Protein 6JHM (pdb70)

Radius of gyration: 36.8 Å; Cα contacts (8 Å, |Δi|>4): 3877; chains: 4; bounding box: 96×100×101 Å

Structure (mmCIF, N/CA/C/O backbone):
data_6JHM
#
_entry.id   6JHM
#
_cell.length_a   97.924
_cell.length_b   128.143
_cell.length_c   182.182
_cell.angle_alpha   90.000
_cell.angle_beta   90.000
_cell.angle_gamma   90.000
#
_symmetry.space_group_name_H-M   'P 21 21 21'
#
loop_
_entity.id
_entity.type
_entity.pdbx_description
1 polymer 'Chlorophenol monooxygenase'
2 water water
#
loop_
_atom_site.group_PDB
_atom_site.id
_atom_site.type_symbol
_atom_site.label_atom_id
_atom_site.label_alt_id
_atom_site.label_comp_id
_atom_site.label_asym_id
_atom_site.label_entity_id
_atom_site.label_seq_id
_atom_site.pdbx_PDB_ins_code
_atom_site.Cartn_x
_atom_site.Cartn_y
_atom_site.Cartn_z
_atom_site.occupancy
_atom_site.B_iso_or_equiv
_atom_site.auth_seq_id
_atom_site.auth_comp_id
_atom_site.auth_asym_id
_atom_site.auth_atom_id
_atom_site.pdbx_PDB_model_num
ATOM 1 N N . MET A 1 1 ? -36.238 -42.644 -2.030 1.00 51.55 1 MET A N 1
ATOM 2 C CA . MET A 1 1 ? -36.943 -41.359 -2.282 1.00 50.58 1 MET A CA 1
ATOM 3 C C . MET A 1 1 ? -36.368 -40.270 -1.361 1.00 37.54 1 MET A C 1
ATOM 4 O O . MET A 1 1 ? -35.404 -40.468 -0.585 1.00 37.82 1 MET A O 1
ATOM 9 N N . ILE A 1 2 ? -36.977 -39.111 -1.511 1.00 24.83 2 ILE A N 1
ATOM 10 C CA . ILE A 1 2 ? -36.899 -38.029 -0.574 1.00 20.26 2 ILE A CA 1
ATOM 11 C C . ILE A 1 2 ? -38.306 -37.775 -0.023 1.00 18.06 2 ILE A C 1
ATOM 12 O O . ILE A 1 2 ? -39.280 -37.659 -0.753 1.00 16.86 2 ILE A O 1
ATOM 17 N N . ARG A 1 3 ? -38.415 -37.710 1.285 1.00 16.42 3 ARG A N 1
ATOM 18 C CA . ARG A 1 3 ? -39.695 -37.565 1.919 1.00 14.17 3 ARG A CA 1
ATOM 19 C C . ARG A 1 3 ? -40.390 -36.299 1.372 1.00 14.35 3 ARG A C 1
ATOM 20 O O . ARG A 1 3 ? -39.738 -35.310 0.968 1.00 13.40 3 ARG A O 1
ATOM 28 N N . THR A 1 4 ? -41.710 -36.348 1.335 1.00 13.91 4 THR A N 1
ATOM 29 C CA . THR A 1 4 ? -42.552 -35.217 0.937 1.00 13.37 4 THR A CA 1
ATOM 30 C C . THR A 1 4 ? -43.223 -34.591 2.166 1.00 12.48 4 THR A C 1
ATOM 31 O O . THR A 1 4 ? -43.493 -35.258 3.171 1.00 11.53 4 THR A O 1
ATOM 35 N N . GLY A 1 5 ? -43.541 -33.315 2.075 1.00 12.69 5 GLY A N 1
ATOM 36 C CA . GLY A 1 5 ? -44.272 -32.670 3.200 1.00 14.09 5 GLY A CA 1
ATOM 37 C C . GLY A 1 5 ? -45.565 -33.406 3.536 1.00 14.89 5 GLY A C 1
ATOM 38 O O . GLY A 1 5 ? -45.948 -33.477 4.686 1.00 15.98 5 GLY A O 1
ATOM 39 N N . THR A 1 6 ? -46.230 -33.993 2.541 1.00 15.76 6 THR A N 1
ATOM 40 C CA . THR A 1 6 ? -47.479 -34.721 2.787 1.00 16.92 6 THR A CA 1
ATOM 41 C C . THR A 1 6 ? -47.205 -35.950 3.658 1.00 17.18 6 THR A C 1
ATOM 42 O O . THR A 1 6 ? -47.905 -36.219 4.642 1.00 18.18 6 THR A O 1
ATOM 46 N N . GLN A 1 7 ? -46.199 -36.708 3.259 1.00 18.60 7 GLN A N 1
ATOM 47 C CA . GLN A 1 7 ? -45.698 -37.855 4.053 1.00 18.59 7 GLN A CA 1
ATOM 48 C C . GLN A 1 7 ? -45.401 -37.423 5.491 1.00 17.10 7 GLN A C 1
ATOM 49 O O . GLN A 1 7 ? -45.913 -38.052 6.409 1.00 16.91 7 GLN A O 1
ATOM 55 N N . TYR A 1 8 ? -44.601 -36.359 5.664 1.00 14.85 8 TYR A N 1
ATOM 56 C CA . TYR A 1 8 ? -44.302 -35.835 6.982 1.00 13.91 8 TYR A CA 1
ATOM 57 C C . TYR A 1 8 ? -45.612 -35.572 7.751 1.00 14.36 8 TYR A C 1
ATOM 58 O O . TYR A 1 8 ? -45.818 -36.089 8.888 1.00 13.51 8 TYR A O 1
ATOM 67 N N . LEU A 1 9 ? -46.533 -34.813 7.159 1.00 14.64 9 LEU A N 1
ATOM 68 C CA . LEU A 1 9 ? -47.731 -34.371 7.940 1.00 15.76 9 LEU A CA 1
ATOM 69 C C . LEU A 1 9 ? -48.541 -35.572 8.421 1.00 16.76 9 LEU A C 1
ATOM 70 O O . LEU A 1 9 ? -48.998 -35.597 9.585 1.00 15.85 9 LEU A O 1
ATOM 75 N N . GLU A 1 10 ? -48.686 -36.562 7.527 1.00 18.75 10 GLU A N 1
ATOM 76 C CA . GLU A 1 10 ? -49.393 -37.799 7.854 1.00 21.37 10 GLU A CA 1
ATOM 77 C C . GLU A 1 10 ? -48.708 -38.489 9.049 1.00 20.31 10 GLU A C 1
ATOM 78 O O . GLU A 1 10 ? -49.386 -39.065 9.930 1.00 18.01 10 GLU A O 1
ATOM 84 N N . SER A 1 11 ? -47.358 -38.414 9.098 1.00 18.28 11 SER A N 1
ATOM 85 C CA . SER A 1 11 ? -46.590 -39.113 10.123 1.00 17.10 11 SER A CA 1
ATOM 86 C C . SER A 1 11 ? -46.803 -38.491 11.514 1.00 16.39 11 SER A C 1
ATOM 87 O O . SER A 1 11 ? -46.573 -39.168 12.519 1.00 17.95 11 SER A O 1
ATOM 90 N N . LEU A 1 12 ? -47.233 -37.237 11.605 1.00 15.47 12 LEU A N 1
ATOM 91 C CA . LEU A 1 12 ? -47.389 -36.563 12.919 1.00 15.87 12 LEU A CA 1
ATOM 92 C C . LEU A 1 12 ? -48.567 -37.142 13.715 1.00 16.28 12 LEU A C 1
ATOM 93 O O . LEU A 1 12 ? -48.603 -37.015 14.952 1.00 16.87 12 LEU A O 1
ATOM 98 N N . ASN A 1 13 ? -49.543 -37.731 13.042 1.00 16.41 13 ASN A N 1
ATOM 99 C CA . ASN A 1 13 ? -50.745 -38.253 13.713 1.00 16.88 13 ASN A CA 1
ATOM 100 C C . ASN A 1 13 ? -50.459 -39.671 14.237 1.00 18.02 13 ASN A C 1
ATOM 101 O O . ASN A 1 13 ? -51.024 -40.667 13.736 1.00 18.38 13 ASN A O 1
ATOM 106 N N . ASP A 1 14 ? -49.550 -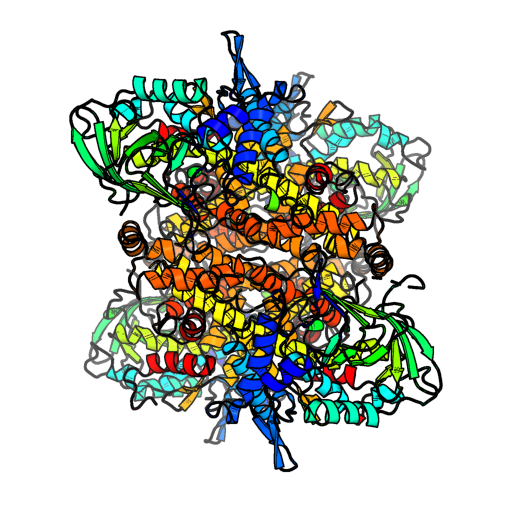39.763 15.218 1.00 17.57 14 ASP A N 1
ATOM 107 C CA . ASP A 1 14 ? -48.998 -41.054 15.687 1.00 16.48 14 ASP A CA 1
ATOM 108 C C . ASP A 1 14 ? -49.263 -41.253 17.182 1.00 15.99 14 ASP A C 1
ATOM 109 O O . ASP A 1 14 ? -48.651 -42.181 17.783 1.00 13.83 14 ASP A O 1
ATOM 114 N N . GLY A 1 15 ? -50.124 -40.381 17.761 1.00 15.11 15 GLY A N 1
ATOM 115 C CA . GLY A 1 15 ? -50.573 -40.473 19.173 1.00 15.04 15 GLY A CA 1
ATOM 116 C C . GLY A 1 15 ? -49.597 -39.870 20.186 1.00 14.22 15 GLY A C 1
ATOM 117 O O . GLY A 1 15 ? -49.713 -40.111 21.413 1.00 13.62 15 GLY A O 1
ATOM 118 N N . ARG A 1 16 ? -48.647 -39.089 19.724 1.00 13.08 16 ARG A N 1
ATOM 119 C CA . ARG A 1 16 ? -47.700 -38.479 20.646 1.00 13.89 16 ARG A CA 1
ATOM 120 C C . ARG A 1 16 ? -48.479 -37.685 21.692 1.00 14.38 16 ARG A C 1
ATOM 121 O O . ARG A 1 16 ? -49.526 -37.155 21.417 1.00 14.68 16 ARG A O 1
ATOM 129 N N . ASN A 1 17 ? -47.920 -37.575 22.875 1.00 15.52 17 ASN A N 1
ATOM 130 C CA . ASN A 1 17 ? -48.588 -36.890 23.963 1.00 16.99 17 ASN A CA 1
ATOM 131 C C . ASN A 1 17 ? -47.984 -35.483 24.087 1.00 16.46 17 ASN A C 1
ATOM 132 O O . ASN A 1 17 ? -46.827 -35.349 24.482 1.00 16.61 17 ASN A O 1
ATOM 137 N N . VAL A 1 18 ? -48.755 -34.450 23.714 1.00 15.74 18 VAL A N 1
ATOM 138 C CA . VAL A 1 18 ? -48.199 -33.094 23.547 1.00 15.62 18 VAL A CA 1
ATOM 139 C C . VAL A 1 18 ? -49.111 -32.087 24.247 1.00 15.03 18 VAL A C 1
ATOM 140 O O . VAL A 1 18 ? -50.294 -32.051 23.953 1.00 15.26 18 VAL A O 1
ATOM 144 N N . TRP A 1 19 ? -48.549 -31.398 25.235 1.00 14.04 19 TRP A N 1
ATOM 145 C CA . TRP A 1 19 ? -49.096 -30.159 25.756 1.00 15.38 19 TRP A CA 1
ATOM 146 C C . TRP A 1 19 ? -48.484 -28.975 24.998 1.00 15.34 19 TRP A C 1
ATOM 147 O O . TRP A 1 19 ? -47.233 -28.870 24.797 1.00 14.19 19 TRP A O 1
ATOM 158 N N . VAL A 1 20 ? -49.406 -28.113 24.552 1.00 14.87 20 VAL A N 1
ATOM 159 C CA . VAL A 1 20 ? -49.091 -26.794 24.071 1.00 14.51 20 VAL A CA 1
ATOM 160 C C . VAL A 1 20 ? -49.930 -25.845 24.919 1.00 14.14 20 VAL A C 1
ATOM 161 O O . VAL A 1 20 ? -51.128 -25.768 24.728 1.00 12.35 20 VAL A O 1
ATOM 165 N N . GLY A 1 21 ? -49.246 -25.207 25.870 1.00 13.71 21 GLY A N 1
ATOM 166 C CA . GLY A 1 21 ? -49.905 -24.446 26.873 1.00 15.40 21 GLY A CA 1
ATOM 167 C C . GLY A 1 21 ? -50.860 -25.312 27.684 1.00 16.35 21 GLY A C 1
ATOM 168 O O . GLY A 1 21 ? -50.515 -26.431 28.097 1.00 14.66 21 GLY A O 1
ATOM 169 N N . ASN A 1 22 ? -52.088 -24.801 27.833 1.00 18.57 22 ASN A N 1
ATOM 170 C CA . ASN A 1 22 ? -53.134 -25.451 28.634 1.00 19.06 22 ASN A CA 1
ATOM 171 C C . ASN A 1 22 ? -53.729 -26.639 27.869 1.00 21.11 22 ASN A C 1
ATOM 172 O O . ASN A 1 22 ? -54.421 -27.428 28.478 1.00 21.75 22 ASN A O 1
ATOM 177 N N . GLU A 1 23 ? -53.448 -26.782 26.571 1.00 23.40 23 GLU A N 1
ATOM 178 C CA . GLU A 1 23 ? -54.205 -27.702 25.692 1.00 24.70 23 GLU A CA 1
ATOM 179 C C . GLU A 1 23 ? -53.416 -28.961 25.342 1.00 22.68 23 GLU A C 1
ATOM 180 O O . GLU A 1 23 ? -52.213 -28.920 25.108 1.00 22.62 23 GLU A O 1
ATOM 186 N N . LYS A 1 24 ? -54.145 -30.062 25.219 1.00 21.75 24 LYS A N 1
ATOM 187 C CA . LYS A 1 24 ? -53.604 -31.275 24.670 1.00 21.56 24 LYS A CA 1
ATOM 188 C C . LYS A 1 24 ? -53.819 -31.265 23.159 1.00 20.79 24 LYS A C 1
ATOM 189 O O . LYS A 1 24 ? -54.850 -30.777 22.681 1.00 22.13 24 LYS A O 1
ATOM 195 N N . ILE A 1 25 ? -52.847 -31.791 22.423 1.00 19.24 25 ILE A N 1
ATOM 196 C CA . ILE A 1 25 ? -52.867 -31.737 20.968 1.00 19.01 25 ILE A CA 1
ATOM 197 C C . ILE A 1 25 ? -53.224 -33.123 20.410 1.00 18.18 25 ILE A C 1
ATOM 198 O O . ILE A 1 25 ? -52.472 -34.069 20.555 1.00 19.13 25 ILE A O 1
ATOM 203 N N . ASP A 1 26 ? -54.368 -33.209 19.749 1.00 18.78 26 ASP A N 1
ATOM 204 C CA . ASP A 1 26 ? -54.884 -34.462 19.173 1.00 20.09 26 ASP A CA 1
ATOM 205 C C . ASP A 1 26 ? -53.964 -34.847 18.018 1.00 19.32 26 ASP A C 1
ATOM 206 O O . ASP A 1 26 ? -53.541 -36.005 17.939 1.00 19.60 26 ASP A O 1
ATOM 211 N N . ASN A 1 27 ? -53.646 -33.845 17.190 1.00 17.89 27 ASN A N 1
ATOM 212 C CA . ASN A 1 27 ? -52.875 -34.045 15.987 1.00 17.41 27 ASN A CA 1
ATOM 213 C C . ASN A 1 27 ? -52.167 -32.727 15.639 1.00 16.69 27 ASN A C 1
ATOM 214 O O . ASN A 1 27 ? -52.777 -31.766 15.132 1.00 15.41 27 ASN A O 1
ATOM 219 N N . VAL A 1 28 ? -50.853 -32.751 15.859 1.00 15.90 28 VAL A N 1
ATOM 220 C CA . VAL A 1 28 ? -49.930 -31.645 15.592 1.00 15.81 28 VAL A CA 1
ATOM 221 C C . VAL A 1 28 ? -50.097 -31.119 14.162 1.00 16.32 28 VAL A C 1
ATOM 222 O O . VAL A 1 28 ? -49.924 -29.909 13.913 1.00 16.59 28 VAL A O 1
ATOM 226 N N . ALA A 1 29 ? -50.388 -32.001 13.207 1.00 16.27 29 ALA A N 1
ATOM 227 C CA . ALA A 1 29 ? -50.542 -31.566 11.808 1.00 16.53 29 ALA A CA 1
ATOM 228 C C . ALA A 1 29 ? -51.738 -30.608 11.615 1.00 16.01 29 ALA A C 1
ATOM 229 O O . ALA A 1 29 ? -51.711 -29.785 10.712 1.00 16.45 29 ALA A O 1
ATOM 231 N N . THR A 1 30 ? -52.770 -30.685 12.438 1.00 15.77 30 THR A N 1
ATOM 232 C CA . THR A 1 30 ? -54.053 -30.003 12.146 1.00 16.12 30 THR A CA 1
ATOM 233 C C . THR A 1 30 ? -54.514 -29.091 13.286 1.00 16.56 30 THR A C 1
ATOM 234 O O . THR A 1 30 ? -55.399 -28.311 13.068 1.00 16.34 30 THR A O 1
ATOM 238 N N . HIS A 1 31 ? -53.988 -29.236 14.504 1.00 17.47 31 HIS A N 1
ATOM 239 C CA . HIS A 1 31 ? -54.416 -28.376 15.600 1.00 17.36 31 HIS A CA 1
ATOM 240 C C . HIS A 1 31 ? -54.038 -26.916 15.299 1.00 17.84 31 HIS A C 1
ATOM 241 O O . HIS A 1 31 ? -52.974 -26.641 14.736 1.00 14.38 31 HIS A O 1
ATOM 248 N N . PRO A 1 32 ? -54.946 -25.971 15.641 1.00 19.68 32 PRO A N 1
ATOM 249 C CA . PRO A 1 32 ? -54.724 -24.537 15.336 1.00 18.51 32 PRO A CA 1
ATOM 250 C C . PRO A 1 32 ? -53.404 -23.992 15.908 1.00 17.14 32 PRO A C 1
ATOM 251 O O . PRO A 1 32 ? -52.803 -23.176 15.277 1.00 14.71 32 PRO A O 1
ATOM 255 N N . LYS A 1 33 ? -52.962 -24.456 17.069 1.00 17.76 33 LYS A N 1
ATOM 256 C CA . LYS A 1 33 ? -51.765 -23.856 17.714 1.00 18.99 33 LYS A CA 1
ATOM 257 C C . LYS A 1 33 ? -50.460 -24.382 17.089 1.00 16.33 33 LYS A C 1
ATOM 258 O O . LYS A 1 33 ? -49.417 -23.795 17.327 1.00 14.24 33 LYS A O 1
ATOM 264 N N . THR A 1 34 ? -50.508 -25.477 16.327 1.00 15.20 34 THR A N 1
ATOM 265 C CA . THR A 1 34 ? -49.288 -26.106 15.801 1.00 15.59 34 THR A CA 1
ATOM 266 C C . THR A 1 34 ? -49.250 -26.183 14.269 1.00 16.14 34 THR A C 1
ATOM 267 O O . THR A 1 34 ? -48.183 -26.330 13.734 1.00 15.99 34 THR A O 1
ATOM 271 N N . ARG A 1 35 ? -50.375 -26.092 13.550 1.00 16.63 35 ARG A N 1
ATOM 272 C CA . ARG A 1 35 ? -50.435 -26.610 12.167 1.00 16.32 35 ARG A CA 1
ATOM 273 C C . ARG A 1 35 ? -49.582 -25.772 11.205 1.00 14.05 35 ARG A C 1
ATOM 274 O O . ARG A 1 35 ? -49.106 -26.281 10.200 1.00 12.73 35 ARG A O 1
ATOM 282 N N . ASP A 1 36 ? -49.416 -24.493 11.488 1.00 12.45 36 ASP A N 1
ATOM 283 C CA . ASP A 1 36 ? -48.613 -23.641 10.623 1.00 11.88 36 ASP A CA 1
ATOM 284 C C . ASP A 1 36 ? -47.129 -24.030 10.749 1.00 11.60 36 ASP A C 1
ATOM 285 O O . ASP A 1 36 ? -46.439 -24.164 9.716 1.00 11.19 36 ASP A O 1
ATOM 290 N N . TYR A 1 37 ? -46.607 -24.260 11.965 1.00 10.55 37 TYR A N 1
ATOM 291 C CA . TYR A 1 37 ? -45.170 -24.613 11.985 1.00 10.69 37 TYR A CA 1
ATOM 292 C C . TYR A 1 37 ? -45.022 -26.028 11.399 1.00 10.58 37 TYR A C 1
ATOM 293 O O . TYR A 1 37 ? -44.026 -26.299 10.681 1.00 9.53 37 TYR A O 1
ATOM 302 N N . ALA A 1 38 ? -46.057 -26.862 11.587 1.00 10.28 38 ALA A N 1
ATOM 303 C CA . ALA A 1 38 ? -46.018 -28.206 10.995 1.00 10.77 38 ALA A CA 1
ATOM 304 C C . ALA A 1 38 ? -45.852 -28.104 9.471 1.00 10.78 38 ALA A C 1
ATOM 305 O O . ALA A 1 38 ? -45.033 -28.810 8.845 1.00 10.51 38 ALA A O 1
ATOM 307 N N . GLN A 1 39 ? -46.577 -27.163 8.899 1.00 11.38 39 GLN A N 1
ATOM 308 C CA . GLN A 1 39 ? -46.558 -26.934 7.481 1.00 11.74 39 GLN A CA 1
ATOM 309 C C . GLN A 1 39 ? -45.205 -26.311 7.083 1.00 11.69 39 GLN A C 1
ATOM 310 O O . GLN A 1 39 ? -44.715 -26.529 5.960 1.00 12.20 39 GLN A O 1
ATOM 316 N N . ARG A 1 40 ? -44.583 -25.545 7.968 1.00 11.30 40 ARG A N 1
ATOM 317 C CA . ARG A 1 40 ? -43.238 -25.055 7.682 1.00 11.33 40 ARG A CA 1
ATOM 318 C C . ARG A 1 40 ? -42.267 -26.241 7.573 1.00 11.19 40 ARG A C 1
ATOM 319 O O . ARG A 1 40 ? -41.404 -26.229 6.727 1.00 11.47 40 ARG A O 1
ATOM 327 N N . HIS A 1 41 ? -42.397 -27.253 8.410 1.00 11.45 41 HIS A N 1
ATOM 328 C CA . HIS A 1 41 ? -41.607 -28.485 8.234 1.00 11.58 41 HIS A CA 1
ATOM 329 C C . HIS A 1 41 ? -42.036 -29.193 6.932 1.00 12.11 41 HIS A C 1
ATOM 330 O O . HIS A 1 41 ? -41.221 -29.628 6.163 1.00 10.37 41 HIS A O 1
ATOM 337 N N . ALA A 1 42 ? -43.340 -29.267 6.662 1.00 14.01 42 ALA A N 1
ATOM 338 C CA . ALA A 1 42 ? -43.815 -29.813 5.349 1.00 14.21 42 ALA A CA 1
ATOM 339 C C . ALA A 1 42 ? -43.163 -29.049 4.178 1.00 13.54 42 ALA A C 1
ATOM 340 O O . ALA A 1 42 ? -42.646 -29.669 3.239 1.00 13.04 42 ALA A O 1
ATOM 342 N N . ASP A 1 43 ? -43.083 -27.734 4.272 1.00 13.31 43 ASP A N 1
ATOM 343 C CA . ASP A 1 43 ? -42.423 -26.940 3.220 1.00 14.00 43 ASP A CA 1
ATOM 344 C C . ASP A 1 43 ? -40.932 -27.288 3.123 1.00 13.08 43 ASP A C 1
ATOM 345 O O . ASP A 1 43 ? -40.364 -27.312 2.028 1.00 14.41 43 ASP A O 1
ATOM 350 N N . PHE A 1 44 ? -40.284 -27.547 4.246 1.00 12.24 44 PHE A N 1
ATOM 351 C CA . PHE A 1 44 ? -38.888 -27.909 4.232 1.00 11.19 44 PHE A CA 1
ATOM 352 C C . PHE A 1 44 ? -38.698 -29.171 3.402 1.00 10.99 44 PHE A C 1
ATOM 353 O O . PHE A 1 44 ? -37.849 -29.212 2.561 1.00 10.80 44 PHE A O 1
ATOM 361 N N . TYR A 1 45 ? -39.491 -30.187 3.654 1.00 11.25 45 TYR A N 1
ATOM 362 C CA . TYR A 1 45 ? -39.325 -31.430 2.915 1.00 11.44 45 TYR A CA 1
ATOM 363 C C . TYR A 1 45 ? -39.558 -31.148 1.423 1.00 11.98 45 TYR A C 1
ATOM 364 O O . TYR A 1 45 ? -38.656 -31.459 0.641 1.00 12.24 45 TYR A O 1
ATOM 373 N N . ASP A 1 46 ? -40.664 -30.480 1.070 1.00 12.04 46 ASP A N 1
ATOM 374 C CA . ASP A 1 46 ? -41.068 -30.210 -0.359 1.00 13.36 46 ASP A CA 1
ATOM 375 C C . ASP A 1 46 ? -40.017 -29.382 -1.086 1.00 14.20 46 ASP A C 1
ATOM 376 O O . ASP A 1 46 ? -39.815 -29.587 -2.234 1.00 14.24 46 ASP A O 1
ATOM 381 N N . LEU A 1 47 ? -39.335 -28.479 -0.389 1.00 17.04 47 LEU A N 1
ATOM 382 C CA . LEU A 1 47 ? -38.278 -27.652 -0.970 1.00 18.02 47 LEU A CA 1
ATOM 383 C C . LEU A 1 47 ? -37.254 -28.543 -1.685 1.00 18.59 47 LEU A C 1
ATOM 384 O O . LEU A 1 47 ? -36.678 -28.135 -2.685 1.00 20.29 47 LEU A O 1
ATOM 389 N N . HIS A 1 48 ? -37.071 -29.779 -1.201 1.00 18.89 48 HIS A N 1
ATOM 390 C CA . HIS A 1 48 ? -36.069 -30.713 -1.741 1.00 18.97 48 HIS A CA 1
ATOM 391 C C . HIS A 1 48 ? -36.510 -31.306 -3.098 1.00 20.49 48 HIS A C 1
ATOM 392 O O . HIS A 1 48 ? -35.672 -31.862 -3.823 1.00 20.93 48 HIS A O 1
ATOM 399 N N . HIS A 1 49 ? -37.783 -31.161 -3.452 1.00 20.67 49 HIS A N 1
ATOM 400 C CA . HIS A 1 49 ? -38.374 -31.685 -4.687 1.00 22.33 49 HIS A CA 1
ATOM 401 C C . HIS A 1 49 ? -38.510 -30.594 -5.764 1.00 22.63 49 HIS A C 1
ATOM 402 O O . HIS A 1 49 ? -38.896 -30.880 -6.889 1.00 22.07 49 HIS A O 1
ATOM 409 N N . ARG A 1 50 ? -38.169 -29.352 -5.447 1.00 24.71 50 ARG A N 1
ATOM 410 C CA . ARG A 1 50 ? -38.354 -28.251 -6.397 1.00 25.32 50 ARG A CA 1
ATOM 411 C C . ARG A 1 50 ? -37.291 -28.329 -7.506 1.00 25.75 50 ARG A C 1
ATOM 412 O O . ARG A 1 50 ? -36.093 -28.256 -7.241 1.00 23.89 50 ARG A O 1
ATOM 420 N N . PRO A 1 51 ? -37.735 -28.509 -8.772 1.00 27.25 51 PRO A N 1
ATOM 421 C CA . PRO A 1 51 ? -36.764 -28.807 -9.863 1.00 26.76 51 PRO A CA 1
ATOM 422 C C . PRO A 1 51 ? -35.638 -27.770 -9.995 1.00 25.28 51 PRO A C 1
ATOM 423 O O . PRO A 1 51 ? -34.506 -28.111 -10.307 1.00 25.28 51 PRO A O 1
ATOM 427 N N . ASP A 1 52 ? -35.947 -26.516 -9.730 1.00 25.99 52 ASP A N 1
ATOM 428 C CA . ASP A 1 52 ? -34.966 -25.440 -9.868 1.00 27.40 52 ASP A CA 1
ATOM 429 C C . ASP A 1 52 ? -33.954 -25.448 -8.708 1.00 27.91 52 ASP A C 1
ATOM 430 O O . ASP A 1 52 ? -32.877 -24.868 -8.866 1.00 27.74 52 ASP A O 1
ATOM 435 N N . LEU A 1 53 ? -34.254 -26.102 -7.579 1.00 25.95 53 LEU A N 1
ATOM 436 C CA . LEU A 1 53 ? -33.288 -26.169 -6.476 1.00 27.19 53 LEU A CA 1
ATOM 437 C C . LEU A 1 53 ? -32.610 -27.544 -6.354 1.00 24.86 53 LEU A C 1
ATOM 438 O O . LEU A 1 53 ? -32.003 -27.808 -5.327 1.00 22.77 53 LEU A O 1
ATOM 443 N N . GLN A 1 54 ? -32.639 -28.390 -7.366 1.00 25.88 54 GLN A N 1
ATOM 444 C CA . GLN A 1 54 ? -32.147 -29.787 -7.209 1.00 26.45 54 GLN A CA 1
ATOM 445 C C . GLN A 1 54 ? -30.636 -29.841 -6.913 1.00 25.03 54 GLN A C 1
ATOM 446 O O . GLN A 1 54 ? -30.185 -30.699 -6.146 1.00 22.08 54 GLN A O 1
ATOM 452 N N . ASP A 1 55 ? -29.861 -28.957 -7.511 1.00 24.71 55 ASP A N 1
ATOM 453 C CA . ASP A 1 55 ? -28.402 -28.987 -7.373 1.00 28.73 55 ASP A CA 1
ATOM 454 C C . ASP A 1 55 ? -27.984 -28.421 -6.008 1.00 27.80 55 ASP A C 1
ATOM 455 O O . ASP A 1 55 ? -26.910 -28.749 -5.496 1.00 27.85 55 ASP A O 1
ATOM 460 N N . VAL A 1 56 ? -28.818 -27.564 -5.423 1.00 25.53 56 VAL A N 1
ATOM 461 C CA . VAL A 1 56 ? -28.518 -27.010 -4.123 1.00 23.80 56 VAL A CA 1
ATOM 462 C C . VAL A 1 56 ? -28.960 -28.000 -3.042 1.00 20.35 56 VAL A C 1
ATOM 463 O O . VAL A 1 56 ? -28.255 -28.117 -2.027 1.00 18.06 56 VAL A O 1
ATOM 467 N N . MET A 1 57 ? -30.104 -28.662 -3.260 1.00 17.54 57 MET A N 1
ATOM 468 C CA . MET A 1 57 ? -30.875 -29.266 -2.169 1.00 17.13 57 MET A CA 1
ATOM 469 C C . MET A 1 57 ? -30.595 -30.762 -2.013 1.00 16.51 57 MET A C 1
ATOM 470 O O . MET A 1 57 ? -30.894 -31.314 -0.947 1.00 17.05 57 MET A O 1
ATOM 475 N N . THR A 1 58 ? -30.050 -31.402 -3.051 1.00 14.98 58 THR A N 1
ATOM 476 C CA . THR A 1 58 ? -29.883 -32.841 -3.135 1.00 14.07 58 THR A CA 1
ATOM 477 C C . THR A 1 58 ? -28.474 -33.155 -3.652 1.00 13.95 58 THR A C 1
ATOM 478 O O . THR A 1 58 ? -27.835 -32.301 -4.236 1.00 12.84 58 THR A O 1
ATOM 482 N N . TYR A 1 59 ? -28.016 -34.382 -3.403 1.00 15.06 59 TYR A N 1
ATOM 483 C CA . TYR A 1 59 ? -26.803 -34.983 -4.005 1.00 15.51 59 TYR A CA 1
ATOM 484 C C . TYR A 1 59 ? -27.087 -36.453 -4.344 1.00 18.01 59 TYR A C 1
ATOM 485 O O . TYR A 1 59 ? -28.160 -37.027 -4.025 1.00 17.88 59 TYR A O 1
ATOM 494 N N . ILE A 1 60 ? -26.117 -37.040 -5.041 1.00 20.71 60 ILE A N 1
ATOM 495 C CA . ILE A 1 60 ? -26.088 -38.436 -5.366 1.00 20.95 60 ILE A CA 1
ATOM 496 C C . ILE A 1 60 ? -25.050 -39.048 -4.435 1.00 20.45 60 ILE A C 1
ATOM 497 O O . ILE A 1 60 ? -23.856 -38.708 -4.535 1.00 18.19 60 ILE A O 1
ATOM 502 N N . ASP A 1 61 ? -25.469 -39.953 -3.573 1.00 21.33 61 ASP A N 1
ATOM 503 C CA . ASP A 1 61 ? -24.514 -40.583 -2.677 1.00 26.49 61 ASP A CA 1
ATOM 504 C C . ASP A 1 61 ? -23.714 -41.624 -3.474 1.00 29.74 61 ASP A C 1
ATOM 505 O O . ASP A 1 61 ? -24.013 -41.869 -4.634 1.00 28.67 61 ASP A O 1
ATOM 510 N N . GLU A 1 62 ? -22.648 -42.127 -2.854 1.00 35.92 62 GLU A N 1
ATOM 511 C CA . GLU A 1 62 ? -21.724 -43.144 -3.417 1.00 43.87 62 GLU A CA 1
ATOM 512 C C . GLU A 1 62 ? -22.506 -44.244 -4.142 1.00 42.07 62 GLU A C 1
ATOM 513 O O . GLU A 1 62 ? -22.186 -44.581 -5.291 1.00 44.65 62 GLU A O 1
ATOM 519 N N . GLY A 1 63 ? -23.545 -44.755 -3.487 1.00 40.99 63 GLY A N 1
ATOM 520 C CA . GLY A 1 63 ? -24.376 -45.845 -4.022 1.00 39.80 63 GLY A CA 1
ATOM 521 C C . GLY A 1 63 ? -25.442 -45.402 -5.020 1.00 37.59 63 GLY A C 1
ATOM 522 O O . GLY A 1 63 ? -26.480 -46.058 -5.122 1.00 36.77 63 GLY A O 1
ATOM 523 N N . GLY A 1 64 ? -25.224 -44.294 -5.733 1.00 36.98 64 GLY A N 1
ATOM 524 C CA . GLY A 1 64 ? -26.063 -43.883 -6.884 1.00 32.64 64 GLY A CA 1
ATOM 525 C C . GLY A 1 64 ? -27.408 -43.260 -6.512 1.00 30.40 64 GLY A C 1
ATOM 526 O O . GLY A 1 64 ? -28.211 -42.962 -7.422 1.00 28.74 64 GLY A O 1
ATOM 527 N N . GLN A 1 65 ? -27.677 -43.024 -5.223 1.00 27.50 65 GLN A N 1
ATOM 528 C CA . GLN A 1 65 ? -29.030 -42.573 -4.761 1.00 25.72 65 GLN A CA 1
ATOM 529 C C . GLN A 1 65 ? -29.066 -41.060 -4.524 1.00 23.45 65 GLN A C 1
ATOM 530 O O . GLN A 1 65 ? -28.135 -40.503 -3.964 1.00 19.76 65 GLN A O 1
ATOM 536 N N . ARG A 1 66 ? -30.163 -40.430 -4.949 1.00 22.77 66 ARG A N 1
ATOM 537 C CA . ARG A 1 66 ? -30.394 -39.011 -4.725 1.00 22.08 66 ARG A CA 1
ATOM 538 C C . ARG A 1 66 ? -30.980 -38.799 -3.333 1.00 18.45 66 ARG A C 1
ATOM 539 O O . ARG A 1 66 ? -32.068 -39.266 -3.093 1.00 16.55 66 ARG A O 1
ATOM 547 N N . ARG A 1 67 ? -30.270 -38.058 -2.461 1.00 16.97 67 ARG A N 1
ATOM 548 C CA . ARG A 1 67 ? -30.768 -37.788 -1.104 1.00 15.36 67 ARG A CA 1
ATOM 549 C C . ARG A 1 67 ? -30.762 -36.286 -0.831 1.00 14.23 67 ARG A C 1
ATOM 550 O O . ARG A 1 67 ? -30.051 -35.528 -1.470 1.00 12.20 67 ARG A O 1
ATOM 558 N N . ALA A 1 68 ? -31.554 -35.892 0.160 1.00 13.85 68 ALA A N 1
ATOM 559 C CA . ALA A 1 68 ? -31.551 -34.506 0.674 1.00 14.01 68 ALA A CA 1
ATOM 560 C C . ALA A 1 68 ? -30.170 -34.161 1.241 1.00 13.62 68 ALA A C 1
ATOM 561 O O . ALA A 1 68 ? -29.574 -34.998 1.869 1.00 13.28 68 ALA A O 1
ATOM 563 N N . MET A 1 69 ? -29.696 -32.932 1.028 1.00 13.98 69 MET A N 1
ATOM 564 C CA . MET A 1 69 ? -28.343 -32.497 1.412 1.00 14.20 69 MET A CA 1
ATOM 565 C C . MET A 1 69 ? -28.164 -32.472 2.933 1.00 12.50 69 MET A C 1
ATOM 566 O O . MET A 1 69 ? -27.035 -32.281 3.410 1.00 11.79 69 MET A O 1
ATOM 571 N N . GLN A 1 70 ? -29.243 -32.601 3.685 1.00 11.47 70 GLN A N 1
ATOM 572 C CA . GLN A 1 70 ? -29.131 -32.608 5.147 1.00 10.53 70 GLN A CA 1
ATOM 573 C C . GLN A 1 70 ? -28.319 -33.821 5.581 1.00 10.42 70 GLN A C 1
ATOM 574 O O . GLN A 1 70 ? -27.741 -33.761 6.649 1.00 10.99 70 GLN A O 1
ATOM 580 N N . TRP A 1 71 ? -28.283 -34.872 4.760 1.00 9.80 71 TRP A N 1
ATOM 581 C CA . TRP A 1 71 ? -27.532 -36.109 5.059 1.00 10.15 71 TRP A CA 1
ATOM 582 C C . TRP A 1 71 ? -26.109 -36.088 4.487 1.00 10.82 71 TRP A C 1
ATOM 583 O O . TRP A 1 71 ? -25.361 -37.040 4.685 1.00 11.44 71 TRP A O 1
ATOM 594 N N . PHE A 1 72 ? -25.728 -35.045 3.787 1.00 11.94 72 PHE A N 1
ATOM 595 C CA . PHE A 1 72 ? -24.426 -35.007 3.060 1.00 12.54 72 PHE A CA 1
ATOM 596 C C . PHE A 1 72 ? -23.236 -34.822 4.010 1.00 12.39 72 PHE A C 1
ATOM 597 O O . PHE A 1 72 ? -23.181 -33.870 4.729 1.00 13.80 72 PHE A O 1
ATOM 605 N N . GLY A 1 73 ? -22.227 -35.666 3.920 1.00 13.24 73 GLY A N 1
ATOM 606 C CA . GLY A 1 73 ? -21.004 -35.493 4.724 1.00 14.63 73 GLY A CA 1
ATOM 607 C C . GLY A 1 73 ? -19.894 -34.809 3.950 1.00 15.68 73 GLY A C 1
ATOM 608 O O . GLY A 1 73 ? -19.483 -35.262 2.901 1.00 18.01 73 GLY A O 1
ATOM 609 N N . HIS A 1 74 ? -19.352 -33.732 4.486 1.00 15.66 74 HIS A N 1
ATOM 610 C CA . HIS A 1 74 ? -18.417 -32.926 3.709 1.00 14.13 74 HIS A CA 1
ATOM 611 C C . HIS A 1 74 ? -16.988 -33.244 4.188 1.00 14.61 74 HIS A C 1
ATOM 612 O O . HIS A 1 74 ? -16.665 -33.160 5.364 1.00 13.27 74 HIS A O 1
ATOM 619 N N . ARG A 1 75 ? -16.137 -33.597 3.232 1.00 17.57 75 ARG A N 1
ATOM 620 C CA . ARG A 1 75 ? -14.824 -34.182 3.469 1.00 18.87 75 ARG A CA 1
ATOM 621 C C . ARG A 1 75 ? -13.721 -33.181 3.108 1.00 19.53 75 ARG A C 1
ATOM 622 O O . ARG A 1 75 ? -12.557 -33.423 3.382 1.00 21.46 75 ARG A O 1
ATOM 630 N N . ASP A 1 76 ? -14.079 -32.072 2.468 1.00 19.40 76 ASP A N 1
ATOM 631 C CA . ASP A 1 76 ? -13.135 -31.003 2.210 1.00 20.25 76 ASP A CA 1
ATOM 632 C C . ASP A 1 76 ? -13.874 -29.666 2.263 1.00 20.03 76 ASP A C 1
ATOM 633 O O . ASP A 1 76 ? -15.110 -29.621 2.414 1.00 19.18 76 ASP A O 1
ATOM 638 N N . LYS A 1 77 ? -13.091 -28.598 2.170 1.00 19.73 77 LYS A N 1
ATOM 639 C CA . LYS A 1 77 ? -13.614 -27.223 2.257 1.00 19.95 77 LYS A CA 1
ATOM 640 C C . LYS A 1 77 ? -14.656 -26.922 1.175 1.00 18.56 77 LYS A C 1
ATOM 641 O O . LYS A 1 77 ? -15.596 -26.192 1.455 1.00 17.76 77 LYS A O 1
ATOM 647 N N . GLU A 1 78 ? -14.529 -27.466 -0.040 1.00 18.11 78 GLU A N 1
ATOM 648 C CA . GLU A 1 78 ? -15.450 -27.067 -1.115 1.00 19.11 78 GLU A CA 1
ATOM 649 C C . GLU A 1 78 ? -16.789 -27.806 -0.911 1.00 17.79 78 GLU A C 1
ATOM 650 O O . GLU A 1 78 ? -17.874 -27.255 -1.135 1.00 14.58 78 GLU A O 1
ATOM 656 N N . GLN A 1 79 ? -16.707 -29.039 -0.414 1.00 16.43 79 GLN A N 1
ATOM 657 C CA . GLN A 1 79 ? -17.916 -29.734 0.020 1.00 16.03 79 GLN A CA 1
ATOM 658 C C . GLN A 1 79 ? -18.543 -29.028 1.235 1.00 14.71 79 GLN A C 1
ATOM 659 O O . GLN A 1 79 ? -19.749 -28.943 1.311 1.00 14.29 79 GLN A O 1
ATOM 665 N N . LEU A 1 80 ? -17.734 -28.523 2.168 1.00 13.80 80 LEU A N 1
ATOM 666 C CA . LEU A 1 80 ? -18.248 -27.738 3.288 1.00 14.24 80 LEU A CA 1
ATOM 667 C C . LEU A 1 80 ? -19.067 -26.559 2.762 1.00 14.37 80 LEU A C 1
ATOM 668 O O . LEU A 1 80 ? -20.181 -26.352 3.217 1.00 13.69 80 LEU A O 1
ATOM 673 N N . ARG A 1 81 ? -18.541 -25.848 1.768 1.00 15.62 81 ARG A N 1
ATOM 674 C CA . ARG A 1 81 ? -19.216 -24.656 1.261 1.00 16.53 81 ARG A CA 1
ATOM 675 C C . ARG A 1 81 ? -20.539 -25.041 0.597 1.00 15.74 81 ARG A C 1
ATOM 676 O O . ARG A 1 81 ? -21.481 -24.246 0.678 1.00 15.04 81 ARG A O 1
ATOM 684 N N . ARG A 1 82 ? -20.598 -26.200 -0.067 1.00 15.28 82 ARG A N 1
ATOM 685 C CA . ARG A 1 82 ? -21.833 -26.691 -0.644 1.00 16.03 82 ARG A CA 1
ATOM 686 C C . ARG A 1 82 ? -22.882 -26.930 0.447 1.00 14.42 82 ARG A C 1
ATOM 687 O O . ARG A 1 82 ? -24.049 -26.681 0.234 1.00 11.60 82 ARG A O 1
ATOM 695 N N . LYS A 1 83 ? -22.448 -27.493 1.577 1.00 13.65 83 LYS A N 1
ATOM 696 C CA . LYS A 1 83 ? -23.359 -27.700 2.732 1.00 13.29 83 LYS A CA 1
ATOM 697 C C . LYS A 1 83 ? -23.844 -26.354 3.280 1.00 12.24 83 LYS A C 1
ATOM 698 O O . LYS A 1 83 ? -25.039 -26.174 3.499 1.00 11.03 83 LYS A O 1
ATOM 704 N N . ARG A 1 84 ? -22.921 -25.437 3.542 1.00 13.46 84 ARG A N 1
ATOM 705 C CA . ARG A 1 84 ? -23.346 -24.102 3.944 1.00 15.16 84 ARG A CA 1
ATOM 706 C C . ARG A 1 84 ? -24.349 -23.548 2.911 1.00 14.78 84 ARG A C 1
ATOM 707 O O . ARG A 1 84 ? -25.451 -23.092 3.274 1.00 13.37 84 ARG A O 1
ATOM 715 N N . LYS A 1 85 ? -23.987 -23.610 1.641 1.00 15.35 85 LYS A N 1
ATOM 716 C CA . LYS A 1 85 ? -24.875 -23.073 0.586 1.00 18.17 85 LYS A CA 1
ATOM 717 C C . LYS A 1 85 ? -26.298 -23.649 0.746 1.00 15.14 85 LYS A C 1
ATOM 718 O O . LYS A 1 85 ? -27.260 -22.909 0.651 1.00 15.10 85 LYS A O 1
ATOM 724 N N . TYR A 1 86 ? -26.436 -24.945 0.992 1.00 13.44 86 TYR A N 1
ATOM 725 C CA . TYR A 1 86 ? -27.751 -25.608 1.213 1.00 12.69 86 TYR A CA 1
ATOM 726 C C . TYR A 1 86 ? -28.447 -25.026 2.449 1.00 12.56 86 TYR A C 1
ATOM 727 O O . TYR A 1 86 ? -29.604 -24.647 2.342 1.00 11.70 86 TYR A O 1
ATOM 736 N N . HIS A 1 87 ? -27.739 -24.895 3.596 1.00 12.50 87 HIS A N 1
ATOM 737 C CA . HIS A 1 87 ? -28.384 -24.377 4.837 1.00 12.95 87 HIS A CA 1
ATOM 738 C C . HIS A 1 87 ? -28.833 -22.919 4.615 1.00 14.08 87 HIS A C 1
ATOM 739 O O . HIS A 1 87 ? -29.883 -22.486 5.148 1.00 12.79 87 HIS A O 1
ATOM 746 N N . GLU A 1 88 ? -28.066 -22.180 3.822 1.00 15.52 88 GLU A N 1
ATOM 747 C CA . GLU A 1 88 ? -28.403 -20.774 3.542 1.00 18.26 88 GLU A CA 1
ATOM 748 C C . GLU A 1 88 ? -29.697 -20.687 2.745 1.00 16.38 88 GLU A C 1
ATOM 749 O O . GLU A 1 88 ? -30.546 -19.888 3.059 1.00 16.78 88 GLU A O 1
ATOM 755 N N . THR A 1 89 ? -29.826 -21.563 1.765 1.00 15.77 89 THR A N 1
ATOM 756 C CA . THR A 1 89 ? -30.962 -21.570 0.856 1.00 15.10 89 THR A CA 1
ATOM 757 C C . THR A 1 89 ? -32.222 -21.906 1.648 1.00 14.66 89 THR A C 1
ATOM 758 O O . THR A 1 89 ? -33.265 -21.292 1.455 1.00 17.15 89 THR A O 1
ATOM 762 N N . VAL A 1 90 ? -32.126 -22.884 2.517 1.00 13.99 90 VAL A N 1
ATOM 763 C CA . VAL A 1 90 ? -33.263 -23.281 3.309 1.00 13.17 90 VAL A CA 1
ATOM 764 C C . VAL A 1 90 ? -33.693 -22.075 4.145 1.00 13.11 90 VAL A C 1
ATOM 765 O O . VAL A 1 90 ? -34.853 -21.816 4.353 1.00 11.99 90 VAL A O 1
ATOM 769 N N . MET A 1 91 ? -32.741 -21.360 4.695 1.00 14.56 91 MET A N 1
ATOM 770 C CA . MET A 1 91 ? -33.184 -20.408 5.702 1.00 15.90 91 MET A CA 1
ATOM 771 C C . MET A 1 91 ? -33.669 -19.127 5.006 1.00 15.28 91 MET A C 1
ATOM 772 O O . MET A 1 91 ? -34.621 -18.498 5.487 1.00 14.73 91 MET A O 1
ATOM 777 N N . ARG A 1 92 ? -33.153 -18.860 3.810 1.00 15.42 92 ARG A N 1
ATOM 778 C CA . ARG A 1 92 ? -33.590 -17.730 3.017 1.00 16.74 92 ARG A CA 1
ATOM 779 C C . ARG A 1 92 ? -34.993 -17.988 2.494 1.00 18.52 92 ARG A C 1
ATOM 780 O O . ARG A 1 92 ? -35.811 -17.070 2.366 1.00 19.44 92 ARG A O 1
ATOM 788 N N . GLU A 1 93 ? -35.258 -19.246 2.184 1.00 21.46 93 GLU A N 1
ATOM 789 C CA . GLU A 1 93 ? -36.543 -19.608 1.617 1.00 22.23 93 GLU A CA 1
ATOM 790 C C . GLU A 1 93 ? -37.577 -19.640 2.741 1.00 22.42 93 GLU A C 1
ATOM 791 O O . GLU A 1 93 ? -38.750 -19.526 2.462 1.00 24.92 93 GLU A O 1
ATOM 797 N N . MET A 1 94 ? -37.151 -19.749 3.991 1.00 20.13 94 MET A N 1
ATOM 798 C CA . MET A 1 94 ? -38.117 -19.954 5.085 1.00 20.93 94 MET A CA 1
ATOM 799 C C . MET A 1 94 ? -38.104 -18.750 6.042 1.00 18.62 94 MET A C 1
ATOM 800 O O . MET A 1 94 ? -37.692 -18.827 7.164 1.00 17.27 94 MET A O 1
ATOM 805 N N . ALA A 1 95 ? -38.574 -17.631 5.519 1.00 21.09 95 ALA A N 1
ATOM 806 C CA . ALA A 1 95 ? -38.961 -16.444 6.286 1.00 21.15 95 ALA A CA 1
ATOM 807 C C . ALA A 1 95 ? -37.712 -15.783 6.893 1.00 22.53 95 ALA A C 1
ATOM 808 O O . ALA A 1 95 ? -37.674 -15.437 8.066 1.00 24.45 95 ALA A O 1
ATOM 810 N N . GLY A 1 96 ? -36.676 -15.637 6.078 1.00 22.58 96 GLY A N 1
ATOM 811 C CA . GLY A 1 96 ? -35.444 -14.961 6.501 1.00 23.25 96 GLY A CA 1
ATOM 812 C C . GLY A 1 96 ? -34.886 -15.514 7.807 1.00 22.63 96 GLY A C 1
ATOM 813 O O . GLY A 1 96 ? -34.613 -14.754 8.721 1.00 22.84 96 GLY A O 1
ATOM 814 N N . ALA A 1 97 ? -34.759 -16.838 7.867 1.00 20.29 97 ALA A N 1
ATOM 815 C CA . ALA A 1 97 ? -34.136 -17.561 8.947 1.00 20.53 97 ALA A CA 1
ATOM 816 C C . ALA A 1 97 ? -34.903 -17.387 10.251 1.00 17.90 97 ALA A C 1
ATOM 817 O O . ALA A 1 97 ? -34.246 -17.250 11.241 1.00 19.67 97 ALA A O 1
ATOM 819 N N . SER A 1 98 ? -36.239 -17.385 10.250 1.00 16.52 98 SER A N 1
ATOM 820 C CA . SER A 1 98 ? -37.037 -17.322 11.522 1.00 15.08 98 SER A CA 1
ATOM 821 C C . SER A 1 98 ? -37.291 -18.708 12.117 1.00 14.61 98 SER A C 1
ATOM 822 O O . SER A 1 98 ? -37.890 -18.792 13.177 1.00 16.32 98 SER A O 1
ATOM 825 N N . PHE A 1 99 ? -36.891 -19.796 11.466 1.00 13.39 99 PHE A N 1
ATOM 826 C CA . PHE A 1 99 ? -37.083 -21.131 12.019 1.00 12.33 99 PHE A CA 1
ATOM 827 C C . PHE A 1 99 ? -35.721 -21.808 12.167 1.00 12.19 99 PHE A C 1
ATOM 828 O O . PHE A 1 99 ? -35.224 -22.414 11.220 1.00 11.50 99 PHE A O 1
ATOM 836 N N . PRO A 1 100 ? -35.125 -21.663 13.343 1.00 11.66 100 PRO A N 1
ATOM 837 C CA . PRO A 1 100 ? -33.767 -22.046 13.556 1.00 12.19 100 PRO A CA 1
ATOM 838 C C . PRO A 1 100 ? -33.544 -23.559 13.691 1.00 12.27 100 PRO A C 1
ATOM 839 O O . PRO A 1 100 ? -32.394 -24.029 13.512 1.00 14.40 100 PRO A O 1
ATOM 843 N N . ARG A 1 101 ? -34.592 -24.309 13.996 1.00 10.82 101 ARG A N 1
ATOM 844 C CA . ARG A 1 101 ? -34.420 -25.709 14.279 1.00 10.26 101 ARG A CA 1
ATOM 845 C C . ARG A 1 101 ? -35.260 -26.519 13.291 1.00 9.84 101 ARG A C 1
ATOM 846 O O . ARG A 1 101 ? -36.072 -27.383 13.676 1.00 9.29 101 ARG A O 1
ATOM 854 N N . THR A 1 102 ? -34.970 -26.280 12.015 1.00 9.55 102 THR A N 1
ATOM 855 C CA . THR A 1 102 ? -35.440 -27.152 10.924 1.00 9.27 102 THR A CA 1
ATOM 856 C C . THR A 1 102 ? -34.604 -28.432 10.947 1.00 8.64 102 THR A C 1
ATOM 857 O O . THR A 1 102 ? -33.539 -28.448 11.576 1.00 8.81 102 THR A O 1
ATOM 861 N N . PRO A 1 103 ? -35.105 -29.505 10.322 1.00 8.03 103 PRO A N 1
ATOM 862 C CA . PRO A 1 103 ? -34.526 -30.820 10.434 1.00 7.70 103 PRO A CA 1
ATOM 863 C C . PRO A 1 103 ? -33.075 -30.859 9.950 1.00 7.69 103 PRO A C 1
ATOM 864 O O . PRO A 1 103 ? -32.290 -31.597 10.514 1.00 7.63 103 PRO A O 1
ATOM 868 N N . ASP A 1 104 ? -32.731 -30.023 8.993 1.00 7.39 104 ASP A N 1
ATOM 869 C CA . ASP A 1 104 ? -31.368 -30.011 8.530 1.00 7.66 104 ASP A CA 1
ATOM 870 C C . ASP A 1 104 ? -30.404 -29.648 9.673 1.00 7.85 104 ASP A C 1
ATOM 871 O O . ASP A 1 104 ? -29.251 -30.097 9.656 1.00 8.01 104 ASP A O 1
ATOM 876 N N . VAL A 1 105 ? -30.869 -28.867 10.656 1.00 7.44 105 VAL A N 1
ATOM 877 C CA . VAL A 1 105 ? -30.008 -28.439 11.763 1.00 7.24 105 VAL A CA 1
ATOM 878 C C . VAL A 1 105 ? -29.906 -29.554 12.813 1.00 7.03 105 VAL A C 1
ATOM 879 O O . VAL A 1 105 ? -28.794 -29.878 13.289 1.00 7.71 105 VAL A O 1
ATOM 883 N N . ASN A 1 106 ? -31.069 -30.051 13.229 1.00 6.51 106 ASN A N 1
ATOM 884 C CA . ASN A 1 106 ? -31.222 -31.109 14.197 1.00 6.50 106 ASN A CA 1
ATOM 885 C C . ASN A 1 106 ? -30.352 -32.323 13.809 1.00 6.54 106 ASN A C 1
ATOM 886 O O . ASN A 1 106 ? -29.669 -32.859 14.702 1.00 6.86 106 ASN A O 1
ATOM 891 N N . ASN A 1 107 ? -30.427 -32.766 12.549 1.00 6.27 107 ASN A N 1
ATOM 892 C CA . ASN A 1 107 ? -29.784 -34.005 12.109 1.00 6.84 107 ASN A CA 1
ATOM 893 C C . ASN A 1 107 ? -28.295 -33.792 11.732 1.00 7.09 107 ASN A C 1
ATOM 894 O O . ASN A 1 107 ? -27.621 -34.744 11.545 1.00 6.52 107 ASN A O 1
ATOM 899 N N . TYR A 1 108 ? -27.831 -32.552 11.628 1.00 7.44 108 TYR A N 1
ATOM 900 C CA . TYR A 1 108 ? -26.486 -32.235 11.181 1.00 8.54 108 TYR A CA 1
ATOM 901 C C . TYR A 1 108 ? -25.466 -32.822 12.175 1.00 8.73 108 TYR A C 1
ATOM 902 O O . TYR A 1 108 ? -24.412 -33.246 11.832 1.00 9.16 108 TYR A O 1
ATOM 911 N N . VAL A 1 109 ? -25.929 -32.924 13.381 1.00 8.69 109 VAL A N 1
ATOM 912 C CA . VAL A 1 109 ? -25.221 -33.226 14.592 1.00 9.18 109 VAL A CA 1
ATOM 913 C C . VAL A 1 109 ? -24.904 -34.732 14.679 1.00 9.38 109 VAL A C 1
ATOM 914 O O . VAL A 1 109 ? -23.888 -35.122 15.243 1.00 9.95 109 VAL A O 1
ATOM 918 N N . LEU A 1 110 ? -25.732 -35.580 14.057 1.00 8.65 110 LEU A N 1
ATOM 919 C CA . LEU A 1 110 ? -25.482 -37.002 13.987 1.00 8.71 110 LEU A CA 1
ATOM 920 C C . LEU A 1 110 ? -24.141 -37.268 13.285 1.00 9.03 110 LEU A C 1
ATOM 921 O O . LEU A 1 110 ? -23.547 -38.328 13.473 1.00 8.51 110 LEU A O 1
ATOM 926 N N . THR A 1 111 ? -23.621 -36.308 12.515 1.00 10.33 111 THR A N 1
ATOM 927 C CA . THR A 1 111 ? -22.334 -36.487 11.758 1.00 10.99 111 THR A CA 1
ATOM 928 C C . THR A 1 111 ? -21.222 -36.968 12.704 1.00 10.88 111 THR A C 1
ATOM 929 O O . THR A 1 111 ? -20.335 -37.715 12.266 1.00 10.49 111 THR A O 1
ATOM 933 N N . THR A 1 112 ? -21.242 -36.503 13.955 1.00 10.35 112 THR A N 1
ATOM 934 C CA . THR A 1 112 ? -20.144 -36.806 14.915 1.00 11.23 112 THR A CA 1
ATOM 935 C C . THR A 1 112 ? -20.096 -38.320 15.245 1.00 11.29 112 THR A C 1
ATOM 936 O O . THR A 1 112 ? -19.011 -38.891 15.324 1.00 12.03 112 THR A O 1
ATOM 940 N N . TYR A 1 113 ? -21.242 -38.967 15.418 1.00 11.54 113 TYR A N 1
ATOM 941 C CA . TYR A 1 113 ? -21.368 -40.435 15.584 1.00 12.08 113 TYR A CA 1
ATOM 942 C C . TYR A 1 113 ? -20.837 -41.174 14.342 1.00 12.67 113 TYR A C 1
ATOM 943 O O . TYR A 1 113 ? -20.009 -42.078 14.467 1.00 12.92 113 TYR A O 1
ATOM 952 N N . ILE A 1 114 ? -21.280 -40.795 13.159 1.00 13.49 114 ILE A N 1
ATOM 953 C CA . ILE A 1 114 ? -20.843 -41.446 11.919 1.00 16.26 114 ILE A CA 1
ATOM 954 C C . ILE A 1 114 ? -19.328 -41.315 11.772 1.00 15.61 114 ILE A C 1
ATOM 955 O O . ILE A 1 114 ? -18.667 -42.260 11.349 1.00 16.40 114 ILE A O 1
ATOM 960 N N . ASP A 1 115 ? -18.804 -40.158 12.144 1.00 15.42 115 ASP A N 1
ATOM 961 C CA . ASP A 1 115 ? -17.389 -39.859 11.990 1.00 14.81 115 ASP A CA 1
ATOM 962 C C . ASP A 1 115 ? -16.503 -40.851 12.760 1.00 13.78 115 ASP A C 1
ATOM 963 O O . ASP A 1 115 ? -15.459 -41.286 12.295 1.00 12.86 115 ASP A O 1
ATOM 968 N N . ASP A 1 116 ? -16.889 -41.120 13.988 1.00 13.74 116 ASP A N 1
ATOM 969 C CA . ASP A 1 116 ? -16.038 -41.866 14.923 1.00 12.71 116 ASP A CA 1
ATOM 970 C C . ASP A 1 116 ? -16.951 -42.512 15.954 1.00 11.35 116 ASP A C 1
ATOM 971 O O . ASP A 1 116 ? -17.092 -42.023 17.036 1.00 11.83 116 ASP A O 1
ATOM 976 N N . PRO A 1 117 ? -17.583 -43.605 15.581 1.00 11.40 117 PRO A N 1
ATOM 977 C CA . PRO A 1 117 ? -18.566 -44.203 16.476 1.00 12.36 117 PRO A CA 1
ATOM 978 C C . PRO A 1 117 ? -17.998 -44.975 17.679 1.00 12.95 117 PRO A C 1
ATOM 979 O O . PRO A 1 117 ? -18.677 -45.038 18.712 1.00 13.89 117 PRO A O 1
ATOM 983 N N . ALA A 1 118 ? -16.795 -45.547 17.568 1.00 13.93 118 ALA A N 1
ATOM 984 C CA . ALA A 1 118 ? -16.294 -46.562 18.560 1.00 13.89 118 ALA A CA 1
ATOM 985 C C . ALA A 1 118 ? -16.218 -45.998 19.979 1.00 13.14 118 ALA A C 1
ATOM 986 O O . ALA A 1 118 ? -16.603 -46.658 20.920 1.00 12.86 118 ALA A O 1
ATOM 988 N N . PRO A 1 119 ? -15.730 -44.788 20.146 1.00 13.41 119 PRO A N 1
ATOM 989 C CA . PRO A 1 119 ? -15.590 -44.321 21.560 1.00 13.17 119 PRO A CA 1
ATOM 990 C C . PRO A 1 119 ? -16.898 -44.260 22.372 1.00 12.64 119 PRO A C 1
ATOM 991 O O . PRO A 1 119 ? -16.920 -44.417 23.606 1.00 12.45 119 PRO A O 1
ATOM 995 N N . TRP A 1 120 ? -18.001 -44.019 21.688 1.00 12.16 120 TRP A N 1
ATOM 996 C CA . TRP A 1 120 ? -19.307 -44.017 22.322 1.00 11.14 120 TRP A CA 1
ATOM 997 C C . TRP A 1 120 ? -19.543 -45.354 23.053 1.00 11.79 120 TRP A C 1
ATOM 998 O O . TRP A 1 120 ? -19.926 -45.421 24.224 1.00 11.19 120 TRP A O 1
ATOM 1009 N N . GLU A 1 121 ? -19.162 -46.429 22.392 1.00 13.91 121 GLU A N 1
ATOM 1010 C CA . GLU A 1 121 ? -19.278 -47.790 22.898 1.00 15.57 121 GLU A CA 1
ATOM 1011 C C . GLU A 1 121 ? -18.148 -48.128 23.894 1.00 16.14 121 GLU A C 1
ATOM 1012 O O . GLU A 1 121 ? -18.436 -48.615 24.979 1.00 15.18 121 GLU A O 1
ATOM 1018 N N . THR A 1 122 ? -16.878 -47.890 23.542 1.00 17.12 122 THR A N 1
ATOM 1019 C CA . THR A 1 122 ? -15.716 -48.392 24.346 1.00 17.71 122 THR A CA 1
ATOM 1020 C C . THR A 1 122 ? -15.573 -47.599 25.650 1.00 18.23 122 THR A C 1
ATOM 1021 O O . THR A 1 122 ? -15.041 -48.075 26.649 1.00 20.92 122 THR A O 1
ATOM 1025 N N . GLN A 1 123 ? -16.057 -46.375 25.646 1.00 18.06 123 GLN A N 1
ATOM 1026 C CA . GLN A 1 123 ? -15.988 -45.517 26.817 1.00 16.23 123 GLN A CA 1
ATOM 1027 C C . GLN A 1 123 ? -17.247 -45.676 27.684 1.00 15.29 123 GLN A C 1
ATOM 1028 O O . GLN A 1 123 ? -17.281 -45.082 28.759 1.00 14.40 123 GLN A O 1
ATOM 1034 N N . SER A 1 124 ? -18.259 -46.447 27.246 1.00 14.21 124 SER A N 1
ATOM 1035 C CA . SER A 1 124 ? -19.470 -46.691 28.073 1.00 14.04 124 SER A CA 1
ATOM 1036 C C . SER A 1 124 ? -19.122 -47.465 29.347 1.00 14.58 124 SER A C 1
ATOM 1037 O O . SER A 1 124 ? -18.343 -48.404 29.321 1.00 14.77 124 SER A O 1
ATOM 1040 N N . ILE A 1 125 ? -19.785 -47.131 30.441 1.00 15.08 125 ILE A N 1
ATOM 1041 C CA . ILE A 1 125 ? -19.645 -47.897 31.658 1.00 15.55 125 ILE A CA 1
ATOM 1042 C C . ILE A 1 125 ? -21.034 -48.361 32.114 1.00 15.76 125 ILE A C 1
ATOM 1043 O O . ILE A 1 125 ? -21.980 -47.599 32.086 1.00 16.21 125 ILE A O 1
ATOM 1048 N N . GLY A 1 126 ? -21.124 -49.597 32.582 1.00 15.96 126 GLY A N 1
ATOM 1049 C CA . GLY A 1 126 ? -22.340 -50.103 33.216 1.00 16.22 126 GLY A CA 1
ATOM 1050 C C . GLY A 1 126 ? -23.331 -50.705 32.235 1.00 16.32 126 GLY A C 1
ATOM 1051 O O . GLY A 1 126 ? -24.467 -51.006 32.615 1.00 17.64 126 GLY A O 1
ATOM 1052 N N . ASP A 1 127 ? -22.926 -50.898 30.984 1.00 15.37 127 ASP A N 1
ATOM 1053 C CA . ASP A 1 127 ? -23.832 -51.471 29.998 1.00 15.40 127 ASP A CA 1
ATOM 1054 C C . ASP A 1 127 ? -23.655 -52.994 29.867 1.00 15.88 127 ASP A C 1
ATOM 1055 O O . ASP A 1 127 ? -24.389 -53.611 29.095 1.00 14.81 127 ASP A O 1
ATOM 1060 N N . ASP A 1 128 ? -22.671 -53.583 30.551 1.00 17.61 128 ASP A N 1
ATOM 1061 C CA . ASP A 1 128 ? -22.467 -55.039 30.559 1.00 19.17 128 ASP A CA 1
ATOM 1062 C C . ASP A 1 128 ? -22.204 -55.507 29.126 1.00 19.38 128 ASP A C 1
ATOM 1063 O O . ASP A 1 128 ? -22.723 -56.535 28.675 1.00 19.47 128 ASP A O 1
ATOM 1068 N N . GLY A 1 129 ? -21.446 -54.693 28.400 1.00 19.84 129 GLY A N 1
ATOM 1069 C CA . GLY A 1 129 ? -21.095 -54.948 26.995 1.00 19.72 129 GLY A CA 1
ATOM 1070 C C . GLY A 1 129 ? -22.283 -54.964 26.044 1.00 21.11 129 GLY A C 1
ATOM 1071 O O . GLY A 1 129 ? -22.100 -55.376 24.920 1.00 21.50 129 GLY A O 1
ATOM 1072 N N . HIS A 1 130 ? -23.490 -54.503 26.422 1.00 21.14 130 HIS A N 1
ATOM 1073 C CA . HIS A 1 130 ? -24.622 -54.568 25.456 1.00 20.40 130 HIS A CA 1
ATOM 1074 C C . HIS A 1 130 ? -24.515 -53.513 24.350 1.00 19.34 130 HIS A C 1
ATOM 1075 O O . HIS A 1 130 ? -25.087 -53.714 23.275 1.00 19.00 130 HIS A O 1
ATOM 1082 N N . ILE A 1 131 ? -23.851 -52.377 24.578 1.00 18.89 131 ILE A N 1
ATOM 1083 C CA . ILE A 1 131 ? -23.865 -51.327 23.539 1.00 19.24 131 ILE A CA 1
ATOM 1084 C C . ILE A 1 131 ? -22.871 -51.683 22.410 1.00 18.89 131 ILE A C 1
ATOM 1085 O O . ILE A 1 131 ? -21.744 -52.132 22.668 1.00 16.76 131 ILE A O 1
ATOM 1090 N N . LYS A 1 132 ? -23.306 -51.486 21.159 1.00 20.34 132 LYS A N 1
ATOM 1091 C CA . LYS A 1 132 ? -22.417 -51.644 19.964 1.00 23.33 132 LYS A CA 1
ATOM 1092 C C . LYS A 1 132 ? -22.372 -50.357 19.122 1.00 20.28 132 LYS A C 1
ATOM 1093 O O . LYS A 1 132 ? -23.381 -49.771 18.790 1.00 21.54 132 LYS A O 1
ATOM 1099 N N . ALA A 1 133 ? -21.168 -49.948 18.767 1.00 20.44 133 ALA A N 1
ATOM 1100 C CA . ALA A 1 133 ? -20.941 -48.777 17.912 1.00 19.14 133 ALA A CA 1
ATOM 1101 C C . ALA A 1 133 ? -21.735 -48.898 16.604 1.00 17.13 133 ALA A C 1
ATOM 1102 O O . ALA A 1 133 ? -22.426 -47.922 16.172 1.00 14.12 133 ALA A O 1
ATOM 1104 N N . GLY A 1 134 ? -21.560 -50.067 15.961 1.00 15.24 134 GLY A N 1
ATOM 1105 C CA . GLY A 1 134 ? -22.286 -50.401 14.752 1.00 14.55 134 GLY A CA 1
ATOM 1106 C C . GLY A 1 134 ? -23.757 -49.988 14.809 1.00 14.00 134 GLY A C 1
ATOM 1107 O O . GLY A 1 134 ? -24.292 -49.557 13.811 1.00 13.63 134 GLY A O 1
ATOM 1108 N N . LYS A 1 135 ? -24.400 -50.041 15.975 1.00 14.79 135 LYS A N 1
ATOM 1109 C CA . LYS A 1 135 ? -25.853 -49.787 16.064 1.00 16.48 135 LYS A CA 1
ATOM 1110 C C . LYS A 1 135 ? -26.177 -48.285 15.993 1.00 16.70 135 LYS A C 1
ATOM 1111 O O . LYS A 1 135 ? -27.297 -47.904 15.568 1.00 17.30 135 LYS A O 1
ATOM 1117 N N . ILE A 1 136 ? -25.262 -47.412 16.436 1.00 16.09 136 ILE A N 1
ATOM 1118 C CA . ILE A 1 136 ? -25.513 -45.972 16.295 1.00 14.31 136 ILE A CA 1
ATOM 1119 C C . ILE A 1 136 ? -25.575 -45.638 14.795 1.00 13.67 136 ILE A C 1
ATOM 1120 O O . ILE A 1 136 ? -26.460 -44.877 14.318 1.00 12.25 136 ILE A O 1
ATOM 1125 N N . VAL A 1 137 ? -24.619 -46.205 14.076 1.00 12.58 137 VAL A N 1
ATOM 1126 C CA . VAL A 1 137 ? -24.466 -45.964 12.678 1.00 12.28 137 VAL A CA 1
ATOM 1127 C C . VAL A 1 137 ? -25.696 -46.546 11.940 1.00 12.23 137 VAL A C 1
ATOM 1128 O O . VAL A 1 137 ? -26.232 -45.897 11.048 1.00 11.67 137 VAL A O 1
ATOM 1132 N N . ASP A 1 138 ? -26.164 -47.721 12.355 1.00 12.26 138 ASP A N 1
ATOM 1133 C CA . ASP A 1 138 ? -27.357 -48.344 11.829 1.00 13.27 138 ASP A CA 1
ATOM 1134 C C . ASP A 1 138 ? -28.580 -47.436 12.042 1.00 13.06 138 ASP A C 1
ATOM 1135 O O . ASP A 1 138 ? -29.435 -47.327 11.173 1.00 12.95 138 ASP A O 1
ATOM 1140 N N . PHE A 1 139 ? -28.697 -46.808 13.197 1.00 13.05 139 PHE A N 1
ATOM 1141 C CA . PHE A 1 139 ? -29.880 -45.982 13.451 1.00 13.17 139 PHE A CA 1
ATOM 1142 C C . PHE A 1 139 ? -29.846 -44.791 12.504 1.00 13.61 139 PHE A C 1
ATOM 1143 O O . PHE A 1 139 ? -30.856 -44.414 11.872 1.00 13.16 139 PHE A O 1
ATOM 1151 N N . ILE A 1 140 ? -28.654 -44.238 12.382 1.00 13.39 140 ILE A N 1
ATOM 1152 C CA . ILE A 1 140 ? -28.486 -43.081 11.529 1.00 13.33 140 ILE A CA 1
ATOM 1153 C C . ILE A 1 140 ? -28.771 -43.469 10.077 1.00 13.23 140 ILE A C 1
ATOM 1154 O O . ILE A 1 140 ? -29.382 -42.707 9.366 1.00 14.62 140 ILE A O 1
ATOM 1159 N N . ARG A 1 141 ? -28.457 -44.681 9.657 1.00 13.36 141 ARG A N 1
ATOM 1160 C CA . ARG A 1 141 ? -28.718 -45.061 8.263 1.00 12.34 141 ARG A CA 1
ATOM 1161 C C . ARG A 1 141 ? -30.242 -45.148 8.059 1.00 11.77 141 ARG A C 1
ATOM 1162 O O . ARG A 1 141 ? -30.755 -44.810 7.019 1.00 10.27 141 ARG A O 1
ATOM 1170 N N . TYR A 1 142 ? -30.914 -45.645 9.080 1.00 11.80 142 TYR A N 1
ATOM 1171 C CA . TYR A 1 142 ? -32.381 -45.753 9.145 1.00 12.54 142 TYR A CA 1
ATOM 1172 C C . TYR A 1 142 ? -33.029 -44.360 9.129 1.00 13.14 142 TYR A C 1
ATOM 1173 O O . TYR A 1 142 ? -34.061 -44.165 8.480 1.00 13.50 142 TYR A O 1
ATOM 1182 N N . ALA A 1 143 ? -32.448 -43.389 9.823 1.00 13.69 143 ALA A N 1
ATOM 1183 C CA . ALA A 1 143 ? -33.015 -42.046 9.868 1.00 13.10 143 ALA A CA 1
ATOM 1184 C C . ALA A 1 143 ? -32.884 -41.395 8.489 1.00 13.65 143 ALA A C 1
ATOM 1185 O O . ALA A 1 143 ? -33.844 -40.801 7.959 1.00 14.50 143 ALA A O 1
ATOM 1187 N N . ARG A 1 144 ? -31.708 -41.554 7.898 1.00 13.49 144 ARG A N 1
ATOM 1188 C CA . ARG A 1 144 ? -31.383 -40.992 6.622 1.00 12.82 144 ARG A CA 1
ATOM 1189 C C . ARG A 1 144 ? -32.335 -41.527 5.540 1.00 13.20 144 ARG A C 1
ATOM 1190 O O . ARG A 1 144 ? -32.760 -40.797 4.659 1.00 12.59 144 ARG A O 1
ATOM 1198 N N . GLU A 1 145 ? -32.659 -42.803 5.607 1.00 12.66 145 GLU A N 1
ATOM 1199 C CA . GLU A 1 145 ? -33.345 -43.450 4.547 1.00 13.14 145 GLU A CA 1
ATOM 1200 C C . GLU A 1 145 ? -34.786 -42.951 4.522 1.00 12.73 145 GLU A C 1
ATOM 1201 O O . GLU A 1 145 ? -35.389 -42.812 3.502 1.00 13.15 145 GLU A O 1
ATOM 1207 N N . HIS A 1 146 ? -35.301 -42.667 5.687 1.00 13.56 146 HIS A N 1
ATOM 1208 C CA . HIS A 1 146 ? -36.663 -42.180 5.841 1.00 13.07 146 HIS A CA 1
ATOM 1209 C C . HIS A 1 146 ? -36.681 -40.665 6.079 1.00 12.14 146 HIS A C 1
ATOM 1210 O O . HIS A 1 146 ? -37.713 -40.155 6.373 1.00 11.78 146 HIS A O 1
ATOM 1217 N N . ASP A 1 147 ? -35.568 -39.960 5.899 1.00 12.12 147 ASP A N 1
ATOM 1218 C CA . ASP A 1 147 ? -35.474 -38.480 6.158 1.00 12.01 147 ASP A CA 1
ATOM 1219 C C . ASP A 1 147 ? -36.145 -38.094 7.497 1.00 10.74 147 ASP A C 1
ATOM 1220 O O . ASP A 1 147 ? -36.954 -37.144 7.547 1.00 10.05 147 ASP A O 1
ATOM 1225 N N . LEU A 1 148 ? -35.832 -38.824 8.568 1.00 9.94 148 LEU A N 1
ATOM 1226 C CA . LEU A 1 148 ? -36.465 -38.625 9.860 1.00 9.44 148 LEU A CA 1
ATOM 1227 C C . LEU A 1 148 ? -35.781 -37.451 10.582 1.00 9.13 148 LEU A C 1
ATOM 1228 O O . LEU A 1 148 ? -34.531 -37.248 10.542 1.00 9.00 148 LEU A O 1
ATOM 1233 N N . ASN A 1 149 ? -36.617 -36.678 11.267 1.00 8.65 149 ASN A N 1
ATOM 1234 C CA . ASN A 1 149 ? -36.162 -35.526 12.040 1.00 8.15 149 ASN A CA 1
ATOM 1235 C C . ASN A 1 149 ? -35.802 -35.986 13.455 1.00 8.38 149 ASN A C 1
ATOM 1236 O O . ASN A 1 149 ? -36.688 -36.283 14.266 1.00 8.55 149 ASN A O 1
ATOM 1241 N N . CYS A 1 150 ? -34.516 -35.995 13.776 1.00 8.70 150 CYS A N 1
ATOM 1242 C CA . CYS A 1 150 ? -34.081 -36.325 15.148 1.00 8.76 150 CYS A CA 1
ATOM 1243 C C . CYS A 1 150 ? -33.724 -35.051 15.953 1.00 8.59 150 CYS A C 1
ATOM 1244 O O . CYS A 1 150 ? -32.636 -34.581 15.880 1.00 8.43 150 CYS A O 1
ATOM 1247 N N . ALA A 1 151 ? -34.653 -34.552 16.777 1.00 8.82 151 ALA A N 1
ATOM 1248 C CA . ALA A 1 151 ? -34.525 -33.354 17.642 1.00 8.64 151 ALA A CA 1
ATOM 1249 C C . ALA A 1 151 ? -33.621 -33.628 18.866 1.00 8.94 151 ALA A C 1
ATOM 1250 O O . ALA A 1 151 ? -33.882 -34.524 19.679 1.00 7.99 151 ALA A O 1
ATOM 1252 N N . PRO A 1 152 ? -32.547 -32.847 19.002 1.00 8.86 152 PRO A N 1
ATOM 1253 C CA . PRO A 1 152 ? -31.625 -33.113 20.098 1.00 9.38 152 PRO A CA 1
ATOM 1254 C C . PRO A 1 152 ? -32.128 -32.531 21.404 1.00 9.70 152 PRO A C 1
ATOM 1255 O O . PRO A 1 152 ? -32.454 -31.364 21.437 1.00 9.19 152 PRO A O 1
ATOM 1259 N N . GLN A 1 153 ? -32.128 -33.351 22.455 1.00 11.37 153 GLN A N 1
ATOM 1260 C CA . GLN A 1 153 ? -32.359 -32.850 23.801 1.00 11.65 153 GLN A CA 1
ATOM 1261 C C . GLN A 1 153 ? -31.160 -33.216 24.676 1.00 12.09 153 GLN A C 1
ATOM 1262 O O . GLN A 1 153 ? -31.086 -34.300 25.217 1.00 11.68 153 GLN A O 1
ATOM 1268 N N . PHE A 1 154 ? -30.226 -32.289 24.827 1.00 13.61 154 PHE A N 1
ATOM 1269 C CA . PHE A 1 154 ? -29.046 -32.525 25.688 1.00 14.60 154 PHE A CA 1
ATOM 1270 C C . PHE A 1 154 ? -29.111 -31.693 26.970 1.00 17.09 154 PHE A C 1
ATOM 1271 O O . PHE A 1 154 ? -28.837 -32.208 28.041 1.00 17.55 154 PHE A O 1
ATOM 1279 N N . VAL A 1 155 ? -29.497 -30.430 26.861 1.00 22.54 155 VAL A N 1
ATOM 1280 C CA . VAL A 1 155 ? -29.235 -29.391 27.897 1.00 27.23 155 VAL A CA 1
ATOM 1281 C C . VAL A 1 155 ? -30.048 -29.636 29.189 1.00 30.15 155 VAL A C 1
ATOM 1282 O O . VAL A 1 155 ? -31.188 -30.108 29.148 1.00 29.15 155 VAL A O 1
ATOM 1286 N N . ASP A 1 156 ? -29.430 -29.320 30.334 1.00 35.81 156 ASP A N 1
ATOM 1287 C CA . ASP A 1 156 ? -30.023 -29.477 31.708 1.00 48.39 156 ASP A CA 1
ATOM 1288 C C . ASP A 1 156 ? -30.004 -28.103 32.417 1.00 62.75 156 ASP A C 1
ATOM 1289 O O . ASP A 1 156 ? -29.439 -27.144 31.857 1.00 53.87 156 ASP A O 1
ATOM 1294 N N . PRO A 1 157 ? -30.558 -27.985 33.671 1.00 78.33 157 PRO A N 1
ATOM 1295 C CA . PRO A 1 157 ? -30.707 -26.653 34.325 1.00 81.42 157 PRO A CA 1
ATOM 1296 C C . PRO A 1 157 ? -29.353 -25.925 34.475 1.00 80.28 157 PRO A C 1
ATOM 1297 O O . PRO A 1 157 ? -29.074 -25.328 35.532 1.00 78.58 157 PRO A O 1
ATOM 1301 N N . GLN A 1 167 ? -25.996 -35.526 42.728 1.00 60.80 167 GLN A N 1
ATOM 1302 C CA . GLN A 1 167 ? -26.839 -35.480 43.926 1.00 64.46 167 GLN A CA 1
ATOM 1303 C C . GLN A 1 167 ? -28.197 -36.128 43.615 1.00 64.17 167 GLN A C 1
ATOM 1304 O O . GLN A 1 167 ? -28.680 -36.127 42.467 1.00 61.16 167 GLN A O 1
ATOM 1310 N N . GLU A 1 168 ? -28.818 -36.620 44.690 1.00 64.77 168 GLU A N 1
ATOM 1311 C CA . GLU A 1 168 ? -29.927 -37.592 44.656 1.00 57.36 168 GLU A CA 1
ATOM 1312 C C . GLU A 1 168 ? -31.279 -36.864 44.549 1.00 49.29 168 GLU A C 1
ATOM 1313 O O . GLU A 1 168 ? -32.333 -37.463 44.799 1.00 49.72 168 GLU A O 1
ATOM 1319 N N . ARG A 1 169 ? -31.248 -35.580 44.187 1.00 39.01 169 ARG A N 1
ATOM 1320 C CA . ARG A 1 169 ? -32.447 -34.748 44.093 1.00 37.41 169 ARG A CA 1
ATOM 1321 C C . ARG A 1 169 ? -32.627 -34.222 42.657 1.00 30.31 169 ARG A C 1
ATOM 1322 O O . ARG A 1 169 ? -33.721 -33.780 42.330 1.00 28.71 169 ARG A O 1
ATOM 1330 N N . SER A 1 170 ? -31.616 -34.298 41.788 1.00 22.72 170 SER A N 1
ATOM 1331 C CA . SER A 1 170 ? -31.798 -33.780 40.404 1.00 20.91 170 SER A CA 1
ATOM 1332 C C . SER A 1 170 ? -32.920 -34.532 39.656 1.00 18.39 170 SER A C 1
ATOM 1333 O O . SER A 1 170 ? -32.962 -35.801 39.603 1.00 17.95 170 SER A O 1
ATOM 1336 N N . PRO A 1 171 ? -33.821 -33.773 39.028 1.00 15.32 171 PRO A N 1
ATOM 1337 C CA . PRO A 1 171 ? -34.839 -34.432 38.195 1.00 14.15 171 PRO A CA 1
ATOM 1338 C C . PRO A 1 171 ? -34.396 -34.819 36.777 1.00 14.08 171 PRO A C 1
ATOM 1339 O O . PRO A 1 171 ? -35.204 -35.333 35.992 1.00 16.62 171 PRO A O 1
ATOM 1343 N N . GLY A 1 172 ? -33.152 -34.577 36.399 1.00 13.48 172 GLY A N 1
ATOM 1344 C CA . GLY A 1 172 ? -32.740 -34.852 35.009 1.00 12.91 172 GLY A CA 1
ATOM 1345 C C . GLY A 1 172 ? -32.839 -36.328 34.664 1.00 13.01 172 GLY A C 1
ATOM 1346 O O . GLY A 1 172 ? -32.687 -37.182 35.531 1.00 13.31 172 GLY A O 1
ATOM 1347 N N . LEU A 1 173 ? -33.072 -36.616 33.394 1.00 12.97 173 LEU A N 1
ATOM 1348 C CA . LEU A 1 173 ? -33.199 -37.972 32.882 1.00 13.69 173 LEU A CA 1
ATOM 1349 C C . LEU A 1 173 ? -32.147 -38.896 33.524 1.00 14.44 173 LEU A C 1
ATOM 1350 O O . LEU A 1 173 ? -30.971 -38.597 33.420 1.00 15.64 173 LEU A O 1
ATOM 1355 N N . ARG A 1 174 ? -32.554 -39.967 34.216 1.00 14.33 174 ARG A N 1
ATOM 1356 C CA . ARG A 1 174 ? -31.595 -40.987 34.639 1.00 13.82 174 ARG A CA 1
ATOM 1357 C C . ARG A 1 174 ? -32.114 -42.406 34.396 1.00 14.39 174 ARG A C 1
ATOM 1358 O O . ARG A 1 174 ? -33.315 -42.714 34.237 1.00 12.71 174 ARG A O 1
ATOM 1366 N N . VAL A 1 175 ? -31.113 -43.269 34.340 1.00 16.02 175 VAL A N 1
ATOM 1367 C CA . VAL A 1 175 ? -31.305 -44.683 34.140 1.00 16.23 175 VAL A CA 1
ATOM 1368 C C . VAL A 1 175 ? -31.728 -45.287 35.474 1.00 17.17 175 VAL A C 1
ATOM 1369 O O . VAL A 1 175 ? -30.989 -45.160 36.456 1.00 17.02 175 VAL A O 1
ATOM 1373 N N . VAL A 1 176 ? -32.913 -45.902 35.484 1.00 15.71 176 VAL A N 1
ATOM 1374 C CA . VAL A 1 176 ? -33.486 -46.422 36.721 1.00 16.44 176 VAL A CA 1
ATOM 1375 C C . VAL A 1 176 ? -33.597 -47.952 36.649 1.00 17.40 176 VAL A C 1
ATOM 1376 O O . VAL A 1 176 ? -33.743 -48.569 37.711 1.00 17.59 176 VAL A O 1
ATOM 1380 N N . GLU A 1 177 ? -33.539 -48.531 35.435 1.00 17.23 177 GLU A N 1
ATOM 1381 C CA . GLU A 1 177 ? -33.468 -49.993 35.222 1.00 20.54 177 GLU A CA 1
ATOM 1382 C C . GLU A 1 177 ? -32.465 -50.304 34.094 1.00 20.17 177 GLU A C 1
ATOM 1383 O O . GLU A 1 177 ? -32.477 -49.653 33.033 1.00 18.00 177 GLU A O 1
ATOM 1389 N N . LYS A 1 178 ? -31.680 -51.356 34.276 1.00 19.23 178 LYS A N 1
ATOM 1390 C CA . LYS A 1 178 ? -30.906 -51.953 33.183 1.00 20.26 178 LYS A CA 1
ATOM 1391 C C . LYS A 1 178 ? -31.208 -53.453 33.182 1.00 19.23 178 LYS A C 1
ATOM 1392 O O . LYS A 1 178 ? -31.244 -54.050 34.224 1.00 20.37 178 LYS A O 1
ATOM 1398 N N . ASN A 1 179 ? -31.426 -54.029 32.014 1.00 18.94 179 ASN A N 1
ATOM 1399 C CA . ASN A 1 179 ? -31.656 -55.446 31.884 1.00 17.99 179 ASN A CA 1
ATOM 1400 C C . ASN A 1 179 ? -31.044 -55.925 30.557 1.00 20.31 179 ASN A C 1
ATOM 1401 O O . ASN A 1 179 ? -30.121 -55.284 29.998 1.00 17.93 179 ASN A O 1
ATOM 1406 N N . GLU A 1 180 ? -31.482 -57.097 30.109 1.00 22.48 180 GLU A N 1
ATOM 1407 C CA . GLU A 1 180 ? -30.889 -57.747 28.953 1.00 24.97 180 GLU A CA 1
ATOM 1408 C C . GLU A 1 180 ? -31.462 -57.106 27.694 1.00 23.96 180 GLU A C 1
ATOM 1409 O O . GLU A 1 180 ? -30.899 -57.234 26.628 1.00 23.85 180 GLU A O 1
ATOM 1415 N N . LYS A 1 181 ? -32.593 -56.432 27.820 1.00 23.95 181 LYS A N 1
ATOM 1416 C CA . LYS A 1 181 ? -33.249 -55.919 26.631 1.00 26.23 181 LYS A CA 1
ATOM 1417 C C . LYS A 1 181 ? -32.855 -54.455 26.410 1.00 23.09 181 LYS A C 1
ATOM 1418 O O . LYS A 1 181 ? -32.805 -53.976 25.266 1.00 21.18 181 LYS A O 1
ATOM 1424 N N . GLY A 1 182 ? -32.614 -53.738 27.499 1.00 19.68 182 GLY A N 1
ATOM 1425 C CA . GLY A 1 182 ? -32.535 -52.308 27.359 1.00 19.77 182 GLY A CA 1
ATOM 1426 C C . GLY A 1 182 ? -32.346 -51.558 28.654 1.00 16.77 182 GLY A C 1
ATOM 1427 O O . GLY A 1 182 ? -31.881 -52.121 29.649 1.00 17.74 182 GLY A O 1
ATOM 1428 N N . ILE A 1 183 ? -32.671 -50.268 28.597 1.00 14.40 183 ILE A N 1
ATOM 1429 C CA . ILE A 1 183 ? -32.594 -49.401 29.771 1.00 14.05 183 ILE A CA 1
ATOM 1430 C C . ILE A 1 183 ? -33.998 -48.840 29.991 1.00 12.78 183 ILE A C 1
ATOM 1431 O O . ILE A 1 183 ? -34.807 -48.905 29.098 1.00 12.71 183 ILE A O 1
ATOM 1436 N N . VAL A 1 184 ? -34.302 -48.415 31.204 1.00 12.46 184 VAL A N 1
ATOM 1437 C CA . VAL A 1 184 ? -35.503 -47.662 31.482 1.00 11.76 184 VAL A CA 1
ATOM 1438 C C . VAL A 1 184 ? -35.052 -46.344 32.097 1.00 11.61 184 VAL A C 1
ATOM 1439 O O . VAL A 1 184 ? -34.244 -46.376 33.028 1.00 11.65 184 VAL A O 1
ATOM 1443 N N . VAL A 1 185 ? -35.519 -45.219 31.524 1.00 10.99 185 VAL A N 1
ATOM 1444 C CA . VAL A 1 185 ? -35.130 -43.905 31.961 1.00 10.49 185 VAL A CA 1
ATOM 1445 C C . VAL A 1 185 ? -36.366 -43.207 32.517 1.00 10.91 185 VAL A C 1
ATOM 1446 O O . VAL A 1 185 ? -37.489 -43.413 32.016 1.00 10.72 185 VAL A O 1
ATOM 1450 N N . ASN A 1 186 ? -36.115 -42.333 33.485 1.00 10.52 186 ASN A N 1
ATOM 1451 C CA . ASN A 1 186 ? -37.132 -41.590 34.146 1.00 10.75 186 ASN A CA 1
ATOM 1452 C C . ASN A 1 186 ? -36.591 -40.179 34.411 1.00 10.39 186 ASN A C 1
ATOM 1453 O O . ASN A 1 186 ? -35.454 -40.013 34.808 1.00 9.00 186 ASN A O 1
ATOM 1458 N N . GLY A 1 187 ? -37.392 -39.168 34.118 1.00 10.39 187 GLY A N 1
ATOM 1459 C CA . GLY A 1 187 ? -37.002 -37.814 34.430 1.00 11.06 187 GLY A CA 1
ATOM 1460 C C . GLY A 1 187 ? -37.262 -36.857 33.279 1.00 11.18 187 GLY A C 1
ATOM 1461 O O . GLY A 1 187 ? -38.128 -37.106 32.453 1.00 11.53 187 GLY A O 1
ATOM 1462 N N . VAL A 1 188 ? -36.508 -35.769 33.241 1.00 11.57 188 VAL A N 1
ATOM 1463 C CA . VAL A 1 188 ? -36.841 -34.626 32.402 1.00 12.92 188 VAL A CA 1
ATOM 1464 C C . VAL A 1 188 ? -35.618 -34.206 31.578 1.00 13.20 188 VAL A C 1
ATOM 1465 O O . VAL A 1 188 ? -34.486 -34.159 32.082 1.00 14.02 188 VAL A O 1
ATOM 1469 N N . LYS A 1 189 ? -35.860 -33.912 30.319 1.00 12.80 189 LYS A N 1
ATOM 1470 C CA . LYS A 1 189 ? -34.946 -33.131 29.483 1.00 13.58 189 LYS A CA 1
ATOM 1471 C C . LYS A 1 189 ? -35.614 -31.769 29.261 1.00 14.45 189 LYS A C 1
ATOM 1472 O O . LYS A 1 189 ? -36.610 -31.633 28.553 1.00 13.10 189 LYS A O 1
ATOM 1478 N N . ALA A 1 190 ? -35.005 -30.785 29.876 1.00 15.92 190 ALA A N 1
ATOM 1479 C CA . ALA A 1 190 ? -35.655 -29.561 30.234 1.00 17.77 190 ALA A CA 1
ATOM 1480 C C . ALA A 1 190 ? -35.730 -28.648 29.020 1.00 19.20 190 ALA A C 1
ATOM 1481 O O . ALA A 1 190 ? -36.591 -27.795 28.974 1.00 22.35 190 ALA A O 1
ATOM 1483 N N . ILE A 1 191 ? -34.797 -28.754 28.091 1.00 19.24 191 ILE A N 1
ATOM 1484 C CA . ILE A 1 191 ? -34.937 -27.921 26.939 1.00 20.52 191 ILE A CA 1
ATOM 1485 C C . ILE A 1 191 ? -34.987 -28.787 25.679 1.00 18.05 191 ILE A C 1
ATOM 1486 O O . ILE A 1 191 ? -34.336 -29.847 25.541 1.00 21.02 191 ILE A O 1
ATOM 1491 N N . GLY A 1 192 ? -35.863 -28.326 24.827 1.00 14.00 192 GLY A N 1
ATOM 1492 C CA . GLY A 1 192 ? -36.171 -28.914 23.566 1.00 12.90 192 GLY A CA 1
ATOM 1493 C C . GLY A 1 192 ? -36.880 -27.897 22.693 1.00 11.35 192 GLY A C 1
ATOM 1494 O O . GLY A 1 192 ? -37.756 -27.175 23.150 1.00 11.25 192 GLY A O 1
ATOM 1495 N N . THR A 1 193 ? -36.457 -27.838 21.451 1.00 10.67 193 THR A N 1
ATOM 1496 C CA . THR A 1 193 ? -37.038 -26.986 20.443 1.00 10.00 193 THR A CA 1
ATOM 1497 C C . THR A 1 193 ? -37.590 -27.846 19.316 1.00 9.17 193 THR A C 1
ATOM 1498 O O . THR A 1 193 ? -36.860 -28.579 18.705 1.00 9.32 193 THR A O 1
ATOM 1502 N N . GLY A 1 194 ? -38.892 -27.737 19.083 1.00 8.78 194 GLY A N 1
ATOM 1503 C CA . GLY A 1 194 ? -39.576 -28.365 17.960 1.00 8.10 194 GLY A CA 1
ATOM 1504 C C . GLY A 1 194 ? -39.778 -29.850 18.153 1.00 7.70 194 GLY A C 1
ATOM 1505 O O . GLY A 1 194 ? -40.189 -30.537 17.210 1.00 6.93 194 GLY A O 1
ATOM 1506 N N . VAL A 1 195 ? -39.470 -30.362 19.350 1.00 7.70 195 VAL A N 1
ATOM 1507 C CA . VAL A 1 195 ? -39.648 -31.817 19.607 1.00 7.93 195 VAL A CA 1
ATOM 1508 C C . VAL A 1 195 ? -41.068 -32.247 19.247 1.00 7.96 195 VAL A C 1
ATOM 1509 O O . VAL A 1 195 ? -41.262 -33.317 18.694 1.00 8.09 195 VAL A O 1
ATOM 1513 N N . ALA A 1 196 ? -42.062 -31.408 19.463 1.00 8.01 196 ALA A N 1
ATOM 1514 C CA . ALA A 1 196 ? -43.425 -31.904 19.202 1.00 8.25 196 ALA A CA 1
ATOM 1515 C C . ALA A 1 196 ? -43.635 -32.166 17.720 1.00 7.81 196 ALA A C 1
ATOM 1516 O O . ALA A 1 196 ? -44.610 -32.807 17.381 1.00 8.44 196 ALA A O 1
ATOM 1518 N N . PHE A 1 197 ? -42.723 -31.696 16.873 1.00 7.50 197 PHE A N 1
ATOM 1519 C CA . PHE A 1 197 ? -42.823 -31.714 15.414 1.00 7.23 197 PHE A CA 1
ATOM 1520 C C . PHE A 1 197 ? -41.809 -32.695 14.789 1.00 7.52 197 PHE A C 1
ATOM 1521 O O . PHE A 1 197 ? -41.748 -32.819 13.561 1.00 7.13 197 PHE A O 1
ATOM 1529 N N . ALA A 1 198 ? -40.995 -33.360 15.629 1.00 7.64 198 ALA A N 1
ATOM 1530 C CA . ALA A 1 198 ? -39.907 -34.218 15.167 1.00 8.03 198 ALA A CA 1
ATOM 1531 C C . ALA A 1 198 ? -40.404 -35.667 15.018 1.00 8.31 198 ALA A C 1
ATOM 1532 O O . ALA A 1 198 ? -41.523 -35.976 15.369 1.00 8.25 198 ALA A O 1
ATOM 1534 N N . ASP A 1 199 ? -39.554 -36.555 14.536 1.00 8.53 199 ASP A N 1
ATOM 1535 C CA . ASP A 1 199 ? -39.909 -37.974 14.400 1.00 8.73 199 ASP A CA 1
ATOM 1536 C C . ASP A 1 199 ? -39.333 -38.713 15.623 1.00 8.67 199 ASP A C 1
ATOM 1537 O O . ASP A 1 199 ? -40.033 -39.517 16.274 1.00 9.75 199 ASP A O 1
ATOM 1542 N N . TRP A 1 200 ? -38.092 -38.382 15.988 1.00 7.92 200 TRP A N 1
ATOM 1543 C CA . TRP A 1 200 ? -37.359 -39.031 17.076 1.00 7.51 200 TRP A CA 1
ATOM 1544 C C . TRP A 1 200 ? -36.724 -37.961 17.976 1.00 7.61 200 TRP A C 1
ATOM 1545 O O . TRP A 1 200 ? -36.429 -36.848 17.533 1.00 7.39 200 TRP A O 1
ATOM 1556 N N . ILE A 1 201 ? -36.584 -38.321 19.265 1.00 7.59 201 ILE A N 1
ATOM 1557 C CA . ILE A 1 201 ? -35.846 -37.550 20.243 1.00 7.57 201 ILE A CA 1
ATOM 1558 C C . ILE A 1 201 ? -34.420 -38.115 20.291 1.00 7.54 201 ILE A C 1
ATOM 1559 O O . ILE A 1 201 ? -34.236 -39.318 20.577 1.00 7.26 201 ILE A O 1
ATOM 1564 N N . HIS A 1 202 ? -33.437 -37.258 20.066 1.00 7.94 202 HIS A N 1
ATOM 1565 C CA . HIS A 1 202 ? -32.007 -37.615 20.218 1.00 8.27 202 HIS A CA 1
ATOM 1566 C C . HIS A 1 202 ? -31.554 -37.122 21.590 1.00 9.41 202 HIS A C 1
ATOM 1567 O O . HIS A 1 202 ? -31.477 -35.902 21.783 1.00 9.96 202 HIS A O 1
ATOM 1574 N N . ILE A 1 203 ? -31.251 -38.073 22.487 1.00 9.80 203 ILE A N 1
ATOM 1575 C CA . ILE A 1 203 ? -31.023 -37.820 23.908 1.00 10.47 203 ILE A CA 1
ATOM 1576 C C . ILE A 1 203 ? -29.513 -37.691 24.100 1.00 10.68 203 ILE A C 1
ATOM 1577 O O . ILE A 1 203 ? -28.761 -38.557 23.629 1.00 10.47 203 ILE A O 1
ATOM 1582 N N . GLY A 1 204 ? -29.101 -36.624 24.796 1.00 10.74 204 GLY A N 1
ATOM 1583 C CA . GLY A 1 204 ? -27.721 -36.474 25.205 1.00 11.22 204 GLY A CA 1
ATOM 1584 C C . GLY A 1 204 ? -27.615 -35.719 26.522 1.00 11.64 204 GLY A C 1
ATOM 1585 O O . GLY A 1 204 ? -28.602 -35.374 27.129 1.00 10.79 204 GLY A O 1
ATOM 1586 N N . VAL A 1 205 ? -26.395 -35.489 26.982 1.00 11.83 205 VAL A N 1
ATOM 1587 C CA . VAL A 1 205 ? -26.201 -34.749 28.191 1.00 12.02 205 VAL A CA 1
ATOM 1588 C C . VAL A 1 205 ? -24.861 -34.004 28.059 1.00 12.09 205 VAL A C 1
ATOM 1589 O O . VAL A 1 205 ? -24.016 -34.420 27.271 1.00 12.25 205 VAL A O 1
ATOM 1593 N N . PHE A 1 206 ? -24.678 -32.900 28.774 1.00 11.79 206 PHE A N 1
ATOM 1594 C CA . PHE A 1 206 ? -23.365 -32.324 28.919 1.00 13.05 206 PHE A CA 1
ATOM 1595 C C . PHE A 1 206 ? -22.813 -32.661 30.307 1.00 13.56 206 PHE A C 1
ATOM 1596 O O . PHE A 1 206 ? -23.576 -32.787 31.235 1.00 13.39 206 PHE A O 1
ATOM 1604 N N . PHE A 1 207 ? -21.509 -32.842 30.450 1.00 14.93 207 PHE A N 1
ATOM 1605 C CA . PHE A 1 207 ? -20.913 -32.923 31.814 1.00 17.39 207 PHE A CA 1
ATOM 1606 C C . PHE A 1 207 ? -21.257 -31.696 32.677 1.00 18.30 207 PHE A C 1
ATOM 1607 O O . PHE A 1 207 ? -21.281 -30.560 32.197 1.00 18.92 207 PHE A O 1
ATOM 1615 N N . ARG A 1 208 ? -21.573 -31.945 33.940 1.00 20.60 208 ARG A N 1
ATOM 1616 C CA . ARG A 1 208 ? -21.596 -30.909 34.985 1.00 24.22 208 ARG A CA 1
ATOM 1617 C C . ARG A 1 208 ? -20.900 -31.512 36.202 1.00 24.34 208 ARG A C 1
ATOM 1618 O O . ARG A 1 208 ? -20.987 -32.691 36.378 1.00 23.96 208 ARG A O 1
ATOM 1626 N N . PRO A 1 209 ? -20.169 -30.708 36.990 1.00 26.52 209 PRO A N 1
ATOM 1627 C CA . PRO A 1 209 ? -19.481 -31.232 38.175 1.00 25.85 209 PRO A CA 1
ATOM 1628 C C . PRO A 1 209 ? -20.389 -32.149 39.011 1.00 24.65 209 PRO A C 1
ATOM 1629 O O . PRO A 1 209 ? -21.472 -31.753 39.412 1.00 25.11 209 PRO A O 1
ATOM 1633 N N . GLY A 1 210 ? -19.951 -33.372 39.230 1.00 24.68 210 GLY A N 1
ATOM 1634 C CA . GLY A 1 210 ? -20.647 -34.280 40.117 1.00 26.34 210 GLY A CA 1
ATOM 1635 C C . GLY A 1 210 ? -21.669 -35.149 39.400 1.00 27.49 210 GLY A C 1
ATOM 1636 O O . GLY A 1 210 ? -22.342 -35.963 40.027 1.00 28.89 210 GLY A O 1
ATOM 1637 N N . ILE A 1 211 ? -21.798 -35.021 38.088 1.00 25.81 211 ILE A N 1
ATOM 1638 C CA . ILE A 1 211 ? -22.869 -35.743 37.428 1.00 23.41 211 ILE A CA 1
ATOM 1639 C C . ILE A 1 211 ? -22.676 -37.232 37.732 1.00 21.62 211 ILE A C 1
ATOM 1640 O O . ILE A 1 211 ? -21.576 -37.732 37.639 1.00 24.59 211 ILE A O 1
ATOM 1645 N N . PRO A 1 212 ? -23.747 -37.919 38.120 1.00 18.84 212 PRO A N 1
ATOM 1646 C CA . PRO A 1 212 ? -23.615 -39.326 38.355 1.00 17.87 212 PRO A CA 1
ATOM 1647 C C . PRO A 1 212 ? -23.693 -40.087 37.027 1.00 16.48 212 PRO A C 1
ATOM 1648 O O . PRO A 1 212 ? -24.253 -39.590 36.072 1.00 15.43 212 PRO A O 1
ATOM 1652 N N . GLY A 1 213 ? -23.158 -41.292 37.024 1.00 15.23 213 GLY A N 1
ATOM 1653 C CA . GLY A 1 213 ? -23.113 -42.101 35.845 1.00 15.51 213 GLY A CA 1
ATOM 1654 C C . GLY A 1 213 ? -24.503 -42.447 35.357 1.00 15.02 213 GLY A C 1
ATOM 1655 O O . GLY A 1 213 ? -24.705 -42.667 34.176 1.00 14.74 213 GLY A O 1
ATOM 1656 N N . ASP A 1 214 ? -25.477 -42.537 36.255 1.00 14.61 214 ASP A N 1
ATOM 1657 C CA . ASP A 1 214 ? -26.795 -42.935 35.793 1.00 14.11 214 ASP A CA 1
ATOM 1658 C C . ASP A 1 214 ? -27.506 -41.752 35.117 1.00 13.42 214 ASP A C 1
ATOM 1659 O O . ASP A 1 214 ? -28.610 -41.935 34.605 1.00 12.78 214 ASP A O 1
ATOM 1664 N N . GLN A 1 215 ? -26.923 -40.559 35.151 1.00 12.70 215 GLN A N 1
ATOM 1665 C CA . GLN A 1 215 ? -27.449 -39.457 34.336 1.00 13.16 215 GLN A CA 1
ATOM 1666 C C . GLN A 1 215 ? -26.577 -39.169 33.115 1.00 12.30 215 GLN A C 1
ATOM 1667 O O . GLN A 1 215 ? -26.909 -38.234 32.409 1.00 14.60 215 GLN A O 1
ATOM 1673 N N . VAL A 1 216 ? -25.565 -39.977 32.807 1.00 11.03 216 VAL A N 1
ATOM 1674 C CA . VAL A 1 216 ? -24.861 -39.888 31.515 1.00 9.42 216 VAL A CA 1
ATOM 1675 C C . VAL A 1 216 ? -25.557 -40.842 30.548 1.00 8.66 216 VAL A C 1
ATOM 1676 O O . VAL A 1 216 ? -25.435 -42.028 30.662 1.00 7.94 216 VAL A O 1
ATOM 1680 N N . ILE A 1 217 ? -26.281 -40.293 29.581 1.00 8.47 217 ILE A N 1
ATOM 1681 C CA . ILE A 1 217 ? -27.110 -41.061 28.648 1.00 8.01 217 ILE A CA 1
ATOM 1682 C C . ILE A 1 217 ? -27.077 -40.432 27.242 1.00 7.39 217 ILE A C 1
ATOM 1683 O O . ILE A 1 217 ? -27.414 -39.260 27.068 1.00 7.10 217 ILE A O 1
ATOM 1688 N N . PHE A 1 218 ? -26.825 -41.256 26.248 1.00 7.15 218 PHE A N 1
ATOM 1689 C CA . PHE A 1 218 ? -26.986 -40.875 24.862 1.00 7.54 218 PHE A CA 1
ATOM 1690 C C . PHE A 1 218 ? -27.790 -41.982 24.176 1.00 7.74 218 PHE A C 1
ATOM 1691 O O . PHE A 1 218 ? -27.410 -43.148 24.240 1.00 7.12 218 PHE A O 1
ATOM 1699 N N . ALA A 1 219 ? -28.902 -41.588 23.544 1.00 8.36 219 ALA A N 1
ATOM 1700 C CA . ALA A 1 219 ? -29.840 -42.538 22.981 1.00 8.95 219 ALA A CA 1
ATOM 1701 C C . ALA A 1 219 ? -30.849 -41.821 22.077 1.00 9.69 219 ALA A C 1
ATOM 1702 O O . ALA A 1 219 ? -30.821 -40.613 21.901 1.00 9.64 219 ALA A O 1
ATOM 1704 N N . ALA A 1 220 ? -31.713 -42.653 21.495 1.00 10.12 220 ALA A N 1
ATOM 1705 C CA . ALA A 1 220 ? -32.751 -42.248 20.613 1.00 10.71 220 ALA A CA 1
ATOM 1706 C C . ALA A 1 220 ? -34.008 -43.018 20.978 1.00 10.85 220 ALA A C 1
ATOM 1707 O O . ALA A 1 220 ? -33.953 -44.209 21.125 1.00 10.98 220 ALA A O 1
ATOM 1709 N N . THR A 1 221 ? -35.117 -42.320 21.055 1.00 11.62 221 THR A N 1
ATOM 1710 C CA . THR A 1 221 ? -36.438 -42.935 21.168 1.00 11.65 221 THR A CA 1
ATOM 1711 C C . THR A 1 221 ? -37.442 -42.118 20.338 1.00 11.86 221 THR A C 1
ATOM 1712 O O . THR A 1 221 ? -37.267 -40.910 20.160 1.00 11.35 221 THR A O 1
ATOM 1716 N N . PRO A 1 222 ? -38.458 -42.770 19.770 1.00 12.10 222 PRO A N 1
ATOM 1717 C CA . PRO A 1 222 ? -39.436 -42.020 19.031 1.00 12.84 222 PRO A CA 1
ATOM 1718 C C . PRO A 1 222 ? -40.205 -41.034 19.913 1.00 12.91 222 PRO A C 1
ATOM 1719 O O . PRO A 1 222 ? -40.306 -41.208 21.114 1.00 12.38 222 PRO A O 1
ATOM 1723 N N . VAL A 1 223 ? -40.773 -40.037 19.256 1.00 13.67 223 VAL A N 1
ATOM 1724 C CA . VAL A 1 223 ? -41.441 -38.966 19.954 1.00 13.67 223 VAL A CA 1
ATOM 1725 C C . VAL A 1 223 ? -42.730 -39.514 20.560 1.00 13.91 223 VAL A C 1
ATOM 1726 O O . VAL A 1 223 ? -43.227 -38.974 21.558 1.00 15.39 223 VAL A O 1
ATOM 1730 N N . ASN A 1 224 ? -43.262 -40.580 19.989 1.00 14.63 224 ASN A N 1
ATOM 1731 C CA . ASN A 1 224 ? -44.512 -41.165 20.518 1.00 16.25 224 ASN A CA 1
ATOM 1732 C C . ASN A 1 224 ? -44.247 -42.378 21.439 1.00 16.63 224 ASN A C 1
ATOM 1733 O O . ASN A 1 224 ? -45.160 -43.130 21.768 1.00 18.01 224 ASN A O 1
ATOM 1738 N N . THR A 1 225 ? -43.059 -42.505 21.984 1.00 15.96 225 THR A N 1
ATOM 1739 C CA . THR A 1 225 ? -42.797 -43.593 22.879 1.00 15.90 225 THR A CA 1
ATOM 1740 C C . THR A 1 225 ? -43.715 -43.508 24.112 1.00 16.78 225 THR A C 1
ATOM 1741 O O . THR A 1 225 ? -43.875 -42.448 24.712 1.00 17.81 225 THR A O 1
ATOM 1745 N N . PRO A 1 226 ? -44.272 -44.647 24.546 1.00 16.81 226 PRO A N 1
ATOM 1746 C CA . PRO A 1 226 ? -45.055 -44.686 25.778 1.00 15.66 226 PRO A CA 1
ATOM 1747 C C . PRO A 1 226 ? -44.212 -44.172 26.948 1.00 14.82 226 PRO A C 1
ATOM 1748 O O . PRO A 1 226 ? -43.064 -44.570 27.076 1.00 15.24 226 PRO A O 1
ATOM 1752 N N . GLY A 1 227 ? -44.776 -43.298 27.769 1.00 13.56 227 GLY A N 1
ATOM 1753 C CA . GLY A 1 227 ? -44.017 -42.712 28.857 1.00 12.62 227 GLY A CA 1
ATOM 1754 C C . GLY A 1 227 ? -43.446 -41.339 28.520 1.00 11.84 227 GLY A C 1
ATOM 1755 O O . GLY A 1 227 ? -43.075 -40.572 29.468 1.00 10.60 227 GLY A O 1
ATOM 1756 N N . VAL A 1 228 ? -43.358 -41.015 27.220 1.00 11.81 228 VAL A N 1
ATOM 1757 C CA . VAL A 1 228 ? -42.854 -39.705 26.781 1.00 12.27 228 VAL A CA 1
ATOM 1758 C C . VAL A 1 228 ? -43.999 -38.687 26.771 1.00 12.10 228 VAL A C 1
ATOM 1759 O O . VAL A 1 228 ? -45.013 -38.931 26.147 1.00 12.35 228 VAL A O 1
ATOM 1763 N N . THR A 1 229 ? -43.818 -37.556 27.479 1.00 12.10 229 THR A N 1
ATOM 1764 C CA . THR A 1 229 ? -44.716 -36.424 27.350 1.00 11.80 229 THR A CA 1
ATOM 1765 C C . THR A 1 229 ? -43.944 -35.146 26.994 1.00 11.41 229 THR A C 1
ATOM 1766 O O . THR A 1 229 ? -42.913 -34.812 27.568 1.00 10.60 229 THR A O 1
ATOM 1770 N N . ILE A 1 230 ? -44.465 -34.420 26.015 1.00 11.41 230 ILE A N 1
ATOM 1771 C CA . ILE A 1 230 ? -43.824 -33.202 25.538 1.00 11.10 230 ILE A CA 1
ATOM 1772 C C . ILE A 1 230 ? -44.667 -32.047 26.014 1.00 10.55 230 ILE A C 1
ATOM 1773 O O . ILE A 1 230 ? -45.855 -31.961 25.676 1.00 9.73 230 ILE A O 1
ATOM 1778 N N . VAL A 1 231 ? -44.006 -31.184 26.762 1.00 10.47 231 VAL A N 1
ATOM 1779 C CA . VAL A 1 231 ? -44.695 -30.087 27.446 1.00 10.81 231 VAL A CA 1
ATOM 1780 C C . VAL A 1 231 ? -44.126 -28.746 26.963 1.00 10.70 231 VAL A C 1
ATOM 1781 O O . VAL A 1 231 ? -43.064 -28.348 27.353 1.00 10.05 231 VAL A O 1
ATOM 1785 N N . CYS A 1 232 ? -44.891 -28.079 26.114 1.00 11.45 232 CYS A N 1
ATOM 1786 C CA . CYS A 1 232 ? -44.471 -26.883 25.434 1.00 11.84 232 CYS A CA 1
ATOM 1787 C C . CYS A 1 232 ? -45.185 -25.668 25.997 1.00 11.52 232 CYS A C 1
ATOM 1788 O O . CYS A 1 232 ? -46.322 -25.757 26.421 1.00 11.90 232 CYS A O 1
ATOM 1791 N N . ARG A 1 233 ? -44.510 -24.548 25.846 1.00 10.84 233 ARG A N 1
ATOM 1792 C CA . ARG A 1 233 ? -45.060 -23.238 26.087 1.00 10.44 233 ARG A CA 1
ATOM 1793 C C . ARG A 1 233 ? -46.208 -22.932 25.117 1.00 11.40 233 ARG A C 1
ATOM 1794 O O . ARG A 1 233 ? -46.274 -23.537 24.025 1.00 11.53 233 ARG A O 1
ATOM 1802 N N . GLU A 1 234 ? -47.093 -21.985 25.493 1.00 12.45 234 GLU A N 1
ATOM 1803 C CA . GLU A 1 234 ? -48.178 -21.548 24.609 1.00 13.84 234 GLU A CA 1
ATOM 1804 C C . GLU A 1 234 ? -47.645 -21.144 23.231 1.00 12.99 234 GLU A C 1
ATOM 1805 O O . GLU A 1 234 ? -46.563 -20.580 23.090 1.00 12.24 234 GLU A O 1
ATOM 1811 N N . SER A 1 235 ? -48.486 -21.371 22.224 1.00 12.05 235 SER A N 1
ATOM 1812 C CA . SER A 1 235 ? -48.132 -21.027 20.850 1.00 12.12 235 SER A CA 1
ATOM 1813 C C . SER A 1 235 ? -48.356 -19.529 20.617 1.00 12.84 235 SER A C 1
ATOM 1814 O O . SER A 1 235 ? -49.346 -18.965 21.055 1.00 13.46 235 SER A O 1
ATOM 1817 N N . LEU A 1 236 ? -47.431 -18.919 19.902 1.00 13.27 236 LEU A N 1
ATOM 1818 C CA . LEU A 1 236 ? -47.437 -17.479 19.666 1.00 12.66 236 LEU A CA 1
ATOM 1819 C C . LEU A 1 236 ? -47.859 -17.155 18.238 1.00 12.25 236 LEU A C 1
ATOM 1820 O O . LEU A 1 236 ? -47.851 -15.997 17.862 1.00 11.92 236 LEU A O 1
ATOM 1825 N N . VAL A 1 237 ? -48.212 -18.162 17.465 1.00 12.58 237 VAL A N 1
ATOM 1826 C CA . VAL A 1 237 ? -48.701 -17.949 16.092 1.00 13.60 237 VAL A CA 1
ATOM 1827 C C . VAL A 1 237 ? -49.829 -16.914 16.074 1.00 14.47 237 VAL A C 1
ATOM 1828 O O . VAL A 1 237 ? -50.649 -16.885 16.971 1.00 13.56 237 VAL A O 1
ATOM 1832 N N . LYS A 1 238 ? -49.841 -16.106 15.016 1.00 16.61 238 LYS A N 1
ATOM 1833 C CA . LYS A 1 238 ? -50.846 -15.072 14.778 1.00 18.87 238 LYS A CA 1
ATOM 1834 C C . LYS A 1 238 ? -51.871 -15.538 13.743 1.00 20.47 238 LYS A C 1
ATOM 1835 O O . LYS A 1 238 ? -51.557 -16.288 12.815 1.00 19.09 238 LYS A O 1
ATOM 1841 N N . ASP A 1 239 ? -53.072 -14.995 13.870 1.00 23.70 239 ASP A N 1
ATOM 1842 C CA . ASP A 1 239 ? -54.230 -15.433 13.088 1.00 27.91 239 ASP A CA 1
ATOM 1843 C C . ASP A 1 239 ? -54.237 -14.767 11.716 1.00 26.20 239 ASP A C 1
ATOM 1844 O O . ASP A 1 239 ? -54.530 -15.423 10.729 1.00 28.86 239 ASP A O 1
ATOM 1849 N N . ASP A 1 240 ? -53.963 -13.474 11.662 1.00 22.84 240 ASP A N 1
ATOM 1850 C CA . ASP A 1 240 ? -54.089 -12.738 10.405 1.00 22.04 240 ASP A CA 1
ATOM 1851 C C . ASP A 1 240 ? -52.713 -12.615 9.725 1.00 21.06 240 ASP A C 1
ATOM 1852 O O . ASP A 1 240 ? -51.859 -11.838 10.160 1.00 18.01 240 ASP A O 1
ATOM 1857 N N . LYS A 1 241 ? -52.535 -13.283 8.586 1.00 21.60 241 LYS A N 1
ATOM 1858 C CA . LYS A 1 241 ? -51.216 -13.313 7.915 1.00 23.63 241 LYS A CA 1
ATOM 1859 C C . LYS A 1 241 ? -50.973 -12.054 7.061 1.00 21.57 241 LYS A C 1
ATOM 1860 O O . LYS A 1 241 ? -49.859 -11.851 6.576 1.00 20.87 241 LYS A O 1
ATOM 1866 N N . VAL A 1 242 ? -51.992 -11.210 6.856 1.00 20.45 242 VAL A N 1
ATOM 1867 C CA . VAL A 1 242 ? -51.809 -9.951 6.138 1.00 18.03 242 VAL A CA 1
ATOM 1868 C C . VAL A 1 242 ? -51.129 -8.973 7.112 1.00 16.32 242 VAL A C 1
ATOM 1869 O O . VAL A 1 242 ? -50.150 -8.326 6.728 1.00 16.05 242 VAL A O 1
ATOM 1873 N N . GLU A 1 243 ? -51.661 -8.864 8.329 1.00 14.33 243 GLU A N 1
ATOM 1874 C CA . GLU A 1 243 ? -51.094 -7.990 9.386 1.00 15.56 243 GLU A CA 1
ATOM 1875 C C . GLU A 1 243 ? -49.787 -8.574 9.943 1.00 14.64 243 GLU A C 1
ATOM 1876 O O . GLU A 1 243 ? -48.928 -7.817 10.420 1.00 14.07 243 GLU A O 1
ATOM 1882 N N . HIS A 1 244 ? -49.656 -9.913 9.917 1.00 13.18 244 HIS A N 1
ATOM 1883 C CA . HIS A 1 244 ? -48.483 -10.577 10.454 1.00 12.26 244 HIS A CA 1
ATOM 1884 C C . HIS A 1 244 ? -47.925 -11.609 9.476 1.00 12.35 244 HIS A C 1
ATOM 1885 O O . HIS A 1 244 ? -48.039 -12.794 9.726 1.00 12.19 244 HIS A O 1
ATOM 1892 N N . PRO A 1 245 ? -47.301 -11.173 8.380 1.00 12.48 245 PRO A N 1
ATOM 1893 C CA . PRO A 1 245 ? -46.870 -12.106 7.327 1.00 12.81 245 PRO A CA 1
ATOM 1894 C C . PRO A 1 245 ? -45.747 -13.097 7.720 1.00 13.98 245 PRO A C 1
ATOM 1895 O O . PRO A 1 245 ? -45.537 -14.116 7.003 1.00 13.87 245 PRO A O 1
ATOM 1899 N N . LEU A 1 246 ? -45.023 -12.847 8.815 1.00 13.89 246 LEU A N 1
ATOM 1900 C CA . LEU A 1 246 ? -44.049 -13.827 9.299 1.00 13.69 246 LEU A CA 1
ATOM 1901 C C . LEU A 1 246 ? -44.647 -14.625 10.457 1.00 13.48 246 LEU A C 1
ATOM 1902 O O . LEU A 1 246 ? -44.565 -15.819 10.417 1.00 13.25 246 LEU A O 1
ATOM 1907 N N . ALA A 1 247 ? -45.291 -14.002 11.439 1.00 13.69 247 ALA A N 1
ATOM 1908 C CA . ALA A 1 247 ? -45.694 -14.747 12.653 1.00 14.47 247 ALA A CA 1
ATOM 1909 C C . ALA A 1 247 ? -47.004 -15.507 12.454 1.00 14.36 247 ALA A C 1
ATOM 1910 O O . ALA A 1 247 ? -47.459 -16.190 13.369 1.00 15.60 247 ALA A O 1
ATOM 1912 N N . ALA A 1 248 ? -47.662 -15.336 11.334 1.00 13.63 248 ALA A N 1
ATOM 1913 C CA . ALA A 1 248 ? -48.746 -16.232 10.999 1.00 14.68 248 ALA A CA 1
ATOM 1914 C C . ALA A 1 248 ? -48.175 -17.570 10.482 1.00 15.09 248 ALA A C 1
ATOM 1915 O O . ALA A 1 248 ? -48.884 -18.550 10.435 1.00 18.43 248 ALA A O 1
ATOM 1917 N N . GLN A 1 249 ? -46.901 -17.635 10.125 1.00 13.52 249 GLN A N 1
ATOM 1918 C CA . GLN A 1 249 ? -46.391 -18.802 9.495 1.00 13.07 249 GLN A CA 1
ATOM 1919 C C . GLN A 1 249 ? -46.168 -19.929 10.517 1.00 13.43 249 GLN A C 1
ATOM 1920 O O . GLN A 1 249 ? -46.007 -21.061 10.136 1.00 14.98 249 GLN A O 1
ATOM 1926 N N . GLY A 1 250 ? -46.128 -19.639 11.810 1.00 13.58 250 GLY A N 1
ATOM 1927 C CA . GLY A 1 250 ? -46.182 -20.655 12.836 1.00 12.87 250 GLY A CA 1
ATOM 1928 C C . GLY A 1 250 ? -45.036 -20.473 13.809 1.00 13.27 250 GLY A C 1
ATOM 1929 O O . GLY A 1 250 ? -44.085 -19.709 13.513 1.00 12.77 250 GLY A O 1
ATOM 1930 N N . ASP A 1 251 ? -45.112 -21.201 14.917 1.00 12.24 251 ASP A N 1
ATOM 1931 C CA . ASP A 1 251 ? -44.258 -20.979 16.077 1.00 11.66 251 ASP A CA 1
ATOM 1932 C C . ASP A 1 251 ? -43.547 -22.284 16.401 1.00 11.26 251 ASP A C 1
ATOM 1933 O O . ASP A 1 251 ? -44.161 -23.283 16.743 1.00 10.05 251 ASP A O 1
ATOM 1938 N N . GLU A 1 252 ? -42.231 -22.207 16.301 1.00 11.48 252 GLU A N 1
ATOM 1939 C CA . GLU A 1 252 ? -41.357 -23.260 16.669 1.00 11.48 252 GLU A CA 1
ATOM 1940 C C . GLU A 1 252 ? -41.355 -23.393 18.198 1.00 11.56 252 GLU A C 1
ATOM 1941 O O . GLU A 1 252 ? -40.569 -22.729 18.902 1.00 12.38 252 GLU A O 1
ATOM 1947 N N . LEU A 1 253 ? -42.161 -24.317 18.719 1.00 11.07 253 LEU A N 1
ATOM 1948 C CA . LEU A 1 253 ? -42.391 -24.379 20.167 1.00 11.04 253 LEU A CA 1
ATOM 1949 C C . LEU A 1 253 ? -41.117 -24.817 20.898 1.00 11.28 253 LEU A C 1
ATOM 1950 O O . LEU A 1 253 ? -40.314 -25.597 20.390 1.00 11.37 253 LEU A O 1
ATOM 1955 N N . ASP A 1 254 ? -40.952 -24.300 22.103 1.00 11.44 254 ASP A N 1
ATOM 1956 C CA . ASP A 1 254 ? -39.913 -24.759 23.015 1.00 12.49 254 ASP A CA 1
ATOM 1957 C C . ASP A 1 254 ? -40.585 -25.460 24.203 1.00 12.80 254 ASP A C 1
ATOM 1958 O O . ASP A 1 254 ? -41.766 -25.205 24.496 1.00 13.67 254 ASP A O 1
ATOM 1963 N N . GLY A 1 255 ? -39.855 -26.317 24.907 1.00 12.40 255 GLY A N 1
ATOM 1964 C CA . GLY A 1 255 ? -40.504 -27.089 25.974 1.00 12.23 255 GLY A CA 1
ATOM 1965 C C . GLY A 1 255 ? -39.575 -28.075 26.658 1.00 12.26 255 GLY A C 1
ATOM 1966 O O . GLY A 1 255 ? -38.374 -28.106 26.432 1.00 12.69 255 GLY A O 1
ATOM 1967 N N . MET A 1 256 ? -40.133 -28.851 27.560 1.00 12.05 256 MET A N 1
ATOM 1968 C CA . MET A 1 256 ? -39.364 -29.887 28.190 1.00 12.05 256 MET A CA 1
ATOM 1969 C C . MET A 1 256 ? -39.992 -31.219 27.777 1.00 10.96 256 MET A C 1
ATOM 1970 O O . MET A 1 256 ? -41.122 -31.224 27.315 1.00 11.23 256 MET A O 1
ATOM 1975 N N . THR A 1 257 ? -39.263 -32.305 27.936 1.00 9.87 257 THR A N 1
ATOM 1976 C CA . THR A 1 257 ? -39.800 -33.614 27.699 1.00 10.07 257 THR A CA 1
ATOM 1977 C C . THR A 1 257 ? -39.746 -34.393 29.020 1.00 10.25 257 THR A C 1
ATOM 1978 O O . THR A 1 257 ? -38.695 -34.433 29.624 1.00 9.89 257 THR A O 1
ATOM 1982 N N . VAL A 1 258 ? -40.881 -34.975 29.450 1.00 10.24 258 VAL A N 1
ATOM 1983 C CA . VAL A 1 258 ? -40.960 -35.802 30.600 1.00 10.25 258 VAL A CA 1
ATOM 1984 C C . VAL A 1 258 ? -40.954 -37.245 30.127 1.00 10.69 258 VAL A C 1
ATOM 1985 O O . VAL A 1 258 ? -41.596 -37.600 29.148 1.00 10.30 258 VAL A O 1
ATOM 1989 N N . PHE A 1 259 ? -40.110 -38.007 30.808 1.00 11.25 259 PHE A N 1
ATOM 1990 C CA . PHE A 1 259 ? -39.950 -39.428 30.604 1.00 12.47 259 PHE A CA 1
ATOM 1991 C C . PHE A 1 259 ? -40.443 -40.160 31.871 1.00 13.16 259 PHE A C 1
ATOM 1992 O O . PHE A 1 259 ? -39.830 -40.041 32.930 1.00 11.36 259 PHE A O 1
ATOM 2000 N N . GLU A 1 260 ? -41.522 -40.920 31.762 1.00 15.03 260 GLU A N 1
ATOM 2001 C CA . GLU A 1 260 ? -41.935 -41.773 32.884 1.00 18.69 260 GLU A CA 1
ATOM 2002 C C . GLU A 1 260 ? -41.720 -43.249 32.521 1.00 17.07 260 GLU A C 1
ATOM 2003 O O . GLU A 1 260 ? -42.346 -43.762 31.600 1.00 15.51 260 GLU A O 1
ATOM 2009 N N . ASN A 1 261 ? -40.767 -43.872 33.211 1.00 16.38 261 ASN A N 1
ATOM 2010 C CA . ASN A 1 261 ? -40.324 -45.281 32.966 1.00 16.58 261 ASN A CA 1
ATOM 2011 C C . ASN A 1 261 ? -40.344 -45.594 31.467 1.00 14.88 261 ASN A C 1
ATOM 2012 O O . ASN A 1 261 ? -41.137 -46.431 30.983 1.00 14.92 261 ASN A O 1
ATOM 2017 N N . VAL A 1 262 ? -39.493 -44.900 30.734 1.00 13.51 262 VAL A N 1
ATOM 2018 C CA . VAL A 1 262 ? -39.468 -45.094 29.299 1.00 12.96 262 VAL A CA 1
ATOM 2019 C C . VAL A 1 262 ? -38.438 -46.163 28.969 1.00 12.16 262 VAL A C 1
ATOM 2020 O O . VAL A 1 262 ? -37.279 -46.044 29.363 1.00 12.20 262 VAL A O 1
ATOM 2024 N N . PHE A 1 263 ? -38.893 -47.163 28.207 1.00 11.77 263 PHE A N 1
ATOM 2025 C CA . PHE A 1 263 ? -38.045 -48.235 27.765 1.00 11.24 263 PHE A CA 1
ATOM 2026 C C . PHE A 1 263 ? -37.333 -47.867 26.462 1.00 11.29 263 PHE A C 1
ATOM 2027 O O . PHE A 1 263 ? -37.982 -47.546 25.403 1.00 11.54 263 PHE A O 1
ATOM 2035 N N . ILE A 1 264 ? -35.997 -47.988 26.500 1.00 11.04 264 ILE A N 1
ATOM 2036 C CA . ILE A 1 264 ? -35.179 -47.847 25.285 1.00 11.08 264 ILE A CA 1
ATOM 2037 C C . ILE A 1 264 ? -34.376 -49.129 25.080 1.00 11.61 264 ILE A C 1
ATOM 2038 O O . ILE A 1 264 ? -33.638 -49.509 25.942 1.00 11.93 264 ILE A O 1
ATOM 2043 N N . PRO A 1 265 ? -34.490 -49.772 23.920 1.00 12.15 265 PRO A N 1
ATOM 2044 C CA . PRO A 1 265 ? -33.673 -50.994 23.730 1.00 12.61 265 PRO A CA 1
ATOM 2045 C C . PRO A 1 265 ? -32.195 -50.647 23.509 1.00 12.77 265 PRO A C 1
ATOM 2046 O O . PRO A 1 265 ? -31.935 -49.546 23.008 1.00 12.90 265 PRO A O 1
ATOM 2050 N N . TRP A 1 266 ? -31.280 -51.562 23.870 1.00 12.55 266 TRP A N 1
ATOM 2051 C CA . TRP A 1 266 ? -29.808 -51.344 23.798 1.00 12.33 266 TRP A CA 1
ATOM 2052 C C . TRP A 1 266 ? -29.383 -50.922 22.390 1.00 12.08 266 TRP A C 1
ATOM 2053 O O . TRP A 1 266 ? -28.468 -50.161 22.260 1.00 10.90 266 TRP A O 1
ATOM 2064 N N . SER A 1 267 ? -30.044 -51.473 21.366 1.00 12.10 267 SER A N 1
ATOM 2065 C CA . SER A 1 267 ? -29.810 -51.101 19.988 1.00 12.33 267 SER A CA 1
ATOM 2066 C C . SER A 1 267 ? -29.874 -49.577 19.813 1.00 12.49 267 SER A C 1
ATOM 2067 O O . SER A 1 267 ? -29.204 -49.077 18.901 1.00 12.51 267 SER A O 1
ATOM 2070 N N . HIS A 1 268 ? -30.700 -48.881 20.621 1.00 11.12 268 HIS A N 1
ATOM 2071 C CA . HIS A 1 268 ? -30.924 -47.445 20.472 1.00 11.84 268 HIS A CA 1
ATOM 2072 C C . HIS A 1 268 ? -30.241 -46.642 21.587 1.00 11.47 268 HIS A C 1
ATOM 2073 O O . HIS A 1 268 ? -30.559 -45.470 21.787 1.00 11.79 268 HIS A O 1
ATOM 2080 N N . VAL A 1 269 ? -29.335 -47.276 22.314 1.00 11.53 269 VAL A N 1
ATOM 2081 C CA . VAL A 1 269 ? -28.526 -46.617 23.333 1.00 10.85 269 VAL A CA 1
ATOM 2082 C C . VAL A 1 269 ? -27.128 -46.467 22.723 1.00 10.47 269 VAL A C 1
ATOM 2083 O O . VAL A 1 269 ? -26.546 -47.445 22.264 1.00 10.04 269 VAL A O 1
ATOM 2087 N N . PHE A 1 270 ? -26.643 -45.234 22.673 1.00 9.90 270 PHE A N 1
ATOM 2088 C CA . PHE A 1 270 ? -25.364 -44.909 22.067 1.00 9.85 270 PHE A CA 1
ATOM 2089 C C . PHE A 1 270 ? -24.228 -44.928 23.102 1.00 9.55 270 PHE A C 1
ATOM 2090 O O . PHE A 1 270 ? -23.052 -45.172 22.718 1.00 10.19 270 PHE A O 1
ATOM 2098 N N . HIS A 1 271 ? -24.531 -44.602 24.364 1.00 8.93 271 HIS A N 1
ATOM 2099 C CA . HIS A 1 271 ? -23.513 -44.517 25.409 1.00 9.27 271 HIS A CA 1
ATOM 2100 C C . HIS A 1 271 ? -24.158 -44.229 26.767 1.00 9.52 271 HIS A C 1
ATOM 2101 O O . HIS A 1 271 ? -25.025 -43.341 26.864 1.00 8.99 271 HIS A O 1
ATOM 2108 N N . ILE A 1 272 ? -23.701 -44.921 27.799 1.00 9.57 272 ILE A N 1
ATOM 2109 C CA . ILE A 1 272 ? -24.104 -44.607 29.157 1.00 10.58 272 ILE A CA 1
ATOM 2110 C C . ILE A 1 272 ? -22.870 -44.666 30.057 1.00 11.00 272 ILE A C 1
ATOM 2111 O O . ILE A 1 272 ? -21.898 -45.324 29.730 1.00 10.94 272 ILE A O 1
ATOM 2116 N N . GLY A 1 273 ? -22.914 -43.934 31.161 1.00 11.67 273 GLY A N 1
ATOM 2117 C CA . GLY A 1 273 ? -22.101 -44.309 32.330 1.00 12.46 273 GLY A CA 1
ATOM 2118 C C . GLY A 1 273 ? -20.914 -43.401 32.610 1.00 12.75 273 GLY A C 1
ATOM 2119 O O . GLY A 1 273 ? -20.524 -43.306 33.771 1.00 13.79 273 GLY A O 1
ATOM 2120 N N . ASN A 1 274 ? -20.335 -42.747 31.601 1.00 12.51 274 ASN A N 1
ATOM 2121 C CA . ASN A 1 274 ? -18.996 -42.236 31.764 1.00 12.31 274 ASN A CA 1
ATOM 2122 C C . ASN A 1 274 ? -19.005 -40.712 31.773 1.00 13.01 274 ASN A C 1
ATOM 2123 O O . ASN A 1 274 ? -19.090 -40.107 30.727 1.00 14.67 274 ASN A O 1
ATOM 2128 N N . PRO A 1 275 ? -18.862 -40.107 32.937 1.00 13.31 275 PRO A N 1
ATOM 2129 C CA . PRO A 1 275 ? -18.865 -38.642 33.048 1.00 14.32 275 PRO A CA 1
ATOM 2130 C C . PRO A 1 275 ? -17.707 -37.936 32.327 1.00 14.88 275 PRO A C 1
ATOM 2131 O O . PRO A 1 275 ? -17.903 -36.811 31.885 1.00 14.53 275 PRO A O 1
ATOM 2135 N N . ASN A 1 276 ? -16.559 -38.607 32.183 1.00 15.72 276 ASN A N 1
ATOM 2136 C CA . ASN A 1 276 ? -15.413 -38.031 31.516 1.00 16.97 276 ASN A CA 1
ATOM 2137 C C . ASN A 1 276 ? -15.740 -37.930 30.021 1.00 16.43 276 ASN A C 1
ATOM 2138 O O . ASN A 1 276 ? -15.517 -36.870 29.424 1.00 16.47 276 ASN A O 1
ATOM 2143 N N . HIS A 1 277 ? -16.312 -38.987 29.439 1.00 14.59 277 HIS A N 1
ATOM 2144 C CA . HIS A 1 277 ? -16.815 -38.957 28.066 1.00 14.29 277 HIS A CA 1
ATOM 2145 C C . HIS A 1 277 ? -17.789 -37.788 27.867 1.00 13.53 277 HIS A C 1
ATOM 2146 O O . HIS A 1 277 ? -17.719 -37.132 26.858 1.00 13.16 277 HIS A O 1
ATOM 2153 N N . ALA A 1 278 ? -18.694 -37.541 28.816 1.00 12.52 278 ALA A N 1
ATOM 2154 C CA . ALA A 1 278 ? -19.687 -36.484 28.605 1.00 12.80 278 ALA A CA 1
ATOM 2155 C C . ALA A 1 278 ? -19.033 -35.090 28.578 1.00 13.25 278 ALA A C 1
ATOM 2156 O O . ALA A 1 278 ? -19.730 -34.124 28.358 1.00 13.08 278 ALA A O 1
ATOM 2158 N N . LYS A 1 279 ? -17.740 -34.914 28.800 1.00 13.88 279 LYS A N 1
ATOM 2159 C CA . LYS A 1 279 ? -17.318 -33.547 28.823 1.00 15.25 279 LYS A CA 1
ATOM 2160 C C . LYS A 1 279 ? -16.956 -33.067 27.407 1.00 13.44 279 LYS A C 1
ATOM 2161 O O . LYS A 1 279 ? -17.514 -32.079 27.024 1.00 13.14 279 LYS A O 1
ATOM 2167 N N . LEU A 1 280 ? -16.155 -33.740 26.598 1.00 12.81 280 LEU A N 1
ATOM 2168 C CA . LEU A 1 280 ? -15.847 -33.197 25.254 1.00 12.98 280 LEU A CA 1
ATOM 2169 C C . LEU A 1 280 ? -16.699 -33.859 24.158 1.00 12.89 280 LEU A C 1
ATOM 2170 O O . LEU A 1 280 ? -17.070 -33.162 23.230 1.00 13.63 280 LEU A O 1
ATOM 2175 N N . TYR A 1 281 ? -17.073 -35.136 24.265 1.00 11.99 281 TYR A N 1
ATOM 2176 C CA . TYR A 1 281 ? -17.753 -35.760 23.135 1.00 11.81 281 TYR A CA 1
ATOM 2177 C C . TYR A 1 281 ? -19.053 -35.017 22.782 1.00 11.08 281 TYR A C 1
ATOM 2178 O O . TYR A 1 281 ? -19.245 -34.729 21.616 1.00 10.85 281 TYR A O 1
ATOM 2187 N N . PRO A 1 282 ? -19.889 -34.609 23.764 1.00 10.89 282 PRO A N 1
ATOM 2188 C CA . PRO A 1 282 ? -21.093 -33.858 23.411 1.00 11.01 282 PRO A CA 1
ATOM 2189 C C . PRO A 1 282 ? -20.828 -32.472 22.809 1.00 11.41 282 PRO A C 1
ATOM 2190 O O . PRO A 1 282 ? -21.642 -31.992 22.004 1.00 11.51 282 PRO A O 1
ATOM 2194 N N . GLN A 1 283 ? -19.719 -31.843 23.153 1.00 12.24 283 GLN A N 1
ATOM 2195 C CA . GLN A 1 283 ? -19.258 -30.627 22.439 1.00 13.30 283 GLN A CA 1
ATOM 2196 C C . GLN A 1 283 ? -18.965 -30.946 20.950 1.00 12.04 283 GLN A C 1
ATOM 2197 O O . GLN A 1 283 ? -19.222 -30.125 20.071 1.00 10.54 283 GLN A O 1
ATOM 2203 N N . ARG A 1 284 ? -18.366 -32.112 20.678 1.00 10.55 284 ARG A N 1
ATOM 2204 C CA . ARG A 1 284 ? -18.097 -32.556 19.287 1.00 10.67 284 ARG A CA 1
ATOM 2205 C C . ARG A 1 284 ? -19.417 -32.814 18.513 1.00 9.97 284 ARG A C 1
ATOM 2206 O O . ARG A 1 284 ? -19.480 -32.503 17.323 1.00 9.19 284 ARG A O 1
ATOM 2214 N N . VAL A 1 285 ? -20.465 -33.375 19.150 1.00 9.12 285 VAL A N 1
ATOM 2215 C CA . VAL A 1 285 ? -21.792 -33.502 18.512 1.00 8.44 285 VAL A CA 1
ATOM 2216 C C . VAL A 1 285 ? -22.301 -32.090 18.163 1.00 8.48 285 VAL A C 1
ATOM 2217 O O . VAL A 1 285 ? -22.700 -31.829 17.048 1.00 8.22 285 VAL A O 1
ATOM 2221 N N . PHE A 1 286 ? -22.192 -31.123 19.076 1.00 8.54 286 PHE A N 1
ATOM 2222 C CA . PHE A 1 286 ? -22.891 -29.845 18.919 1.00 8.34 286 PHE A CA 1
ATOM 2223 C C . PHE A 1 286 ? -22.069 -28.813 18.130 1.00 8.12 286 PHE A C 1
ATOM 2224 O O . PHE A 1 286 ? -22.636 -27.781 17.677 1.00 7.69 286 PHE A O 1
ATOM 2232 N N . ASP A 1 287 ? -20.782 -29.064 17.907 1.00 7.91 287 ASP A N 1
ATOM 2233 C CA . ASP A 1 287 ? -20.017 -28.238 16.968 1.00 8.08 287 ASP A CA 1
ATOM 2234 C C . ASP A 1 287 ? -20.801 -28.009 15.664 1.00 8.23 287 ASP A C 1
ATOM 2235 O O . ASP A 1 287 ? -20.780 -26.917 15.110 1.00 7.82 287 ASP A O 1
ATOM 2240 N N . TRP A 1 288 ? -21.464 -29.040 15.117 1.00 8.64 288 TRP A N 1
ATOM 2241 C CA . TRP A 1 288 ? -22.142 -28.841 13.831 1.00 8.99 288 TRP A CA 1
ATOM 2242 C C . TRP A 1 288 ? -23.301 -27.861 14.018 1.00 8.95 288 TRP A C 1
ATOM 2243 O O . TRP A 1 288 ? -23.534 -27.024 13.171 1.00 8.88 288 TRP A O 1
ATOM 2254 N N . LEU A 1 289 ? -23.965 -27.912 15.155 1.00 9.24 289 LEU A N 1
ATOM 2255 C CA . LEU A 1 289 ? -25.081 -27.023 15.393 1.00 9.65 289 LEU A CA 1
ATOM 2256 C C . LEU A 1 289 ? -24.605 -25.582 15.584 1.00 8.87 289 LEU A C 1
ATOM 2257 O O . LEU A 1 289 ? -25.279 -24.680 15.211 1.00 8.21 289 LEU A O 1
ATOM 2262 N N . HIS A 1 290 ? -23.425 -25.414 16.166 1.00 8.57 290 HIS A N 1
ATOM 2263 C CA . HIS A 1 290 ? -22.826 -24.112 16.414 1.00 8.42 290 HIS A CA 1
ATOM 2264 C C . HIS A 1 290 ? -22.406 -23.455 15.105 1.00 8.62 290 HIS A C 1
ATOM 2265 O O . HIS A 1 290 ? -22.566 -22.261 14.954 1.00 8.43 290 HIS A O 1
ATOM 2272 N N . TYR A 1 291 ? -21.908 -24.259 14.184 1.00 8.66 291 TYR A N 1
ATOM 2273 C CA . TYR A 1 291 ? -21.454 -23.761 12.932 1.00 8.76 291 TYR A CA 1
ATOM 2274 C C . TYR A 1 291 ? -22.673 -23.257 12.176 1.00 8.74 291 TYR A C 1
ATOM 2275 O O . TYR A 1 291 ? -22.653 -22.122 11.641 1.00 8.09 291 TYR A O 1
ATOM 2284 N N . HIS A 1 292 ? -23.691 -24.125 12.125 1.00 8.23 292 HIS A N 1
ATOM 2285 C CA . HIS A 1 292 ? -24.946 -23.716 11.574 1.00 8.14 292 HIS A CA 1
ATOM 2286 C C . HIS A 1 292 ? -25.439 -22.476 12.318 1.00 8.21 292 HIS A C 1
ATOM 2287 O O . HIS A 1 292 ? -26.027 -21.641 11.706 1.00 8.58 292 HIS A O 1
ATOM 2294 N N . ALA A 1 293 ? -25.223 -22.341 13.622 1.00 8.21 293 ALA A N 1
ATOM 2295 C CA . ALA A 1 293 ? -25.796 -21.143 14.285 1.00 8.62 293 ALA A CA 1
ATOM 2296 C C . ALA A 1 293 ? -25.187 -19.874 13.697 1.00 8.50 293 ALA A C 1
ATOM 2297 O O . ALA A 1 293 ? -25.902 -18.861 13.588 1.00 8.45 293 ALA A O 1
ATOM 2299 N N . LEU A 1 294 ? -23.900 -19.940 13.355 1.00 8.56 294 LEU A N 1
ATOM 2300 C CA . LEU A 1 294 ? -23.192 -18.810 12.825 1.00 8.69 294 LEU A CA 1
ATOM 2301 C C . LEU A 1 294 ? -23.747 -18.501 11.428 1.00 8.50 294 LEU A C 1
ATOM 2302 O O . LEU A 1 294 ? -24.046 -17.357 11.151 1.00 7.41 294 LEU A O 1
ATOM 2307 N N . ILE A 1 295 ? -23.945 -19.535 10.583 1.00 8.69 295 ILE A N 1
ATOM 2308 C CA . ILE A 1 295 ? -24.571 -19.319 9.248 1.00 8.92 295 ILE A CA 1
ATOM 2309 C C . ILE A 1 295 ? -25.900 -18.541 9.423 1.00 9.03 295 ILE A C 1
ATOM 2310 O O . ILE A 1 295 ? -26.171 -17.567 8.713 1.00 9.10 295 ILE A O 1
ATOM 2315 N N . ARG A 1 296 ? -26.719 -18.949 10.356 1.00 9.24 296 ARG A N 1
ATOM 2316 C CA . ARG A 1 296 ? -28.009 -18.265 10.628 1.00 10.57 296 ARG A CA 1
ATOM 2317 C C . ARG A 1 296 ? -27.814 -16.820 11.122 1.00 10.90 296 ARG A C 1
ATOM 2318 O O . ARG A 1 296 ? -28.584 -15.915 10.773 1.00 10.79 296 ARG A O 1
ATOM 2326 N N . GLN A 1 297 ? -26.821 -16.633 11.994 1.00 10.42 297 GLN A N 1
ATOM 2327 C CA . GLN A 1 297 ? -26.480 -15.346 12.549 1.00 10.62 297 GLN A CA 1
ATOM 2328 C C . GLN A 1 297 ? -26.062 -14.356 11.446 1.00 10.72 297 GLN A C 1
ATOM 2329 O O . GLN A 1 297 ? -26.529 -13.202 11.449 1.00 10.34 297 GLN A O 1
ATOM 2335 N N . MET A 1 298 ? -25.263 -14.808 10.479 1.00 11.12 298 MET A N 1
ATOM 2336 C CA . MET A 1 298 ? -24.908 -14.004 9.293 1.00 11.43 298 MET A CA 1
ATOM 2337 C C . MET A 1 298 ? -26.162 -13.637 8.485 1.00 10.73 298 MET A C 1
ATOM 2338 O O . MET A 1 298 ? -26.292 -12.502 8.008 1.00 9.78 298 MET A O 1
ATOM 2343 N N . VAL A 1 299 ? -27.070 -14.575 8.282 1.00 9.95 299 VAL A N 1
ATOM 2344 C CA . VAL A 1 299 ? -28.271 -14.250 7.480 1.00 9.83 299 VAL A CA 1
ATOM 2345 C C . VAL A 1 299 ? -29.176 -13.276 8.255 1.00 9.97 299 VAL A C 1
ATOM 2346 O O . VAL A 1 299 ? -29.747 -12.378 7.678 1.00 9.00 299 VAL A O 1
ATOM 2350 N N . ARG A 1 300 ? -29.314 -13.461 9.559 1.00 10.84 300 ARG A N 1
ATOM 2351 C CA . ARG A 1 300 ? -30.170 -12.584 10.370 1.00 11.56 300 ARG A CA 1
ATOM 2352 C C . ARG A 1 300 ? -29.623 -11.148 10.335 1.00 11.96 300 ARG A C 1
ATOM 2353 O O . ARG A 1 300 ? -30.390 -10.158 10.223 1.00 11.96 300 ARG A O 1
ATOM 2361 N N . ALA A 1 301 ? -28.291 -11.040 10.394 1.00 11.57 301 ALA A N 1
ATOM 2362 C CA . ALA A 1 301 ? -27.644 -9.775 10.335 1.00 11.59 301 ALA A CA 1
ATOM 2363 C C . ALA A 1 301 ? -27.892 -9.145 8.963 1.00 12.01 301 ALA A C 1
ATOM 2364 O O . ALA A 1 301 ? -28.194 -7.973 8.858 1.00 12.20 301 ALA A O 1
ATOM 2366 N N . GLU A 1 302 ? -27.814 -9.956 7.932 1.00 11.85 302 GLU A N 1
ATOM 2367 C CA . GLU A 1 302 ? -28.047 -9.494 6.576 1.00 12.30 302 GLU A CA 1
ATOM 2368 C C . GLU A 1 302 ? -29.458 -8.929 6.440 1.00 11.65 302 GLU A C 1
ATOM 2369 O O . GLU A 1 302 ? -29.674 -7.920 5.726 1.00 10.86 302 GLU A O 1
ATOM 2375 N N . LEU A 1 303 ? -30.393 -9.595 7.105 1.00 11.62 303 LEU A N 1
ATOM 2376 C CA . LEU A 1 303 ? -31.783 -9.181 7.079 1.00 11.44 303 LEU A CA 1
ATOM 2377 C C . LEU A 1 303 ? -31.936 -7.856 7.852 1.00 11.21 303 LEU A C 1
ATOM 2378 O O . LEU A 1 303 ? -32.593 -6.943 7.362 1.00 10.92 303 LEU A O 1
ATOM 2383 N N . VAL A 1 304 ? -31.331 -7.779 9.040 1.00 10.46 304 VAL A N 1
ATOM 2384 C CA . VAL A 1 304 ? -31.446 -6.602 9.896 1.00 10.61 304 VAL A CA 1
ATOM 2385 C C . VAL A 1 304 ? -30.877 -5.395 9.140 1.00 10.50 304 VAL A C 1
ATOM 2386 O O . VAL A 1 304 ? -31.512 -4.326 9.104 1.00 9.51 304 VAL A O 1
ATOM 2390 N N . ALA A 1 305 ? -29.710 -5.586 8.500 1.00 10.76 305 ALA A N 1
ATOM 2391 C CA . ALA A 1 305 ? -29.120 -4.490 7.784 1.00 11.43 305 ALA A CA 1
ATOM 2392 C C . ALA A 1 305 ? -29.998 -4.148 6.575 1.00 11.73 305 ALA A C 1
ATOM 2393 O O . ALA A 1 305 ? -30.235 -2.985 6.283 1.00 11.82 305 ALA A O 1
ATOM 2395 N N . GLY A 1 306 ? -30.470 -5.172 5.897 1.00 11.59 306 GLY A N 1
ATOM 2396 C CA . GLY A 1 306 ? -31.354 -4.986 4.748 1.00 12.29 306 GLY A CA 1
ATOM 2397 C C . GLY A 1 306 ? -32.593 -4.186 5.105 1.00 12.13 306 GLY A C 1
ATOM 2398 O O . GLY A 1 306 ? -32.907 -3.225 4.403 1.00 11.67 306 GLY A O 1
ATOM 2399 N N . LEU A 1 307 ? -33.267 -4.574 6.199 1.00 11.37 307 LEU A N 1
ATOM 2400 C CA . LEU A 1 307 ? -34.506 -3.870 6.642 1.00 10.89 307 LEU A CA 1
ATOM 2401 C C . LEU A 1 307 ? -34.169 -2.413 6.977 1.00 11.23 307 LEU A C 1
ATOM 2402 O O . LEU A 1 307 ? -34.977 -1.520 6.791 1.00 10.99 307 LEU A O 1
ATOM 2407 N N . ALA A 1 308 ? -32.973 -2.186 7.490 1.00 12.04 308 ALA A N 1
ATOM 2408 C CA . ALA A 1 308 ? -32.578 -0.868 7.893 1.00 12.28 308 ALA A CA 1
ATOM 2409 C C . ALA A 1 308 ? -32.375 -0.009 6.645 1.00 14.06 308 ALA A C 1
ATOM 2410 O O . ALA A 1 308 ? -32.825 1.128 6.608 1.00 13.89 308 ALA A O 1
ATOM 2412 N N . VAL A 1 309 ? -31.690 -0.547 5.631 1.00 14.52 309 VAL A N 1
ATOM 2413 C CA . VAL A 1 309 ? -31.580 0.181 4.409 1.00 15.12 309 VAL A CA 1
ATOM 2414 C C . VAL A 1 309 ? -33.010 0.488 3.939 1.00 15.63 309 VAL A C 1
ATOM 2415 O O . VAL A 1 309 ? -33.343 1.636 3.594 1.00 17.23 309 VAL A O 1
ATOM 2419 N N . LEU A 1 310 ? -33.875 -0.507 3.905 1.00 15.62 310 LEU A N 1
ATOM 2420 C CA . LEU A 1 310 ? -35.138 -0.298 3.148 1.00 16.35 310 LEU A CA 1
ATOM 2421 C C . LEU A 1 310 ? -35.966 0.786 3.823 1.00 16.01 310 LEU A C 1
ATOM 2422 O O . LEU A 1 310 ? -36.567 1.594 3.117 1.00 17.97 310 LEU A O 1
ATOM 2427 N N . ILE A 1 311 ? -36.002 0.777 5.143 1.00 15.93 311 ILE A N 1
ATOM 2428 C CA . ILE A 1 311 ? -36.844 1.717 5.876 1.00 16.20 311 ILE A CA 1
ATOM 2429 C C . ILE A 1 311 ? -36.228 3.123 5.853 1.00 17.00 311 ILE A C 1
ATOM 2430 O O . ILE A 1 311 ? -36.970 4.084 5.648 1.00 16.25 311 ILE A O 1
ATOM 2435 N N . THR A 1 312 ? -34.915 3.264 6.013 1.00 17.76 312 THR A N 1
ATOM 2436 C CA . THR A 1 312 ? -34.310 4.600 5.939 1.00 18.80 312 THR A CA 1
ATOM 2437 C C . THR A 1 312 ? -34.501 5.163 4.518 1.00 20.09 312 THR A C 1
ATOM 2438 O O . THR A 1 312 ? -34.830 6.340 4.330 1.00 19.84 312 THR A O 1
ATOM 2442 N N . GLU A 1 313 ? -34.322 4.341 3.498 1.00 21.34 313 GLU A N 1
ATOM 2443 C CA . GLU A 1 313 ? -34.555 4.837 2.133 1.00 20.96 313 GLU A CA 1
ATOM 2444 C C . GLU A 1 313 ? -36.027 5.196 1.964 1.00 20.13 313 GLU A C 1
ATOM 2445 O O . GLU A 1 313 ? -36.346 6.202 1.323 1.00 19.86 313 GLU A O 1
ATOM 2451 N N . HIS A 1 314 ? -36.914 4.362 2.496 1.00 18.31 314 HIS A N 1
ATOM 2452 C CA . HIS A 1 314 ? -38.301 4.592 2.196 1.00 19.12 314 HIS A CA 1
ATOM 2453 C C . HIS A 1 314 ? -38.804 5.875 2.863 1.00 21.18 314 HIS A C 1
ATOM 2454 O O . HIS A 1 314 ? -39.658 6.556 2.276 1.00 24.38 314 HIS A O 1
ATOM 2461 N N . ILE A 1 315 ? -38.260 6.189 4.036 1.00 22.05 315 ILE A N 1
ATOM 2462 C CA . ILE A 1 315 ? -38.592 7.394 4.823 1.00 23.42 315 ILE A CA 1
ATOM 2463 C C . ILE A 1 315 ? -37.791 8.592 4.279 1.00 23.73 315 ILE A C 1
ATOM 2464 O O . ILE A 1 315 ? -38.202 9.726 4.468 1.00 24.18 315 ILE A O 1
ATOM 2469 N N . GLY A 1 316 ? -36.652 8.357 3.631 1.00 21.40 316 GLY A N 1
ATOM 2470 C CA . GLY A 1 316 ? -35.830 9.452 3.125 1.00 21.09 316 GLY A CA 1
ATOM 2471 C C . GLY A 1 316 ? -34.790 9.939 4.131 1.00 22.32 316 GLY A C 1
ATOM 2472 O O . GLY A 1 316 ? -34.081 10.928 3.868 1.00 22.15 316 GLY A O 1
ATOM 2473 N N . THR A 1 317 ? -34.668 9.254 5.271 1.00 20.92 317 THR A N 1
ATOM 2474 C CA . THR A 1 317 ? -33.658 9.603 6.260 1.00 20.52 317 THR A CA 1
ATOM 2475 C C . THR A 1 317 ? -32.289 9.022 5.870 1.00 20.63 317 THR A C 1
ATOM 2476 O O . THR A 1 317 ? -31.306 9.262 6.575 1.00 19.12 317 THR A O 1
ATOM 2480 N N . ASN A 1 318 ? -32.221 8.241 4.792 1.00 20.10 318 ASN A N 1
ATOM 2481 C CA . ASN A 1 318 ? -31.011 7.471 4.522 1.00 22.25 318 ASN A CA 1
ATOM 2482 C C . ASN A 1 318 ? -29.828 8.386 4.225 1.00 25.43 318 ASN A C 1
ATOM 2483 O O . ASN A 1 318 ? -28.724 7.933 4.398 1.00 23.90 318 ASN A O 1
ATOM 2488 N N . LYS A 1 319 ? -30.076 9.629 3.791 1.00 31.57 319 LYS A N 1
ATOM 2489 C CA . LYS A 1 319 ? -29.001 10.578 3.428 1.00 36.88 319 LYS A CA 1
ATOM 2490 C C . LYS A 1 319 ? -28.496 11.373 4.648 1.00 34.95 319 LYS A C 1
ATOM 2491 O O . LYS A 1 319 ? -27.434 11.988 4.584 1.00 37.84 319 LYS A O 1
ATOM 2497 N N . ILE A 1 320 ? -29.210 11.357 5.768 1.00 31.80 320 ILE A N 1
ATOM 2498 C CA . ILE A 1 320 ? -28.734 12.086 6.941 1.00 28.96 320 ILE A CA 1
ATOM 2499 C C . ILE A 1 320 ? -27.440 11.402 7.409 1.00 29.16 320 ILE A C 1
ATOM 2500 O O . ILE A 1 320 ? -27.402 10.201 7.631 1.00 29.11 320 ILE A O 1
ATOM 2505 N N . PRO A 1 321 ? -26.366 12.156 7.531 1.00 29.35 321 PRO A N 1
ATOM 2506 C CA . PRO A 1 321 ? -25.134 11.443 7.788 1.00 28.95 321 PRO A CA 1
ATOM 2507 C C . PRO A 1 321 ? -25.194 10.614 9.079 1.00 29.59 321 PRO A C 1
ATOM 2508 O O . PRO A 1 321 ? -24.633 9.505 9.114 1.00 29.11 321 PRO A O 1
ATOM 2512 N N . ALA A 1 322 ? -25.855 11.137 10.115 1.00 27.44 322 ALA A N 1
ATOM 2513 C CA . ALA A 1 322 ? -25.902 10.449 11.399 1.00 27.24 322 ALA A CA 1
ATOM 2514 C C . ALA A 1 322 ? -26.618 9.097 11.266 1.00 25.97 322 ALA A C 1
ATOM 2515 O O . ALA A 1 322 ? -26.346 8.151 12.052 1.00 23.14 322 ALA A O 1
ATOM 2517 N N . VAL A 1 323 ? -27.566 9.042 10.331 1.00 21.35 323 VAL A N 1
ATOM 2518 C CA . VAL A 1 323 ? -28.309 7.810 10.064 1.00 21.61 323 VAL A CA 1
ATOM 2519 C C . VAL A 1 323 ? -27.437 6.845 9.255 1.00 20.47 323 VAL A C 1
ATOM 2520 O O . VAL A 1 323 ? -27.391 5.654 9.568 1.00 19.00 323 VAL A O 1
ATOM 2524 N N . GLN A 1 324 ? -26.756 7.381 8.253 1.00 21.13 324 GLN A N 1
ATOM 2525 C CA . GLN A 1 324 ? -25.843 6.613 7.416 1.00 24.06 324 GLN A CA 1
ATOM 2526 C C . GLN A 1 324 ? -24.868 5.822 8.279 1.00 20.69 324 GLN A C 1
ATOM 2527 O O . GLN A 1 324 ? -24.670 4.662 7.994 1.00 18.95 324 GLN A O 1
ATOM 2533 N N . THR A 1 325 ? -24.261 6.450 9.290 1.00 20.21 325 THR A N 1
ATOM 2534 C CA . THR A 1 325 ? -23.254 5.750 10.084 1.00 21.27 325 THR A CA 1
ATOM 2535 C C . THR A 1 325 ? -23.901 4.637 10.917 1.00 17.98 325 THR A C 1
ATOM 2536 O O . THR A 1 325 ? -23.257 3.603 11.132 1.00 14.28 325 THR A O 1
ATOM 2540 N N . ARG A 1 326 ? -25.137 4.830 11.354 1.00 16.46 326 ARG A N 1
ATOM 2541 C CA . ARG A 1 326 ? -25.845 3.758 12.051 1.00 17.93 326 ARG A CA 1
ATOM 2542 C C . ARG A 1 326 ? -26.077 2.576 11.100 1.00 19.07 326 ARG A C 1
ATOM 2543 O O . ARG A 1 326 ? -25.811 1.424 11.482 1.00 17.94 326 ARG A O 1
ATOM 2551 N N . VAL A 1 327 ? -26.483 2.836 9.848 1.00 18.77 327 VAL A N 1
ATOM 2552 C CA . VAL A 1 327 ? -26.737 1.713 8.931 1.00 18.43 327 VAL A CA 1
ATOM 2553 C C . VAL A 1 327 ? -25.406 1.043 8.565 1.00 18.42 327 VAL A C 1
ATOM 2554 O O . VAL A 1 327 ? -25.355 -0.176 8.418 1.00 18.49 327 VAL A O 1
ATOM 2558 N N . ALA A 1 328 ? -24.330 1.826 8.381 1.00 17.24 328 ALA A N 1
ATOM 2559 C CA . ALA A 1 328 ? -23.014 1.224 8.122 1.00 16.50 328 ALA A CA 1
ATOM 2560 C C . ALA A 1 328 ? -22.669 0.236 9.241 1.00 16.06 328 ALA A C 1
ATOM 2561 O O . ALA A 1 328 ? -22.078 -0.757 9.027 1.00 15.82 328 ALA A O 1
ATOM 2563 N N . LYS A 1 329 ? -23.046 0.529 10.442 1.00 17.97 329 LYS A N 1
ATOM 2564 C CA . LYS A 1 329 ? -22.603 -0.304 11.546 1.00 20.24 329 LYS A CA 1
ATOM 2565 C C . LYS A 1 329 ? -23.390 -1.622 11.530 1.00 17.38 329 LYS A C 1
ATOM 2566 O O . LYS A 1 329 ? -22.808 -2.681 11.837 1.00 17.20 329 LYS A O 1
ATOM 2572 N N . LEU A 1 330 ? -24.652 -1.571 11.115 1.00 14.82 330 LEU A N 1
ATOM 2573 C CA . LEU A 1 330 ? -25.453 -2.786 10.943 1.00 14.01 330 LEU A CA 1
ATOM 2574 C C . LEU A 1 330 ? -24.864 -3.575 9.786 1.00 12.49 330 LEU A C 1
ATOM 2575 O O . LEU A 1 330 ? -24.913 -4.743 9.813 1.00 13.32 330 LEU A O 1
ATOM 2580 N N . ILE A 1 331 ? -24.314 -2.886 8.805 1.00 11.69 331 ILE A N 1
ATOM 2581 C CA . ILE A 1 331 ? -23.679 -3.506 7.668 1.00 10.95 331 ILE A CA 1
ATOM 2582 C C . ILE A 1 331 ? -22.339 -4.095 8.085 1.00 10.69 331 ILE A C 1
ATOM 2583 O O . ILE A 1 331 ? -22.053 -5.230 7.734 1.00 11.92 331 ILE A O 1
ATOM 2588 N N . GLY A 1 332 ? -21.550 -3.408 8.885 1.00 10.41 332 GLY A N 1
ATOM 2589 C CA . GLY A 1 332 ? -20.290 -4.004 9.321 1.00 10.50 332 GLY A CA 1
ATOM 2590 C C . GLY A 1 332 ? -20.494 -5.251 10.184 1.00 10.96 332 GLY A C 1
ATOM 2591 O O . GLY A 1 332 ? -19.663 -6.150 10.168 1.00 10.56 332 GLY A O 1
ATOM 2592 N N . PHE A 1 333 ? -21.590 -5.307 10.954 1.00 10.87 333 PHE A N 1
ATOM 2593 C CA . PHE A 1 333 ? -21.871 -6.453 11.813 1.00 10.89 333 PHE A CA 1
ATOM 2594 C C . PHE A 1 333 ? -22.054 -7.708 10.957 1.00 10.43 333 PHE A C 1
ATOM 2595 O O . PHE A 1 333 ? -21.490 -8.738 11.259 1.00 9.99 333 PHE A O 1
ATOM 2603 N N . HIS A 1 334 ? -22.877 -7.596 9.910 1.00 10.84 334 HIS A N 1
ATOM 2604 C CA . HIS A 1 334 ? -23.110 -8.679 8.971 1.00 10.71 334 HIS A CA 1
ATOM 2605 C C . HIS A 1 334 ? -21.787 -9.113 8.353 1.00 10.95 334 HIS A C 1
ATOM 2606 O O . HIS A 1 334 ? -21.562 -10.276 8.207 1.00 10.37 334 HIS A O 1
ATOM 2613 N N . GLN A 1 335 ? -20.946 -8.148 8.004 1.00 11.79 335 GLN A N 1
ATOM 2614 C CA . GLN A 1 335 ? -19.658 -8.452 7.423 1.00 12.46 335 GLN A CA 1
ATOM 2615 C C . GLN A 1 335 ? -18.760 -9.115 8.483 1.00 12.30 335 GLN A C 1
ATOM 2616 O O . GLN A 1 335 ? -17.919 -9.958 8.152 1.00 12.82 335 GLN A O 1
ATOM 2622 N N . ALA A 1 336 ? -18.889 -8.727 9.742 1.00 11.54 336 ALA A N 1
ATOM 2623 C CA . ALA A 1 336 ? -18.181 -9.415 10.836 1.00 11.88 336 ALA A CA 1
ATOM 2624 C C . ALA A 1 336 ? -18.596 -10.897 10.881 1.00 12.56 336 ALA A C 1
ATOM 2625 O O . ALA A 1 336 ? -17.751 -11.764 10.931 1.00 13.79 336 ALA A O 1
ATOM 2627 N N . MET A 1 337 ? -19.890 -11.185 10.889 1.00 13.20 337 MET A N 1
ATOM 2628 C CA . MET A 1 337 ? -20.376 -12.575 10.827 1.00 13.93 337 MET A CA 1
ATOM 2629 C C . MET A 1 337 ? -19.783 -13.316 9.605 1.00 13.57 337 MET A C 1
ATOM 2630 O O . MET A 1 337 ? -19.255 -14.445 9.711 1.00 12.36 337 MET A O 1
ATOM 2635 N N . LEU A 1 338 ? -19.914 -12.700 8.438 1.00 12.39 338 LEU A N 1
ATOM 2636 C CA . LEU A 1 338 ? -19.362 -13.257 7.202 1.00 12.80 338 LEU A CA 1
ATOM 2637 C C . LEU A 1 338 ? -17.887 -13.603 7.386 1.00 11.35 338 LEU A C 1
ATOM 2638 O O . LEU A 1 338 ? -17.476 -14.701 7.105 1.00 10.10 338 LEU A O 1
ATOM 2643 N N . ALA A 1 339 ? -17.121 -12.648 7.884 1.00 11.00 339 ALA A N 1
ATOM 2644 C CA . ALA A 1 339 ? -15.702 -12.814 8.001 1.00 11.46 339 ALA A CA 1
ATOM 2645 C C . ALA A 1 339 ? -15.373 -14.029 8.874 1.00 11.33 339 ALA A C 1
ATOM 2646 O O . ALA A 1 339 ? -14.457 -14.782 8.529 1.00 10.42 339 ALA A O 1
ATOM 2648 N N . HIS A 1 340 ? -16.063 -14.160 10.021 1.00 10.84 340 HIS A N 1
ATOM 2649 C CA . HIS A 1 340 ? -15.804 -15.287 10.916 1.00 10.91 340 HIS A CA 1
ATOM 2650 C C . HIS A 1 340 ? -16.120 -16.602 10.210 1.00 10.51 340 HIS A C 1
ATOM 2651 O O . HIS A 1 340 ? -15.324 -17.555 10.277 1.00 10.30 340 HIS A O 1
ATOM 2658 N N . LEU A 1 341 ? -17.241 -16.612 9.512 1.00 10.26 341 LEU A N 1
ATOM 2659 C CA . LEU A 1 341 ? -17.726 -17.802 8.831 1.00 10.71 341 LEU A CA 1
ATOM 2660 C C . LEU A 1 341 ? -16.721 -18.232 7.754 1.00 11.05 341 LEU A C 1
ATOM 2661 O O . LEU A 1 341 ? -16.232 -19.361 7.723 1.00 10.54 341 LEU A O 1
ATOM 2666 N N . ILE A 1 342 ? -16.363 -17.290 6.894 1.00 12.19 342 ILE A N 1
ATOM 2667 C CA . ILE A 1 342 ? -15.451 -17.597 5.806 1.00 12.79 342 ILE A CA 1
ATOM 2668 C C . ILE A 1 342 ? -14.083 -17.971 6.379 1.00 11.84 342 ILE A C 1
ATOM 2669 O O . ILE A 1 342 ? -13.502 -18.933 5.943 1.00 12.02 342 ILE A O 1
ATOM 2674 N N . ALA A 1 343 ? -13.617 -17.294 7.404 1.00 11.09 343 ALA A N 1
ATOM 2675 C CA . ALA A 1 343 ? -12.308 -17.636 7.983 1.00 11.11 343 ALA A CA 1
ATOM 2676 C C . ALA A 1 343 ? -12.350 -19.045 8.599 1.00 10.52 343 ALA A C 1
ATOM 2677 O O . ALA A 1 343 ? -11.433 -19.837 8.374 1.00 10.78 343 ALA A O 1
ATOM 2679 N N . SER A 1 344 ? -13.446 -19.373 9.258 1.00 9.50 344 SER A N 1
ATOM 2680 C CA . SER A 1 344 ? -13.580 -20.628 9.908 1.00 9.77 344 SER A CA 1
ATOM 2681 C C . SER A 1 344 ? -13.556 -21.743 8.861 1.00 10.95 344 SER A C 1
ATOM 2682 O O . SER A 1 344 ? -13.019 -22.777 9.123 1.00 11.57 344 SER A O 1
ATOM 2685 N N . GLU A 1 345 ? -14.153 -21.518 7.694 1.00 12.25 345 GLU A N 1
ATOM 2686 C CA . GLU A 1 345 ? -14.147 -22.487 6.587 1.00 12.87 345 GLU A CA 1
ATOM 2687 C C . GLU A 1 345 ? -12.715 -22.613 6.034 1.00 14.18 345 GLU A C 1
ATOM 2688 O O . GLU A 1 345 ? -12.251 -23.692 5.616 1.00 13.93 345 GLU A O 1
ATOM 2694 N N . GLU A 1 346 ? -11.997 -21.520 6.029 1.00 16.50 346 GLU A N 1
ATOM 2695 C CA . GLU A 1 346 ? -10.664 -21.505 5.381 1.00 19.62 346 GLU A CA 1
ATOM 2696 C C . GLU A 1 346 ? -9.693 -22.295 6.275 1.00 17.75 346 GLU A C 1
ATOM 2697 O O . GLU A 1 346 ? -8.971 -23.135 5.803 1.00 17.34 346 GLU A O 1
ATOM 2703 N N . LEU A 1 347 ? -9.764 -22.114 7.582 1.00 17.36 347 LEU A N 1
ATOM 2704 C CA . LEU A 1 347 ? -8.796 -22.731 8.519 1.00 16.42 347 LEU A CA 1
ATOM 2705 C C . LEU A 1 347 ? -9.414 -23.937 9.241 1.00 16.34 347 LEU A C 1
ATOM 2706 O O . LEU A 1 347 ? -9.191 -24.123 10.446 1.00 15.73 347 LEU A O 1
ATOM 2711 N N . GLY A 1 348 ? -10.265 -24.678 8.520 1.00 15.17 348 GLY A N 1
ATOM 2712 C CA . GLY A 1 348 ? -10.870 -25.855 9.003 1.00 14.87 348 GLY A CA 1
ATOM 2713 C C . GLY A 1 348 ? -9.872 -26.991 9.118 1.00 13.84 348 GLY A C 1
ATOM 2714 O O . GLY A 1 348 ? -8.712 -26.808 8.820 1.00 13.42 348 GLY A O 1
ATOM 2715 N N . PHE A 1 349 ? -10.344 -28.163 9.545 1.00 13.06 349 PHE A N 1
ATOM 2716 C CA . PHE A 1 349 ? -9.443 -29.314 9.830 1.00 12.85 349 PHE A CA 1
ATOM 2717 C C . PHE A 1 349 ? -10.231 -30.626 9.650 1.00 13.04 349 PHE A C 1
ATOM 2718 O O . PHE A 1 349 ? -11.457 -30.620 9.560 1.00 12.77 349 PHE A O 1
ATOM 2726 N N . HIS A 1 350 ? -9.525 -31.743 9.504 1.00 13.90 350 HIS A N 1
ATOM 2727 C CA . HIS A 1 350 ? -10.130 -33.077 9.412 1.00 14.03 350 HIS A CA 1
ATOM 2728 C C . HIS A 1 350 ? -10.344 -33.650 10.817 1.00 14.69 350 HIS A C 1
ATOM 2729 O O . HIS A 1 350 ? -9.569 -33.406 11.754 1.00 16.89 350 HIS A O 1
ATOM 2736 N N . THR A 1 351 ? -11.493 -34.281 10.980 1.00 14.97 351 THR A N 1
ATOM 2737 C CA . THR A 1 351 ? -11.841 -35.096 12.145 1.00 14.84 351 THR A CA 1
ATOM 2738 C C . THR A 1 351 ? -11.294 -36.517 11.944 1.00 15.86 351 THR A C 1
ATOM 2739 O O . THR A 1 351 ? -10.846 -36.835 10.847 1.00 16.49 351 THR A O 1
ATOM 2743 N N . PRO A 1 352 ? -11.340 -37.376 12.981 1.00 16.99 352 PRO A N 1
ATOM 2744 C CA . PRO A 1 352 ? -10.765 -38.757 12.853 1.00 17.66 352 PRO A CA 1
ATOM 2745 C C . PRO A 1 352 ? -11.262 -39.467 11.586 1.00 17.08 352 PRO A C 1
ATOM 2746 O O . PRO A 1 352 ? -10.457 -40.063 10.890 1.00 18.54 352 PRO A O 1
ATOM 2750 N N . GLY A 1 353 ? -12.558 -39.368 11.289 1.00 15.67 353 GLY A N 1
ATOM 2751 C CA . GLY A 1 353 ? -13.152 -40.170 10.223 1.00 16.06 353 GLY A CA 1
ATOM 2752 C C . GLY A 1 353 ? -13.145 -39.434 8.912 1.00 16.66 353 GLY A C 1
ATOM 2753 O O . GLY A 1 353 ? -13.826 -39.832 8.003 1.00 18.19 353 GLY A O 1
ATOM 2754 N N . GLY A 1 354 ? -12.409 -38.317 8.844 1.00 17.95 354 GLY A N 1
ATOM 2755 C CA . GLY A 1 354 ? -12.061 -37.672 7.590 1.00 16.72 354 GLY A CA 1
ATOM 2756 C C . GLY A 1 354 ? -13.084 -36.631 7.160 1.00 17.20 354 GLY A C 1
ATOM 2757 O O . GLY A 1 354 ? -13.055 -36.173 5.991 1.00 18.70 354 GLY A O 1
ATOM 2758 N N . HIS A 1 355 ? -14.000 -36.247 8.045 1.00 15.58 355 HIS A N 1
ATOM 2759 C CA . HIS A 1 355 ? -14.857 -35.114 7.720 1.00 15.27 355 HIS A CA 1
ATOM 2760 C C . HIS A 1 355 ? -14.028 -33.830 7.811 1.00 13.36 355 HIS A C 1
ATOM 2761 O O . HIS A 1 355 ? -13.103 -33.727 8.603 1.00 12.20 355 HIS A O 1
ATOM 2768 N N . TYR A 1 356 ? -14.373 -32.865 6.987 1.00 12.22 356 TYR A N 1
ATOM 2769 C CA . TYR A 1 356 ? -13.815 -31.558 7.111 1.00 11.44 356 TYR A CA 1
ATOM 2770 C C . TYR A 1 356 ? -14.689 -30.663 8.006 1.00 11.05 356 TYR A C 1
ATOM 2771 O O . TYR A 1 356 ? -15.815 -30.353 7.713 1.00 11.23 356 TYR A O 1
ATOM 2780 N N . LYS A 1 357 ? -14.111 -30.173 9.060 1.00 10.75 357 LYS A N 1
ATOM 2781 C CA . LYS A 1 357 ? -14.862 -29.373 9.996 1.00 10.44 357 LYS A CA 1
ATOM 2782 C C . LYS A 1 357 ? -14.315 -27.948 9.997 1.00 10.38 357 LYS A C 1
ATOM 2783 O O . LYS A 1 357 ? -13.120 -27.744 9.986 1.00 10.89 357 LYS A O 1
ATOM 2789 N N . PRO A 1 358 ? -15.207 -26.979 10.074 1.00 10.87 358 PRO A N 1
ATOM 2790 C CA . PRO A 1 358 ? -14.758 -25.626 10.104 1.00 11.10 358 PRO A CA 1
ATOM 2791 C C . PRO A 1 358 ? -14.087 -25.360 11.444 1.00 11.14 358 PRO A C 1
ATOM 2792 O O . PRO A 1 358 ? -14.362 -26.090 12.405 1.00 11.50 358 PRO A O 1
ATOM 2796 N N . ASN A 1 359 ? -13.243 -24.341 11.491 1.00 10.62 359 ASN A N 1
ATOM 2797 C CA . ASN A 1 359 ? -12.447 -24.065 12.698 1.00 10.33 359 ASN A CA 1
ATOM 2798 C C . ASN A 1 359 ? -13.354 -23.635 13.860 1.00 10.47 359 ASN A C 1
ATOM 2799 O O . ASN A 1 359 ? -13.999 -22.571 13.848 1.00 10.00 359 ASN A O 1
ATOM 2804 N N . ILE A 1 360 ? -13.356 -24.509 14.854 1.00 10.75 360 ILE A N 1
ATOM 2805 C CA . ILE A 1 360 ? -14.223 -24.491 16.021 1.00 11.54 360 ILE A CA 1
ATOM 2806 C C . ILE A 1 360 ? -14.081 -23.143 16.727 1.00 12.02 360 ILE A C 1
ATOM 2807 O O . ILE A 1 360 ? -15.082 -22.506 17.079 1.00 11.74 360 ILE A O 1
ATOM 2812 N N . LEU A 1 361 ? -12.832 -22.723 16.923 1.00 12.37 361 LEU A N 1
ATOM 2813 C CA . LEU A 1 361 ? -12.576 -21.507 17.674 1.00 13.64 361 LEU A CA 1
ATOM 2814 C C . LEU A 1 361 ? -13.095 -20.274 16.926 1.00 13.65 361 LEU A C 1
ATOM 2815 O O . LEU A 1 361 ? -13.727 -19.397 17.555 1.00 14.73 361 LEU A O 1
ATOM 2820 N N . ILE A 1 362 ? -12.887 -20.199 15.610 1.00 13.02 362 ILE A N 1
ATOM 2821 C CA . ILE A 1 362 ? -13.241 -19.000 14.858 1.00 12.30 362 ILE A CA 1
ATOM 2822 C C . ILE A 1 362 ? -14.778 -18.872 14.765 1.00 11.63 362 ILE A C 1
ATOM 2823 O O . ILE A 1 362 ? -15.297 -17.788 15.038 1.00 10.79 362 ILE A O 1
ATOM 2828 N N . TYR A 1 363 ? -15.514 -19.960 14.475 1.00 10.60 363 TYR A N 1
ATOM 2829 C CA . TYR A 1 363 ? -16.959 -19.833 14.338 1.00 11.02 363 TYR A CA 1
ATOM 2830 C C . TYR A 1 363 ? -17.565 -19.629 15.740 1.00 10.46 363 TYR A C 1
ATOM 2831 O O . TYR A 1 363 ? -18.510 -18.869 15.909 1.00 10.58 363 TYR A O 1
ATOM 2840 N N . ASP A 1 364 ? -16.972 -20.180 16.781 1.00 10.83 364 ASP A N 1
ATOM 2841 C CA . ASP A 1 364 ? -17.525 -19.946 18.137 1.00 10.99 364 ASP A CA 1
ATOM 2842 C C . ASP A 1 364 ? -17.293 -18.495 18.543 1.00 10.68 364 ASP A C 1
ATOM 2843 O O . ASP A 1 364 ? -18.151 -17.891 19.159 1.00 11.38 364 ASP A O 1
ATOM 2848 N N . PHE A 1 365 ? -16.184 -17.919 18.136 1.00 10.49 365 PHE A N 1
ATOM 2849 C CA . PHE A 1 365 ? -15.938 -16.501 18.457 1.00 10.66 365 PHE A CA 1
ATOM 2850 C C . PHE A 1 365 ? -16.861 -15.623 17.601 1.00 10.09 365 PHE A C 1
ATOM 2851 O O . PHE A 1 365 ? -17.288 -14.536 18.038 1.00 9.92 365 PHE A O 1
ATOM 2859 N N . GLY A 1 366 ? -17.183 -16.099 16.389 1.00 9.59 366 GLY A N 1
ATOM 2860 C CA . GLY A 1 366 ? -18.185 -15.460 15.578 1.00 9.18 366 GLY A CA 1
ATOM 2861 C C . GLY A 1 366 ? -19.516 -15.414 16.284 1.00 9.11 366 GLY A C 1
ATOM 2862 O O . GLY A 1 366 ? -20.148 -14.398 16.252 1.00 9.24 366 GLY A O 1
ATOM 2863 N N . ARG A 1 367 ? -19.914 -16.502 16.945 1.00 9.78 367 ARG A N 1
ATOM 2864 C CA . ARG A 1 367 ? -21.173 -16.544 17.701 1.00 10.36 367 ARG A CA 1
ATOM 2865 C C . ARG A 1 367 ? -21.104 -15.609 18.917 1.00 9.92 367 ARG A C 1
ATOM 2866 O O . ARG A 1 367 ? -22.098 -14.904 19.229 1.00 9.08 367 ARG A O 1
ATOM 2874 N N . ALA A 1 368 ? -19.963 -15.613 19.611 1.00 9.53 368 ALA A N 1
ATOM 2875 C CA . ALA A 1 368 ? -19.825 -14.757 20.764 1.00 9.84 368 ALA A CA 1
ATOM 2876 C C . ALA A 1 368 ? -20.015 -13.316 20.286 1.00 10.69 368 ALA A C 1
ATOM 2877 O O . ALA A 1 368 ? -20.698 -12.526 20.905 1.00 11.06 368 ALA A O 1
ATOM 2879 N N . LEU A 1 369 ? -19.443 -12.983 19.153 1.00 11.32 369 LEU A N 1
ATOM 2880 C CA . LEU A 1 369 ? -19.578 -11.605 18.714 1.00 12.47 369 LEU A CA 1
ATOM 2881 C C . LEU A 1 369 ? -21.060 -11.293 18.431 1.00 12.20 369 LEU A C 1
ATOM 2882 O O . LEU A 1 369 ? -21.577 -10.255 18.822 1.00 13.82 369 LEU A O 1
ATOM 2887 N N . TYR A 1 370 ? -21.770 -12.187 17.808 1.00 11.55 370 TYR A N 1
ATOM 2888 C CA . TYR A 1 370 ? -23.186 -11.940 17.591 1.00 11.88 370 TYR A CA 1
ATOM 2889 C C . TYR A 1 370 ? -23.923 -11.891 18.937 1.00 11.78 370 TYR A C 1
ATOM 2890 O O . TYR A 1 370 ? -24.725 -11.004 19.169 1.00 11.60 370 TYR A O 1
ATOM 2899 N N . LEU A 1 371 ? -23.677 -12.857 19.811 1.00 12.43 371 LEU A N 1
ATOM 2900 C CA . LEU A 1 371 ? -24.471 -12.945 21.060 1.00 13.62 371 LEU A CA 1
ATOM 2901 C C . LEU A 1 371 ? -24.236 -11.705 21.933 1.00 13.93 371 LEU A C 1
ATOM 2902 O O . LEU A 1 371 ? -25.094 -11.321 22.686 1.00 14.09 371 LEU A O 1
ATOM 2907 N N . GLU A 1 372 ? -23.086 -11.097 21.823 1.00 14.49 372 GLU A N 1
ATOM 2908 C CA . GLU A 1 372 ? -22.762 -9.982 22.647 1.00 17.10 372 GLU A CA 1
ATOM 2909 C C . GLU A 1 372 ? -23.434 -8.725 22.088 1.00 16.73 372 GLU A C 1
ATOM 2910 O O . GLU A 1 372 ? -23.666 -7.812 22.867 1.00 15.64 372 GLU A O 1
ATOM 2916 N N . ASN A 1 373 ? -23.687 -8.669 20.767 1.00 16.36 373 ASN A N 1
ATOM 2917 C CA . ASN A 1 373 ? -23.955 -7.364 20.109 1.00 16.82 373 ASN A CA 1
ATOM 2918 C C . ASN A 1 373 ? -25.335 -7.320 19.441 1.00 15.95 373 ASN A C 1
ATOM 2919 O O . ASN A 1 373 ? -25.774 -6.224 19.086 1.00 14.29 373 ASN A O 1
ATOM 2924 N N . PHE A 1 374 ? -26.017 -8.460 19.263 1.00 16.19 374 PHE A N 1
ATOM 2925 C CA . PHE A 1 374 ? -27.213 -8.502 18.370 1.00 16.89 374 PHE A CA 1
ATOM 2926 C C . PHE A 1 374 ? -28.313 -7.609 18.981 1.00 15.67 374 PHE A C 1
ATOM 2927 O O . PHE A 1 374 ? -29.068 -6.947 18.296 1.00 14.05 374 PHE A O 1
ATOM 2935 N N . SER A 1 375 ? -28.381 -7.613 20.283 1.00 15.15 375 SER A N 1
ATOM 2936 C CA . SER A 1 375 ? -29.384 -6.851 20.998 1.00 19.20 375 SER A CA 1
ATOM 2937 C C . SER A 1 375 ? -29.319 -5.349 20.627 1.00 19.44 375 SER A C 1
ATOM 2938 O O . SER A 1 375 ? -30.316 -4.768 20.251 1.00 18.45 375 SER A O 1
ATOM 2941 N N . GLN A 1 376 ? -28.118 -4.766 20.658 1.00 19.57 376 GLN A N 1
ATOM 2942 C CA . GLN A 1 376 ? -27.881 -3.404 20.300 1.00 19.93 376 GLN A CA 1
ATOM 2943 C C . GLN A 1 376 ? -28.233 -3.159 18.825 1.00 19.09 376 GLN A C 1
ATOM 2944 O O . GLN A 1 376 ? -28.779 -2.088 18.473 1.00 20.54 376 GLN A O 1
ATOM 2950 N N . MET A 1 377 ? -27.900 -4.134 17.970 1.00 15.53 377 MET A N 1
ATOM 2951 C CA . MET A 1 377 ? -28.044 -4.053 16.560 1.00 14.78 377 MET A CA 1
ATOM 2952 C C . MET A 1 377 ? -29.529 -3.985 16.170 1.00 13.69 377 MET A C 1
ATOM 2953 O O . MET A 1 377 ? -29.932 -3.159 15.323 1.00 11.99 377 MET A O 1
ATOM 2958 N N . ILE A 1 378 ? -30.322 -4.839 16.784 1.00 13.53 378 ILE A N 1
ATOM 2959 C CA . ILE A 1 378 ? -31.788 -4.846 16.566 1.00 13.97 378 ILE A CA 1
ATOM 2960 C C . ILE A 1 378 ? -32.357 -3.534 17.128 1.00 14.37 378 ILE A C 1
ATOM 2961 O O . ILE A 1 378 ? -33.280 -2.977 16.567 1.00 12.30 378 ILE A O 1
ATOM 2966 N N . TYR A 1 379 ? -31.819 -3.039 18.250 1.00 16.22 379 TYR A N 1
ATOM 2967 C CA . TYR A 1 379 ? -32.361 -1.814 18.789 1.00 17.65 379 TYR A CA 1
ATOM 2968 C C . TYR A 1 379 ? -32.166 -0.687 17.756 1.00 16.10 379 TYR A C 1
ATOM 2969 O O . TYR A 1 379 ? -33.073 0.121 17.508 1.00 14.34 379 TYR A O 1
ATOM 2978 N N . GLU A 1 380 ? -30.989 -0.664 17.138 1.00 15.07 380 GLU A N 1
ATOM 2979 C CA . GLU A 1 380 ? -30.704 0.284 16.048 1.00 15.17 380 GLU A CA 1
ATOM 2980 C C . GLU A 1 380 ? -31.798 0.263 14.976 1.00 13.68 380 GLU A C 1
ATOM 2981 O O . GLU A 1 380 ? -32.322 1.346 14.606 1.00 12.61 380 GLU A O 1
ATOM 2987 N N . LEU A 1 381 ? -32.126 -0.927 14.469 1.00 12.76 381 LEU A N 1
ATOM 2988 C CA . LEU A 1 381 ? -33.140 -1.044 13.447 1.00 13.03 381 LEU A CA 1
ATOM 2989 C C . LEU A 1 381 ? -34.456 -0.467 13.987 1.00 13.52 381 LEU A C 1
ATOM 2990 O O . LEU A 1 381 ? -35.074 0.354 13.344 1.00 13.15 381 LEU A O 1
ATOM 2995 N N . VAL A 1 382 ? -34.853 -0.883 15.186 1.00 13.82 382 VAL A N 1
ATOM 2996 C CA . VAL A 1 382 ? -36.119 -0.433 15.754 1.00 14.98 382 VAL A CA 1
ATOM 2997 C C . VAL A 1 382 ? -36.109 1.097 15.893 1.00 15.27 382 VAL A C 1
ATOM 2998 O O . VAL A 1 382 ? -37.096 1.763 15.560 1.00 14.03 382 VAL A O 1
ATOM 3002 N N . ASP A 1 383 ? -35.008 1.658 16.356 1.00 16.65 383 ASP A N 1
ATOM 3003 C CA . ASP A 1 383 ? -34.931 3.106 16.547 1.00 17.62 383 ASP A CA 1
ATOM 3004 C C . ASP A 1 383 ? -34.970 3.821 15.184 1.00 17.47 383 ASP A C 1
ATOM 3005 O O . ASP A 1 383 ? -35.723 4.774 15.018 1.00 16.54 383 ASP A O 1
ATOM 3010 N N . LEU A 1 384 ? -34.230 3.310 14.186 1.00 16.46 384 LEU A N 1
ATOM 3011 C CA . LEU A 1 384 ? -34.168 3.933 12.861 1.00 16.00 384 LEU A CA 1
ATOM 3012 C C . LEU A 1 384 ? -35.523 3.898 12.148 1.00 17.88 384 LEU A C 1
ATOM 3013 O O . LEU A 1 384 ? -35.794 4.683 11.201 1.00 18.76 384 LEU A O 1
ATOM 3018 N N . SER A 1 385 ? -36.327 2.905 12.468 1.00 18.19 385 SER A N 1
ATOM 3019 C CA . SER A 1 385 ? -37.559 2.744 11.752 1.00 17.81 385 SER A CA 1
ATOM 3020 C C . SER A 1 385 ? -38.594 3.718 12.337 1.00 18.06 385 SER A C 1
ATOM 3021 O O . SER A 1 385 ? -39.624 3.954 11.737 1.00 16.63 385 SER A O 1
ATOM 3024 N N . GLY A 1 386 ? -38.338 4.255 13.534 1.00 18.36 386 GLY A N 1
ATOM 3025 C CA . GLY A 1 386 ? -39.158 5.385 14.024 1.00 19.26 386 GLY A CA 1
ATOM 3026 C C . GLY A 1 386 ? -40.557 4.952 14.420 1.00 19.78 386 GLY A C 1
ATOM 3027 O O . GLY A 1 386 ? -40.721 3.946 15.109 1.00 17.03 386 GLY A O 1
ATOM 3028 N N . ARG A 1 387 ? -41.584 5.683 13.980 1.00 23.42 387 ARG A N 1
ATOM 3029 C CA . ARG A 1 387 ? -42.982 5.319 14.405 1.00 27.01 387 ARG A CA 1
ATOM 3030 C C . ARG A 1 387 ? -43.517 4.188 13.517 1.00 24.91 387 ARG A C 1
ATOM 3031 O O . ARG A 1 387 ? -44.476 3.570 13.886 1.00 22.10 387 ARG A O 1
ATOM 3039 N N . SER A 1 388 ? -42.854 3.929 12.389 1.00 26.81 388 SER A N 1
ATOM 3040 C CA . SER A 1 388 ? -43.246 2.947 11.384 1.00 33.61 388 SER A CA 1
ATOM 3041 C C . SER A 1 388 ? -43.210 1.514 11.935 1.00 37.61 388 SER A C 1
ATOM 3042 O O . SER A 1 388 ? -43.617 0.594 11.231 1.00 38.19 388 SER A O 1
ATOM 3045 N N . ALA A 1 389 ? -42.684 1.334 13.139 1.00 38.22 389 ALA A N 1
ATOM 3046 C CA . ALA A 1 389 ? -42.663 0.058 13.790 1.00 49.14 389 ALA A CA 1
ATOM 3047 C C . ALA A 1 389 ? -43.976 -0.128 14.563 1.00 52.44 389 ALA A C 1
ATOM 3048 O O . ALA A 1 389 ? -44.749 -1.086 14.358 1.00 41.33 389 ALA A O 1
ATOM 3050 N N . LEU A 1 390 ? -44.175 0.825 15.472 1.00 57.41 390 LEU A N 1
ATOM 3051 C CA . LEU A 1 390 ? -45.327 0.891 16.345 1.00 58.00 390 LEU A CA 1
ATOM 3052 C C . LEU A 1 390 ? -46.617 1.105 15.534 1.00 53.75 390 LEU A C 1
ATOM 3053 O O . LEU A 1 390 ? -47.424 0.188 15.366 1.00 60.16 390 LEU A O 1
ATOM 3058 N N . ILE A 1 391 ? -46.787 2.307 14.999 1.00 44.11 391 ILE A N 1
ATOM 3059 C CA . ILE A 1 391 ? -48.036 2.716 14.398 1.00 36.39 391 ILE A CA 1
ATOM 3060 C C . ILE A 1 391 ? -47.935 2.643 12.873 1.00 27.80 391 ILE A C 1
ATOM 3061 O O . ILE A 1 391 ? -47.293 3.467 12.246 1.00 28.13 391 ILE A O 1
ATOM 3066 N N . PHE A 1 392 ? -48.649 1.723 12.269 1.00 23.06 392 PHE A N 1
ATOM 3067 C CA . PHE A 1 392 ? -48.939 1.859 10.856 1.00 20.44 392 PHE A CA 1
ATOM 3068 C C . PHE A 1 392 ? -50.360 1.354 10.622 1.00 19.58 392 PHE A C 1
ATOM 3069 O O . PHE A 1 392 ? -50.969 0.740 11.481 1.00 20.35 392 PHE A O 1
ATOM 3077 N N . ALA A 1 393 ? -50.866 1.664 9.443 1.00 19.73 393 ALA A N 1
ATOM 3078 C CA . ALA A 1 393 ? -52.205 1.305 9.046 1.00 19.07 393 ALA A CA 1
ATOM 3079 C C . ALA A 1 393 ? -52.384 -0.209 9.026 1.00 19.84 393 ALA A C 1
ATOM 3080 O O . ALA A 1 393 ? -51.496 -0.908 8.576 1.00 19.24 393 ALA A O 1
ATOM 3082 N N . SER A 1 394 ? -53.553 -0.684 9.475 1.00 19.75 394 SER A N 1
ATOM 3083 C CA . SER A 1 394 ? -53.980 -2.050 9.209 1.00 18.60 394 SER A CA 1
ATOM 3084 C C . SER A 1 394 ? -54.485 -2.098 7.767 1.00 18.58 394 SER A C 1
ATOM 3085 O O . SER A 1 394 ? -54.655 -1.039 7.174 1.00 19.26 394 SER A O 1
ATOM 3088 N N . GLU A 1 395 ? -54.712 -3.282 7.202 1.00 17.92 395 GLU A N 1
ATOM 3089 C CA . GLU A 1 395 ? -54.986 -3.369 5.765 1.00 17.81 395 GLU A CA 1
ATOM 3090 C C . GLU A 1 395 ? -56.313 -2.676 5.449 1.00 17.08 395 GLU A C 1
ATOM 3091 O O . GLU A 1 395 ? -56.369 -1.948 4.471 1.00 15.08 395 GLU A O 1
ATOM 3097 N N . ASP A 1 396 ? -57.359 -2.936 6.240 1.00 17.46 396 ASP A N 1
ATOM 3098 C CA . ASP A 1 396 ? -58.684 -2.362 5.972 1.00 18.34 396 ASP A CA 1
ATOM 3099 C C . ASP A 1 396 ? -58.626 -0.837 6.173 1.00 18.86 396 ASP A C 1
ATOM 3100 O O . ASP A 1 396 ? -59.262 -0.076 5.444 1.00 19.07 396 ASP A O 1
ATOM 3105 N N . GLN A 1 397 ? -57.866 -0.382 7.172 1.00 18.42 397 GLN A N 1
ATOM 3106 C CA . GLN A 1 397 ? -57.647 1.029 7.342 1.00 16.94 397 GLN A CA 1
ATOM 3107 C C . GLN A 1 397 ? -57.036 1.602 6.059 1.00 17.69 397 GLN A C 1
ATOM 3108 O O . GLN A 1 397 ? -57.467 2.651 5.580 1.00 18.30 397 GLN A O 1
ATOM 3114 N N . TRP A 1 398 ? -56.035 0.925 5.501 1.00 18.04 398 TRP A N 1
ATOM 3115 C CA . TRP A 1 398 ? -55.308 1.467 4.352 1.00 17.97 398 TRP A CA 1
ATOM 3116 C C . TRP A 1 398 ? -56.232 1.606 3.146 1.00 19.41 398 TRP A C 1
ATOM 3117 O O . TRP A 1 398 ? -56.101 2.562 2.361 1.00 19.38 398 TRP A O 1
ATOM 3128 N N . ASN A 1 399 ? -57.124 0.634 2.986 1.00 21.43 399 ASN A N 1
ATOM 3129 C CA . ASN A 1 399 ? -58.020 0.606 1.829 1.00 22.30 399 ASN A CA 1
ATOM 3130 C C . ASN A 1 399 ? -59.338 1.334 2.139 1.00 23.81 399 ASN A C 1
ATOM 3131 O O . ASN A 1 399 ? -60.207 1.365 1.293 1.00 25.29 399 ASN A O 1
ATOM 3136 N N . ASP A 1 400 ? -59.559 1.844 3.343 1.00 25.01 400 ASP A N 1
ATOM 3137 C CA . ASP A 1 400 ? -60.829 2.514 3.559 1.00 27.98 400 ASP A CA 1
ATOM 3138 C C . ASP A 1 400 ? -60.869 3.744 2.639 1.00 29.35 400 ASP A C 1
ATOM 3139 O O . ASP A 1 400 ? -59.844 4.393 2.445 1.00 28.52 400 ASP A O 1
ATOM 3144 N N . ASP A 1 401 ? -62.048 4.049 2.092 1.00 32.19 401 ASP A N 1
ATOM 3145 C CA . ASP A 1 401 ? -62.224 5.124 1.088 1.00 36.87 401 ASP A CA 1
ATOM 3146 C C . ASP A 1 401 ? -61.902 6.508 1.680 1.00 34.00 401 ASP A C 1
ATOM 3147 O O . ASP A 1 401 ? -61.373 7.364 0.979 1.00 32.34 401 ASP A O 1
ATOM 3152 N N . LYS A 1 402 ? -62.171 6.746 2.955 1.00 34.46 402 LYS A N 1
ATOM 3153 C CA . LYS A 1 402 ? -61.831 8.042 3.530 1.00 37.09 402 LYS A CA 1
ATOM 3154 C C . LYS A 1 402 ? -60.358 8.052 3.971 1.00 33.29 402 LYS A C 1
ATOM 3155 O O . LYS A 1 402 ? -59.691 9.064 3.771 1.00 28.91 402 LYS A O 1
ATOM 3161 N N . LEU A 1 403 ? -59.838 6.942 4.531 1.00 28.38 403 LEU A N 1
ATOM 3162 C CA . LEU A 1 403 ? -58.514 6.997 5.177 1.00 25.19 403 LEU A CA 1
ATOM 3163 C C . LEU A 1 403 ? -57.422 6.868 4.117 1.00 21.86 403 LEU A C 1
ATOM 3164 O O . LEU A 1 403 ? -56.361 7.439 4.282 1.00 22.90 403 LEU A O 1
ATOM 3169 N N . ASN A 1 404 ? -57.685 6.150 3.043 1.00 20.94 404 ASN A N 1
ATOM 3170 C CA . ASN A 1 404 ? -56.642 5.808 2.059 1.00 20.95 404 ASN A CA 1
ATOM 3171 C C . ASN A 1 404 ? -55.866 7.043 1.583 1.00 21.24 404 ASN A C 1
ATOM 3172 O O . ASN A 1 404 ? -54.647 6.959 1.281 1.00 20.58 404 ASN A O 1
ATOM 3177 N N . GLY A 1 405 ? -56.539 8.179 1.440 1.00 21.88 405 GLY A N 1
ATOM 3178 C CA . GLY A 1 405 ? -55.857 9.330 0.850 1.00 21.20 405 GLY A CA 1
ATOM 3179 C C . GLY A 1 405 ? -54.852 9.892 1.827 1.00 20.57 405 GLY A C 1
ATOM 3180 O O . GLY A 1 405 ? -53.770 10.302 1.461 1.00 21.52 405 GLY A O 1
ATOM 3181 N N . TRP A 1 406 ? -55.241 9.891 3.088 1.00 20.93 406 TRP A N 1
ATOM 3182 C CA . TRP A 1 406 ? -54.343 10.299 4.170 1.00 22.02 406 TRP A CA 1
ATOM 3183 C C . TRP A 1 406 ? -53.122 9.347 4.268 1.00 21.13 406 TRP A C 1
ATOM 3184 O O . TRP A 1 406 ? -51.942 9.772 4.175 1.00 19.56 406 TRP A O 1
ATOM 3195 N N . PHE A 1 407 ? -53.373 8.056 4.403 1.00 19.39 407 PHE A N 1
ATOM 3196 C CA . PHE A 1 407 ? -52.274 7.078 4.470 1.00 19.47 407 PHE A CA 1
ATOM 3197 C C . PHE A 1 407 ? -51.309 7.180 3.285 1.00 20.91 407 PHE A C 1
ATOM 3198 O O . PHE A 1 407 ? -50.107 7.134 3.510 1.00 19.97 407 PHE A O 1
ATOM 3206 N N . GLU A 1 408 ? -51.792 7.354 2.053 1.00 22.30 408 GLU A N 1
ATOM 3207 C CA . GLU A 1 408 ? -50.835 7.424 0.936 1.00 25.46 408 GLU A CA 1
ATOM 3208 C C . GLU A 1 408 ? -49.922 8.642 1.142 1.00 22.77 408 GLU A C 1
ATOM 3209 O O . GLU A 1 408 ? -48.725 8.507 1.027 1.00 19.86 408 GLU A O 1
ATOM 3215 N N . ARG A 1 409 ? -50.490 9.788 1.525 1.00 23.93 409 ARG A N 1
ATOM 3216 C CA . ARG A 1 409 ? -49.734 11.064 1.647 1.00 25.57 409 ARG A CA 1
ATOM 3217 C C . ARG A 1 409 ? -48.813 11.034 2.870 1.00 23.42 409 ARG A C 1
ATOM 3218 O O . ARG A 1 409 ? -47.769 11.659 2.865 1.00 23.14 409 ARG A O 1
ATOM 3226 N N . MET A 1 410 ? -49.212 10.322 3.915 1.00 23.72 410 MET A N 1
ATOM 3227 C CA . MET A 1 410 ? -48.374 10.141 5.093 1.00 23.75 410 MET A CA 1
ATOM 3228 C C . MET A 1 410 ? -47.229 9.163 4.811 1.00 22.17 410 MET A C 1
ATOM 3229 O O . MET A 1 410 ? -46.186 9.253 5.462 1.00 19.79 410 MET A O 1
ATOM 3234 N N . ASN A 1 411 ? -47.395 8.265 3.845 1.00 21.41 411 ASN A N 1
ATOM 3235 C CA . ASN A 1 411 ? -46.368 7.240 3.640 1.00 23.05 411 ASN A CA 1
ATOM 3236 C C . ASN A 1 411 ? -45.571 7.470 2.361 1.00 23.52 411 ASN A C 1
ATOM 3237 O O . ASN A 1 411 ? -44.907 6.565 1.900 1.00 21.47 411 ASN A O 1
ATOM 3242 N N . ASN A 1 412 ? -45.599 8.678 1.830 1.00 29.08 412 ASN A N 1
ATOM 3243 C CA . ASN A 1 412 ? -44.857 8.957 0.608 1.00 34.75 412 ASN A CA 1
ATOM 3244 C C . ASN A 1 412 ? -43.391 9.244 0.947 1.00 35.32 412 ASN A C 1
ATOM 3245 O O . ASN A 1 412 ? -43.037 9.663 2.049 1.00 39.52 412 ASN A O 1
ATOM 3250 N N . GLY A 1 413 ? -42.548 8.984 -0.035 1.00 36.61 413 GLY A N 1
ATOM 3251 C CA . GLY A 1 413 ? -41.128 9.267 0.030 1.00 33.61 413 GLY A CA 1
ATOM 3252 C C . GLY A 1 413 ? -40.482 8.976 -1.313 1.00 32.05 413 GLY A C 1
ATOM 3253 O O . GLY A 1 413 ? -41.162 8.680 -2.272 1.00 32.16 413 GLY A O 1
ATOM 3254 N N . PRO A 1 414 ? -39.166 9.001 -1.372 1.00 32.56 414 PRO A N 1
ATOM 3255 C CA . PRO A 1 414 ? -38.507 8.951 -2.667 1.00 34.94 414 PRO A CA 1
ATOM 3256 C C . PRO A 1 414 ? -38.523 7.599 -3.401 1.00 36.59 414 PRO A C 1
ATOM 3257 O O . PRO A 1 414 ? -38.437 7.614 -4.626 1.00 40.08 414 PRO A O 1
ATOM 3261 N N . VAL A 1 415 ? -38.605 6.462 -2.699 1.00 38.82 415 VAL A N 1
ATOM 3262 C CA . VAL A 1 415 ? -38.490 5.120 -3.350 1.00 39.90 415 VAL A CA 1
ATOM 3263 C C . VAL A 1 415 ? -39.811 4.334 -3.234 1.00 41.05 415 VAL A C 1
ATOM 3264 O O . VAL A 1 415 ? -40.512 4.444 -2.227 1.00 42.92 415 VAL A O 1
ATOM 3268 N N . GLY A 1 416 ? -40.156 3.567 -4.281 1.00 39.08 416 GLY A N 1
ATOM 3269 C CA . GLY A 1 416 ? -41.254 2.547 -4.256 1.00 41.35 416 GLY A CA 1
ATOM 3270 C C . GLY A 1 416 ? -42.662 3.114 -4.097 1.00 42.28 416 GLY A C 1
ATOM 3271 O O . GLY A 1 416 ? -42.900 4.302 -4.307 1.00 55.19 416 GLY A O 1
ATOM 3272 N N . ARG A 1 417 ? -43.606 2.248 -3.735 1.00 38.02 417 ARG A N 1
ATOM 3273 C CA . ARG A 1 417 ? -45.008 2.624 -3.515 1.00 37.03 417 ARG A CA 1
ATOM 3274 C C . ARG A 1 417 ? -45.188 2.970 -2.030 1.00 32.22 417 ARG A C 1
ATOM 3275 O O . ARG A 1 417 ? -44.474 2.443 -1.184 1.00 29.36 417 ARG A O 1
ATOM 3283 N N . PRO A 1 418 ? -46.134 3.873 -1.703 1.00 26.52 418 PRO A N 1
ATOM 3284 C CA . PRO A 1 418 ? -46.315 4.228 -0.290 1.00 22.67 418 PRO A CA 1
ATOM 3285 C C . PRO A 1 418 ? -46.613 3.039 0.642 1.00 19.95 418 PRO A C 1
ATOM 3286 O O . PRO A 1 418 ? -46.138 3.047 1.749 1.00 18.22 418 PRO A O 1
ATOM 3290 N N . HIS A 1 419 ? -47.368 2.049 0.172 1.00 18.04 419 HIS A N 1
ATOM 3291 C CA . HIS A 1 419 ? -47.797 0.922 0.944 1.00 17.90 419 HIS A CA 1
ATOM 3292 C C . HIS A 1 419 ? -46.594 0.049 1.306 1.00 18.30 419 HIS A C 1
ATOM 3293 O O . HIS A 1 419 ? -46.677 -0.746 2.224 1.00 17.50 419 HIS A O 1
ATOM 3300 N N . ASP A 1 420 ? -45.478 0.218 0.608 1.00 18.27 420 ASP A N 1
ATOM 3301 C CA . ASP A 1 420 ? -44.268 -0.536 0.929 1.00 18.42 420 ASP A CA 1
ATOM 3302 C C . ASP A 1 420 ? -43.744 -0.221 2.337 1.00 17.60 420 ASP A C 1
ATOM 3303 O O . ASP A 1 420 ? -43.050 -1.057 2.920 1.00 17.11 420 ASP A O 1
ATOM 3308 N N . ARG A 1 421 ? -44.026 0.964 2.869 1.00 16.79 421 ARG A N 1
ATOM 3309 C CA . ARG A 1 421 ? -43.602 1.258 4.234 1.00 15.89 421 ARG A CA 1
ATOM 3310 C C . ARG A 1 421 ? -44.360 0.344 5.212 1.00 14.89 421 ARG A C 1
ATOM 3311 O O . ARG A 1 421 ? -43.834 0.004 6.319 1.00 12.25 421 ARG A O 1
ATOM 3319 N N . VAL A 1 422 ? -45.595 -0.013 4.841 1.00 14.25 422 VAL A N 1
ATOM 3320 C CA . VAL A 1 422 ? -46.374 -0.916 5.684 1.00 14.82 422 VAL A CA 1
ATOM 3321 C C . VAL A 1 422 ? -45.770 -2.317 5.558 1.00 14.41 422 VAL A C 1
ATOM 3322 O O . VAL A 1 422 ? -45.594 -3.012 6.544 1.00 13.44 422 VAL A O 1
ATOM 3326 N N . LYS A 1 423 ? -45.467 -2.715 4.335 1.00 14.43 423 LYS A N 1
ATOM 3327 C CA . LYS A 1 423 ? -44.849 -4.002 4.105 1.00 14.88 423 LYS A CA 1
ATOM 3328 C C . LYS A 1 423 ? -43.581 -4.131 4.965 1.00 14.03 423 LYS A C 1
ATOM 3329 O O . LYS A 1 423 ? -43.344 -5.180 5.604 1.00 13.38 423 LYS A O 1
ATOM 3335 N N . ILE A 1 424 ? -42.765 -3.082 5.006 1.00 13.22 424 ILE A N 1
ATOM 3336 C CA . ILE A 1 424 ? -41.509 -3.152 5.781 1.00 12.34 424 ILE A CA 1
ATOM 3337 C C . ILE A 1 424 ? -41.842 -3.146 7.272 1.00 12.09 424 ILE A C 1
ATOM 3338 O O . ILE A 1 424 ? -41.283 -3.913 8.067 1.00 12.16 424 ILE A O 1
ATOM 3343 N N . GLY A 1 425 ? -42.765 -2.273 7.646 1.00 11.39 425 GLY A N 1
ATOM 3344 C CA . GLY A 1 425 ? -43.209 -2.193 9.035 1.00 11.03 425 GLY A CA 1
ATOM 3345 C C . GLY A 1 425 ? -43.701 -3.539 9.546 1.00 10.77 425 GLY A C 1
ATOM 3346 O O . GLY A 1 425 ? -43.422 -3.905 10.680 1.00 10.30 425 GLY A O 1
ATOM 3347 N N . ARG A 1 426 ? -44.433 -4.275 8.708 1.00 10.49 426 ARG A N 1
ATOM 3348 C CA . ARG A 1 426 ? -45.005 -5.544 9.125 1.00 10.56 426 ARG A CA 1
ATOM 3349 C C . ARG A 1 426 ? -43.877 -6.508 9.483 1.00 9.91 426 ARG A C 1
ATOM 3350 O O . ARG A 1 426 ? -43.935 -7.177 10.465 1.00 9.41 426 ARG A O 1
ATOM 3358 N N . VAL A 1 427 ? -42.834 -6.505 8.690 1.00 10.23 427 VAL A N 1
ATOM 3359 C CA . VAL A 1 427 ? -41.769 -7.421 8.921 1.00 9.58 427 VAL A CA 1
ATOM 3360 C C . VAL A 1 427 ? -41.006 -7.011 10.181 1.00 9.60 427 VAL A C 1
ATOM 3361 O O . VAL A 1 427 ? -40.690 -7.889 10.970 1.00 9.48 427 VAL A O 1
ATOM 3365 N N . ILE A 1 428 ? -40.771 -5.734 10.406 1.00 9.56 428 ILE A N 1
ATOM 3366 C CA . ILE A 1 428 ? -39.969 -5.325 11.564 1.00 9.79 428 ILE A CA 1
ATOM 3367 C C . ILE A 1 428 ? -40.761 -5.618 12.854 1.00 9.89 428 ILE A C 1
ATOM 3368 O O . ILE A 1 428 ? -40.201 -6.063 13.895 1.00 8.87 428 ILE A O 1
ATOM 3373 N N . ARG A 1 429 ? -42.054 -5.352 12.767 1.00 9.93 429 ARG A N 1
ATOM 3374 C CA . ARG A 1 429 ? -42.947 -5.584 13.846 1.00 10.79 429 ARG A CA 1
ATOM 3375 C C . ARG A 1 429 ? -42.926 -7.089 14.177 1.00 11.17 429 ARG A C 1
ATOM 3376 O O . ARG A 1 429 ? -42.736 -7.443 15.332 1.00 10.83 429 ARG A O 1
ATOM 3384 N N . ASP A 1 430 ? -43.113 -7.979 13.204 1.00 11.40 430 ASP A N 1
ATOM 3385 C CA . ASP A 1 430 ? -43.161 -9.420 13.529 1.00 11.04 430 ASP A CA 1
ATOM 3386 C C . ASP A 1 430 ? -41.816 -9.874 14.109 1.00 10.93 430 ASP A C 1
ATOM 3387 O O . ASP A 1 430 ? -41.770 -10.522 15.169 1.00 10.39 430 ASP A O 1
ATOM 3392 N N . LEU A 1 431 ? -40.732 -9.546 13.422 1.00 10.63 431 LEU A N 1
ATOM 3393 C CA . LEU A 1 431 ? -39.409 -10.005 13.806 1.00 10.81 431 LEU A CA 1
ATOM 3394 C C . LEU A 1 431 ? -39.034 -9.535 15.224 1.00 10.93 431 LEU A C 1
ATOM 3395 O O . LEU A 1 431 ? -38.477 -10.281 16.000 1.00 11.20 431 LEU A O 1
ATOM 3400 N N . PHE A 1 432 ? -39.298 -8.291 15.574 1.00 11.78 432 PHE A N 1
ATOM 3401 C CA . PHE A 1 432 ? -38.681 -7.709 16.750 1.00 11.76 432 PHE A CA 1
ATOM 3402 C C . PHE A 1 432 ? -39.698 -7.181 17.780 1.00 12.46 432 PHE A C 1
ATOM 3403 O O . PHE A 1 432 ? -39.295 -6.815 18.877 1.00 11.97 432 PHE A O 1
ATOM 3411 N N . LEU A 1 433 ? -41.000 -7.173 17.508 1.00 13.76 433 LEU A N 1
ATOM 3412 C CA . LEU A 1 433 ? -41.938 -6.472 18.438 1.00 14.29 433 LEU A CA 1
ATOM 3413 C C . LEU A 1 433 ? -43.169 -7.320 18.728 1.00 14.59 433 LEU A C 1
ATOM 3414 O O . LEU A 1 433 ? -44.176 -6.780 19.119 1.00 16.14 433 LEU A O 1
ATOM 3419 N N . THR A 1 434 ? -43.140 -8.599 18.418 1.00 14.76 434 THR A N 1
ATOM 3420 C CA . THR A 1 434 ? -44.233 -9.484 18.806 1.00 14.65 434 THR A CA 1
ATOM 3421 C C . THR A 1 434 ? -43.673 -10.537 19.749 1.00 14.58 434 THR A C 1
ATOM 3422 O O . THR A 1 434 ? -42.463 -10.698 19.815 1.00 13.53 434 THR A O 1
ATOM 3426 N N . ASP A 1 435 ? -44.572 -11.224 20.444 1.00 14.80 435 ASP A N 1
ATOM 3427 C CA . ASP A 1 435 ? -44.202 -12.377 21.230 1.00 15.00 435 ASP A CA 1
ATOM 3428 C C . ASP A 1 435 ? -43.349 -13.279 20.344 1.00 12.90 435 ASP A C 1
ATOM 3429 O O . ASP A 1 435 ? -42.267 -13.763 20.695 1.00 12.66 435 ASP A O 1
ATOM 3434 N N . TRP A 1 436 ? -43.926 -13.563 19.204 1.00 10.96 436 TRP A N 1
ATOM 3435 C CA . TRP A 1 436 ? -43.326 -14.512 18.274 1.00 9.89 436 TRP A CA 1
ATOM 3436 C C . TRP A 1 436 ? -41.879 -14.114 17.980 1.00 9.37 436 TRP A C 1
ATOM 3437 O O . TRP A 1 436 ? -41.004 -14.933 18.062 1.00 8.72 436 TRP A O 1
ATOM 3448 N N . GLY A 1 437 ? -41.642 -12.848 17.667 1.00 9.28 437 GLY A N 1
ATOM 3449 C CA . GLY A 1 437 ? -40.276 -12.401 17.339 1.00 9.47 437 GLY A CA 1
ATOM 3450 C C . GLY A 1 437 ? -39.380 -12.413 18.562 1.00 9.88 437 GLY A C 1
ATOM 3451 O O . GLY A 1 437 ? -38.251 -12.724 18.442 1.00 9.29 437 GLY A O 1
ATOM 3452 N N . SER A 1 438 ? -39.936 -12.092 19.736 1.00 10.65 438 SER A N 1
ATOM 3453 C CA . SER A 1 438 ? -39.213 -12.008 21.026 1.00 11.30 438 SER A CA 1
ATOM 3454 C C . SER A 1 438 ? -38.653 -13.371 21.428 1.00 11.22 438 SER A C 1
ATOM 3455 O O . SER A 1 438 ? -37.578 -13.455 21.977 1.00 10.27 438 SER A O 1
ATOM 3458 N N . ARG A 1 439 ? -39.437 -14.419 21.215 1.00 11.60 439 ARG A N 1
ATOM 3459 C CA . ARG A 1 439 ? -38.934 -15.744 21.502 1.00 13.15 439 ARG A CA 1
ATOM 3460 C C . ARG A 1 439 ? -37.668 -15.987 20.682 1.00 14.83 439 ARG A C 1
ATOM 3461 O O . ARG A 1 439 ? -36.755 -16.500 21.212 1.00 14.63 439 ARG A O 1
ATOM 3469 N N . LEU A 1 440 ? -37.657 -15.615 19.409 1.00 18.02 440 LEU A N 1
ATOM 3470 C CA . LEU A 1 440 ? -36.488 -15.856 18.552 1.00 21.41 440 LEU A CA 1
ATOM 3471 C C . LEU A 1 440 ? -35.283 -15.075 19.062 1.00 22.62 440 LEU A C 1
ATOM 3472 O O . LEU A 1 440 ? -34.155 -15.572 19.048 1.00 23.12 440 LEU A O 1
ATOM 3477 N N . PHE A 1 441 ? -35.556 -13.841 19.417 1.00 24.32 441 PHE A N 1
ATOM 3478 C CA . PHE A 1 441 ? -34.608 -12.966 20.101 1.00 31.51 441 PHE A CA 1
ATOM 3479 C C . PHE A 1 441 ? -34.005 -13.751 21.284 1.00 28.11 441 PHE A C 1
ATOM 3480 O O . PHE A 1 441 ? -32.804 -14.006 21.269 1.00 31.32 441 PHE A O 1
ATOM 3488 N N . VAL A 1 442 ? -34.833 -14.206 22.231 1.00 25.33 442 VAL A N 1
ATOM 3489 C CA . VAL A 1 442 ? -34.397 -14.951 23.458 1.00 25.51 442 VAL A CA 1
ATOM 3490 C C . VAL A 1 442 ? -33.761 -16.305 23.098 1.00 23.27 442 VAL A C 1
ATOM 3491 O O . VAL A 1 442 ? -32.837 -16.732 23.750 1.00 23.16 442 VAL A O 1
ATOM 3495 N N . PHE A 1 443 ? -34.297 -17.018 22.111 1.00 22.17 443 PHE A N 1
ATOM 3496 C CA . PHE A 1 443 ? -33.737 -18.300 21.680 1.00 21.51 443 PHE A CA 1
ATOM 3497 C C . PHE A 1 443 ? -32.271 -18.178 21.201 1.00 22.32 443 PHE A C 1
ATOM 3498 O O . PHE A 1 443 ? -31.544 -19.167 21.281 1.00 19.98 443 PHE A O 1
ATOM 3506 N N . GLU A 1 444 ? -31.840 -17.024 20.661 1.00 24.64 444 GLU A N 1
ATOM 3507 C CA . GLU A 1 444 ? -30.481 -16.886 20.040 1.00 26.05 444 GLU A CA 1
ATOM 3508 C C . GLU A 1 444 ? -29.425 -17.287 21.081 1.00 25.75 444 GLU A C 1
ATOM 3509 O O . GLU A 1 444 ? -28.367 -17.821 20.706 1.00 26.34 444 GLU A O 1
ATOM 3515 N N . ASN A 1 445 ? -29.737 -17.026 22.373 1.00 25.18 445 ASN A N 1
ATOM 3516 C CA . ASN A 1 445 ? -28.858 -17.280 23.534 1.00 23.77 445 ASN A CA 1
ATOM 3517 C C . ASN A 1 445 ? -28.922 -18.735 24.008 1.00 24.24 445 ASN A C 1
ATOM 3518 O O . ASN A 1 445 ? -28.173 -19.112 24.902 1.00 23.73 445 ASN A O 1
ATOM 3523 N N . PHE A 1 446 ? -29.821 -19.535 23.472 1.00 25.80 446 PHE A N 1
ATOM 3524 C CA . PHE A 1 446 ? -29.908 -20.972 23.818 1.00 29.49 446 PHE A CA 1
ATOM 3525 C C . PHE A 1 446 ? -29.626 -21.857 22.588 1.00 26.51 446 PHE A C 1
ATOM 3526 O O . PHE A 1 446 ? -29.627 -23.085 22.702 1.00 22.30 446 PHE A O 1
ATOM 3534 N N . ASN A 1 447 ? -29.405 -21.239 21.421 1.00 25.04 447 ASN A N 1
ATOM 3535 C CA . ASN A 1 447 ? -29.181 -21.974 20.185 1.00 27.07 447 ASN A CA 1
ATOM 3536 C C . ASN A 1 447 ? -27.705 -22.364 20.145 1.00 28.37 447 ASN A C 1
ATOM 3537 O O . ASN A 1 447 ? -26.945 -21.847 19.331 1.00 26.46 447 ASN A O 1
ATOM 3542 N N . GLY A 1 448 ? -27.341 -23.264 21.041 1.00 27.32 448 GLY A N 1
ATOM 3543 C CA . GLY A 1 448 ? -25.978 -23.556 21.283 1.00 31.66 448 GLY A CA 1
ATOM 3544 C C . GLY A 1 448 ? -25.481 -22.867 22.550 1.00 32.43 448 GLY A C 1
ATOM 3545 O O . GLY A 1 448 ? -26.013 -21.797 22.955 1.00 30.87 448 GLY A O 1
ATOM 3546 N N . THR A 1 449 ? -24.457 -23.491 23.157 1.00 27.89 449 THR A N 1
ATOM 3547 C CA . THR A 1 449 ? -23.849 -22.984 24.364 1.00 27.36 449 THR A CA 1
ATOM 3548 C C . THR A 1 449 ? -23.785 -21.455 24.237 1.00 28.48 449 THR A C 1
ATOM 3549 O O . THR A 1 449 ? -23.312 -20.950 23.221 1.00 27.97 449 THR A O 1
ATOM 3553 N N . PRO A 1 450 ? -24.296 -20.720 25.257 1.00 26.46 450 PRO A N 1
ATOM 3554 C CA . PRO A 1 450 ? -24.382 -19.257 25.284 1.00 23.74 450 PRO A CA 1
ATOM 3555 C C . PRO A 1 450 ? -23.021 -18.554 25.391 1.00 22.97 450 PRO A C 1
ATOM 3556 O O . PRO A 1 450 ? -21.983 -19.216 25.556 1.00 24.09 450 PRO A O 1
ATOM 3560 N N . LEU A 1 451 ? -23.060 -17.223 25.361 1.00 21.18 451 LEU A N 1
ATOM 3561 C CA . LEU A 1 451 ? -21.891 -16.335 25.355 1.00 22.51 451 LEU A CA 1
ATOM 3562 C C . LEU A 1 451 ? -20.932 -16.664 26.517 1.00 23.90 451 LEU A C 1
ATOM 3563 O O . LEU A 1 451 ? -19.695 -16.730 26.344 1.00 23.41 451 LEU A O 1
ATOM 3568 N N . GLN A 1 452 ? -21.512 -16.834 27.694 1.00 24.38 452 GLN A N 1
ATOM 3569 C CA . GLN A 1 452 ? -20.783 -17.094 28.920 1.00 26.00 452 GLN A CA 1
ATOM 3570 C C . GLN A 1 452 ? -20.065 -18.445 28.793 1.00 22.13 452 GLN A C 1
ATOM 3571 O O . GLN A 1 452 ? -18.901 -18.565 29.124 1.00 20.75 452 GLN A O 1
ATOM 3577 N N . GLY A 1 453 ? -20.771 -19.452 28.309 1.00 21.48 453 GLY A N 1
ATOM 3578 C CA . GLY A 1 453 ? -20.195 -20.781 28.083 1.00 21.41 453 GLY A CA 1
ATOM 3579 C C . GLY A 1 453 ? -19.063 -20.774 27.049 1.00 20.83 453 GLY A C 1
ATOM 3580 O O . GLY A 1 453 ? -18.028 -21.466 27.234 1.00 22.15 453 GLY A O 1
ATOM 3581 N N . ILE A 1 454 ? -19.206 -19.999 25.974 1.00 17.44 454 ILE A N 1
ATOM 3582 C CA . ILE A 1 454 ? -18.148 -19.980 24.946 1.00 16.66 454 ILE A CA 1
ATOM 3583 C C . ILE A 1 454 ? -16.833 -19.504 25.572 1.00 16.41 454 ILE A C 1
ATOM 3584 O O . ILE A 1 454 ? -15.799 -20.103 25.343 1.00 14.45 454 ILE A O 1
ATOM 3589 N N . ARG A 1 455 ? -16.922 -18.437 26.354 1.00 17.47 455 ARG A N 1
ATOM 3590 C CA . ARG A 1 455 ? -15.780 -17.800 27.021 1.00 19.71 455 ARG A CA 1
ATOM 3591 C C . ARG A 1 455 ? -15.235 -18.669 28.162 1.00 21.33 455 ARG A C 1
ATOM 3592 O O . ARG A 1 455 ? -14.031 -18.721 28.367 1.00 19.22 455 ARG A O 1
ATOM 3600 N N . MET A 1 456 ? -16.075 -19.403 28.864 1.00 25.97 456 MET A N 1
ATOM 3601 C CA . MET A 1 456 ? -15.518 -20.140 29.993 1.00 30.04 456 MET A CA 1
ATOM 3602 C C . MET A 1 456 ? -14.843 -21.424 29.495 1.00 28.41 456 MET A C 1
ATOM 3603 O O . MET A 1 456 ? -13.747 -21.726 29.927 1.00 25.27 456 MET A O 1
ATOM 3608 N N . LEU A 1 457 ? -15.501 -22.175 28.612 1.00 30.09 457 LEU A N 1
ATOM 3609 C CA . LEU A 1 457 ? -14.936 -23.403 28.078 1.00 30.39 457 LEU A CA 1
ATOM 3610 C C . LEU A 1 457 ? -13.582 -23.087 27.410 1.00 28.81 457 LEU A C 1
ATOM 3611 O O . LEU A 1 457 ? -12.630 -23.853 27.589 1.00 28.64 457 LEU A O 1
ATOM 3616 N N . THR A 1 458 ? -13.473 -21.953 26.698 1.00 25.66 458 THR A N 1
ATOM 3617 C CA . THR A 1 458 ? -12.226 -21.583 26.039 1.00 26.23 458 THR A CA 1
ATOM 3618 C C . THR A 1 458 ? -11.104 -21.338 27.050 1.00 26.13 458 THR A C 1
ATOM 3619 O O . THR A 1 458 ? -9.990 -21.818 26.850 1.00 26.50 458 THR A O 1
ATOM 3623 N N . MET A 1 459 ? -11.390 -20.549 28.085 1.00 24.33 459 MET A N 1
ATOM 3624 C CA . MET A 1 459 ? -10.353 -20.059 28.983 1.00 27.46 459 MET A CA 1
ATOM 3625 C C . MET A 1 459 ? -9.867 -21.149 29.958 1.00 27.46 459 MET A C 1
ATOM 3626 O O . MET A 1 459 ? -8.735 -21.058 30.405 1.00 27.84 459 MET A O 1
ATOM 3631 N N . GLN A 1 460 ? -10.658 -22.179 30.251 1.00 25.45 460 GLN A N 1
ATOM 3632 C CA . GLN A 1 460 ? -10.204 -23.260 31.153 1.00 29.47 460 GLN A CA 1
ATOM 3633 C C . GLN A 1 460 ? -9.040 -24.054 30.511 1.00 29.46 460 GLN A C 1
ATOM 3634 O O . GLN A 1 460 ? -8.375 -24.824 31.211 1.00 30.38 460 GLN A O 1
ATOM 3640 N N . ARG A 1 461 ? -8.771 -23.864 29.208 1.00 27.14 461 ARG A N 1
ATOM 3641 C CA . ARG A 1 461 ? -7.817 -24.719 28.442 1.00 26.82 461 ARG A CA 1
ATOM 3642 C C . ARG A 1 461 ? -6.406 -24.106 28.420 1.00 25.63 461 ARG A C 1
ATOM 3643 O O . ARG A 1 461 ? -6.201 -22.892 28.375 1.00 25.37 461 ARG A O 1
ATOM 3651 N N . ALA A 1 462 ? -5.439 -25.004 28.427 1.00 24.87 462 ALA A N 1
ATOM 3652 C CA . ALA A 1 462 ? -4.020 -24.683 28.636 1.00 26.03 462 ALA A CA 1
ATOM 3653 C C . ALA A 1 462 ? -3.485 -23.757 27.536 1.00 24.34 462 ALA A C 1
ATOM 3654 O O . ALA A 1 462 ? -2.631 -22.925 27.807 1.00 26.04 462 ALA A O 1
ATOM 3656 N N . GLU A 1 463 ? -3.983 -23.925 26.317 1.00 23.10 463 GLU A N 1
ATOM 3657 C CA . GLU A 1 463 ? -3.514 -23.187 25.147 1.00 23.10 463 GLU A CA 1
ATOM 3658 C C . GLU A 1 463 ? -3.974 -21.717 25.199 1.00 21.75 463 GLU A C 1
ATOM 3659 O O . GLU A 1 463 ? -3.566 -20.921 24.334 1.00 21.43 463 GLU A O 1
ATOM 3665 N N . PHE A 1 464 ? -4.796 -21.326 26.173 1.00 20.06 464 PHE A N 1
ATOM 3666 C CA . PHE A 1 464 ? -5.136 -19.889 26.339 1.00 20.68 464 PHE A CA 1
ATOM 3667 C C . PHE A 1 464 ? -4.437 -19.300 27.567 1.00 19.81 464 PHE A C 1
ATOM 3668 O O . PHE A 1 464 ? -4.705 -18.178 27.963 1.00 18.28 464 PHE A O 1
ATOM 3676 N N . SER A 1 465 ? -3.520 -20.078 28.133 1.00 20.09 465 SER A N 1
ATOM 3677 C CA . SER A 1 465 ? -2.693 -19.667 29.268 1.00 19.75 465 SER A CA 1
ATOM 3678 C C . SER A 1 465 ? -1.444 -18.963 28.731 1.00 19.11 465 SER A C 1
ATOM 3679 O O . SER A 1 465 ? -1.278 -18.907 27.527 1.00 17.53 465 SER A O 1
ATOM 3682 N N . GLY A 1 466 ? -0.583 -18.422 29.603 1.00 20.61 466 GLY A N 1
ATOM 3683 C CA . GLY A 1 466 ? 0.679 -17.789 29.163 1.00 21.51 466 GLY A CA 1
ATOM 3684 C C . GLY A 1 466 ? 1.634 -18.818 28.565 1.00 22.75 466 GLY A C 1
ATOM 3685 O O . GLY A 1 466 ? 2.686 -18.499 28.053 1.00 23.97 466 GLY A O 1
ATOM 3686 N N . SER A 1 467 ? 1.258 -20.080 28.642 1.00 24.23 467 SER A N 1
ATOM 3687 C CA . SER A 1 467 ? 2.076 -21.129 28.124 1.00 26.63 467 SER A CA 1
ATOM 3688 C C . SER A 1 467 ? 1.776 -21.393 26.641 1.00 24.69 467 SER A C 1
ATOM 3689 O O . SER A 1 467 ? 2.649 -21.916 25.942 1.00 23.90 467 SER A O 1
ATOM 3692 N N . GLY A 1 468 ? 0.560 -21.069 26.177 1.00 21.24 468 GLY A N 1
ATOM 3693 C CA . GLY A 1 468 ? 0.167 -21.249 24.809 1.00 20.17 468 GLY A CA 1
ATOM 3694 C C . GLY A 1 468 ? 0.516 -20.054 23.935 1.00 20.34 468 GLY A C 1
ATOM 3695 O O . GLY A 1 468 ? 1.256 -19.160 24.332 1.00 23.16 468 GLY A O 1
ATOM 3696 N N . PRO A 1 469 ? -0.011 -20.031 22.710 1.00 19.66 469 PRO A N 1
ATOM 3697 C CA . PRO A 1 469 ? 0.386 -19.105 21.647 1.00 19.30 469 PRO A CA 1
ATOM 3698 C C . PRO A 1 469 ? 0.230 -17.612 21.966 1.00 18.80 469 PRO A C 1
ATOM 3699 O O . PRO A 1 469 ? 0.933 -16.780 21.354 1.00 19.64 469 PRO A O 1
ATOM 3703 N N . TYR A 1 470 ? -0.728 -17.263 22.826 1.00 18.15 470 TYR A N 1
ATOM 3704 C CA . TYR A 1 470 ? -0.975 -15.852 23.119 1.00 17.84 470 TYR A CA 1
ATOM 3705 C C . TYR A 1 470 ? 0.083 -15.325 24.090 1.00 17.99 470 TYR A C 1
ATOM 3706 O O . TYR A 1 470 ? 0.227 -14.121 24.197 1.00 16.88 470 TYR A O 1
ATOM 3715 N N . GLY A 1 471 ? 0.807 -16.223 24.773 1.00 17.07 471 GLY A N 1
ATOM 3716 C CA . GLY A 1 471 ? 1.829 -15.803 25.719 1.00 18.09 471 GLY A CA 1
ATOM 3717 C C . GLY A 1 471 ? 3.095 -15.306 25.035 1.00 18.16 471 GLY A C 1
ATOM 3718 O O . GLY A 1 471 ? 3.896 -14.572 25.629 1.00 17.25 471 GLY A O 1
ATOM 3719 N N . LYS A 1 472 ? 3.256 -15.677 23.774 1.00 18.50 472 LYS A N 1
ATOM 3720 C CA . LYS A 1 472 ? 4.562 -15.781 23.161 1.00 19.64 472 LYS A CA 1
ATOM 3721 C C . LYS A 1 472 ? 5.083 -14.390 22.776 1.00 16.77 472 LYS A C 1
ATOM 3722 O O . LYS A 1 472 ? 6.207 -14.038 23.128 1.00 16.23 472 LYS A O 1
ATOM 3728 N N . LEU A 1 473 ? 4.271 -13.619 22.069 1.00 14.90 473 LEU A N 1
ATOM 3729 C CA . LEU A 1 473 ? 4.653 -12.279 21.627 1.00 14.61 473 LEU A CA 1
ATOM 3730 C C . LEU A 1 473 ? 4.837 -11.363 22.837 1.00 14.94 473 LEU A C 1
ATOM 3731 O O . LEU A 1 473 ? 5.785 -10.616 22.886 1.00 14.10 473 LEU A O 1
ATOM 3736 N N . ALA A 1 474 ? 3.902 -11.405 23.780 1.00 15.73 474 ALA A N 1
ATOM 3737 C CA . ALA A 1 474 ? 4.035 -10.642 24.983 1.00 16.58 474 ALA A CA 1
ATOM 3738 C C . ALA A 1 474 ? 5.331 -11.030 25.712 1.00 17.69 474 ALA A C 1
ATOM 3739 O O . ALA A 1 474 ? 6.055 -10.161 26.158 1.00 15.65 474 ALA A O 1
ATOM 3741 N N . ARG A 1 475 ? 5.590 -12.328 25.875 1.00 19.65 475 ARG A N 1
ATOM 3742 C CA . ARG A 1 475 ? 6.811 -12.728 26.574 1.00 22.77 475 ARG A CA 1
ATOM 3743 C C . ARG A 1 475 ? 8.037 -12.149 25.859 1.00 20.80 475 ARG A C 1
ATOM 3744 O O . ARG A 1 475 ? 8.921 -11.656 26.537 1.00 22.11 475 ARG A O 1
ATOM 3752 N N . GLN A 1 476 ? 8.069 -12.095 24.525 1.00 22.00 476 GLN A N 1
ATOM 3753 C CA . GLN A 1 476 ? 9.278 -11.611 23.785 1.00 22.05 476 GLN A CA 1
ATOM 3754 C C . GLN A 1 476 ? 9.394 -10.086 23.956 1.00 19.81 476 GLN A C 1
ATOM 3755 O O . GLN A 1 476 ? 10.463 -9.580 24.332 1.00 17.36 476 GLN A O 1
ATOM 3761 N N . VAL A 1 477 ? 8.288 -9.367 23.820 1.00 17.72 477 VAL A N 1
ATOM 3762 C CA . VAL A 1 477 ? 8.280 -7.899 24.004 1.00 18.01 477 VAL A CA 1
ATOM 3763 C C . VAL A 1 477 ? 8.628 -7.507 25.455 1.00 17.27 477 VAL A C 1
ATOM 3764 O O . VAL A 1 477 ? 9.312 -6.547 25.652 1.00 15.10 477 VAL A O 1
ATOM 3768 N N . CYS A 1 478 ? 8.163 -8.251 26.457 1.00 17.76 478 CYS A N 1
ATOM 3769 C CA . CYS A 1 478 ? 8.505 -7.990 27.881 1.00 20.13 478 CYS A CA 1
ATOM 3770 C C . CYS A 1 478 ? 9.913 -8.496 28.267 1.00 22.15 478 CYS A C 1
ATOM 3771 O O . CYS A 1 478 ? 10.317 -8.295 29.385 1.00 23.74 478 CYS A O 1
ATOM 3774 N N . GLY A 1 479 ? 10.643 -9.175 27.389 1.00 24.73 479 GLY A N 1
ATOM 3775 C CA . GLY A 1 479 ? 11.980 -9.678 27.693 1.00 24.46 479 GLY A CA 1
ATOM 3776 C C . GLY A 1 479 ? 11.930 -10.785 28.713 1.00 25.99 479 GLY A C 1
ATOM 3777 O O . GLY A 1 479 ? 12.802 -10.894 29.567 1.00 29.75 479 GLY A O 1
ATOM 3778 N N . ILE A 1 480 ? 10.884 -11.593 28.652 1.00 29.88 480 ILE A N 1
ATOM 3779 C CA . ILE A 1 480 ? 10.666 -12.637 29.665 1.00 31.63 480 ILE A CA 1
ATOM 3780 C C . ILE A 1 480 ? 11.180 -13.961 29.101 1.00 35.43 480 ILE A C 1
ATOM 3781 O O . ILE A 1 480 ? 10.742 -14.367 28.022 1.00 35.15 480 ILE A O 1
ATOM 3786 N N . ASP A 1 481 ? 12.090 -14.601 29.847 1.00 43.23 481 ASP A N 1
ATOM 3787 C CA . ASP A 1 481 ? 12.662 -15.943 29.540 1.00 51.07 481 ASP A CA 1
ATOM 3788 C C . ASP A 1 481 ? 13.693 -15.814 28.407 1.00 56.77 481 ASP A C 1
ATOM 3789 O O . ASP A 1 481 ? 14.862 -15.452 28.629 1.00 55.65 481 ASP A O 1
ATOM 3794 N N . ASP A 1 495 ? -2.941 -35.344 13.442 1.00 54.70 495 ASP A N 1
ATOM 3795 C CA . ASP A 1 495 ? -2.451 -36.675 13.825 1.00 58.90 495 ASP A CA 1
ATOM 3796 C C . ASP A 1 495 ? -3.217 -37.224 15.047 1.00 53.80 495 ASP A C 1
ATOM 3797 O O . ASP A 1 495 ? -2.780 -37.026 16.187 1.00 50.70 495 ASP A O 1
ATOM 3802 N N . TYR A 1 496 ? -4.310 -37.972 14.813 1.00 45.75 496 TYR A N 1
ATOM 3803 C CA . TYR A 1 496 ? -5.169 -38.481 15.900 1.00 40.60 496 TYR A CA 1
ATOM 3804 C C . TYR A 1 496 ? -4.697 -39.836 16.453 1.00 42.82 496 TYR A C 1
ATOM 3805 O O . TYR A 1 496 ? -5.039 -40.194 17.599 1.00 36.40 496 TYR A O 1
ATOM 3814 N N . ALA A 1 497 ? -3.997 -40.620 15.631 1.00 46.78 497 ALA A N 1
ATOM 3815 C CA . ALA A 1 497 ? -3.332 -41.845 16.093 1.00 51.31 497 ALA A CA 1
ATOM 3816 C C . ALA A 1 497 ? -2.553 -41.578 17.394 1.00 52.76 497 ALA A C 1
ATOM 3817 O O . ALA A 1 497 ? -2.704 -42.306 18.379 1.00 49.98 497 ALA A O 1
ATOM 3819 N N . LYS A 1 498 ? -1.748 -40.513 17.398 1.00 53.83 498 LYS A N 1
ATOM 3820 C CA . LYS A 1 498 ? -0.767 -40.281 18.455 1.00 57.46 498 LYS A CA 1
ATOM 3821 C C . LYS A 1 498 ? -1.386 -39.543 19.650 1.00 50.63 498 LYS A C 1
ATOM 3822 O O . LYS A 1 498 ? -0.667 -39.287 20.601 1.00 47.23 498 LYS A O 1
ATOM 3828 N N . ALA A 1 499 ? -2.680 -39.198 19.619 1.00 48.45 499 ALA A N 1
ATOM 3829 C CA . ALA A 1 499 ? -3.370 -38.593 20.787 1.00 41.86 499 ALA A CA 1
ATOM 3830 C C . ALA A 1 499 ? -4.318 -39.612 21.430 1.00 39.50 499 ALA A C 1
ATOM 3831 O O . ALA A 1 499 ? -4.780 -40.547 20.795 1.00 36.60 499 ALA A O 1
ATOM 3833 N N . LEU A 1 500 ? -4.600 -39.373 22.705 1.00 41.18 500 LEU A N 1
ATOM 3834 C CA . LEU A 1 500 ? -5.303 -40.305 23.588 1.00 39.70 500 LEU A CA 1
ATOM 3835 C C . LEU A 1 500 ? -6.796 -39.972 23.638 1.00 37.59 500 LEU A C 1
ATOM 3836 O O . LEU A 1 500 ? -7.646 -40.873 23.763 1.00 37.17 500 LEU A O 1
ATOM 3841 N N . ASP A 1 501 ? -7.089 -38.670 23.584 1.00 33.54 501 ASP A N 1
ATOM 3842 C CA . ASP A 1 501 ? -8.452 -38.160 23.532 1.00 30.71 501 ASP A CA 1
ATOM 3843 C C . ASP A 1 501 ? -8.647 -37.383 22.215 1.00 29.14 501 ASP A C 1
ATOM 3844 O O . ASP A 1 501 ? -8.239 -36.235 22.095 1.00 32.34 501 ASP A O 1
ATOM 3849 N N . ALA A 1 502 ? -9.307 -38.017 21.255 1.00 25.82 502 ALA A N 1
ATOM 3850 C CA . ALA A 1 502 ? -9.527 -37.464 19.933 1.00 23.14 502 ALA A CA 1
ATOM 3851 C C . ALA A 1 502 ? -10.462 -36.249 19.989 1.00 23.13 502 ALA A C 1
ATOM 3852 O O . ALA A 1 502 ? -10.369 -35.390 19.121 1.00 24.30 502 ALA A O 1
ATOM 3854 N N . ALA A 1 503 ? -11.355 -36.162 20.971 1.00 21.74 503 ALA A N 1
ATOM 3855 C CA . ALA A 1 503 ? -12.279 -35.021 21.041 1.00 19.62 503 ALA A CA 1
ATOM 3856 C C . ALA A 1 503 ? -11.527 -33.762 21.478 1.00 21.81 503 ALA A C 1
ATOM 3857 O O . ALA A 1 503 ? -11.842 -32.654 21.036 1.00 22.83 503 ALA A O 1
ATOM 3859 N N . ARG A 1 504 ? -10.551 -33.959 22.358 1.00 22.48 504 ARG A N 1
ATOM 3860 C CA . ARG A 1 504 ? -9.668 -32.910 22.872 1.00 21.92 504 ARG A CA 1
ATOM 3861 C C . ARG A 1 504 ? -8.757 -32.407 21.746 1.00 20.88 504 ARG A C 1
ATOM 3862 O O . ARG A 1 504 ? -8.550 -31.210 21.573 1.00 22.37 504 ARG A O 1
ATOM 3870 N N . HIS A 1 505 ? -8.204 -33.337 20.992 1.00 19.10 505 HIS A N 1
ATOM 3871 C CA . HIS A 1 505 ? -7.216 -33.016 19.978 1.00 20.07 505 HIS A CA 1
ATOM 3872 C C . HIS A 1 505 ? -7.839 -32.166 18.850 1.00 19.04 505 HIS A C 1
ATOM 3873 O O . HIS A 1 505 ? -7.115 -31.398 18.176 1.00 19.03 505 HIS A O 1
ATOM 3880 N N . GLN A 1 506 ? -9.150 -32.292 18.618 1.00 17.41 506 GLN A N 1
ATOM 3881 C CA . GLN A 1 506 ? -9.838 -31.411 17.660 1.00 17.17 506 GLN A CA 1
ATOM 3882 C C . GLN A 1 506 ? -9.654 -29.946 18.076 1.00 17.44 506 GLN A C 1
ATOM 3883 O O . GLN A 1 506 ? -9.403 -29.087 17.234 1.00 18.43 506 GLN A O 1
ATOM 3889 N N . GLU A 1 507 ? -9.720 -29.695 19.367 1.00 19.43 507 GLU A N 1
ATOM 3890 C CA . GLU A 1 507 ? -9.627 -28.350 19.923 1.00 21.98 507 GLU A CA 1
ATOM 3891 C C . GLU A 1 507 ? -8.197 -27.803 19.806 1.00 23.80 507 GLU A C 1
ATOM 3892 O O . GLU A 1 507 ? -7.995 -26.611 19.656 1.00 21.08 507 GLU A O 1
ATOM 3898 N N . GLU A 1 508 ? -7.211 -28.675 19.967 1.00 26.68 508 GLU A N 1
ATOM 3899 C CA . GLU A 1 508 ? -5.814 -28.268 19.857 1.00 27.68 508 GLU A CA 1
ATOM 3900 C C . GLU A 1 508 ? -5.479 -27.977 18.385 1.00 26.89 508 GLU A C 1
ATOM 3901 O O . GLU A 1 508 ? -4.814 -26.993 18.061 1.00 27.50 508 GLU A O 1
ATOM 3907 N N . VAL A 1 509 ? -5.936 -28.850 17.499 1.00 25.43 509 VAL A N 1
ATOM 3908 C CA . VAL A 1 509 ? -5.765 -28.674 16.053 1.00 23.50 509 VAL A CA 1
ATOM 3909 C C . VAL A 1 509 ? -6.487 -27.391 15.597 1.00 23.99 509 VAL A C 1
ATOM 3910 O O . VAL A 1 509 ? -5.921 -26.614 14.813 1.00 26.35 509 VAL A O 1
ATOM 3914 N N . ALA A 1 510 ? -7.705 -27.135 16.081 1.00 21.97 510 ALA A N 1
ATOM 3915 C CA . ALA A 1 510 ? -8.405 -25.886 15.728 1.00 21.19 510 ALA A CA 1
ATOM 3916 C C . ALA A 1 510 ? -7.555 -24.668 16.113 1.00 20.40 510 ALA A C 1
ATOM 3917 O O . ALA A 1 510 ? -7.373 -23.769 15.300 1.00 18.64 510 ALA A O 1
ATOM 3919 N N . LEU A 1 511 ? -7.033 -24.631 17.336 1.00 21.23 511 LEU A N 1
ATOM 3920 C CA . LEU A 1 511 ? -6.235 -23.480 17.736 1.00 23.58 511 LEU A CA 1
ATOM 3921 C C . LEU A 1 511 ? -4.930 -23.380 16.931 1.00 23.65 511 LEU A C 1
ATOM 3922 O O . LEU A 1 511 ? -4.572 -22.292 16.544 1.00 24.41 511 LEU A O 1
ATOM 3927 N N . ALA A 1 512 ? -4.214 -24.456 16.707 1.00 24.15 512 ALA A N 1
ATOM 3928 C CA . ALA A 1 512 ? -2.997 -24.387 15.898 1.00 28.45 512 ALA A CA 1
ATOM 3929 C C . ALA A 1 512 ? -3.273 -23.766 14.518 1.00 30.72 512 ALA A C 1
ATOM 3930 O O . ALA A 1 512 ? -2.511 -22.920 14.059 1.00 31.02 512 ALA A O 1
ATOM 3932 N N . GLY A 1 513 ? -4.346 -24.194 13.855 1.00 31.73 513 GLY A N 1
ATOM 3933 C CA . GLY A 1 513 ? -4.742 -23.621 12.573 1.00 29.82 513 GLY A CA 1
ATOM 3934 C C . GLY A 1 513 ? -5.157 -22.152 12.666 1.00 30.71 513 GLY A C 1
ATOM 3935 O O . GLY A 1 513 ? -4.909 -21.375 11.740 1.00 32.67 513 GLY A O 1
ATOM 3936 N N . ALA A 1 514 ? -5.784 -21.741 13.759 1.00 29.25 514 ALA A N 1
ATOM 3937 C CA . ALA A 1 514 ? -6.130 -20.326 13.943 1.00 31.08 514 ALA A CA 1
ATOM 3938 C C . ALA A 1 514 ? -4.857 -19.491 14.136 1.00 33.87 514 ALA A C 1
ATOM 3939 O O . ALA A 1 514 ? -4.760 -18.441 13.544 1.00 42.30 514 ALA A O 1
ATOM 3941 N N . MET A 1 515 ? -3.859 -19.982 14.881 1.00 36.55 515 MET A N 1
ATOM 3942 C CA . MET A 1 515 ? -2.702 -19.165 15.304 1.00 37.69 515 MET A CA 1
ATOM 3943 C C . MET A 1 515 ? -1.449 -19.398 14.439 1.00 41.90 515 MET A C 1
ATOM 3944 O O . MET A 1 515 ? -0.366 -19.031 14.880 1.00 43.29 515 MET A O 1
ATOM 3949 N N . ALA A 1 516 ? -1.535 -19.961 13.234 1.00 48.44 516 ALA A N 1
ATOM 3950 C CA . ALA A 1 516 ? -0.309 -20.197 12.431 1.00 50.87 516 ALA A CA 1
ATOM 3951 C C . ALA A 1 516 ? -0.614 -20.063 10.934 1.00 52.74 516 ALA A C 1
ATOM 3952 O O . ALA A 1 516 ? -0.451 -18.988 10.354 1.00 51.13 516 ALA A O 1
ATOM 3954 N N . MET B 1 1 ? 22.492 -5.847 -4.199 1.00 43.77 1 MET B N 1
ATOM 3955 C CA . MET B 1 1 ? 22.662 -6.024 -2.719 1.00 43.00 1 MET B CA 1
ATOM 3956 C C . MET B 1 1 ? 21.620 -5.137 -2.026 1.00 35.19 1 MET B C 1
ATOM 3957 O O . MET B 1 1 ? 21.309 -4.045 -2.497 1.00 30.93 1 MET B O 1
ATOM 3962 N N . ILE B 1 2 ? 21.038 -5.674 -0.958 1.00 27.60 2 ILE B N 1
ATOM 3963 C CA . ILE B 1 2 ? 20.013 -5.009 -0.181 1.00 22.83 2 ILE B CA 1
ATOM 3964 C C . ILE B 1 2 ? 20.675 -3.956 0.715 1.00 19.61 2 ILE B C 1
ATOM 3965 O O . ILE B 1 2 ? 21.742 -4.191 1.273 1.00 16.20 2 ILE B O 1
ATOM 3970 N N . ARG B 1 3 ? 20.026 -2.803 0.831 1.00 17.24 3 ARG B N 1
ATOM 3971 C CA . ARG B 1 3 ? 20.536 -1.689 1.649 1.00 16.07 3 ARG B CA 1
ATOM 3972 C C . ARG B 1 3 ? 20.731 -2.159 3.101 1.00 14.93 3 ARG B C 1
ATOM 3973 O O . ARG B 1 3 ? 19.954 -2.960 3.624 1.00 13.65 3 ARG B O 1
ATOM 3981 N N . THR B 1 4 ? 21.838 -1.723 3.691 1.00 14.56 4 THR B N 1
ATOM 3982 C CA . THR B 1 4 ? 22.195 -1.987 5.109 1.00 14.43 4 THR B CA 1
ATOM 3983 C C . THR B 1 4 ? 21.706 -0.820 5.967 1.00 14.68 4 THR B C 1
ATOM 3984 O O . THR B 1 4 ? 21.492 0.268 5.462 1.00 14.87 4 THR B O 1
ATOM 3988 N N . GLY B 1 5 ? 21.576 -1.043 7.256 1.00 15.52 5 GLY B N 1
ATOM 3989 C CA . GLY B 1 5 ? 21.299 0.038 8.162 1.00 16.98 5 GLY B CA 1
ATOM 3990 C C . GLY B 1 5 ? 22.358 1.133 8.108 1.00 18.07 5 GLY B C 1
ATOM 3991 O O . GLY B 1 5 ? 22.027 2.311 8.012 1.00 18.40 5 GLY B O 1
ATOM 3992 N N . THR B 1 6 ? 23.627 0.748 8.204 1.00 18.95 6 THR B N 1
ATOM 3993 C CA . THR B 1 6 ? 24.748 1.692 8.106 1.00 20.70 6 THR B CA 1
ATOM 3994 C C . THR B 1 6 ? 24.617 2.602 6.875 1.00 19.10 6 THR B C 1
ATOM 3995 O O . THR B 1 6 ? 24.861 3.797 6.996 1.00 19.16 6 THR B O 1
ATOM 3999 N N . GLN B 1 7 ? 24.277 2.075 5.703 1.00 17.04 7 GLN B N 1
ATOM 4000 C CA . GLN B 1 7 ? 24.105 2.952 4.547 1.00 17.13 7 GLN B CA 1
ATOM 4001 C C . GLN B 1 7 ? 22.925 3.904 4.788 1.00 15.90 7 GLN B C 1
ATOM 4002 O O . GLN B 1 7 ? 22.975 5.090 4.443 1.00 15.09 7 GLN B O 1
ATOM 4008 N N . TYR B 1 8 ? 21.855 3.373 5.328 1.00 14.39 8 TYR B N 1
ATOM 4009 C CA . TYR B 1 8 ? 20.726 4.217 5.652 1.00 14.60 8 TYR B CA 1
ATOM 4010 C C . TYR B 1 8 ? 21.183 5.378 6.551 1.00 14.14 8 TYR B C 1
ATOM 4011 O O . TYR B 1 8 ? 20.908 6.506 6.237 1.00 12.23 8 TYR B O 1
ATOM 4020 N N . LEU B 1 9 ? 21.862 5.101 7.668 1.00 16.01 9 LEU B N 1
ATOM 4021 C CA . LEU B 1 9 ? 22.169 6.180 8.642 1.00 17.76 9 LEU B CA 1
ATOM 4022 C C . LEU B 1 9 ? 22.977 7.288 7.972 1.00 18.27 9 LEU B C 1
ATOM 4023 O O . LEU B 1 9 ? 22.674 8.445 8.191 1.00 18.14 9 LEU B O 1
ATOM 4028 N N . GLU B 1 10 ? 23.914 6.890 7.111 1.00 20.68 10 GLU B N 1
ATOM 4029 C CA . GLU B 1 10 ? 24.802 7.786 6.358 1.00 23.56 10 GLU B CA 1
ATOM 4030 C C . GLU B 1 10 ? 23.979 8.709 5.455 1.00 21.84 10 GLU B C 1
ATOM 4031 O O . GLU B 1 10 ? 24.275 9.900 5.346 1.00 22.88 10 GLU B O 1
ATOM 4037 N N . SER B 1 11 ? 22.979 8.155 4.793 1.00 17.89 11 SER B N 1
ATOM 4038 C CA . SER B 1 11 ? 22.203 8.876 3.784 1.00 16.83 11 SER B CA 1
ATOM 4039 C C . SER B 1 11 ? 21.362 9.981 4.438 1.00 16.18 11 SER B C 1
ATOM 4040 O O . SER B 1 11 ? 20.921 10.904 3.764 1.00 14.39 11 SER B O 1
ATOM 4043 N N . LEU B 1 12 ? 21.083 9.835 5.734 1.00 17.02 12 LEU B N 1
ATOM 4044 C CA . LEU B 1 12 ? 20.221 10.790 6.415 1.00 16.55 12 LEU B CA 1
ATOM 4045 C C . LEU B 1 12 ? 20.896 12.152 6.509 1.00 17.42 12 LEU B C 1
ATOM 4046 O O . LEU B 1 12 ? 20.209 13.182 6.518 1.00 17.96 12 LEU B O 1
ATOM 4051 N N . ASN B 1 13 ? 22.221 12.150 6.620 1.00 19.58 13 ASN B N 1
ATOM 4052 C CA . ASN B 1 13 ? 22.992 13.380 6.801 1.00 20.34 13 ASN B CA 1
ATOM 4053 C C . ASN B 1 13 ? 23.137 14.059 5.443 1.00 20.26 13 ASN B C 1
ATOM 4054 O O . ASN B 1 13 ? 24.236 14.047 4.889 1.00 21.82 13 ASN B O 1
ATOM 4059 N N . ASP B 1 14 ? 22.052 14.618 4.918 1.00 17.84 14 ASP B N 1
ATOM 4060 C CA . ASP B 1 14 ? 22.027 15.102 3.521 1.00 19.32 14 ASP B CA 1
ATOM 4061 C C . ASP B 1 14 ? 21.583 16.576 3.441 1.00 18.41 14 ASP B C 1
ATOM 4062 O O . ASP B 1 14 ? 21.217 17.052 2.355 1.00 16.69 14 ASP B O 1
ATOM 4067 N N . GLY B 1 15 ? 21.650 17.296 4.564 1.00 18.91 15 GLY B N 1
ATOM 4068 C CA . GLY B 1 15 ? 21.223 18.736 4.622 1.00 19.86 15 GLY B CA 1
ATOM 4069 C C . GLY B 1 15 ? 19.700 18.932 4.741 1.00 19.67 15 GLY B C 1
ATOM 4070 O O . GLY B 1 15 ? 19.235 20.063 4.777 1.00 19.54 15 GLY B O 1
ATOM 4071 N N . ARG B 1 16 ? 18.912 17.853 4.812 1.00 18.43 16 ARG B N 1
ATOM 4072 C CA . ARG B 1 16 ? 17.483 17.982 5.037 1.00 18.57 16 ARG B CA 1
ATOM 4073 C C . ARG B 1 16 ? 17.262 18.998 6.165 1.00 18.24 16 ARG B C 1
ATOM 4074 O O . ARG B 1 16 ? 18.017 19.011 7.140 1.00 16.83 16 ARG B O 1
ATOM 4082 N N . ASN B 1 17 ? 16.237 19.828 5.956 1.00 17.04 17 ASN B N 1
ATOM 4083 C CA . ASN B 1 17 ? 15.783 20.880 6.854 1.00 18.64 17 ASN B CA 1
ATOM 4084 C C . ASN B 1 17 ? 14.634 20.335 7.743 1.00 17.52 17 ASN B C 1
ATOM 4085 O O . ASN B 1 17 ? 13.490 20.195 7.296 1.00 16.89 17 ASN B O 1
ATOM 4090 N N . VAL B 1 18 ? 14.933 20.038 9.002 1.00 16.61 18 VAL B N 1
ATOM 4091 C CA . VAL B 1 18 ? 13.994 19.385 9.898 1.00 16.80 18 VAL B CA 1
ATOM 4092 C C . VAL B 1 18 ? 13.907 20.118 11.248 1.00 17.19 18 VAL B C 1
ATOM 4093 O O . VAL B 1 18 ? 14.953 20.357 11.885 1.00 15.91 18 VAL B O 1
ATOM 4097 N N . TRP B 1 19 ? 12.670 20.417 11.692 1.00 16.77 19 TRP B N 1
ATOM 4098 C CA . TRP B 1 19 ? 12.410 20.782 13.079 1.00 18.87 19 TRP B CA 1
ATOM 4099 C C . TRP B 1 19 ? 11.798 19.605 13.843 1.00 18.52 19 TRP B C 1
ATOM 4100 O O . TRP B 1 19 ? 10.864 18.968 13.418 1.00 20.76 19 TRP B O 1
ATOM 4111 N N . VAL B 1 20 ? 12.263 19.431 15.049 1.00 19.53 20 VAL B N 1
ATOM 4112 C CA . VAL B 1 20 ? 11.625 18.612 16.025 1.00 19.02 20 VAL B CA 1
ATOM 4113 C C . VAL B 1 20 ? 11.367 19.502 17.251 1.00 20.02 20 VAL B C 1
ATOM 4114 O O . VAL B 1 20 ? 12.285 20.043 17.861 1.00 20.40 20 VAL B O 1
ATOM 4118 N N . GLY B 1 21 ? 10.113 19.722 17.564 1.00 20.77 21 GLY B N 1
ATOM 4119 C CA . GLY B 1 21 ? 9.756 20.832 18.445 1.00 22.35 21 GLY B CA 1
ATOM 4120 C C . GLY B 1 21 ? 10.558 22.095 18.135 1.00 22.75 21 GLY B C 1
ATOM 4121 O O . GLY B 1 21 ? 10.651 22.543 16.979 1.00 18.76 21 GLY B O 1
ATOM 4122 N N . ASN B 1 22 ? 11.137 22.660 19.193 1.00 23.79 22 ASN B N 1
ATOM 4123 C CA . ASN B 1 22 ? 11.888 23.948 19.133 1.00 25.35 22 ASN B CA 1
ATOM 4124 C C . ASN B 1 22 ? 13.277 23.811 18.494 1.00 27.19 22 ASN B C 1
ATOM 4125 O O . ASN B 1 22 ? 13.939 24.827 18.256 1.00 27.29 22 ASN B O 1
ATOM 4130 N N . GLU B 1 23 ? 13.736 22.588 18.246 1.00 27.24 23 GLU B N 1
ATOM 4131 C CA . GLU B 1 23 ? 15.107 22.378 17.847 1.00 28.03 23 GLU B CA 1
ATOM 4132 C C . GLU B 1 23 ? 15.184 22.181 16.333 1.00 26.51 23 GLU B C 1
ATOM 4133 O O . GLU B 1 23 ? 14.273 21.641 15.704 1.00 24.16 23 GLU B O 1
ATOM 4139 N N . LYS B 1 24 ? 16.306 22.609 15.784 1.00 27.29 24 LYS B N 1
ATOM 4140 C CA . LYS B 1 24 ? 16.694 22.342 14.406 1.00 28.81 24 LYS B CA 1
ATOM 4141 C C . LYS B 1 24 ? 17.589 21.105 14.410 1.00 26.71 24 LYS B C 1
ATOM 4142 O O . LYS B 1 24 ? 18.414 20.969 15.313 1.00 27.57 24 LYS B O 1
ATOM 4148 N N . ILE B 1 25 ? 17.415 20.203 13.451 1.00 24.29 25 ILE B N 1
ATOM 4149 C CA . ILE B 1 25 ? 18.122 18.926 13.497 1.00 22.83 25 ILE B CA 1
ATOM 4150 C C . ILE B 1 25 ? 19.181 18.918 12.403 1.00 23.04 25 ILE B C 1
ATOM 4151 O O . ILE B 1 25 ? 18.840 18.926 11.217 1.00 22.68 25 ILE B O 1
ATOM 4156 N N . ASP B 1 26 ? 20.432 18.858 12.848 1.00 23.82 26 ASP B N 1
ATOM 4157 C CA . ASP B 1 26 ? 21.591 18.950 11.985 1.00 25.67 26 ASP B CA 1
ATOM 4158 C C . ASP B 1 26 ? 21.841 17.595 11.303 1.00 24.16 26 ASP B C 1
ATOM 4159 O O . ASP B 1 26 ? 22.244 17.552 10.096 1.00 23.28 26 ASP B O 1
ATOM 4164 N N . ASN B 1 27 ? 21.639 16.506 12.055 1.00 21.51 27 ASN B N 1
ATOM 4165 C CA . ASN B 1 27 ? 21.708 15.167 11.473 1.00 21.09 27 ASN B CA 1
ATOM 4166 C C . ASN B 1 27 ? 20.698 14.245 12.172 1.00 20.72 27 ASN B C 1
ATOM 4167 O O . ASN B 1 27 ? 20.922 13.753 13.308 1.00 20.37 27 ASN B O 1
ATOM 4172 N N . VAL B 1 28 ? 19.624 13.935 11.445 1.00 19.01 28 VAL B N 1
ATOM 4173 C CA . VAL B 1 28 ? 18.605 13.059 11.972 1.00 16.90 28 VAL B CA 1
ATOM 4174 C C . VAL B 1 28 ? 19.245 11.750 12.462 1.00 16.75 28 VAL B C 1
ATOM 4175 O O . VAL B 1 28 ? 18.788 11.168 13.429 1.00 16.66 28 VAL B O 1
ATOM 4179 N N . ALA B 1 29 ? 20.325 11.259 11.873 1.00 17.83 29 ALA B N 1
ATOM 4180 C CA . ALA B 1 29 ? 20.863 9.968 12.393 1.00 18.28 29 ALA B CA 1
ATOM 4181 C C . ALA B 1 29 ? 21.447 10.104 13.795 1.00 18.48 29 ALA B C 1
ATOM 4182 O O . ALA B 1 29 ? 21.617 9.074 14.413 1.00 20.32 29 ALA B O 1
ATOM 4184 N N . THR B 1 30 ? 21.849 11.289 14.270 1.00 19.60 30 THR B N 1
ATOM 4185 C CA . THR B 1 30 ? 22.686 11.321 15.506 1.00 20.56 30 THR B CA 1
ATOM 4186 C C . THR B 1 30 ? 22.095 12.249 16.575 1.00 21.64 30 THR B C 1
ATOM 4187 O O . THR B 1 30 ? 22.495 12.178 17.737 1.00 22.27 30 THR B O 1
ATOM 4191 N N . HIS B 1 31 ? 21.186 13.125 16.204 1.00 21.63 31 HIS B N 1
ATOM 4192 C CA . HIS B 1 31 ? 20.566 13.977 17.185 1.00 22.98 31 HIS B CA 1
ATOM 4193 C C . HIS B 1 31 ? 19.909 13.127 18.281 1.00 24.33 31 HIS B C 1
ATOM 4194 O O . HIS B 1 31 ? 19.182 12.183 17.955 1.00 25.19 31 HIS B O 1
ATOM 4201 N N . PRO B 1 32 ? 20.122 13.464 19.579 1.00 24.58 32 PRO B N 1
ATOM 4202 C CA . PRO B 1 32 ? 19.534 12.651 20.640 1.00 23.28 32 PRO B CA 1
ATOM 4203 C C . PRO B 1 32 ? 18.021 12.503 20.477 1.00 20.51 32 PRO B C 1
ATOM 4204 O O . PRO B 1 32 ? 17.477 11.576 21.016 1.00 18.54 32 PRO B O 1
ATOM 4208 N N . LYS B 1 33 ? 17.388 13.443 19.803 1.00 20.73 33 LYS B N 1
ATOM 4209 C CA . LYS B 1 33 ? 15.922 13.481 19.725 1.00 23.86 33 LYS B CA 1
ATOM 4210 C C . LYS B 1 33 ? 15.405 12.477 18.680 1.00 21.30 33 LYS B C 1
ATOM 4211 O O . LYS B 1 33 ? 14.301 11.961 18.848 1.00 20.47 33 LYS B O 1
ATOM 4217 N N . THR B 1 34 ? 16.188 12.177 17.643 1.00 19.28 34 THR B N 1
ATOM 4218 C CA . THR B 1 34 ? 15.659 11.382 16.521 1.00 18.83 34 THR B CA 1
ATOM 4219 C C . THR B 1 34 ? 16.363 10.030 16.351 1.00 18.52 34 THR B C 1
ATOM 4220 O O . THR B 1 34 ? 15.882 9.215 15.597 1.00 19.92 34 THR B O 1
ATOM 4224 N N . ARG B 1 35 ? 17.421 9.765 17.091 1.00 18.32 35 ARG B N 1
ATOM 4225 C CA . ARG B 1 35 ? 18.433 8.832 16.643 1.00 19.60 35 ARG B CA 1
ATOM 4226 C C . ARG B 1 35 ? 18.063 7.396 17.043 1.00 17.39 35 ARG B C 1
ATOM 4227 O O . ARG B 1 35 ? 18.625 6.434 16.524 1.00 15.39 35 ARG B O 1
ATOM 4235 N N . ASP B 1 36 ? 17.204 7.275 18.035 1.00 15.65 36 ASP B N 1
ATOM 4236 C CA . ASP B 1 36 ? 16.687 6.023 18.387 1.00 15.80 36 ASP B CA 1
ATOM 4237 C C . ASP B 1 36 ? 15.716 5.599 17.269 1.00 15.11 36 ASP B C 1
ATOM 4238 O O . ASP B 1 36 ? 15.915 4.563 16.723 1.00 15.27 36 ASP B O 1
ATOM 4243 N N . TYR B 1 37 ? 14.781 6.440 16.813 1.00 14.25 37 TYR B N 1
ATOM 4244 C CA . TYR B 1 37 ? 13.902 6.016 15.758 1.00 13.63 37 TYR B CA 1
ATOM 4245 C C . TYR B 1 37 ? 14.723 5.772 14.491 1.00 13.92 37 TYR B C 1
ATOM 4246 O O . TYR B 1 37 ? 14.436 4.836 13.738 1.00 14.41 37 TYR B O 1
ATOM 4255 N N . ALA B 1 38 ? 15.742 6.575 14.240 1.00 14.37 38 ALA B N 1
ATOM 4256 C CA . ALA B 1 38 ? 16.507 6.364 13.012 1.00 14.16 38 ALA B CA 1
ATOM 4257 C C . ALA B 1 38 ? 17.161 4.975 13.057 1.00 14.32 38 ALA B C 1
ATOM 4258 O O . ALA B 1 38 ? 17.207 4.239 12.038 1.00 13.49 38 ALA B O 1
ATOM 4260 N N . GLN B 1 39 ? 17.641 4.622 14.247 1.00 13.99 39 GLN B N 1
ATOM 4261 C CA . GLN B 1 39 ? 18.256 3.342 14.406 1.00 15.02 39 GLN B CA 1
ATOM 4262 C C . GLN B 1 39 ? 17.193 2.245 14.214 1.00 13.95 39 GLN B C 1
ATOM 4263 O O . GLN B 1 39 ? 17.531 1.162 13.767 1.00 13.87 39 GLN B O 1
ATOM 4269 N N . ARG B 1 40 ? 15.924 2.525 14.501 1.00 12.90 40 ARG B N 1
ATOM 4270 C CA . ARG B 1 40 ? 14.879 1.518 14.285 1.00 12.53 40 ARG B CA 1
ATOM 4271 C C . ARG B 1 40 ? 14.791 1.270 12.776 1.00 12.37 40 ARG B C 1
ATOM 4272 O O . ARG B 1 40 ? 14.680 0.136 12.331 1.00 13.23 40 ARG B O 1
ATOM 4280 N N . HIS B 1 41 ? 14.872 2.345 11.990 1.00 12.49 41 HIS B N 1
ATOM 4281 C CA . HIS B 1 41 ? 14.881 2.174 10.556 1.00 11.96 41 HIS B CA 1
ATOM 4282 C C . HIS B 1 41 ? 16.134 1.408 10.128 1.00 12.73 41 HIS B C 1
ATOM 4283 O O . HIS B 1 41 ? 16.038 0.530 9.268 1.00 13.49 41 HIS B O 1
ATOM 4290 N N . ALA B 1 42 ? 17.295 1.726 10.693 1.00 13.24 42 ALA B N 1
ATOM 4291 C CA . ALA B 1 42 ? 18.516 0.983 10.345 1.00 13.77 42 ALA B CA 1
ATOM 4292 C C . ALA B 1 42 ? 18.319 -0.529 10.592 1.00 13.96 42 ALA B C 1
ATOM 4293 O O . ALA B 1 42 ? 18.606 -1.348 9.718 1.00 14.70 42 ALA B O 1
ATOM 4295 N N . ASP B 1 43 ? 17.809 -0.896 11.757 1.00 14.20 43 ASP B N 1
ATOM 4296 C CA . ASP B 1 43 ? 17.483 -2.281 12.114 1.00 15.00 43 ASP B CA 1
ATOM 4297 C C . ASP B 1 43 ? 16.514 -2.918 11.110 1.00 13.97 43 ASP B C 1
ATOM 4298 O O . ASP B 1 43 ? 16.601 -4.130 10.860 1.00 12.82 43 ASP B O 1
ATOM 4303 N N . PHE B 1 44 ? 15.551 -2.118 10.632 1.00 12.49 44 PHE B N 1
ATOM 4304 C CA . PHE B 1 44 ? 14.619 -2.577 9.580 1.00 12.12 44 PHE B CA 1
ATOM 4305 C C . PHE B 1 44 ? 15.432 -3.090 8.386 1.00 11.92 44 PHE B C 1
ATOM 4306 O O . PHE B 1 44 ? 15.234 -4.204 7.912 1.00 11.11 44 PHE B O 1
ATOM 4314 N N . TYR B 1 45 ? 16.352 -2.261 7.926 1.00 12.16 45 TYR B N 1
ATOM 4315 C CA . TYR B 1 45 ? 17.189 -2.662 6.827 1.00 12.95 45 TYR B CA 1
ATOM 4316 C C . TYR B 1 45 ? 18.003 -3.899 7.227 1.00 13.63 45 TYR B C 1
ATOM 4317 O O . TYR B 1 45 ? 18.018 -4.852 6.480 1.00 13.87 45 TYR B O 1
ATOM 4326 N N . ASP B 1 46 ? 18.569 -3.947 8.421 1.00 15.20 46 ASP B N 1
ATOM 4327 C CA . ASP B 1 46 ? 19.493 -5.052 8.786 1.00 16.45 46 ASP B CA 1
ATOM 4328 C C . ASP B 1 46 ? 18.737 -6.372 9.015 1.00 17.85 46 ASP B C 1
ATOM 4329 O O . ASP B 1 46 ? 19.354 -7.459 9.106 1.00 18.39 46 ASP B O 1
ATOM 4334 N N . LEU B 1 47 ? 17.417 -6.300 9.126 1.00 17.41 47 LEU B N 1
ATOM 4335 C CA . LEU B 1 47 ? 16.611 -7.488 9.252 1.00 18.10 47 LEU B CA 1
ATOM 4336 C C . LEU B 1 47 ? 16.660 -8.247 7.920 1.00 17.74 47 LEU B C 1
ATOM 4337 O O . LEU B 1 47 ? 16.443 -9.470 7.860 1.00 17.09 47 LEU B O 1
ATOM 4342 N N . HIS B 1 48 ? 16.929 -7.531 6.848 1.00 17.26 48 HIS B N 1
ATOM 4343 C CA . HIS B 1 48 ? 16.929 -8.177 5.556 1.00 18.79 48 HIS B CA 1
ATOM 4344 C C . HIS B 1 48 ? 18.266 -8.890 5.328 1.00 18.36 48 HIS B C 1
ATOM 4345 O O . HIS B 1 48 ? 18.396 -9.600 4.366 1.00 18.54 48 HIS B O 1
ATOM 4352 N N . HIS B 1 49 ? 19.219 -8.720 6.230 1.00 18.27 49 HIS B N 1
ATOM 4353 C CA . HIS B 1 49 ? 20.481 -9.402 6.113 1.00 19.35 49 HIS B CA 1
ATOM 4354 C C . HIS B 1 49 ? 20.613 -10.437 7.226 1.00 21.11 49 HIS B C 1
ATOM 4355 O O . HIS B 1 49 ? 21.666 -11.003 7.338 1.00 22.31 49 HIS B O 1
ATOM 4362 N N . ARG B 1 50 ? 19.580 -10.683 8.034 1.00 22.72 50 ARG B N 1
ATOM 4363 C CA . ARG B 1 50 ? 19.717 -11.677 9.132 1.00 25.53 50 ARG B CA 1
ATOM 4364 C C . ARG B 1 50 ? 19.549 -13.087 8.553 1.00 24.29 50 ARG B C 1
ATOM 4365 O O . ARG B 1 50 ? 18.471 -13.416 8.070 1.00 20.66 50 ARG B O 1
ATOM 4373 N N . PRO B 1 51 ? 20.611 -13.929 8.625 1.00 24.71 51 PRO B N 1
ATOM 4374 C CA . PRO B 1 51 ? 20.536 -15.283 8.018 1.00 23.94 51 PRO B CA 1
ATOM 4375 C C . PRO B 1 51 ? 19.262 -16.076 8.359 1.00 21.54 51 PRO B C 1
ATOM 4376 O O . PRO B 1 51 ? 18.702 -16.723 7.511 1.00 19.39 51 PRO B O 1
ATOM 4380 N N . ASP B 1 52 ? 18.819 -16.023 9.589 1.00 22.12 52 ASP B N 1
ATOM 4381 C CA . ASP B 1 52 ? 17.710 -16.876 10.020 1.00 23.77 52 ASP B CA 1
ATOM 4382 C C . ASP B 1 52 ? 16.358 -16.359 9.488 1.00 22.29 52 ASP B C 1
ATOM 4383 O O . ASP B 1 52 ? 15.406 -17.116 9.471 1.00 24.83 52 ASP B O 1
ATOM 4388 N N . LEU B 1 53 ? 16.262 -15.107 9.024 1.00 20.19 53 LEU B N 1
ATOM 4389 C CA . LEU B 1 53 ? 14.985 -14.518 8.552 1.00 19.09 53 LEU B CA 1
ATOM 4390 C C . LEU B 1 53 ? 14.972 -14.397 7.021 1.00 19.09 53 LEU B C 1
ATOM 4391 O O . LEU B 1 53 ? 14.059 -13.736 6.460 1.00 18.64 53 LEU B O 1
ATOM 4396 N N . GLN B 1 54 ? 15.925 -15.021 6.329 1.00 17.58 54 GLN B N 1
ATOM 4397 C CA . GLN B 1 54 ? 16.129 -14.731 4.891 1.00 17.87 54 GLN B CA 1
ATOM 4398 C C . GLN B 1 54 ? 14.933 -15.194 4.036 1.00 17.35 54 GLN B C 1
ATOM 4399 O O . GLN B 1 54 ? 14.515 -14.523 3.092 1.00 14.58 54 GLN B O 1
ATOM 4405 N N . ASP B 1 55 ? 14.459 -16.397 4.315 1.00 18.57 55 ASP B N 1
ATOM 4406 C CA . ASP B 1 55 ? 13.263 -16.968 3.719 1.00 20.56 55 ASP B CA 1
ATOM 4407 C C . ASP B 1 55 ? 12.088 -15.991 3.786 1.00 19.68 55 ASP B C 1
ATOM 4408 O O . ASP B 1 55 ? 11.384 -15.808 2.795 1.00 20.74 55 ASP B O 1
ATOM 4413 N N . VAL B 1 56 ? 11.891 -15.384 4.955 1.00 17.03 56 VAL B N 1
ATOM 4414 C CA . VAL B 1 56 ? 10.759 -14.539 5.189 1.00 16.58 56 VAL B CA 1
ATOM 4415 C C . VAL B 1 56 ? 11.041 -13.122 4.675 1.00 15.18 56 VAL B C 1
ATOM 4416 O O . VAL B 1 56 ? 10.115 -12.469 4.223 1.00 14.66 56 VAL B O 1
ATOM 4420 N N . MET B 1 57 ? 12.285 -12.628 4.737 1.00 15.10 57 MET B N 1
ATOM 4421 C CA . MET B 1 57 ? 12.558 -11.165 4.595 1.00 14.06 57 MET B CA 1
ATOM 4422 C C . MET B 1 57 ? 12.911 -10.798 3.158 1.00 12.34 57 MET B C 1
ATOM 4423 O O . MET B 1 57 ? 12.830 -9.623 2.803 1.00 11.05 57 MET B O 1
ATOM 4428 N N . THR B 1 58 ? 13.313 -11.788 2.348 1.00 12.35 58 THR B N 1
ATOM 4429 C CA . THR B 1 58 ? 13.823 -11.557 1.009 1.00 11.36 58 THR B CA 1
ATOM 4430 C C . THR B 1 58 ? 13.216 -12.523 -0.011 1.00 11.78 58 THR B C 1
ATOM 4431 O O . THR B 1 58 ? 12.565 -13.500 0.335 1.00 11.31 58 THR B O 1
ATOM 4435 N N . TYR B 1 59 ? 13.486 -12.208 -1.273 1.00 11.76 59 TYR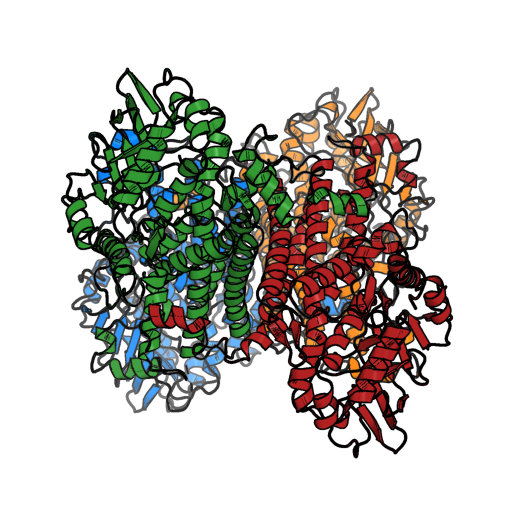 B N 1
ATOM 4436 C CA . TYR B 1 59 ? 13.146 -13.030 -2.404 1.00 12.28 59 TYR B CA 1
ATOM 4437 C C . TYR B 1 59 ? 14.206 -12.850 -3.500 1.00 12.09 59 TYR B C 1
ATOM 4438 O O . TYR B 1 59 ? 14.865 -11.826 -3.609 1.00 11.19 59 TYR B O 1
ATOM 4447 N N . ILE B 1 60 ? 14.322 -13.899 -4.312 1.00 12.76 60 ILE B N 1
ATOM 4448 C CA . ILE B 1 60 ? 15.073 -13.889 -5.573 1.00 12.89 60 ILE B CA 1
ATOM 4449 C C . ILE B 1 60 ? 14.079 -13.598 -6.697 1.00 14.02 60 ILE B C 1
ATOM 4450 O O . ILE B 1 60 ? 13.125 -14.388 -6.919 1.00 13.09 60 ILE B O 1
ATOM 4455 N N . ASP B 1 61 ? 14.305 -12.457 -7.369 1.00 15.57 61 ASP B N 1
ATOM 4456 C CA . ASP B 1 61 ? 13.508 -12.065 -8.496 1.00 16.62 61 ASP B CA 1
ATOM 4457 C C . ASP B 1 61 ? 13.953 -12.889 -9.696 1.00 17.16 61 ASP B C 1
ATOM 4458 O O . ASP B 1 61 ? 14.880 -13.673 -9.589 1.00 16.58 61 ASP B O 1
ATOM 4463 N N . GLU B 1 62 ? 13.261 -12.685 -10.802 1.00 19.77 62 GLU B N 1
ATOM 4464 C CA . GLU B 1 62 ? 13.463 -13.433 -12.067 1.00 23.15 62 GLU B CA 1
ATOM 4465 C C . GLU B 1 62 ? 14.827 -13.111 -12.681 1.00 20.61 62 GLU B C 1
ATOM 4466 O O . GLU B 1 62 ? 15.353 -13.893 -13.446 1.00 24.47 62 GLU B O 1
ATOM 4472 N N . GLY B 1 63 ? 15.372 -11.955 -12.358 1.00 19.02 63 GLY B N 1
ATOM 4473 C CA . GLY B 1 63 ? 16.723 -11.584 -12.740 1.00 18.58 63 GLY B CA 1
ATOM 4474 C C . GLY B 1 63 ? 17.750 -12.250 -11.852 1.00 18.66 63 GLY B C 1
ATOM 4475 O O . GLY B 1 63 ? 18.914 -12.038 -12.035 1.00 20.46 63 GLY B O 1
ATOM 4476 N N . GLY B 1 64 ? 17.332 -12.990 -10.830 1.00 18.60 64 GLY B N 1
ATOM 4477 C CA . GLY B 1 64 ? 18.301 -13.683 -9.927 1.00 17.76 64 GLY B CA 1
ATOM 4478 C C . GLY B 1 64 ? 18.807 -12.820 -8.783 1.00 16.66 64 GLY B C 1
ATOM 4479 O O . GLY B 1 64 ? 19.735 -13.217 -8.054 1.00 14.86 64 GLY B O 1
ATOM 4480 N N . GLN B 1 65 ? 18.198 -11.654 -8.591 1.00 16.65 65 GLN B N 1
ATOM 4481 C CA . GLN B 1 65 ? 18.663 -10.727 -7.579 1.00 17.17 65 GLN B CA 1
ATOM 4482 C C . GLN B 1 65 ? 17.886 -10.966 -6.270 1.00 16.35 65 GLN B C 1
ATOM 4483 O O . GLN B 1 65 ? 16.661 -11.078 -6.290 1.00 13.90 65 GLN B O 1
ATOM 4489 N N . ARG B 1 66 ? 18.616 -11.026 -5.143 1.00 15.12 66 ARG B N 1
ATOM 4490 C CA . ARG B 1 66 ? 17.990 -11.080 -3.836 1.00 14.79 66 ARG B CA 1
ATOM 4491 C C . ARG B 1 66 ? 17.457 -9.679 -3.498 1.00 14.87 66 ARG B C 1
ATOM 4492 O O . ARG B 1 66 ? 18.186 -8.674 -3.566 1.00 15.62 66 ARG B O 1
ATOM 4500 N N . ARG B 1 67 ? 16.178 -9.607 -3.180 1.00 13.78 67 ARG B N 1
ATOM 4501 C CA . ARG B 1 67 ? 15.563 -8.334 -2.930 1.00 14.14 67 ARG B CA 1
ATOM 4502 C C . ARG B 1 67 ? 14.737 -8.421 -1.640 1.00 12.99 67 ARG B C 1
ATOM 4503 O O . ARG B 1 67 ? 14.262 -9.472 -1.265 1.00 12.65 67 ARG B O 1
ATOM 4511 N N . ALA B 1 68 ? 14.606 -7.301 -0.956 1.00 11.93 68 ALA B N 1
ATOM 4512 C CA . ALA B 1 68 ? 13.748 -7.183 0.203 1.00 12.27 68 ALA B CA 1
ATOM 4513 C C . ALA B 1 68 ? 12.289 -7.423 -0.196 1.00 11.52 68 ALA B C 1
ATOM 4514 O O . ALA B 1 68 ? 11.855 -6.963 -1.235 1.00 10.74 68 ALA B O 1
ATOM 4516 N N . MET B 1 69 ? 11.546 -8.131 0.656 1.00 11.44 69 MET B N 1
ATOM 4517 C CA . MET B 1 69 ? 10.168 -8.510 0.365 1.00 11.15 69 MET B CA 1
ATOM 4518 C C . MET B 1 69 ? 9.295 -7.262 0.294 1.00 10.74 69 MET B C 1
ATOM 4519 O O . MET B 1 69 ? 8.144 -7.364 -0.075 1.00 10.23 69 MET B O 1
ATOM 4524 N N . GLN B 1 70 ? 9.807 -6.098 0.704 1.00 11.57 70 GLN B N 1
ATOM 4525 C CA . GLN B 1 70 ? 8.994 -4.865 0.653 1.00 11.72 70 GLN B CA 1
ATOM 4526 C C . GLN B 1 70 ? 8.701 -4.512 -0.794 1.00 11.93 70 GLN B C 1
ATOM 4527 O O . GLN B 1 70 ? 7.688 -3.863 -1.003 1.00 12.24 70 GLN B O 1
ATOM 4533 N N . TRP B 1 71 ? 9.501 -5.000 -1.758 1.00 11.53 71 TRP B N 1
ATOM 4534 C CA . TRP B 1 71 ? 9.240 -4.703 -3.186 1.00 11.64 71 TRP B CA 1
ATOM 4535 C C . TRP B 1 71 ? 8.437 -5.820 -3.874 1.00 12.03 71 TRP B C 1
ATOM 4536 O O . TRP B 1 71 ? 8.066 -5.695 -5.018 1.00 11.64 71 TRP B O 1
ATOM 4547 N N . PHE B 1 72 ? 8.123 -6.887 -3.152 1.00 13.03 72 PHE B N 1
ATOM 4548 C CA . PHE B 1 72 ? 7.577 -8.115 -3.739 1.00 13.10 72 PHE B CA 1
ATOM 4549 C C . PHE B 1 72 ? 6.121 -7.895 -4.173 1.00 13.40 72 PHE B C 1
ATOM 4550 O O . PHE B 1 72 ? 5.277 -7.566 -3.345 1.00 12.04 72 PHE B O 1
ATOM 4558 N N . GLY B 1 73 ? 5.860 -8.108 -5.462 1.00 13.79 73 GLY B N 1
ATOM 4559 C CA . GLY B 1 73 ? 4.519 -8.029 -6.029 1.00 15.35 73 GLY B CA 1
ATOM 4560 C C . GLY B 1 73 ? 3.793 -9.366 -5.917 1.00 16.69 73 GLY B C 1
ATOM 4561 O O . GLY B 1 73 ? 4.371 -10.394 -6.195 1.00 21.02 73 GLY B O 1
ATOM 4562 N N . HIS B 1 74 ? 2.552 -9.369 -5.464 1.00 16.11 74 HIS B N 1
ATOM 4563 C CA . HIS B 1 74 ? 1.828 -10.627 -5.264 1.00 16.51 74 HIS B CA 1
ATOM 4564 C C . HIS B 1 74 ? 0.648 -10.713 -6.261 1.00 15.95 74 HIS B C 1
ATOM 4565 O O . HIS B 1 74 ? -0.183 -9.789 -6.360 1.00 13.68 74 HIS B O 1
ATOM 4572 N N . ARG B 1 75 ? 0.581 -11.833 -6.972 1.00 16.05 75 ARG B N 1
ATOM 4573 C CA . ARG B 1 75 ? -0.355 -12.021 -8.090 1.00 20.03 75 ARG B CA 1
ATOM 4574 C C . ARG B 1 75 ? -1.400 -13.100 -7.779 1.00 17.76 75 ARG B C 1
ATOM 4575 O O . ARG B 1 75 ? -2.289 -13.338 -8.572 1.00 14.75 75 ARG B O 1
ATOM 4583 N N . ASP B 1 76 ? -1.311 -13.710 -6.604 1.00 18.90 76 ASP B N 1
ATOM 4584 C CA . ASP B 1 76 ? -2.349 -14.628 -6.148 1.00 18.75 76 ASP B CA 1
ATOM 4585 C C . ASP B 1 76 ? -2.419 -14.664 -4.615 1.00 19.50 76 ASP B C 1
ATOM 4586 O O . ASP B 1 76 ? -1.584 -14.062 -3.886 1.00 16.91 76 ASP B O 1
ATOM 4591 N N . LYS B 1 77 ? -3.404 -15.419 -4.134 1.00 19.49 77 LYS B N 1
ATOM 4592 C CA . LYS B 1 77 ? -3.666 -15.446 -2.717 1.00 21.94 77 LYS B CA 1
ATOM 4593 C C . LYS B 1 77 ? -2.432 -15.973 -1.956 1.00 22.00 77 LYS B C 1
ATOM 4594 O O . LYS B 1 77 ? -2.083 -15.436 -0.867 1.00 17.99 77 LYS B O 1
ATOM 4600 N N . GLU B 1 78 ? -1.721 -16.967 -2.504 1.00 22.84 78 GLU B N 1
ATOM 4601 C CA . GLU B 1 78 ? -0.601 -17.555 -1.699 1.00 23.47 78 GLU B CA 1
ATOM 4602 C C . GLU B 1 78 ? 0.541 -16.532 -1.613 1.00 19.73 78 GLU B C 1
ATOM 4603 O O . GLU B 1 78 ? 1.223 -16.420 -0.606 1.00 20.77 78 GLU B O 1
ATOM 4609 N N . GLN B 1 79 ? 0.722 -15.763 -2.652 1.00 16.68 79 GLN B N 1
ATOM 4610 C CA . GLN B 1 79 ? 1.736 -14.735 -2.664 1.00 16.10 79 GLN B CA 1
ATOM 4611 C C . GLN B 1 79 ? 1.310 -13.598 -1.734 1.00 14.85 79 GLN B C 1
ATOM 4612 O O . GLN B 1 79 ? 2.163 -13.058 -1.046 1.00 14.86 79 GLN B O 1
ATOM 4618 N N . LEU B 1 80 ? 0.036 -13.228 -1.726 1.00 13.40 80 LEU B N 1
ATOM 4619 C CA . LEU B 1 80 ? -0.418 -12.228 -0.768 1.00 14.01 80 LEU B CA 1
ATOM 4620 C C . LEU B 1 80 ? -0.082 -12.669 0.666 1.00 13.91 80 LEU B C 1
ATOM 4621 O O . LEU B 1 80 ? 0.362 -11.860 1.469 1.00 13.18 80 LEU B O 1
ATOM 4626 N N . ARG B 1 81 ? -0.297 -13.932 1.000 1.00 14.61 81 ARG B N 1
ATOM 4627 C CA . ARG B 1 81 ? -0.101 -14.411 2.374 1.00 14.58 81 ARG B CA 1
ATOM 4628 C C . ARG B 1 81 ? 1.382 -14.326 2.742 1.00 14.14 81 ARG B C 1
ATOM 4629 O O . ARG B 1 81 ? 1.716 -14.011 3.871 1.00 13.37 81 ARG B O 1
ATOM 4637 N N . ARG B 1 82 ? 2.250 -14.687 1.798 1.00 13.61 82 ARG B N 1
ATOM 4638 C CA . ARG B 1 82 ? 3.706 -14.572 1.985 1.00 14.55 82 ARG B CA 1
ATOM 4639 C C . ARG B 1 82 ? 4.129 -13.117 2.300 1.00 13.50 82 ARG B C 1
ATOM 4640 O O . ARG B 1 82 ? 5.012 -12.902 3.135 1.00 13.14 82 ARG B O 1
ATOM 4648 N N . LYS B 1 83 ? 3.528 -12.132 1.634 1.00 12.17 83 LYS B N 1
ATOM 4649 C CA . LYS B 1 83 ? 3.815 -10.692 1.861 1.00 12.43 83 LYS B CA 1
ATOM 4650 C C . LYS B 1 83 ? 3.353 -10.316 3.279 1.00 12.88 83 LYS B C 1
ATOM 4651 O O . LYS B 1 83 ? 4.136 -9.748 4.051 1.00 11.66 83 LYS B O 1
ATOM 4657 N N . ARG B 1 84 ? 2.140 -10.749 3.649 1.00 13.56 84 ARG B N 1
ATOM 4658 C CA . ARG B 1 84 ? 1.595 -10.458 4.960 1.00 14.85 84 ARG B CA 1
ATOM 4659 C C . ARG B 1 84 ? 2.501 -11.031 6.049 1.00 14.20 84 ARG B C 1
ATOM 4660 O O . ARG B 1 84 ? 2.689 -10.379 7.076 1.00 13.26 84 ARG B O 1
ATOM 4668 N N . LYS B 1 85 ? 2.998 -12.241 5.834 1.00 13.38 85 LYS B N 1
ATOM 4669 C CA . LYS B 1 85 ? 3.878 -12.874 6.770 1.00 13.98 85 LYS B CA 1
ATOM 4670 C C . LYS B 1 85 ? 5.161 -12.047 6.893 1.00 12.99 85 LYS B C 1
ATOM 4671 O O . LYS B 1 85 ? 5.660 -11.875 7.989 1.00 12.43 85 LYS B O 1
ATOM 4677 N N . TYR B 1 86 ? 5.671 -11.510 5.786 1.00 12.18 86 TYR B N 1
ATOM 4678 C CA . TYR B 1 86 ? 6.785 -10.526 5.860 1.00 12.02 86 TYR B CA 1
ATOM 4679 C C . TYR B 1 86 ? 6.435 -9.328 6.768 1.00 11.97 86 TYR B C 1
ATOM 4680 O O . TYR B 1 86 ? 7.163 -9.033 7.731 1.00 10.98 86 TYR B O 1
ATOM 4689 N N . HIS B 1 87 ? 5.314 -8.665 6.507 1.00 11.61 87 HIS B N 1
ATOM 4690 C CA . HIS B 1 87 ? 4.991 -7.468 7.276 1.00 12.23 87 HIS B CA 1
ATOM 4691 C C . HIS B 1 87 ? 4.843 -7.826 8.766 1.00 13.13 87 HIS B C 1
ATOM 4692 O O . HIS B 1 87 ? 5.389 -7.129 9.651 1.00 13.44 87 HIS B O 1
ATOM 4699 N N . GLU B 1 88 ? 4.151 -8.932 9.017 1.00 13.61 88 GLU B N 1
ATOM 4700 C CA . GLU B 1 88 ? 3.964 -9.476 10.345 1.00 14.70 88 GLU B CA 1
ATOM 4701 C C . GLU B 1 88 ? 5.309 -9.743 11.028 1.00 14.22 88 GLU B C 1
ATOM 4702 O O . GLU B 1 88 ? 5.454 -9.493 12.196 1.00 14.44 88 GLU B O 1
ATOM 4708 N N . THR B 1 89 ? 6.267 -10.305 10.330 1.00 14.50 89 THR B N 1
ATOM 4709 C CA . THR B 1 89 ? 7.541 -10.621 10.973 1.00 15.17 89 THR B CA 1
ATOM 4710 C C . THR B 1 89 ? 8.289 -9.328 11.289 1.00 15.06 89 THR B C 1
ATOM 4711 O O . THR B 1 89 ? 8.913 -9.179 12.356 1.00 16.29 89 THR B O 1
ATOM 4715 N N . VAL B 1 90 ? 8.250 -8.395 10.355 1.00 15.25 90 VAL B N 1
ATOM 4716 C CA . VAL B 1 90 ? 8.881 -7.104 10.591 1.00 14.74 90 VAL B CA 1
ATOM 4717 C C . VAL B 1 90 ? 8.321 -6.489 11.874 1.00 15.72 90 VAL B C 1
ATOM 4718 O O . VAL B 1 90 ? 9.090 -6.125 12.778 1.00 15.33 90 VAL B O 1
ATOM 4722 N N . MET B 1 91 ? 6.999 -6.407 11.986 1.00 16.54 91 MET B N 1
ATOM 4723 C CA . MET B 1 91 ? 6.470 -5.683 13.140 1.00 17.89 91 MET B CA 1
ATOM 4724 C C . MET B 1 91 ? 6.613 -6.519 14.413 1.00 16.89 91 MET B C 1
ATOM 4725 O O . MET B 1 91 ? 6.871 -5.951 15.470 1.00 14.73 91 MET B O 1
ATOM 4730 N N . ARG B 1 92 ? 6.566 -7.850 14.329 1.00 17.39 92 ARG B N 1
ATOM 4731 C CA . ARG B 1 92 ? 6.737 -8.661 15.553 1.00 18.30 92 ARG B CA 1
ATOM 4732 C C . ARG B 1 92 ? 8.131 -8.455 16.140 1.00 19.21 92 ARG B C 1
ATOM 4733 O O . ARG B 1 92 ? 8.266 -8.469 17.348 1.00 20.24 92 ARG B O 1
ATOM 4741 N N . GLU B 1 93 ? 9.135 -8.330 15.264 1.00 20.45 93 GLU B N 1
ATOM 4742 C CA . GLU B 1 93 ? 10.535 -8.191 15.625 1.00 20.77 93 GLU B CA 1
ATOM 4743 C C . GLU B 1 93 ? 10.800 -6.791 16.170 1.00 21.43 93 GLU B C 1
ATOM 4744 O O . GLU B 1 93 ? 11.757 -6.630 16.931 1.00 25.91 93 GLU B O 1
ATOM 4750 N N . MET B 1 94 ? 9.984 -5.800 15.776 1.00 19.23 94 MET B N 1
ATOM 4751 C CA . MET B 1 94 ? 10.258 -4.387 16.076 1.00 19.34 94 MET B CA 1
ATOM 4752 C C . MET B 1 94 ? 9.265 -3.893 17.125 1.00 19.86 94 MET B C 1
ATOM 4753 O O . MET B 1 94 ? 8.351 -3.094 16.825 1.00 19.44 94 MET B O 1
ATOM 4758 N N . ALA B 1 95 ? 9.455 -4.387 18.347 1.00 21.98 95 ALA B N 1
ATOM 4759 C CA . ALA B 1 95 ? 8.736 -3.904 19.581 1.00 21.93 95 ALA B CA 1
ATOM 4760 C C . ALA B 1 95 ? 7.218 -4.043 19.427 1.00 20.66 95 ALA B C 1
ATOM 4761 O O . ALA B 1 95 ? 6.447 -3.170 19.806 1.00 20.61 95 ALA B O 1
ATOM 4763 N N . GLY B 1 96 ? 6.827 -5.111 18.776 1.00 21.52 96 GLY B N 1
ATOM 4764 C CA . GLY B 1 96 ? 5.468 -5.586 18.785 1.00 21.83 96 GLY B CA 1
ATOM 4765 C C . GLY B 1 96 ? 4.527 -4.615 18.118 1.00 20.78 96 GLY B C 1
ATOM 4766 O O . GLY B 1 96 ? 3.485 -4.284 18.665 1.00 21.64 96 GLY B O 1
ATOM 4767 N N . ALA B 1 97 ? 4.941 -4.205 16.929 1.00 20.26 97 ALA B N 1
ATOM 4768 C CA . ALA B 1 97 ? 4.172 -3.415 16.002 1.00 18.66 97 ALA B CA 1
ATOM 4769 C C . ALA B 1 97 ? 4.006 -2.015 16.551 1.00 18.01 97 ALA B C 1
ATOM 4770 O O . ALA B 1 97 ? 2.993 -1.415 16.354 1.00 17.67 97 ALA B O 1
ATOM 4772 N N . SER B 1 98 ? 5.001 -1.528 17.255 1.00 19.00 98 SER B N 1
ATOM 4773 C CA . SER B 1 98 ? 4.919 -0.166 17.794 1.00 19.09 98 SER B CA 1
ATOM 4774 C C . SER B 1 98 ? 5.259 0.893 16.734 1.00 18.18 98 SER B C 1
ATOM 4775 O O . SER B 1 98 ? 5.045 2.069 16.998 1.00 20.83 98 SER B O 1
ATOM 4778 N N . PHE B 1 99 ? 5.849 0.502 15.587 1.00 15.98 99 PHE B N 1
ATOM 4779 C CA . PHE B 1 99 ? 6.290 1.454 14.587 1.00 14.99 99 PHE B CA 1
ATOM 4780 C C . PHE B 1 99 ? 5.497 1.220 13.292 1.00 15.11 99 PHE B C 1
ATOM 4781 O O . PHE B 1 99 ? 5.912 0.491 12.415 1.00 15.31 99 PHE B O 1
ATOM 4789 N N . PRO B 1 100 ? 4.332 1.870 13.172 1.00 15.10 100 PRO B N 1
ATOM 4790 C CA . PRO B 1 100 ? 3.386 1.602 12.102 1.00 14.38 100 PRO B CA 1
ATOM 4791 C C . PRO B 1 100 ? 3.783 2.147 10.717 1.00 13.62 100 PRO B C 1
ATOM 4792 O O . PRO B 1 100 ? 3.113 1.845 9.757 1.00 14.05 100 PRO B O 1
ATOM 4796 N N . ARG B 1 101 ? 4.806 2.970 10.602 1.00 11.68 101 ARG B N 1
ATOM 4797 C CA . ARG B 1 101 ? 5.157 3.481 9.323 1.00 11.13 101 ARG B CA 1
ATOM 4798 C C . ARG B 1 101 ? 6.634 3.183 9.022 1.00 10.32 101 ARG B C 1
ATOM 4799 O O . ARG B 1 101 ? 7.380 3.998 8.537 1.00 10.39 101 ARG B O 1
ATOM 4807 N N . THR B 1 102 ? 7.023 1.958 9.227 1.00 10.02 102 THR B N 1
ATOM 4808 C CA . THR B 1 102 ? 8.255 1.479 8.649 1.00 10.21 102 THR B CA 1
ATOM 4809 C C . THR B 1 102 ? 8.201 1.522 7.120 1.00 9.30 102 THR B C 1
ATOM 4810 O O . THR B 1 102 ? 7.156 1.670 6.471 1.00 9.84 102 THR B O 1
ATOM 4814 N N . PRO B 1 103 ? 9.373 1.531 6.526 1.00 8.98 103 PRO B N 1
ATOM 4815 C CA . PRO B 1 103 ? 9.368 1.780 5.109 1.00 8.90 103 PRO B CA 1
ATOM 4816 C C . PRO B 1 103 ? 8.610 0.711 4.318 1.00 9.02 103 PRO B C 1
ATOM 4817 O O . PRO B 1 103 ? 8.120 1.012 3.223 1.00 9.33 103 PRO B O 1
ATOM 4821 N N . ASP B 1 104 ? 8.470 -0.492 4.859 1.00 9.06 104 ASP B N 1
ATOM 4822 C CA . ASP B 1 104 ? 7.690 -1.521 4.124 1.00 9.17 104 ASP B CA 1
ATOM 4823 C C . ASP B 1 104 ? 6.230 -1.067 3.933 1.00 9.31 104 ASP B C 1
ATOM 4824 O O . ASP B 1 104 ? 5.622 -1.385 2.930 1.00 9.13 104 ASP B O 1
ATOM 4829 N N . VAL B 1 105 ? 5.711 -0.242 4.827 1.00 9.22 105 VAL B N 1
ATOM 4830 C CA . VAL B 1 105 ? 4.323 0.205 4.764 1.00 9.20 105 VAL B CA 1
ATOM 4831 C C . VAL B 1 105 ? 4.190 1.343 3.753 1.00 9.30 105 VAL B C 1
ATOM 4832 O O . VAL B 1 105 ? 3.299 1.364 2.926 1.00 8.98 105 VAL B O 1
ATOM 4836 N N . ASN B 1 106 ? 5.088 2.305 3.906 1.00 10.13 106 ASN B N 1
ATOM 4837 C CA . ASN B 1 106 ? 5.217 3.481 3.078 1.00 10.14 106 ASN B CA 1
ATOM 4838 C C . ASN B 1 106 ? 5.298 3.066 1.607 1.00 10.17 106 ASN B C 1
ATOM 4839 O O . ASN B 1 106 ? 4.574 3.589 0.747 1.00 9.98 106 ASN B O 1
ATOM 4844 N N . ASN B 1 107 ? 6.186 2.116 1.314 1.00 10.56 107 ASN B N 1
ATOM 4845 C CA . ASN B 1 107 ? 6.481 1.768 -0.101 1.00 10.06 107 ASN B CA 1
ATOM 4846 C C . ASN B 1 107 ? 5.406 0.842 -0.670 1.00 10.89 107 ASN B C 1
ATOM 4847 O O . ASN B 1 107 ? 5.276 0.770 -1.894 1.00 11.49 107 ASN B O 1
ATOM 4852 N N . TYR B 1 108 ? 4.636 0.135 0.176 1.00 11.31 108 TYR B N 1
ATOM 4853 C CA . TYR B 1 108 ? 3.572 -0.779 -0.302 1.00 11.90 108 TYR B CA 1
ATOM 4854 C C . TYR B 1 108 ? 2.627 -0.048 -1.260 1.00 12.57 108 TYR B C 1
ATOM 4855 O O . TYR B 1 108 ? 2.115 -0.550 -2.232 1.00 13.38 108 TYR B O 1
ATOM 4864 N N . VAL B 1 109 ? 2.475 1.205 -0.991 1.00 13.95 109 VAL B N 1
ATOM 4865 C CA . VAL B 1 109 ? 1.500 2.029 -1.672 1.00 14.64 109 VAL B CA 1
ATOM 4866 C C . VAL B 1 109 ? 1.871 2.179 -3.151 1.00 13.70 109 VAL B C 1
ATOM 4867 O O . VAL B 1 109 ? 0.981 2.311 -3.996 1.00 13.52 109 VAL B O 1
ATOM 4871 N N . LEU B 1 110 ? 3.146 2.109 -3.483 1.00 12.74 110 LEU B N 1
ATOM 4872 C CA . LEU B 1 110 ? 3.569 2.410 -4.892 1.00 13.21 110 LEU B CA 1
ATOM 4873 C C . LEU B 1 110 ? 3.108 1.323 -5.892 1.00 13.20 110 LEU B C 1
ATOM 4874 O O . LEU B 1 110 ? 3.157 1.526 -7.116 1.00 12.86 110 LEU B O 1
ATOM 4879 N N . THR B 1 111 ? 2.743 0.155 -5.383 1.00 13.31 111 THR B N 1
ATOM 4880 C CA . THR B 1 111 ? 2.186 -0.955 -6.118 1.00 14.00 111 THR B CA 1
ATOM 4881 C C . THR B 1 111 ? 1.043 -0.479 -7.027 1.00 14.11 111 THR B C 1
ATOM 4882 O O . THR B 1 111 ? 0.874 -1.013 -8.108 1.00 13.92 111 THR B O 1
ATOM 4886 N N . THR B 1 112 ? 0.254 0.495 -6.622 1.00 13.64 112 THR B N 1
ATOM 4887 C CA . THR B 1 112 ? -0.866 0.886 -7.468 1.00 15.12 112 THR B CA 1
ATOM 4888 C C . THR B 1 112 ? -0.407 1.491 -8.807 1.00 15.96 112 THR B C 1
ATOM 4889 O O . THR B 1 112 ? -1.086 1.304 -9.833 1.00 16.57 112 THR B O 1
ATOM 4893 N N . TYR B 1 113 ? 0.675 2.263 -8.819 1.00 17.15 113 TYR B N 1
ATOM 4894 C CA . TYR B 1 113 ? 1.111 2.933 -10.034 1.00 17.53 113 TYR B CA 1
ATOM 4895 C C . TYR B 1 113 ? 1.653 1.897 -11.034 1.00 19.66 113 TYR B C 1
ATOM 4896 O O . TYR B 1 113 ? 1.370 1.921 -12.238 1.00 22.03 113 TYR B O 1
ATOM 4905 N N . ILE B 1 114 ? 2.496 1.047 -10.518 1.00 19.50 114 ILE B N 1
ATOM 4906 C CA . ILE B 1 114 ? 3.159 0.018 -11.247 1.00 22.53 114 ILE B CA 1
ATOM 4907 C C . ILE B 1 114 ? 2.114 -0.871 -11.936 1.00 22.90 114 ILE B C 1
ATOM 4908 O O . ILE B 1 114 ? 2.233 -1.189 -13.123 1.00 25.06 114 ILE B O 1
ATOM 4913 N N . ASP B 1 115 ? 1.078 -1.199 -11.182 1.00 21.28 115 ASP B N 1
ATOM 4914 C CA . ASP B 1 115 ? 0.009 -2.058 -11.600 1.00 21.25 115 ASP B CA 1
ATOM 4915 C C . ASP B 1 115 ? -0.712 -1.478 -12.824 1.00 21.07 115 ASP B C 1
ATOM 4916 O O . ASP B 1 115 ? -1.097 -2.228 -13.745 1.00 22.32 115 ASP B O 1
ATOM 4921 N N . ASP B 1 116 ? -0.906 -0.171 -12.823 1.00 19.31 116 ASP B N 1
ATOM 4922 C CA . ASP B 1 116 ? -1.763 0.474 -13.805 1.00 19.21 116 ASP B CA 1
ATOM 4923 C C . ASP B 1 116 ? -1.325 1.932 -13.930 1.00 17.07 116 ASP B C 1
ATOM 4924 O O . ASP B 1 116 ? -1.953 2.823 -13.385 1.00 15.92 116 ASP B O 1
ATOM 4929 N N . PRO B 1 117 ? -0.195 2.175 -14.595 1.00 16.99 117 PRO B N 1
ATOM 4930 C CA . PRO B 1 117 ? 0.350 3.537 -14.536 1.00 16.22 117 PRO B CA 1
ATOM 4931 C C . PRO B 1 117 ? -0.318 4.510 -15.506 1.00 16.65 117 PRO B C 1
ATOM 4932 O O . PRO B 1 117 ? -0.181 5.720 -15.318 1.00 17.31 117 PRO B O 1
ATOM 4936 N N . ALA B 1 118 ? -1.005 3.985 -16.527 1.00 18.23 118 ALA B N 1
ATOM 4937 C CA . ALA B 1 118 ? -1.353 4.799 -17.717 1.00 19.15 118 ALA B CA 1
ATOM 4938 C C . ALA B 1 118 ? -2.395 5.872 -17.366 1.00 18.31 118 ALA B C 1
ATOM 4939 O O . ALA B 1 118 ? -2.198 7.004 -17.695 1.00 19.44 118 ALA B O 1
ATOM 4941 N N . PRO B 1 119 ? -3.513 5.520 -16.731 1.00 17.11 119 PRO B N 1
ATOM 4942 C CA . PRO B 1 119 ? -4.499 6.540 -16.295 1.00 17.18 119 PRO B CA 1
ATOM 4943 C C . PRO B 1 119 ? -3.931 7.786 -15.571 1.00 16.68 119 PRO B C 1
ATOM 4944 O O . PRO B 1 119 ? -4.468 8.878 -15.681 1.00 16.45 119 PRO B O 1
ATOM 4948 N N . TRP B 1 120 ? -2.893 7.617 -14.770 1.00 17.56 120 TRP B N 1
ATOM 4949 C CA . TRP B 1 120 ? -2.199 8.761 -14.112 1.00 17.67 120 TRP B CA 1
ATOM 4950 C C . TRP B 1 120 ? -1.694 9.751 -15.177 1.00 18.63 120 TRP B C 1
ATOM 4951 O O . TRP B 1 120 ? -1.699 10.953 -14.960 1.00 20.81 120 TRP B O 1
ATOM 4962 N N . GLU B 1 121 ? -1.261 9.249 -16.318 1.00 18.40 121 GLU B N 1
ATOM 4963 C CA . GLU B 1 121 ? -0.844 10.107 -17.433 1.00 20.64 121 GLU B CA 1
ATOM 4964 C C . GLU B 1 121 ? -2.071 10.610 -18.204 1.00 20.87 121 GLU B C 1
ATOM 4965 O O . GLU B 1 121 ? -2.304 11.812 -18.307 1.00 18.51 121 GLU B O 1
ATOM 4971 N N . THR B 1 122 ? -2.850 9.659 -18.724 1.00 20.98 122 THR B N 1
ATOM 4972 C CA . THR B 1 122 ? -3.831 9.943 -19.717 1.00 22.12 122 THR B CA 1
ATOM 4973 C C . THR B 1 122 ? -4.913 10.880 -19.145 1.00 24.03 122 THR B C 1
ATOM 4974 O O . THR B 1 122 ? -5.507 11.635 -19.928 1.00 25.05 122 THR B O 1
ATOM 4978 N N . GLN B 1 123 ? -5.158 10.866 -17.818 1.00 21.53 123 GLN B N 1
ATOM 4979 C CA . GLN B 1 123 ? -6.193 11.714 -17.181 1.00 20.74 123 GLN B CA 1
ATOM 4980 C C . GLN B 1 123 ? -5.593 13.030 -16.655 1.00 19.06 123 GLN B C 1
ATOM 4981 O O . GLN B 1 123 ? -6.321 13.870 -16.110 1.00 16.96 123 GLN B O 1
ATOM 4987 N N . SER B 1 124 ? -4.284 13.206 -16.775 1.00 18.23 124 SER B N 1
ATOM 4988 C CA . SER B 1 124 ? -3.650 14.457 -16.371 1.00 18.74 124 SER B CA 1
ATOM 4989 C C . SER B 1 124 ? -4.185 15.628 -17.205 1.00 19.32 124 SER B C 1
ATOM 4990 O O . SER B 1 124 ? -4.526 15.471 -18.381 1.00 18.53 124 SER B O 1
ATOM 4993 N N . ILE B 1 125 ? -4.200 16.800 -16.581 1.00 20.38 125 ILE B N 1
ATOM 4994 C CA . ILE B 1 125 ? -4.657 18.031 -17.184 1.00 21.86 125 ILE B CA 1
ATOM 4995 C C . ILE B 1 125 ? -3.667 19.161 -16.856 1.00 23.72 125 ILE B C 1
ATOM 4996 O O . ILE B 1 125 ? -3.058 19.159 -15.795 1.00 25.43 125 ILE B O 1
ATOM 5001 N N . GLY B 1 126 ? -3.502 20.123 -17.777 1.00 25.62 126 GLY B N 1
ATOM 5002 C CA . GLY B 1 126 ? -2.679 21.334 -17.544 1.00 27.41 126 GLY B CA 1
ATOM 5003 C C . GLY B 1 126 ? -1.217 21.075 -17.846 1.00 27.93 126 GLY B C 1
ATOM 5004 O O . GLY B 1 126 ? -0.336 21.898 -17.595 1.00 27.16 126 GLY B O 1
ATOM 5005 N N . ASP B 1 127 ? -1.029 19.950 -18.503 1.00 28.74 127 ASP B N 1
ATOM 5006 C CA . ASP B 1 127 ? 0.168 19.155 -18.482 1.00 30.67 127 ASP B CA 1
ATOM 5007 C C . ASP B 1 127 ? 1.069 19.428 -19.710 1.00 30.76 127 ASP B C 1
ATOM 5008 O O . ASP B 1 127 ? 2.305 19.304 -19.615 1.00 26.66 127 ASP B O 1
ATOM 5013 N N . ASP B 1 128 ? 0.450 19.730 -20.868 1.00 30.15 128 ASP B N 1
ATOM 5014 C CA . ASP B 1 128 ? 1.136 19.923 -22.206 1.00 30.90 128 ASP B CA 1
ATOM 5015 C C . ASP B 1 128 ? 1.836 18.620 -22.618 1.00 28.36 128 ASP B C 1
ATOM 5016 O O . ASP B 1 128 ? 2.869 18.648 -23.301 1.00 27.84 128 ASP B O 1
ATOM 5021 N N . GLY B 1 129 ? 1.267 17.489 -22.192 1.00 25.25 129 GLY B N 1
ATOM 5022 C CA . GLY B 1 129 ? 1.711 16.184 -22.615 1.00 25.02 129 GLY B CA 1
ATOM 5023 C C . GLY B 1 129 ? 3.011 15.741 -21.952 1.00 24.20 129 GLY B C 1
ATOM 5024 O O . GLY B 1 129 ? 3.494 14.680 -22.303 1.00 24.22 129 GLY B O 1
ATOM 5025 N N . HIS B 1 130 ? 3.571 16.494 -20.985 1.00 23.69 130 HIS B N 1
ATOM 5026 C CA . HIS B 1 130 ? 4.915 16.199 -20.439 1.00 23.43 130 HIS B CA 1
ATOM 5027 C C . HIS B 1 130 ? 4.942 14.965 -19.526 1.00 22.85 130 HIS B C 1
ATOM 5028 O O . HIS B 1 130 ? 5.969 14.325 -19.390 1.00 24.09 130 HIS B O 1
ATOM 5035 N N . ILE B 1 131 ? 3.867 14.654 -18.825 1.00 22.44 131 ILE B N 1
ATOM 5036 C CA . ILE B 1 131 ? 3.913 13.497 -17.906 1.00 19.60 131 ILE B CA 1
ATOM 5037 C C . ILE B 1 131 ? 3.874 12.209 -18.733 1.00 19.16 131 ILE B C 1
ATOM 5038 O O . ILE B 1 131 ? 3.126 12.130 -19.696 1.00 18.16 131 ILE B O 1
ATOM 5043 N N . LYS B 1 132 ? 4.661 11.217 -18.322 1.00 20.39 132 LYS B N 1
ATOM 5044 C CA . LYS B 1 132 ? 4.714 9.916 -18.967 1.00 22.26 132 LYS B CA 1
ATOM 5045 C C . LYS B 1 132 ? 4.593 8.794 -17.924 1.00 21.38 132 LYS B C 1
ATOM 5046 O O . LYS B 1 132 ? 5.365 8.724 -16.986 1.00 21.22 132 LYS B O 1
ATOM 5052 N N . ALA B 1 133 ? 3.669 7.877 -18.163 1.00 21.39 133 ALA B N 1
ATOM 5053 C CA . ALA B 1 133 ? 3.492 6.644 -17.388 1.00 21.53 133 ALA B CA 1
ATOM 5054 C C . ALA B 1 133 ? 4.819 5.890 -17.207 1.00 20.86 133 ALA B C 1
ATOM 5055 O O . ALA B 1 133 ? 5.109 5.370 -16.119 1.00 19.52 133 ALA B O 1
ATOM 5057 N N . GLY B 1 134 ? 5.603 5.794 -18.276 1.00 20.34 134 GLY B N 1
ATOM 5058 C CA . GLY B 1 134 ? 6.869 5.074 -18.215 1.00 20.77 134 GLY B CA 1
ATOM 5059 C C . GLY B 1 134 ? 7.809 5.666 -17.171 1.00 21.53 134 GLY B C 1
ATOM 5060 O O . GLY B 1 134 ? 8.583 4.934 -16.546 1.00 20.25 134 GLY B O 1
ATOM 5061 N N . LYS B 1 135 ? 7.752 6.990 -16.973 1.00 21.19 135 LYS B N 1
ATOM 5062 C CA . LYS B 1 135 ? 8.646 7.639 -16.015 1.00 21.24 135 LYS B CA 1
ATOM 5063 C C . LYS B 1 135 ? 8.131 7.383 -14.588 1.00 16.57 135 LYS B C 1
ATOM 5064 O O . LYS B 1 135 ? 8.935 7.321 -13.642 1.00 14.35 135 LYS B O 1
ATOM 5070 N N . ILE B 1 136 ? 6.818 7.225 -14.424 1.00 14.92 136 ILE B N 1
ATOM 5071 C CA . ILE B 1 136 ? 6.272 6.865 -13.100 1.00 14.74 136 ILE B CA 1
ATOM 5072 C C . ILE B 1 136 ? 6.873 5.523 -12.661 1.00 14.01 136 ILE B C 1
ATOM 5073 O O . ILE B 1 136 ? 7.331 5.371 -11.530 1.00 13.85 136 ILE B O 1
ATOM 5078 N N . VAL B 1 137 ? 6.828 4.563 -13.579 1.00 14.19 137 VAL B N 1
ATOM 5079 C CA . VAL B 1 137 ? 7.334 3.202 -13.394 1.00 13.74 137 VAL B CA 1
ATOM 5080 C C . VAL B 1 137 ? 8.849 3.292 -13.179 1.00 13.23 137 VAL B C 1
ATOM 5081 O O . VAL B 1 137 ? 9.409 2.685 -12.236 1.00 12.17 137 VAL B O 1
ATOM 5085 N N . ASP B 1 138 ? 9.504 4.146 -13.955 1.00 13.78 138 ASP B N 1
ATOM 5086 C CA . ASP B 1 138 ? 10.977 4.311 -13.822 1.00 14.71 138 ASP B CA 1
ATOM 5087 C C . ASP B 1 138 ? 11.335 4.753 -12.398 1.00 14.06 138 ASP B C 1
ATOM 5088 O O . ASP B 1 138 ? 12.358 4.331 -11.802 1.00 14.41 138 ASP B O 1
ATOM 5093 N N . PHE B 1 139 ? 10.521 5.641 -11.845 1.00 13.96 139 PHE B N 1
ATOM 5094 C CA . PHE B 1 139 ? 10.838 6.153 -10.528 1.00 13.83 139 PHE B CA 1
ATOM 5095 C C . PHE B 1 139 ? 10.682 5.043 -9.491 1.00 14.20 139 PHE B C 1
ATOM 5096 O O . PHE B 1 139 ? 11.527 4.906 -8.581 1.00 14.79 139 PHE B O 1
ATOM 5104 N N . ILE B 1 140 ? 9.610 4.275 -9.612 1.00 14.43 140 ILE B N 1
ATOM 5105 C CA . ILE B 1 140 ? 9.356 3.234 -8.657 1.00 15.10 140 ILE B CA 1
ATOM 5106 C C . ILE B 1 140 ? 10.440 2.160 -8.733 1.00 15.45 140 ILE B C 1
ATOM 5107 O O . ILE B 1 140 ? 10.888 1.672 -7.697 1.00 15.92 140 ILE B O 1
ATOM 5112 N N . ARG B 1 141 ? 10.910 1.874 -9.925 1.00 17.61 141 ARG B N 1
ATOM 5113 C CA . ARG B 1 141 ? 11.961 0.879 -10.131 1.00 19.54 141 ARG B CA 1
ATOM 5114 C C . ARG B 1 141 ? 13.275 1.364 -9.520 1.00 19.07 141 ARG B C 1
ATOM 5115 O O . ARG B 1 141 ? 14.072 0.567 -9.019 1.00 17.84 141 ARG B O 1
ATOM 5123 N N . TYR B 1 142 ? 13.504 2.677 -9.604 1.00 19.01 142 TYR B N 1
ATOM 5124 C CA . TYR B 1 142 ? 14.700 3.317 -9.021 1.00 17.06 142 TYR B CA 1
ATOM 5125 C C . TYR B 1 142 ? 14.655 3.185 -7.489 1.00 15.77 142 TYR B C 1
ATOM 5126 O O . TYR B 1 142 ? 15.682 2.892 -6.877 1.00 13.04 142 TYR B O 1
ATOM 5135 N N . ALA B 1 143 ? 13.461 3.403 -6.899 1.00 14.46 143 ALA B N 1
ATOM 5136 C CA . ALA B 1 143 ? 13.246 3.338 -5.448 1.00 14.18 143 ALA B CA 1
ATOM 5137 C C . ALA B 1 143 ? 13.555 1.931 -4.943 1.00 14.32 143 ALA B C 1
ATOM 5138 O O . ALA B 1 143 ? 14.259 1.735 -3.961 1.00 12.14 143 ALA B O 1
ATOM 5140 N N . ARG B 1 144 ? 13.015 0.965 -5.684 1.00 16.64 144 ARG B N 1
ATOM 5141 C CA . ARG B 1 144 ? 13.156 -0.444 -5.373 1.00 18.12 144 ARG B CA 1
ATOM 5142 C C . ARG B 1 144 ? 14.621 -0.870 -5.444 1.00 17.11 144 ARG B C 1
ATOM 5143 O O . ARG B 1 144 ? 15.092 -1.583 -4.586 1.00 16.18 144 ARG B O 1
ATOM 5151 N N . GLU B 1 145 ? 15.312 -0.396 -6.471 1.00 17.90 145 GLU B N 1
ATOM 5152 C CA . GLU B 1 145 ? 16.717 -0.684 -6.709 1.00 19.03 145 GLU B CA 1
ATOM 5153 C C . GLU B 1 145 ? 17.569 -0.218 -5.528 1.00 17.86 145 GLU B C 1
ATOM 5154 O O . GLU B 1 145 ? 18.428 -0.951 -5.057 1.00 16.28 145 GLU B O 1
ATOM 5160 N N . HIS B 1 146 ? 17.352 1.012 -5.090 1.00 17.66 146 HIS B N 1
ATOM 5161 C CA . HIS B 1 146 ? 18.151 1.610 -3.998 1.00 17.57 146 HIS B CA 1
ATOM 5162 C C . HIS B 1 146 ? 17.461 1.414 -2.624 1.00 17.33 146 HIS B C 1
ATOM 5163 O O . HIS B 1 146 ? 17.962 1.867 -1.621 1.00 18.06 146 HIS B O 1
ATOM 5170 N N . ASP B 1 147 ? 16.341 0.695 -2.543 1.00 15.96 147 ASP B N 1
ATOM 5171 C CA . ASP B 1 147 ? 15.681 0.410 -1.266 1.00 15.74 147 ASP B CA 1
ATOM 5172 C C . ASP B 1 147 ? 15.225 1.715 -0.594 1.00 14.09 147 ASP B C 1
ATOM 5173 O O . ASP B 1 147 ? 15.376 1.907 0.614 1.00 13.10 147 ASP B O 1
ATOM 5178 N N . LEU B 1 148 ? 14.673 2.612 -1.369 1.00 13.20 148 LEU B N 1
ATOM 5179 C CA . LEU B 1 148 ? 14.430 3.954 -0.869 1.00 13.88 148 LEU B CA 1
ATOM 5180 C C . LEU B 1 148 ? 13.040 4.010 -0.220 1.00 13.30 148 LEU B C 1
ATOM 5181 O O . LEU B 1 148 ? 12.094 3.407 -0.726 1.00 12.81 148 LEU B O 1
ATOM 5186 N N . ASN B 1 149 ? 12.976 4.687 0.933 1.00 12.29 149 ASN B N 1
ATOM 5187 C CA . ASN B 1 149 ? 11.762 4.947 1.710 1.00 11.80 149 ASN B CA 1
ATOM 5188 C C . ASN B 1 149 ? 11.087 6.212 1.164 1.00 12.60 149 ASN B C 1
ATOM 5189 O O . ASN B 1 149 ? 11.643 7.311 1.294 1.00 12.50 149 ASN B O 1
ATOM 5194 N N . CYS B 1 150 ? 9.912 6.015 0.553 1.00 12.00 150 CYS B N 1
ATOM 5195 C CA . CYS B 1 150 ? 9.099 7.031 0.006 1.00 12.52 150 CYS B CA 1
ATOM 5196 C C . CYS B 1 150 ? 7.899 7.247 0.941 1.00 13.20 150 CYS B C 1
ATOM 5197 O O . CYS B 1 150 ? 6.886 6.575 0.786 1.00 12.96 150 CYS B O 1
ATOM 5200 N N . ALA B 1 151 ? 8.026 8.208 1.857 1.00 13.06 151 ALA B N 1
ATOM 5201 C CA . ALA B 1 151 ? 7.015 8.613 2.838 1.00 12.98 151 ALA B CA 1
ATOM 5202 C C . ALA B 1 151 ? 5.832 9.295 2.147 1.00 12.86 151 ALA B C 1
ATOM 5203 O O . ALA B 1 151 ? 6.046 10.259 1.408 1.00 14.78 151 ALA B O 1
ATOM 5205 N N . PRO B 1 152 ? 4.609 8.765 2.308 1.00 11.90 152 PRO B N 1
ATOM 5206 C CA . PRO B 1 152 ? 3.452 9.340 1.615 1.00 12.48 152 PRO B CA 1
ATOM 5207 C C . PRO B 1 152 ? 2.847 10.518 2.394 1.00 12.79 152 PRO B C 1
ATOM 5208 O O . PRO B 1 152 ? 2.731 10.449 3.609 1.00 12.22 152 PRO B O 1
ATOM 5212 N N . GLN B 1 153 ? 2.478 11.567 1.662 1.00 13.99 153 GLN B N 1
ATOM 5213 C CA . GLN B 1 153 ? 1.855 12.782 2.227 1.00 15.39 153 GLN B CA 1
ATOM 5214 C C . GLN B 1 153 ? 0.654 13.177 1.366 1.00 15.97 153 GLN B C 1
ATOM 5215 O O . GLN B 1 153 ? 0.803 13.827 0.352 1.00 16.65 153 GLN B O 1
ATOM 5221 N N . PHE B 1 154 ? -0.510 12.706 1.754 1.00 16.73 154 PHE B N 1
ATOM 5222 C CA . PHE B 1 154 ? -1.719 12.887 0.956 1.00 18.93 154 PHE B CA 1
ATOM 5223 C C . PHE B 1 154 ? -2.740 13.749 1.726 1.00 21.48 154 PHE B C 1
ATOM 5224 O O . PHE B 1 154 ? -3.355 14.619 1.104 1.00 21.91 154 PHE B O 1
ATOM 5232 N N . VAL B 1 155 ? -2.907 13.578 3.044 1.00 26.47 155 VAL B N 1
ATOM 5233 C CA . VAL B 1 155 ? -4.044 14.250 3.748 1.00 34.36 155 VAL B CA 1
ATOM 5234 C C . VAL B 1 155 ? -3.785 15.762 3.873 1.00 35.56 155 VAL B C 1
ATOM 5235 O O . VAL B 1 155 ? -2.649 16.206 4.055 1.00 32.89 155 VAL B O 1
ATOM 5239 N N . ASP B 1 156 ? -4.865 16.540 3.742 1.00 43.05 156 ASP B N 1
ATOM 5240 C CA . ASP B 1 156 ? -4.881 18.013 4.013 1.00 50.12 156 ASP B CA 1
ATOM 5241 C C . ASP B 1 156 ? -5.763 18.286 5.249 1.00 61.75 156 ASP B C 1
ATOM 5242 O O . ASP B 1 156 ? -6.637 17.463 5.585 1.00 65.22 156 ASP B O 1
ATOM 5247 N N . PRO B 1 157 ? -5.589 19.462 5.916 1.00 72.72 157 PRO B N 1
ATOM 5248 C CA . PRO B 1 157 ? -6.267 19.784 7.210 1.00 73.26 157 PRO B CA 1
ATOM 5249 C C . PRO B 1 157 ? -7.692 19.211 7.345 1.00 73.21 157 PRO B C 1
ATOM 5250 O O . PRO B 1 157 ? -8.646 19.704 6.726 1.00 69.70 157 PRO B O 1
ATOM 5254 N N . SER B 1 170 ? -5.542 29.738 1.766 1.00 38.39 170 SER B N 1
ATOM 5255 C CA . SER B 1 170 ? -5.805 28.298 1.656 1.00 42.52 170 SER B CA 1
ATOM 5256 C C . SER B 1 170 ? -4.484 27.529 1.494 1.00 37.29 170 SER B C 1
ATOM 5257 O O . SER B 1 170 ? -3.980 27.409 0.385 1.00 39.66 170 SER B O 1
ATOM 5260 N N . PRO B 1 171 ? -3.924 26.997 2.598 1.00 30.72 171 PRO B N 1
ATOM 5261 C CA . PRO B 1 171 ? -2.508 26.595 2.633 1.00 29.21 171 PRO B CA 1
ATOM 5262 C C . PRO B 1 171 ? -2.131 25.283 1.912 1.00 26.46 171 PRO B C 1
ATOM 5263 O O . PRO B 1 171 ? -0.958 24.905 1.906 1.00 24.97 171 PRO B O 1
ATOM 5267 N N . GLY B 1 172 ? -3.088 24.603 1.277 1.00 25.68 172 GLY B N 1
ATOM 5268 C CA . GLY B 1 172 ? -2.797 23.327 0.641 1.00 25.14 172 GLY B CA 1
ATOM 5269 C C . GLY B 1 172 ? -1.775 23.488 -0.466 1.00 24.42 172 GLY B C 1
ATOM 5270 O O . GLY B 1 172 ? -1.608 24.585 -1.032 1.00 26.84 172 GLY B O 1
ATOM 5271 N N . LEU B 1 173 ? -1.097 22.410 -0.793 1.00 21.65 173 LEU B N 1
ATOM 5272 C CA . LEU B 1 173 ? 0.017 22.525 -1.694 1.00 21.26 173 LEU B CA 1
ATOM 5273 C C . LEU B 1 173 ? -0.520 22.787 -3.106 1.00 20.76 173 LEU B C 1
ATOM 5274 O O . LEU B 1 173 ? -1.489 22.151 -3.479 1.00 20.96 173 LEU B O 1
ATOM 5279 N N . ARG B 1 174 ? 0.038 23.739 -3.873 1.00 20.45 174 ARG B N 1
ATOM 5280 C CA . ARG B 1 174 ? -0.493 23.921 -5.255 1.00 21.56 174 ARG B CA 1
ATOM 5281 C C . ARG B 1 174 ? 0.628 24.247 -6.261 1.00 19.51 174 ARG B C 1
ATOM 5282 O O . ARG B 1 174 ? 1.730 24.645 -5.903 1.00 17.96 174 ARG B O 1
ATOM 5290 N N . VAL B 1 175 ? 0.308 24.042 -7.536 1.00 16.84 175 VAL B N 1
ATOM 5291 C CA . VAL B 1 175 ? 1.169 24.422 -8.616 1.00 17.77 175 VAL B CA 1
ATOM 5292 C C . VAL B 1 175 ? 1.156 25.948 -8.739 1.00 18.11 175 VAL B C 1
ATOM 5293 O O . VAL B 1 175 ? 0.074 26.486 -8.967 1.00 19.78 175 VAL B O 1
ATOM 5297 N N . VAL B 1 176 ? 2.320 26.616 -8.560 1.00 18.41 176 VAL B N 1
ATOM 5298 C CA . VAL B 1 176 ? 2.464 28.091 -8.748 1.00 21.04 176 VAL B CA 1
ATOM 5299 C C . VAL B 1 176 ? 3.208 28.431 -10.057 1.00 22.87 176 VAL B C 1
ATOM 5300 O O . VAL B 1 176 ? 3.284 29.596 -10.415 1.00 23.20 176 VAL B O 1
ATOM 5304 N N . GLU B 1 177 ? 3.788 27.450 -10.739 1.00 23.50 177 GLU B N 1
ATOM 5305 C CA . GLU B 1 177 ? 4.529 27.711 -11.958 1.00 24.33 177 GLU B CA 1
ATOM 5306 C C . GLU B 1 177 ? 4.669 26.420 -12.776 1.00 23.31 177 GLU B C 1
ATOM 5307 O O . GLU B 1 177 ? 4.919 25.365 -12.222 1.00 22.61 177 GLU B O 1
ATOM 5313 N N . LYS B 1 178 ? 4.518 26.531 -14.084 1.00 23.40 178 LYS B N 1
ATOM 5314 C CA . LYS B 1 178 ? 4.712 25.421 -15.034 1.00 23.66 178 LYS B CA 1
ATOM 5315 C C . LYS B 1 178 ? 5.645 25.898 -16.156 1.00 23.22 178 LYS B C 1
ATOM 5316 O O . LYS B 1 178 ? 5.362 26.957 -16.750 1.00 21.03 178 LYS B O 1
ATOM 5322 N N . ASN B 1 179 ? 6.676 25.121 -16.501 1.00 24.32 179 ASN B N 1
ATOM 5323 C CA . ASN B 1 179 ? 7.548 25.425 -17.692 1.00 26.43 179 ASN B CA 1
ATOM 5324 C C . ASN B 1 179 ? 7.838 24.124 -18.468 1.00 26.31 179 ASN B C 1
ATOM 5325 O O . ASN B 1 179 ? 7.113 23.139 -18.309 1.00 26.97 179 ASN B O 1
ATOM 5330 N N . GLU B 1 180 ? 8.846 24.097 -19.341 1.00 24.88 180 GLU B N 1
ATOM 5331 C CA . GLU B 1 180 ? 9.110 22.865 -20.106 1.00 27.90 180 GLU B CA 1
ATOM 5332 C C . GLU B 1 180 ? 9.916 21.909 -19.239 1.00 25.06 180 GLU B C 1
ATOM 5333 O O . GLU B 1 180 ? 10.030 20.747 -19.585 1.00 22.98 180 GLU B O 1
ATOM 5339 N N . LYS B 1 181 ? 10.470 22.398 -18.133 1.00 25.80 181 LYS B N 1
ATOM 5340 C CA . LYS B 1 181 ? 11.325 21.538 -17.298 1.00 28.04 181 LYS B CA 1
ATOM 5341 C C . LYS B 1 181 ? 10.507 20.766 -16.252 1.00 24.57 181 LYS B C 1
ATOM 5342 O O . LYS B 1 181 ? 10.952 19.696 -15.840 1.00 24.16 181 LYS B O 1
ATOM 5348 N N . GLY B 1 182 ? 9.349 21.273 -15.836 1.00 21.38 182 GLY B N 1
ATOM 5349 C CA . GLY B 1 182 ? 8.615 20.694 -14.704 1.00 20.60 182 GLY B CA 1
ATOM 5350 C C . GLY B 1 182 ? 7.735 21.712 -13.999 1.00 20.21 182 GLY B C 1
ATOM 5351 O O . GLY B 1 182 ? 7.294 22.682 -14.613 1.00 20.16 182 GLY B O 1
ATOM 5352 N N . ILE B 1 183 ? 7.463 21.509 -12.712 1.00 17.97 183 ILE B N 1
ATOM 5353 C CA . ILE B 1 183 ? 6.488 22.363 -12.030 1.00 17.15 183 ILE B CA 1
ATOM 5354 C C . ILE B 1 183 ? 7.114 22.920 -10.756 1.00 15.82 183 ILE B C 1
ATOM 5355 O O . ILE B 1 183 ? 8.079 22.390 -10.261 1.00 15.92 183 ILE B O 1
ATOM 5360 N N . VAL B 1 184 ? 6.554 24.012 -10.272 1.00 15.50 184 VAL B N 1
ATOM 5361 C CA . VAL B 1 184 ? 6.897 24.555 -8.949 1.00 15.13 184 VAL B CA 1
ATOM 5362 C C . VAL B 1 184 ? 5.644 24.483 -8.087 1.00 15.92 184 VAL B C 1
ATOM 5363 O O . VAL B 1 184 ? 4.540 24.856 -8.575 1.00 15.27 184 VAL B O 1
ATOM 5367 N N . VAL B 1 185 ? 5.815 24.008 -6.850 1.00 15.46 185 VAL B N 1
ATOM 5368 C CA . VAL B 1 185 ? 4.695 23.848 -5.941 1.00 14.71 185 VAL B CA 1
ATOM 5369 C C . VAL B 1 185 ? 4.984 24.616 -4.656 1.00 14.40 185 VAL B C 1
ATOM 5370 O O . VAL B 1 185 ? 6.123 24.658 -4.219 1.00 13.34 185 VAL B O 1
ATOM 5374 N N . ASN B 1 186 ? 3.922 25.174 -4.065 1.00 13.57 186 ASN B N 1
ATOM 5375 C CA . ASN B 1 186 ? 4.040 26.021 -2.866 1.00 14.56 186 ASN B CA 1
ATOM 5376 C C . ASN B 1 186 ? 2.889 25.678 -1.921 1.00 13.74 186 ASN B C 1
ATOM 5377 O O . ASN B 1 186 ? 1.760 25.547 -2.363 1.00 13.22 186 ASN B O 1
ATOM 5382 N N . GLY B 1 187 ? 3.190 25.510 -0.643 1.00 13.84 187 GLY B N 1
ATOM 5383 C CA . GLY B 1 187 ? 2.154 25.144 0.314 1.00 14.23 187 GLY B CA 1
ATOM 5384 C C . GLY B 1 187 ? 2.580 24.082 1.321 1.00 14.06 187 GLY B C 1
ATOM 5385 O O . GLY B 1 187 ? 3.786 23.776 1.532 1.00 13.70 187 GLY B O 1
ATOM 5386 N N . VAL B 1 188 ? 1.566 23.555 1.989 1.00 13.54 188 VAL B N 1
ATOM 5387 C CA . VAL B 1 188 ? 1.785 22.705 3.136 1.00 14.56 188 VAL B CA 1
ATOM 5388 C C . VAL B 1 188 ? 1.084 21.366 2.895 1.00 15.71 188 VAL B C 1
ATOM 5389 O O . VAL B 1 188 ? -0.053 21.269 2.363 1.00 15.16 188 VAL B O 1
ATOM 5393 N N . LYS B 1 189 ? 1.820 20.311 3.203 1.00 17.82 189 LYS B N 1
ATOM 5394 C CA . LYS B 1 189 ? 1.216 18.996 3.415 1.00 18.43 189 LYS B CA 1
ATOM 5395 C C . LYS B 1 189 ? 1.163 18.772 4.930 1.00 17.93 189 LYS B C 1
ATOM 5396 O O . LYS B 1 189 ? 2.170 18.600 5.582 1.00 16.50 189 LYS B O 1
ATOM 5402 N N . ALA B 1 190 ? -0.051 18.817 5.447 1.00 20.45 190 ALA B N 1
ATOM 5403 C CA . ALA B 1 190 ? -0.375 18.982 6.869 1.00 22.47 190 ALA B CA 1
ATOM 5404 C C . ALA B 1 190 ? -0.039 17.738 7.689 1.00 23.48 190 ALA B C 1
ATOM 5405 O O . ALA B 1 190 ? 0.215 17.850 8.907 1.00 27.20 190 ALA B O 1
ATOM 5407 N N . ILE B 1 191 ? -0.127 16.571 7.085 1.00 22.17 191 ILE B N 1
ATOM 5408 C CA . ILE B 1 191 ? 0.124 15.380 7.850 1.00 25.55 191 ILE B CA 1
ATOM 5409 C C . ILE B 1 191 ? 1.212 14.560 7.158 1.00 23.11 191 ILE B C 1
ATOM 5410 O O . ILE B 1 191 ? 1.172 14.334 5.946 1.00 21.41 191 ILE B O 1
ATOM 5415 N N . GLY B 1 192 ? 2.171 14.139 7.976 1.00 19.62 192 GLY B N 1
ATOM 5416 C CA . GLY B 1 192 ? 3.214 13.248 7.561 1.00 17.48 192 GLY B CA 1
ATOM 5417 C C . GLY B 1 192 ? 3.784 12.546 8.768 1.00 16.53 192 GLY B C 1
ATOM 5418 O O . GLY B 1 192 ? 3.901 13.124 9.845 1.00 14.51 192 GLY B O 1
ATOM 5419 N N . THR B 1 193 ? 4.125 11.286 8.562 1.00 16.38 193 THR B N 1
ATOM 5420 C CA . THR B 1 193 ? 4.629 10.427 9.615 1.00 14.81 193 THR B CA 1
ATOM 5421 C C . THR B 1 193 ? 6.000 9.867 9.214 1.00 13.63 193 THR B C 1
ATOM 5422 O O . THR B 1 193 ? 6.101 9.127 8.226 1.00 12.23 193 THR B O 1
ATOM 5426 N N . GLY B 1 194 ? 7.028 10.220 9.988 1.00 12.66 194 GLY B N 1
ATOM 5427 C CA . GLY B 1 194 ? 8.378 9.716 9.785 1.00 12.36 194 GLY B CA 1
ATOM 5428 C C . GLY B 1 194 ? 9.066 10.314 8.567 1.00 12.76 194 GLY B C 1
ATOM 5429 O O . GLY B 1 194 ? 10.055 9.781 8.116 1.00 13.83 194 GLY B O 1
ATOM 5430 N N . VAL B 1 195 ? 8.575 11.417 8.018 1.00 12.70 195 VAL B N 1
ATOM 5431 C CA . VAL B 1 195 ? 9.141 11.946 6.786 1.00 13.38 195 VAL B CA 1
ATOM 5432 C C . VAL B 1 195 ? 10.601 12.357 7.025 1.00 14.69 195 VAL B C 1
ATOM 5433 O O . VAL B 1 195 ? 11.447 12.192 6.136 1.00 15.96 195 VAL B O 1
ATOM 5437 N N . ALA B 1 196 ? 10.919 12.846 8.212 1.00 13.98 196 ALA B N 1
ATOM 5438 C CA . ALA B 1 196 ? 12.275 13.263 8.483 1.00 14.29 196 ALA B CA 1
ATOM 5439 C C . ALA B 1 196 ? 13.226 12.069 8.419 1.00 13.94 196 ALA B C 1
ATOM 5440 O O . ALA B 1 196 ? 14.444 12.260 8.544 1.00 13.42 196 ALA B O 1
ATOM 5442 N N . PHE B 1 197 ? 12.680 10.854 8.280 1.00 13.03 197 PHE B N 1
ATOM 5443 C CA . PHE B 1 197 ? 13.492 9.636 8.335 1.00 11.79 197 PHE B CA 1
ATOM 5444 C C . PHE B 1 197 ? 13.476 8.935 6.969 1.00 10.99 197 PHE B C 1
ATOM 5445 O O . PHE B 1 197 ? 13.945 7.809 6.826 1.00 10.69 197 PHE B O 1
ATOM 5453 N N . ALA B 1 198 ? 12.857 9.573 5.983 1.00 10.53 198 ALA B N 1
ATOM 5454 C CA . ALA B 1 198 ? 12.677 8.943 4.696 1.00 10.40 198 ALA B CA 1
ATOM 5455 C C . ALA B 1 198 ? 13.780 9.382 3.729 1.00 9.98 198 ALA B C 1
ATOM 5456 O O . ALA B 1 198 ? 14.647 10.113 4.099 1.00 9.89 198 ALA B O 1
ATOM 5458 N N . ASP B 1 199 ? 13.712 8.910 2.484 1.00 10.17 199 ASP B N 1
ATOM 5459 C CA . ASP B 1 199 ? 14.568 9.406 1.377 1.00 9.86 199 ASP B CA 1
ATOM 5460 C C . ASP B 1 199 ? 13.790 10.357 0.464 1.00 9.52 199 ASP B C 1
ATOM 5461 O O . ASP B 1 199 ? 14.322 11.367 -0.029 1.00 9.57 199 ASP B O 1
ATOM 5466 N N . TRP B 1 200 ? 12.565 9.980 0.162 1.00 9.39 200 TRP B N 1
ATOM 5467 C CA . TRP B 1 200 ? 11.724 10.749 -0.725 1.00 9.48 200 TRP B CA 1
ATOM 5468 C C . TRP B 1 200 ? 10.351 10.970 -0.093 1.00 9.62 200 TRP B C 1
ATOM 5469 O O . TRP B 1 200 ? 9.877 10.201 0.658 1.00 9.24 200 TRP B O 1
ATOM 5480 N N . ILE B 1 201 ? 9.681 11.981 -0.571 1.00 11.51 201 ILE B N 1
ATOM 5481 C CA . ILE B 1 201 ? 8.377 12.267 -0.170 1.00 12.72 201 ILE B CA 1
ATOM 5482 C C . ILE B 1 201 ? 7.458 11.944 -1.340 1.00 13.22 201 ILE B C 1
ATOM 5483 O O . ILE B 1 201 ? 7.681 12.418 -2.446 1.00 13.09 201 ILE B O 1
ATOM 5488 N N . HIS B 1 202 ? 6.399 11.205 -1.044 1.00 13.77 202 HIS B N 1
ATOM 5489 C CA . HIS B 1 202 ? 5.426 10.838 -2.052 1.00 14.44 202 HIS B CA 1
ATOM 5490 C C . HIS B 1 202 ? 4.190 11.722 -1.841 1.00 15.19 202 HIS B C 1
ATOM 5491 O O . HIS B 1 202 ? 3.439 11.512 -0.891 1.00 16.61 202 HIS B O 1
ATOM 5498 N N . ILE B 1 203 ? 4.024 12.702 -2.730 1.00 16.74 203 ILE B N 1
ATOM 5499 C CA . ILE B 1 203 ? 2.981 13.731 -2.694 1.00 16.83 203 ILE B CA 1
ATOM 5500 C C . ILE B 1 203 ? 1.766 13.187 -3.428 1.00 16.35 203 ILE B C 1
ATOM 5501 O O . ILE B 1 203 ? 1.887 12.667 -4.550 1.00 15.53 203 ILE B O 1
ATOM 5506 N N . GLY B 1 204 ? 0.608 13.329 -2.776 1.00 16.72 204 GLY B N 1
ATOM 5507 C CA . GLY B 1 204 ? -0.691 13.000 -3.372 1.00 15.84 204 GLY B CA 1
ATOM 5508 C C . GLY B 1 204 ? -1.820 13.776 -2.727 1.00 15.14 204 GLY B C 1
ATOM 5509 O O . GLY B 1 204 ? -1.617 14.569 -1.850 1.00 15.47 204 GLY B O 1
ATOM 5510 N N . VAL B 1 205 ? -3.019 13.542 -3.169 1.00 15.46 205 VAL B N 1
ATOM 5511 C CA . VAL B 1 205 ? -4.140 14.243 -2.617 1.00 16.49 205 VAL B CA 1
ATOM 5512 C C . VAL B 1 205 ? -5.361 13.333 -2.746 1.00 17.24 205 VAL B C 1
ATOM 5513 O O . VAL B 1 205 ? -5.317 12.374 -3.573 1.00 15.90 205 VAL B O 1
ATOM 5517 N N . PHE B 1 206 ? -6.347 13.563 -1.866 1.00 16.84 206 PHE B N 1
ATOM 5518 C CA . PHE B 1 206 ? -7.678 12.934 -1.980 1.00 18.19 206 PHE B CA 1
ATOM 5519 C C . PHE B 1 206 ? -8.711 13.978 -2.380 1.00 19.21 206 PHE B C 1
ATOM 5520 O O . PHE B 1 206 ? -8.605 15.138 -1.991 1.00 20.13 206 PHE B O 1
ATOM 5528 N N . PHE B 1 207 ? -9.712 13.532 -3.123 1.00 20.46 207 PHE B N 1
ATOM 5529 C CA . PHE B 1 207 ? -10.749 14.418 -3.542 1.00 22.63 207 PHE B CA 1
ATOM 5530 C C . PHE B 1 207 ? -11.420 15.025 -2.306 1.00 21.53 207 PHE B C 1
ATOM 5531 O O . PHE B 1 207 ? -11.552 14.403 -1.269 1.00 22.00 207 PHE B O 1
ATOM 5539 N N . ARG B 1 208 ? -11.782 16.276 -2.431 1.00 22.98 208 ARG B N 1
ATOM 5540 C CA . ARG B 1 208 ? -12.806 16.887 -1.588 1.00 25.90 208 ARG B CA 1
ATOM 5541 C C . ARG B 1 208 ? -13.729 17.703 -2.503 1.00 26.61 208 ARG B C 1
ATOM 5542 O O . ARG B 1 208 ? -13.317 18.134 -3.579 1.00 26.54 208 ARG B O 1
ATOM 5550 N N . PRO B 1 209 ? -14.982 17.915 -2.096 1.00 30.98 209 PRO B N 1
ATOM 5551 C CA . PRO B 1 209 ? -15.856 18.738 -2.969 1.00 30.47 209 PRO B CA 1
ATOM 5552 C C . PRO B 1 209 ? -15.196 20.092 -3.285 1.00 29.53 209 PRO B C 1
ATOM 5553 O O . PRO B 1 209 ? -14.621 20.702 -2.413 1.00 27.05 209 PRO B O 1
ATOM 5557 N N . GLY B 1 210 ? -15.208 20.484 -4.558 1.00 30.59 210 GLY B N 1
ATOM 5558 C CA . GLY B 1 210 ? -14.634 21.756 -5.012 1.00 29.92 210 GLY B CA 1
ATOM 5559 C C . GLY B 1 210 ? -13.105 21.810 -5.032 1.00 28.56 210 GLY B C 1
ATOM 5560 O O . GLY B 1 210 ? -12.562 22.910 -5.116 1.00 26.96 210 GLY B O 1
ATOM 5561 N N . ILE B 1 211 ? -12.383 20.682 -4.999 1.00 25.53 211 ILE B N 1
ATOM 5562 C CA . ILE B 1 211 ? -10.886 20.751 -4.975 1.00 24.10 211 ILE B CA 1
ATOM 5563 C C . ILE B 1 211 ? -10.392 21.449 -6.258 1.00 23.77 211 ILE B C 1
ATOM 5564 O O . ILE B 1 211 ? -10.760 21.099 -7.384 1.00 23.93 211 ILE B O 1
ATOM 5569 N N . PRO B 1 212 ? -9.605 22.509 -6.096 1.00 23.91 212 PRO B N 1
ATOM 5570 C CA . PRO B 1 212 ? -9.096 23.156 -7.296 1.00 24.46 212 PRO B CA 1
ATOM 5571 C C . PRO B 1 212 ? -8.057 22.266 -8.015 1.00 23.74 212 PRO B C 1
ATOM 5572 O O . PRO B 1 212 ? -7.212 21.590 -7.358 1.00 20.58 212 PRO B O 1
ATOM 5576 N N . GLY B 1 213 ? -8.161 22.248 -9.342 1.00 21.61 213 GLY B N 1
ATOM 5577 C CA . GLY B 1 213 ? -7.239 21.556 -10.241 1.00 22.15 213 GLY B CA 1
ATOM 5578 C C . GLY B 1 213 ? -5.775 21.824 -9.930 1.00 22.38 213 GLY B C 1
ATOM 5579 O O . GLY B 1 213 ? -4.975 20.906 -9.951 1.00 23.32 213 GLY B O 1
ATOM 5580 N N . ASP B 1 214 ? -5.412 23.042 -9.558 1.00 22.76 214 ASP B N 1
ATOM 5581 C CA . ASP B 1 214 ? -4.016 23.333 -9.315 1.00 22.64 214 ASP B CA 1
ATOM 5582 C C . ASP B 1 214 ? -3.582 22.773 -7.955 1.00 22.51 214 ASP B C 1
ATOM 5583 O O . ASP B 1 214 ? -2.414 22.886 -7.600 1.00 22.04 214 ASP B O 1
ATOM 5588 N N . GLN B 1 215 ? -4.499 22.167 -7.201 1.00 22.29 215 GLN B N 1
ATOM 5589 C CA . GLN B 1 215 ? -4.147 21.453 -5.981 1.00 21.51 215 GLN B CA 1
ATOM 5590 C C . GLN B 1 215 ? -4.127 19.945 -6.254 1.00 18.74 215 GLN B C 1
ATOM 5591 O O . GLN B 1 215 ? -3.733 19.174 -5.420 1.00 18.22 215 GLN B O 1
ATOM 5597 N N . VAL B 1 216 ? -4.554 19.501 -7.410 1.00 17.62 216 VAL B N 1
ATOM 5598 C CA . VAL B 1 216 ? -4.503 18.071 -7.655 1.00 16.19 216 VAL B CA 1
ATOM 5599 C C . VAL B 1 216 ? -3.084 17.693 -8.111 1.00 15.32 216 VAL B C 1
ATOM 5600 O O . VAL B 1 216 ? -2.784 17.780 -9.284 1.00 13.93 216 VAL B O 1
ATOM 5604 N N . ILE B 1 217 ? -2.246 17.257 -7.186 1.00 14.69 217 ILE B N 1
ATOM 5605 C CA . ILE B 1 217 ? -0.831 16.993 -7.485 1.00 15.39 217 ILE B CA 1
ATOM 5606 C C . ILE B 1 217 ? -0.416 15.622 -6.940 1.00 14.11 217 ILE B C 1
ATOM 5607 O O . ILE B 1 217 ? -0.562 15.419 -5.775 1.00 13.74 217 ILE B O 1
ATOM 5612 N N . PHE B 1 218 ? 0.172 14.766 -7.792 1.00 13.60 218 PHE B N 1
ATOM 5613 C CA . PHE B 1 218 ? 0.811 13.518 -7.397 1.00 13.40 218 PHE B CA 1
ATOM 5614 C C . PHE B 1 218 ? 2.236 13.513 -7.946 1.00 12.54 218 PHE B C 1
ATOM 5615 O O . PHE B 1 218 ? 2.399 13.689 -9.120 1.00 12.78 218 PHE B O 1
ATOM 5623 N N . ALA B 1 219 ? 3.237 13.323 -7.099 1.00 12.10 219 ALA B N 1
ATOM 5624 C CA . ALA B 1 219 ? 4.621 13.503 -7.517 1.00 12.21 219 ALA B CA 1
ATOM 5625 C C . ALA B 1 219 ? 5.558 12.949 -6.444 1.00 11.27 219 ALA B C 1
ATOM 5626 O O . ALA B 1 219 ? 5.097 12.502 -5.402 1.00 10.72 219 ALA B O 1
ATOM 5628 N N . ALA B 1 220 ? 6.862 12.987 -6.703 1.00 10.68 220 ALA B N 1
ATOM 5629 C CA . ALA B 1 220 ? 7.846 12.619 -5.674 1.00 10.77 220 ALA B CA 1
ATOM 5630 C C . ALA B 1 220 ? 9.028 13.587 -5.707 1.00 10.14 220 ALA B C 1
ATOM 5631 O O . ALA B 1 220 ? 9.388 14.079 -6.749 1.00 9.84 220 ALA B O 1
ATOM 5633 N N . THR B 1 221 ? 9.580 13.844 -4.539 1.00 10.03 221 THR B N 1
ATOM 5634 C CA . THR B 1 221 ? 10.730 14.720 -4.386 1.00 10.90 221 THR B CA 1
ATOM 5635 C C . THR B 1 221 ? 11.535 14.249 -3.169 1.00 10.68 221 THR B C 1
ATOM 5636 O O . THR B 1 221 ? 10.979 13.702 -2.184 1.00 9.75 221 THR B O 1
ATOM 5640 N N . PRO B 1 222 ? 12.847 14.415 -3.256 1.00 10.74 222 PRO B N 1
ATOM 5641 C CA . PRO B 1 222 ? 13.701 14.043 -2.152 1.00 11.39 222 PRO B CA 1
ATOM 5642 C C . PRO B 1 222 ? 13.368 14.859 -0.902 1.00 12.37 222 PRO B C 1
ATOM 5643 O O . PRO B 1 222 ? 12.895 15.986 -0.991 1.00 12.48 222 PRO B O 1
ATOM 5647 N N . VAL B 1 223 ? 13.689 14.287 0.236 1.00 13.51 223 VAL B N 1
ATOM 5648 C CA . VAL B 1 223 ? 13.388 14.903 1.505 1.00 14.88 223 VAL B CA 1
ATOM 5649 C C . VAL B 1 223 ? 14.235 16.175 1.680 1.00 16.87 223 VAL B C 1
ATOM 5650 O O . VAL B 1 223 ? 13.808 17.143 2.347 1.00 17.39 223 VAL B O 1
ATOM 5654 N N . ASN B 1 224 ? 15.426 16.191 1.086 1.00 18.49 224 ASN B N 1
ATOM 5655 C CA . ASN B 1 224 ? 16.302 17.357 1.184 1.00 18.59 224 ASN B CA 1
ATOM 5656 C C . ASN B 1 224 ? 16.115 18.293 -0.023 1.00 19.30 224 ASN B C 1
ATOM 5657 O O . ASN B 1 224 ? 16.979 19.153 -0.264 1.00 22.53 224 ASN B O 1
ATOM 5662 N N . THR B 1 225 ? 15.027 18.170 -0.783 1.00 17.94 225 THR B N 1
ATOM 5663 C CA . THR B 1 225 ? 14.784 19.094 -1.879 1.00 16.73 225 THR B CA 1
ATOM 5664 C C . THR B 1 225 ? 14.789 20.535 -1.350 1.00 16.64 225 THR B C 1
ATOM 5665 O O . THR B 1 225 ? 14.082 20.833 -0.414 1.00 17.04 225 THR B O 1
ATOM 5669 N N . PRO B 1 226 ? 15.566 21.444 -1.960 1.00 16.41 226 PRO B N 1
ATOM 5670 C CA . PRO B 1 226 ? 15.568 22.854 -1.495 1.00 15.22 226 PRO B CA 1
ATOM 5671 C C . PRO B 1 226 ? 14.148 23.438 -1.428 1.00 14.64 226 PRO B C 1
ATOM 5672 O O . PRO B 1 226 ? 13.374 23.251 -2.397 1.00 14.62 226 PRO B O 1
ATOM 5676 N N . GLY B 1 227 ? 13.839 24.143 -0.331 1.00 13.30 227 GLY B N 1
ATOM 5677 C CA . GLY B 1 227 ? 12.507 24.721 -0.124 1.00 14.18 227 GLY B CA 1
ATOM 5678 C C . GLY B 1 227 ? 11.555 23.806 0.639 1.00 14.51 227 GLY B C 1
ATOM 5679 O O . GLY B 1 227 ? 10.390 24.211 0.927 1.00 15.24 227 GLY B O 1
ATOM 5680 N N . VAL B 1 228 ? 12.030 22.590 0.964 1.00 13.72 228 VAL B N 1
ATOM 5681 C CA . VAL B 1 228 ? 11.278 21.645 1.741 1.00 14.00 228 VAL B CA 1
ATOM 5682 C C . VAL B 1 228 ? 11.682 21.800 3.203 1.00 14.52 228 VAL B C 1
ATOM 5683 O O . VAL B 1 228 ? 12.830 21.630 3.504 1.00 15.06 228 VAL B O 1
ATOM 5687 N N . THR B 1 229 ? 10.712 22.051 4.102 1.00 14.70 229 THR B N 1
ATOM 5688 C CA . THR B 1 229 ? 11.013 22.037 5.526 1.00 14.39 229 THR B CA 1
ATOM 5689 C C . THR B 1 229 ? 10.082 21.052 6.226 1.00 14.75 229 THR B C 1
ATOM 5690 O O . THR B 1 229 ? 8.858 21.128 6.067 1.00 15.74 229 THR B O 1
ATOM 5694 N N . ILE B 1 230 ? 10.653 20.196 7.053 1.00 14.19 230 ILE B N 1
ATOM 5695 C CA . ILE B 1 230 ? 9.884 19.192 7.723 1.00 14.87 230 ILE B CA 1
ATOM 5696 C C . ILE B 1 230 ? 9.719 19.640 9.183 1.00 14.60 230 ILE B C 1
ATOM 5697 O O . ILE B 1 230 ? 10.691 19.697 9.927 1.00 14.91 230 ILE B O 1
ATOM 5702 N N . VAL B 1 231 ? 8.486 19.898 9.596 1.00 14.32 231 VAL B N 1
ATOM 5703 C CA . VAL B 1 231 ? 8.223 20.458 10.937 1.00 14.61 231 VAL B CA 1
ATOM 5704 C C . VAL B 1 231 ? 7.509 19.418 11.800 1.00 13.60 231 VAL B C 1
ATOM 5705 O O . VAL B 1 231 ? 6.324 19.133 11.597 1.00 12.12 231 VAL B O 1
ATOM 5709 N N . CYS B 1 232 ? 8.222 18.874 12.752 1.00 14.62 232 CYS B N 1
ATOM 5710 C CA . CYS B 1 232 ? 7.670 17.761 13.536 1.00 16.68 232 CYS B CA 1
ATOM 5711 C C . CYS B 1 232 ? 7.417 18.166 14.993 1.00 15.87 232 CYS B C 1
ATOM 5712 O O . CYS B 1 232 ? 8.206 18.896 15.571 1.00 14.62 232 CYS B O 1
ATOM 5715 N N . ARG B 1 233 ? 6.342 17.625 15.567 1.00 15.26 233 ARG B N 1
ATOM 5716 C CA . ARG B 1 233 ? 6.123 17.608 17.048 1.00 16.30 233 ARG B CA 1
ATOM 5717 C C . ARG B 1 233 ? 7.380 17.157 17.810 1.00 17.49 233 ARG B C 1
ATOM 5718 O O . ARG B 1 233 ? 8.249 16.489 17.234 1.00 19.22 233 ARG B O 1
ATOM 5726 N N . GLU B 1 234 ? 7.458 17.538 19.091 1.00 18.66 234 GLU B N 1
ATOM 5727 C CA . GLU B 1 234 ? 8.564 17.181 19.991 1.00 20.00 234 GLU B CA 1
ATOM 5728 C C . GLU B 1 234 ? 8.637 15.654 20.123 1.00 18.80 234 GLU B C 1
ATOM 5729 O O . GLU B 1 234 ? 7.619 14.940 19.989 1.00 17.79 234 GLU B O 1
ATOM 5735 N N . SER B 1 235 ? 9.850 15.172 20.388 1.00 16.55 235 SER B N 1
ATOM 5736 C CA . SER B 1 235 ? 10.120 13.749 20.466 1.00 15.80 235 SER B CA 1
ATOM 5737 C C . SER B 1 235 ? 9.797 13.252 21.877 1.00 15.10 235 SER B C 1
ATOM 5738 O O . SER B 1 235 ? 10.094 13.929 22.844 1.00 15.00 235 SER B O 1
ATOM 5741 N N . LEU B 1 236 ? 9.173 12.072 21.950 1.00 13.76 236 LEU B N 1
ATOM 5742 C CA . LEU B 1 236 ? 8.635 11.496 23.158 1.00 13.26 236 LEU B CA 1
ATOM 5743 C C . LEU B 1 236 ? 9.499 10.307 23.562 1.00 13.05 236 LEU B C 1
ATOM 5744 O O . LEU B 1 236 ? 9.172 9.574 24.468 1.00 12.18 236 LEU B O 1
ATOM 5749 N N . VAL B 1 237 ? 10.608 10.135 22.880 1.00 13.78 237 VAL B N 1
ATOM 5750 C CA . VAL B 1 237 ? 11.543 9.092 23.257 1.00 14.31 237 VAL B CA 1
ATOM 5751 C C . VAL B 1 237 ? 12.029 9.319 24.691 1.00 15.25 237 VAL B C 1
ATOM 5752 O O . VAL B 1 237 ? 12.246 10.471 25.094 1.00 14.07 237 VAL B O 1
ATOM 5756 N N . LYS B 1 238 ? 12.176 8.212 25.431 1.00 16.00 238 LYS B N 1
ATOM 5757 C CA . LYS B 1 238 ? 12.587 8.241 26.818 1.00 18.00 238 LYS B CA 1
ATOM 5758 C C . LYS B 1 238 ? 14.099 7.979 26.910 1.00 20.52 238 LYS B C 1
ATOM 5759 O O . LYS B 1 238 ? 14.637 7.270 26.063 1.00 20.41 238 LYS B O 1
ATOM 5765 N N . ASP B 1 239 ? 14.771 8.423 27.970 1.00 22.78 239 ASP B N 1
ATOM 5766 C CA . ASP B 1 239 ? 16.241 8.277 28.016 1.00 26.19 239 ASP B CA 1
ATOM 5767 C C . ASP B 1 239 ? 16.624 6.897 28.518 1.00 24.12 239 ASP B C 1
ATOM 5768 O O . ASP B 1 239 ? 17.598 6.354 28.035 1.00 26.95 239 ASP B O 1
ATOM 5773 N N . ASP B 1 240 ? 15.877 6.379 29.482 1.00 21.50 240 ASP B N 1
ATOM 5774 C CA . ASP B 1 240 ? 16.282 5.203 30.223 1.00 22.28 240 ASP B CA 1
ATOM 5775 C C . ASP B 1 240 ? 15.629 3.932 29.670 1.00 22.89 240 ASP B C 1
ATOM 5776 O O . ASP B 1 240 ? 14.519 3.584 30.064 1.00 21.98 240 ASP B O 1
ATOM 5781 N N . LYS B 1 241 ? 16.376 3.155 28.904 1.00 25.13 241 LYS B N 1
ATOM 5782 C CA . LYS B 1 241 ? 15.783 1.990 28.220 1.00 26.90 241 LYS B CA 1
ATOM 5783 C C . LYS B 1 241 ? 15.456 0.861 29.214 1.00 22.75 241 LYS B C 1
ATOM 5784 O O . LYS B 1 241 ? 14.827 -0.086 28.819 1.00 23.15 241 LYS B O 1
ATOM 5790 N N . VAL B 1 242 ? 15.877 0.925 30.468 1.00 21.42 242 VAL B N 1
ATOM 5791 C CA . VAL B 1 242 ? 15.604 -0.147 31.422 1.00 21.28 242 VAL B CA 1
ATOM 5792 C C . VAL B 1 242 ? 14.231 0.101 32.060 1.00 21.20 242 VAL B C 1
ATOM 5793 O O . VAL B 1 242 ? 13.446 -0.838 32.223 1.00 21.76 242 VAL B O 1
ATOM 5797 N N . GLU B 1 243 ? 13.945 1.346 32.462 1.00 21.52 243 GLU B N 1
ATOM 5798 C CA . GLU B 1 243 ? 12.587 1.696 32.944 1.00 21.34 243 GLU B CA 1
ATOM 5799 C C . GLU B 1 243 ? 11.606 1.698 31.763 1.00 20.11 243 GLU B C 1
ATOM 5800 O O . GLU B 1 243 ? 10.420 1.414 31.977 1.00 20.34 243 GLU B O 1
ATOM 5806 N N . HIS B 1 244 ? 12.101 2.072 30.558 1.00 17.76 244 HIS B N 1
ATOM 5807 C CA . HIS B 1 244 ? 11.249 2.301 29.347 1.00 16.59 244 HIS B CA 1
ATOM 5808 C C . HIS B 1 244 ? 11.789 1.523 28.131 1.00 14.86 244 HIS B C 1
ATOM 5809 O O . HIS B 1 244 ? 12.325 2.107 27.178 1.00 12.83 244 HIS B O 1
ATOM 5816 N N . PRO B 1 245 ? 11.638 0.198 28.165 1.00 13.73 245 PRO B N 1
ATOM 5817 C CA . PRO B 1 245 ? 12.281 -0.688 27.205 1.00 13.77 245 PRO B CA 1
ATOM 5818 C C . PRO B 1 245 ? 11.722 -0.562 25.781 1.00 13.48 245 PRO B C 1
ATOM 5819 O O . PRO B 1 245 ? 12.454 -0.908 24.813 1.00 12.35 245 PRO B O 1
ATOM 5823 N N . LEU B 1 246 ? 10.489 -0.049 25.664 1.00 13.00 246 LEU B N 1
ATOM 5824 C CA . LEU B 1 246 ? 9.883 0.262 24.367 1.00 12.59 246 LEU B CA 1
ATOM 5825 C C . LEU B 1 246 ? 9.982 1.748 24.028 1.00 12.43 246 LEU B C 1
ATOM 5826 O O . LEU B 1 246 ? 10.369 2.105 22.915 1.00 12.40 246 LEU B O 1
ATOM 5831 N N . ALA B 1 247 ? 9.592 2.641 24.927 1.00 13.46 247 ALA B N 1
ATOM 5832 C CA . ALA B 1 247 ? 9.618 4.086 24.576 1.00 14.05 247 ALA B CA 1
ATOM 5833 C C . ALA B 1 247 ? 11.041 4.621 24.487 1.00 14.39 247 ALA B C 1
ATOM 5834 O O . ALA B 1 247 ? 11.230 5.685 24.000 1.00 19.06 247 ALA B O 1
ATOM 5836 N N . ALA B 1 248 ? 12.036 3.932 24.954 1.00 14.83 248 ALA B N 1
ATOM 5837 C CA . ALA B 1 248 ? 13.407 4.411 24.762 1.00 15.66 248 ALA B CA 1
ATOM 5838 C C . ALA B 1 248 ? 13.917 4.046 23.365 1.00 16.58 248 ALA B C 1
ATOM 5839 O O . ALA B 1 248 ? 15.065 4.353 23.050 1.00 17.58 248 ALA B O 1
ATOM 5841 N N . GLN B 1 249 ? 13.119 3.295 22.593 1.00 15.17 249 GLN B N 1
ATOM 5842 C CA . GLN B 1 249 ? 13.564 2.748 21.325 1.00 14.10 249 GLN B CA 1
ATOM 5843 C C . GLN B 1 249 ? 13.323 3.746 20.191 1.00 13.68 249 GLN B C 1
ATOM 5844 O O . GLN B 1 249 ? 13.687 3.449 19.086 1.00 14.72 249 GLN B O 1
ATOM 5850 N N . GLY B 1 250 ? 12.695 4.883 20.440 1.00 13.22 250 GLY B N 1
ATOM 5851 C CA . GLY B 1 250 ? 12.567 5.926 19.427 1.00 13.65 250 GLY B CA 1
ATOM 5852 C C . GLY B 1 250 ? 11.116 6.295 19.149 1.00 14.67 250 GLY B C 1
ATOM 5853 O O . GLY B 1 250 ? 10.173 5.543 19.423 1.00 14.26 250 GLY B O 1
ATOM 5854 N N . ASP B 1 251 ? 10.945 7.449 18.543 1.00 15.04 251 ASP B N 1
ATOM 5855 C CA . ASP B 1 251 ? 9.640 8.045 18.417 1.00 15.64 251 ASP B CA 1
ATOM 5856 C C . ASP B 1 251 ? 9.409 8.396 16.953 1.00 15.07 251 ASP B C 1
ATOM 5857 O O . ASP B 1 251 ? 10.110 9.207 16.365 1.00 14.57 251 ASP B O 1
ATOM 5862 N N . GLU B 1 252 ? 8.393 7.769 16.406 1.00 15.18 252 GLU B N 1
ATOM 5863 C CA . GLU B 1 252 ? 8.080 7.930 15.029 1.00 14.99 252 GLU B CA 1
ATOM 5864 C C . GLU B 1 252 ? 7.321 9.243 14.933 1.00 14.56 252 GLU B C 1
ATOM 5865 O O . GLU B 1 252 ? 6.121 9.284 15.241 1.00 14.46 252 GLU B O 1
ATOM 5871 N N . LEU B 1 253 ? 8.038 10.275 14.513 1.00 13.77 253 LEU B N 1
ATOM 5872 C CA . LEU B 1 253 ? 7.548 11.638 14.577 1.00 14.41 253 LEU B CA 1
ATOM 5873 C C . LEU B 1 253 ? 6.486 11.850 13.510 1.00 15.50 253 LEU B C 1
ATOM 5874 O O . LEU B 1 253 ? 6.577 11.294 12.426 1.00 21.18 253 LEU B O 1
ATOM 5879 N N . ASP B 1 254 ? 5.515 12.678 13.830 1.00 14.73 254 ASP B N 1
ATOM 5880 C CA . ASP B 1 254 ? 4.548 13.163 12.924 1.00 14.39 254 ASP B CA 1
ATOM 5881 C C . ASP B 1 254 ? 4.806 14.658 12.740 1.00 14.74 254 ASP B C 1
ATOM 5882 O O . ASP B 1 254 ? 5.474 15.298 13.575 1.00 13.38 254 ASP B O 1
ATOM 5887 N N . GLY B 1 255 ? 4.296 15.216 11.662 1.00 14.77 255 GLY B N 1
ATOM 5888 C CA . GLY B 1 255 ? 4.484 16.600 11.461 1.00 15.34 255 GLY B CA 1
ATOM 5889 C C . GLY B 1 255 ? 3.949 17.042 10.127 1.00 16.07 255 GLY B C 1
ATOM 5890 O O . GLY B 1 255 ? 3.248 16.320 9.463 1.00 16.28 255 GLY B O 1
ATOM 5891 N N . MET B 1 256 ? 4.315 18.247 9.753 1.00 16.27 256 MET B N 1
ATOM 5892 C CA . MET B 1 256 ? 3.858 18.774 8.513 1.00 17.53 256 MET B CA 1
ATOM 5893 C C . MET B 1 256 ? 5.084 19.052 7.627 1.00 14.56 256 MET B C 1
ATOM 5894 O O . MET B 1 256 ? 6.185 19.116 8.114 1.00 14.38 256 MET B O 1
ATOM 5899 N N . THR B 1 257 ? 4.863 19.176 6.345 1.00 13.22 257 THR B N 1
ATOM 5900 C CA . THR B 1 257 ? 5.913 19.494 5.451 1.00 14.28 257 THR B CA 1
ATOM 5901 C C . THR B 1 257 ? 5.568 20.794 4.746 1.00 13.71 257 THR B C 1
ATOM 5902 O O . THR B 1 257 ? 4.515 20.881 4.173 1.00 12.47 257 THR B O 1
ATOM 5906 N N . VAL B 1 258 ? 6.501 21.746 4.791 1.00 14.07 258 VAL B N 1
ATOM 5907 C CA . VAL B 1 258 ? 6.350 23.001 4.072 1.00 15.43 258 VAL B CA 1
ATOM 5908 C C . VAL B 1 258 ? 7.154 22.962 2.767 1.00 14.97 258 VAL B C 1
ATOM 5909 O O . VAL B 1 258 ? 8.307 22.540 2.732 1.00 16.57 258 VAL B O 1
ATOM 5913 N N . PHE B 1 259 ? 6.494 23.414 1.719 1.00 15.35 259 PHE B N 1
ATOM 5914 C CA . PHE B 1 259 ? 7.035 23.481 0.384 1.00 17.30 259 PHE B CA 1
ATOM 5915 C C . PHE B 1 259 ? 7.049 24.965 -0.040 1.00 18.24 259 PHE B C 1
ATOM 5916 O O . PHE B 1 259 ? 5.995 25.551 -0.279 1.00 18.17 259 PHE B O 1
ATOM 5924 N N . GLU B 1 260 ? 8.229 25.560 -0.117 1.00 18.89 260 GLU B N 1
ATOM 5925 C CA . GLU B 1 260 ? 8.338 26.940 -0.496 1.00 22.08 260 GLU B CA 1
ATOM 5926 C C . GLU B 1 260 ? 8.962 26.998 -1.882 1.00 22.02 260 GLU B C 1
ATOM 5927 O O . GLU B 1 260 ? 10.122 26.788 -2.016 1.00 23.46 260 GLU B O 1
ATOM 5933 N N . ASN B 1 261 ? 8.141 27.189 -2.907 1.00 23.74 261 ASN B N 1
ATOM 5934 C CA . ASN B 1 261 ? 8.602 27.240 -4.286 1.00 22.34 261 ASN B CA 1
ATOM 5935 C C . ASN B 1 261 ? 9.515 26.041 -4.547 1.00 21.61 261 ASN B C 1
ATOM 5936 O O . ASN B 1 261 ? 10.701 26.193 -4.906 1.00 23.50 261 ASN B O 1
ATOM 5941 N N . VAL B 1 262 ? 8.958 24.848 -4.359 1.00 18.56 262 VAL B N 1
ATOM 5942 C CA . VAL B 1 262 ? 9.719 23.647 -4.586 1.00 16.97 262 VAL B CA 1
ATOM 5943 C C . VAL B 1 262 ? 9.546 23.246 -6.053 1.00 15.43 262 VAL B C 1
ATOM 5944 O O . VAL B 1 262 ? 8.423 23.195 -6.552 1.00 15.17 262 VAL B O 1
ATOM 5948 N N . PHE B 1 263 ? 10.668 22.959 -6.715 1.00 14.12 263 PHE B N 1
ATOM 5949 C CA . PHE B 1 263 ? 10.644 22.566 -8.113 1.00 13.59 263 PHE B CA 1
ATOM 5950 C C . PHE B 1 263 ? 10.698 21.036 -8.233 1.00 13.31 263 PHE B C 1
ATOM 5951 O O . PHE B 1 263 ? 11.492 20.380 -7.599 1.00 13.23 263 PHE B O 1
ATOM 5959 N N . ILE B 1 264 ? 9.879 20.510 -9.120 1.00 13.53 264 ILE B N 1
ATOM 5960 C CA . ILE B 1 264 ? 9.766 19.089 -9.365 1.00 14.47 264 ILE B CA 1
ATOM 5961 C C . ILE B 1 264 ? 9.778 18.875 -10.888 1.00 15.01 264 ILE B C 1
ATOM 5962 O O . ILE B 1 264 ? 8.916 19.407 -11.568 1.00 16.22 264 ILE B O 1
ATOM 5967 N N . PRO B 1 265 ? 10.772 18.149 -11.427 1.00 14.51 265 PRO B N 1
ATOM 5968 C CA . PRO B 1 265 ? 10.847 17.978 -12.878 1.00 15.52 265 PRO B CA 1
ATOM 5969 C C . PRO B 1 265 ? 9.737 17.022 -13.328 1.00 16.00 265 PRO B C 1
ATOM 5970 O O . PRO B 1 265 ? 9.241 16.189 -12.526 1.00 17.12 265 PRO B O 1
ATOM 5974 N N . TRP B 1 266 ? 9.334 17.141 -14.579 1.00 16.09 266 TRP B N 1
ATOM 5975 C CA . TRP B 1 266 ? 8.157 16.445 -15.028 1.00 15.85 266 TRP B CA 1
ATOM 5976 C C . TRP B 1 266 ? 8.335 14.939 -14.853 1.00 15.85 266 TRP B C 1
ATOM 5977 O O . TRP B 1 266 ? 7.369 14.208 -14.779 1.00 13.64 266 TRP B O 1
ATOM 5988 N N . SER B 1 267 ? 9.599 14.497 -14.859 1.00 17.06 267 SER B N 1
ATOM 5989 C CA . SER B 1 267 ? 9.950 13.089 -14.800 1.00 16.11 267 SER B CA 1
ATOM 5990 C C . SER B 1 267 ? 9.453 12.469 -13.493 1.00 16.62 267 SER B C 1
ATOM 5991 O O . SER B 1 267 ? 9.190 11.238 -13.433 1.00 18.10 267 SER B O 1
ATOM 5994 N N . HIS B 1 268 ? 9.366 13.298 -12.450 1.00 16.03 268 HIS B N 1
ATOM 5995 C CA . HIS B 1 268 ? 8.944 12.849 -11.127 1.00 15.14 268 HIS B CA 1
ATOM 5996 C C . HIS B 1 268 ? 7.551 13.366 -10.751 1.00 14.09 268 HIS B C 1
ATOM 5997 O O . HIS B 1 268 ? 7.177 13.343 -9.572 1.00 12.55 268 HIS B O 1
ATOM 6004 N N . VAL B 1 269 ? 6.774 13.772 -11.754 1.00 13.74 269 VAL B N 1
ATOM 6005 C CA . VAL B 1 269 ? 5.405 14.173 -11.571 1.00 13.95 269 VAL B CA 1
ATOM 6006 C C . VAL B 1 269 ? 4.557 13.033 -12.133 1.00 15.07 269 VAL B C 1
ATOM 6007 O O . VAL B 1 269 ? 4.790 12.629 -13.270 1.00 14.64 269 VAL B O 1
ATOM 6011 N N . PHE B 1 270 ? 3.577 12.555 -11.351 1.00 14.18 270 PHE B N 1
ATOM 6012 C CA . PHE B 1 270 ? 2.844 11.364 -11.711 1.00 13.99 270 PHE B CA 1
ATOM 6013 C C . PHE B 1 270 ? 1.505 11.731 -12.355 1.00 14.14 270 PHE B C 1
ATOM 6014 O O . PHE B 1 270 ? 1.009 11.024 -13.306 1.00 13.26 270 PHE B O 1
ATOM 6022 N N . HIS B 1 271 ? 0.919 12.790 -11.811 1.00 13.25 271 HIS B N 1
ATOM 6023 C CA . HIS B 1 271 ? -0.324 13.321 -12.305 1.00 13.35 271 HIS B CA 1
ATOM 6024 C C . HIS B 1 271 ? -0.544 14.738 -11.753 1.00 13.80 271 HIS B C 1
ATOM 6025 O O . HIS B 1 271 ? -0.168 15.047 -10.586 1.00 13.14 271 HIS B O 1
ATOM 6032 N N . ILE B 1 272 ? -1.197 15.574 -12.566 1.00 15.42 272 ILE B N 1
ATOM 6033 C CA . ILE B 1 272 ? -1.762 16.859 -12.099 1.00 16.42 272 ILE B CA 1
ATOM 6034 C C . ILE B 1 272 ? -3.093 17.143 -12.790 1.00 17.64 272 ILE B C 1
ATOM 6035 O O . ILE B 1 272 ? -3.340 16.680 -13.910 1.00 15.63 272 ILE B O 1
ATOM 6040 N N . GLY B 1 273 ? -3.926 17.914 -12.067 1.00 18.48 273 GLY B N 1
ATOM 6041 C CA . GLY B 1 273 ? -4.904 18.767 -12.674 1.00 18.92 273 GLY B CA 1
ATOM 6042 C C . GLY B 1 273 ? -6.304 18.192 -12.731 1.00 19.07 273 GLY B C 1
ATOM 6043 O O . GLY B 1 273 ? -7.211 18.961 -13.057 1.00 18.57 273 GLY B O 1
ATOM 6044 N N . ASN B 1 274 ? -6.523 16.914 -12.395 1.00 19.71 274 ASN B N 1
ATOM 6045 C CA . ASN B 1 274 ? -7.861 16.276 -12.666 1.00 21.40 274 ASN B CA 1
ATOM 6046 C C . ASN B 1 274 ? -8.541 15.815 -11.355 1.00 22.59 274 ASN B C 1
ATOM 6047 O O . ASN B 1 274 ? -8.253 14.724 -10.798 1.00 20.58 274 ASN B O 1
ATOM 6052 N N . PRO B 1 275 ? -9.493 16.622 -10.869 1.00 23.95 275 PRO B N 1
ATOM 6053 C CA . PRO B 1 275 ? -10.264 16.347 -9.652 1.00 25.18 275 PRO B CA 1
ATOM 6054 C C . PRO B 1 275 ? -11.052 15.024 -9.682 1.00 23.72 275 PRO B C 1
ATOM 6055 O O . PRO B 1 275 ? -10.981 14.288 -8.713 1.00 24.45 275 PRO B O 1
ATOM 6059 N N . ASN B 1 276 ? -11.732 14.668 -10.772 1.00 24.42 276 ASN B N 1
ATOM 6060 C CA . ASN B 1 276 ? -12.358 13.309 -10.896 1.00 24.88 276 ASN B CA 1
ATOM 6061 C C . ASN B 1 276 ? -11.297 12.204 -10.713 1.00 23.26 276 ASN B C 1
ATOM 6062 O O . ASN B 1 276 ? -11.576 11.199 -10.041 1.00 22.42 276 ASN B O 1
ATOM 6067 N N . HIS B 1 277 ? -10.090 12.379 -11.256 1.00 19.26 277 HIS B N 1
ATOM 6068 C CA . HIS B 1 277 ? -9.038 11.374 -11.059 1.00 19.46 277 HIS B CA 1
ATOM 6069 C C . HIS B 1 277 ? -8.749 11.191 -9.566 1.00 19.64 277 HIS B C 1
ATOM 6070 O O . HIS B 1 277 ? -8.507 10.074 -9.081 1.00 22.26 277 HIS B O 1
ATOM 6077 N N . ALA B 1 278 ? -8.811 12.274 -8.829 1.00 20.59 278 ALA B N 1
ATOM 6078 C CA . ALA B 1 278 ? -8.594 12.238 -7.397 1.00 20.62 278 ALA B CA 1
ATOM 6079 C C . ALA B 1 278 ? -9.751 11.572 -6.645 1.00 22.87 278 ALA B C 1
ATOM 6080 O O . ALA B 1 278 ? -9.641 11.390 -5.429 1.00 22.31 278 ALA B O 1
ATOM 6082 N N . LYS B 1 279 ? -10.841 11.197 -7.313 1.00 26.47 279 LYS B N 1
ATOM 6083 C CA . LYS B 1 279 ? -11.943 10.594 -6.586 1.00 28.54 279 LYS B CA 1
ATOM 6084 C C . LYS B 1 279 ? -11.568 9.170 -6.193 1.00 29.40 279 LYS B C 1
ATOM 6085 O O . LYS B 1 279 ? -11.720 8.816 -5.034 1.00 30.82 279 LYS B O 1
ATOM 6091 N N . LEU B 1 280 ? -11.076 8.368 -7.118 1.00 30.44 280 LEU B N 1
ATOM 6092 C CA . LEU B 1 280 ? -10.878 6.957 -6.752 1.00 31.81 280 LEU B CA 1
ATOM 6093 C C . LEU B 1 280 ? -9.412 6.510 -6.860 1.00 25.75 280 LEU B C 1
ATOM 6094 O O . LEU B 1 280 ? -9.055 5.537 -6.222 1.00 25.09 280 LEU B O 1
ATOM 6099 N N . TYR B 1 281 ? -8.551 7.147 -7.639 1.00 21.32 281 TYR B N 1
ATOM 6100 C CA . TYR B 1 281 ? -7.216 6.556 -7.803 1.00 18.92 281 TYR B CA 1
ATOM 6101 C C . TYR B 1 281 ? -6.395 6.610 -6.505 1.00 16.93 281 TYR B C 1
ATOM 6102 O O . TYR B 1 281 ? -5.655 5.666 -6.258 1.00 15.69 281 TYR B O 1
ATOM 6111 N N . PRO B 1 282 ? -6.539 7.647 -5.661 1.00 17.10 282 PRO B N 1
ATOM 6112 C CA . PRO B 1 282 ? -5.788 7.745 -4.385 1.00 17.40 282 PRO B CA 1
ATOM 6113 C C . PRO B 1 282 ? -6.225 6.731 -3.308 1.00 18.02 282 PRO B C 1
ATOM 6114 O O . PRO B 1 282 ? -5.424 6.274 -2.500 1.00 15.74 282 PRO B O 1
ATOM 6118 N N . GLN B 1 283 ? -7.522 6.414 -3.299 1.00 20.65 283 GLN B N 1
ATOM 6119 C CA . GLN B 1 283 ? -8.055 5.347 -2.475 1.00 20.55 283 GLN B CA 1
ATOM 6120 C C . GLN B 1 283 ? -7.335 4.066 -2.861 1.00 19.07 283 GLN B C 1
ATOM 6121 O O . GLN B 1 283 ? -6.905 3.335 -2.016 1.00 17.89 283 GLN B O 1
ATOM 6127 N N . ARG B 1 284 ? -7.227 3.837 -4.163 1.00 18.23 284 ARG B N 1
ATOM 6128 C CA . ARG B 1 284 ? -6.559 2.666 -4.668 1.00 18.57 284 ARG B CA 1
ATOM 6129 C C . ARG B 1 284 ? -5.098 2.650 -4.187 1.00 17.26 284 ARG B C 1
ATOM 6130 O O . ARG B 1 284 ? -4.520 1.591 -3.954 1.00 17.93 284 ARG B O 1
ATOM 6138 N N . VAL B 1 285 ? -4.485 3.808 -4.095 1.00 14.77 285 VAL B N 1
ATOM 6139 C CA . VAL B 1 285 ? -3.139 3.859 -3.632 1.00 14.53 285 VAL B CA 1
ATOM 6140 C C . VAL B 1 285 ? -3.138 3.469 -2.154 1.00 14.82 285 VAL B C 1
ATOM 6141 O O . VAL B 1 285 ? -2.397 2.609 -1.763 1.00 13.13 285 VAL B O 1
ATOM 6145 N N . PHE B 1 286 ? -4.013 4.084 -1.354 1.00 15.61 286 PHE B N 1
ATOM 6146 C CA . PHE B 1 286 ? -3.967 3.879 0.098 1.00 16.65 286 PHE B CA 1
ATOM 6147 C C . PHE B 1 286 ? -4.589 2.534 0.492 1.00 16.59 286 PHE B C 1
ATOM 6148 O O . PHE B 1 286 ? -4.536 2.139 1.671 1.00 16.05 286 PHE B O 1
ATOM 6156 N N . ASP B 1 287 ? -5.152 1.810 -0.463 1.00 15.85 287 ASP B N 1
ATOM 6157 C CA . ASP B 1 287 ? -5.670 0.494 -0.141 1.00 16.33 287 ASP B CA 1
ATOM 6158 C C . ASP B 1 287 ? -4.584 -0.346 0.537 1.00 16.90 287 ASP B C 1
ATOM 6159 O O . ASP B 1 287 ? -4.866 -1.091 1.486 1.00 15.83 287 ASP B O 1
ATOM 6164 N N . TRP B 1 288 ? -3.353 -0.269 0.024 1.00 17.24 288 TRP B N 1
ATOM 6165 C CA . TRP B 1 288 ? -2.316 -1.188 0.503 1.00 17.96 288 TRP B CA 1
ATOM 6166 C C . TRP B 1 288 ? -1.966 -0.881 1.953 1.00 17.07 288 TRP B C 1
ATOM 6167 O O . TRP B 1 288 ? -1.610 -1.758 2.725 1.00 16.70 288 TRP B O 1
ATOM 6178 N N . LEU B 1 289 ? -2.070 0.380 2.296 1.00 16.36 289 LEU B N 1
ATOM 6179 C CA . LEU B 1 289 ? -1.695 0.815 3.616 1.00 16.08 289 LEU B CA 1
ATOM 6180 C C . LEU B 1 289 ? -2.795 0.505 4.650 1.00 14.70 289 LEU B C 1
ATOM 6181 O O . LEU B 1 289 ? -2.516 0.139 5.798 1.00 14.11 289 LEU B O 1
ATOM 6186 N N . HIS B 1 290 ? -4.046 0.600 4.213 1.00 14.03 290 HIS B N 1
ATOM 6187 C CA . HIS B 1 290 ? -5.196 0.100 4.945 1.00 13.76 290 HIS B CA 1
ATOM 6188 C C . HIS B 1 290 ? -5.071 -1.405 5.232 1.00 12.56 290 HIS B C 1
ATOM 6189 O O . HIS B 1 290 ? -5.359 -1.877 6.346 1.00 11.04 290 HIS B O 1
ATOM 6196 N N . TYR B 1 291 ? -4.680 -2.179 4.217 1.00 11.52 291 TYR B N 1
ATOM 6197 C CA . TYR B 1 291 ? -4.614 -3.636 4.417 1.00 10.83 291 TYR B CA 1
ATOM 6198 C C . TYR B 1 291 ? -3.515 -3.871 5.439 1.00 10.63 291 TYR B C 1
ATOM 6199 O O . TYR B 1 291 ? -3.711 -4.685 6.355 1.00 10.04 291 TYR B O 1
ATOM 6208 N N . HIS B 1 292 ? -2.430 -3.081 5.316 1.00 10.88 292 HIS B N 1
ATOM 6209 C CA . HIS B 1 292 ? -1.265 -3.215 6.242 1.00 10.72 292 HIS B CA 1
ATOM 6210 C C . HIS B 1 292 ? -1.711 -2.930 7.683 1.00 10.74 292 HIS B C 1
ATOM 6211 O O . HIS B 1 292 ? -1.332 -3.626 8.591 1.00 10.47 292 HIS B O 1
ATOM 6218 N N . ALA B 1 293 ? -2.566 -1.929 7.828 1.00 10.97 293 ALA B N 1
ATOM 6219 C CA . ALA B 1 293 ? -3.048 -1.447 9.124 1.00 10.75 293 ALA B CA 1
ATOM 6220 C C . ALA B 1 293 ? -3.827 -2.540 9.863 1.00 11.06 293 ALA B C 1
ATOM 6221 O O . ALA B 1 293 ? -3.658 -2.695 11.089 1.00 11.17 293 ALA B O 1
ATOM 6223 N N . LEU B 1 294 ? -4.689 -3.264 9.142 1.00 10.68 294 LEU B N 1
ATOM 6224 C CA . LEU B 1 294 ? -5.356 -4.418 9.693 1.00 9.96 294 LEU B CA 1
ATOM 6225 C C . LEU B 1 294 ? -4.331 -5.489 10.127 1.00 9.74 294 LEU B C 1
ATOM 6226 O O . LEU B 1 294 ? -4.523 -6.136 11.158 1.00 8.62 294 LEU B O 1
ATOM 6231 N N . ILE B 1 295 ? -3.271 -5.742 9.371 1.00 9.65 295 ILE B N 1
ATOM 6232 C CA . ILE B 1 295 ? -2.285 -6.737 9.843 1.00 9.94 295 ILE B CA 1
ATOM 6233 C C . ILE B 1 295 ? -1.712 -6.243 11.185 1.00 10.80 295 ILE B C 1
ATOM 6234 O O . ILE B 1 295 ? -1.461 -7.007 12.150 1.00 10.81 295 ILE B O 1
ATOM 6239 N N . ARG B 1 296 ? -1.407 -4.963 11.211 1.00 11.78 296 ARG B N 1
ATOM 6240 C CA . ARG B 1 296 ? -0.857 -4.342 12.398 1.00 13.50 296 ARG B CA 1
ATOM 6241 C C . ARG B 1 296 ? -1.840 -4.426 13.580 1.00 13.54 296 ARG B C 1
ATOM 6242 O O . ARG B 1 296 ? -1.473 -4.787 14.713 1.00 12.69 296 ARG B O 1
ATOM 6250 N N . GLN B 1 297 ? -3.096 -4.086 13.299 1.00 13.90 297 GLN B N 1
ATOM 6251 C CA . GLN B 1 297 ? -4.149 -4.118 14.301 1.00 14.74 297 GLN B CA 1
ATOM 6252 C C . GLN B 1 297 ? -4.246 -5.531 14.896 1.00 14.95 297 GLN B C 1
ATOM 6253 O O . GLN B 1 297 ? -4.345 -5.665 16.149 1.00 13.35 297 GLN B O 1
ATOM 6259 N N . MET B 1 298 ? -4.168 -6.558 14.032 1.00 13.61 298 MET B N 1
ATOM 6260 C CA . MET B 1 298 ? -4.241 -7.912 14.510 1.00 13.94 298 MET B CA 1
ATOM 6261 C C . MET B 1 298 ? -3.103 -8.160 15.513 1.00 12.36 298 MET B C 1
ATOM 6262 O O . MET B 1 298 ? -3.296 -8.803 16.555 1.00 10.79 298 MET B O 1
ATOM 6267 N N . VAL B 1 299 ? -1.915 -7.713 15.166 1.00 11.78 299 VAL B N 1
ATOM 6268 C CA . VAL B 1 299 ? -0.764 -8.022 15.969 1.00 12.58 299 VAL B CA 1
ATOM 6269 C C . VAL B 1 299 ? -0.870 -7.259 17.295 1.00 13.03 299 VAL B C 1
ATOM 6270 O O . VAL B 1 299 ? -0.550 -7.799 18.334 1.00 11.37 299 VAL B O 1
ATOM 6274 N N . ARG B 1 300 ? -1.370 -6.036 17.249 1.00 14.24 300 ARG B N 1
ATOM 6275 C CA . ARG B 1 300 ? -1.534 -5.264 18.464 1.00 15.38 300 ARG B CA 1
ATOM 6276 C C . ARG B 1 300 ? -2.564 -5.935 19.373 1.00 15.03 300 ARG B C 1
ATOM 6277 O O . ARG B 1 300 ? -2.369 -5.963 20.591 1.00 15.00 300 ARG B O 1
ATOM 6285 N N . ALA B 1 301 ? -3.660 -6.430 18.798 1.00 14.29 301 ALA B N 1
ATOM 6286 C CA . ALA B 1 301 ? -4.682 -7.121 19.604 1.00 14.09 301 ALA B CA 1
ATOM 6287 C C . ALA B 1 301 ? -4.117 -8.408 20.217 1.00 13.61 301 ALA B C 1
ATOM 6288 O O . ALA B 1 301 ? -4.530 -8.805 21.300 1.00 14.18 301 ALA B O 1
ATOM 6290 N N . GLU B 1 302 ? -3.243 -9.102 19.503 1.00 13.55 302 GLU B N 1
ATOM 6291 C CA . GLU B 1 302 ? -2.597 -10.314 20.040 1.00 13.90 302 GLU B CA 1
ATOM 6292 C C . GLU B 1 302 ? -1.686 -9.930 21.219 1.00 12.91 302 GLU B C 1
ATOM 6293 O O . GLU B 1 302 ? -1.665 -10.594 22.271 1.00 12.12 302 GLU B O 1
ATOM 6299 N N . LEU B 1 303 ? -0.977 -8.830 21.063 1.00 12.15 303 LEU B N 1
ATOM 6300 C CA . LEU B 1 303 ? -0.096 -8.322 22.125 1.00 12.19 303 LEU B CA 1
ATOM 6301 C C . LEU B 1 303 ? -0.947 -7.915 23.348 1.00 11.95 303 LEU B C 1
ATOM 6302 O O . LEU B 1 303 ? -0.625 -8.213 24.472 1.00 12.35 303 LEU B O 1
ATOM 6307 N N . VAL B 1 304 ? -2.043 -7.227 23.122 1.00 11.28 304 VAL B N 1
ATOM 6308 C CA . VAL B 1 304 ? -2.853 -6.791 24.206 1.00 11.34 304 VAL B CA 1
ATOM 6309 C C . VAL B 1 304 ? -3.436 -8.010 24.927 1.00 12.17 304 VAL B C 1
ATOM 6310 O O . VAL B 1 304 ? -3.363 -8.108 26.139 1.00 12.72 304 VAL B O 1
ATOM 6314 N N . ALA B 1 305 ? -3.995 -8.962 24.190 1.00 12.95 305 ALA B N 1
ATOM 6315 C CA . ALA B 1 305 ? -4.514 -10.175 24.842 1.00 12.89 305 ALA B CA 1
ATOM 6316 C C . ALA B 1 305 ? -3.417 -10.872 25.645 1.00 12.80 305 ALA B C 1
ATOM 6317 O O . ALA B 1 305 ? -3.675 -11.488 26.670 1.00 12.32 305 ALA B O 1
ATOM 6319 N N . GLY B 1 306 ? -2.236 -10.915 25.057 1.00 13.06 306 GLY B N 1
ATOM 6320 C CA . GLY B 1 306 ? -1.164 -11.703 25.619 1.00 12.99 306 GLY B CA 1
ATOM 6321 C C . GLY B 1 306 ? -0.692 -11.085 26.922 1.00 13.02 306 GLY B C 1
ATOM 6322 O O . GLY B 1 306 ? -0.344 -11.789 27.851 1.00 12.24 306 GLY B O 1
ATOM 6323 N N . LEU B 1 307 ? -0.669 -9.755 26.950 1.00 13.27 307 LEU B N 1
ATOM 6324 C CA . LEU B 1 307 ? -0.254 -9.019 28.172 1.00 13.22 307 LEU B CA 1
ATOM 6325 C C . LEU B 1 307 ? -1.304 -9.204 29.277 1.00 13.52 307 LEU B C 1
ATOM 6326 O O . LEU B 1 307 ? -0.935 -9.328 30.455 1.00 14.19 307 LEU B O 1
ATOM 6331 N N . ALA B 1 308 ? -2.588 -9.265 28.931 1.00 13.63 308 ALA B N 1
ATOM 6332 C CA . ALA B 1 308 ? -3.596 -9.566 29.926 1.00 13.84 308 ALA B CA 1
ATOM 6333 C C . ALA B 1 308 ? -3.419 -10.999 30.421 1.00 13.46 308 ALA B C 1
ATOM 6334 O O . ALA B 1 308 ? -3.647 -11.268 31.596 1.00 12.44 308 ALA B O 1
ATOM 6336 N N . VAL B 1 309 ? -3.030 -11.922 29.550 1.00 14.02 309 VAL B N 1
ATOM 6337 C CA . VAL B 1 309 ? -2.776 -13.272 30.043 1.00 14.75 309 VAL B CA 1
ATOM 6338 C C . VAL B 1 309 ? -1.536 -13.250 30.956 1.00 15.42 309 VAL B C 1
ATOM 6339 O O . VAL B 1 309 ? -1.538 -13.825 32.040 1.00 16.57 309 VAL B O 1
ATOM 6343 N N . LEU B 1 310 ? -0.476 -12.577 30.581 1.00 15.14 310 LEU B N 1
ATOM 6344 C CA . LEU B 1 310 ? 0.694 -12.641 31.445 1.00 15.94 310 LEU B CA 1
ATOM 6345 C C . LEU B 1 310 ? 0.422 -11.929 32.780 1.00 16.54 310 LEU B C 1
ATOM 6346 O O . LEU B 1 310 ? 0.760 -12.466 33.807 1.00 17.70 310 LEU B O 1
ATOM 6351 N N . ILE B 1 311 ? -0.203 -10.748 32.792 1.00 18.00 311 ILE B N 1
ATOM 6352 C CA . ILE B 1 311 ? -0.323 -9.999 34.057 1.00 18.06 311 ILE B CA 1
ATOM 6353 C C . ILE B 1 311 ? -1.338 -10.672 34.995 1.00 18.70 311 ILE B C 1
ATOM 6354 O O . ILE B 1 311 ? -1.020 -10.784 36.186 1.00 18.44 311 ILE B O 1
ATOM 6359 N N . THR B 1 312 ? -2.512 -11.125 34.503 1.00 18.47 312 THR B N 1
ATOM 6360 C CA . THR B 1 312 ? -3.522 -11.774 35.374 1.00 18.01 312 THR B CA 1
ATOM 6361 C C . THR B 1 312 ? -2.955 -13.100 35.895 1.00 19.43 312 THR B C 1
ATOM 6362 O O . THR B 1 312 ? -3.280 -13.556 37.003 1.00 19.02 312 THR B O 1
ATOM 6366 N N . GLU B 1 313 ? -2.080 -13.725 35.123 1.00 20.88 313 GLU B N 1
ATOM 6367 C CA . GLU B 1 313 ? -1.499 -14.972 35.605 1.00 21.43 313 GLU B CA 1
ATOM 6368 C C . GLU B 1 313 ? -0.506 -14.675 36.727 1.00 21.88 313 GLU B C 1
ATOM 6369 O O . GLU B 1 313 ? -0.574 -15.314 37.750 1.00 22.74 313 GLU B O 1
ATOM 6375 N N . HIS B 1 314 ? 0.371 -13.696 36.544 1.00 22.10 314 HIS B N 1
ATOM 6376 C CA . HIS B 1 314 ? 1.440 -13.448 37.512 1.00 23.77 314 HIS B CA 1
ATOM 6377 C C . HIS B 1 314 ? 0.870 -12.835 38.798 1.00 24.83 314 HIS B C 1
ATOM 6378 O O . HIS B 1 314 ? 1.455 -12.999 39.865 1.00 25.39 314 HIS B O 1
ATOM 6385 N N . ILE B 1 315 ? -0.262 -12.144 38.709 1.00 26.74 315 ILE B N 1
ATOM 6386 C CA . ILE B 1 315 ? -0.877 -11.586 39.898 1.00 29.72 315 ILE B CA 1
ATOM 6387 C C . ILE B 1 315 ? -1.668 -12.678 40.627 1.00 30.57 315 ILE B C 1
ATOM 6388 O O . ILE B 1 315 ? -1.897 -12.574 41.814 1.00 30.31 315 ILE B O 1
ATOM 6393 N N . GLY B 1 316 ? -2.138 -13.674 39.882 1.00 29.74 316 GLY B N 1
ATOM 6394 C CA . GLY B 1 316 ? -2.944 -14.738 40.425 1.00 27.82 316 GLY B CA 1
ATOM 6395 C C . GLY B 1 316 ? -4.440 -14.482 40.277 1.00 27.26 316 GLY B C 1
ATOM 6396 O O . GLY B 1 316 ? -5.205 -15.186 40.928 1.00 25.82 316 GLY B O 1
ATOM 6397 N N . THR B 1 317 ? -4.866 -13.513 39.436 1.00 25.01 317 THR B N 1
ATOM 6398 C CA . THR B 1 317 ? -6.311 -13.238 39.211 1.00 23.95 317 THR B CA 1
ATOM 6399 C C . THR B 1 317 ? -6.864 -14.061 38.035 1.00 24.53 317 THR B C 1
ATOM 6400 O O . THR B 1 317 ? -8.065 -14.028 37.756 1.00 24.83 317 THR B O 1
ATOM 6404 N N . ASN B 1 318 ? -6.013 -14.808 37.348 1.00 26.55 318 ASN B N 1
ATOM 6405 C CA . ASN B 1 318 ? -6.390 -15.440 36.084 1.00 26.95 318 ASN B CA 1
ATOM 6406 C C . ASN B 1 318 ? -7.542 -16.422 36.300 1.00 28.46 318 ASN B C 1
ATOM 6407 O O . ASN B 1 318 ? -8.373 -16.552 35.423 1.00 28.83 318 ASN B O 1
ATOM 6412 N N . LYS B 1 319 ? -7.624 -17.068 37.461 1.00 31.31 319 LYS B N 1
ATOM 6413 C CA . LYS B 1 319 ? -8.667 -18.100 37.681 1.00 34.01 319 LYS B CA 1
ATOM 6414 C C . LYS B 1 319 ? -9.958 -17.495 38.260 1.00 30.73 319 LYS B C 1
ATOM 6415 O O . LYS B 1 319 ? -10.941 -18.221 38.412 1.00 30.35 319 LYS B O 1
ATOM 6421 N N . ILE B 1 320 ? -10.007 -16.187 38.530 1.00 27.52 320 ILE B N 1
ATOM 6422 C CA . ILE B 1 320 ? -11.285 -15.531 38.889 1.00 26.43 320 ILE B CA 1
ATOM 6423 C C . ILE B 1 320 ? -12.208 -15.480 37.646 1.00 25.19 320 ILE B C 1
ATOM 6424 O O . ILE B 1 320 ? -11.814 -15.007 36.585 1.00 21.91 320 ILE B O 1
ATOM 6429 N N . PRO B 1 321 ? -13.452 -15.979 37.754 1.00 25.02 321 PRO B N 1
ATOM 6430 C CA . PRO B 1 321 ? -14.307 -16.065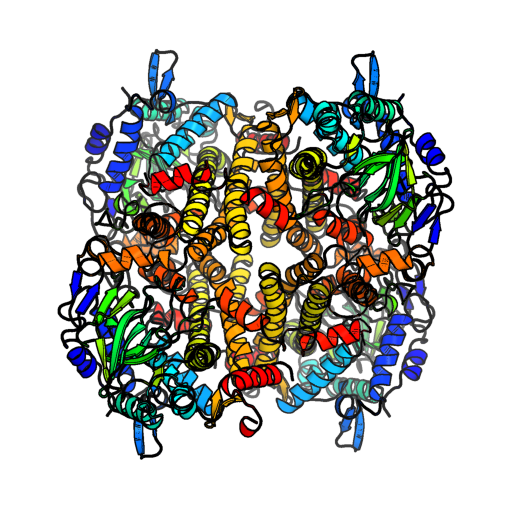 36.524 1.00 24.51 321 PRO B CA 1
ATOM 6431 C C . PRO B 1 321 ? -14.613 -14.718 35.852 1.00 24.32 321 PRO B C 1
ATOM 6432 O O . PRO B 1 321 ? -14.607 -14.632 34.628 1.00 23.70 321 PRO B O 1
ATOM 6436 N N . ALA B 1 322 ? -14.793 -13.678 36.654 1.00 23.77 322 ALA B N 1
ATOM 6437 C CA . ALA B 1 322 ? -15.044 -12.345 36.149 1.00 24.42 322 ALA B CA 1
ATOM 6438 C C . ALA B 1 322 ? -13.911 -11.922 35.200 1.00 24.24 322 ALA B C 1
ATOM 6439 O O . ALA B 1 322 ? -14.159 -11.315 34.155 1.00 24.15 322 ALA B O 1
ATOM 6441 N N . VAL B 1 323 ? -12.683 -12.255 35.597 1.00 23.35 323 VAL B N 1
ATOM 6442 C CA . VAL B 1 323 ? -11.453 -11.883 34.894 1.00 23.33 323 VAL B CA 1
ATOM 6443 C C . VAL B 1 323 ? -11.294 -12.787 33.674 1.00 21.09 323 VAL B C 1
ATOM 6444 O O . VAL B 1 323 ? -10.887 -12.326 32.645 1.00 20.64 323 VAL B O 1
ATOM 6448 N N . GLN B 1 324 ? -11.628 -14.057 33.839 1.00 21.15 324 GLN B N 1
ATOM 6449 C CA . GLN B 1 324 ? -11.582 -15.013 32.755 1.00 21.79 324 GLN B CA 1
ATOM 6450 C C . GLN B 1 324 ? -12.387 -14.480 31.567 1.00 21.24 324 GLN B C 1
ATOM 6451 O O . GLN B 1 324 ? -11.888 -14.526 30.415 1.00 19.40 324 GLN B O 1
ATOM 6457 N N . THR B 1 325 ? -13.592 -13.964 31.815 1.00 20.41 325 THR B N 1
ATOM 6458 C CA . THR B 1 325 ? -14.403 -13.579 30.687 1.00 22.09 325 THR B CA 1
ATOM 6459 C C . THR B 1 325 ? -13.847 -12.295 30.053 1.00 20.55 325 THR B C 1
ATOM 6460 O O . THR B 1 325 ? -13.968 -12.101 28.858 1.00 17.55 325 THR B O 1
ATOM 6464 N N . ARG B 1 326 ? -13.232 -11.409 30.829 1.00 21.05 326 ARG B N 1
ATOM 6465 C CA . ARG B 1 326 ? -12.701 -10.194 30.237 1.00 20.71 326 ARG B CA 1
ATOM 6466 C C . ARG B 1 326 ? -11.466 -10.541 29.401 1.00 20.43 326 ARG B C 1
ATOM 6467 O O . ARG B 1 326 ? -11.255 -9.991 28.318 1.00 19.03 326 ARG B O 1
ATOM 6475 N N . VAL B 1 327 ? -10.648 -11.464 29.889 1.00 19.25 327 VAL B N 1
ATOM 6476 C CA . VAL B 1 327 ? -9.480 -11.866 29.096 1.00 18.72 327 VAL B CA 1
ATOM 6477 C C . VAL B 1 327 ? -9.959 -12.531 27.792 1.00 17.08 327 VAL B C 1
ATOM 6478 O O . VAL B 1 327 ? -9.442 -12.230 26.720 1.00 13.47 327 VAL B O 1
ATOM 6482 N N . ALA B 1 328 ? -10.959 -13.410 27.896 1.00 16.09 328 ALA B N 1
ATOM 6483 C CA . ALA B 1 328 ? -11.575 -14.046 26.730 1.00 17.40 328 ALA B CA 1
ATOM 6484 C C . ALA B 1 328 ? -12.074 -13.003 25.716 1.00 18.24 328 ALA B C 1
ATOM 6485 O O . ALA B 1 328 ? -12.123 -13.261 24.519 1.00 20.17 328 ALA B O 1
ATOM 6487 N N . LYS B 1 329 ? -12.480 -11.865 26.217 1.00 18.52 329 LYS B N 1
ATOM 6488 C CA . LYS B 1 329 ? -12.932 -10.756 25.426 1.00 20.81 329 LYS B CA 1
ATOM 6489 C C . LYS B 1 329 ? -11.759 -10.214 24.599 1.00 18.27 329 LYS B C 1
ATOM 6490 O O . LYS B 1 329 ? -11.916 -9.962 23.415 1.00 18.12 329 LYS B O 1
ATOM 6496 N N . LEU B 1 330 ? -10.594 -10.066 25.220 1.00 16.21 330 LEU B N 1
ATOM 6497 C CA . LEU B 1 330 ? -9.416 -9.525 24.532 1.00 14.98 330 LEU B CA 1
ATOM 6498 C C . LEU B 1 330 ? -8.943 -10.520 23.460 1.00 14.66 330 LEU B C 1
ATOM 6499 O O . LEU B 1 330 ? -8.639 -10.119 22.328 1.00 15.85 330 LEU B O 1
ATOM 6504 N N . ILE B 1 331 ? -8.939 -11.795 23.789 1.00 13.72 331 ILE B N 1
ATOM 6505 C CA . ILE B 1 331 ? -8.641 -12.850 22.851 1.00 15.11 331 ILE B CA 1
ATOM 6506 C C . ILE B 1 331 ? -9.666 -12.867 21.697 1.00 15.73 331 ILE B C 1
ATOM 6507 O O . ILE B 1 331 ? -9.303 -13.091 20.546 1.00 14.98 331 ILE B O 1
ATOM 6512 N N . GLY B 1 332 ? -10.943 -12.612 21.967 1.00 15.46 332 GLY B N 1
ATOM 6513 C CA . GLY B 1 332 ? -11.939 -12.660 20.900 1.00 14.46 332 GLY B CA 1
ATOM 6514 C C . GLY B 1 332 ? -11.755 -11.521 19.925 1.00 13.88 332 GLY B C 1
ATOM 6515 O O . GLY B 1 332 ? -11.878 -11.703 18.740 1.00 13.63 332 GLY B O 1
ATOM 6516 N N . PHE B 1 333 ? -11.450 -10.342 20.458 1.00 12.78 333 PHE B N 1
ATOM 6517 C CA . PHE B 1 333 ? -11.092 -9.182 19.637 1.00 12.61 333 PHE B CA 1
ATOM 6518 C C . PHE B 1 333 ? -9.921 -9.487 18.671 1.00 11.40 333 PHE B C 1
ATOM 6519 O O . PHE B 1 333 ? -9.949 -9.159 17.497 1.00 10.39 333 PHE B O 1
ATOM 6527 N N . HIS B 1 334 ? -8.905 -10.165 19.141 1.00 10.74 334 HIS B N 1
ATOM 6528 C CA . HIS B 1 334 ? -7.841 -10.561 18.276 1.00 10.82 334 HIS B CA 1
ATOM 6529 C C . HIS B 1 334 ? -8.333 -11.513 17.181 1.00 11.12 334 HIS B C 1
ATOM 6530 O O . HIS B 1 334 ? -7.888 -11.387 16.011 1.00 10.98 334 HIS B O 1
ATOM 6537 N N . GLN B 1 335 ? -9.197 -12.451 17.542 1.00 11.48 335 GLN B N 1
ATOM 6538 C CA . GLN B 1 335 ? -9.737 -13.428 16.585 1.00 12.72 335 GLN B CA 1
ATOM 6539 C C . GLN B 1 335 ? -10.628 -12.724 15.551 1.00 13.20 335 GLN B C 1
ATOM 6540 O O . GLN B 1 335 ? -10.573 -13.077 14.359 1.00 13.83 335 GLN B O 1
ATOM 6546 N N . ALA B 1 336 ? -11.344 -11.668 15.938 1.00 13.12 336 ALA B N 1
ATOM 6547 C CA . ALA B 1 336 ? -12.150 -10.902 14.970 1.00 12.49 336 ALA B CA 1
ATOM 6548 C C . ALA B 1 336 ? -11.229 -10.227 13.940 1.00 12.68 336 ALA B C 1
ATOM 6549 O O . ALA B 1 336 ? -11.543 -10.214 12.739 1.00 13.18 336 ALA B O 1
ATOM 6551 N N . MET B 1 337 ? -10.111 -9.682 14.384 1.00 12.55 337 MET B N 1
ATOM 6552 C CA . MET B 1 337 ? -9.148 -9.054 13.473 1.00 13.18 337 MET B CA 1
ATOM 6553 C C . MET B 1 337 ? -8.611 -10.103 12.478 1.00 13.08 337 MET B C 1
ATOM 6554 O O . MET B 1 337 ? -8.581 -9.863 11.260 1.00 12.86 337 MET B O 1
ATOM 6559 N N . LEU B 1 338 ? -8.246 -11.277 12.994 1.00 12.71 338 LEU B N 1
ATOM 6560 C CA . LEU B 1 338 ? -7.743 -12.363 12.177 1.00 12.67 338 LEU B CA 1
ATOM 6561 C C . LEU B 1 338 ? -8.840 -12.875 11.229 1.00 11.89 338 LEU B C 1
ATOM 6562 O O . LEU B 1 338 ? -8.574 -13.217 10.076 1.00 11.04 338 LEU B O 1
ATOM 6567 N N . ALA B 1 339 ? -10.094 -12.871 11.668 1.00 11.17 339 ALA B N 1
ATOM 6568 C CA . ALA B 1 339 ? -11.126 -13.412 10.801 1.00 10.72 339 ALA B CA 1
ATOM 6569 C C . ALA B 1 339 ? -11.346 -12.465 9.610 1.00 10.17 339 ALA B C 1
ATOM 6570 O O . ALA B 1 339 ? -11.532 -12.950 8.502 1.00 9.22 339 ALA B O 1
ATOM 6572 N N . HIS B 1 340 ? -11.286 -11.136 9.833 1.00 10.38 340 HIS B N 1
ATOM 6573 C CA . HIS B 1 340 ? -11.425 -10.147 8.747 1.00 10.56 340 HIS B CA 1
ATOM 6574 C C . HIS B 1 340 ? -10.233 -10.235 7.787 1.00 10.76 340 HIS B C 1
ATOM 6575 O O . HIS B 1 340 ? -10.389 -10.193 6.597 1.00 10.88 340 HIS B O 1
ATOM 6582 N N . LEU B 1 341 ? -9.060 -10.424 8.324 1.00 12.29 341 LEU B N 1
ATOM 6583 C CA . LEU B 1 341 ? -7.840 -10.421 7.528 1.00 13.35 341 LEU B CA 1
ATOM 6584 C C . LEU B 1 341 ? -7.855 -11.639 6.610 1.00 13.62 341 LEU B C 1
ATOM 6585 O O . LEU B 1 341 ? -7.680 -11.524 5.415 1.00 14.98 341 LEU B O 1
ATOM 6590 N N . ILE B 1 342 ? -8.099 -12.791 7.205 1.00 14.11 342 ILE B N 1
ATOM 6591 C CA . ILE B 1 342 ? -8.109 -14.077 6.502 1.00 14.07 342 ILE B CA 1
ATOM 6592 C C . ILE B 1 342 ? -9.204 -14.041 5.438 1.00 13.69 342 ILE B C 1
ATOM 6593 O O . ILE B 1 342 ? -8.965 -14.349 4.277 1.00 15.44 342 ILE B O 1
ATOM 6598 N N . ALA B 1 343 ? -10.404 -13.646 5.835 1.00 12.99 343 ALA B N 1
ATOM 6599 C CA . ALA B 1 343 ? -11.518 -13.560 4.880 1.00 11.36 343 ALA B CA 1
ATOM 6600 C C . ALA B 1 343 ? -11.172 -12.560 3.771 1.00 10.74 343 ALA B C 1
ATOM 6601 O O . ALA B 1 343 ? -11.539 -12.799 2.633 1.00 9.85 343 ALA B O 1
ATOM 6603 N N . SER B 1 344 ? -10.578 -11.414 4.116 1.00 10.57 344 SER B N 1
ATOM 6604 C CA . SER B 1 344 ? -10.229 -10.415 3.084 1.00 10.96 344 SER B CA 1
ATOM 6605 C C . SER B 1 344 ? -9.296 -11.055 2.045 1.00 10.96 344 SER B C 1
ATOM 6606 O O . SER B 1 344 ? -9.408 -10.806 0.873 1.00 10.77 344 SER B O 1
ATOM 6609 N N . GLU B 1 345 ? -8.369 -11.869 2.504 1.00 12.07 345 GLU B N 1
ATOM 6610 C CA . GLU B 1 345 ? -7.388 -12.534 1.632 1.00 13.39 345 GLU B CA 1
ATOM 6611 C C . GLU B 1 345 ? -8.067 -13.602 0.751 1.00 14.88 345 GLU B C 1
ATOM 6612 O O . GLU B 1 345 ? -7.719 -13.795 -0.428 1.00 14.51 345 GLU B O 1
ATOM 6618 N N . GLU B 1 346 ? -9.020 -14.313 1.325 1.00 16.56 346 GLU B N 1
ATOM 6619 C CA . GLU B 1 346 ? -9.693 -15.409 0.643 1.00 18.46 346 GLU B CA 1
ATOM 6620 C C . GLU B 1 346 ? -10.547 -14.832 -0.489 1.00 17.54 346 GLU B C 1
ATOM 6621 O O . GLU B 1 346 ? -10.591 -15.377 -1.605 1.00 16.39 346 GLU B O 1
ATOM 6627 N N . LEU B 1 347 ? -11.169 -13.694 -0.221 1.00 16.50 347 LEU B N 1
ATOM 6628 C CA . LEU B 1 347 ? -12.089 -13.097 -1.173 1.00 16.92 347 LEU B CA 1
ATOM 6629 C C . LEU B 1 347 ? -11.443 -11.902 -1.890 1.00 16.08 347 LEU B C 1
ATOM 6630 O O . LEU B 1 347 ? -12.117 -10.986 -2.261 1.00 15.47 347 LEU B O 1
ATOM 6635 N N . GLY B 1 348 ? -10.142 -11.952 -2.131 1.00 16.49 348 GLY B N 1
ATOM 6636 C CA . GLY B 1 348 ? -9.523 -10.937 -2.932 1.00 17.78 348 GLY B CA 1
ATOM 6637 C C . GLY B 1 348 ? -9.929 -11.027 -4.396 1.00 18.56 348 GLY B C 1
ATOM 6638 O O . GLY B 1 348 ? -10.764 -11.833 -4.794 1.00 18.74 348 GLY B O 1
ATOM 6639 N N . PHE B 1 349 ? -9.321 -10.159 -5.191 1.00 19.10 349 PHE B N 1
ATOM 6640 C CA . PHE B 1 349 ? -9.569 -10.059 -6.617 1.00 19.00 349 PHE B CA 1
ATOM 6641 C C . PHE B 1 349 ? -8.296 -9.555 -7.295 1.00 18.43 349 PHE B C 1
ATOM 6642 O O . PHE B 1 349 ? -7.406 -9.004 -6.653 1.00 18.31 349 PHE B O 1
ATOM 6650 N N . HIS B 1 350 ? -8.238 -9.710 -8.597 1.00 20.04 350 HIS B N 1
ATOM 6651 C CA . HIS B 1 350 ? -7.088 -9.235 -9.409 1.00 19.53 350 HIS B CA 1
ATOM 6652 C C . HIS B 1 350 ? -7.291 -7.761 -9.790 1.00 17.80 350 HIS B C 1
ATOM 6653 O O . HIS B 1 350 ? -8.377 -7.351 -10.065 1.00 16.25 350 HIS B O 1
ATOM 6660 N N . THR B 1 351 ? -6.248 -6.952 -9.694 1.00 18.12 351 THR B N 1
ATOM 6661 C CA . THR B 1 351 ? -6.256 -5.578 -10.214 1.00 18.37 351 THR B CA 1
ATOM 6662 C C . THR B 1 351 ? -5.969 -5.573 -11.730 1.00 19.48 351 THR B C 1
ATOM 6663 O O . THR B 1 351 ? -5.498 -6.567 -12.273 1.00 20.83 351 THR B O 1
ATOM 6667 N N . PRO B 1 352 ? -6.179 -4.444 -12.423 1.00 19.68 352 PRO B N 1
ATOM 6668 C CA . PRO B 1 352 ? -5.999 -4.484 -13.920 1.00 20.81 352 PRO B CA 1
ATOM 6669 C C . PRO B 1 352 ? -4.616 -4.954 -14.408 1.00 19.50 352 PRO B C 1
ATOM 6670 O O . PRO B 1 352 ? -4.493 -5.588 -15.466 1.00 18.36 352 PRO B O 1
ATOM 6674 N N . GLY B 1 353 ? -3.601 -4.729 -13.604 1.00 20.26 353 GLY B N 1
ATOM 6675 C CA . GLY B 1 353 ? -2.235 -5.195 -13.930 1.00 20.30 353 GLY B CA 1
ATOM 6676 C C . GLY B 1 353 ? -2.022 -6.635 -13.503 1.00 20.87 353 GLY B C 1
ATOM 6677 O O . GLY B 1 353 ? -0.927 -7.212 -13.717 1.00 20.80 353 GLY B O 1
ATOM 6678 N N . GLY B 1 354 ? -3.056 -7.195 -12.860 1.00 19.92 354 GLY B N 1
ATOM 6679 C CA . GLY B 1 354 ? -3.032 -8.572 -12.394 1.00 20.42 354 GLY B CA 1
ATOM 6680 C C . GLY B 1 354 ? -2.387 -8.761 -11.025 1.00 19.40 354 GLY B C 1
ATOM 6681 O O . GLY B 1 354 ? -2.061 -9.878 -10.678 1.00 18.88 354 GLY B O 1
ATOM 6682 N N . HIS B 1 355 ? -2.187 -7.722 -10.220 1.00 19.27 355 HIS B N 1
ATOM 6683 C CA . HIS B 1 355 ? -1.883 -8.009 -8.818 1.00 18.03 355 HIS B CA 1
ATOM 6684 C C . HIS B 1 355 ? -3.160 -8.539 -8.179 1.00 15.68 355 HIS B C 1
ATOM 6685 O O . HIS B 1 355 ? -4.268 -8.313 -8.690 1.00 14.19 355 HIS B O 1
ATOM 6692 N N . TYR B 1 356 ? -2.966 -9.331 -7.143 1.00 14.32 356 TYR B N 1
ATOM 6693 C CA . TYR B 1 356 ? -4.054 -9.817 -6.345 1.00 13.85 356 TYR B CA 1
ATOM 6694 C C . TYR B 1 356 ? -4.162 -8.894 -5.131 1.00 14.11 356 TYR B C 1
ATOM 6695 O O . TYR B 1 356 ? -3.133 -8.579 -4.496 1.00 13.59 356 TYR B O 1
ATOM 6704 N N . LYS B 1 357 ? -5.384 -8.460 -4.851 1.00 13.55 357 LYS B N 1
ATOM 6705 C CA . LYS B 1 357 ? -5.641 -7.495 -3.808 1.00 13.90 357 LYS B CA 1
ATOM 6706 C C . LYS B 1 357 ? -6.697 -8.057 -2.846 1.00 13.77 357 LYS B C 1
ATOM 6707 O O . LYS B 1 357 ? -7.787 -8.531 -3.294 1.00 13.53 357 LYS B O 1
ATOM 6713 N N . PRO B 1 358 ? -6.412 -7.993 -1.525 1.00 12.53 358 PRO B N 1
ATOM 6714 C CA . PRO B 1 358 ? -7.390 -8.545 -0.630 1.00 12.60 358 PRO B CA 1
ATOM 6715 C C . PRO B 1 358 ? -8.677 -7.714 -0.724 1.00 12.34 358 PRO B C 1
ATOM 6716 O O . PRO B 1 358 ? -8.656 -6.589 -1.182 1.00 11.98 358 PRO B O 1
ATOM 6720 N N . ASN B 1 359 ? -9.778 -8.303 -0.313 1.00 11.93 359 ASN B N 1
ATOM 6721 C CA . ASN B 1 359 ? -11.048 -7.663 -0.429 1.00 12.22 359 ASN B CA 1
ATOM 6722 C C . ASN B 1 359 ? -11.146 -6.404 0.438 1.00 13.48 359 ASN B C 1
ATOM 6723 O O . ASN B 1 359 ? -11.110 -6.459 1.659 1.00 12.50 359 ASN B O 1
ATOM 6728 N N . ILE B 1 360 ? -11.424 -5.297 -0.232 1.00 15.54 360 ILE B N 1
ATOM 6729 C CA . ILE B 1 360 ? -11.350 -3.959 0.338 1.00 18.25 360 ILE B CA 1
ATOM 6730 C C . ILE B 1 360 ? -12.435 -3.775 1.392 1.00 19.57 360 ILE B C 1
ATOM 6731 O O . ILE B 1 360 ? -12.216 -3.170 2.423 1.00 20.60 360 ILE B O 1
ATOM 6736 N N . LEU B 1 361 ? -13.595 -4.319 1.151 1.00 20.08 361 LEU B N 1
ATOM 6737 C CA . LEU B 1 361 ? -14.649 -4.051 2.063 1.00 20.90 361 LEU B CA 1
ATOM 6738 C C . LEU B 1 361 ? -14.368 -4.808 3.368 1.00 19.65 361 LEU B C 1
ATOM 6739 O O . LEU B 1 361 ? -14.589 -4.291 4.445 1.00 23.94 361 LEU B O 1
ATOM 6744 N N . ILE B 1 362 ? -13.863 -6.025 3.276 1.00 17.35 362 ILE B N 1
ATOM 6745 C CA . ILE B 1 362 ? -13.750 -6.859 4.467 1.00 15.89 362 ILE B CA 1
ATOM 6746 C C . ILE B 1 362 ? -12.630 -6.295 5.347 1.00 15.47 362 ILE B C 1
ATOM 6747 O O . ILE B 1 362 ? -12.876 -6.010 6.505 1.00 15.41 362 ILE B O 1
ATOM 6752 N N . TYR B 1 363 ? -11.469 -5.972 4.790 1.00 14.95 363 TYR B N 1
ATOM 6753 C CA . TYR B 1 363 ? -10.357 -5.507 5.643 1.00 13.93 363 TYR B CA 1
ATOM 6754 C C . TYR B 1 363 ? -10.602 -4.070 6.135 1.00 12.54 363 TYR B C 1
ATOM 6755 O O . TYR B 1 363 ? -10.174 -3.697 7.199 1.00 12.22 363 TYR B O 1
ATOM 6764 N N . ASP B 1 364 ? -11.355 -3.270 5.415 1.00 12.94 364 ASP B N 1
ATOM 6765 C CA . ASP B 1 364 ? -11.742 -1.940 5.932 1.00 12.89 364 ASP B CA 1
ATOM 6766 C C . ASP B 1 364 ? -12.785 -2.104 7.037 1.00 12.45 364 ASP B C 1
ATOM 6767 O O . ASP B 1 364 ? -12.821 -1.300 7.969 1.00 13.87 364 ASP B O 1
ATOM 6772 N N . PHE B 1 365 ? -13.682 -3.072 6.912 1.00 12.12 365 PHE B N 1
ATOM 6773 C CA . PHE B 1 365 ? -14.606 -3.286 8.009 1.00 12.68 365 PHE B CA 1
ATOM 6774 C C . PHE B 1 365 ? -13.825 -3.851 9.198 1.00 11.54 365 PHE B C 1
ATOM 6775 O O . PHE B 1 365 ? -14.197 -3.589 10.307 1.00 12.01 365 PHE B O 1
ATOM 6783 N N . GLY B 1 366 ? -12.757 -4.580 8.942 1.00 10.75 366 GLY B N 1
ATOM 6784 C CA . GLY B 1 366 ? -11.848 -4.983 9.999 1.00 11.57 366 GLY B CA 1
ATOM 6785 C C . GLY B 1 366 ? -11.345 -3.773 10.781 1.00 12.40 366 GLY B C 1
ATOM 6786 O O . GLY B 1 366 ? -11.414 -3.745 12.026 1.00 12.59 366 GLY B O 1
ATOM 6787 N N . ARG B 1 367 ? -10.871 -2.774 10.038 1.00 12.91 367 ARG B N 1
ATOM 6788 C CA . ARG B 1 367 ? -10.281 -1.590 10.612 1.00 13.59 367 ARG B CA 1
ATOM 6789 C C . ARG B 1 367 ? -11.335 -0.866 11.448 1.00 13.58 367 ARG B C 1
ATOM 6790 O O . ARG B 1 367 ? -11.108 -0.550 12.629 1.00 12.62 367 ARG B O 1
ATOM 6798 N N . ALA B 1 368 ? -12.504 -0.668 10.856 1.00 14.57 368 ALA B N 1
ATOM 6799 C CA . ALA B 1 368 ? -13.593 0.036 11.574 1.00 14.31 368 ALA B CA 1
ATOM 6800 C C . ALA B 1 368 ? -13.906 -0.659 12.898 1.00 14.17 368 ALA B C 1
ATOM 6801 O O . ALA B 1 368 ? -14.167 -0.020 13.895 1.00 13.40 368 ALA B O 1
ATOM 6803 N N . LEU B 1 369 ? -13.881 -1.984 12.891 1.00 16.05 369 LEU B N 1
ATOM 6804 C CA . LEU B 1 369 ? -14.156 -2.739 14.126 1.00 16.54 369 LEU B CA 1
ATOM 6805 C C . LEU B 1 369 ? -13.055 -2.447 15.152 1.00 15.61 369 LEU B C 1
ATOM 6806 O O . LEU B 1 369 ? -13.345 -2.191 16.316 1.00 15.30 369 LEU B O 1
ATOM 6811 N N . TYR B 1 370 ? -11.811 -2.415 14.694 1.00 15.70 370 TYR B N 1
ATOM 6812 C CA . TYR B 1 370 ? -10.709 -2.087 15.585 1.00 16.29 370 TYR B CA 1
ATOM 6813 C C . TYR B 1 370 ? -10.843 -0.664 16.120 1.00 15.92 370 TYR B C 1
ATOM 6814 O O . TYR B 1 370 ? -10.670 -0.453 17.284 1.00 17.18 370 TYR B O 1
ATOM 6823 N N . LEU B 1 371 ? -11.078 0.284 15.249 1.00 16.87 371 LEU B N 1
ATOM 6824 C CA . LEU B 1 371 ? -11.003 1.688 15.609 1.00 18.50 371 LEU B CA 1
ATOM 6825 C C . LEU B 1 371 ? -12.147 1.990 16.565 1.00 19.08 371 LEU B C 1
ATOM 6826 O O . LEU B 1 371 ? -12.056 2.895 17.377 1.00 16.28 371 LEU B O 1
ATOM 6831 N N . GLU B 1 372 ? -13.217 1.209 16.435 1.00 21.43 372 GLU B N 1
ATOM 6832 C CA . GLU B 1 372 ? -14.359 1.353 17.295 1.00 22.90 372 GLU B CA 1
ATOM 6833 C C . GLU B 1 372 ? -14.067 0.828 18.699 1.00 22.46 372 GLU B C 1
ATOM 6834 O O . GLU B 1 372 ? -14.627 1.350 19.651 1.00 23.90 372 GLU B O 1
ATOM 6840 N N . ASN B 1 373 ? -13.326 -0.260 18.839 1.00 20.33 373 ASN B N 1
ATOM 6841 C CA . ASN B 1 373 ? -13.318 -0.927 20.147 1.00 19.72 373 ASN B CA 1
ATOM 6842 C C . ASN B 1 373 ? -11.940 -0.856 20.811 1.00 19.46 373 ASN B C 1
ATOM 6843 O O . ASN B 1 373 ? -11.834 -1.269 21.965 1.00 17.96 373 ASN B O 1
ATOM 6848 N N . PHE B 1 374 ? -10.889 -0.408 20.117 1.00 20.41 374 PHE B N 1
ATOM 6849 C CA . PHE B 1 374 ? -9.517 -0.614 20.685 1.00 24.04 374 PHE B CA 1
ATOM 6850 C C . PHE B 1 374 ? -9.403 0.155 22.027 1.00 21.83 374 PHE B C 1
ATOM 6851 O O . PHE B 1 374 ? -8.781 -0.341 22.936 1.00 19.66 374 PHE B O 1
ATOM 6859 N N . SER B 1 375 ? -10.027 1.321 22.186 1.00 22.35 375 SER B N 1
ATOM 6860 C CA . SER B 1 375 ? -9.987 2.067 23.474 1.00 26.94 375 SER B CA 1
ATOM 6861 C C . SER B 1 375 ? -10.433 1.171 24.636 1.00 26.59 375 SER B C 1
ATOM 6862 O O . SER B 1 375 ? -9.727 1.032 25.652 1.00 25.55 375 SER B O 1
ATOM 6865 N N . GLN B 1 376 ? -11.617 0.599 24.500 1.00 25.93 376 GLN B N 1
ATOM 6866 C CA . GLN B 1 376 ? -12.144 -0.154 25.604 1.00 28.97 376 GLN B CA 1
ATOM 6867 C C . GLN B 1 376 ? -11.235 -1.363 25.832 1.00 26.22 376 GLN B C 1
ATOM 6868 O O . GLN B 1 376 ? -11.076 -1.795 26.974 1.00 26.23 376 GLN B O 1
ATOM 6874 N N . MET B 1 377 ? -10.592 -1.880 24.789 1.00 22.98 377 MET B N 1
ATOM 6875 C CA . MET B 1 377 ? -9.822 -3.113 24.982 1.00 22.33 377 MET B CA 1
ATOM 6876 C C . MET B 1 377 ? -8.535 -2.771 25.740 1.00 21.39 377 MET B C 1
ATOM 6877 O O . MET B 1 377 ? -8.078 -3.514 26.612 1.00 20.29 377 MET B O 1
ATOM 6882 N N . ILE B 1 378 ? -7.962 -1.632 25.421 1.00 20.57 378 ILE B N 1
ATOM 6883 C CA . ILE B 1 378 ? -6.787 -1.183 26.136 1.00 21.19 378 ILE B CA 1
ATOM 6884 C C . ILE B 1 378 ? -7.175 -0.884 27.592 1.00 20.72 378 ILE B C 1
ATOM 6885 O O . ILE B 1 378 ? -6.543 -1.388 28.517 1.00 19.35 378 ILE B O 1
ATOM 6890 N N . TYR B 1 379 ? -8.269 -0.145 27.787 1.00 22.81 379 TYR B N 1
ATOM 6891 C CA . TYR B 1 379 ? -8.767 0.166 29.142 1.00 23.70 379 TYR B CA 1
ATOM 6892 C C . TYR B 1 379 ? -8.917 -1.120 29.960 1.00 20.46 379 TYR B C 1
ATOM 6893 O O . TYR B 1 379 ? -8.555 -1.137 31.127 1.00 19.68 379 TYR B O 1
ATOM 6902 N N . GLU B 1 380 ? -9.442 -2.177 29.355 1.00 19.00 380 GLU B N 1
ATOM 6903 C CA . GLU B 1 380 ? -9.555 -3.494 30.020 1.00 19.54 380 GLU B CA 1
ATOM 6904 C C . GLU B 1 380 ? -8.176 -3.994 30.506 1.00 18.41 380 GLU B C 1
ATOM 6905 O O . GLU B 1 380 ? -8.072 -4.534 31.598 1.00 16.89 380 GLU B O 1
ATOM 6911 N N . LEU B 1 381 ? -7.139 -3.889 29.678 1.00 17.35 381 LEU B N 1
ATOM 6912 C CA . LEU B 1 381 ? -5.851 -4.405 30.069 1.00 18.13 381 LEU B CA 1
ATOM 6913 C C . LEU B 1 381 ? -5.341 -3.588 31.255 1.00 18.66 381 LEU B C 1
ATOM 6914 O O . LEU B 1 381 ? -4.899 -4.137 32.284 1.00 18.17 381 LEU B O 1
ATOM 6919 N N . VAL B 1 382 ? -5.447 -2.271 31.116 1.00 20.21 382 VAL B N 1
ATOM 6920 C CA . VAL B 1 382 ? -4.893 -1.360 32.122 1.00 21.14 382 VAL B CA 1
ATOM 6921 C C . VAL B 1 382 ? -5.562 -1.668 33.467 1.00 21.18 382 VAL B C 1
ATOM 6922 O O . VAL B 1 382 ? -4.877 -1.884 34.463 1.00 19.43 382 VAL B O 1
ATOM 6926 N N . ASP B 1 383 ? -6.888 -1.803 33.435 1.00 21.24 383 ASP B N 1
ATOM 6927 C CA . ASP B 1 383 ? -7.687 -2.073 34.611 1.00 21.12 383 ASP B CA 1
ATOM 6928 C C . ASP B 1 383 ? -7.332 -3.440 35.195 1.00 21.74 383 ASP B C 1
ATOM 6929 O O . ASP B 1 383 ? -7.164 -3.554 36.410 1.00 23.23 383 ASP B O 1
ATOM 6934 N N . LEU B 1 384 ? -7.141 -4.454 34.343 1.00 21.57 384 LEU B N 1
ATOM 6935 C CA . LEU B 1 384 ? -6.795 -5.812 34.837 1.00 22.47 384 LEU B CA 1
ATOM 6936 C C . LEU B 1 384 ? -5.437 -5.815 35.560 1.00 21.13 384 LEU B C 1
ATOM 6937 O O . LEU B 1 384 ? -5.134 -6.713 36.319 1.00 19.55 384 LEU B O 1
ATOM 6942 N N . SER B 1 385 ? -4.590 -4.872 35.222 1.00 22.04 385 SER B N 1
ATOM 6943 C CA . SER B 1 385 ? -3.228 -4.874 35.725 1.00 24.36 385 SER B CA 1
ATOM 6944 C C . SER B 1 385 ? -3.171 -4.171 37.090 1.00 24.99 385 SER B C 1
ATOM 6945 O O . SER B 1 385 ? -2.169 -4.231 37.726 1.00 27.08 385 SER B O 1
ATOM 6948 N N . GLY B 1 386 ? -4.268 -3.564 37.552 1.00 28.14 386 GLY B N 1
ATOM 6949 C CA . GLY B 1 386 ? -4.325 -2.895 38.850 1.00 30.27 386 GLY B CA 1
ATOM 6950 C C . GLY B 1 386 ? -3.240 -1.827 39.005 1.00 34.54 386 GLY B C 1
ATOM 6951 O O . GLY B 1 386 ? -3.138 -0.895 38.211 1.00 33.17 386 GLY B O 1
ATOM 6952 N N . ARG B 1 387 ? -2.397 -1.991 40.022 1.00 40.06 387 ARG B N 1
ATOM 6953 C CA . ARG B 1 387 ? -1.388 -0.993 40.393 1.00 40.03 387 ARG B CA 1
ATOM 6954 C C . ARG B 1 387 ? -0.071 -1.344 39.685 1.00 37.33 387 ARG B C 1
ATOM 6955 O O . ARG B 1 387 ? 0.808 -0.496 39.543 1.00 37.29 387 ARG B O 1
ATOM 6963 N N . SER B 1 388 ? 0.027 -2.559 39.151 1.00 33.93 388 SER B N 1
ATOM 6964 C CA . SER B 1 388 ? 1.277 -3.072 38.618 1.00 34.56 388 SER B CA 1
ATOM 6965 C C . SER B 1 388 ? 1.651 -2.341 37.325 1.00 37.81 388 SER B C 1
ATOM 6966 O O . SER B 1 388 ? 2.686 -2.624 36.734 1.00 34.32 388 SER B O 1
ATOM 6969 N N . ALA B 1 389 ? 0.796 -1.422 36.895 1.00 38.73 389 ALA B N 1
ATOM 6970 C CA . ALA B 1 389 ? 0.884 -0.828 35.586 1.00 44.43 389 ALA B CA 1
ATOM 6971 C C . ALA B 1 389 ? 1.736 0.442 35.634 1.00 44.46 389 ALA B C 1
ATOM 6972 O O . ALA B 1 389 ? 2.374 0.808 34.671 1.00 43.49 389 ALA B O 1
ATOM 6974 N N . LEU B 1 390 ? 1.689 1.099 36.781 1.00 50.90 390 LEU B N 1
ATOM 6975 C CA . LEU B 1 390 ? 2.061 2.505 36.962 1.00 50.26 390 LEU B CA 1
ATOM 6976 C C . LEU B 1 390 ? 3.060 2.622 38.125 1.00 49.63 390 LEU B C 1
ATOM 6977 O O . LEU B 1 390 ? 4.161 3.190 37.968 1.00 53.85 390 LEU B O 1
ATOM 6982 N N . ILE B 1 391 ? 2.634 2.095 39.285 1.00 44.10 391 ILE B N 1
ATOM 6983 C CA . ILE B 1 391 ? 3.394 2.087 40.520 1.00 38.98 391 ILE B CA 1
ATOM 6984 C C . ILE B 1 391 ? 4.168 0.773 40.574 1.00 33.20 391 ILE B C 1
ATOM 6985 O O . ILE B 1 391 ? 3.639 -0.217 41.098 1.00 32.13 391 ILE B O 1
ATOM 6990 N N . PHE B 1 392 ? 5.388 0.752 40.035 1.00 27.10 392 PHE B N 1
ATOM 6991 C CA . PHE B 1 392 ? 6.294 -0.365 40.302 1.00 24.65 392 PHE B CA 1
ATOM 6992 C C . PHE B 1 392 ? 7.694 0.198 40.560 1.00 24.33 392 PHE B C 1
ATOM 6993 O O . PHE B 1 392 ? 7.979 1.340 40.251 1.00 24.78 392 PHE B O 1
ATOM 7001 N N . ALA B 1 393 ? 8.536 -0.648 41.136 1.00 24.74 393 ALA B N 1
ATOM 7002 C CA . ALA B 1 393 ? 9.939 -0.359 41.425 1.00 22.52 393 ALA B CA 1
ATOM 7003 C C . ALA B 1 393 ? 10.670 0.048 40.154 1.00 22.71 393 ALA B C 1
ATOM 7004 O O . ALA B 1 393 ? 10.521 -0.624 39.136 1.00 23.96 393 ALA B O 1
ATOM 7006 N N . SER B 1 394 ? 11.439 1.132 40.265 1.00 20.61 394 SER B N 1
ATOM 7007 C CA . SER B 1 394 ? 12.568 1.417 39.402 1.00 19.26 394 SER B CA 1
ATOM 7008 C C . SER B 1 394 ? 13.650 0.370 39.672 1.00 20.01 394 SER B C 1
ATOM 7009 O O . SER B 1 394 ? 13.575 -0.358 40.667 1.00 20.63 394 SER B O 1
ATOM 7012 N N . GLU B 1 395 ? 14.622 0.267 38.778 1.00 21.12 395 GLU B N 1
ATOM 7013 C CA . GLU B 1 395 ? 15.613 -0.814 38.859 1.00 23.30 395 GLU B CA 1
ATOM 7014 C C . GLU B 1 395 ? 16.444 -0.685 40.148 1.00 23.31 395 GLU B C 1
ATOM 7015 O O . GLU B 1 395 ? 16.559 -1.670 40.917 1.00 20.40 395 GLU B O 1
ATOM 7021 N N . ASP B 1 396 ? 17.033 0.506 40.359 1.00 22.40 396 ASP B N 1
ATOM 7022 C CA . ASP B 1 396 ? 17.871 0.771 41.547 1.00 25.12 396 ASP B CA 1
ATOM 7023 C C . ASP B 1 396 ? 17.098 0.521 42.848 1.00 24.04 396 ASP B C 1
ATOM 7024 O O . ASP B 1 396 ? 17.672 0.005 43.793 1.00 25.21 396 ASP B O 1
ATOM 7029 N N . GLN B 1 397 ? 15.818 0.883 42.889 1.00 23.18 397 GLN B N 1
ATOM 7030 C CA . GLN B 1 397 ? 15.012 0.628 44.059 1.00 22.11 397 GLN B CA 1
ATOM 7031 C C . GLN B 1 397 ? 14.981 -0.874 44.297 1.00 22.24 397 GLN B C 1
ATOM 7032 O O . GLN B 1 397 ? 15.184 -1.311 45.406 1.00 21.59 397 GLN B O 1
ATOM 7038 N N . TRP B 1 398 ? 14.692 -1.621 43.218 1.00 23.30 398 TRP B N 1
ATOM 7039 C CA . TRP B 1 398 ? 14.500 -3.069 43.248 1.00 21.25 398 TRP B CA 1
ATOM 7040 C C . TRP B 1 398 ? 15.794 -3.722 43.753 1.00 22.83 398 TRP B C 1
ATOM 7041 O O . TRP B 1 398 ? 15.751 -4.630 44.551 1.00 21.79 398 TRP B O 1
ATOM 7052 N N . ASN B 1 399 ? 16.953 -3.241 43.303 1.00 26.77 399 ASN B N 1
ATOM 7053 C CA . ASN B 1 399 ? 18.222 -3.900 43.664 1.00 31.81 399 ASN B CA 1
ATOM 7054 C C . ASN B 1 399 ? 18.792 -3.351 44.986 1.00 35.70 399 ASN B C 1
ATOM 7055 O O . ASN B 1 399 ? 19.824 -3.841 45.445 1.00 41.50 399 ASN B O 1
ATOM 7060 N N . ASP B 1 400 ? 18.140 -2.375 45.613 1.00 35.76 400 ASP B N 1
ATOM 7061 C CA . ASP B 1 400 ? 18.642 -1.800 46.875 1.00 37.80 400 ASP B CA 1
ATOM 7062 C C . ASP B 1 400 ? 18.579 -2.845 48.008 1.00 35.76 400 ASP B C 1
ATOM 7063 O O . ASP B 1 400 ? 17.613 -3.571 48.135 1.00 29.26 400 ASP B O 1
ATOM 7068 N N . ASP B 1 401 ? 19.626 -2.866 48.845 1.00 39.50 401 ASP B N 1
ATOM 7069 C CA . ASP B 1 401 ? 19.781 -3.814 49.971 1.00 43.14 401 ASP B CA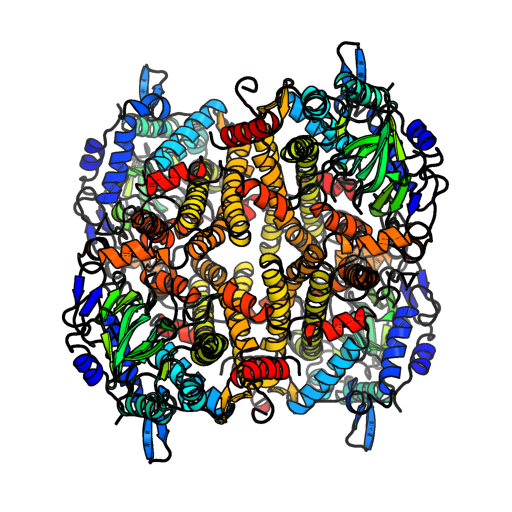 1
ATOM 7070 C C . ASP B 1 401 ? 18.517 -3.894 50.826 1.00 42.60 401 ASP B C 1
ATOM 7071 O O . ASP B 1 401 ? 18.051 -4.983 51.115 1.00 38.63 401 ASP B O 1
ATOM 7076 N N . LYS B 1 402 ? 18.002 -2.743 51.257 1.00 44.40 402 LYS B N 1
ATOM 7077 C CA . LYS B 1 402 ? 16.891 -2.724 52.220 1.00 48.84 402 LYS B CA 1
ATOM 7078 C C . LYS B 1 402 ? 15.552 -2.958 51.508 1.00 42.42 402 LYS B C 1
ATOM 7079 O O . LYS B 1 402 ? 14.706 -3.657 52.035 1.00 40.20 402 LYS B O 1
ATOM 7085 N N . LEU B 1 403 ? 15.377 -2.418 50.304 1.00 41.22 403 LEU B N 1
ATOM 7086 C CA . LEU B 1 403 ? 14.075 -2.478 49.614 1.00 36.83 403 LEU B CA 1
ATOM 7087 C C . LEU B 1 403 ? 13.870 -3.834 48.926 1.00 37.28 403 LEU B C 1
ATOM 7088 O O . LEU B 1 403 ? 12.723 -4.297 48.828 1.00 35.52 403 LEU B O 1
ATOM 7093 N N . ASN B 1 404 ? 14.948 -4.490 48.483 1.00 36.34 404 ASN B N 1
ATOM 7094 C CA . ASN B 1 404 ? 14.828 -5.673 47.599 1.00 33.50 404 ASN B CA 1
ATOM 7095 C C . ASN B 1 404 ? 13.861 -6.723 48.181 1.00 32.45 404 ASN B C 1
ATOM 7096 O O . ASN B 1 404 ? 12.971 -7.229 47.474 1.00 31.94 404 ASN B O 1
ATOM 7101 N N . GLY B 1 405 ? 14.026 -7.044 49.455 1.00 29.08 405 GLY B N 1
ATOM 7102 C CA . GLY B 1 405 ? 13.273 -8.087 50.109 1.00 27.24 405 GLY B CA 1
ATOM 7103 C C . GLY B 1 405 ? 11.793 -7.775 50.150 1.00 27.25 405 GLY B C 1
ATOM 7104 O O . GLY B 1 405 ? 10.958 -8.668 49.974 1.00 25.62 405 GLY B O 1
ATOM 7105 N N . TRP B 1 406 ? 11.455 -6.520 50.420 1.00 27.93 406 TRP B N 1
ATOM 7106 C CA . TRP B 1 406 ? 10.041 -6.130 50.463 1.00 29.49 406 TRP B CA 1
ATOM 7107 C C . TRP B 1 406 ? 9.410 -6.299 49.069 1.00 31.22 406 TRP B C 1
ATOM 7108 O O . TRP B 1 406 ? 8.317 -6.868 48.909 1.00 31.55 406 TRP B O 1
ATOM 7119 N N . PHE B 1 407 ? 10.139 -5.824 48.067 1.00 28.30 407 PHE B N 1
ATOM 7120 C CA . PHE B 1 407 ? 9.704 -5.853 46.688 1.00 27.12 407 PHE B CA 1
ATOM 7121 C C . PHE B 1 407 ? 9.536 -7.292 46.182 1.00 28.48 407 PHE B C 1
ATOM 7122 O O . PHE B 1 407 ? 8.590 -7.575 45.462 1.00 29.26 407 PHE B O 1
ATOM 7130 N N . GLU B 1 408 ? 10.443 -8.192 46.538 1.00 32.36 408 GLU B N 1
ATOM 7131 C CA . GLU B 1 408 ? 10.318 -9.590 46.162 1.00 34.53 408 GLU B CA 1
ATOM 7132 C C . GLU B 1 408 ? 8.997 -10.133 46.705 1.00 35.38 408 GLU B C 1
ATOM 7133 O O . GLU B 1 408 ? 8.261 -10.762 45.982 1.00 36.89 408 GLU B O 1
ATOM 7139 N N . ARG B 1 409 ? 8.701 -9.871 47.979 1.00 37.01 409 ARG B N 1
ATOM 7140 C CA . ARG B 1 409 ? 7.538 -10.505 48.646 1.00 37.37 409 ARG B CA 1
ATOM 7141 C C . ARG B 1 409 ? 6.215 -9.884 48.155 1.00 35.27 409 ARG B C 1
ATOM 7142 O O . ARG B 1 409 ? 5.206 -10.572 48.082 1.00 35.17 409 ARG B O 1
ATOM 7150 N N . MET B 1 410 ? 6.191 -8.587 47.845 1.00 33.18 410 MET B N 1
ATOM 7151 C CA . MET B 1 410 ? 4.969 -7.947 47.312 1.00 33.15 410 MET B CA 1
ATOM 7152 C C . MET B 1 410 ? 4.719 -8.369 45.849 1.00 31.91 410 MET B C 1
ATOM 7153 O O . MET B 1 410 ? 3.608 -8.208 45.364 1.00 35.79 410 MET B O 1
ATOM 7158 N N . ASN B 1 411 ? 5.719 -8.875 45.124 1.00 31.59 411 ASN B N 1
ATOM 7159 C CA . ASN B 1 411 ? 5.522 -9.283 43.718 1.00 31.55 411 ASN B CA 1
ATOM 7160 C C . ASN B 1 411 ? 5.611 -10.805 43.557 1.00 35.36 411 ASN B C 1
ATOM 7161 O O . ASN B 1 411 ? 5.674 -11.292 42.443 1.00 34.70 411 ASN B O 1
ATOM 7166 N N . ASN B 1 412 ? 5.566 -11.566 44.642 1.00 40.46 412 ASN B N 1
ATOM 7167 C CA . ASN B 1 412 ? 5.551 -13.010 44.513 1.00 43.89 412 ASN B CA 1
ATOM 7168 C C . ASN B 1 412 ? 4.146 -13.454 44.101 1.00 46.96 412 ASN B C 1
ATOM 7169 O O . ASN B 1 412 ? 3.173 -13.105 44.749 1.00 51.92 412 ASN B O 1
ATOM 7174 N N . GLY B 1 413 ? 4.049 -14.187 43.005 1.00 50.87 413 GLY B N 1
ATOM 7175 C CA . GLY B 1 413 ? 2.852 -14.963 42.701 1.00 53.11 413 GLY B CA 1
ATOM 7176 C C . GLY B 1 413 ? 3.242 -16.384 42.334 1.00 55.11 413 GLY B C 1
ATOM 7177 O O . GLY B 1 413 ? 4.388 -16.781 42.562 1.00 56.24 413 GLY B O 1
ATOM 7178 N N . PRO B 1 414 ? 2.307 -17.153 41.765 1.00 57.96 414 PRO B N 1
ATOM 7179 C CA . PRO B 1 414 ? 2.590 -18.532 41.394 1.00 60.87 414 PRO B CA 1
ATOM 7180 C C . PRO B 1 414 ? 3.681 -18.671 40.320 1.00 66.62 414 PRO B C 1
ATOM 7181 O O . PRO B 1 414 ? 4.657 -19.389 40.555 1.00 72.72 414 PRO B O 1
ATOM 7185 N N . VAL B 1 415 ? 3.532 -17.970 39.189 1.00 70.67 415 VAL B N 1
ATOM 7186 C CA . VAL B 1 415 ? 4.308 -18.261 37.948 1.00 72.12 415 VAL B CA 1
ATOM 7187 C C . VAL B 1 415 ? 5.528 -17.324 37.814 1.00 76.21 415 VAL B C 1
ATOM 7188 O O . VAL B 1 415 ? 5.440 -16.210 37.281 1.00 75.67 415 VAL B O 1
ATOM 7192 N N . GLY B 1 416 ? 6.686 -17.799 38.280 1.00 76.46 416 GLY B N 1
ATOM 7193 C CA . GLY B 1 416 ? 7.983 -17.214 37.913 1.00 70.23 416 GLY B CA 1
ATOM 7194 C C . GLY B 1 416 ? 8.499 -16.206 38.927 1.00 64.14 416 GLY B C 1
ATOM 7195 O O . GLY B 1 416 ? 7.976 -16.050 40.036 1.00 60.93 416 GLY B O 1
ATOM 7196 N N . ARG B 1 417 ? 9.542 -15.506 38.518 1.00 58.03 417 ARG B N 1
ATOM 7197 C CA . ARG B 1 417 ? 10.248 -14.617 39.424 1.00 58.59 417 ARG B CA 1
ATOM 7198 C C . ARG B 1 417 ? 9.390 -13.370 39.681 1.00 44.28 417 ARG B C 1
ATOM 7199 O O . ARG B 1 417 ? 8.667 -12.907 38.807 1.00 38.36 417 ARG B O 1
ATOM 7207 N N . PRO B 1 418 ? 9.463 -12.830 40.897 1.00 38.30 418 PRO B N 1
ATOM 7208 C CA . PRO B 1 418 ? 8.782 -11.564 41.202 1.00 31.46 418 PRO B CA 1
ATOM 7209 C C . PRO B 1 418 ? 9.115 -10.406 40.247 1.00 27.21 418 PRO B C 1
ATOM 7210 O O . PRO B 1 418 ? 8.218 -9.644 39.937 1.00 25.72 418 PRO B O 1
ATOM 7214 N N . HIS B 1 419 ? 10.349 -10.289 39.755 1.00 24.17 419 HIS B N 1
ATOM 7215 C CA . HIS B 1 419 ? 10.758 -9.169 38.851 1.00 22.11 419 HIS B CA 1
ATOM 7216 C C . HIS B 1 419 ? 10.032 -9.207 37.497 1.00 19.76 419 HIS B C 1
ATOM 7217 O O . HIS B 1 419 ? 9.965 -8.197 36.824 1.00 16.70 419 HIS B O 1
ATOM 7224 N N . ASP B 1 420 ? 9.556 -10.375 37.077 1.00 19.27 420 ASP B N 1
ATOM 7225 C CA . ASP B 1 420 ? 8.761 -10.493 35.848 1.00 21.02 420 ASP B CA 1
ATOM 7226 C C . ASP B 1 420 ? 7.491 -9.603 35.915 1.00 20.60 420 ASP B C 1
ATOM 7227 O O . ASP B 1 420 ? 7.014 -9.132 34.873 1.00 20.63 420 ASP B O 1
ATOM 7232 N N . ARG B 1 421 ? 6.932 -9.357 37.105 1.00 18.84 421 ARG B N 1
ATOM 7233 C CA . ARG B 1 421 ? 5.827 -8.413 37.260 1.00 18.96 421 ARG B CA 1
ATOM 7234 C C . ARG B 1 421 ? 6.284 -7.005 36.856 1.00 18.41 421 ARG B C 1
ATOM 7235 O O . ARG B 1 421 ? 5.592 -6.282 36.138 1.00 18.47 421 ARG B O 1
ATOM 7243 N N . VAL B 1 422 ? 7.460 -6.613 37.277 1.00 17.15 422 VAL B N 1
ATOM 7244 C CA . VAL B 1 422 ? 7.985 -5.329 36.849 1.00 15.74 422 VAL B CA 1
ATOM 7245 C C . VAL B 1 422 ? 8.180 -5.3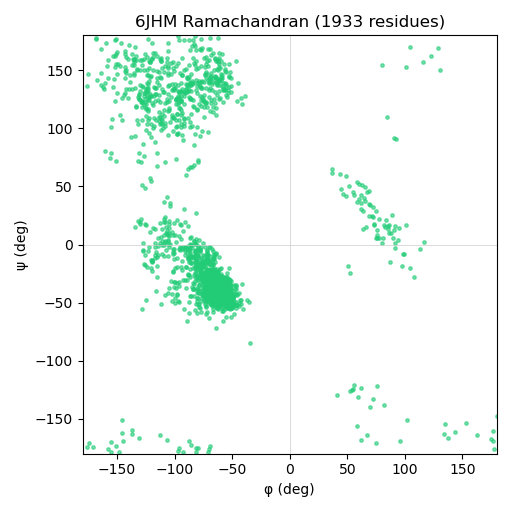32 35.321 1.00 15.66 422 VAL B C 1
ATOM 7246 O O . VAL B 1 422 ? 7.961 -4.316 34.644 1.00 14.00 422 VAL B O 1
ATOM 7250 N N . LYS B 1 423 ? 8.662 -6.453 34.775 1.00 16.08 423 LYS B N 1
ATOM 7251 C CA . LYS B 1 423 ? 8.965 -6.520 33.336 1.00 15.14 423 LYS B CA 1
ATOM 7252 C C . LYS B 1 423 ? 7.678 -6.334 32.534 1.00 13.56 423 LYS B C 1
ATOM 7253 O O . LYS B 1 423 ? 7.685 -5.663 31.507 1.00 14.06 423 LYS B O 1
ATOM 7259 N N . ILE B 1 424 ? 6.593 -6.897 33.038 1.00 13.17 424 ILE B N 1
ATOM 7260 C CA . ILE B 1 424 ? 5.320 -6.791 32.376 1.00 12.85 424 ILE B CA 1
ATOM 7261 C C . ILE B 1 424 ? 4.782 -5.367 32.484 1.00 11.96 424 ILE B C 1
ATOM 7262 O O . ILE B 1 424 ? 4.286 -4.816 31.510 1.00 13.02 424 ILE B O 1
ATOM 7267 N N . GLY B 1 425 ? 4.861 -4.784 33.650 1.00 11.09 425 GLY B N 1
ATOM 7268 C CA . GLY B 1 425 ? 4.283 -3.514 33.852 1.00 11.07 425 GLY B CA 1
ATOM 7269 C C . GLY B 1 425 ? 4.991 -2.413 33.095 1.00 11.22 425 GLY B C 1
ATOM 7270 O O . GLY B 1 425 ? 4.394 -1.396 32.841 1.00 9.94 425 GLY B O 1
ATOM 7271 N N . ARG B 1 426 ? 6.270 -2.613 32.781 1.00 12.56 426 ARG B N 1
ATOM 7272 C CA . ARG B 1 426 ? 7.054 -1.639 32.072 1.00 13.98 426 ARG B CA 1
ATOM 7273 C C . ARG B 1 426 ? 6.549 -1.516 30.634 1.00 13.70 426 ARG B C 1
ATOM 7274 O O . ARG B 1 426 ? 6.501 -0.438 30.065 1.00 12.04 426 ARG B O 1
ATOM 7282 N N . VAL B 1 427 ? 6.154 -2.657 30.084 1.00 14.18 427 VAL B N 1
ATOM 7283 C CA . VAL B 1 427 ? 5.593 -2.726 28.754 1.00 13.88 427 VAL B CA 1
ATOM 7284 C C . VAL B 1 427 ? 4.168 -2.138 28.750 1.00 13.77 427 VAL B C 1
ATOM 7285 O O . VAL B 1 427 ? 3.873 -1.246 27.963 1.00 12.83 427 VAL B O 1
ATOM 7289 N N . ILE B 1 428 ? 3.295 -2.623 29.613 1.00 13.93 428 ILE B N 1
ATOM 7290 C CA . ILE B 1 428 ? 1.931 -2.056 29.716 1.00 13.96 428 ILE B CA 1
ATOM 7291 C C . ILE B 1 428 ? 2.046 -0.525 29.865 1.00 13.90 428 ILE B C 1
ATOM 7292 O O . ILE B 1 428 ? 1.455 0.202 29.089 1.00 13.08 428 ILE B O 1
ATOM 7297 N N . ARG B 1 429 ? 2.929 -0.052 30.744 1.00 14.28 429 ARG B N 1
ATOM 7298 C CA . ARG B 1 429 ? 3.140 1.366 30.961 1.00 15.82 429 ARG B CA 1
ATOM 7299 C C . ARG B 1 429 ? 3.625 2.077 29.696 1.00 14.71 429 ARG B C 1
ATOM 7300 O O . ARG B 1 429 ? 3.082 3.130 29.337 1.00 14.23 429 ARG B O 1
ATOM 7308 N N . ASP B 1 430 ? 4.658 1.552 29.067 1.00 13.88 430 ASP B N 1
ATOM 7309 C CA . ASP B 1 430 ? 5.223 2.208 27.903 1.00 14.74 430 ASP B CA 1
ATOM 7310 C C . ASP B 1 430 ? 4.181 2.337 26.783 1.00 14.11 430 ASP B C 1
ATOM 7311 O O . ASP B 1 430 ? 4.072 3.418 26.212 1.00 14.07 430 ASP B O 1
ATOM 7316 N N . LEU B 1 431 ? 3.463 1.255 26.458 1.00 13.22 431 LEU B N 1
ATOM 7317 C CA . LEU B 1 431 ? 2.507 1.218 25.366 1.00 13.61 431 LEU B CA 1
ATOM 7318 C C . LEU B 1 431 ? 1.294 2.096 25.665 1.00 15.20 431 LEU B C 1
ATOM 7319 O O . LEU B 1 431 ? 0.778 2.783 24.778 1.00 15.34 431 LEU B O 1
ATOM 7324 N N . PHE B 1 432 ? 0.788 2.028 26.896 1.00 16.57 432 PHE B N 1
ATOM 7325 C CA . PHE B 1 432 ? -0.525 2.585 27.116 1.00 18.39 432 PHE B CA 1
ATOM 7326 C C . PHE B 1 432 ? -0.516 3.748 28.103 1.00 18.22 432 PHE B C 1
ATOM 7327 O O . PHE B 1 432 ? -1.528 4.381 28.206 1.00 20.64 432 PHE B O 1
ATOM 7335 N N . LEU B 1 433 ? 0.567 4.047 28.795 1.00 18.34 433 LEU B N 1
ATOM 7336 C CA . LEU B 1 433 ? 0.482 5.091 29.801 1.00 18.55 433 LEU B CA 1
ATOM 7337 C C . LEU B 1 433 ? 1.640 6.079 29.667 1.00 18.63 433 LEU B C 1
ATOM 7338 O O . LEU B 1 433 ? 1.976 6.695 30.678 1.00 22.21 433 LEU B O 1
ATOM 7343 N N . THR B 1 434 ? 2.305 6.158 28.517 1.00 15.99 434 THR B N 1
ATOM 7344 C CA . THR B 1 434 ? 3.291 7.192 28.281 1.00 15.71 434 THR B CA 1
ATOM 7345 C C . THR B 1 434 ? 2.846 8.022 27.078 1.00 15.10 434 THR B C 1
ATOM 7346 O O . THR B 1 434 ? 2.026 7.554 26.286 1.00 14.23 434 THR B O 1
ATOM 7350 N N . ASP B 1 435 ? 3.390 9.234 26.982 1.00 14.58 435 ASP B N 1
ATOM 7351 C CA . ASP B 1 435 ? 3.188 10.096 25.813 1.00 15.81 435 ASP B CA 1
ATOM 7352 C C . ASP B 1 435 ? 3.455 9.297 24.526 1.00 14.42 435 ASP B C 1
ATOM 7353 O O . ASP B 1 435 ? 2.697 9.337 23.591 1.00 13.53 435 ASP B O 1
ATOM 7358 N N . TRP B 1 436 ? 4.612 8.647 24.485 1.00 14.35 436 TRP B N 1
ATOM 7359 C CA . TRP B 1 436 ? 5.037 7.816 23.385 1.00 14.21 436 TRP B CA 1
ATOM 7360 C C . TRP B 1 436 ? 3.925 6.825 23.039 1.00 14.65 436 TRP B C 1
ATOM 7361 O O . TRP B 1 436 ? 3.490 6.785 21.918 1.00 15.37 436 TRP B O 1
ATOM 7372 N N . GLY B 1 437 ? 3.439 6.062 24.009 1.00 14.69 437 GLY B N 1
ATOM 7373 C CA . GLY B 1 437 ? 2.393 5.082 23.720 1.00 15.20 437 GLY B CA 1
ATOM 7374 C C . GLY B 1 437 ? 1.081 5.740 23.305 1.00 15.42 437 GLY B C 1
ATOM 7375 O O . GLY B 1 437 ? 0.392 5.300 22.409 1.00 14.66 437 GLY B O 1
ATOM 7376 N N . SER B 1 438 ? 0.735 6.822 23.968 1.00 16.69 438 SER B N 1
ATOM 7377 C CA . SER B 1 438 ? -0.473 7.556 23.668 1.00 17.12 438 SER B CA 1
ATOM 7378 C C . SER B 1 438 ? -0.447 8.084 22.240 1.00 16.82 438 SER B C 1
ATOM 7379 O O . SER B 1 438 ? -1.509 8.305 21.663 1.00 14.52 438 SER B O 1
ATOM 7382 N N . ARG B 1 439 ? 0.754 8.373 21.712 1.00 17.05 439 ARG B N 1
ATOM 7383 C CA . ARG B 1 439 ? 0.821 8.834 20.346 1.00 18.69 439 ARG B CA 1
ATOM 7384 C C . ARG B 1 439 ? 0.288 7.725 19.432 1.00 20.51 439 ARG B C 1
ATOM 7385 O O . ARG B 1 439 ? -0.418 7.994 18.464 1.00 18.26 439 ARG B O 1
ATOM 7393 N N . LEU B 1 440 ? 0.616 6.490 19.757 1.00 25.19 440 LEU B N 1
ATOM 7394 C CA . LEU B 1 440 ? 0.207 5.356 18.911 1.00 31.50 440 LEU B CA 1
ATOM 7395 C C . LEU B 1 440 ? -1.315 5.253 18.967 1.00 32.53 440 LEU B C 1
ATOM 7396 O O . LEU B 1 440 ? -1.985 5.299 17.960 1.00 36.38 440 LEU B O 1
ATOM 7401 N N . PHE B 1 441 ? -1.844 5.243 20.170 1.00 35.60 441 PHE B N 1
ATOM 7402 C CA . PHE B 1 441 ? -3.268 5.250 20.373 1.00 39.10 441 PHE B CA 1
ATOM 7403 C C . PHE B 1 441 ? -3.896 6.216 19.360 1.00 34.79 441 PHE B C 1
ATOM 7404 O O . PHE B 1 441 ? -4.737 5.806 18.579 1.00 36.09 441 PHE B O 1
ATOM 7412 N N . VAL B 1 442 ? -3.438 7.465 19.344 1.00 30.67 442 VAL B N 1
ATOM 7413 C CA . VAL B 1 442 ? -4.071 8.567 18.575 1.00 28.48 442 VAL B CA 1
ATOM 7414 C C . VAL B 1 442 ? -3.788 8.418 17.075 1.00 27.70 442 VAL B C 1
ATOM 7415 O O . VAL B 1 442 ? -4.652 8.698 16.242 1.00 22.87 442 VAL B O 1
ATOM 7419 N N . PHE B 1 443 ? -2.569 8.016 16.730 1.00 27.59 443 PHE B N 1
ATOM 7420 C CA . PHE B 1 443 ? -2.186 7.882 15.327 1.00 27.62 443 PHE B CA 1
ATOM 7421 C C . PHE B 1 443 ? -3.160 6.934 14.598 1.00 29.24 443 PHE B C 1
ATOM 7422 O O . PHE B 1 443 ? -3.470 7.172 13.425 1.00 25.95 443 PHE B O 1
ATOM 7430 N N . GLU B 1 444 ? -3.673 5.918 15.307 1.00 28.87 444 GLU B N 1
ATOM 7431 C CA . GLU B 1 444 ? -4.502 4.844 14.733 1.00 31.29 444 GLU B CA 1
ATOM 7432 C C . GLU B 1 444 ? -5.717 5.395 13.992 1.00 30.39 444 GLU B C 1
ATOM 7433 O O . GLU B 1 444 ? -6.210 4.784 13.060 1.00 30.54 444 GLU B O 1
ATOM 7439 N N . ASN B 1 445 ? -6.193 6.542 14.441 1.00 35.92 445 ASN B N 1
ATOM 7440 C CA . ASN B 1 445 ? -7.314 7.238 13.845 1.00 37.13 445 ASN B CA 1
ATOM 7441 C C . ASN B 1 445 ? -6.847 8.050 12.641 1.00 39.95 445 ASN B C 1
ATOM 7442 O O . ASN B 1 445 ? -7.655 8.737 12.026 1.00 40.49 445 ASN B O 1
ATOM 7447 N N . PHE B 1 446 ? -5.548 7.994 12.341 1.00 48.26 446 PHE B N 1
ATOM 7448 C CA . PHE B 1 446 ? -4.944 8.722 11.192 1.00 57.67 446 PHE B CA 1
ATOM 7449 C C . PHE B 1 446 ? -4.116 7.783 10.292 1.00 57.57 446 PHE B C 1
ATOM 7450 O O . PHE B 1 446 ? -3.519 8.246 9.301 1.00 54.66 446 PHE B O 1
ATOM 7458 N N . ASN B 1 447 ? -4.073 6.485 10.622 1.00 52.63 447 ASN B N 1
ATOM 7459 C CA . ASN B 1 447 ? -3.392 5.497 9.799 1.00 54.61 447 ASN B CA 1
ATOM 7460 C C . ASN B 1 447 ? -4.334 5.062 8.674 1.00 58.61 447 ASN B C 1
ATOM 7461 O O . ASN B 1 447 ? -5.041 4.045 8.814 1.00 59.38 447 ASN B O 1
ATOM 7466 N N . GLY B 1 448 ? -4.324 5.824 7.576 1.00 58.23 448 GLY B N 1
ATOM 7467 C CA . GLY B 1 448 ? -5.390 5.762 6.577 1.00 59.69 448 GLY B CA 1
ATOM 7468 C C . GLY B 1 448 ? -6.646 6.457 7.083 1.00 59.64 448 GLY B C 1
ATOM 7469 O O . GLY B 1 448 ? -6.621 7.093 8.151 1.00 56.20 448 GLY B O 1
ATOM 7470 N N . THR B 1 449 ? -7.751 6.302 6.355 1.00 55.04 449 THR B N 1
ATOM 7471 C CA . THR B 1 449 ? -8.968 7.092 6.609 1.00 55.61 449 THR B CA 1
ATOM 7472 C C . THR B 1 449 ? -9.606 6.645 7.933 1.00 49.34 449 THR B C 1
ATOM 7473 O O . THR B 1 449 ? -9.616 5.466 8.228 1.00 43.19 449 THR B O 1
ATOM 7477 N N . PRO B 1 450 ? -10.118 7.596 8.746 1.00 50.57 450 PRO B N 1
ATOM 7478 C CA . PRO B 1 450 ? -10.747 7.287 10.059 1.00 49.90 450 PRO B CA 1
ATOM 7479 C C . PRO B 1 450 ? -12.004 6.403 9.965 1.00 48.31 450 PRO B C 1
ATOM 7480 O O . PRO B 1 450 ? -12.435 6.043 8.858 1.00 48.65 450 PRO B O 1
ATOM 7484 N N . LEU B 1 451 ? -12.575 6.069 11.130 1.00 45.79 451 LEU B N 1
ATOM 7485 C CA . LEU B 1 451 ? -13.751 5.197 11.229 1.00 43.85 451 LEU B CA 1
ATOM 7486 C C . LEU B 1 451 ? -14.916 5.810 10.441 1.00 45.26 451 LEU B C 1
ATOM 7487 O O . LEU B 1 451 ? -15.444 5.194 9.507 1.00 43.84 451 LEU B O 1
ATOM 7492 N N . GLN B 1 452 ? -15.261 7.040 10.818 1.00 48.19 452 GLN B N 1
ATOM 7493 C CA . GLN B 1 452 ? -16.327 7.825 10.204 1.00 52.36 452 GLN B CA 1
ATOM 7494 C C . GLN B 1 452 ? -16.117 7.875 8.682 1.00 49.14 452 GLN B C 1
ATOM 7495 O O . GLN B 1 452 ? -17.088 7.780 7.934 1.00 43.31 452 GLN B O 1
ATOM 7501 N N . GLY B 1 453 ? -14.863 7.997 8.238 1.00 47.08 453 GLY B N 1
ATOM 7502 C CA . GLY B 1 453 ? -14.503 7.972 6.795 1.00 47.32 453 GLY B CA 1
ATOM 7503 C C . GLY B 1 453 ? -14.866 6.661 6.090 1.00 47.76 453 GLY B C 1
ATOM 7504 O O . GLY B 1 453 ? -15.513 6.684 5.032 1.00 43.88 453 GLY B O 1
ATOM 7505 N N . ILE B 1 454 ? -14.457 5.520 6.661 1.00 44.68 454 ILE B N 1
ATOM 7506 C CA . ILE B 1 454 ? -14.758 4.174 6.107 1.00 40.90 454 ILE B CA 1
ATOM 7507 C C . ILE B 1 454 ? -16.256 4.062 5.825 1.00 40.37 454 ILE B C 1
ATOM 7508 O O . ILE B 1 454 ? -16.646 3.737 4.713 1.00 38.05 454 ILE B O 1
ATOM 7513 N N . ARG B 1 455 ? -17.046 4.368 6.853 1.00 39.71 455 ARG B N 1
ATOM 7514 C CA . ARG B 1 455 ? -18.510 4.274 6.835 1.00 45.08 455 ARG B CA 1
ATOM 7515 C C . ARG B 1 455 ? -19.126 5.292 5.861 1.00 45.86 455 ARG B C 1
ATOM 7516 O O . ARG B 1 455 ? -20.058 4.956 5.156 1.00 42.34 455 ARG B O 1
ATOM 7524 N N . MET B 1 456 ? -18.638 6.526 5.818 1.00 51.84 456 MET B N 1
ATOM 7525 C CA . MET B 1 456 ? -19.258 7.552 4.951 1.00 58.40 456 MET B CA 1
ATOM 7526 C C . MET B 1 456 ? -19.104 7.151 3.473 1.00 56.91 456 MET B C 1
ATOM 7527 O O . MET B 1 456 ? -20.101 7.084 2.754 1.00 51.73 456 MET B O 1
ATOM 7532 N N . LEU B 1 457 ? -17.881 6.838 3.037 1.00 59.16 457 LEU B N 1
ATOM 7533 C CA . LEU B 1 457 ? -17.582 6.703 1.584 1.00 59.94 457 LEU B CA 1
ATOM 7534 C C . LEU B 1 457 ? -18.087 5.354 1.054 1.00 56.60 457 LEU B C 1
ATOM 7535 O O . LEU B 1 457 ? -18.326 5.204 -0.149 1.00 53.67 457 LEU B O 1
ATOM 7540 N N . THR B 1 458 ? -18.269 4.389 1.949 1.00 54.90 458 THR B N 1
ATOM 7541 C CA . THR B 1 458 ? -18.890 3.109 1.598 1.00 52.57 458 THR B CA 1
ATOM 7542 C C . THR B 1 458 ? -20.391 3.340 1.350 1.00 51.54 458 THR B C 1
ATOM 7543 O O . THR B 1 458 ? -20.953 2.886 0.332 1.00 48.47 458 THR B O 1
ATOM 7547 N N . MET B 1 459 ? -21.015 4.095 2.258 1.00 48.28 459 MET B N 1
ATOM 7548 C CA . MET B 1 459 ? -22.475 4.242 2.305 1.00 49.04 459 MET B CA 1
ATOM 7549 C C . MET B 1 459 ? -22.983 5.179 1.200 1.00 50.62 459 MET B C 1
ATOM 7550 O O . MET B 1 459 ? -24.182 5.161 0.903 1.00 49.76 459 MET B O 1
ATOM 7555 N N . GLN B 1 460 ? -22.086 5.958 0.585 1.00 52.15 460 GLN B N 1
ATOM 7556 C CA . GLN B 1 460 ? -22.468 6.868 -0.501 1.00 53.33 460 GLN B CA 1
ATOM 7557 C C . GLN B 1 460 ? -22.608 6.074 -1.807 1.00 49.78 460 GLN B C 1
ATOM 7558 O O . GLN B 1 460 ? -23.124 6.612 -2.779 1.00 54.04 460 GLN B O 1
ATOM 7564 N N . ARG B 1 461 ? -22.191 4.804 -1.816 1.00 47.86 461 ARG B N 1
ATOM 7565 C CA . ARG B 1 461 ? -22.131 3.993 -3.042 1.00 45.91 461 ARG B CA 1
ATOM 7566 C C . ARG B 1 461 ? -23.471 3.273 -3.274 1.00 44.13 461 ARG B C 1
ATOM 7567 O O . ARG B 1 461 ? -24.126 2.804 -2.330 1.00 39.65 461 ARG B O 1
ATOM 7575 N N . ALA B 1 462 ? -23.828 3.151 -4.558 1.00 43.31 462 ALA B N 1
ATOM 7576 C CA . ALA B 1 462 ? -25.131 2.605 -5.016 1.00 44.34 462 ALA B CA 1
ATOM 7577 C C . ALA B 1 462 ? -25.270 1.093 -4.737 1.00 42.97 462 ALA B C 1
ATOM 7578 O O . ALA B 1 462 ? -26.360 0.545 -4.845 1.00 42.35 462 ALA B O 1
ATOM 7580 N N . GLU B 1 463 ? -24.186 0.398 -4.398 1.00 42.38 463 GLU B N 1
ATOM 7581 C CA . GLU B 1 463 ? -24.245 -1.048 -4.161 1.00 37.72 463 GLU B CA 1
ATOM 7582 C C . GLU B 1 463 ? -24.562 -1.328 -2.682 1.00 33.89 463 GLU B C 1
ATOM 7583 O O . GLU B 1 463 ? -24.746 -2.483 -2.311 1.00 30.57 463 GLU B O 1
ATOM 7589 N N . PHE B 1 464 ? -24.646 -0.286 -1.851 1.00 31.63 464 PHE B N 1
ATOM 7590 C CA . PHE B 1 464 ? -25.075 -0.437 -0.456 1.00 29.94 464 PHE B CA 1
ATOM 7591 C C . PHE B 1 464 ? -26.478 0.156 -0.271 1.00 28.01 464 PHE B C 1
ATOM 7592 O O . PHE B 1 464 ? -26.851 0.546 0.801 1.00 31.46 464 PHE B O 1
ATOM 7600 N N . SER B 1 465 ? -27.231 0.236 -1.349 1.00 26.62 465 SER B N 1
ATOM 7601 C CA . SER B 1 465 ? -28.529 0.834 -1.341 1.00 26.30 465 SER B CA 1
ATOM 7602 C C . SER B 1 465 ? -29.540 -0.307 -1.421 1.00 25.37 465 SER B C 1
ATOM 7603 O O . SER B 1 465 ? -29.147 -1.463 -1.600 1.00 21.59 465 SER B O 1
ATOM 7606 N N . GLY B 1 466 ? -30.810 0.028 -1.283 1.00 23.95 466 GLY B N 1
ATOM 7607 C CA . GLY B 1 466 ? -31.876 -0.935 -1.428 1.00 27.63 466 GLY B CA 1
ATOM 7608 C C . GLY B 1 466 ? -31.806 -1.691 -2.745 1.00 29.12 466 GLY B C 1
ATOM 7609 O O . GLY B 1 466 ? -32.235 -2.827 -2.784 1.00 32.99 466 GLY B O 1
ATOM 7610 N N . SER B 1 467 ? -31.278 -1.056 -3.803 1.00 32.55 467 SER B N 1
ATOM 7611 C CA . SER B 1 467 ? -31.034 -1.678 -5.135 1.00 35.55 467 SER B CA 1
ATOM 7612 C C . SER B 1 467 ? -29.939 -2.748 -5.072 1.00 32.63 467 SER B C 1
ATOM 7613 O O . SER B 1 467 ? -29.882 -3.636 -5.918 1.00 33.01 467 SER B O 1
ATOM 7616 N N . GLY B 1 468 ? -29.019 -2.585 -4.131 1.00 30.75 468 GLY B N 1
ATOM 7617 C CA . GLY B 1 468 ? -27.843 -3.453 -4.031 1.00 30.77 468 GLY B CA 1
ATOM 7618 C C . GLY B 1 468 ? -28.152 -4.787 -3.364 1.00 29.32 468 GLY B C 1
ATOM 7619 O O . GLY B 1 468 ? -29.315 -5.111 -3.062 1.00 25.69 468 GLY B O 1
ATOM 7620 N N . PRO B 1 469 ? -27.099 -5.585 -3.152 1.00 30.34 469 PRO B N 1
ATOM 7621 C CA . PRO B 1 469 ? -27.229 -6.911 -2.512 1.00 28.06 469 PRO B CA 1
ATOM 7622 C C . PRO B 1 469 ? -27.858 -6.880 -1.107 1.00 25.21 469 PRO B C 1
ATOM 7623 O O . PRO B 1 469 ? -28.581 -7.799 -0.771 1.00 24.45 469 PRO B O 1
ATOM 7627 N N . TYR B 1 470 ? -27.638 -5.832 -0.308 1.00 22.72 470 TYR B N 1
ATOM 7628 C CA . TYR B 1 470 ? -28.228 -5.780 1.038 1.00 20.79 470 TYR B CA 1
ATOM 7629 C C . TYR B 1 470 ? -29.743 -5.583 0.984 1.00 21.34 470 TYR B C 1
ATOM 7630 O O . TYR B 1 470 ? -30.431 -5.862 1.972 1.00 23.50 470 TYR B O 1
ATOM 7639 N N . GLY B 1 471 ? -30.278 -5.157 -0.141 1.00 20.61 471 GLY B N 1
ATOM 7640 C CA . GLY B 1 471 ? -31.715 -5.008 -0.221 1.00 21.65 471 GLY B CA 1
ATOM 7641 C C . GLY B 1 471 ? -32.442 -6.284 -0.604 1.00 21.38 471 GLY B C 1
ATOM 7642 O O . GLY B 1 471 ? -33.643 -6.355 -0.449 1.00 22.43 471 GLY B O 1
ATOM 7643 N N . LYS B 1 472 ? -31.731 -7.272 -1.121 1.00 21.17 472 LYS B N 1
ATOM 7644 C CA . LYS B 1 472 ? -32.352 -8.394 -1.807 1.00 21.31 472 LYS B CA 1
ATOM 7645 C C . LYS B 1 472 ? -33.181 -9.247 -0.843 1.00 18.47 472 LYS B C 1
ATOM 7646 O O . LYS B 1 472 ? -34.350 -9.485 -1.112 1.00 16.94 472 LYS B O 1
ATOM 7652 N N . LEU B 1 473 ? -32.588 -9.669 0.273 1.00 16.72 473 LEU B N 1
ATOM 7653 C CA . LEU B 1 473 ? -33.249 -10.595 1.200 1.00 15.50 473 LEU B CA 1
ATOM 7654 C C . LEU B 1 473 ? -34.407 -9.875 1.895 1.00 14.54 473 LEU B C 1
ATOM 7655 O O . LEU B 1 473 ? -35.502 -10.434 2.045 1.00 13.24 473 LEU B O 1
ATOM 7660 N N . ALA B 1 474 ? -34.152 -8.646 2.316 1.00 14.35 474 ALA B N 1
ATOM 7661 C CA . ALA B 1 474 ? -35.152 -7.858 3.018 1.00 15.02 474 ALA B CA 1
ATOM 7662 C C . ALA B 1 474 ? -36.372 -7.643 2.111 1.00 15.89 474 ALA B C 1
ATOM 7663 O O . ALA B 1 474 ? -37.516 -7.729 2.607 1.00 15.27 474 ALA B O 1
ATOM 7665 N N . ARG B 1 475 ? -36.107 -7.359 0.817 1.00 17.04 475 ARG B N 1
ATOM 7666 C CA . ARG B 1 475 ? -37.152 -7.220 -0.253 1.00 19.91 475 ARG B CA 1
ATOM 7667 C C . ARG B 1 475 ? -38.019 -8.496 -0.335 1.00 19.11 475 ARG B C 1
ATOM 7668 O O . ARG B 1 475 ? -39.229 -8.395 -0.249 1.00 17.08 475 ARG B O 1
ATOM 7676 N N . GLN B 1 476 ? -37.441 -9.696 -0.436 1.00 19.91 476 GLN B N 1
ATOM 7677 C CA . GLN B 1 476 ? -38.291 -10.883 -0.594 1.00 21.55 476 GLN B CA 1
ATOM 7678 C C . GLN B 1 476 ? -39.055 -11.140 0.708 1.00 19.20 476 GLN B C 1
ATOM 7679 O O . GLN B 1 476 ? -40.219 -11.485 0.656 1.00 16.58 476 GLN B O 1
ATOM 7685 N N . VAL B 1 477 ? -38.429 -10.920 1.872 1.00 16.77 477 VAL B N 1
ATOM 7686 C CA . VAL B 1 477 ? -39.104 -11.181 3.109 1.00 15.26 477 VAL B CA 1
ATOM 7687 C C . VAL B 1 477 ? -40.294 -10.207 3.267 1.00 14.11 477 VAL B C 1
ATOM 7688 O O . VAL B 1 477 ? -41.288 -10.563 3.821 1.00 12.59 477 VAL B O 1
ATOM 7692 N N . CYS B 1 478 ? -40.188 -9.001 2.744 1.00 14.45 478 CYS B N 1
ATOM 7693 C CA . CYS B 1 478 ? -41.250 -7.969 2.855 1.00 15.54 478 CYS B CA 1
ATOM 7694 C C . CYS B 1 478 ? -42.323 -8.062 1.753 1.00 16.96 478 CYS B C 1
ATOM 7695 O O . CYS B 1 478 ? -43.380 -7.396 1.843 1.00 18.02 478 CYS B O 1
ATOM 7698 N N . GLY B 1 479 ? -42.096 -8.890 0.738 1.00 16.98 479 GLY B N 1
ATOM 7699 C CA . GLY B 1 479 ? -42.997 -8.973 -0.401 1.00 17.89 479 GLY B CA 1
ATOM 7700 C C . GLY B 1 479 ? -42.924 -7.754 -1.319 1.00 18.26 479 GLY B C 1
ATOM 7701 O O . GLY B 1 479 ? -43.909 -7.409 -1.939 1.00 16.79 479 GLY B O 1
ATOM 7702 N N . ILE B 1 480 ? -41.755 -7.138 -1.432 1.00 20.22 480 ILE B N 1
ATOM 7703 C CA . ILE B 1 480 ? -41.544 -5.958 -2.274 1.00 24.43 480 ILE B CA 1
ATOM 7704 C C . ILE B 1 480 ? -40.856 -6.367 -3.584 1.00 31.07 480 ILE B C 1
ATOM 7705 O O . ILE B 1 480 ? -39.872 -7.084 -3.551 1.00 33.50 480 ILE B O 1
ATOM 7710 N N . ASP B 1 481 ? -41.364 -5.866 -4.715 1.00 44.79 481 ASP B N 1
ATOM 7711 C CA . ASP B 1 481 ? -40.757 -6.019 -6.078 1.00 53.34 481 ASP B CA 1
ATOM 7712 C C . ASP B 1 481 ? -41.162 -7.397 -6.614 1.00 59.20 481 ASP B C 1
ATOM 7713 O O . ASP B 1 481 ? -42.269 -7.552 -7.158 1.00 65.33 481 ASP B O 1
ATOM 7718 N N . ASP B 1 495 ? -13.736 -7.821 -15.218 1.00 91.29 495 ASP B N 1
ATOM 7719 C CA . ASP B 1 495 ? -13.407 -7.444 -16.597 1.00 102.66 495 ASP B CA 1
ATOM 7720 C C . ASP B 1 495 ? -13.274 -5.916 -16.693 1.00 95.35 495 ASP B C 1
ATOM 7721 O O . ASP B 1 495 ? -14.264 -5.184 -16.612 1.00 91.25 495 ASP B O 1
ATOM 7726 N N . TYR B 1 496 ? -12.040 -5.454 -16.888 1.00 91.60 496 TYR B N 1
ATOM 7727 C CA . TYR B 1 496 ? -11.727 -4.027 -16.983 1.00 88.66 496 TYR B CA 1
ATOM 7728 C C . TYR B 1 496 ? -11.854 -3.552 -18.436 1.00 96.58 496 TYR B C 1
ATOM 7729 O O . TYR B 1 496 ? -11.828 -2.346 -18.697 1.00 87.74 496 TYR B O 1
ATOM 7738 N N . ALA B 1 497 ? -11.977 -4.502 -19.368 1.00 113.03 497 ALA B N 1
ATOM 7739 C CA . ALA B 1 497 ? -12.226 -4.197 -20.781 1.00 120.00 497 ALA B CA 1
ATOM 7740 C C . ALA B 1 497 ? -13.596 -3.519 -20.935 1.00 120.00 497 ALA B C 1
ATOM 7741 O O . ALA B 1 497 ? -13.717 -2.524 -21.657 1.00 120.00 497 ALA B O 1
ATOM 7743 N N . LYS B 1 498 ? -14.612 -4.047 -20.247 1.00 120.00 498 LYS B N 1
ATOM 7744 C CA . LYS B 1 498 ? -15.981 -3.505 -20.324 1.00 120.00 498 LYS B CA 1
ATOM 7745 C C . LYS B 1 498 ? -16.114 -2.253 -19.440 1.00 120.00 498 LYS B C 1
ATOM 7746 O O . LYS B 1 498 ? -16.668 -1.234 -19.884 1.00 112.15 498 LYS B O 1
ATOM 7752 N N . ALA B 1 499 ? -15.608 -2.331 -18.204 1.00 117.43 499 ALA B N 1
ATOM 7753 C CA . ALA B 1 499 ? -15.790 -1.271 -17.192 1.00 112.89 499 ALA B CA 1
ATOM 7754 C C . ALA B 1 499 ? -15.093 0.026 -17.633 1.00 112.07 499 ALA B C 1
ATOM 7755 O O . ALA B 1 499 ? -13.920 0.008 -18.018 1.00 111.38 499 ALA B O 1
ATOM 7757 N N . LEU B 1 500 ? -15.821 1.146 -17.546 1.00 106.25 500 LEU B N 1
ATOM 7758 C CA . LEU B 1 500 ? -15.343 2.453 -18.038 1.00 102.66 500 LEU B CA 1
ATOM 7759 C C . LEU B 1 500 ? -14.543 3.176 -16.948 1.00 98.37 500 LEU B C 1
ATOM 7760 O O . LEU B 1 500 ? -13.853 4.160 -17.238 1.00 99.42 500 LEU B O 1
ATOM 7765 N N . ASP B 1 501 ? -14.648 2.714 -15.706 1.00 88.18 501 ASP B N 1
ATOM 7766 C CA . ASP B 1 501 ? -13.869 3.303 -14.623 1.00 81.18 501 ASP B CA 1
ATOM 7767 C C . ASP B 1 501 ? -13.202 2.173 -13.830 1.00 70.16 501 ASP B C 1
ATOM 7768 O O . ASP B 1 501 ? -13.846 1.493 -13.022 1.00 69.78 501 ASP B O 1
ATOM 7773 N N . ALA B 1 502 ? -11.905 2.002 -14.069 1.00 59.70 502 ALA B N 1
ATOM 7774 C CA . ALA B 1 502 ? -11.180 0.804 -13.646 1.00 60.16 502 ALA B CA 1
ATOM 7775 C C . ALA B 1 502 ? -11.074 0.728 -12.114 1.00 60.60 502 ALA B C 1
ATOM 7776 O O . ALA B 1 502 ? -11.110 -0.379 -11.557 1.00 59.62 502 ALA B O 1
ATOM 7778 N N . ALA B 1 503 ? -10.947 1.886 -11.451 1.00 55.66 503 ALA B N 1
ATOM 7779 C CA . ALA B 1 503 ? -10.752 1.968 -9.992 1.00 56.72 503 ALA B CA 1
ATOM 7780 C C . ALA B 1 503 ? -12.103 1.968 -9.252 1.00 58.22 503 ALA B C 1
ATOM 7781 O O . ALA B 1 503 ? -12.153 1.555 -8.083 1.00 48.53 503 ALA B O 1
ATOM 7783 N N . ARG B 1 504 ? -13.170 2.462 -9.907 1.00 59.74 504 ARG B N 1
ATOM 7784 C CA . ARG B 1 504 ? -14.576 2.244 -9.469 1.00 60.14 504 ARG B CA 1
ATOM 7785 C C . ARG B 1 504 ? -14.913 0.748 -9.555 1.00 52.99 504 ARG B C 1
ATOM 7786 O O . ARG B 1 504 ? -15.542 0.213 -8.654 1.00 47.86 504 ARG B O 1
ATOM 7794 N N . HIS B 1 505 ? -14.486 0.085 -10.625 1.00 47.78 505 HIS B N 1
ATOM 7795 C CA . HIS B 1 505 ? -14.750 -1.350 -10.802 1.00 46.55 505 HIS B CA 1
ATOM 7796 C C . HIS B 1 505 ? -14.124 -2.169 -9.655 1.00 42.88 505 HIS B C 1
ATOM 7797 O O . HIS B 1 505 ? -14.714 -3.162 -9.234 1.00 38.16 505 HIS B O 1
ATOM 7804 N N . GLN B 1 506 ? -12.961 -1.748 -9.125 1.00 39.94 506 GLN B N 1
ATOM 7805 C CA . GLN B 1 506 ? -12.296 -2.449 -7.995 1.00 40.11 506 GLN B CA 1
ATOM 7806 C C . GLN B 1 506 ? -13.238 -2.525 -6.775 1.00 42.47 506 GLN B C 1
ATOM 7807 O O . GLN B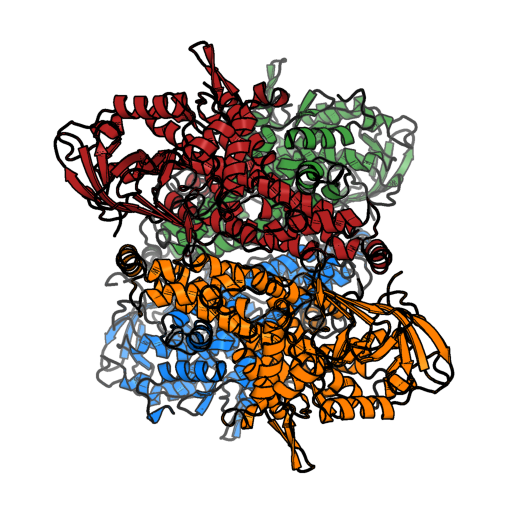 1 506 ? -13.271 -3.548 -6.062 1.00 40.11 506 GLN B O 1
ATOM 7813 N N . GLU B 1 507 ? -14.014 -1.461 -6.552 1.00 44.53 507 GLU B N 1
ATOM 7814 C CA . GLU B 1 507 ? -14.929 -1.331 -5.398 1.00 49.07 507 GLU B CA 1
ATOM 7815 C C . GLU B 1 507 ? -16.150 -2.253 -5.563 1.00 48.11 507 GLU B C 1
ATOM 7816 O O . GLU B 1 507 ? -16.637 -2.827 -4.573 1.00 43.31 507 GLU B O 1
ATOM 7822 N N . GLU B 1 508 ? -16.642 -2.363 -6.798 1.00 49.83 508 GLU B N 1
ATOM 7823 C CA . GLU B 1 508 ? -17.860 -3.107 -7.125 1.00 53.47 508 GLU B CA 1
ATOM 7824 C C . GLU B 1 508 ? -17.561 -4.609 -7.138 1.00 54.54 508 GLU B C 1
ATOM 7825 O O . GLU B 1 508 ? -18.388 -5.414 -6.704 1.00 56.61 508 GLU B O 1
ATOM 7831 N N . VAL B 1 509 ? -16.391 -4.961 -7.678 1.00 56.62 509 VAL B N 1
ATOM 7832 C CA . VAL B 1 509 ? -15.901 -6.349 -7.770 1.00 53.95 509 VAL B CA 1
ATOM 7833 C C . VAL B 1 509 ? -15.609 -6.886 -6.356 1.00 52.12 509 VAL B C 1
ATOM 7834 O O . VAL B 1 509 ? -15.714 -8.092 -6.117 1.00 56.67 509 VAL B O 1
ATOM 7838 N N . ALA B 1 510 ? -15.255 -6.010 -5.418 1.00 49.12 510 ALA B N 1
ATOM 7839 C CA . ALA B 1 510 ? -14.974 -6.439 -4.043 1.00 48.68 510 ALA B CA 1
ATOM 7840 C C . ALA B 1 510 ? -16.285 -6.794 -3.335 1.00 49.03 510 ALA B C 1
ATOM 7841 O O . ALA B 1 510 ? -16.311 -7.718 -2.535 1.00 47.70 510 ALA B O 1
ATOM 7843 N N . LEU B 1 511 ? -17.364 -6.063 -3.603 1.00 51.89 511 LEU B N 1
ATOM 7844 C CA . LEU B 1 511 ? -18.666 -6.411 -2.992 1.00 55.02 511 LEU B CA 1
ATOM 7845 C C . LEU B 1 511 ? -19.230 -7.659 -3.676 1.00 54.08 511 LEU B C 1
ATOM 7846 O O . LEU B 1 511 ? -19.904 -8.456 -3.014 1.00 58.29 511 LEU B O 1
ATOM 7851 N N . ALA B 1 512 ? -18.959 -7.816 -4.973 1.00 49.18 512 ALA B N 1
ATOM 7852 C CA . ALA B 1 512 ? -19.373 -9.011 -5.696 1.00 48.47 512 ALA B CA 1
ATOM 7853 C C . ALA B 1 512 ? -18.894 -10.243 -4.932 1.00 48.16 512 ALA B C 1
ATOM 7854 O O . ALA B 1 512 ? -19.702 -11.104 -4.569 1.00 46.73 512 ALA B O 1
ATOM 7856 N N . GLY B 1 513 ? -17.581 -10.267 -4.695 1.00 47.29 513 GLY B N 1
ATOM 7857 C CA . GLY B 1 513 ? -16.886 -11.348 -4.009 1.00 48.59 513 GLY B CA 1
ATOM 7858 C C . GLY B 1 513 ? -17.363 -11.554 -2.577 1.00 48.62 513 GLY B C 1
ATOM 7859 O O . GLY B 1 513 ? -17.464 -12.691 -2.132 1.00 50.88 513 GLY B O 1
ATOM 7860 N N . ALA B 1 514 ? -17.665 -10.476 -1.856 1.00 50.09 514 ALA B N 1
ATOM 7861 C CA . ALA B 1 514 ? -18.065 -10.566 -0.444 1.00 55.52 514 ALA B CA 1
ATOM 7862 C C . ALA B 1 514 ? -19.455 -11.210 -0.339 1.00 61.08 514 ALA B C 1
ATOM 7863 O O . ALA B 1 514 ? -19.641 -12.144 0.431 1.00 68.37 514 ALA B O 1
ATOM 7865 N N . MET B 1 515 ? -20.400 -10.740 -1.159 1.00 68.25 515 MET B N 1
ATOM 7866 C CA . MET B 1 515 ? -21.809 -11.188 -1.139 1.00 66.88 515 MET B CA 1
ATOM 7867 C C . MET B 1 515 ? -22.027 -12.364 -2.120 1.00 69.60 515 MET B C 1
ATOM 7868 O O . MET B 1 515 ? -23.124 -12.519 -2.668 1.00 67.78 515 MET B O 1
ATOM 7873 N N . ALA B 1 516 ? -21.003 -13.206 -2.339 1.00 76.33 516 ALA B N 1
ATOM 7874 C CA . ALA B 1 516 ? -21.126 -14.459 -3.139 1.00 76.14 516 ALA B CA 1
ATOM 7875 C C . ALA B 1 516 ? -20.007 -15.446 -2.763 1.00 73.10 516 ALA B C 1
ATOM 7876 O O . ALA B 1 516 ? -20.157 -16.301 -1.877 1.00 65.21 516 ALA B O 1
ATOM 7878 N N . MET C 1 1 ? -67.996 16.773 43.753 1.00 46.98 1 MET C N 1
ATOM 7879 C CA . MET C 1 1 ? -67.205 15.519 43.914 1.00 47.01 1 MET C CA 1
ATOM 7880 C C . MET C 1 1 ? -66.198 15.395 42.758 1.00 39.02 1 MET C C 1
ATOM 7881 O O . MET C 1 1 ? -66.358 15.982 41.706 1.00 39.67 1 MET C O 1
ATOM 7886 N N . ILE C 1 2 ? -65.132 14.663 43.014 1.00 32.44 2 ILE C N 1
ATOM 7887 C CA . ILE C 1 2 ? -64.224 14.183 42.006 1.00 28.55 2 ILE C CA 1
ATOM 7888 C C . ILE C 1 2 ? -64.911 13.099 41.138 1.00 25.03 2 ILE C C 1
ATOM 7889 O O . ILE C 1 2 ? -65.679 12.273 41.635 1.00 21.67 2 ILE C O 1
ATOM 7894 N N . ARG C 1 3 ? -64.644 13.117 39.827 1.00 21.17 3 ARG C N 1
ATOM 7895 C CA . ARG C 1 3 ? -65.219 12.139 38.880 1.00 19.47 3 ARG C CA 1
ATOM 7896 C C . ARG C 1 3 ? -64.959 10.697 39.362 1.00 18.35 3 ARG C C 1
ATOM 7897 O O . ARG C 1 3 ? -63.961 10.393 40.009 1.00 17.72 3 ARG C O 1
ATOM 7905 N N . THR C 1 4 ? -65.931 9.840 39.113 1.00 18.02 4 THR C N 1
ATOM 7906 C CA . THR C 1 4 ? -65.849 8.409 39.414 1.00 18.93 4 THR C CA 1
ATOM 7907 C C . THR C 1 4 ? -65.544 7.619 38.125 1.00 17.50 4 THR C C 1
ATOM 7908 O O . THR C 1 4 ? -65.867 8.091 37.014 1.00 18.84 4 THR C O 1
ATOM 7912 N N . GLY C 1 5 ? -64.976 6.419 38.258 1.00 16.33 5 GLY C N 1
ATOM 7913 C CA . GLY C 1 5 ? -64.775 5.532 37.098 1.00 17.37 5 GLY C CA 1
ATOM 7914 C C . GLY C 1 5 ? -66.084 5.227 36.367 1.00 18.31 5 GLY C C 1
ATOM 7915 O O . GLY C 1 5 ? -66.148 5.248 35.156 1.00 17.00 5 GLY C O 1
ATOM 7916 N N . THR C 1 6 ? -67.149 4.989 37.126 1.00 20.57 6 THR C N 1
ATOM 7917 C CA . THR C 1 6 ? -68.483 4.757 36.558 1.00 21.25 6 THR C CA 1
ATOM 7918 C C . THR C 1 6 ? -68.899 5.910 35.638 1.00 19.59 6 THR C C 1
ATOM 7919 O O . THR C 1 6 ? -69.283 5.685 34.513 1.00 18.03 6 THR C O 1
ATOM 7923 N N . GLN C 1 7 ? -68.789 7.143 36.096 1.00 20.33 7 GLN C N 1
ATOM 7924 C CA . GLN C 1 7 ? -69.266 8.274 35.289 1.00 20.78 7 GLN C CA 1
ATOM 7925 C C . GLN C 1 7 ? -68.395 8.437 34.046 1.00 19.91 7 GLN C C 1
ATOM 7926 O O . GLN C 1 7 ? -68.855 8.844 32.972 1.00 18.73 7 GLN C O 1
ATOM 7932 N N . TYR C 1 8 ? -67.110 8.141 34.220 1.00 20.35 8 TYR C N 1
ATOM 7933 C CA . TYR C 1 8 ? -66.173 8.192 33.127 1.00 18.46 8 TYR C CA 1
ATOM 7934 C C . TYR C 1 8 ? -66.565 7.176 32.057 1.00 17.87 8 TYR C C 1
ATOM 7935 O O . TYR C 1 8 ? -66.634 7.534 30.908 1.00 17.03 8 TYR C O 1
ATOM 7944 N N . LEU C 1 9 ? -66.834 5.926 32.439 1.00 19.41 9 LEU C N 1
ATOM 7945 C CA . LEU C 1 9 ? -67.151 4.848 31.433 1.00 19.78 9 LEU C CA 1
ATOM 7946 C C . LEU C 1 9 ? -68.420 5.215 30.645 1.00 20.39 9 LEU C C 1
ATOM 7947 O O . LEU C 1 9 ? -68.437 5.154 29.423 1.00 20.26 9 LEU C O 1
ATOM 7952 N N . GLU C 1 10 ? -69.459 5.627 31.370 1.00 22.41 10 GLU C N 1
ATOM 7953 C CA . GLU C 1 10 ? -70.710 6.169 30.804 1.00 25.27 10 GLU C CA 1
ATOM 7954 C C . GLU C 1 10 ? -70.387 7.274 29.794 1.00 23.21 10 GLU C C 1
ATOM 7955 O O . GLU C 1 10 ? -70.943 7.267 28.703 1.00 24.86 10 GLU C O 1
ATOM 7961 N N . SER C 1 11 ? -69.450 8.168 30.102 1.00 21.79 11 SER C N 1
ATOM 7962 C CA . SER C 1 11 ? -69.122 9.283 29.178 1.00 21.03 11 SER C CA 1
ATOM 7963 C C . SER C 1 11 ? -68.475 8.805 27.865 1.00 19.47 11 SER C C 1
ATOM 7964 O O . SER C 1 11 ? -68.396 9.583 26.938 1.00 17.57 11 SER C O 1
ATOM 7967 N N . LEU C 1 12 ? -67.958 7.578 27.785 1.00 19.10 12 LEU C N 1
ATOM 7968 C CA . LEU C 1 12 ? -67.185 7.167 26.615 1.00 19.23 12 LEU C CA 1
ATOM 7969 C C . LEU C 1 12 ? -68.108 6.946 25.408 1.00 19.69 12 LEU C C 1
ATOM 7970 O O . LEU C 1 12 ? -67.683 7.068 24.222 1.00 17.82 12 LEU C O 1
ATOM 7975 N N . ASN C 1 13 ? -69.370 6.683 25.721 1.00 21.07 13 ASN C N 1
ATOM 7976 C CA . ASN C 1 13 ? -70.369 6.304 24.732 1.00 22.62 13 ASN C CA 1
ATOM 7977 C C . ASN C 1 13 ? -71.048 7.542 24.130 1.00 24.09 13 ASN C C 1
ATOM 7978 O O . ASN C 1 13 ? -72.264 7.711 24.242 1.00 26.25 13 ASN C O 1
ATOM 7983 N N . ASP C 1 14 ? -70.275 8.353 23.414 1.00 23.23 14 ASP C N 1
ATOM 7984 C CA . ASP C 1 14 ? -70.757 9.638 22.913 1.00 22.01 14 ASP C CA 1
ATOM 7985 C C . ASP C 1 14 ? -70.725 9.680 21.387 1.00 20.09 14 ASP C C 1
ATOM 7986 O O . ASP C 1 14 ? -70.781 10.750 20.832 1.00 22.03 14 ASP C O 1
ATOM 7991 N N . GLY C 1 15 ? -70.576 8.549 20.718 1.00 18.64 15 GLY C N 1
ATOM 7992 C CA . GLY C 1 15 ? -70.616 8.516 19.270 1.00 17.32 15 GLY C CA 1
ATOM 7993 C C . GLY C 1 15 ? -69.297 8.895 18.616 1.00 16.61 15 GLY C C 1
ATOM 7994 O O . GLY C 1 15 ? -69.235 9.165 17.388 1.00 14.95 15 GLY C O 1
ATOM 7995 N N . ARG C 1 16 ? -68.225 8.863 19.387 1.00 16.09 16 ARG C N 1
ATOM 7996 C CA . ARG C 1 16 ? -66.891 9.131 18.813 1.00 16.51 16 ARG C CA 1
ATOM 7997 C C . ARG C 1 16 ? -66.612 8.090 17.726 1.00 16.37 16 ARG C C 1
ATOM 7998 O O . ARG C 1 16 ? -67.075 6.964 17.801 1.00 15.91 16 ARG C O 1
ATOM 8006 N N . ASN C 1 17 ? -65.903 8.490 16.701 1.00 16.34 17 ASN C N 1
ATOM 8007 C CA . ASN C 1 17 ? -65.570 7.649 15.580 1.00 17.25 17 ASN C CA 1
ATOM 8008 C C . ASN C 1 17 ? -64.146 7.112 15.775 1.00 17.21 17 ASN C C 1
ATOM 8009 O O . ASN C 1 17 ? -63.187 7.878 15.601 1.00 18.28 17 ASN C O 1
ATOM 8014 N N . VAL C 1 18 ? -64.008 5.822 16.108 1.00 17.61 18 VAL C N 1
ATOM 8015 C CA . VAL C 1 18 ? -62.719 5.155 16.438 1.00 18.33 18 VAL C CA 1
ATOM 8016 C C . VAL C 1 18 ? -62.534 3.877 15.595 1.00 19.00 18 VAL C C 1
ATOM 8017 O O . VAL C 1 18 ? -63.373 2.973 15.613 1.00 19.32 18 VAL C O 1
ATOM 8021 N N . TRP C 1 19 ? -61.449 3.807 14.844 1.00 18.88 19 TRP C N 1
ATOM 8022 C CA . TRP C 1 19 ? -60.896 2.546 14.405 1.00 19.95 19 TRP C CA 1
ATOM 8023 C C . TRP C 1 19 ? -59.913 2.018 15.460 1.00 19.70 19 TRP C C 1
ATOM 8024 O O . TRP C 1 19 ? -59.057 2.763 15.967 1.00 18.92 19 TRP C O 1
ATOM 8035 N N . VAL C 1 20 ? -60.011 0.712 15.717 1.00 19.61 20 VAL C N 1
ATOM 8036 C CA . VAL C 1 20 ? -58.941 -0.063 16.350 1.00 19.38 20 VAL C CA 1
ATOM 8037 C C . VAL C 1 20 ? -58.601 -1.195 15.378 1.00 19.64 20 VAL C C 1
ATOM 8038 O O . VAL C 1 20 ? -59.374 -2.109 15.223 1.00 17.06 20 VAL C O 1
ATOM 8042 N N . GLY C 1 21 ? -57.434 -1.116 14.742 1.00 21.44 21 GLY C N 1
ATOM 8043 C CA . GLY C 1 21 ? -57.123 -2.017 13.656 1.00 21.27 21 GLY C CA 1
ATOM 8044 C C . GLY C 1 21 ? -58.198 -1.955 12.574 1.00 21.41 21 GLY C C 1
ATOM 8045 O O . GLY C 1 21 ? -58.500 -0.844 12.078 1.00 20.01 21 GLY C O 1
ATOM 8046 N N . ASN C 1 22 ? -58.790 -3.119 12.245 1.00 18.96 22 ASN C N 1
ATOM 8047 C CA . ASN C 1 22 ? -59.758 -3.193 11.165 1.00 20.59 22 ASN C CA 1
ATOM 8048 C C . ASN C 1 22 ? -61.173 -2.909 11.691 1.00 20.95 22 ASN C C 1
ATOM 8049 O O . ASN C 1 22 ? -62.091 -2.728 10.900 1.00 18.33 22 ASN C O 1
ATOM 8054 N N . GLU C 1 23 ? -61.366 -2.857 12.994 1.00 22.28 23 GLU C N 1
ATOM 8055 C CA . GLU C 1 23 ? -62.750 -2.756 13.530 1.00 27.31 23 GLU C CA 1
ATOM 8056 C C . GLU C 1 23 ? -63.125 -1.297 13.812 1.00 25.09 23 GLU C C 1
ATOM 8057 O O . GLU C 1 23 ? -62.277 -0.528 14.203 1.00 24.19 23 GLU C O 1
ATOM 8063 N N . LYS C 1 24 ? -64.394 -0.933 13.647 1.00 26.70 24 LYS C N 1
ATOM 8064 C CA . LYS C 1 24 ? -64.933 0.308 14.248 1.00 25.51 24 LYS C CA 1
ATOM 8065 C C . LYS C 1 24 ? -65.417 -0.042 15.653 1.00 25.30 24 LYS C C 1
ATOM 8066 O O . LYS C 1 24 ? -65.810 -1.207 15.882 1.00 24.36 24 LYS C O 1
ATOM 8072 N N . ILE C 1 25 ? -65.452 0.957 16.551 1.00 22.69 25 ILE C N 1
ATOM 8073 C CA . ILE C 1 25 ? -65.818 0.721 17.934 1.00 23.17 25 ILE C CA 1
ATOM 8074 C C . ILE C 1 25 ? -67.158 1.410 18.230 1.00 24.56 25 ILE C C 1
ATOM 8075 O O . ILE C 1 25 ? -67.303 2.608 18.067 1.00 28.69 25 ILE C O 1
ATOM 8080 N N . ASP C 1 26 ? -68.137 0.634 18.676 1.00 24.40 26 ASP C N 1
ATOM 8081 C CA . ASP C 1 26 ? -69.446 1.153 19.031 1.00 24.17 26 ASP C CA 1
ATOM 8082 C C . ASP C 1 26 ? -69.320 1.992 20.297 1.00 21.13 26 ASP C C 1
ATOM 8083 O O . ASP C 1 26 ? -69.849 3.101 20.337 1.00 20.18 26 ASP C O 1
ATOM 8088 N N . ASN C 1 27 ? -68.561 1.467 21.257 1.00 19.58 27 ASN C N 1
ATOM 8089 C CA . ASN C 1 27 ? -68.438 1.987 22.596 1.00 19.54 27 ASN C CA 1
ATOM 8090 C C . ASN C 1 27 ? -67.086 1.568 23.213 1.00 21.28 27 ASN C C 1
ATOM 8091 O O . ASN C 1 27 ? -66.924 0.432 23.748 1.00 21.90 27 ASN C O 1
ATOM 8096 N N . VAL C 1 28 ? -66.125 2.498 23.227 1.00 20.34 28 VAL C N 1
ATOM 8097 C CA . VAL C 1 28 ? -64.789 2.242 23.787 1.00 18.54 28 VAL C CA 1
ATOM 8098 C C . VAL C 1 28 ? -64.919 1.562 25.136 1.00 17.50 28 VAL C C 1
ATOM 8099 O O . VAL C 1 28 ? -64.114 0.677 25.469 1.00 20.20 28 VAL C O 1
ATOM 8103 N N . ALA C 1 29 ? -65.943 1.919 25.892 1.00 17.01 29 ALA C N 1
ATOM 8104 C CA . ALA C 1 29 ? -66.095 1.419 27.263 1.00 15.28 29 ALA C CA 1
ATOM 8105 C C . ALA C 1 29 ? -66.399 -0.083 27.334 1.00 14.57 29 ALA C C 1
ATOM 8106 O O . ALA C 1 29 ? -66.167 -0.683 28.381 1.00 13.16 29 ALA C O 1
ATOM 8108 N N . THR C 1 30 ? -66.969 -0.679 26.292 1.00 14.46 30 THR C N 1
ATOM 8109 C CA . THR C 1 30 ? -67.488 -2.083 26.398 1.00 16.15 30 THR C CA 1
ATOM 8110 C C . THR C 1 30 ? -66.883 -3.026 25.342 1.00 16.11 30 THR C C 1
ATOM 8111 O O . THR C 1 30 ? -66.971 -4.245 25.472 1.00 17.58 30 THR C O 1
ATOM 8115 N N . HIS C 1 31 ? -66.332 -2.492 24.280 1.00 16.94 31 HIS C N 1
ATOM 8116 C CA . HIS C 1 31 ? -65.784 -3.335 23.197 1.00 17.80 31 HIS C CA 1
ATOM 8117 C C . HIS C 1 31 ? -64.626 -4.171 23.751 1.00 16.51 31 HIS C C 1
ATOM 8118 O O . HIS C 1 31 ? -63.818 -3.648 24.504 1.00 14.03 31 HIS C O 1
ATOM 8125 N N . PRO C 1 32 ? -64.561 -5.465 23.387 1.00 16.75 32 PRO C N 1
ATOM 8126 C CA . PRO C 1 32 ? -63.480 -6.322 23.857 1.00 16.85 32 PRO C CA 1
ATOM 8127 C C . PRO C 1 32 ? -62.079 -5.764 23.573 1.00 17.30 32 PRO C C 1
ATOM 8128 O O . PRO C 1 32 ? -61.146 -6.071 24.313 1.00 17.77 32 PRO C O 1
ATOM 8132 N N . LYS C 1 33 ? -61.900 -4.998 22.513 1.00 17.46 33 LYS C N 1
ATOM 8133 C CA . LYS C 1 33 ? -60.551 -4.628 22.176 1.00 20.45 33 LYS C CA 1
ATOM 8134 C C . LYS C 1 33 ? -60.106 -3.431 23.036 1.00 19.94 33 LYS C C 1
ATOM 8135 O O . LYS C 1 33 ? -58.908 -3.262 23.181 1.00 19.06 33 LYS C O 1
ATOM 8141 N N . THR C 1 34 ? -61.017 -2.670 23.658 1.00 17.86 34 THR C N 1
ATOM 8142 C CA . THR C 1 34 ? -60.618 -1.448 24.364 1.00 18.08 34 THR C CA 1
ATOM 8143 C C . THR C 1 34 ? -61.099 -1.360 25.822 1.00 17.13 34 THR C C 1
ATOM 8144 O O . THR C 1 34 ? -60.652 -0.489 26.516 1.00 16.23 34 THR C O 1
ATOM 8148 N N . ARG C 1 35 ? -61.897 -2.292 26.315 1.00 16.34 35 ARG C N 1
ATOM 8149 C CA . ARG C 1 35 ? -62.638 -2.102 27.544 1.00 16.09 35 ARG C CA 1
ATOM 8150 C C . ARG C 1 35 ? -61.718 -2.273 28.754 1.00 14.78 35 ARG C C 1
ATOM 8151 O O . ARG C 1 35 ? -62.031 -1.799 29.884 1.00 13.34 35 ARG C O 1
ATOM 8159 N N . ASP C 1 36 ? -60.649 -3.045 28.583 1.00 13.68 36 ASP C N 1
ATOM 8160 C CA . ASP C 1 36 ? -59.770 -3.258 29.710 1.00 12.45 36 ASP C CA 1
ATOM 8161 C C . ASP C 1 36 ? -58.995 -1.970 29.952 1.00 11.61 36 ASP C C 1
ATOM 8162 O O . ASP C 1 36 ? -58.903 -1.547 31.044 1.00 11.49 36 ASP C O 1
ATOM 8167 N N . TYR C 1 37 ? -58.424 -1.361 28.921 1.00 11.94 37 TYR C N 1
ATOM 8168 C CA . TYR C 1 37 ? -57.695 -0.112 29.143 1.00 12.19 37 TYR C CA 1
ATOM 8169 C C . TYR C 1 37 ? -58.664 0.982 29.630 1.00 13.52 37 TYR C C 1
ATOM 8170 O O . TYR C 1 37 ? -58.276 1.800 30.492 1.00 14.73 37 TYR C O 1
ATOM 8179 N N . ALA C 1 38 ? -59.908 0.972 29.124 1.00 13.60 38 ALA C N 1
ATOM 8180 C CA . ALA C 1 38 ? -60.923 1.917 29.573 1.00 14.09 38 ALA C CA 1
ATOM 8181 C C . ALA C 1 38 ? -61.146 1.733 31.072 1.00 14.44 38 ALA C C 1
ATOM 8182 O O . ALA C 1 38 ? -61.265 2.718 31.793 1.00 14.91 38 ALA C O 1
ATOM 8184 N N . GLN C 1 39 ? -61.168 0.499 31.525 1.00 15.37 39 GLN C N 1
ATOM 8185 C CA . GLN C 1 39 ? -61.389 0.226 32.945 1.00 17.45 39 GLN C CA 1
ATOM 8186 C C . GLN C 1 39 ? -60.166 0.697 33.747 1.00 17.24 39 GLN C C 1
ATOM 8187 O O . GLN C 1 39 ? -60.299 0.992 34.913 1.00 18.51 39 GLN C O 1
ATOM 8193 N N . ARG C 1 40 ? -58.987 0.742 33.141 1.00 16.36 40 ARG C N 1
ATOM 8194 C CA . ARG C 1 40 ? -57.813 1.237 33.862 1.00 16.12 40 ARG C CA 1
ATOM 8195 C C . ARG C 1 40 ? -57.912 2.757 34.001 1.00 14.83 40 ARG C C 1
ATOM 8196 O O . ARG C 1 40 ? -57.472 3.279 34.982 1.00 15.64 40 ARG C O 1
ATOM 8204 N N . HIS C 1 41 ? -58.497 3.443 33.030 1.00 14.44 41 HIS C N 1
ATOM 8205 C CA . HIS C 1 41 ? -58.858 4.839 33.204 1.00 15.17 41 HIS C CA 1
ATOM 8206 C C . HIS C 1 41 ? -59.915 4.986 34.309 1.00 15.27 41 HIS C C 1
ATOM 8207 O O . HIS C 1 41 ? -59.767 5.843 35.158 1.00 16.27 41 HIS C O 1
ATOM 8214 N N . ALA C 1 42 ? -60.936 4.149 34.316 1.00 14.83 42 ALA C N 1
ATOM 8215 C CA . ALA C 1 42 ? -61.932 4.203 35.366 1.00 15.26 42 ALA C CA 1
ATOM 8216 C C . ALA C 1 42 ? -61.235 3.984 36.711 1.00 15.93 42 ALA C C 1
ATOM 8217 O O . ALA C 1 42 ? -61.589 4.628 37.701 1.00 15.93 42 ALA C O 1
ATOM 8219 N N . ASP C 1 43 ? -60.219 3.115 36.743 1.00 15.51 43 ASP C N 1
ATOM 8220 C CA . ASP C 1 43 ? -59.554 2.840 38.014 1.00 15.91 43 ASP C CA 1
ATOM 8221 C C . ASP C 1 43 ? -58.789 4.087 38.468 1.00 15.34 43 ASP C C 1
ATOM 8222 O O . ASP C 1 43 ? -58.724 4.373 39.629 1.00 16.25 43 ASP C O 1
ATOM 8227 N N . PHE C 1 44 ? -58.167 4.787 37.541 1.00 15.50 44 PHE C N 1
ATOM 8228 C CA . PHE C 1 44 ? -57.490 6.034 37.870 1.00 14.38 44 PHE C CA 1
ATOM 8229 C C . PHE C 1 44 ? -58.434 6.914 38.691 1.00 14.65 44 PHE C C 1
ATOM 8230 O O . PHE C 1 44 ? -58.038 7.401 39.746 1.00 14.97 44 PHE C O 1
ATOM 8238 N N . TYR C 1 45 ? -59.651 7.116 38.205 1.00 14.92 45 TYR C N 1
ATOM 8239 C CA . TYR C 1 45 ? -60.570 8.042 38.871 1.00 16.08 45 TYR C CA 1
ATOM 8240 C C . TYR C 1 45 ? -60.927 7.459 40.244 1.00 16.38 45 TYR C C 1
ATOM 8241 O O . TYR C 1 45 ? -60.773 8.135 41.257 1.00 16.11 45 TYR C O 1
ATOM 8250 N N . ASP C 1 46 ? -61.261 6.173 40.297 1.00 17.68 46 ASP C N 1
ATOM 8251 C CA . ASP C 1 46 ? -61.635 5.509 41.575 1.00 17.98 46 ASP C CA 1
ATOM 8252 C C . ASP C 1 46 ? -60.497 5.557 42.609 1.00 18.70 46 ASP C C 1
ATOM 8253 O O . ASP C 1 46 ? -60.780 5.585 43.809 1.00 19.55 46 ASP C O 1
ATOM 8258 N N . LEU C 1 47 ? -59.230 5.553 42.212 1.00 18.94 47 LEU C N 1
ATOM 8259 C CA . LEU C 1 47 ? -58.113 5.718 43.197 1.00 19.81 47 LEU C CA 1
ATOM 8260 C C . LEU C 1 47 ? -58.344 6.950 44.085 1.00 18.75 47 LEU C C 1
ATOM 8261 O O . LEU C 1 47 ? -57.975 6.948 45.238 1.00 17.60 47 LEU C O 1
ATOM 8266 N N . HIS C 1 48 ? -58.880 8.018 43.500 1.00 19.32 48 HIS C N 1
ATOM 8267 C CA . HIS C 1 48 ? -59.061 9.327 44.175 1.00 20.55 48 HIS C CA 1
ATOM 8268 C C . HIS C 1 48 ? -60.149 9.239 45.249 1.00 23.80 48 HIS C C 1
ATOM 8269 O O . HIS C 1 48 ? -60.143 10.039 46.183 1.00 29.22 48 HIS C O 1
ATOM 8276 N N . HIS C 1 49 ? -61.035 8.259 45.145 1.00 25.22 49 HIS C N 1
ATOM 8277 C CA . HIS C 1 49 ? -62.093 8.036 46.150 1.00 28.89 49 HIS C CA 1
ATOM 8278 C C . HIS C 1 49 ? -61.655 7.061 47.267 1.00 31.28 49 HIS C C 1
ATOM 8279 O O . HIS C 1 49 ? -62.370 6.932 48.260 1.00 32.84 49 HIS C O 1
ATOM 8286 N N . ARG C 1 50 ? -60.505 6.391 47.158 1.00 32.12 50 ARG C N 1
ATOM 8287 C CA . ARG C 1 50 ? -60.108 5.355 48.144 1.00 32.52 50 ARG C CA 1
ATOM 8288 C C . ARG C 1 50 ? -59.663 6.033 49.447 1.00 32.47 50 ARG C C 1
ATOM 8289 O O . ARG C 1 50 ? -58.770 6.853 49.414 1.00 34.50 50 ARG C O 1
ATOM 8297 N N . PRO C 1 51 ? -60.281 5.694 50.600 1.00 31.71 51 PRO C N 1
ATOM 8298 C CA . PRO C 1 51 ? -59.968 6.484 51.773 1.00 30.45 51 PRO C CA 1
ATOM 8299 C C . PRO C 1 51 ? -58.522 6.326 52.272 1.00 28.91 51 PRO C C 1
ATOM 8300 O O . PRO C 1 51 ? -57.944 7.262 52.862 1.00 28.39 51 PRO C O 1
ATOM 8304 N N . ASP C 1 52 ? -57.931 5.170 52.059 1.00 28.53 52 ASP C N 1
ATOM 8305 C CA . ASP C 1 52 ? -56.523 4.964 52.441 1.00 27.77 52 ASP C CA 1
ATOM 8306 C C . ASP C 1 52 ? -55.572 5.735 51.510 1.00 25.64 52 ASP C C 1
ATOM 8307 O O . ASP C 1 52 ? -54.375 5.733 51.765 1.00 24.76 52 ASP C O 1
ATOM 8312 N N . LEU C 1 53 ? -56.053 6.349 50.427 1.00 22.76 53 LEU C N 1
ATOM 8313 C CA . LEU C 1 53 ? -55.149 7.040 49.517 1.00 24.65 53 LEU C CA 1
ATOM 8314 C C . LEU C 1 53 ? -55.545 8.511 49.368 1.00 25.15 53 LEU C C 1
ATOM 8315 O O . LEU C 1 53 ? -54.846 9.206 48.691 1.00 23.89 53 LEU C O 1
ATOM 8320 N N . GLN C 1 54 ? -56.611 9.018 49.977 1.00 26.41 54 GLN C N 1
ATOM 8321 C CA . GLN C 1 54 ? -57.043 10.357 49.549 1.00 27.66 54 GLN C CA 1
ATOM 8322 C C . GLN C 1 54 ? -56.125 11.467 50.099 1.00 25.74 54 GLN C C 1
ATOM 8323 O O . GLN C 1 54 ? -56.127 12.555 49.536 1.00 23.44 54 GLN C O 1
ATOM 8329 N N . ASP C 1 55 ? -55.278 11.198 51.084 1.00 23.40 55 ASP C N 1
ATOM 8330 C CA . ASP C 1 55 ? -54.319 12.196 51.530 1.00 24.73 55 ASP C CA 1
ATOM 8331 C C . ASP C 1 55 ? -53.215 12.372 50.474 1.00 23.75 55 ASP C C 1
ATOM 8332 O O . ASP C 1 55 ? -52.622 13.425 50.372 1.00 23.61 55 ASP C O 1
ATOM 8337 N N . VAL C 1 56 ? -52.970 11.343 49.675 1.00 23.31 56 VAL C N 1
ATOM 8338 C CA . VAL C 1 56 ? -51.977 11.372 48.598 1.00 22.50 56 VAL C CA 1
ATOM 8339 C C . VAL C 1 56 ? -52.634 11.848 47.309 1.00 20.33 56 VAL C C 1
ATOM 8340 O O . VAL C 1 56 ? -52.013 12.514 46.504 1.00 20.99 56 VAL C O 1
ATOM 8344 N N . MET C 1 57 ? -53.869 11.428 47.094 1.00 20.14 57 MET C N 1
ATOM 8345 C CA . MET C 1 57 ? -54.452 11.438 45.794 1.00 19.15 57 MET C CA 1
ATOM 8346 C C . MET C 1 57 ? -55.233 12.740 45.576 1.00 18.38 57 MET C C 1
ATOM 8347 O O . MET C 1 57 ? -55.427 13.158 44.422 1.00 15.38 57 MET C O 1
ATOM 8352 N N . THR C 1 58 ? -55.628 13.398 46.682 1.00 18.17 58 THR C N 1
ATOM 8353 C CA . THR C 1 58 ? -56.466 14.612 46.623 1.00 18.06 58 THR C CA 1
ATOM 8354 C C . THR C 1 58 ? -55.917 15.703 47.536 1.00 18.29 58 THR C C 1
ATOM 8355 O O . THR C 1 58 ? -55.167 15.407 48.459 1.00 19.06 58 THR C O 1
ATOM 8359 N N . TYR C 1 59 ? -56.366 16.938 47.290 1.00 18.06 59 TYR C N 1
ATOM 8360 C CA . TYR C 1 59 ? -56.148 18.057 48.209 1.00 18.74 59 TYR C CA 1
ATOM 8361 C C . TYR C 1 59 ? -57.424 18.896 48.393 1.00 18.55 59 TYR C C 1
ATOM 8362 O O . TYR C 1 59 ? -58.342 18.896 47.528 1.00 17.22 59 TYR C O 1
ATOM 8371 N N . ILE C 1 60 ? -57.452 19.656 49.504 1.00 18.29 60 ILE C N 1
ATOM 8372 C CA . ILE C 1 60 ? -58.557 20.605 49.783 1.00 18.67 60 ILE C CA 1
ATOM 8373 C C . ILE C 1 60 ? -58.088 22.002 49.372 1.00 18.27 60 ILE C C 1
ATOM 8374 O O . ILE C 1 60 ? -57.060 22.456 49.883 1.00 20.80 60 ILE C O 1
ATOM 8379 N N . ASP C 1 61 ? -58.852 22.671 48.502 1.00 16.83 61 ASP C N 1
ATOM 8380 C CA . ASP C 1 61 ? -58.579 24.048 48.124 1.00 17.44 61 ASP C CA 1
ATOM 8381 C C . ASP C 1 61 ? -59.189 24.997 49.169 1.00 17.88 61 ASP C C 1
ATOM 8382 O O . ASP C 1 61 ? -59.842 24.562 50.114 1.00 16.63 61 ASP C O 1
ATOM 8387 N N . GLU C 1 62 ? -58.956 26.298 48.997 1.00 19.43 62 GLU C N 1
ATOM 8388 C CA . GLU C 1 62 ? -59.224 27.286 50.058 1.00 22.07 62 GLU C CA 1
ATOM 8389 C C . GLU C 1 62 ? -60.719 27.588 50.057 1.00 21.38 62 GLU C C 1
ATOM 8390 O O . GLU C 1 62 ? -61.159 28.384 50.849 1.00 23.21 62 GLU C O 1
ATOM 8396 N N . GLY C 1 63 ? -61.444 26.965 49.131 1.00 19.50 63 GLY C N 1
ATOM 8397 C CA . GLY C 1 63 ? -62.885 26.913 49.135 1.00 18.21 63 GLY C CA 1
ATOM 8398 C C . GLY C 1 63 ? -63.425 25.638 49.773 1.00 17.60 63 GLY C C 1
ATOM 8399 O O . GLY C 1 63 ? -64.655 25.388 49.756 1.00 17.43 63 GLY C O 1
ATOM 8400 N N . GLY C 1 64 ? -62.551 24.829 50.365 1.00 16.79 64 GLY C N 1
ATOM 8401 C CA . GLY C 1 64 ? -62.999 23.568 50.996 1.00 17.01 64 GLY C CA 1
ATOM 8402 C C . GLY C 1 64 ? -63.338 22.460 49.991 1.00 17.17 64 GLY C C 1
ATOM 8403 O O . GLY C 1 64 ? -63.823 21.426 50.379 1.00 19.88 64 GLY C O 1
ATOM 8404 N N . GLN C 1 65 ? -63.118 22.637 48.709 1.00 18.60 65 GLN C N 1
ATOM 8405 C CA . GLN C 1 65 ? -63.507 21.608 47.730 1.00 20.06 65 GLN C CA 1
ATOM 8406 C C . GLN C 1 65 ? -62.351 20.604 47.582 1.00 17.98 65 GLN C C 1
ATOM 8407 O O . GLN C 1 65 ? -61.232 20.996 47.385 1.00 15.75 65 GLN C O 1
ATOM 8413 N N . ARG C 1 66 ? -62.637 19.313 47.739 1.00 17.74 66 ARG C N 1
ATOM 8414 C CA . ARG C 1 66 ? -61.667 18.252 47.508 1.00 18.20 66 ARG C CA 1
ATOM 8415 C C . ARG C 1 66 ? -61.486 18.064 45.990 1.00 17.72 66 ARG C C 1
ATOM 8416 O O . ARG C 1 66 ? -62.430 17.821 45.274 1.00 16.82 66 ARG C O 1
ATOM 8424 N N . ARG C 1 67 ? -60.250 18.187 45.526 1.00 18.54 67 ARG C N 1
ATOM 8425 C CA . ARG C 1 67 ? -59.928 18.091 44.105 1.00 19.55 67 ARG C CA 1
ATOM 8426 C C . ARG C 1 67 ? -58.864 16.995 43.914 1.00 18.18 67 ARG C C 1
ATOM 8427 O O . ARG C 1 67 ? -58.016 16.776 44.810 1.00 16.49 67 ARG C O 1
ATOM 8435 N N . ALA C 1 68 ? -58.887 16.352 42.743 1.00 15.45 68 ALA C N 1
ATOM 8436 C CA . ALA C 1 68 ? -57.856 15.383 42.393 1.00 15.73 68 ALA C CA 1
ATOM 8437 C C . ALA C 1 68 ? -56.513 16.110 42.328 1.00 15.26 68 ALA C C 1
ATOM 8438 O O . ALA C 1 68 ? -56.441 17.232 41.825 1.00 14.45 68 ALA C O 1
ATOM 8440 N N . MET C 1 69 ? -55.478 15.485 42.867 1.00 15.32 69 MET C N 1
ATOM 8441 C CA . MET C 1 69 ? -54.147 16.084 42.866 1.00 15.59 69 MET C CA 1
ATOM 8442 C C . MET C 1 69 ? -53.635 16.306 41.436 1.00 14.67 69 MET C C 1
ATOM 8443 O O . MET C 1 69 ? -52.633 16.981 41.272 1.00 14.18 69 MET C O 1
ATOM 8448 N N . GLN C 1 70 ? -54.276 15.771 40.403 1.00 15.35 70 GLN C N 1
ATOM 8449 C CA . GLN C 1 70 ? -53.770 15.989 39.029 1.00 15.24 70 GLN C CA 1
ATOM 8450 C C . GLN C 1 70 ? -53.865 17.468 38.648 1.00 15.31 70 GLN C C 1
ATOM 8451 O O . GLN C 1 70 ? -53.243 17.898 37.628 1.00 13.54 70 GLN C O 1
ATOM 8457 N N . TRP C 1 71 ? -54.651 18.224 39.441 1.00 15.12 71 TRP C N 1
ATOM 8458 C CA . TRP C 1 71 ? -54.969 19.639 39.155 1.00 15.26 71 TRP C CA 1
ATOM 8459 C C . TRP C 1 71 ? -54.183 20.577 40.079 1.00 16.35 71 TRP C C 1
ATOM 8460 O O . TRP C 1 71 ? -54.276 21.776 39.946 1.00 16.32 71 TRP C O 1
ATOM 8471 N N . PHE C 1 72 ? -53.409 20.016 40.995 1.00 19.83 72 PHE C N 1
ATOM 8472 C CA . PHE C 1 72 ? -52.683 20.738 42.055 1.00 20.55 72 PHE C CA 1
ATOM 8473 C C . PHE C 1 72 ? -51.537 21.590 41.496 1.00 21.57 72 PHE C C 1
ATOM 8474 O O . PHE C 1 72 ? -50.543 21.032 41.022 1.00 24.13 72 PHE C O 1
ATOM 8482 N N . GLY C 1 73 ? -51.621 22.919 41.626 1.00 20.46 73 GLY C N 1
ATOM 8483 C CA . GLY C 1 73 ? -50.516 23.839 41.306 1.00 19.70 73 GLY C CA 1
ATOM 8484 C C . GLY C 1 73 ? -49.458 23.855 42.405 1.00 20.48 73 GLY C C 1
ATOM 8485 O O . GLY C 1 73 ? -49.767 24.157 43.565 1.00 24.26 73 GLY C O 1
ATOM 8486 N N . HIS C 1 74 ? -48.219 23.482 42.075 1.00 19.67 74 HIS C N 1
ATOM 8487 C CA . HIS C 1 74 ? -47.108 23.513 43.032 1.00 20.09 74 HIS C CA 1
ATOM 8488 C C . HIS C 1 74 ? -46.358 24.846 42.887 1.00 20.31 74 HIS C C 1
ATOM 8489 O O . HIS C 1 74 ? -46.005 25.243 41.753 1.00 17.31 74 HIS C O 1
ATOM 8496 N N . ARG C 1 75 ? -46.090 25.503 44.032 1.00 22.51 75 ARG C N 1
ATOM 8497 C CA . ARG C 1 75 ? -45.545 26.899 44.066 1.00 25.32 75 ARG C CA 1
ATOM 8498 C C . ARG C 1 75 ? -44.128 26.941 44.670 1.00 24.34 75 ARG C C 1
ATOM 8499 O O . ARG C 1 75 ? -43.425 27.960 44.575 1.00 22.59 75 ARG C O 1
ATOM 8507 N N . ASP C 1 76 ? -43.708 25.827 45.250 1.00 24.34 76 ASP C N 1
ATOM 8508 C CA . ASP C 1 76 ? -42.383 25.678 45.816 1.00 24.37 76 ASP C CA 1
ATOM 8509 C C . ASP C 1 76 ? -41.960 24.204 45.734 1.00 23.80 76 ASP C C 1
ATOM 8510 O O . ASP C 1 76 ? -42.680 23.386 45.173 1.00 22.13 76 ASP C O 1
ATOM 8515 N N . LYS C 1 77 ? -40.820 23.881 46.333 1.00 24.33 77 LYS C N 1
ATOM 8516 C CA . LYS C 1 77 ? -40.162 22.585 46.175 1.00 27.90 77 LYS C CA 1
ATOM 8517 C C . LYS C 1 77 ? -40.970 21.469 46.860 1.00 27.44 77 LYS C C 1
ATOM 8518 O O . LYS C 1 77 ? -41.128 20.403 46.271 1.00 24.36 77 LYS C O 1
ATOM 8524 N N . GLU C 1 78 ? -41.447 21.701 48.084 1.00 26.48 78 GLU C N 1
ATOM 8525 C CA . GLU C 1 78 ? -42.203 20.717 48.855 1.00 27.42 78 GLU C CA 1
ATOM 8526 C C . GLU C 1 78 ? -43.529 20.412 48.153 1.00 24.41 78 GLU C C 1
ATOM 8527 O O . GLU C 1 78 ? -44.037 19.308 48.220 1.00 21.34 78 GLU C O 1
ATOM 8533 N N . GLN C 1 79 ? -44.119 21.419 47.534 1.00 23.18 79 GLN C N 1
ATOM 8534 C CA . GLN C 1 79 ? -45.373 21.226 46.803 1.00 23.17 79 GLN C CA 1
ATOM 8535 C C . GLN C 1 79 ? -45.129 20.392 45.526 1.00 19.90 79 GLN C C 1
ATOM 8536 O O . GLN C 1 79 ? -45.899 19.446 45.276 1.00 18.46 79 GLN C O 1
ATOM 8542 N N . LEU C 1 80 ? -44.085 20.716 44.746 1.00 17.31 80 LEU C N 1
ATOM 8543 C CA . LEU C 1 80 ? -43.625 19.888 43.615 1.00 17.31 80 LEU C CA 1
ATOM 8544 C C . LEU C 1 80 ? -43.395 18.447 44.068 1.00 17.18 80 LEU C C 1
ATOM 8545 O O . LEU C 1 80 ? -43.814 17.576 43.375 1.00 16.83 80 LEU C O 1
ATOM 8550 N N . ARG C 1 81 ? -42.785 18.218 45.231 1.00 18.39 81 ARG C N 1
ATOM 8551 C CA . ARG C 1 81 ? -42.556 16.841 45.766 1.00 20.32 81 ARG C CA 1
ATOM 8552 C C . ARG C 1 81 ? -43.881 16.133 46.063 1.00 19.32 81 ARG C C 1
ATOM 8553 O O . ARG C 1 81 ? -43.968 14.915 45.911 1.00 19.46 81 ARG C O 1
ATOM 8561 N N . ARG C 1 82 ? -44.896 16.860 46.511 1.00 19.02 82 ARG C N 1
ATOM 8562 C CA . ARG C 1 82 ? -46.197 16.238 46.777 1.00 20.17 82 ARG C CA 1
ATOM 8563 C C . ARG C 1 82 ? -46.826 15.821 45.435 1.00 18.06 82 ARG C C 1
ATOM 8564 O O . ARG C 1 82 ? -47.436 14.757 45.328 1.00 16.20 82 ARG C O 1
ATOM 8572 N N . LYS C 1 83 ? -46.660 16.651 44.406 1.00 15.66 83 LYS C N 1
ATOM 8573 C CA . LYS C 1 83 ? -47.219 16.313 43.123 1.00 15.99 83 LYS C CA 1
ATOM 8574 C C . LYS C 1 83 ? -46.530 15.034 42.611 1.00 15.42 83 LYS C C 1
ATOM 8575 O O . LYS C 1 83 ? -47.188 14.070 42.227 1.00 13.81 83 LYS C O 1
ATOM 8581 N N . ARG C 1 84 ? -45.215 15.013 42.729 1.00 15.85 84 ARG C N 1
ATOM 8582 C CA . ARG C 1 84 ? -44.445 13.894 42.261 1.00 17.38 84 ARG C CA 1
ATOM 8583 C C . ARG C 1 84 ? -44.850 12.633 43.027 1.00 16.80 84 ARG C C 1
ATOM 8584 O O . ARG C 1 84 ? -44.940 11.583 42.416 1.00 15.08 84 ARG C O 1
ATOM 8592 N N . LYS C 1 85 ? -45.040 12.730 44.341 1.00 17.43 85 LYS C N 1
ATOM 8593 C CA . LYS C 1 85 ? -45.452 11.549 45.137 1.00 19.83 85 LYS C CA 1
ATOM 8594 C C . LYS C 1 85 ? -46.791 11.024 44.624 1.00 17.52 85 LYS C C 1
ATOM 8595 O O . LYS C 1 85 ? -47.011 9.815 44.619 1.00 15.25 85 LYS C O 1
ATOM 8601 N N . TYR C 1 86 ? -47.649 11.952 44.179 1.00 15.49 86 TYR C N 1
ATOM 8602 C CA . TYR C 1 86 ? -48.942 11.584 43.643 1.00 14.32 86 TYR C CA 1
ATOM 8603 C C . TYR C 1 86 ? -48.773 10.837 42.323 1.00 14.13 86 TYR C C 1
ATOM 8604 O O . TYR C 1 86 ? -49.402 9.808 42.158 1.00 13.72 86 TYR C O 1
ATOM 8613 N N . HIS C 1 87 ? -47.959 11.368 41.396 1.00 13.05 87 HIS C N 1
ATOM 8614 C CA . HIS C 1 87 ? -47.808 10.693 40.121 1.00 13.59 87 HIS C CA 1
ATOM 8615 C C . HIS C 1 87 ? -47.187 9.318 40.360 1.00 14.50 87 HIS C C 1
ATOM 8616 O O . HIS C 1 87 ? -47.486 8.375 39.647 1.00 14.33 87 HIS C O 1
ATOM 8623 N N . GLU C 1 88 ? -46.289 9.256 41.337 1.00 15.97 88 GLU C N 1
ATOM 8624 C CA . GLU C 1 88 ? -45.592 8.019 41.669 1.00 17.13 88 GLU C CA 1
ATOM 8625 C C . GLU C 1 88 ? -46.580 6.986 42.169 1.00 16.29 88 GLU C C 1
ATOM 8626 O O . GLU C 1 88 ? -46.553 5.881 41.727 1.00 16.45 88 GLU C O 1
ATOM 8632 N N . THR C 1 89 ? -47.436 7.394 43.086 1.00 16.75 89 THR C N 1
ATOM 8633 C CA . THR C 1 89 ? -48.406 6.485 43.684 1.00 17.42 89 THR C CA 1
ATOM 8634 C C . THR C 1 89 ? -49.325 5.949 42.579 1.00 17.90 89 THR C C 1
ATOM 8635 O O . THR C 1 89 ? -49.622 4.771 42.500 1.00 19.53 89 THR C O 1
ATOM 8639 N N . VAL C 1 90 ? -49.785 6.837 41.719 1.00 18.03 90 VAL C N 1
ATOM 8640 C CA . VAL C 1 90 ? -50.629 6.418 40.647 1.00 17.52 90 VAL C CA 1
ATOM 8641 C C . VAL C 1 90 ? -49.910 5.307 39.842 1.00 18.15 90 VAL C C 1
ATOM 8642 O O . VAL C 1 90 ? -50.501 4.256 39.604 1.00 19.46 90 VAL C O 1
ATOM 8646 N N . MET C 1 91 ? -48.650 5.486 39.427 1.00 18.43 91 MET C N 1
ATOM 8647 C CA . MET C 1 91 ? -48.113 4.514 38.521 1.00 20.01 91 MET C CA 1
ATOM 8648 C C . MET C 1 91 ? -47.712 3.230 39.263 1.00 18.28 91 MET C C 1
ATOM 8649 O O . MET C 1 91 ? -47.897 2.174 38.679 1.00 15.22 91 MET C O 1
ATOM 8654 N N . ARG C 1 92 ? -47.325 3.273 40.548 1.00 17.62 92 ARG C N 1
ATOM 8655 C CA . ARG C 1 92 ? -47.135 2.032 41.316 1.00 18.92 92 ARG C CA 1
ATOM 8656 C C . ARG C 1 92 ? -48.449 1.247 41.446 1.00 19.08 92 ARG C C 1
ATOM 8657 O O . ARG C 1 92 ? -48.434 0.013 41.525 1.00 19.51 92 ARG C O 1
ATOM 8665 N N . GLU C 1 93 ? -49.572 1.950 41.477 1.00 19.20 93 GLU C N 1
ATOM 8666 C CA . GLU C 1 93 ? -50.870 1.299 41.678 1.00 21.16 93 GLU C CA 1
ATOM 8667 C C . GLU C 1 93 ? -51.395 0.733 40.357 1.00 21.45 93 GLU C C 1
ATOM 8668 O O . GLU C 1 93 ? -52.313 -0.056 40.360 1.00 21.51 93 GLU C O 1
ATOM 8674 N N . MET C 1 94 ? -50.888 1.229 39.234 1.00 21.56 94 MET C N 1
ATOM 8675 C CA . MET C 1 94 ? -51.377 0.780 37.956 1.00 20.20 94 MET C CA 1
ATOM 8676 C C . MET C 1 94 ? -50.250 0.053 37.199 1.00 19.58 94 MET C C 1
ATOM 8677 O O . MET C 1 94 ? -49.618 0.576 36.258 1.00 18.81 94 MET C O 1
ATOM 8682 N N . ALA C 1 95 ? -50.043 -1.192 37.613 1.00 19.84 95 ALA C N 1
ATOM 8683 C CA . ALA C 1 95 ? -49.304 -2.215 36.835 1.00 21.05 95 ALA C CA 1
ATOM 8684 C C . ALA C 1 95 ? -47.851 -1.768 36.599 1.00 20.89 95 ALA C C 1
ATOM 8685 O O . ALA C 1 95 ? -47.329 -1.979 35.531 1.00 23.85 95 ALA C O 1
ATOM 8687 N N . GLY C 1 96 ? -47.263 -1.083 37.583 1.00 19.87 96 GLY C N 1
ATOM 8688 C CA . GLY C 1 96 ? -45.860 -0.650 37.603 1.00 20.40 96 GLY C CA 1
ATOM 8689 C C . GLY C 1 96 ? -45.436 0.252 36.450 1.00 20.29 96 GLY C C 1
ATOM 8690 O O . GLY C 1 96 ? -44.456 -0.062 35.793 1.00 20.31 96 GLY C O 1
ATOM 8691 N N . ALA C 1 97 ? -46.148 1.370 36.211 1.00 19.53 97 ALA C N 1
ATOM 8692 C CA . ALA C 1 97 ? -45.846 2.337 35.117 1.00 17.66 97 ALA C CA 1
ATOM 8693 C C . ALA C 1 97 ? -46.107 1.764 33.721 1.00 17.91 97 ALA C C 1
ATOM 8694 O O . ALA C 1 97 ? -45.558 2.283 32.727 1.00 16.89 97 ALA C O 1
ATOM 8696 N N . SER C 1 98 ? -46.989 0.770 33.587 1.00 18.37 98 SER C N 1
ATOM 8697 C CA . SER C 1 98 ? -47.269 0.225 32.254 1.00 18.36 98 SER C CA 1
ATOM 8698 C C . SER C 1 98 ? -48.292 1.090 31.504 1.00 20.25 98 SER C C 1
ATOM 8699 O O . SER C 1 98 ? -48.672 0.746 30.336 1.00 25.14 98 SER C O 1
ATOM 8702 N N . PHE C 1 99 ? -48.767 2.184 32.117 1.00 17.72 99 PHE C N 1
ATOM 8703 C CA . PHE C 1 99 ? -49.743 3.021 31.449 1.00 17.06 99 PHE C CA 1
ATOM 8704 C C . PHE C 1 99 ? -49.258 4.480 31.457 1.00 15.55 99 PHE C C 1
ATOM 8705 O O . PHE C 1 99 ? -49.580 5.257 32.351 1.00 15.85 99 PHE C O 1
ATOM 8713 N N . PRO C 1 100 ? -48.455 4.844 30.454 1.00 14.15 100 PRO C N 1
ATOM 8714 C CA . PRO C 1 100 ? -47.723 6.073 30.554 1.00 13.00 100 PRO C CA 1
ATOM 8715 C C . PRO C 1 100 ? -48.558 7.332 30.341 1.00 12.15 100 PRO C C 1
ATOM 8716 O O . PRO C 1 100 ? -48.076 8.416 30.693 1.00 12.86 100 PRO C O 1
ATOM 8720 N N . ARG C 1 101 ? -49.748 7.216 29.762 1.00 10.87 101 ARG C N 1
ATOM 8721 C CA . ARG C 1 101 ? -50.528 8.385 29.484 1.00 10.07 101 ARG C CA 1
ATOM 8722 C C . ARG C 1 101 ? -51.874 8.312 30.220 1.00 9.95 101 ARG C C 1
ATOM 8723 O O . ARG C 1 101 ? -52.956 8.546 29.629 1.00 9.16 101 ARG C O 1
ATOM 8731 N N . THR C 1 102 ? -51.785 8.126 31.526 1.00 9.78 102 THR C N 1
ATOM 8732 C CA . THR C 1 102 ? -52.955 8.319 32.366 1.00 10.53 102 THR C CA 1
ATOM 8733 C C . THR C 1 102 ? -53.326 9.816 32.407 1.00 10.78 102 THR C C 1
ATOM 8734 O O . THR C 1 102 ? -52.554 10.674 31.958 1.00 11.10 102 THR C O 1
ATOM 8738 N N . PRO C 1 103 ? -54.564 10.135 32.834 1.00 10.46 103 PRO C N 1
ATOM 8739 C CA . PRO C 1 103 ? -55.034 11.521 32.672 1.00 10.54 103 PRO C CA 1
ATOM 8740 C C . PRO C 1 103 ? -54.186 12.567 33.403 1.00 9.72 103 PRO C C 1
ATOM 8741 O O . PRO C 1 103 ? -54.100 13.674 32.925 1.00 9.66 103 PRO C O 1
ATOM 8745 N N . ASP C 1 104 ? -53.536 12.174 34.481 1.00 9.42 104 ASP C N 1
ATOM 8746 C CA . ASP C 1 104 ? -52.690 13.058 35.251 1.00 9.85 104 ASP C CA 1
ATOM 8747 C C . ASP C 1 104 ? -51.524 13.579 34.382 1.00 10.58 104 ASP C C 1
ATOM 8748 O O . ASP C 1 104 ? -51.119 14.734 34.545 1.00 10.95 104 ASP C O 1
ATOM 8753 N N . VAL C 1 105 ? -51.047 12.778 33.438 1.00 11.00 105 VAL C N 1
ATOM 8754 C CA . VAL C 1 105 ? -49.905 13.109 32.598 1.00 11.67 105 VAL C CA 1
ATOM 8755 C C . VAL C 1 105 ? -50.388 14.062 31.502 1.00 11.66 105 VAL C C 1
ATOM 8756 O O . VAL C 1 105 ? -49.857 15.171 31.321 1.00 11.97 105 VAL C O 1
ATOM 8760 N N . ASN C 1 106 ? -51.421 13.615 30.801 1.00 10.96 106 ASN C N 1
ATOM 8761 C CA . ASN C 1 106 ? -52.045 14.359 29.731 1.00 10.89 106 ASN C CA 1
ATOM 8762 C C . ASN C 1 106 ? -52.352 15.800 30.187 1.00 11.38 106 ASN C C 1
ATOM 8763 O O . ASN C 1 106 ? -52.111 16.793 29.454 1.00 12.25 106 ASN C O 1
ATOM 8768 N N . ASN C 1 107 ? -52.980 15.922 31.352 1.00 11.01 107 ASN C N 1
ATOM 8769 C CA . ASN C 1 107 ? -53.501 17.199 31.798 1.00 11.36 107 ASN C CA 1
ATOM 8770 C C . ASN C 1 107 ? -52.394 18.081 32.442 1.00 11.58 107 ASN C C 1
ATOM 8771 O O . ASN C 1 107 ? -52.588 19.293 32.565 1.00 12.04 107 ASN C O 1
ATOM 8776 N N . TYR C 1 108 ? -51.301 17.497 32.922 1.00 11.54 108 TYR C N 1
ATOM 8777 C CA . TYR C 1 108 ? -50.217 18.226 33.615 1.00 11.98 108 TYR C CA 1
ATOM 8778 C C . TYR C 1 108 ? -49.793 19.445 32.802 1.00 12.73 108 TYR C C 1
ATOM 8779 O O . TYR C 1 108 ? -49.582 20.504 33.297 1.00 14.08 108 TYR C O 1
ATOM 8788 N N . VAL C 1 109 ? -49.703 19.216 31.524 1.00 14.77 109 VAL C N 1
ATOM 8789 C CA . VAL C 1 109 ? -49.167 20.085 30.505 1.00 16.05 109 VAL C CA 1
ATOM 8790 C C . VAL C 1 109 ? -50.006 21.375 30.396 1.00 17.30 109 VAL C C 1
ATOM 8791 O O . VAL C 1 109 ? -49.498 22.415 29.925 1.00 20.10 109 VAL C O 1
ATOM 8795 N N . LEU C 1 110 ? -51.264 21.368 30.864 1.00 15.43 110 LEU C N 1
ATOM 8796 C CA . LEU C 1 110 ? -52.136 22.556 30.770 1.00 14.39 110 LEU C CA 1
ATOM 8797 C C . LEU C 1 110 ? -51.682 23.654 31.739 1.00 15.63 110 LEU C C 1
ATOM 8798 O O . LEU C 1 110 ? -52.160 24.788 31.666 1.00 14.80 110 LEU C O 1
ATOM 8803 N N . THR C 1 111 ? -50.790 23.284 32.664 1.00 15.63 111 THR C N 1
ATOM 8804 C CA . THR C 1 111 ? -50.241 24.144 33.667 1.00 15.53 111 THR C CA 1
ATOM 8805 C C . THR C 1 111 ? -49.633 25.377 33.001 1.00 14.95 111 THR C C 1
ATOM 8806 O O . THR C 1 111 ? -49.721 26.466 33.509 1.00 14.56 111 THR C O 1
ATOM 8810 N N . THR C 1 112 ? -49.007 25.184 31.871 1.00 15.91 112 THR C N 1
ATOM 8811 C CA . THR C 1 112 ? -48.291 26.278 31.221 1.00 18.08 112 THR C CA 1
ATOM 8812 C C . THR C 1 112 ? -49.244 27.399 30.765 1.00 18.65 112 THR C C 1
ATOM 8813 O O . THR C 1 112 ? -48.889 28.580 30.922 1.00 17.61 112 THR C O 1
ATOM 8817 N N . TYR C 1 113 ? -50.386 27.044 30.171 1.00 17.24 113 TYR C N 1
ATOM 8818 C CA . TYR C 1 113 ? -51.352 28.049 29.732 1.00 18.32 113 TYR C CA 1
ATOM 8819 C C . TYR C 1 113 ? -51.788 28.884 30.951 1.00 19.23 113 TYR C C 1
ATOM 8820 O O . TYR C 1 113 ? -51.699 30.111 30.960 1.00 20.23 113 TYR C O 1
ATOM 8829 N N . ILE C 1 114 ? -52.250 28.197 31.966 1.00 20.12 114 ILE C N 1
ATOM 8830 C CA . ILE C 1 114 ? -52.741 28.775 33.201 1.00 24.00 114 ILE C CA 1
ATOM 8831 C C . ILE C 1 114 ? -51.675 29.701 33.825 1.00 23.71 114 ILE C C 1
ATOM 8832 O O . ILE C 1 114 ? -51.995 30.773 34.321 1.00 26.34 114 ILE C O 1
ATOM 8837 N N . ASP C 1 115 ? -50.420 29.302 33.790 1.00 21.31 115 ASP C N 1
ATOM 8838 C CA . ASP C 1 115 ? -49.315 30.052 34.387 1.00 20.79 115 ASP C CA 1
ATOM 8839 C C . ASP C 1 115 ? -49.150 31.417 33.708 1.00 20.24 115 ASP C C 1
ATOM 8840 O O . ASP C 1 115 ? -48.891 32.377 34.371 1.00 17.84 115 ASP C O 1
ATOM 8845 N N . ASP C 1 116 ? -49.268 31.451 32.380 1.00 20.91 116 ASP C N 1
ATOM 8846 C CA . ASP C 1 116 ? -48.979 32.643 31.572 1.00 20.46 116 ASP C CA 1
ATOM 8847 C C . ASP C 1 116 ? -49.821 32.656 30.290 1.00 17.94 116 ASP C C 1
ATOM 8848 O O . ASP C 1 116 ? -49.283 32.540 29.192 1.00 16.82 116 ASP C O 1
ATOM 8853 N N . PRO C 1 117 ? -51.141 32.905 30.427 1.00 16.94 117 PRO C N 1
ATOM 8854 C CA . PRO C 1 117 ? -52.039 32.843 29.297 1.00 17.59 117 PRO C CA 1
ATOM 8855 C C . PRO C 1 117 ? -51.754 33.855 28.190 1.00 18.34 117 PRO C C 1
ATOM 8856 O O . PRO C 1 117 ? -52.000 33.537 27.059 1.00 22.26 117 PRO C O 1
ATOM 8860 N N . ALA C 1 118 ? -51.275 35.052 28.522 1.00 17.70 118 ALA C N 1
ATOM 8861 C CA . ALA C 1 118 ? -51.458 36.215 27.662 1.00 17.45 118 ALA C CA 1
ATOM 8862 C C . ALA C 1 118 ? -50.604 36.143 26.381 1.00 17.73 118 ALA C C 1
ATOM 8863 O O . ALA C 1 118 ? -51.034 36.628 25.313 1.00 18.44 118 ALA C O 1
ATOM 8865 N N . PRO C 1 119 ? -49.398 35.553 26.426 1.00 16.28 119 PRO C N 1
ATOM 8866 C CA . PRO C 1 119 ? -48.682 35.477 25.145 1.00 15.80 119 PRO C CA 1
ATOM 8867 C C . PRO C 1 119 ? -49.371 34.617 24.064 1.00 16.25 119 PRO C C 1
ATOM 8868 O O . PRO C 1 119 ? -49.242 34.872 22.864 1.00 14.63 119 PRO C O 1
ATOM 8872 N N . TRP C 1 120 ? -50.125 33.617 24.478 1.00 16.44 120 TRP C N 1
ATOM 8873 C CA . TRP C 1 120 ? -50.855 32.797 23.523 1.00 17.26 120 TRP C CA 1
ATOM 8874 C C . TRP C 1 120 ? -51.774 33.693 22.691 1.00 18.41 120 TRP C C 1
ATOM 8875 O O . TRP C 1 120 ? -51.908 33.531 21.437 1.00 18.99 120 TRP C O 1
ATOM 8886 N N . GLU C 1 121 ? -52.399 34.638 23.389 1.00 18.96 121 GLU C N 1
ATOM 8887 C CA . GLU C 1 121 ? -53.288 35.595 22.743 1.00 20.99 121 GLU C CA 1
ATOM 8888 C C . GLU C 1 121 ? -52.495 36.624 21.926 1.00 21.11 121 GLU C C 1
ATOM 8889 O O . GLU C 1 121 ? -52.780 36.855 20.746 1.00 19.96 121 GLU C O 1
ATOM 8895 N N . THR C 1 122 ? -51.521 37.263 22.582 1.00 22.73 122 THR C N 1
ATOM 8896 C CA . THR C 1 122 ? -50.962 38.497 22.069 1.00 22.04 122 THR C CA 1
ATOM 8897 C C . THR C 1 122 ? -50.120 38.161 20.852 1.00 22.72 122 THR C C 1
ATOM 8898 O O . THR C 1 122 ? -50.104 38.950 19.940 1.00 26.51 122 THR C O 1
ATOM 8902 N N . GLN C 1 123 ? -49.481 36.982 20.835 1.00 21.65 123 GLN C N 1
ATOM 8903 C CA . GLN C 1 123 ? -48.548 36.634 19.755 1.00 19.83 123 GLN C CA 1
ATOM 8904 C C . GLN C 1 123 ? -49.269 35.955 18.586 1.00 18.02 123 GLN C C 1
ATOM 8905 O O . GLN C 1 123 ? -48.661 35.742 17.543 1.00 16.82 123 GLN C O 1
ATOM 8911 N N . SER C 1 124 ? -50.543 35.642 18.743 1.00 18.16 124 SER C N 1
ATOM 8912 C CA . SER C 1 124 ? -51.386 35.158 17.626 1.00 17.69 124 SER C CA 1
ATOM 8913 C C . SER C 1 124 ? -51.331 36.118 16.426 1.00 18.09 124 SER C C 1
ATOM 8914 O O . SER C 1 124 ? -51.212 37.326 16.572 1.00 17.74 124 SER C O 1
ATOM 8917 N N . ILE C 1 125 ? -51.386 35.536 15.230 1.00 19.24 125 ILE C N 1
ATOM 8918 C CA . ILE C 1 125 ? -51.513 36.257 13.984 1.00 18.81 125 ILE C CA 1
ATOM 8919 C C . ILE C 1 125 ? -52.696 35.681 13.185 1.00 20.39 125 ILE C C 1
ATOM 8920 O O . ILE C 1 125 ? -52.842 34.454 13.046 1.00 19.94 125 ILE C O 1
ATOM 8925 N N . GLY C 1 126 ? -53.527 36.563 12.621 1.00 19.90 126 GLY C N 1
ATOM 8926 C CA . GLY C 1 126 ? -54.504 36.171 11.613 1.00 17.42 126 GLY C CA 1
ATOM 8927 C C . GLY C 1 126 ? -55.844 35.803 12.213 1.00 16.95 126 GLY C C 1
ATOM 8928 O O . GLY C 1 126 ? -56.658 35.201 11.549 1.00 16.05 126 GLY C O 1
ATOM 8929 N N . ASP C 1 127 ? -56.084 36.183 13.461 1.00 18.52 127 ASP C N 1
ATOM 8930 C CA . ASP C 1 127 ? -57.315 35.808 14.171 1.00 18.81 127 ASP C CA 1
ATOM 8931 C C . ASP C 1 127 ? -58.239 37.019 14.334 1.00 19.17 127 ASP C C 1
ATOM 8932 O O . ASP C 1 127 ? -59.250 36.910 15.055 1.00 19.00 127 ASP C O 1
ATOM 8937 N N . ASP C 1 128 ? -57.829 38.178 13.792 1.00 19.13 128 ASP C N 1
ATOM 8938 C CA . ASP C 1 128 ? -58.591 39.432 13.934 1.00 21.22 128 ASP C CA 1
ATOM 8939 C C . ASP C 1 128 ? -58.973 39.675 15.400 1.00 21.08 128 ASP C C 1
ATOM 8940 O O . ASP C 1 128 ? -60.115 40.059 15.651 1.00 21.94 128 ASP C O 1
ATOM 8945 N N . GLY C 1 129 ? -58.054 39.412 16.338 1.00 21.26 129 GLY C N 1
ATOM 8946 C CA . GLY C 1 129 ? -58.255 39.644 17.785 1.00 20.42 129 GLY C CA 1
ATOM 8947 C C . GLY C 1 129 ? -59.317 38.745 18.418 1.00 21.39 129 GLY C C 1
ATOM 8948 O O . GLY C 1 129 ? -59.766 39.035 19.528 1.00 22.35 129 GLY C O 1
ATOM 8949 N N . HIS C 1 130 ? -59.747 37.655 17.763 1.00 20.72 130 HIS C N 1
ATOM 8950 C CA . HIS C 1 130 ? -60.812 36.817 18.342 1.00 20.14 130 HIS C CA 1
ATOM 8951 C C . HIS C 1 130 ? -60.312 35.954 19.509 1.00 18.81 130 HIS C C 1
ATOM 8952 O O . HIS C 1 130 ? -61.073 35.636 20.420 1.00 16.93 130 HIS C O 1
ATOM 8959 N N . ILE C 1 131 ? -59.043 35.575 19.492 1.00 19.60 131 ILE C N 1
ATOM 8960 C CA . ILE C 1 131 ? -58.504 34.761 20.597 1.00 20.19 131 ILE C CA 1
ATOM 8961 C C . ILE C 1 131 ? -58.411 35.640 21.854 1.00 21.29 131 ILE C C 1
ATOM 8962 O O . ILE C 1 131 ? -57.940 36.758 21.772 1.00 21.11 131 ILE C O 1
ATOM 8967 N N . LYS C 1 132 ? -58.882 35.138 22.991 1.00 23.02 132 LYS C N 1
ATOM 8968 C CA . LYS C 1 132 ? -58.812 35.868 24.247 1.00 25.80 132 LYS C CA 1
ATOM 8969 C C . LYS C 1 132 ? -58.234 34.966 25.353 1.00 25.51 132 LYS C C 1
ATOM 8970 O O . LYS C 1 132 ? -58.774 33.903 25.654 1.00 26.47 132 LYS C O 1
ATOM 8976 N N . ALA C 1 133 ? -57.179 35.449 26.001 1.00 24.45 133 ALA C N 1
ATOM 8977 C CA . ALA C 1 133 ? -56.483 34.744 27.065 1.00 22.41 133 ALA C CA 1
ATOM 8978 C C . ALA C 1 133 ? -57.458 34.307 28.141 1.00 21.15 133 ALA C C 1
ATOM 8979 O O . ALA C 1 133 ? -57.342 33.233 28.678 1.00 21.51 133 ALA C O 1
ATOM 8981 N N . GLY C 1 134 ? -58.414 35.138 28.461 1.00 22.48 134 GLY C N 1
ATOM 8982 C CA . GLY C 1 134 ? -59.389 34.762 29.506 1.00 21.58 134 GLY C CA 1
ATOM 8983 C C . GLY C 1 134 ? -60.140 33.476 29.173 1.00 21.75 134 GLY C C 1
ATOM 8984 O O . GLY C 1 134 ? -60.494 32.716 30.093 1.00 21.89 134 GLY C O 1
ATOM 8985 N N . LYS C 1 135 ? -60.384 33.214 27.886 1.00 21.30 135 LYS C N 1
ATOM 8986 C CA . LYS C 1 135 ? -61.119 32.011 27.462 1.00 22.79 135 LYS C CA 1
ATOM 8987 C C . LYS C 1 135 ? -60.212 30.759 27.509 1.00 23.20 135 LYS C C 1
ATOM 8988 O O . LYS C 1 135 ? -60.684 29.642 27.783 1.00 23.00 135 LYS C O 1
ATOM 8994 N N . ILE C 1 136 ? -58.914 30.918 27.246 1.00 21.77 136 ILE C N 1
ATOM 8995 C CA . ILE C 1 136 ? -57.960 29.835 27.440 1.00 21.23 136 ILE C CA 1
ATOM 8996 C C . ILE C 1 136 ? -58.085 29.305 28.878 1.00 20.81 136 ILE C C 1
ATOM 8997 O O . ILE C 1 136 ? -58.146 28.088 29.126 1.00 18.57 136 ILE C O 1
ATOM 9002 N N . VAL C 1 137 ? -58.145 30.237 29.829 1.00 21.00 137 VAL C N 1
ATOM 9003 C CA . VAL C 1 137 ? -58.068 29.914 31.269 1.00 19.65 137 VAL C CA 1
ATOM 9004 C C . VAL C 1 137 ? -59.380 29.277 31.701 1.00 19.85 137 VAL C C 1
ATOM 9005 O O . VAL C 1 137 ? -59.366 28.299 32.447 1.00 17.43 137 VAL C O 1
ATOM 9009 N N . ASP C 1 138 ? -60.494 29.853 31.212 1.00 20.79 138 ASP C N 1
ATOM 9010 C CA . ASP C 1 138 ? -61.821 29.307 31.440 1.00 22.83 138 ASP C CA 1
ATOM 9011 C C . ASP C 1 138 ? -61.870 27.863 30.918 1.00 21.57 138 ASP C C 1
ATOM 9012 O O . ASP C 1 138 ? -62.469 27.016 31.564 1.00 19.97 138 ASP C O 1
ATOM 9017 N N . PHE C 1 139 ? -61.264 27.563 29.759 1.00 19.11 139 PHE C N 1
ATOM 9018 C CA . PHE C 1 139 ? -61.302 26.175 29.313 1.00 18.44 139 PHE C CA 1
ATOM 9019 C C . PHE C 1 139 ? -60.599 25.257 30.321 1.00 18.56 139 PHE C C 1
ATOM 9020 O O . PHE C 1 139 ? -61.128 24.188 30.650 1.00 17.23 139 PHE C O 1
ATOM 9028 N N . ILE C 1 140 ? -59.441 25.675 30.834 1.00 18.12 140 ILE C N 1
ATOM 9029 C CA . ILE C 1 140 ? -58.677 24.833 31.741 1.00 19.19 140 ILE C CA 1
ATOM 9030 C C . ILE C 1 140 ? -59.402 24.718 33.077 1.00 20.65 140 ILE C C 1
ATOM 9031 O O . ILE C 1 140 ? -59.444 23.624 33.662 1.00 20.06 140 ILE C O 1
ATOM 9036 N N . ARG C 1 141 ? -60.067 25.790 33.500 1.00 24.32 141 ARG C N 1
ATOM 9037 C CA . ARG C 1 141 ? -60.880 25.746 34.723 1.00 25.32 141 ARG C CA 1
ATOM 9038 C C . ARG C 1 141 ? -62.013 24.725 34.542 1.00 22.34 141 ARG C C 1
ATOM 9039 O O . ARG C 1 141 ? -62.340 23.995 35.487 1.00 21.94 141 ARG C O 1
ATOM 9047 N N . TYR C 1 142 ? -62.610 24.672 33.349 1.00 20.67 142 TYR C N 1
ATOM 9048 C CA . TYR C 1 142 ? -63.705 23.720 33.035 1.00 21.97 142 TYR C CA 1
ATOM 9049 C C . TYR C 1 142 ? -63.169 22.285 33.124 1.00 21.60 142 TYR C C 1
ATOM 9050 O O . TYR C 1 142 ? -63.746 21.417 33.838 1.00 19.48 142 TYR C O 1
ATOM 9059 N N . ALA C 1 143 ? -62.020 22.069 32.465 1.00 21.04 143 ALA C N 1
ATOM 9060 C CA . ALA C 1 143 ? -61.419 20.748 32.398 1.00 20.38 143 ALA C CA 1
ATOM 9061 C C . ALA C 1 143 ? -61.202 20.244 33.828 1.00 20.20 143 ALA C C 1
ATOM 9062 O O . ALA C 1 143 ? -61.533 19.096 34.171 1.00 18.93 143 ALA C O 1
ATOM 9064 N N . ARG C 1 144 ? -60.751 21.157 34.670 1.00 20.90 144 ARG C N 1
ATOM 9065 C CA . ARG C 1 144 ? -60.432 20.838 36.025 1.00 23.31 144 ARG C CA 1
ATOM 9066 C C . ARG C 1 144 ? -61.699 20.537 36.820 1.00 24.49 144 ARG C C 1
ATOM 9067 O O . ARG C 1 144 ? -61.719 19.585 37.606 1.00 24.38 144 ARG C O 1
ATOM 9075 N N . GLU C 1 145 ? -62.716 21.367 36.647 1.00 26.18 145 GLU C N 1
ATOM 9076 C CA . GLU C 1 145 ? -63.932 21.234 37.463 1.00 28.28 145 GLU C CA 1
ATOM 9077 C C . GLU C 1 145 ? -64.595 19.880 37.159 1.00 26.38 145 GLU C C 1
ATOM 9078 O O . GLU C 1 145 ? -65.142 19.264 38.053 1.00 28.00 145 GLU C O 1
ATOM 9084 N N . HIS C 1 146 ? -64.550 19.428 35.908 1.00 24.82 146 HIS C N 1
ATOM 9085 C CA . HIS C 1 146 ? -65.163 18.115 35.519 1.00 24.62 146 HIS C CA 1
ATOM 9086 C C . HIS C 1 146 ? -64.096 17.006 35.391 1.00 22.19 146 HIS C C 1
ATOM 9087 O O . HIS C 1 146 ? -64.405 15.916 34.968 1.00 23.26 146 HIS C O 1
ATOM 9094 N N . ASP C 1 147 ? -62.846 17.244 35.776 1.00 20.63 147 ASP C N 1
ATOM 9095 C CA . ASP C 1 147 ? -61.840 16.176 35.782 1.00 18.52 147 ASP C CA 1
ATOM 9096 C C . ASP C 1 147 ? -61.763 15.537 34.383 1.00 16.19 147 ASP C C 1
ATOM 9097 O O . ASP C 1 147 ? -61.754 14.329 34.261 1.00 16.04 147 ASP C O 1
ATOM 9102 N N . LEU C 1 148 ? -61.727 16.359 33.355 1.00 14.76 148 LEU C N 1
ATOM 9103 C CA . LEU C 1 148 ? -61.710 15.922 32.003 1.00 15.89 148 LEU C CA 1
ATOM 9104 C C . LEU C 1 148 ? -60.255 15.669 31.574 1.00 15.37 148 LEU C C 1
ATOM 9105 O O . LEU C 1 148 ? -59.314 16.375 31.984 1.00 14.86 148 LEU C O 1
ATOM 9110 N N . ASN C 1 149 ? -60.111 14.637 30.754 1.00 14.52 149 ASN C N 1
ATOM 9111 C CA . ASN C 1 149 ? -58.822 14.142 30.228 1.00 13.73 149 ASN C CA 1
ATOM 9112 C C . ASN C 1 149 ? -58.627 14.771 28.852 1.00 13.09 149 ASN C C 1
ATOM 9113 O O . ASN C 1 149 ? -59.334 14.405 27.905 1.00 11.97 149 ASN C O 1
ATOM 9118 N N . CYS C 1 150 ? -57.704 15.732 28.780 1.00 13.72 150 CYS C N 1
ATOM 9119 C CA . CYS C 1 150 ? -57.324 16.363 27.516 1.00 15.13 150 CYS C CA 1
ATOM 9120 C C . CYS C 1 150 ? -56.042 15.725 26.986 1.00 14.44 150 CYS C C 1
ATOM 9121 O O . CYS C 1 150 ? -54.937 16.008 27.498 1.00 15.00 150 CYS C O 1
ATOM 9124 N N . ALA C 1 151 ? -56.198 14.833 26.009 1.00 13.48 151 ALA C N 1
ATOM 9125 C CA . ALA C 1 151 ? -55.030 14.143 25.411 1.00 13.26 151 ALA C CA 1
ATOM 9126 C C . ALA C 1 151 ? -54.317 15.084 24.437 1.00 13.05 151 ALA C C 1
ATOM 9127 O O . ALA C 1 151 ? -54.950 15.691 23.532 1.00 13.33 151 ALA C O 1
ATOM 9129 N N . PRO C 1 152 ? -53.023 15.227 24.614 1.00 12.61 152 PRO C N 1
ATOM 9130 C CA . PRO C 1 152 ? -52.261 16.089 23.735 1.00 13.58 152 PRO C CA 1
ATOM 9131 C C . PRO C 1 152 ? -51.883 15.408 22.406 1.00 14.28 152 PRO C C 1
ATOM 9132 O O . PRO C 1 152 ? -51.406 14.231 22.378 1.00 12.37 152 PRO C O 1
ATOM 9136 N N . GLN C 1 153 ? -52.107 16.142 21.309 1.00 16.30 153 GLN C N 1
ATOM 9137 C CA . GLN C 1 153 ? -51.577 15.767 20.005 1.00 17.51 153 GLN C CA 1
ATOM 9138 C C . GLN C 1 153 ? -50.849 16.967 19.412 1.00 17.84 153 GLN C C 1
ATOM 9139 O O . GLN C 1 153 ? -51.500 17.939 19.003 1.00 18.94 153 GLN C O 1
ATOM 9145 N N . PHE C 1 154 ? -49.516 16.885 19.395 1.00 17.59 154 PHE C N 1
ATOM 9146 C CA . PHE C 1 154 ? -48.669 17.983 18.942 1.00 18.14 154 PHE C CA 1
ATOM 9147 C C . PHE C 1 154 ? -47.725 17.544 17.825 1.00 20.86 154 PHE C C 1
ATOM 9148 O O . PHE C 1 154 ? -47.549 18.288 16.859 1.00 22.56 154 PHE C O 1
ATOM 9156 N N . VAL C 1 155 ? -47.043 16.414 18.000 1.00 24.53 155 VAL C N 1
ATOM 9157 C CA . VAL C 1 155 ? -45.899 16.077 17.153 1.00 28.00 155 VAL C CA 1
ATOM 9158 C C . VAL C 1 155 ? -46.402 15.756 15.736 1.00 29.17 155 VAL C C 1
ATOM 9159 O O . VAL C 1 155 ? -47.453 15.133 15.572 1.00 26.88 155 VAL C O 1
ATOM 9163 N N . ASP C 1 156 ? -45.720 16.312 14.728 1.00 30.62 156 ASP C N 1
ATOM 9164 C CA . ASP C 1 156 ? -45.953 15.935 13.325 1.00 38.52 156 ASP C CA 1
ATOM 9165 C C . ASP C 1 156 ? -44.769 15.080 12.857 1.00 40.12 156 ASP C C 1
ATOM 9166 O O . ASP C 1 156 ? -43.635 15.344 13.266 1.00 36.51 156 ASP C O 1
ATOM 9171 N N . PRO C 1 171 ? -49.898 17.436 4.665 1.00 36.12 171 PRO C N 1
ATOM 9172 C CA . PRO C 1 171 ? -50.846 16.519 5.337 1.00 33.60 171 PRO C CA 1
ATOM 9173 C C . PRO C 1 171 ? -51.083 16.917 6.801 1.00 29.99 171 PRO C C 1
ATOM 9174 O O . PRO C 1 171 ? -52.068 16.491 7.405 1.00 30.64 171 PRO C O 1
ATOM 9178 N N . GLY C 1 172 ? -50.177 17.714 7.358 1.00 27.36 172 GLY C N 1
ATOM 9179 C CA . GLY C 1 172 ? -50.371 18.302 8.685 1.00 27.49 172 GLY C CA 1
ATOM 9180 C C . GLY C 1 172 ? -51.695 19.041 8.795 1.00 26.86 172 GLY C C 1
ATOM 9181 O O . GLY C 1 172 ? -52.246 19.503 7.776 1.00 31.31 172 GLY C O 1
ATOM 9182 N N . LEU C 1 173 ? -52.198 19.167 10.021 1.00 23.27 173 LEU C N 1
ATOM 9183 C CA . LEU C 1 173 ? -53.382 19.987 10.303 1.00 23.98 173 LEU C CA 1
ATOM 9184 C C . LEU C 1 173 ? -53.137 21.438 9.859 1.00 22.72 173 LEU C C 1
ATOM 9185 O O . LEU C 1 173 ? -52.193 22.082 10.299 1.00 23.05 173 LEU C O 1
ATOM 9190 N N . ARG C 1 174 ? -53.995 21.941 8.989 1.00 22.80 174 ARG C N 1
ATOM 9191 C CA . ARG C 1 174 ? -53.938 23.342 8.633 1.00 27.19 174 ARG C CA 1
ATOM 9192 C C . ARG C 1 174 ? -55.342 23.956 8.761 1.00 26.76 174 ARG C C 1
ATOM 9193 O O . ARG C 1 174 ? -56.360 23.277 8.672 1.00 25.45 174 ARG C O 1
ATOM 9201 N N . VAL C 1 175 ? -55.352 25.245 9.078 1.00 25.16 175 VAL C N 1
ATOM 9202 C CA . VAL C 1 175 ? -56.564 26.024 9.131 1.00 23.55 175 VAL C CA 1
ATOM 9203 C C . VAL C 1 175 ? -57.037 26.266 7.705 1.00 21.79 175 VAL C C 1
ATOM 9204 O O . VAL C 1 175 ? -56.328 26.868 6.937 1.00 21.96 175 VAL C O 1
ATOM 9208 N N . VAL C 1 176 ? -58.238 25.870 7.357 1.00 22.11 176 VAL C N 1
ATOM 9209 C CA . VAL C 1 176 ? -58.627 26.110 5.968 1.00 23.22 176 VAL C CA 1
ATOM 9210 C C . VAL C 1 176 ? -59.718 27.183 5.887 1.00 25.31 176 VAL C C 1
ATOM 9211 O O . VAL C 1 176 ? -60.035 27.649 4.794 1.00 26.68 176 VAL C O 1
ATOM 9215 N N . GLU C 1 177 ? -60.255 27.612 7.013 1.00 28.59 177 GLU C N 1
ATOM 9216 C CA . GLU C 1 177 ? -61.305 28.596 6.985 1.00 30.63 177 GLU C CA 1
ATOM 9217 C C . GLU C 1 177 ? -61.281 29.381 8.296 1.00 28.66 177 GLU C C 1
ATOM 9218 O O . GLU C 1 177 ? -61.151 28.788 9.368 1.00 25.35 177 GLU C O 1
ATOM 9224 N N . LYS C 1 178 ? -61.412 30.699 8.174 1.00 26.15 178 LYS C N 1
ATOM 9225 C CA . LYS C 1 178 ? -61.478 31.586 9.328 1.00 28.53 178 LYS C CA 1
ATOM 9226 C C . LYS C 1 178 ? -62.706 32.480 9.164 1.00 28.13 178 LYS C C 1
ATOM 9227 O O . LYS C 1 178 ? -62.835 33.174 8.167 1.00 28.07 178 LYS C O 1
ATOM 9233 N N . ASN C 1 179 ? -63.598 32.481 10.139 1.00 29.67 179 ASN C N 1
ATOM 9234 C CA . ASN C 1 179 ? -64.719 33.409 10.065 1.00 31.57 179 ASN C CA 1
ATOM 9235 C C . ASN C 1 179 ? -64.937 34.022 11.451 1.00 33.51 179 ASN C C 1
ATOM 9236 O O . ASN C 1 179 ? -64.023 33.976 12.275 1.00 36.46 179 ASN C O 1
ATOM 9241 N N . GLU C 1 180 ? -66.125 34.561 11.727 1.00 33.99 180 GLU C N 1
ATOM 9242 C CA . GLU C 1 180 ? -66.322 35.316 12.970 1.00 35.98 180 GLU C CA 1
ATOM 9243 C C . GLU C 1 180 ? -66.634 34.385 14.158 1.00 32.23 180 GLU C C 1
ATOM 9244 O O . GLU C 1 180 ? -66.622 34.833 15.304 1.00 30.03 180 GLU C O 1
ATOM 9250 N N . LYS C 1 181 ? -66.913 33.104 13.924 1.00 32.33 181 LYS C N 1
ATOM 9251 C CA . LYS C 1 181 ? -67.320 32.179 15.018 1.00 30.97 181 LYS C CA 1
ATOM 9252 C C . LYS C 1 181 ? -66.152 31.288 15.463 1.00 26.26 181 LYS C C 1
ATOM 9253 O O . LYS C 1 181 ? -66.141 30.827 16.595 1.00 25.66 181 LYS C O 1
ATOM 9259 N N . GLY C 1 182 ? -65.161 31.094 14.602 1.00 23.95 182 GLY C N 1
ATOM 9260 C CA . GLY C 1 182 ? -64.125 30.110 14.832 1.00 24.27 182 GLY C CA 1
ATOM 9261 C C . GLY C 1 182 ? -63.356 29.761 13.575 1.00 23.21 182 GLY C C 1
ATOM 9262 O O . GLY C 1 182 ? -63.399 30.478 12.589 1.00 23.94 182 GLY C O 1
ATOM 9263 N N . ILE C 1 183 ? -62.628 28.645 13.635 1.00 22.91 183 ILE C N 1
ATOM 9264 C CA . ILE C 1 183 ? -61.710 28.220 12.562 1.00 21.48 183 ILE C CA 1
ATOM 9265 C C . ILE C 1 183 ? -62.159 26.861 12.053 1.00 18.79 183 ILE C C 1
ATOM 9266 O O . ILE C 1 183 ? -62.820 26.145 12.744 1.00 19.37 183 ILE C O 1
ATOM 9271 N N . VAL C 1 184 ? -61.746 26.507 10.859 1.00 18.75 184 VAL C N 1
ATOM 9272 C CA . VAL C 1 184 ? -61.945 25.159 10.371 1.00 17.84 184 VAL C CA 1
ATOM 9273 C C . VAL C 1 184 ? -60.587 24.557 10.041 1.00 18.49 184 VAL C C 1
ATOM 9274 O O . VAL C 1 184 ? -59.808 25.166 9.266 1.00 19.93 184 VAL C O 1
ATOM 9278 N N . VAL C 1 185 ? -60.349 23.352 10.562 1.00 18.25 185 VAL C N 1
ATOM 9279 C CA . VAL C 1 185 ? -59.081 22.664 10.378 1.00 18.25 185 VAL C CA 1
ATOM 9280 C C . VAL C 1 185 ? -59.310 21.346 9.629 1.00 17.97 185 VAL C C 1
ATOM 9281 O O . VAL C 1 185 ? -60.338 20.674 9.747 1.00 18.25 185 VAL C O 1
ATOM 9285 N N . ASN C 1 186 ? -58.281 20.982 8.889 1.00 17.04 186 ASN C N 1
ATOM 9286 C CA . ASN C 1 186 ? -58.307 19.910 7.960 1.00 17.00 186 ASN C CA 1
ATOM 9287 C C . ASN C 1 186 ? -56.896 19.342 7.890 1.00 16.72 186 ASN C C 1
ATOM 9288 O O . ASN C 1 186 ? -55.918 20.098 7.699 1.00 16.15 186 ASN C O 1
ATOM 9293 N N . GLY C 1 187 ? -56.810 18.026 8.012 1.00 16.27 187 GLY C N 1
ATOM 9294 C CA . GLY C 1 187 ? -55.540 17.373 7.991 1.00 16.09 187 GLY C CA 1
ATOM 9295 C C . GLY C 1 187 ? -55.437 16.366 9.111 1.00 16.77 187 GLY C C 1
ATOM 9296 O O . GLY C 1 187 ? -56.467 15.952 9.689 1.00 13.91 187 GLY C O 1
ATOM 9297 N N . VAL C 1 188 ? -54.183 15.982 9.383 1.00 17.07 188 VAL C N 1
ATOM 9298 C CA . VAL C 1 188 ? -53.875 14.861 10.283 1.00 17.81 188 VAL C CA 1
ATOM 9299 C C . VAL C 1 188 ? -52.958 15.291 11.434 1.00 17.02 188 VAL C C 1
ATOM 9300 O O . VAL C 1 188 ? -51.940 15.938 11.248 1.00 17.42 188 VAL C O 1
ATOM 9304 N N . LYS C 1 189 ? -53.303 14.858 12.628 1.00 18.08 189 LYS C N 1
ATOM 9305 C CA . LYS C 1 189 ? -52.351 14.812 13.731 1.00 17.39 189 LYS C CA 1
ATOM 9306 C C . LYS C 1 189 ? -51.884 13.368 13.870 1.00 18.36 189 LYS C C 1
ATOM 9307 O O . LYS C 1 189 ? -52.642 12.464 14.293 1.00 17.21 189 LYS C O 1
ATOM 9313 N N . ALA C 1 190 ? -50.623 13.182 13.497 1.00 20.65 190 ALA C N 1
ATOM 9314 C CA . ALA C 1 190 ? -50.073 11.852 13.217 1.00 22.26 190 ALA C CA 1
ATOM 9315 C C . ALA C 1 190 ? -49.874 11.037 14.499 1.00 22.19 190 ALA C C 1
ATOM 9316 O O . ALA C 1 190 ? -49.796 9.800 14.447 1.00 24.96 190 ALA C O 1
ATOM 9318 N N . ILE C 1 191 ? -49.729 11.685 15.629 1.00 20.30 191 ILE C N 1
ATOM 9319 C CA . ILE C 1 191 ? -49.384 10.900 16.777 1.00 22.38 191 ILE C CA 1
ATOM 9320 C C . ILE C 1 191 ? -50.258 11.334 17.953 1.00 20.60 191 ILE C C 1
ATOM 9321 O O . ILE C 1 191 ? -50.509 12.538 18.204 1.00 20.68 191 ILE C O 1
ATOM 9326 N N . GLY C 1 192 ? -50.740 10.289 18.595 1.00 17.76 192 GLY C N 1
ATOM 9327 C CA . GLY C 1 192 ? -51.739 10.363 19.631 1.00 17.60 192 GLY C CA 1
ATOM 9328 C C . GLY C 1 192 ? -51.723 9.079 20.440 1.00 16.33 192 GLY C C 1
ATOM 9329 O O . GLY C 1 192 ? -51.593 7.959 19.893 1.00 17.06 192 GLY C O 1
ATOM 9330 N N . THR C 1 193 ? -51.748 9.242 21.739 1.00 14.83 193 THR C N 1
ATOM 9331 C CA . THR C 1 193 ? -51.704 8.121 22.609 1.00 13.96 193 THR C CA 1
ATOM 9332 C C . THR C 1 193 ? -52.921 8.211 23.520 1.00 12.46 193 THR C C 1
ATOM 9333 O O . THR C 1 193 ? -53.092 9.207 24.165 1.00 11.31 193 THR C O 1
ATOM 9337 N N . GLY C 1 194 ? -53.789 7.191 23.497 1.00 12.08 194 GLY C N 1
ATOM 9338 C CA . GLY C 1 194 ? -54.953 7.149 24.403 1.00 10.88 194 GLY C CA 1
ATOM 9339 C C . GLY C 1 194 ? -56.086 8.087 23.986 1.00 10.96 194 GLY C C 1
ATOM 9340 O O . GLY C 1 194 ? -57.025 8.295 24.744 1.00 11.34 194 GLY C O 1
ATOM 9341 N N . VAL C 1 195 ? -56.073 8.650 22.782 1.00 11.36 195 VAL C N 1
ATOM 9342 C CA . VAL C 1 195 ? -57.048 9.729 22.456 1.00 11.33 195 VAL C CA 1
ATOM 9343 C C . VAL C 1 195 ? -58.472 9.170 22.484 1.00 11.67 195 VAL C C 1
ATOM 9344 O O . VAL C 1 195 ? -59.456 9.880 22.836 1.00 11.92 195 VAL C O 1
ATOM 9348 N N . ALA C 1 196 ? -58.586 7.905 22.133 1.00 11.11 196 ALA C N 1
ATOM 9349 C CA . ALA C 1 196 ? -59.871 7.292 22.047 1.00 11.76 196 ALA C CA 1
ATOM 9350 C C . ALA C 1 196 ? -60.493 7.104 23.435 1.00 11.92 196 ALA C C 1
ATOM 9351 O O . ALA C 1 196 ? -61.711 6.828 23.498 1.00 12.27 196 ALA C O 1
ATOM 9353 N N . PHE C 1 197 ? -59.694 7.248 24.514 1.00 11.42 197 PHE C N 1
ATOM 9354 C CA . PHE C 1 197 ? -60.131 7.072 25.893 1.00 11.26 197 PHE C CA 1
ATOM 9355 C C . PHE C 1 197 ? -60.265 8.433 26.602 1.00 12.04 197 PHE C C 1
ATOM 9356 O O . PHE C 1 197 ? -60.601 8.498 27.781 1.00 13.81 197 PHE C O 1
ATOM 9364 N N . ALA C 1 198 ? -60.055 9.520 25.892 1.00 11.97 198 ALA C N 1
ATOM 9365 C CA . ALA C 1 198 ? -60.022 10.852 26.488 1.00 12.38 198 ALA C CA 1
ATOM 9366 C C . ALA C 1 198 ? -61.397 11.549 26.325 1.00 12.88 198 ALA C C 1
ATOM 9367 O O . ALA C 1 198 ? -62.333 11.017 25.767 1.00 13.24 198 ALA C O 1
ATOM 9369 N N . ASP C 1 199 ? -61.507 12.763 26.835 1.00 13.63 199 ASP C N 1
ATOM 9370 C CA . ASP C 1 199 ? -62.687 13.610 26.698 1.00 12.86 199 ASP C CA 1
ATOM 9371 C C . ASP C 1 199 ? -62.420 14.666 25.618 1.00 12.63 199 ASP C C 1
ATOM 9372 O O . ASP C 1 199 ? -63.235 14.881 24.720 1.00 13.45 199 ASP C O 1
ATOM 9377 N N . TRP C 1 200 ? -61.283 15.341 25.699 1.00 12.53 200 TRP C N 1
ATOM 9378 C CA . TRP C 1 200 ? -60.929 16.376 24.738 1.00 13.00 200 TRP C CA 1
ATOM 9379 C C . TRP C 1 200 ? -59.591 16.032 24.075 1.00 12.98 200 TRP C C 1
ATOM 9380 O O . TRP C 1 200 ? -58.811 15.288 24.631 1.00 14.13 200 TRP C O 1
ATOM 9391 N N . ILE C 1 201 ? -59.351 16.594 22.907 1.00 12.82 201 ILE C N 1
ATOM 9392 C CA . ILE C 1 201 ? -58.085 16.566 22.249 1.00 13.10 201 ILE C CA 1
ATOM 9393 C C . ILE C 1 201 ? -57.483 17.955 22.376 1.00 13.72 201 ILE C C 1
ATOM 9394 O O . ILE C 1 201 ? -58.113 18.932 21.932 1.00 12.76 201 ILE C O 1
ATOM 9399 N N . HIS C 1 202 ? -56.257 17.995 22.914 1.00 13.72 202 HIS C N 1
ATOM 9400 C CA . HIS C 1 202 ? -55.461 19.200 22.995 1.00 13.08 202 HIS C CA 1
ATOM 9401 C C . HIS C 1 202 ? -54.515 19.261 21.779 1.00 13.14 202 HIS C C 1
ATOM 9402 O O . HIS C 1 202 ? -53.460 18.648 21.788 1.00 13.06 202 HIS C O 1
ATOM 9409 N N . ILE C 1 203 ? -54.885 20.071 20.790 1.00 13.61 203 ILE C N 1
ATOM 9410 C CA . ILE C 1 203 ? -54.155 20.266 19.535 1.00 14.79 203 ILE C CA 1
ATOM 9411 C C . ILE C 1 203 ? -52.934 21.181 19.775 1.00 14.54 203 ILE C C 1
ATOM 9412 O O . ILE C 1 203 ? -53.049 22.239 20.359 1.00 14.03 203 ILE C O 1
ATOM 9417 N N . GLY C 1 204 ? -51.778 20.807 19.245 1.00 14.14 204 GLY C N 1
ATOM 9418 C CA . GLY C 1 204 ? -50.578 21.642 19.341 1.00 13.94 204 GLY C CA 1
ATOM 9419 C C . GLY C 1 204 ? -49.677 21.415 18.152 1.00 13.86 204 GLY C C 1
ATOM 9420 O O . GLY C 1 204 ? -49.983 20.610 17.304 1.00 14.13 204 GLY C O 1
ATOM 9421 N N . VAL C 1 205 ? -48.588 22.157 18.081 1.00 15.03 205 VAL C N 1
ATOM 9422 C CA . VAL C 1 205 ? -47.586 21.955 17.075 1.00 15.43 205 VAL C CA 1
ATOM 9423 C C . VAL C 1 205 ? -46.241 22.423 17.643 1.00 16.33 205 VAL C C 1
ATOM 9424 O O . VAL C 1 205 ? -46.192 23.252 18.540 1.00 15.85 205 VAL C O 1
ATOM 9428 N N . PHE C 1 206 ? -45.161 21.838 17.134 1.00 17.80 206 PHE C N 1
ATOM 9429 C CA . PHE C 1 206 ? -43.813 22.276 17.388 1.00 18.22 206 PHE C CA 1
ATOM 9430 C C . PHE C 1 206 ? -43.308 22.981 16.133 1.00 19.99 206 PHE C C 1
ATOM 9431 O O . PHE C 1 206 ? -43.698 22.640 15.003 1.00 19.28 206 PHE C O 1
ATOM 9439 N N . PHE C 1 207 ? -42.457 23.973 16.355 1.00 21.71 207 PHE C N 1
ATOM 9440 C CA . PHE C 1 207 ? -41.833 24.657 15.255 1.00 24.65 207 PHE C CA 1
ATOM 9441 C C . PHE C 1 207 ? -40.948 23.670 14.488 1.00 25.57 207 PHE C C 1
ATOM 9442 O O . PHE C 1 207 ? -40.344 22.792 15.089 1.00 27.54 207 PHE C O 1
ATOM 9450 N N . ARG C 1 208 ? -40.918 23.847 13.169 1.00 27.62 208 ARG C N 1
ATOM 9451 C CA . ARG C 1 208 ? -39.945 23.259 12.225 1.00 32.15 208 ARG C CA 1
ATOM 9452 C C . ARG C 1 208 ? -39.682 24.332 11.152 1.00 33.06 208 ARG C C 1
ATOM 9453 O O . ARG C 1 208 ? -40.590 25.140 10.875 1.00 31.42 208 ARG C O 1
ATOM 9461 N N . PRO C 1 209 ? -38.464 24.366 10.555 1.00 31.03 209 PRO C N 1
ATOM 9462 C CA . PRO C 1 209 ? -38.144 25.432 9.591 1.00 29.48 209 PRO C CA 1
ATOM 9463 C C . PRO C 1 209 ? -39.209 25.576 8.493 1.00 27.50 209 PRO C C 1
ATOM 9464 O O . PRO C 1 209 ? -39.742 24.586 7.957 1.00 27.59 209 PRO C O 1
ATOM 9468 N N . GLY C 1 210 ? -39.561 26.807 8.200 1.00 25.33 210 GLY C N 1
ATOM 9469 C CA . GLY C 1 210 ? -40.508 27.045 7.130 1.00 25.88 210 GLY C CA 1
ATOM 9470 C C . GLY C 1 210 ? -41.935 26.654 7.483 1.00 23.76 210 GLY C C 1
ATOM 9471 O O . GLY C 1 210 ? -42.726 26.426 6.575 1.00 25.83 210 GLY C O 1
ATOM 9472 N N . ILE C 1 211 ? -42.309 26.607 8.752 1.00 22.02 211 ILE C N 1
ATOM 9473 C CA . ILE C 1 211 ? -43.700 26.198 9.076 1.00 23.00 211 ILE C CA 1
ATOM 9474 C C . ILE C 1 211 ? -44.641 27.374 8.777 1.00 23.53 211 ILE C C 1
ATOM 9475 O O . ILE C 1 211 ? -44.408 28.530 9.193 1.00 22.35 211 ILE C O 1
ATOM 9480 N N . PRO C 1 212 ? -45.670 27.105 7.983 1.00 24.20 212 PRO C N 1
ATOM 9481 C CA . PRO C 1 212 ? -46.570 28.193 7.600 1.00 25.35 212 PRO C CA 1
ATOM 9482 C C . PRO C 1 212 ? -47.562 28.498 8.723 1.00 25.30 212 PRO C C 1
ATOM 9483 O O . PRO C 1 212 ? -47.936 27.604 9.455 1.00 25.33 212 PRO C O 1
ATOM 9487 N N . GLY C 1 213 ? -48.015 29.739 8.784 1.00 27.48 213 GLY C N 1
ATOM 9488 C CA . GLY C 1 213 ? -48.938 30.213 9.816 1.00 26.78 213 GLY C CA 1
ATOM 9489 C C . GLY C 1 213 ? -50.198 29.377 9.902 1.00 26.58 213 GLY C C 1
ATOM 9490 O O . GLY C 1 213 ? -50.788 29.211 10.990 1.00 25.05 213 GLY C O 1
ATOM 9491 N N . ASP C 1 214 ? -50.625 28.871 8.749 1.00 26.62 214 ASP C N 1
ATOM 9492 C CA . ASP C 1 214 ? -51.872 28.123 8.672 1.00 25.87 214 ASP C CA 1
ATOM 9493 C C . ASP C 1 214 ? -51.711 26.752 9.346 1.00 24.36 214 ASP C C 1
ATOM 9494 O O . ASP C 1 214 ? -52.720 26.062 9.527 1.00 23.24 214 ASP C O 1
ATOM 9499 N N . GLN C 1 215 ? -50.484 26.374 9.736 1.00 22.94 215 GLN C N 1
ATOM 9500 C CA . GLN C 1 215 ? -50.265 25.127 10.465 1.00 23.87 215 GLN C CA 1
ATOM 9501 C C . GLN C 1 215 ? -49.890 25.430 11.919 1.00 20.48 215 GLN C C 1
ATOM 9502 O O . GLN C 1 215 ? -49.643 24.509 12.678 1.00 20.81 215 GLN C O 1
ATOM 9508 N N . VAL C 1 216 ? -49.808 26.685 12.328 1.00 18.22 216 VAL C N 1
ATOM 9509 C CA . VAL C 1 216 ? -49.585 26.950 13.747 1.00 15.79 216 VAL C CA 1
ATOM 9510 C C . VAL C 1 216 ? -50.943 26.979 14.447 1.00 14.15 216 VAL C C 1
ATOM 9511 O O . VAL C 1 216 ? -51.706 27.864 14.258 1.00 14.27 216 VAL C O 1
ATOM 9515 N N . ILE C 1 217 ? -51.268 25.939 15.186 1.00 13.96 217 ILE C N 1
ATOM 9516 C CA . ILE C 1 217 ? -52.583 25.830 15.805 1.00 13.91 217 ILE C CA 1
ATOM 9517 C C . ILE C 1 217 ? -52.419 25.242 17.204 1.00 14.46 217 ILE C C 1
ATOM 9518 O O . ILE C 1 217 ? -51.835 24.156 17.333 1.00 13.96 217 ILE C O 1
ATOM 9523 N N . PHE C 1 218 ? -52.957 25.949 18.203 1.00 14.44 218 PHE C N 1
ATOM 9524 C CA . PHE C 1 218 ? -53.145 25.403 19.536 1.00 15.69 218 PHE C CA 1
ATOM 9525 C C . PHE C 1 218 ? -54.626 25.525 19.884 1.00 16.37 218 PHE C C 1
ATOM 9526 O O . PHE C 1 218 ? -55.160 26.624 19.852 1.00 18.76 218 PHE C O 1
ATOM 9534 N N . ALA C 1 219 ? -55.262 24.420 20.234 1.00 16.42 219 ALA C N 1
ATOM 9535 C CA . ALA C 1 219 ? -56.704 24.428 20.416 1.00 17.59 219 ALA C CA 1
ATOM 9536 C C . ALA C 1 219 ? -57.143 23.181 21.185 1.00 17.71 219 ALA C C 1
ATOM 9537 O O . ALA C 1 219 ? -56.350 22.249 21.366 1.00 17.53 219 ALA C O 1
ATOM 9539 N N . ALA C 1 220 ? -58.399 23.194 21.624 1.00 16.63 220 ALA C N 1
ATOM 9540 C CA . ALA C 1 220 ? -59.016 22.047 22.228 1.00 16.81 220 ALA C CA 1
ATOM 9541 C C . ALA C 1 220 ? -60.284 21.688 21.435 1.00 17.35 220 ALA C C 1
ATOM 9542 O O . ALA C 1 220 ? -61.028 22.587 21.046 1.00 19.21 220 ALA C O 1
ATOM 9544 N N . THR C 1 221 ? -60.547 20.404 21.191 1.00 16.45 221 THR C N 1
ATOM 9545 C CA . THR C 1 221 ? -61.863 19.998 20.603 1.00 16.67 221 THR C CA 1
ATOM 9546 C C . THR C 1 221 ? -62.295 18.665 21.226 1.00 15.54 221 THR C C 1
ATOM 9547 O O . THR C 1 221 ? -61.430 17.860 21.553 1.00 16.46 221 THR C O 1
ATOM 9551 N N . PRO C 1 222 ? -63.608 18.461 21.472 1.00 14.29 222 PRO C N 1
ATOM 9552 C CA . PRO C 1 222 ? -64.067 17.196 21.997 1.00 14.68 222 PRO C CA 1
ATOM 9553 C C . PRO C 1 222 ? -63.614 16.045 21.098 1.00 14.43 222 PRO C C 1
ATOM 9554 O O . PRO C 1 222 ? -63.442 16.215 19.920 1.00 13.50 222 PRO C O 1
ATOM 9558 N N . VAL C 1 223 ? -63.378 14.918 21.727 1.00 16.53 223 VAL C N 1
ATOM 9559 C CA . VAL C 1 223 ? -63.008 13.686 21.057 1.00 17.35 223 VAL C CA 1
ATOM 9560 C C . VAL C 1 223 ? -64.101 13.258 20.062 1.00 17.63 223 VAL C C 1
ATOM 9561 O O . VAL C 1 223 ? -63.752 12.743 18.986 1.00 16.39 223 VAL C O 1
ATOM 9565 N N . ASN C 1 224 ? -65.392 13.521 20.369 1.00 18.69 224 ASN C N 1
ATOM 9566 C CA . ASN C 1 224 ? -66.510 13.192 19.456 1.00 19.72 224 ASN C CA 1
ATOM 9567 C C . ASN C 1 224 ? -66.852 14.348 18.508 1.00 21.53 224 ASN C C 1
ATOM 9568 O O . ASN C 1 224 ? -67.930 14.346 17.917 1.00 24.37 224 ASN C O 1
ATOM 9573 N N . THR C 1 225 ? -65.968 15.312 18.296 1.00 20.00 225 THR C N 1
ATOM 9574 C CA . THR C 1 225 ? -66.324 16.410 17.393 1.00 18.47 225 THR C CA 1
ATOM 9575 C C . THR C 1 225 ? -66.601 15.884 15.971 1.00 17.93 225 THR C C 1
ATOM 9576 O O . THR C 1 225 ? -65.867 15.001 15.488 1.00 17.57 225 THR C O 1
ATOM 9580 N N . PRO C 1 226 ? -67.614 16.458 15.265 1.00 17.81 226 PRO C N 1
ATOM 9581 C CA . PRO C 1 226 ? -67.904 16.061 13.886 1.00 17.39 226 PRO C CA 1
ATOM 9582 C C . PRO C 1 226 ? -66.729 16.301 12.925 1.00 16.87 226 PRO C C 1
ATOM 9583 O O . PRO C 1 226 ? -66.236 17.416 12.836 1.00 18.37 226 PRO C O 1
ATOM 9587 N N . GLY C 1 227 ? -66.324 15.265 12.206 1.00 15.53 227 GLY C N 1
ATOM 9588 C CA . GLY C 1 227 ? -65.177 15.321 11.287 1.00 15.99 227 GLY C CA 1
ATOM 9589 C C . GLY C 1 227 ? -63.854 14.853 11.915 1.00 15.51 227 GLY C C 1
ATOM 9590 O O . GLY C 1 227 ? -62.774 14.936 11.257 1.00 15.46 227 GLY C O 1
ATOM 9591 N N . VAL C 1 228 ? -63.908 14.379 13.157 1.00 15.79 228 VAL C N 1
ATOM 9592 C CA . VAL C 1 228 ? -62.747 13.733 13.847 1.00 17.19 228 VAL C CA 1
ATOM 9593 C C . VAL C 1 228 ? -62.900 12.205 13.762 1.00 16.36 228 VAL C C 1
ATOM 9594 O O . VAL C 1 228 ? -63.920 11.663 14.205 1.00 18.68 228 VAL C O 1
ATOM 9598 N N . THR C 1 229 ? -61.883 11.532 13.241 1.00 14.23 229 THR C N 1
ATOM 9599 C CA . THR C 1 229 ? -61.775 10.083 13.285 1.00 13.58 229 THR C CA 1
ATOM 9600 C C . THR C 1 229 ? -60.466 9.692 13.984 1.00 13.08 229 THR C C 1
ATOM 9601 O O . THR C 1 229 ? -59.385 10.167 13.619 1.00 12.97 229 THR C O 1
ATOM 9605 N N . ILE C 1 230 ? -60.564 8.848 14.994 1.00 13.14 230 ILE C N 1
ATOM 9606 C CA . ILE C 1 230 ? -59.399 8.307 15.684 1.00 13.96 230 ILE C CA 1
ATOM 9607 C C . ILE C 1 230 ? -59.021 6.961 15.045 1.00 15.43 230 ILE C C 1
ATOM 9608 O O . ILE C 1 230 ? -59.815 6.017 15.094 1.00 15.84 230 ILE C O 1
ATOM 9613 N N . VAL C 1 231 ? -57.853 6.887 14.381 1.00 15.85 231 VAL C N 1
ATOM 9614 C CA . VAL C 1 231 ? -57.451 5.674 13.679 1.00 16.73 231 VAL C CA 1
ATOM 9615 C C . VAL C 1 231 ? -56.310 5.037 14.486 1.00 17.30 231 VAL C C 1
ATOM 9616 O O . VAL C 1 231 ? -55.223 5.534 14.449 1.00 18.31 231 VAL C O 1
ATOM 9620 N N . CYS C 1 232 ? -56.590 3.991 15.261 1.00 17.48 232 CYS C N 1
ATOM 9621 C CA . CYS C 1 232 ? -55.590 3.387 16.149 1.00 17.73 232 CYS C CA 1
ATOM 9622 C C . CYS C 1 232 ? -55.072 2.044 15.625 1.00 16.88 232 CYS C C 1
ATOM 9623 O O . CYS C 1 232 ? -55.809 1.272 14.989 1.00 17.63 232 CYS C O 1
ATOM 9626 N N . ARG C 1 233 ? -53.846 1.751 16.005 1.00 15.60 233 ARG C N 1
ATOM 9627 C CA . ARG C 1 233 ? -53.253 0.421 15.797 1.00 15.90 233 ARG C CA 1
ATOM 9628 C C . ARG C 1 233 ? -54.112 -0.640 16.498 1.00 16.17 233 ARG C C 1
ATOM 9629 O O . ARG C 1 233 ? -54.878 -0.344 17.412 1.00 14.54 233 ARG C O 1
ATOM 9637 N N . GLU C 1 234 ? -53.879 -1.887 16.117 1.00 17.90 234 GLU C N 1
ATOM 9638 C CA . GLU C 1 234 ? -54.643 -3.025 16.622 1.00 18.95 234 GLU C CA 1
ATOM 9639 C C . GLU C 1 234 ? -54.337 -3.144 18.119 1.00 17.47 234 GLU C C 1
ATOM 9640 O O . GLU C 1 234 ? -53.248 -2.776 18.595 1.00 17.96 234 GLU C O 1
ATOM 9646 N N . SER C 1 235 ? -55.309 -3.637 18.852 1.00 15.03 235 SER C N 1
ATOM 9647 C CA . SER C 1 235 ? -55.195 -3.759 20.301 1.00 14.82 235 SER C CA 1
ATOM 9648 C C . SER C 1 235 ? -54.358 -4.991 20.657 1.00 13.80 235 SER C C 1
ATOM 9649 O O . SER C 1 235 ? -54.492 -5.999 20.061 1.00 13.60 235 SER C O 1
ATOM 9652 N N . LEU C 1 236 ? -53.505 -4.845 21.652 1.00 14.33 236 LEU C N 1
ATOM 9653 C CA . LEU C 1 236 ? -52.451 -5.798 22.020 1.00 14.33 236 LEU C CA 1
ATOM 9654 C C . LEU C 1 236 ? -52.873 -6.520 23.315 1.00 15.27 236 LEU C C 1
ATOM 9655 O O . LEU C 1 236 ? -52.119 -7.290 23.904 1.00 15.00 236 LEU C O 1
ATOM 9660 N N . VAL C 1 237 ? -54.121 -6.315 23.732 1.00 15.32 237 VAL C N 1
ATOM 9661 C CA . VAL C 1 237 ? -54.592 -6.884 24.986 1.00 17.37 237 VAL C CA 1
ATOM 9662 C C . VAL C 1 237 ? -54.646 -8.420 24.899 1.00 17.88 237 VAL C C 1
ATOM 9663 O O . VAL C 1 237 ? -54.968 -9.004 23.859 1.00 19.17 237 VAL C O 1
ATOM 9667 N N . LYS C 1 238 ? -54.320 -9.080 25.994 1.00 19.23 238 LYS C N 1
ATOM 9668 C CA . LYS C 1 238 ? -54.331 -10.565 26.022 1.00 21.17 238 LYS C CA 1
ATOM 9669 C C . LYS C 1 238 ? -55.584 -11.043 26.755 1.00 21.24 238 LYS C C 1
ATOM 9670 O O . LYS C 1 238 ? -56.099 -10.310 27.569 1.00 22.84 238 LYS C O 1
ATOM 9676 N N . ASP C 1 239 ? -56.036 -12.273 26.484 1.00 23.50 239 ASP C N 1
ATOM 9677 C CA . ASP C 1 239 ? -57.322 -12.789 27.010 1.00 26.05 239 ASP C CA 1
ATOM 9678 C C . ASP C 1 239 ? -57.171 -13.391 28.407 1.00 22.66 239 ASP C C 1
ATOM 9679 O O . ASP C 1 239 ? -57.997 -13.147 29.273 1.00 24.33 239 ASP C O 1
ATOM 9684 N N . ASP C 1 240 ? -56.134 -14.175 28.610 1.00 20.45 240 ASP C N 1
ATOM 9685 C CA . ASP C 1 240 ? -55.968 -14.941 29.826 1.00 20.19 240 ASP C CA 1
ATOM 9686 C C . ASP C 1 240 ? -55.148 -14.146 30.854 1.00 18.28 240 ASP C C 1
ATOM 9687 O O . ASP C 1 240 ? -53.970 -14.061 30.707 1.00 18.55 240 ASP C O 1
ATOM 9692 N N . LYS C 1 241 ? -55.757 -13.657 31.933 1.00 19.38 241 LYS C N 1
ATOM 9693 C CA . LYS C 1 241 ? -55.087 -12.776 32.901 1.00 21.17 241 LYS C CA 1
ATOM 9694 C C . LYS C 1 241 ? -54.276 -13.592 33.905 1.00 19.95 241 LYS C C 1
ATOM 9695 O O . LYS C 1 241 ? -53.458 -13.039 34.630 1.00 20.95 241 LYS C O 1
ATOM 9701 N N . VAL C 1 242 ? -54.450 -14.899 33.917 1.00 19.56 242 VAL C N 1
ATOM 9702 C CA . VAL C 1 242 ? -53.578 -15.769 34.692 1.00 18.91 242 VAL C CA 1
ATOM 9703 C C . VAL C 1 242 ? -52.222 -15.842 33.970 1.00 17.47 242 VAL C C 1
ATOM 9704 O O . VAL C 1 242 ? -51.181 -15.624 34.590 1.00 17.21 242 VAL C O 1
ATOM 9708 N N . GLU C 1 243 ? -52.220 -16.150 32.674 1.00 16.32 243 GLU C N 1
ATOM 9709 C CA . GLU C 1 243 ? -50.946 -16.304 31.918 1.00 16.09 243 GLU C CA 1
ATOM 9710 C C . GLU C 1 243 ? -50.309 -14.931 31.677 1.00 14.89 243 GLU C C 1
ATOM 9711 O O . GLU C 1 243 ? -49.078 -14.814 31.620 1.00 12.63 243 GLU C O 1
ATOM 9717 N N . HIS C 1 244 ? -51.170 -13.912 31.532 1.00 14.71 244 HIS C N 1
ATOM 9718 C CA . HIS C 1 244 ? -50.758 -12.522 31.198 1.00 14.54 244 HIS C CA 1
ATOM 9719 C C . HIS C 1 244 ? -51.327 -11.513 32.210 1.00 15.31 244 HIS C C 1
ATOM 9720 O O . HIS C 1 244 ? -52.254 -10.762 31.902 1.00 15.27 244 HIS C O 1
ATOM 9727 N N . PRO C 1 245 ? -50.745 -11.443 33.408 1.00 15.21 245 PRO C N 1
ATOM 9728 C CA . PRO C 1 245 ? -51.297 -10.614 34.489 1.00 15.89 245 PRO C CA 1
ATOM 9729 C C . PRO C 1 245 ? -51.197 -9.103 34.235 1.00 15.98 245 PRO C C 1
ATOM 9730 O O . PRO C 1 245 ? -51.974 -8.334 34.822 1.00 14.30 245 PRO C O 1
ATOM 9734 N N . LEU C 1 246 ? -50.251 -8.681 33.387 1.00 16.69 246 LEU C N 1
ATOM 9735 C CA . LEU C 1 246 ? -50.162 -7.268 33.012 1.00 15.27 246 LEU C CA 1
ATOM 9736 C C . LEU C 1 246 ? -50.876 -7.002 31.694 1.00 14.14 246 LEU C C 1
ATOM 9737 O O . LEU C 1 246 ? -51.578 -6.017 31.565 1.00 13.34 246 LEU C O 1
ATOM 9742 N N . ALA C 1 247 ? -50.595 -7.791 30.674 1.00 15.70 247 ALA C N 1
ATOM 9743 C CA . ALA C 1 247 ? -51.083 -7.490 29.345 1.00 14.81 247 ALA C CA 1
ATOM 9744 C C . ALA C 1 247 ? -52.589 -7.763 29.254 1.00 15.19 247 ALA C C 1
ATOM 9745 O O . ALA C 1 247 ? -53.223 -7.308 28.323 1.00 16.37 247 ALA C O 1
ATOM 9747 N N . ALA C 1 248 ? -53.144 -8.515 30.188 1.00 14.42 248 ALA C N 1
ATOM 9748 C CA . ALA C 1 248 ? -54.578 -8.708 30.260 1.00 14.91 248 ALA C CA 1
ATOM 9749 C C . ALA C 1 248 ? -55.283 -7.433 30.738 1.00 14.95 248 ALA C C 1
ATOM 9750 O O . ALA C 1 248 ? -56.488 -7.310 30.634 1.00 15.35 248 ALA C O 1
ATOM 9752 N N . GLN C 1 249 ? -54.531 -6.486 31.245 1.00 15.02 249 GLN C N 1
ATOM 9753 C CA . GLN C 1 249 ? -55.120 -5.351 31.883 1.00 15.22 249 GLN C CA 1
ATOM 9754 C C . GLN C 1 249 ? -55.477 -4.243 30.900 1.00 16.29 249 GLN C C 1
ATOM 9755 O O . GLN C 1 249 ? -56.024 -3.208 31.332 1.00 17.82 249 GLN C O 1
ATOM 9761 N N . GLY C 1 250 ? -55.202 -4.452 29.618 1.00 15.89 250 GLY C N 1
ATOM 9762 C CA . GLY C 1 250 ? -55.578 -3.484 28.598 1.00 16.50 250 GLY C CA 1
ATOM 9763 C C . GLY C 1 250 ? -54.362 -2.886 27.910 1.00 16.09 250 GLY C C 1
ATOM 9764 O O . GLY C 1 250 ? -53.268 -2.874 28.479 1.00 15.65 250 GLY C O 1
ATOM 9765 N N . ASP C 1 251 ? -54.607 -2.391 26.699 1.00 15.63 251 ASP C N 1
ATOM 9766 C CA . ASP C 1 251 ? -53.603 -1.815 25.821 1.00 15.30 251 ASP C CA 1
ATOM 9767 C C . ASP C 1 251 ? -53.913 -0.335 25.570 1.00 15.66 251 ASP C C 1
ATOM 9768 O O . ASP C 1 251 ? -54.997 0.053 25.058 1.00 14.39 251 ASP C O 1
ATOM 9773 N N . GLU C 1 252 ? -52.907 0.477 25.905 1.00 15.94 252 GLU C N 1
ATOM 9774 C CA . GLU C 1 252 ? -52.922 1.933 25.704 1.00 15.43 252 GLU C CA 1
ATOM 9775 C C . GLU C 1 252 ? -52.638 2.243 24.233 1.00 15.16 252 GLU C C 1
ATOM 9776 O O . GLU C 1 252 ? -51.459 2.465 23.831 1.00 16.32 252 GLU C O 1
ATOM 9782 N N . LEU C 1 253 ? -53.723 2.381 23.460 1.00 14.15 253 LEU C N 1
ATOM 9783 C CA . LEU C 1 253 ? -53.634 2.482 22.019 1.00 14.15 253 LEU C CA 1
ATOM 9784 C C . LEU C 1 253 ? -52.897 3.761 21.593 1.00 14.77 253 LEU C C 1
ATOM 9785 O O . LEU C 1 253 ? -53.069 4.828 22.200 1.00 16.62 253 LEU C O 1
ATOM 9790 N N . ASP C 1 254 ? -52.141 3.628 20.498 1.00 15.00 254 ASP C N 1
ATOM 9791 C CA . ASP C 1 254 ? -51.539 4.723 19.754 1.00 16.56 254 ASP C CA 1
ATOM 9792 C C . ASP C 1 254 ? -52.218 4.860 18.379 1.00 18.04 254 ASP C C 1
ATOM 9793 O O . ASP C 1 254 ? -52.742 3.912 17.797 1.00 19.84 254 ASP C O 1
ATOM 9798 N N . GLY C 1 255 ? -52.230 6.055 17.839 1.00 20.10 255 GLY C N 1
ATOM 9799 C CA . GLY C 1 255 ? -52.849 6.229 16.535 1.00 20.07 255 GLY C CA 1
ATOM 9800 C C . GLY C 1 255 ? -52.686 7.628 16.018 1.00 20.23 255 GLY C C 1
ATOM 9801 O O . GLY C 1 255 ? -52.013 8.458 16.616 1.00 23.52 255 GLY C O 1
ATOM 9802 N N . MET C 1 256 ? -53.321 7.870 14.900 1.00 20.77 256 MET C N 1
ATOM 9803 C CA . MET C 1 256 ? -53.394 9.190 14.334 1.00 22.28 256 MET C CA 1
ATOM 9804 C C . MET C 1 256 ? -54.848 9.681 14.433 1.00 20.44 256 MET C C 1
ATOM 9805 O O . MET C 1 256 ? -55.776 8.887 14.531 1.00 19.90 256 MET C O 1
ATOM 9810 N N . THR C 1 257 ? -55.038 10.990 14.384 1.00 19.79 257 THR C N 1
ATOM 9811 C CA . THR C 1 257 ? -56.362 11.562 14.419 1.00 18.46 257 THR C CA 1
ATOM 9812 C C . THR C 1 257 ? -56.579 12.353 13.136 1.00 17.83 257 THR C C 1
ATOM 9813 O O . THR C 1 257 ? -55.800 13.260 12.839 1.00 19.22 257 THR C O 1
ATOM 9817 N N . VAL C 1 258 ? -57.607 11.987 12.382 1.00 17.71 258 VAL C N 1
ATOM 9818 C CA . VAL C 1 258 ? -57.940 12.679 11.116 1.00 17.26 258 VAL C CA 1
ATOM 9819 C C . VAL C 1 258 ? -58.951 13.787 11.417 1.00 16.27 258 VAL C C 1
ATOM 9820 O O . VAL C 1 258 ? -59.962 13.560 12.085 1.00 15.40 258 VAL C O 1
ATOM 9824 N N . PHE C 1 259 ? -58.677 14.974 10.912 1.00 16.86 259 PHE C N 1
ATOM 9825 C CA . PHE C 1 259 ? -59.565 16.105 11.083 1.00 18.70 259 PHE C CA 1
ATOM 9826 C C . PHE C 1 259 ? -60.170 16.483 9.729 1.00 20.70 259 PHE C C 1
ATOM 9827 O O . PHE C 1 259 ? -59.476 17.009 8.824 1.00 20.01 259 PHE C O 1
ATOM 9835 N N . GLU C 1 260 ? -61.458 16.218 9.588 1.00 22.21 260 GLU C N 1
ATOM 9836 C CA . GLU C 1 260 ? -62.103 16.501 8.300 1.00 26.55 260 GLU C CA 1
ATOM 9837 C C . GLU C 1 260 ? -63.022 17.724 8.462 1.00 23.80 260 GLU C C 1
ATOM 9838 O O . GLU C 1 260 ? -64.074 17.663 9.123 1.00 21.09 260 GLU C O 1
ATOM 9844 N N . ASN C 1 261 ? -62.530 18.843 7.927 1.00 21.86 261 ASN C N 1
ATOM 9845 C CA . ASN C 1 261 ? -63.160 20.172 8.002 1.00 20.83 261 ASN C CA 1
ATOM 9846 C C . ASN C 1 261 ? -63.814 20.351 9.366 1.00 19.84 261 ASN C C 1
ATOM 9847 O O . ASN C 1 261 ? -65.023 20.570 9.451 1.00 20.51 261 ASN C O 1
ATOM 9852 N N . VAL C 1 262 ? -62.990 20.294 10.407 1.00 18.64 262 VAL C N 1
ATOM 9853 C CA . VAL C 1 262 ? -63.460 20.369 11.740 1.00 17.61 262 VAL C CA 1
ATOM 9854 C C . VAL C 1 262 ? -63.456 21.839 12.178 1.00 18.22 262 VAL C C 1
ATOM 9855 O O . VAL C 1 262 ? -62.481 22.536 12.041 1.00 18.10 262 VAL C O 1
ATOM 9859 N N . PHE C 1 263 ? -64.587 22.239 12.743 1.00 19.23 263 PHE C N 1
ATOM 9860 C CA . PHE C 1 263 ? -64.859 23.571 13.211 1.00 18.51 263 PHE C CA 1
ATOM 9861 C C . PHE C 1 263 ? -64.538 23.672 14.702 1.00 17.93 263 PHE C C 1
ATOM 9862 O O . PHE C 1 263 ? -64.988 22.854 15.514 1.00 17.11 263 PHE C O 1
ATOM 9870 N N . ILE C 1 264 ? -63.794 24.707 15.060 1.00 17.84 264 ILE C N 1
ATOM 9871 C CA . ILE C 1 264 ? -63.499 24.968 16.455 1.00 16.66 264 ILE C CA 1
ATOM 9872 C C . ILE C 1 264 ? -63.859 26.419 16.764 1.00 16.35 264 ILE C C 1
ATOM 9873 O O . ILE C 1 264 ? -63.346 27.316 16.102 1.00 15.55 264 ILE C O 1
ATOM 9878 N N . PRO C 1 265 ? -64.741 26.637 17.751 1.00 16.22 265 PRO C N 1
ATOM 9879 C CA . PRO C 1 265 ? -65.065 28.002 18.214 1.00 18.46 265 PRO C CA 1
ATOM 9880 C C . PRO C 1 265 ? -63.851 28.789 18.758 1.00 19.27 265 PRO C C 1
ATOM 9881 O O . PRO C 1 265 ? -62.969 28.237 19.454 1.00 19.59 265 PRO C O 1
ATOM 9885 N N . TRP C 1 266 ? -63.834 30.085 18.514 1.00 18.65 266 TRP C N 1
ATOM 9886 C CA . TRP C 1 266 ? -62.696 30.914 18.929 1.00 18.25 266 TRP C CA 1
ATOM 9887 C C . TRP C 1 266 ? -62.448 30.737 20.429 1.00 18.40 266 TRP C C 1
ATOM 9888 O O . TRP C 1 266 ? -61.323 30.905 20.915 1.00 19.49 266 TRP C O 1
ATOM 9899 N N . SER C 1 267 ? -63.500 30.425 21.164 1.00 17.84 267 SER C N 1
ATOM 9900 C CA . SER C 1 267 ? -63.399 30.281 22.600 1.00 17.91 267 SER C CA 1
ATOM 9901 C C . SER C 1 267 ? -62.443 29.143 22.998 1.00 18.38 267 SER C C 1
ATOM 9902 O O . SER C 1 267 ? -61.964 29.142 24.154 1.00 17.78 267 SER C O 1
ATOM 9905 N N . HIS C 1 268 ? -62.219 28.182 22.085 1.00 17.90 268 HIS C N 1
ATOM 9906 C CA . HIS C 1 268 ? -61.429 26.969 22.319 1.00 17.49 268 HIS C CA 1
ATOM 9907 C C . HIS C 1 268 ? -60.203 26.946 21.399 1.00 17.07 268 HIS C C 1
ATOM 9908 O O . HIS C 1 268 ? -59.528 25.915 21.253 1.00 17.94 268 HIS C O 1
ATOM 9915 N N . VAL C 1 269 ? -59.903 28.077 20.780 1.00 16.34 269 VAL C N 1
ATOM 9916 C CA . VAL C 1 269 ? -58.620 28.295 20.111 1.00 16.35 269 VAL C CA 1
ATOM 9917 C C . VAL C 1 269 ? -57.703 29.043 21.114 1.00 16.62 269 VAL C C 1
ATOM 9918 O O . VAL C 1 269 ? -58.134 29.979 21.765 1.00 18.32 269 VAL C O 1
ATOM 9922 N N . PHE C 1 270 ? -56.468 28.588 21.306 1.00 16.34 270 PHE C N 1
ATOM 9923 C CA . PHE C 1 270 ? -55.499 29.211 22.259 1.00 15.34 270 PHE C CA 1
ATOM 9924 C C . PHE C 1 270 ? -54.478 30.096 21.547 1.00 14.09 270 PHE C C 1
ATOM 9925 O O . PHE C 1 270 ? -53.979 31.069 22.131 1.00 13.21 270 PHE C O 1
ATOM 9933 N N . HIS C 1 271 ? -54.136 29.716 20.318 1.00 13.22 271 HIS C N 1
ATOM 9934 C CA . HIS C 1 271 ? -53.244 30.495 19.503 1.00 13.11 271 HIS C CA 1
ATOM 9935 C C . HIS C 1 271 ? -53.278 29.998 18.063 1.00 13.49 271 HIS C C 1
ATOM 9936 O O . HIS C 1 271 ? -53.318 28.785 17.846 1.00 14.53 271 HIS C O 1
ATOM 9943 N N . ILE C 1 272 ? -53.218 30.923 17.098 1.00 14.08 272 ILE C N 1
ATOM 9944 C CA . ILE C 1 272 ? -52.870 30.563 15.708 1.00 14.81 272 ILE C CA 1
ATOM 9945 C C . ILE C 1 272 ? -51.864 31.565 15.136 1.00 14.06 272 ILE C C 1
ATOM 9946 O O . ILE C 1 272 ? -51.813 32.724 15.582 1.00 13.24 272 ILE C O 1
ATOM 9951 N N . GLY C 1 273 ? -51.132 31.108 14.110 1.00 13.82 273 GLY C N 1
ATOM 9952 C CA . GLY C 1 273 ? -50.592 31.993 13.051 1.00 14.24 273 GLY C CA 1
ATOM 9953 C C . GLY C 1 273 ? -49.098 32.281 13.150 1.00 15.50 273 GLY C C 1
ATOM 9954 O O . GLY C 1 273 ? -48.487 32.640 12.150 1.00 17.01 273 GLY C O 1
ATOM 9955 N N . ASN C 1 274 ? -48.456 32.113 14.306 1.00 15.88 274 ASN C N 1
ATOM 9956 C CA . ASN C 1 274 ? -47.154 32.740 14.470 1.00 15.22 274 ASN C CA 1
ATOM 9957 C C . ASN C 1 274 ? -46.048 31.694 14.594 1.00 15.17 274 ASN C C 1
ATOM 9958 O O . ASN C 1 274 ? -45.916 31.091 15.598 1.00 18.65 274 ASN C O 1
ATOM 9963 N N . PRO C 1 275 ? -45.243 31.505 13.582 1.00 16.13 275 PRO C N 1
ATOM 9964 C CA . PRO C 1 275 ? -44.202 30.487 13.689 1.00 17.37 275 PRO C CA 1
ATOM 9965 C C . PRO C 1 275 ? -43.182 30.784 14.790 1.00 17.88 275 PRO C C 1
ATOM 9966 O O . PRO C 1 275 ? -42.584 29.876 15.318 1.00 19.72 275 PRO C O 1
ATOM 9970 N N . ASN C 1 276 ? -43.043 32.042 15.163 1.00 17.88 276 ASN C N 1
ATOM 9971 C CA . ASN C 1 276 ? -42.127 32.390 16.190 1.00 17.26 276 ASN C CA 1
ATOM 9972 C C . ASN C 1 276 ? -42.614 31.916 17.562 1.00 16.34 276 ASN C C 1
ATOM 9973 O O . ASN C 1 276 ? -41.811 31.504 18.394 1.00 16.01 276 ASN C O 1
ATOM 9978 N N . HIS C 1 277 ? -43.900 32.066 17.820 1.00 15.53 277 HIS C N 1
ATOM 9979 C CA . HIS C 1 277 ? -44.471 31.572 19.045 1.00 15.69 277 HIS C CA 1
ATOM 9980 C C . HIS C 1 277 ? -44.308 30.049 19.158 1.00 16.15 277 HIS C C 1
ATOM 9981 O O . HIS C 1 277 ? -44.152 29.554 20.284 1.00 15.63 277 HIS C O 1
ATOM 9988 N N . ALA C 1 278 ? -44.357 29.327 18.027 1.00 15.81 278 ALA C N 1
ATOM 9989 C CA . ALA C 1 278 ? -44.243 27.858 18.053 1.00 16.79 278 ALA C CA 1
ATOM 9990 C C . ALA C 1 278 ? -42.818 27.394 18.438 1.00 18.27 278 ALA C C 1
ATOM 9991 O O . ALA C 1 278 ? -42.566 26.200 18.520 1.00 18.40 278 ALA C O 1
ATOM 9993 N N . LYS C 1 279 ? -41.874 28.285 18.655 1.00 20.47 279 LYS C N 1
ATOM 9994 C CA . LYS C 1 279 ? -40.482 27.840 18.824 1.00 23.22 279 LYS C CA 1
ATOM 9995 C C . LYS C 1 279 ? -40.293 27.285 20.238 1.00 23.87 279 LYS C C 1
ATOM 9996 O O . LYS C 1 279 ? -39.889 26.126 20.392 1.00 23.03 279 LYS C O 1
ATOM 10002 N N . LEU C 1 280 ? -40.643 28.086 21.245 1.00 23.49 280 LEU C N 1
ATOM 10003 C CA . LEU C 1 280 ? -40.363 27.716 22.622 1.00 24.24 280 LEU C CA 1
ATOM 10004 C C . LEU C 1 280 ? -41.636 27.485 23.444 1.00 20.57 280 LEU C C 1
ATOM 10005 O O . LEU C 1 280 ? -41.591 26.757 24.416 1.00 20.34 280 LEU C O 1
ATOM 10010 N N . TYR C 1 281 ? -42.741 28.117 23.132 1.00 17.74 281 TYR C N 1
ATOM 10011 C CA . TYR C 1 281 ? -43.906 27.958 23.969 1.00 16.75 281 TYR C CA 1
ATOM 10012 C C . TYR C 1 281 ? -44.364 26.485 24.006 1.00 16.97 281 TYR C C 1
ATOM 10013 O O . TYR C 1 281 ? -44.712 25.973 25.082 1.00 15.81 281 TYR C O 1
ATOM 10022 N N . PRO C 1 282 ? -44.344 25.765 22.860 1.00 16.74 282 PRO C N 1
ATOM 10023 C CA . PRO C 1 282 ? -44.667 24.345 22.883 1.00 15.96 282 PRO C CA 1
ATOM 10024 C C . PRO C 1 282 ? -43.694 23.536 23.755 1.00 15.24 282 PRO C C 1
ATOM 10025 O O . PRO C 1 282 ? -44.062 22.501 24.342 1.00 13.53 282 PRO C O 1
ATOM 10029 N N . GLN C 1 283 ? -42.452 23.976 23.821 1.00 15.95 283 GLN C N 1
ATOM 10030 C CA . GLN C 1 283 ? -41.482 23.270 24.671 1.00 17.60 283 GLN C CA 1
ATOM 10031 C C . GLN C 1 283 ? -41.911 23.420 26.131 1.00 15.15 283 GLN C C 1
ATOM 10032 O O . GLN C 1 283 ? -41.794 22.491 26.894 1.00 14.51 283 GLN C O 1
ATOM 10038 N N . ARG C 1 284 ? -42.488 24.567 26.443 1.00 14.29 284 ARG C N 1
ATOM 10039 C CA . ARG C 1 284 ? -42.858 24.980 27.777 1.00 15.09 284 ARG C CA 1
ATOM 10040 C C . ARG C 1 284 ? -44.128 24.245 28.253 1.00 14.58 284 ARG C C 1
ATOM 10041 O O . ARG C 1 284 ? -44.353 23.999 29.451 1.00 14.15 284 ARG C O 1
ATOM 10049 N N . VAL C 1 285 ? -44.992 23.955 27.312 1.00 14.56 285 VAL C N 1
ATOM 10050 C CA . VAL C 1 285 ? -46.145 23.120 27.549 1.00 14.40 285 VAL C CA 1
ATOM 10051 C C . VAL C 1 285 ? -45.657 21.713 27.920 1.00 13.88 285 VAL C C 1
ATOM 10052 O O . VAL C 1 285 ? -46.123 21.147 28.887 1.00 12.06 285 VAL C O 1
ATOM 10056 N N . PHE C 1 286 ? -44.689 21.193 27.155 1.00 14.10 286 PHE C N 1
ATOM 10057 C CA . PHE C 1 286 ? -44.300 19.742 27.210 1.00 13.75 286 PHE C CA 1
ATOM 10058 C C . PHE C 1 286 ? -43.306 19.494 28.340 1.00 13.32 286 PHE C C 1
ATOM 10059 O O . PHE C 1 286 ? -43.202 18.356 28.814 1.00 12.33 286 PHE C O 1
ATOM 10067 N N . ASP C 1 287 ? -42.640 20.556 28.797 1.00 13.20 287 ASP C N 1
ATOM 10068 C CA . ASP C 1 287 ? -41.797 20.487 30.015 1.00 13.57 287 ASP C CA 1
ATOM 10069 C C . ASP C 1 287 ? -42.413 19.550 31.069 1.00 12.99 287 ASP C C 1
ATOM 10070 O O . ASP C 1 287 ? -41.734 18.717 31.655 1.00 12.67 287 ASP C O 1
ATOM 10075 N N . TRP C 1 288 ? -43.682 19.735 31.352 1.00 13.43 288 TRP C N 1
ATOM 10076 C CA . TRP C 1 288 ? -44.296 19.076 32.487 1.00 13.77 288 TRP C CA 1
ATOM 10077 C C . TRP C 1 288 ? -44.416 17.568 32.234 1.00 13.27 288 TRP C C 1
ATOM 10078 O O . TRP C 1 288 ? -44.239 16.748 33.149 1.00 12.66 288 TRP C O 1
ATOM 10089 N N . LEU C 1 289 ? -44.769 17.219 31.013 1.00 13.27 289 LEU C N 1
ATOM 10090 C CA . LEU C 1 289 ? -44.829 15.806 30.579 1.00 13.95 289 LEU C CA 1
ATOM 10091 C C . LEU C 1 289 ? -43.430 15.159 30.596 1.00 12.25 289 LEU C C 1
ATOM 10092 O O . LEU C 1 289 ? -43.268 14.016 30.992 1.00 11.99 289 LEU C O 1
ATOM 10097 N N . HIS C 1 290 ? -42.426 15.917 30.218 1.00 11.82 290 HIS C N 1
ATOM 10098 C CA . HIS C 1 290 ? -41.052 15.478 30.263 1.00 12.46 290 HIS C CA 1
ATOM 10099 C C . HIS C 1 290 ? -40.583 15.230 31.703 1.00 12.53 290 HIS C C 1
ATOM 10100 O O . HIS C 1 290 ? -39.895 14.254 31.981 1.00 12.33 290 HIS C O 1
ATOM 10107 N N . TYR C 1 291 ? -40.922 16.112 32.618 1.00 12.16 291 TYR C N 1
ATOM 10108 C CA . TYR C 1 291 ? -40.672 15.842 34.052 1.00 12.38 291 TYR C CA 1
ATOM 10109 C C . TYR C 1 291 ? -41.330 14.524 34.483 1.00 12.19 291 TYR C C 1
ATOM 10110 O O . TYR C 1 291 ? -40.736 13.690 35.213 1.00 12.52 291 TYR C O 1
ATOM 10119 N N . HIS C 1 292 ? -42.582 14.367 34.087 1.00 11.45 292 HIS C N 1
ATOM 10120 C CA . HIS C 1 292 ? -43.347 13.153 34.423 1.00 11.21 292 HIS C CA 1
ATOM 10121 C C . HIS C 1 292 ? -42.674 11.939 33.782 1.00 11.24 292 HIS C C 1
ATOM 10122 O O . HIS C 1 292 ? -42.652 10.906 34.373 1.00 12.11 292 HIS C O 1
ATOM 10129 N N . ALA C 1 293 ? -42.111 12.081 32.591 1.00 10.89 293 ALA C N 1
ATOM 10130 C CA . ALA C 1 293 ? -41.491 10.944 31.918 1.00 11.02 293 ALA C CA 1
ATOM 10131 C C . ALA C 1 293 ? -40.343 10.411 32.761 1.00 11.35 293 ALA C C 1
ATOM 10132 O O . ALA C 1 293 ? -40.167 9.182 32.814 1.00 11.88 293 ALA C O 1
ATOM 10134 N N . LEU C 1 294 ? -39.602 11.321 33.407 1.00 10.63 294 LEU C N 1
ATOM 10135 C CA . LEU C 1 294 ? -38.453 10.942 34.203 1.00 10.18 294 LEU C CA 1
ATOM 10136 C C . LEU C 1 294 ? -38.989 10.315 35.486 1.00 10.25 294 LEU C C 1
ATOM 10137 O O . LEU C 1 294 ? -38.399 9.334 35.950 1.00 9.55 294 LEU C O 1
ATOM 10142 N N . ILE C 1 295 ? -40.128 10.807 36.027 1.00 10.10 295 ILE C N 1
ATOM 10143 C CA . ILE C 1 295 ? -40.683 10.128 37.212 1.00 10.08 295 ILE C CA 1
ATOM 10144 C C . ILE C 1 295 ? -40.992 8.656 36.851 1.00 10.06 295 ILE C C 1
ATOM 10145 O O . ILE C 1 295 ? -40.731 7.709 37.632 1.00 9.07 295 ILE C O 1
ATOM 10150 N N . ARG C 1 296 ? -41.586 8.476 35.693 1.00 10.55 296 ARG C N 1
ATOM 10151 C CA . ARG C 1 296 ? -41.923 7.149 35.180 1.00 12.06 296 ARG C CA 1
ATOM 10152 C C . ARG C 1 296 ? -40.658 6.320 34.893 1.00 12.77 296 ARG C C 1
ATOM 10153 O O . ARG C 1 296 ? -40.601 5.130 35.199 1.00 12.54 296 ARG C O 1
ATOM 10161 N N . GLN C 1 297 ? -39.626 6.951 34.334 1.00 12.63 297 GLN C N 1
ATOM 10162 C CA . GLN C 1 297 ? -38.401 6.242 34.033 1.00 13.82 297 GLN C CA 1
ATOM 10163 C C . GLN C 1 297 ? -37.730 5.742 35.326 1.00 13.65 297 GLN C C 1
ATOM 10164 O O . GLN C 1 297 ? -37.227 4.629 35.315 1.00 12.64 297 GLN C O 1
ATOM 10170 N N . MET C 1 298 ? -37.750 6.521 36.412 1.00 14.18 298 MET C N 1
ATOM 10171 C CA . MET C 1 298 ? -37.287 6.037 37.694 1.00 15.90 298 MET C CA 1
ATOM 10172 C C . MET C 1 298 ? -38.098 4.807 38.145 1.00 14.68 298 MET C C 1
ATOM 10173 O O . MET C 1 298 ? -37.527 3.854 38.650 1.00 13.14 298 MET C O 1
ATOM 10178 N N . VAL C 1 299 ? -39.412 4.825 37.997 1.00 14.12 299 VAL C N 1
ATOM 10179 C CA . VAL C 1 299 ? -40.234 3.715 38.505 1.00 13.41 299 VAL C CA 1
ATOM 10180 C C . VAL C 1 299 ? -40.031 2.471 37.627 1.00 13.30 299 VAL C C 1
ATOM 10181 O O . VAL C 1 299 ? -39.998 1.344 38.125 1.00 13.88 299 VAL C O 1
ATOM 10185 N N . ARG C 1 300 ? -39.889 2.650 36.336 1.00 13.78 300 ARG C N 1
ATOM 10186 C CA . ARG C 1 300 ? -39.634 1.517 35.435 1.00 14.63 300 ARG C CA 1
ATOM 10187 C C . ARG C 1 300 ? -38.251 0.901 35.769 1.00 13.36 300 ARG C C 1
ATOM 10188 O O . ARG C 1 300 ? -38.106 -0.317 35.888 1.00 10.85 300 ARG C O 1
ATOM 10196 N N . ALA C 1 301 ? -37.257 1.766 35.993 1.00 13.34 301 ALA C N 1
ATOM 10197 C CA . ALA C 1 301 ? -35.897 1.350 36.458 1.00 13.42 301 ALA C CA 1
ATOM 10198 C C . ALA C 1 301 ? -36.008 0.554 37.744 1.00 13.55 301 ALA C C 1
ATOM 10199 O O . ALA C 1 301 ? -35.356 -0.495 37.860 1.00 13.77 301 ALA C O 1
ATOM 10201 N N . GLU C 1 302 ? -36.859 1.035 38.654 1.00 13.59 302 GLU C N 1
ATOM 10202 C CA . GLU C 1 302 ? -37.067 0.379 39.967 1.00 14.06 302 GLU C CA 1
ATOM 10203 C C . GLU C 1 302 ? -37.675 -1.012 39.761 1.00 12.71 302 GLU C C 1
ATOM 10204 O O . GLU C 1 302 ? -37.232 -2.002 40.369 1.00 11.74 302 GLU C O 1
ATOM 10210 N N . LEU C 1 303 ? -38.685 -1.088 38.913 1.00 12.73 303 LEU C N 1
ATOM 10211 C CA . LEU C 1 303 ? -39.346 -2.374 38.632 1.00 12.44 303 LEU C CA 1
ATOM 10212 C C . LEU C 1 303 ? -38.378 -3.326 37.925 1.00 12.78 303 LEU C C 1
ATOM 10213 O O . LEU C 1 303 ? -38.354 -4.498 38.245 1.00 12.34 303 LEU C O 1
ATOM 10218 N N . VAL C 1 304 ? -37.584 -2.806 36.980 1.00 12.65 304 VAL C N 1
ATOM 10219 C CA . VAL C 1 304 ? -36.620 -3.647 36.271 1.00 12.86 304 VAL C CA 1
ATOM 10220 C C . VAL C 1 304 ? -35.574 -4.180 37.261 1.00 12.78 304 VAL C C 1
ATOM 10221 O O . VAL C 1 304 ? -35.284 -5.385 37.294 1.00 13.28 304 VAL C O 1
ATOM 10225 N N . ALA C 1 305 ? -35.021 -3.302 38.087 1.00 13.39 305 ALA C N 1
ATOM 10226 C CA . ALA C 1 305 ? -34.000 -3.723 39.075 1.00 13.14 305 ALA C CA 1
ATOM 10227 C C . ALA C 1 305 ? -34.559 -4.765 40.051 1.00 12.76 305 ALA C C 1
ATOM 10228 O O . ALA C 1 305 ? -33.887 -5.697 40.398 1.00 13.17 305 ALA C O 1
ATOM 10230 N N . GLY C 1 306 ? -35.775 -4.608 40.509 1.00 13.12 306 GLY C N 1
ATOM 10231 C CA . GLY C 1 306 ? -36.290 -5.514 41.514 1.00 13.49 306 GLY C CA 1
ATOM 10232 C C . GLY C 1 306 ? -36.648 -6.851 40.900 1.00 13.89 306 GLY C C 1
ATOM 10233 O O . GLY C 1 306 ? -36.597 -7.895 41.552 1.00 13.64 306 GLY C O 1
ATOM 10234 N N . LEU C 1 307 ? -37.064 -6.813 39.643 1.00 13.59 307 LEU C N 1
ATOM 10235 C CA . LEU C 1 307 ? -37.319 -8.052 38.972 1.00 13.77 307 LEU C CA 1
ATOM 10236 C C . LEU C 1 307 ? -35.984 -8.805 38.854 1.00 13.36 307 LEU C C 1
ATOM 10237 O O . LEU C 1 307 ? -35.965 -10.039 38.969 1.00 12.67 307 LEU C O 1
ATOM 10242 N N . ALA C 1 308 ? -34.889 -8.066 38.648 1.00 12.75 308 ALA C N 1
ATOM 10243 C CA . ALA C 1 308 ? -33.593 -8.698 38.554 1.00 12.87 308 ALA C CA 1
ATOM 10244 C C . ALA C 1 308 ? -33.265 -9.345 39.891 1.00 13.17 308 ALA C C 1
ATOM 10245 O O . ALA C 1 308 ? -32.791 -10.469 39.941 1.00 13.79 308 ALA C O 1
ATOM 10247 N N . VAL C 1 309 ? -33.510 -8.624 40.976 1.00 14.55 309 VAL C N 1
ATOM 10248 C CA . VAL C 1 309 ? -33.207 -9.133 42.319 1.00 14.11 309 VAL C CA 1
ATOM 10249 C C . VAL C 1 309 ? -34.069 -10.373 42.590 1.00 15.06 309 VAL C C 1
ATOM 10250 O O . VAL C 1 309 ? -33.574 -11.365 43.111 1.00 14.08 309 VAL C O 1
ATOM 10254 N N . LEU C 1 310 ? -35.353 -10.326 42.210 1.00 15.23 310 LEU C N 1
ATOM 10255 C CA . LEU C 1 310 ? -36.255 -11.442 42.475 1.00 15.67 310 LEU C CA 1
ATOM 10256 C C . LEU C 1 310 ? -35.839 -12.690 41.676 1.00 16.29 310 LEU C C 1
ATOM 10257 O O . LEU C 1 310 ? -35.803 -13.756 42.265 1.00 17.47 310 LEU C O 1
ATOM 10262 N N . ILE C 1 311 ? -35.535 -12.583 40.378 1.00 17.17 311 ILE C N 1
ATOM 10263 C CA . ILE C 1 311 ? -35.323 -13.775 39.562 1.00 17.36 311 ILE C CA 1
ATOM 10264 C C . ILE C 1 311 ? -33.958 -14.367 39.931 1.00 18.17 311 ILE C C 1
ATOM 10265 O O . ILE C 1 311 ? -33.906 -15.544 40.240 1.00 18.33 311 ILE C O 1
ATOM 10270 N N . THR C 1 312 ? -32.883 -13.580 40.000 1.00 19.46 312 THR C N 1
ATOM 10271 C CA . THR C 1 312 ? -31.576 -14.162 40.375 1.00 20.15 312 THR C CA 1
ATOM 10272 C C . THR C 1 312 ? -31.683 -14.824 41.754 1.00 22.42 312 THR C C 1
ATOM 10273 O O . THR C 1 312 ? -31.146 -15.927 41.958 1.00 26.02 312 THR C O 1
ATOM 10277 N N . GLU C 1 313 ? -32.427 -14.208 42.677 1.00 23.66 313 GLU C N 1
ATOM 10278 C CA . GLU C 1 313 ? -32.582 -14.744 44.051 1.00 22.70 313 GLU C CA 1
ATOM 10279 C C . GLU C 1 313 ? -33.336 -16.073 44.035 1.00 20.30 313 GLU C C 1
ATOM 10280 O O . GLU C 1 313 ? -32.946 -17.028 44.722 1.00 19.27 313 GLU C O 1
ATOM 10286 N N . HIS C 1 314 ? -34.455 -16.103 43.325 1.00 18.63 314 HIS C N 1
ATOM 10287 C CA . HIS C 1 314 ? -35.280 -17.306 43.319 1.00 19.01 314 HIS C CA 1
ATOM 10288 C C . HIS C 1 314 ? -34.565 -18.493 42.632 1.00 20.07 314 HIS C C 1
ATOM 10289 O O . HIS C 1 314 ? -34.781 -19.637 43.007 1.00 20.67 314 HIS C O 1
ATOM 10296 N N . ILE C 1 315 ? -33.789 -18.246 41.580 1.00 20.98 315 ILE C N 1
ATOM 10297 C CA . ILE C 1 315 ? -33.004 -19.291 40.961 1.00 22.00 315 ILE C CA 1
ATOM 10298 C C . ILE C 1 315 ? -31.835 -19.650 41.882 1.00 22.99 315 ILE C C 1
ATOM 10299 O O . ILE C 1 315 ? -31.579 -20.828 42.086 1.00 22.57 315 ILE C O 1
ATOM 10304 N N . GLY C 1 316 ? -31.146 -18.637 42.430 1.00 23.00 316 GLY C N 1
ATOM 10305 C CA . GLY C 1 316 ? -29.954 -18.859 43.241 1.00 23.14 316 GLY C CA 1
ATOM 10306 C C . GLY C 1 316 ? -28.687 -18.263 42.643 1.00 24.20 316 GLY C C 1
ATOM 10307 O O . GLY C 1 316 ? -27.620 -18.398 43.246 1.00 25.94 316 GLY C O 1
ATOM 10308 N N . THR C 1 317 ? -28.763 -17.568 41.501 1.00 23.53 317 THR C N 1
ATOM 10309 C CA . THR C 1 317 ? -27.553 -17.042 40.858 1.00 24.36 317 THR C CA 1
ATOM 10310 C C . THR C 1 317 ? -27.064 -15.748 41.539 1.00 25.49 317 THR C C 1
ATOM 10311 O O . THR C 1 317 ? -26.015 -15.198 41.141 1.00 23.28 317 THR C O 1
ATOM 10315 N N . ASN C 1 318 ? -27.793 -15.275 42.549 1.00 24.34 318 ASN C N 1
ATOM 10316 C CA . ASN C 1 318 ? -27.573 -13.960 43.113 1.00 27.10 318 ASN C CA 1
ATOM 10317 C C . ASN C 1 318 ? -26.267 -13.890 43.914 1.00 28.44 318 ASN C C 1
ATOM 10318 O O . ASN C 1 318 ? -25.834 -12.808 44.181 1.00 25.46 318 ASN C O 1
ATOM 10323 N N . LYS C 1 319 ? -25.620 -14.986 44.280 1.00 32.55 319 LYS C N 1
ATOM 10324 C CA . LYS C 1 319 ? -24.344 -14.833 44.997 1.00 36.71 319 LYS C CA 1
ATOM 10325 C C . LYS C 1 319 ? -23.161 -15.040 44.043 1.00 34.42 319 LYS C C 1
ATOM 10326 O O . LYS C 1 319 ? -22.006 -14.789 44.441 1.00 33.50 319 LYS C O 1
ATOM 10332 N N . ILE C 1 320 ? -23.421 -15.463 42.799 1.00 32.04 320 ILE C N 1
ATOM 10333 C CA . ILE C 1 320 ? -22.346 -15.510 41.797 1.00 31.14 320 ILE C CA 1
ATOM 10334 C C . ILE C 1 320 ? -21.866 -14.079 41.559 1.00 31.90 320 ILE C C 1
ATOM 10335 O O . ILE C 1 320 ? -22.648 -13.236 41.142 1.00 30.08 320 ILE C O 1
ATOM 10340 N N . PRO C 1 321 ? -20.589 -13.795 41.862 1.00 31.59 321 PRO C N 1
ATOM 10341 C CA . PRO C 1 321 ? -20.161 -12.394 41.847 1.00 29.23 321 PRO C CA 1
ATOM 10342 C C . PRO C 1 321 ? -20.388 -11.696 40.493 1.00 26.26 321 PRO C C 1
ATOM 10343 O O . PRO C 1 321 ? -20.697 -10.505 40.466 1.00 25.16 321 PRO C O 1
ATOM 10347 N N . ALA C 1 322 ? -20.232 -12.418 39.399 1.00 23.21 322 ALA C N 1
ATOM 10348 C CA . ALA C 1 322 ? -20.485 -11.849 38.062 1.00 24.24 322 ALA C CA 1
ATOM 10349 C C . ALA C 1 322 ? -21.962 -11.446 37.906 1.00 24.19 322 ALA C C 1
ATOM 10350 O O . ALA C 1 322 ? -22.254 -10.449 37.246 1.00 26.60 322 ALA C O 1
ATOM 10352 N N . VAL C 1 323 ? -22.873 -12.261 38.428 1.00 21.41 323 VAL C N 1
ATOM 10353 C CA . VAL C 1 323 ? -24.295 -11.923 38.439 1.00 23.43 323 VAL C CA 1
ATOM 10354 C C . VAL C 1 323 ? -24.529 -10.672 39.303 1.00 21.82 323 VAL C C 1
ATOM 10355 O O . VAL C 1 323 ? -25.141 -9.709 38.824 1.00 19.87 323 VAL C O 1
ATOM 10359 N N . GLN C 1 324 ? -24.009 -10.685 40.530 1.00 22.54 324 GLN C N 1
ATOM 10360 C CA . GLN C 1 324 ? -24.117 -9.574 41.484 1.00 24.26 324 GLN C CA 1
ATOM 10361 C C . GLN C 1 324 ? -23.748 -8.220 40.852 1.00 23.73 324 GLN C C 1
ATOM 10362 O O . GLN C 1 324 ? -24.438 -7.218 41.106 1.00 21.05 324 GLN C O 1
ATOM 10368 N N . THR C 1 325 ? -22.662 -8.162 40.068 1.00 22.16 325 THR C N 1
ATOM 10369 C CA . THR C 1 325 ? -22.241 -6.875 39.503 1.00 22.09 325 THR C CA 1
ATOM 10370 C C . THR C 1 325 ? -23.256 -6.409 38.442 1.00 21.01 325 THR C C 1
ATOM 10371 O O . THR C 1 325 ? -23.436 -5.197 38.257 1.00 19.79 325 THR C O 1
ATOM 10375 N N . ARG C 1 326 ? -23.880 -7.351 37.723 1.00 20.05 326 ARG C N 1
ATOM 10376 C CA . ARG C 1 326 ? -24.849 -6.988 36.692 1.00 20.18 326 ARG C CA 1
ATOM 10377 C C . ARG C 1 326 ? -26.128 -6.479 37.365 1.00 18.65 326 ARG C C 1
ATOM 10378 O O . ARG C 1 326 ? -26.650 -5.464 36.970 1.00 20.66 326 ARG C O 1
ATOM 10386 N N . VAL C 1 327 ? -26.579 -7.127 38.423 1.00 17.73 327 VAL C N 1
ATOM 10387 C CA . VAL C 1 327 ? -27.741 -6.637 39.159 1.00 16.61 327 VAL C CA 1
ATOM 10388 C C . VAL C 1 327 ? -27.436 -5.269 39.784 1.00 16.96 327 VAL C C 1
ATOM 10389 O O . VAL C 1 327 ? -28.335 -4.403 39.815 1.00 15.43 327 VAL C O 1
ATOM 10393 N N . ALA C 1 328 ? -26.205 -5.081 40.283 1.00 16.74 328 ALA C N 1
ATOM 10394 C CA . ALA C 1 328 ? -25.790 -3.787 40.864 1.00 17.56 328 ALA C CA 1
ATOM 10395 C C . ALA C 1 328 ? -25.904 -2.674 39.811 1.00 19.46 328 ALA C C 1
ATOM 10396 O O . ALA C 1 328 ? -26.262 -1.553 40.134 1.00 23.20 328 ALA C O 1
ATOM 10398 N N . LYS C 1 329 ? -25.648 -2.997 38.560 1.00 19.96 329 LYS C N 1
ATOM 10399 C CA . LYS C 1 329 ? -25.756 -2.046 37.452 1.00 22.19 329 LYS C CA 1
ATOM 10400 C C . LYS C 1 329 ? -27.225 -1.640 37.207 1.00 18.86 329 LYS C C 1
ATOM 10401 O O . LYS C 1 329 ? -27.511 -0.473 36.941 1.00 17.42 329 LYS C O 1
ATOM 10407 N N . LEU C 1 330 ? -28.152 -2.584 37.257 1.00 16.15 330 LEU C N 1
ATOM 10408 C CA . LEU C 1 330 ? -29.575 -2.242 37.127 1.00 15.35 330 LEU C CA 1
ATOM 10409 C C . LEU C 1 330 ? -29.973 -1.326 38.293 1.00 14.17 330 LEU C C 1
ATOM 10410 O O . LEU C 1 330 ? -30.629 -0.310 38.085 1.00 13.13 330 LEU C O 1
ATOM 10415 N N . ILE C 1 331 ? -29.532 -1.673 39.503 1.00 13.98 331 ILE C N 1
ATOM 10416 C CA . ILE C 1 331 ? -29.823 -0.871 40.722 1.00 14.92 331 ILE C CA 1
ATOM 10417 C C . ILE C 1 331 ? -29.219 0.530 40.573 1.00 12.94 331 ILE C C 1
ATOM 10418 O O . ILE C 1 331 ? -29.884 1.513 40.899 1.00 12.41 331 ILE C O 1
ATOM 10423 N N . GLY C 1 332 ? -28.007 0.615 40.021 1.00 12.25 332 GLY C N 1
ATOM 10424 C CA . GLY C 1 332 ? -27.360 1.901 39.762 1.00 12.27 332 GLY C CA 1
ATOM 10425 C C . GLY C 1 332 ? -28.150 2.770 38.796 1.00 11.87 332 GLY C C 1
ATOM 10426 O O . GLY C 1 332 ? -28.211 4.002 38.933 1.00 12.33 332 GLY C O 1
ATOM 10427 N N . PHE C 1 333 ? -28.753 2.139 37.810 1.00 11.53 333 PHE C N 1
ATOM 10428 C CA . PHE C 1 333 ? -29.480 2.857 36.794 1.00 12.32 333 PHE C CA 1
ATOM 10429 C C . PHE C 1 333 ? -30.720 3.501 37.414 1.00 13.10 333 PHE C C 1
ATOM 10430 O O . PHE C 1 333 ? -31.012 4.661 37.125 1.00 13.91 333 PHE C O 1
ATOM 10438 N N . HIS C 1 334 ? -31.392 2.762 38.290 1.00 13.44 334 HIS C N 1
ATOM 10439 C CA . HIS C 1 334 ? -32.490 3.289 39.044 1.00 14.80 334 HIS C CA 1
ATOM 10440 C C . HIS C 1 334 ? -32.077 4.510 39.884 1.00 15.56 334 HIS C C 1
ATOM 10441 O O . HIS C 1 334 ? -32.794 5.533 39.942 1.00 14.16 334 HIS C O 1
ATOM 10448 N N . GLN C 1 335 ? -30.949 4.380 40.570 1.00 16.06 335 GLN C N 1
ATOM 10449 C CA . GLN C 1 335 ? -30.460 5.448 41.455 1.00 16.69 335 GLN C CA 1
ATOM 10450 C C . GLN C 1 335 ? -30.016 6.650 40.633 1.00 15.71 335 GLN C C 1
ATOM 10451 O O . GLN C 1 335 ? -30.202 7.771 41.053 1.00 16.51 335 GLN C O 1
ATOM 10457 N N . ALA C 1 336 ? -29.492 6.418 39.448 1.00 16.07 336 ALA C N 1
ATOM 10458 C CA . ALA C 1 336 ? -29.202 7.524 38.523 1.00 15.75 336 ALA C CA 1
ATOM 10459 C C . ALA C 1 336 ? -30.481 8.282 38.131 1.00 15.25 336 ALA C C 1
ATOM 10460 O O . ALA C 1 336 ? -30.441 9.497 38.007 1.00 14.82 336 ALA C O 1
ATOM 10462 N N . MET C 1 337 ? -31.588 7.599 37.873 1.00 15.28 337 MET C N 1
ATOM 10463 C CA . MET C 1 337 ? -32.811 8.309 37.513 1.00 16.50 337 MET C CA 1
ATOM 10464 C C . MET C 1 337 ? -33.281 9.105 38.737 1.00 16.97 337 MET C C 1
ATOM 10465 O O . MET C 1 337 ? -33.713 10.262 38.625 1.00 15.51 337 MET C O 1
ATOM 10470 N N . LEU C 1 338 ? -33.161 8.481 39.910 1.00 17.19 338 LEU C N 1
ATOM 10471 C CA . LEU C 1 338 ? -33.576 9.135 41.176 1.00 17.97 338 LEU C CA 1
ATOM 10472 C C . LEU C 1 338 ? -32.671 10.352 41.462 1.00 16.89 338 LEU C C 1
ATOM 10473 O O . LEU C 1 338 ? -33.183 11.378 41.876 1.00 16.27 338 LEU C O 1
ATOM 10478 N N . ALA C 1 339 ? -31.366 10.285 41.170 1.00 15.09 339 ALA C N 1
ATOM 10479 C CA . ALA C 1 339 ? -30.494 11.422 41.412 1.00 15.08 339 ALA C CA 1
ATOM 10480 C C . ALA C 1 339 ? -30.903 12.598 40.521 1.00 15.39 339 ALA C C 1
ATOM 10481 O O . ALA C 1 339 ? -30.973 13.741 41.001 1.00 15.81 339 ALA C O 1
ATOM 10483 N N . HIS C 1 340 ? -31.107 12.346 39.230 1.00 13.86 340 HIS C N 1
ATOM 10484 C CA . HIS C 1 340 ? -31.551 13.430 38.358 1.00 13.84 340 HIS C CA 1
ATOM 10485 C C . HIS C 1 340 ? -32.905 13.983 38.802 1.00 13.40 340 HIS C C 1
ATOM 10486 O O . HIS C 1 340 ? -33.144 15.148 38.614 1.00 13.87 340 HIS C O 1
ATOM 10493 N N . LEU C 1 341 ? -33.790 13.132 39.311 1.00 13.69 341 LEU C N 1
ATOM 10494 C CA . LEU C 1 341 ? -35.115 13.575 39.655 1.00 13.41 341 LEU C CA 1
ATOM 10495 C C . LEU C 1 341 ? -35.023 14.554 40.818 1.00 13.46 341 LEU C C 1
ATOM 10496 O O . LEU C 1 341 ? -35.431 15.711 40.698 1.00 13.79 341 LEU C O 1
ATOM 10501 N N . ILE C 1 342 ? -34.385 14.084 41.890 1.00 14.12 342 ILE C N 1
ATOM 10502 C CA . ILE C 1 342 ? -34.141 14.851 43.117 1.00 13.87 342 ILE C CA 1
ATOM 10503 C C . ILE C 1 342 ? -33.392 16.135 42.797 1.00 12.78 342 ILE C C 1
ATOM 10504 O O . ILE C 1 342 ? -33.773 17.208 43.299 1.00 12.04 342 ILE C O 1
ATOM 10509 N N . ALA C 1 343 ? -32.365 16.038 41.974 1.00 12.78 343 ALA C N 1
ATOM 10510 C CA . ALA C 1 343 ? -31.550 17.255 41.705 1.00 12.59 343 ALA C CA 1
ATOM 10511 C C . ALA C 1 343 ? -32.368 18.243 40.866 1.00 11.95 343 ALA C C 1
ATOM 10512 O O . ALA C 1 343 ? -32.220 19.448 41.045 1.00 10.62 343 ALA C O 1
ATOM 10514 N N . SER C 1 344 ? -33.198 17.746 39.949 1.00 11.67 344 SER C N 1
ATOM 10515 C CA . SER C 1 344 ? -34.045 18.663 39.197 1.00 12.00 344 SER C CA 1
ATOM 10516 C C . SER C 1 344 ? -34.947 19.420 40.169 1.00 12.37 344 SER C C 1
ATOM 10517 O O . SER C 1 344 ? -35.172 20.587 39.982 1.00 12.62 344 SER C O 1
ATOM 10520 N N . GLU C 1 345 ? -35.440 18.754 41.201 1.00 13.24 345 GLU C N 1
ATOM 10521 C CA . GLU C 1 345 ? -36.423 19.335 42.085 1.00 13.83 345 GLU C CA 1
ATOM 10522 C C . GLU C 1 345 ? -35.763 20.375 42.978 1.00 16.26 345 GLU C C 1
ATOM 10523 O O . GLU C 1 345 ? -36.349 21.445 43.278 1.00 14.47 345 GLU C O 1
ATOM 10529 N N . GLU C 1 346 ? -34.542 20.018 43.383 1.00 18.57 346 GLU C N 1
ATOM 10530 C CA . GLU C 1 346 ? -33.689 20.869 44.209 1.00 20.37 346 GLU C CA 1
ATOM 10531 C C . GLU C 1 346 ? -33.368 22.178 43.476 1.00 19.53 346 GLU C C 1
ATOM 10532 O O . GLU C 1 346 ? -33.466 23.256 44.048 1.00 18.48 346 GLU C O 1
ATOM 10538 N N . LEU C 1 347 ? -33.054 22.097 42.195 1.00 18.78 347 LEU C N 1
ATOM 10539 C CA . LEU C 1 347 ? -32.545 23.248 41.483 1.00 19.33 347 LEU C CA 1
ATOM 10540 C C . LEU C 1 347 ? -33.619 23.811 40.536 1.00 18.64 347 LEU C C 1
ATOM 10541 O O . LEU C 1 347 ? -33.306 24.271 39.439 1.00 18.36 347 LEU C O 1
ATOM 10546 N N . GLY C 1 348 ? -34.859 23.852 41.005 1.00 17.33 348 GLY C N 1
ATOM 10547 C CA . GLY C 1 348 ? -35.954 24.342 40.241 1.00 18.04 348 GLY C CA 1
ATOM 10548 C C . GLY C 1 348 ? -36.018 25.850 40.274 1.00 18.51 348 GLY C C 1
ATOM 10549 O O . GLY C 1 348 ? -35.170 26.493 40.859 1.00 19.71 348 GLY C O 1
ATOM 10550 N N . PHE C 1 349 ? -37.028 26.398 39.609 1.00 19.00 349 PHE C N 1
ATOM 10551 C CA . PHE C 1 349 ? -37.189 27.837 39.504 1.00 19.14 349 PHE C CA 1
ATOM 10552 C C . PHE C 1 349 ? -38.678 28.171 39.337 1.00 19.79 349 PHE C C 1
ATOM 10553 O O . PHE C 1 349 ? -39.511 27.319 38.928 1.00 19.80 349 PHE C O 1
ATOM 10561 N N . HIS C 1 350 ? -39.005 29.429 39.604 1.00 19.83 350 HIS C N 1
ATOM 10562 C CA . HIS C 1 350 ? -40.369 29.923 39.394 1.00 19.60 350 HIS C CA 1
ATOM 10563 C C . HIS C 1 350 ? -40.546 30.354 37.940 1.00 19.16 350 HIS C C 1
ATOM 10564 O O . HIS C 1 350 ? -39.630 30.900 37.328 1.00 17.96 350 HIS C O 1
ATOM 10571 N N . THR C 1 351 ? -41.725 30.047 37.418 1.00 19.27 351 THR C N 1
ATOM 10572 C CA . THR C 1 351 ? -42.195 30.532 36.116 1.00 19.14 351 THR C CA 1
ATOM 10573 C C . THR C 1 351 ? -42.870 31.893 36.296 1.00 19.72 351 THR C C 1
ATOM 10574 O O . THR C 1 351 ? -43.220 32.255 37.430 1.00 20.78 351 THR C O 1
ATOM 10578 N N . PRO C 1 352 ? -43.126 32.618 35.177 1.00 20.14 352 PRO C N 1
ATOM 10579 C CA . PRO C 1 352 ? -43.794 33.945 35.212 1.00 19.38 352 PRO C CA 1
ATOM 10580 C C . PRO C 1 352 ? -45.050 33.967 36.102 1.00 18.91 352 PRO C C 1
ATOM 10581 O O . PRO C 1 352 ? -45.207 34.923 36.854 1.00 20.96 352 PRO C O 1
ATOM 10585 N N . GLY C 1 353 ? -45.863 32.907 36.109 1.00 18.00 353 GLY C N 1
ATOM 10586 C CA . GLY C 1 353 ? -47.077 32.848 36.956 1.00 18.79 353 GLY C CA 1
ATOM 10587 C C . GLY C 1 353 ? -46.841 32.420 38.408 1.00 19.42 353 GLY C C 1
ATOM 10588 O O . GLY C 1 353 ? -47.809 32.266 39.162 1.00 20.03 353 GLY C O 1
ATOM 10589 N N . GLY C 1 354 ? -45.592 32.196 38.846 1.00 20.60 354 GLY C N 1
ATOM 10590 C CA . GLY C 1 354 ? -45.350 31.775 40.243 1.00 18.79 354 GLY C CA 1
ATOM 10591 C C . GLY C 1 354 ? -45.440 30.269 40.435 1.00 20.11 354 GLY C C 1
ATOM 10592 O O . GLY C 1 354 ? -45.603 29.834 41.546 1.00 24.00 354 GLY C O 1
ATOM 10593 N N . HIS C 1 355 ? -45.381 29.450 39.380 1.00 20.44 355 HIS C N 1
ATOM 10594 C CA . HIS C 1 355 ? -45.318 28.005 39.579 1.00 19.93 355 HIS C CA 1
ATOM 10595 C C . HIS C 1 355 ? -43.850 27.599 39.787 1.00 19.80 355 HIS C C 1
ATOM 10596 O O . HIS C 1 355 ? -42.944 28.186 39.181 1.00 19.76 355 HIS C O 1
ATOM 10603 N N . TYR C 1 356 ? -43.612 26.575 40.598 1.00 18.35 356 TYR C N 1
ATOM 10604 C CA . TYR C 1 356 ? -42.256 26.086 40.744 1.00 18.72 356 TYR C CA 1
ATOM 10605 C C . TYR C 1 356 ? -42.029 24.918 39.779 1.00 18.05 356 TYR C C 1
ATOM 10606 O O . TYR C 1 356 ? -42.744 23.936 39.855 1.00 18.44 356 TYR C O 1
ATOM 10615 N N . LYS C 1 357 ? -41.018 25.027 38.915 1.00 17.22 357 LYS C N 1
ATOM 10616 C CA . LYS C 1 357 ? -40.770 24.015 37.906 1.00 15.84 357 LYS C CA 1
ATOM 10617 C C . LYS C 1 357 ? -39.389 23.401 38.161 1.00 15.68 357 LYS C C 1
ATOM 10618 O O . LYS C 1 357 ? -38.424 24.118 38.354 1.00 16.26 357 LYS C O 1
ATOM 10624 N N . PRO C 1 358 ? -39.294 22.068 38.087 1.00 15.04 358 PRO C N 1
ATOM 10625 C CA . PRO C 1 358 ? -38.031 21.422 38.263 1.00 15.44 358 PRO C CA 1
ATOM 10626 C C . PRO C 1 358 ? -37.034 21.876 37.191 1.00 15.64 358 PRO C C 1
ATOM 10627 O O . PRO C 1 358 ? -37.447 22.439 36.182 1.00 16.77 358 PRO C O 1
ATOM 10631 N N . ASN C 1 359 ? -35.743 21.681 37.438 1.00 15.36 359 ASN C N 1
ATOM 10632 C CA . ASN C 1 359 ? -34.724 22.150 36.503 1.00 16.40 359 ASN C CA 1
ATOM 10633 C C . ASN C 1 359 ? -34.860 21.408 35.163 1.00 17.69 359 ASN C C 1
ATOM 10634 O O . ASN C 1 359 ? -34.550 20.203 35.057 1.00 16.23 359 ASN C O 1
ATOM 10639 N N . ILE C 1 360 ? -35.264 22.146 34.132 1.00 19.11 360 ILE C N 1
ATOM 10640 C CA . ILE C 1 360 ? -35.508 21.582 32.783 1.00 20.02 360 ILE C CA 1
ATOM 10641 C C . ILE C 1 360 ? -34.270 20.831 32.262 1.00 19.46 360 ILE C C 1
ATOM 10642 O O . ILE C 1 360 ? -34.380 19.746 31.690 1.00 18.40 360 ILE C O 1
ATOM 10647 N N . LEU C 1 361 ? -33.085 21.371 32.436 1.00 19.35 361 LEU C N 1
ATOM 10648 C CA . LEU C 1 361 ? -31.910 20.713 31.841 1.00 20.00 361 LEU C CA 1
ATOM 10649 C C . LEU C 1 361 ? -31.602 19.393 32.547 1.00 18.58 361 LEU C C 1
ATOM 10650 O O . LEU C 1 361 ? -31.184 18.437 31.915 1.00 18.00 361 LEU C O 1
ATOM 10655 N N . ILE C 1 362 ? -31.803 19.360 33.852 1.00 17.33 362 ILE C N 1
ATOM 10656 C CA . ILE C 1 362 ? -31.399 18.186 34.617 1.00 17.49 362 ILE C CA 1
ATOM 10657 C C . ILE C 1 362 ? -32.409 17.050 34.385 1.00 15.89 362 ILE C C 1
ATOM 10658 O O . ILE C 1 362 ? -31.992 15.909 34.222 1.00 15.31 362 ILE C O 1
ATOM 10663 N N . TYR C 1 363 ? -33.710 17.318 34.376 1.00 14.83 363 TYR C N 1
ATOM 10664 C CA . TYR C 1 363 ? -34.598 16.175 34.161 1.00 15.66 363 TYR C CA 1
ATOM 10665 C C . TYR C 1 363 ? -34.547 15.787 32.675 1.00 13.82 363 TYR C C 1
ATOM 10666 O O . TYR C 1 363 ? -34.751 14.653 32.360 1.00 14.66 363 TYR C O 1
ATOM 10675 N N . ASP C 1 364 ? -34.225 16.689 31.766 1.00 13.38 364 ASP C N 1
ATOM 10676 C CA . ASP C 1 364 ? -34.168 16.289 30.352 1.00 12.86 364 ASP C CA 1
ATOM 10677 C C . ASP C 1 364 ? -32.925 15.424 30.121 1.00 12.51 364 ASP C C 1
ATOM 10678 O O . ASP C 1 364 ? -32.957 14.528 29.298 1.00 10.54 364 ASP C O 1
ATOM 10683 N N . PHE C 1 365 ? -31.849 15.706 30.873 1.00 12.42 365 PHE C N 1
ATOM 10684 C CA . PHE C 1 365 ? -30.627 14.891 30.786 1.00 11.75 365 PHE C CA 1
ATOM 10685 C C . PHE C 1 365 ? -30.852 13.550 31.477 1.00 11.23 365 PHE C C 1
ATOM 10686 O O . PHE C 1 365 ? -30.339 12.556 31.024 1.00 10.86 365 PHE C O 1
ATOM 10694 N N . GLY C 1 366 ? -31.679 13.545 32.517 1.00 11.26 366 GLY C N 1
ATOM 10695 C CA . GLY C 1 366 ? -32.119 12.308 33.115 1.00 11.16 366 GLY C CA 1
ATOM 10696 C C . GLY C 1 366 ? -32.801 11.414 32.092 1.00 11.15 366 GLY C C 1
ATOM 10697 O O . GLY C 1 366 ? -32.481 10.252 32.002 1.00 10.75 366 GLY C O 1
ATOM 10698 N N . ARG C 1 367 ? -33.735 11.981 31.343 1.00 12.10 367 ARG C N 1
ATOM 10699 C CA . ARG C 1 367 ? -34.427 11.276 30.278 1.00 13.42 367 ARG C CA 1
ATOM 10700 C C . ARG C 1 367 ? -33.434 10.785 29.218 1.00 13.09 367 ARG C C 1
ATOM 10701 O O . ARG C 1 367 ? -33.531 9.657 28.749 1.00 11.17 367 ARG C O 1
ATOM 10709 N N . ALA C 1 368 ? -32.490 11.649 28.860 1.00 13.91 368 ALA C N 1
ATOM 10710 C CA . ALA C 1 368 ? -31.549 11.303 27.846 1.00 15.29 368 ALA C CA 1
ATOM 10711 C C . ALA C 1 368 ? -30.867 10.034 28.310 1.00 15.86 368 ALA C C 1
ATOM 10712 O O . ALA C 1 368 ? -30.792 9.063 27.577 1.00 17.58 368 ALA C O 1
ATOM 10714 N N . LEU C 1 369 ? -30.431 10.080 29.569 1.00 16.53 369 LEU C N 1
ATOM 10715 C CA . LEU C 1 369 ? -29.703 8.983 30.127 1.00 16.78 369 LEU C CA 1
ATOM 10716 C C . LEU C 1 369 ? -30.543 7.704 30.032 1.00 15.68 369 LEU C C 1
ATOM 10717 O O . LEU C 1 369 ? -29.993 6.639 29.766 1.00 14.09 369 LEU C O 1
ATOM 10722 N N . TYR C 1 370 ? -31.842 7.810 30.346 1.00 14.76 370 TYR C N 1
ATOM 10723 C CA . TYR C 1 370 ? -32.711 6.645 30.311 1.00 14.38 370 TYR C CA 1
ATOM 10724 C C . TYR C 1 370 ? -32.811 6.124 28.877 1.00 14.67 370 TYR C C 1
ATOM 10725 O O . TYR C 1 370 ? -32.648 4.930 28.641 1.00 12.93 370 TYR C O 1
ATOM 10734 N N . LEU C 1 371 ? -33.109 7.041 27.947 1.00 16.83 371 LEU C N 1
ATOM 10735 C CA . LEU C 1 371 ? -33.353 6.709 26.554 1.00 17.92 371 LEU C CA 1
ATOM 10736 C C . LEU C 1 371 ? -32.095 6.065 25.980 1.00 19.20 371 LEU C C 1
ATOM 10737 O O . LEU C 1 371 ? -32.169 5.144 25.170 1.00 21.03 371 LEU C O 1
ATOM 10742 N N . GLU C 1 372 ? -30.939 6.489 26.439 1.00 19.89 372 GLU C N 1
ATOM 10743 C CA . GLU C 1 372 ? -29.735 5.926 25.876 1.00 20.15 372 GLU C CA 1
ATOM 10744 C C . GLU C 1 372 ? -29.485 4.488 26.364 1.00 20.47 372 GLU C C 1
ATOM 10745 O O . GLU C 1 372 ? -28.915 3.706 25.599 1.00 21.25 372 GLU C O 1
ATOM 10751 N N . ASN C 1 373 ? -29.913 4.116 27.569 1.00 19.36 373 ASN C N 1
ATOM 10752 C CA . ASN C 1 373 ? -29.422 2.925 28.261 1.00 18.77 373 ASN C CA 1
ATOM 10753 C C . ASN C 1 373 ? -30.518 1.887 28.576 1.00 19.51 373 ASN C C 1
ATOM 10754 O O . ASN C 1 373 ? -30.149 0.759 28.860 1.00 16.86 373 ASN C O 1
ATOM 10759 N N . PHE C 1 374 ? -31.828 2.227 28.510 1.00 19.16 374 PHE C N 1
ATOM 10760 C CA . PHE C 1 374 ? -32.903 1.341 28.956 1.00 19.88 374 PHE C CA 1
ATOM 10761 C C . PHE C 1 374 ? -32.860 0.000 28.197 1.00 20.38 374 PHE C C 1
ATOM 10762 O O . PHE C 1 374 ? -33.113 -1.055 28.778 1.00 19.92 374 PHE C O 1
ATOM 10770 N N . SER C 1 375 ? -32.545 0.046 26.915 1.00 21.03 375 SER C N 1
ATOM 10771 C CA . SER C 1 375 ? -32.514 -1.133 26.071 1.00 22.98 375 SER C CA 1
ATOM 10772 C C . SER C 1 375 ? -31.566 -2.214 26.634 1.00 22.70 375 SER C C 1
ATOM 10773 O O . SER C 1 375 ? -31.941 -3.374 26.789 1.00 22.26 375 SER C O 1
ATOM 10776 N N . GLN C 1 376 ? -30.332 -1.809 26.901 1.00 22.78 376 GLN C N 1
ATOM 10777 C CA . GLN C 1 376 ? -29.285 -2.660 27.460 1.00 24.22 376 GLN C CA 1
ATOM 10778 C C . GLN C 1 376 ? -29.713 -3.138 28.851 1.00 19.93 376 GLN C C 1
ATOM 10779 O O . GLN C 1 376 ? -29.572 -4.290 29.139 1.00 18.69 376 GLN C O 1
ATOM 10785 N N . MET C 1 377 ? -30.284 -2.253 29.663 1.00 16.91 377 MET C N 1
ATOM 10786 C CA . MET C 1 377 ? -30.691 -2.609 31.034 1.00 17.56 377 MET C CA 1
ATOM 10787 C C . MET C 1 377 ? -31.807 -3.666 30.979 1.00 16.68 377 MET C C 1
ATOM 10788 O O . MET C 1 377 ? -31.794 -4.617 31.737 1.00 15.03 377 MET C O 1
ATOM 10793 N N . ILE C 1 378 ? -32.740 -3.528 30.039 1.00 16.64 378 ILE C N 1
ATOM 10794 C CA . ILE C 1 378 ? -33.806 -4.501 29.942 1.00 17.40 378 ILE C CA 1
ATOM 10795 C C . ILE C 1 378 ? -33.214 -5.786 29.391 1.00 17.72 378 ILE C C 1
ATOM 10796 O O . ILE C 1 378 ? -33.621 -6.871 29.825 1.00 17.64 378 ILE C O 1
ATOM 10801 N N . TYR C 1 379 ? -32.238 -5.671 28.489 1.00 19.49 379 TYR C N 1
ATOM 10802 C CA . TYR C 1 379 ? -31.638 -6.870 27.929 1.00 19.01 379 TYR C CA 1
ATOM 10803 C C . TYR C 1 379 ? -30.918 -7.659 29.034 1.00 17.01 379 TYR C C 1
ATOM 10804 O O . TYR C 1 379 ? -30.993 -8.865 29.085 1.00 14.10 379 TYR C O 1
ATOM 10813 N N . GLU C 1 380 ? -30.208 -6.964 29.922 1.00 16.75 380 GLU C N 1
ATOM 10814 C CA . GLU C 1 380 ? -29.593 -7.597 31.088 1.00 15.74 380 GLU C CA 1
ATOM 10815 C C . GLU C 1 380 ? -30.627 -8.387 31.907 1.00 14.02 380 GLU C C 1
ATOM 10816 O O . GLU C 1 380 ? -30.382 -9.530 32.316 1.00 12.04 380 GLU C O 1
ATOM 10822 N N . LEU C 1 381 ? -31.792 -7.802 32.172 1.00 13.04 381 LEU C N 1
ATOM 10823 C CA . LEU C 1 381 ? -32.746 -8.504 33.045 1.00 13.51 381 LEU C CA 1
ATOM 10824 C C . LEU C 1 381 ? -33.212 -9.793 32.358 1.00 14.02 381 LEU C C 1
ATOM 10825 O O . LEU C 1 381 ? -33.293 -10.821 32.991 1.00 14.91 381 LEU C O 1
ATOM 10830 N N . VAL C 1 382 ? -33.453 -9.727 31.058 1.00 14.97 382 VAL C N 1
ATOM 10831 C CA . VAL C 1 382 ? -33.962 -10.852 30.251 1.00 15.87 382 VAL C CA 1
ATOM 10832 C C . VAL C 1 382 ? -32.914 -11.966 30.202 1.00 16.36 382 VAL C C 1
ATOM 10833 O O . VAL C 1 382 ? -33.221 -13.137 30.390 1.00 17.14 382 VAL C O 1
ATOM 10837 N N . ASP C 1 383 ? -31.686 -11.574 29.980 1.00 16.77 383 ASP C N 1
ATOM 10838 C CA . ASP C 1 383 ? -30.571 -12.500 29.990 1.00 18.00 383 ASP C CA 1
ATOM 10839 C C . ASP C 1 383 ? -30.405 -13.157 31.362 1.00 17.29 383 ASP C C 1
ATOM 10840 O O . ASP C 1 383 ? -30.380 -14.366 31.457 1.00 18.06 383 ASP C O 1
ATOM 10845 N N . LEU C 1 384 ? -30.290 -12.360 32.429 1.00 18.48 384 LEU C N 1
ATOM 10846 C CA . LEU C 1 384 ? -30.184 -12.860 33.826 1.00 17.47 384 LEU C CA 1
ATOM 10847 C C . LEU C 1 384 ? -31.342 -13.823 34.144 1.00 17.49 384 LEU C C 1
ATOM 10848 O O . LEU C 1 384 ? -31.216 -14.729 34.994 1.00 17.78 384 LEU C O 1
ATOM 10853 N N . SER C 1 385 ? -32.483 -13.623 33.509 1.00 17.42 385 SER C N 1
ATOM 10854 C CA . SER C 1 385 ? -33.653 -14.432 33.872 1.00 19.05 385 SER C CA 1
ATOM 10855 C C . SER C 1 385 ? -33.621 -15.796 33.165 1.00 20.58 385 SER C C 1
ATOM 10856 O O . SER C 1 385 ? -34.408 -16.686 33.483 1.00 19.78 385 SER C O 1
ATOM 10859 N N . GLY C 1 386 ? -32.711 -15.965 32.207 1.00 22.84 386 GLY C N 1
ATOM 10860 C CA . GLY C 1 386 ? -32.415 -17.276 31.689 1.00 22.93 386 GLY C CA 1
ATOM 10861 C C . GLY C 1 386 ? -33.555 -17.844 30.863 1.00 22.43 386 GLY C C 1
ATOM 10862 O O . GLY C 1 386 ? -34.179 -17.183 30.060 1.00 18.21 386 GLY C O 1
ATOM 10863 N N . ARG C 1 387 ? -33.775 -19.125 31.058 1.00 26.92 387 ARG C N 1
ATOM 10864 C CA . ARG C 1 387 ? -34.846 -19.827 30.350 1.00 31.26 387 ARG C CA 1
ATOM 10865 C C . ARG C 1 387 ? -36.204 -19.458 30.970 1.00 26.87 387 ARG C C 1
ATOM 10866 O O . ARG C 1 387 ? -37.209 -19.633 30.317 1.00 26.02 387 ARG C O 1
ATOM 10874 N N . SER C 1 388 ? -36.203 -18.890 32.178 1.00 25.69 388 SER C N 1
ATOM 10875 C CA . SER C 1 388 ? -37.406 -18.617 32.960 1.00 30.64 388 SER C CA 1
ATOM 10876 C C . SER C 1 388 ? -38.236 -17.511 32.320 1.00 36.50 388 SER C C 1
ATOM 10877 O O . SER C 1 388 ? -39.349 -17.253 32.761 1.00 36.83 388 SER C O 1
ATOM 10880 N N . ALA C 1 389 ? -37.644 -16.871 31.313 1.00 42.93 389 ALA C N 1
ATOM 10881 C CA . ALA C 1 389 ? -38.248 -15.809 30.525 1.00 46.70 389 ALA C CA 1
ATOM 10882 C C . ALA C 1 389 ? -39.320 -16.374 29.580 1.00 51.63 389 ALA C C 1
ATOM 10883 O O . ALA C 1 389 ? -40.495 -15.992 29.604 1.00 45.66 389 ALA C O 1
ATOM 10885 N N . LEU C 1 390 ? -38.866 -17.270 28.710 1.00 55.81 390 LEU C N 1
ATOM 10886 C CA . LEU C 1 390 ? -39.699 -17.858 27.687 1.00 52.68 390 LEU C CA 1
ATOM 10887 C C . LEU C 1 390 ? -40.382 -19.124 28.220 1.00 49.15 390 LEU C C 1
ATOM 10888 O O . LEU C 1 390 ? -41.595 -19.166 28.370 1.00 49.52 390 LEU C O 1
ATOM 10893 N N . ILE C 1 391 ? -39.579 -20.139 28.510 1.00 39.99 391 ILE C N 1
ATOM 10894 C CA . ILE C 1 391 ? -40.084 -21.451 28.774 1.00 34.85 391 ILE C CA 1
ATOM 10895 C C . ILE C 1 391 ? -40.450 -21.571 30.253 1.00 30.94 391 ILE C C 1
ATOM 10896 O O . ILE C 1 391 ? -39.576 -21.719 31.122 1.00 32.66 391 ILE C O 1
ATOM 10901 N N . PHE C 1 392 ? -41.737 -21.467 30.534 1.00 22.60 392 PHE C N 1
ATOM 10902 C CA . PHE C 1 392 ? -42.241 -21.789 31.868 1.00 18.98 392 PHE C CA 1
ATOM 10903 C C . PHE C 1 392 ? -43.684 -22.299 31.731 1.00 17.49 392 PHE C C 1
ATOM 10904 O O . PHE C 1 392 ? -44.354 -22.187 30.692 1.00 15.19 392 PHE C O 1
ATOM 10912 N N . ALA C 1 393 ? -44.121 -22.890 32.818 1.00 17.62 393 ALA C N 1
ATOM 10913 C CA . ALA C 1 393 ? -45.339 -23.624 32.837 1.00 16.90 393 ALA C CA 1
ATOM 10914 C C . ALA C 1 393 ? -46.493 -22.646 32.697 1.00 17.08 393 ALA C C 1
ATOM 10915 O O . ALA C 1 393 ? -46.449 -21.530 33.228 1.00 16.85 393 ALA C O 1
ATOM 10917 N N . SER C 1 394 ? -47.487 -23.093 31.957 1.00 16.49 394 SER C N 1
ATOM 10918 C CA . SER C 1 394 ? -48.795 -22.529 32.020 1.00 16.90 394 SER C CA 1
ATOM 10919 C C . SER C 1 394 ? -49.473 -23.063 33.285 1.00 18.69 394 SER C C 1
ATOM 10920 O O . SER C 1 394 ? -48.971 -24.008 33.925 1.00 15.24 394 SER C O 1
ATOM 10923 N N . GLU C 1 395 ? -50.601 -22.435 33.649 1.00 21.00 395 GLU C N 1
ATOM 10924 C CA . GLU C 1 395 ? -51.226 -22.707 34.953 1.00 20.87 395 GLU C CA 1
ATOM 10925 C C . GLU C 1 395 ? -51.778 -24.136 34.934 1.00 19.12 395 GLU C C 1
ATOM 10926 O O . GLU C 1 395 ? -51.553 -24.878 35.883 1.00 19.42 395 GLU C O 1
ATOM 10932 N N . ASP C 1 396 ? -52.430 -24.545 33.863 1.00 17.79 396 ASP C N 1
ATOM 10933 C CA . ASP C 1 396 ? -52.986 -25.894 33.842 1.00 20.18 396 ASP C CA 1
ATOM 10934 C C . ASP C 1 396 ? -51.850 -26.929 33.812 1.00 20.02 396 ASP C C 1
ATOM 10935 O O . ASP C 1 396 ? -52.006 -28.004 34.369 1.00 20.35 396 ASP C O 1
ATOM 10940 N N . GLN C 1 397 ? -50.705 -26.588 33.219 1.00 19.00 397 GLN C N 1
ATOM 10941 C CA . GLN C 1 397 ? -49.563 -27.479 33.228 1.00 18.83 397 GLN C CA 1
ATOM 10942 C C . GLN C 1 397 ? -49.119 -27.642 34.681 1.00 18.53 397 GLN C C 1
ATOM 10943 O O . GLN C 1 397 ? -49.016 -28.735 35.187 1.00 19.58 397 GLN C O 1
ATOM 10949 N N . TRP C 1 398 ? -48.931 -26.532 35.345 1.00 18.93 398 TRP C N 1
ATOM 10950 C CA . TRP C 1 398 ? -48.401 -26.530 36.681 1.00 20.71 398 TRP C CA 1
ATOM 10951 C C . TRP C 1 398 ? -49.272 -27.390 37.601 1.00 22.79 398 TRP C C 1
ATOM 10952 O O . TRP C 1 398 ? -48.752 -28.121 38.437 1.00 23.20 398 TRP C O 1
ATOM 10963 N N . ASN C 1 399 ? -50.592 -27.297 37.453 1.00 25.92 399 ASN C N 1
ATOM 10964 C CA . ASN C 1 399 ? -51.498 -27.960 38.402 1.00 26.58 399 ASN C CA 1
ATOM 10965 C C . ASN C 1 399 ? -51.765 -29.412 37.992 1.00 27.89 399 ASN C C 1
ATOM 10966 O O . ASN C 1 399 ? -52.340 -30.164 38.789 1.00 32.04 399 ASN C O 1
ATOM 10971 N N . ASP C 1 400 ? -51.384 -29.814 36.786 1.00 27.36 400 ASP C N 1
ATOM 10972 C CA . ASP C 1 400 ? -51.720 -31.177 36.335 1.00 27.26 400 ASP C CA 1
ATOM 10973 C C . ASP C 1 400 ? -51.073 -32.216 37.261 1.00 26.58 400 ASP C C 1
ATOM 10974 O O . ASP C 1 400 ? -49.934 -32.069 37.694 1.00 27.66 400 ASP C O 1
ATOM 10979 N N . ASP C 1 401 ? -51.799 -33.292 37.533 1.00 29.63 401 ASP C N 1
ATOM 10980 C CA . ASP C 1 401 ? -51.382 -34.291 38.535 1.00 31.30 401 ASP C CA 1
ATOM 10981 C C . ASP C 1 401 ? -50.031 -34.913 38.145 1.00 30.14 401 ASP C C 1
ATOM 10982 O O . ASP C 1 401 ? -49.230 -35.225 39.037 1.00 30.30 401 ASP C O 1
ATOM 10987 N N . LYS C 1 402 ? -49.747 -35.074 36.848 1.00 29.73 402 LYS C N 1
ATOM 10988 C CA . LYS C 1 402 ? -48.503 -35.753 36.392 1.00 29.45 402 LYS C CA 1
ATOM 10989 C C . LYS C 1 402 ? -47.318 -34.783 36.343 1.00 24.81 402 LYS C C 1
ATOM 10990 O O . LYS C 1 402 ? -46.194 -35.157 36.633 1.00 24.02 402 LYS C O 1
ATOM 10996 N N . LEU C 1 403 ? -47.571 -33.545 35.964 1.00 21.69 403 LEU C N 1
ATOM 10997 C CA . LEU C 1 403 ? -46.503 -32.593 35.703 1.00 21.01 403 LEU C CA 1
ATOM 10998 C C . LEU C 1 403 ? -46.133 -31.840 36.983 1.00 20.48 403 LEU C C 1
ATOM 10999 O O . LEU C 1 403 ? -44.973 -31.467 37.157 1.00 22.30 403 LEU C O 1
ATOM 11004 N N . ASN C 1 404 ? -47.101 -31.645 37.879 1.00 20.26 404 ASN C N 1
ATOM 11005 C CA . ASN C 1 404 ? -46.905 -30.828 39.031 1.00 18.82 404 ASN C CA 1
ATOM 11006 C C . ASN C 1 404 ? -45.578 -31.175 39.702 1.00 18.85 404 ASN C C 1
ATOM 11007 O O . ASN C 1 404 ? -44.727 -30.294 39.937 1.00 19.10 404 ASN C O 1
ATOM 11012 N N . GLY C 1 405 ? -45.413 -32.456 40.020 1.00 18.12 405 GLY C N 1
ATOM 11013 C CA . GLY C 1 405 ? -44.231 -32.889 40.762 1.00 16.59 405 GLY C CA 1
ATOM 11014 C C . GLY C 1 405 ? -42.958 -32.473 40.048 1.00 15.53 405 GLY C C 1
ATOM 11015 O O . GLY C 1 405 ? -41.972 -32.090 40.664 1.00 16.45 405 GLY C O 1
ATOM 11016 N N . TRP C 1 406 ? -42.971 -32.532 38.740 1.00 15.85 406 TRP C N 1
ATOM 11017 C CA . TRP C 1 406 ? -41.756 -32.192 37.964 1.00 15.56 406 TRP C CA 1
ATOM 11018 C C . TRP C 1 406 ? -41.494 -30.686 38.018 1.00 15.25 406 TRP C C 1
ATOM 11019 O O . TRP C 1 406 ? -40.360 -30.257 38.296 1.00 14.59 406 TRP C O 1
ATOM 11030 N N . PHE C 1 407 ? -42.549 -29.896 37.805 1.00 15.85 407 PHE C N 1
ATOM 11031 C CA . PHE C 1 407 ? -42.371 -28.447 37.829 1.00 16.64 407 PHE C CA 1
ATOM 11032 C C . PHE C 1 407 ? -41.936 -27.963 39.221 1.00 18.17 407 PHE C C 1
ATOM 11033 O O . PHE C 1 407 ? -41.109 -27.044 39.316 1.00 17.89 407 PHE C O 1
ATOM 11041 N N . GLU C 1 408 ? -42.478 -28.544 40.291 1.00 20.08 408 GLU C N 1
ATOM 11042 C CA . GLU C 1 408 ? -42.102 -28.067 41.626 1.00 22.96 408 GLU C CA 1
ATOM 11043 C C . GLU C 1 408 ? -40.596 -28.260 41.793 1.00 21.80 408 GLU C C 1
ATOM 11044 O O . GLU C 1 408 ? -39.931 -27.367 42.240 1.00 22.52 408 GLU C O 1
ATOM 11050 N N . ARG C 1 409 ? -40.080 -29.427 41.422 1.00 21.88 409 ARG C N 1
ATOM 11051 C CA . ARG C 1 409 ? -38.675 -29.785 41.698 1.00 22.24 409 ARG C CA 1
ATOM 11052 C C . ARG C 1 409 ? -37.754 -28.956 40.790 1.00 21.12 409 ARG C C 1
ATOM 11053 O O . ARG C 1 409 ? -36.718 -28.463 41.208 1.00 22.34 409 ARG C O 1
ATOM 11061 N N . MET C 1 410 ? -38.119 -28.828 39.528 1.00 22.33 410 MET C N 1
ATOM 11062 C CA . MET C 1 410 ? -37.368 -27.989 38.585 1.00 22.03 410 MET C CA 1
ATOM 11063 C C . MET C 1 410 ? -37.289 -26.534 39.068 1.00 22.62 410 MET C C 1
ATOM 11064 O O . MET C 1 410 ? -36.301 -25.865 38.798 1.00 19.66 410 MET C O 1
ATOM 11069 N N . ASN C 1 411 ? -38.304 -26.076 39.805 1.00 21.34 411 ASN C N 1
ATOM 11070 C CA . ASN C 1 411 ? -38.408 -24.693 40.199 1.00 23.00 411 ASN C CA 1
ATOM 11071 C C . ASN C 1 411 ? -38.061 -24.497 41.675 1.00 26.32 411 ASN C C 1
ATOM 11072 O O . ASN C 1 411 ? -38.336 -23.437 42.200 1.00 26.83 411 ASN C O 1
ATOM 11077 N N . ASN C 1 412 ? -37.457 -25.476 42.330 1.00 31.70 412 ASN C N 1
ATOM 11078 C CA . ASN C 1 412 ? -37.036 -25.270 43.705 1.00 39.23 412 ASN C CA 1
ATOM 11079 C C . ASN C 1 412 ? -35.759 -24.417 43.716 1.00 38.44 412 ASN C C 1
ATOM 11080 O O . ASN C 1 412 ? -34.892 -24.562 42.874 1.00 38.36 412 ASN C O 1
ATOM 11085 N N . GLY C 1 413 ? -35.681 -23.515 44.683 1.00 39.17 413 GLY C N 1
ATOM 11086 C CA . GLY C 1 413 ? -34.437 -22.870 45.066 1.00 36.83 413 GLY C CA 1
ATOM 11087 C C . GLY C 1 413 ? -34.522 -22.392 46.510 1.00 36.73 413 GLY C C 1
ATOM 11088 O O . GLY C 1 413 ? -35.466 -22.725 47.200 1.00 36.01 413 GLY C O 1
ATOM 11089 N N . PRO C 1 414 ? -33.554 -21.596 46.957 1.00 38.54 414 PRO C N 1
ATOM 11090 C CA . PRO C 1 414 ? -33.479 -21.089 48.307 1.00 41.49 414 PRO C CA 1
ATOM 11091 C C . PRO C 1 414 ? -34.609 -20.147 48.752 1.00 46.43 414 PRO C C 1
ATOM 11092 O O . PRO C 1 414 ? -34.864 -20.124 49.951 1.00 53.15 414 PRO C O 1
ATOM 11096 N N . VAL C 1 415 ? -35.283 -19.388 47.880 1.00 47.80 415 VAL C N 1
ATOM 11097 C CA . VAL C 1 415 ? -36.271 -18.430 48.419 1.00 50.59 415 VAL C CA 1
ATOM 11098 C C . VAL C 1 415 ? -37.680 -18.783 47.921 1.00 50.31 415 VAL C C 1
ATOM 11099 O O . VAL C 1 415 ? -37.886 -19.093 46.752 1.00 46.47 415 VAL C O 1
ATOM 11103 N N . GLY C 1 416 ? -38.629 -18.762 48.861 1.00 49.58 416 GLY C N 1
ATOM 11104 C CA . GLY C 1 416 ? -40.070 -18.848 48.577 1.00 48.03 416 GLY C CA 1
ATOM 11105 C C . GLY C 1 416 ? -40.504 -20.142 47.901 1.00 44.77 416 GLY C C 1
ATOM 11106 O O . GLY C 1 416 ? -39.745 -21.116 47.781 1.00 43.48 416 GLY C O 1
ATOM 11107 N N . ARG C 1 417 ? -41.744 -20.111 47.419 1.00 40.66 417 ARG C N 1
ATOM 11108 C CA . ARG C 1 417 ? -42.377 -21.274 46.814 1.00 40.34 417 ARG C CA 1
ATOM 11109 C C . ARG C 1 417 ? -41.911 -21.395 45.350 1.00 31.82 417 ARG C C 1
ATOM 11110 O O . ARG C 1 417 ? -41.630 -20.409 44.716 1.00 29.24 417 ARG C O 1
ATOM 11118 N N . PRO C 1 418 ? -41.855 -22.615 44.799 1.00 27.38 418 PRO C N 1
ATOM 11119 C CA . PRO C 1 418 ? -41.468 -22.808 43.380 1.00 23.28 418 PRO C CA 1
ATOM 11120 C C . PRO C 1 418 ? -42.360 -22.088 42.351 1.00 20.31 418 PRO C C 1
ATOM 11121 O O . PRO C 1 418 ? -41.860 -21.614 41.303 1.00 16.80 418 PRO C O 1
ATOM 11125 N N . HIS C 1 419 ? -43.644 -21.966 42.653 1.00 16.63 419 HIS C N 1
ATOM 11126 C CA . HIS C 1 419 ? -44.527 -21.310 41.748 1.00 16.32 419 HIS C CA 1
ATOM 11127 C C . HIS C 1 419 ? -44.165 -19.819 41.626 1.00 15.09 419 HIS C C 1
ATOM 11128 O O . HIS C 1 419 ? -44.492 -19.199 40.643 1.00 14.24 419 HIS C O 1
ATOM 11135 N N . ASP C 1 420 ? -43.441 -19.255 42.576 1.00 15.53 420 ASP C N 1
ATOM 11136 C CA . ASP C 1 420 ? -43.071 -17.845 42.480 1.00 15.86 420 ASP C CA 1
ATOM 11137 C C . ASP C 1 420 ? -42.179 -17.588 41.244 1.00 15.36 420 ASP C C 1
ATOM 11138 O O . ASP C 1 420 ? -42.190 -16.463 40.718 1.00 14.69 420 ASP C O 1
ATOM 11143 N N . ARG C 1 421 ? -41.398 -18.580 40.784 1.00 13.57 421 ARG C N 1
ATOM 11144 C CA . ARG C 1 421 ? -40.584 -18.373 39.573 1.00 12.86 421 ARG C CA 1
ATOM 11145 C C . ARG C 1 421 ? -41.501 -18.173 38.365 1.00 11.33 421 ARG C C 1
ATOM 11146 O O . ARG C 1 421 ? -41.162 -17.459 37.484 1.00 10.90 421 ARG C O 1
ATOM 11154 N N . VAL C 1 422 ? -42.665 -18.803 38.347 1.00 11.70 422 VAL C N 1
ATOM 11155 C CA . VAL C 1 422 ? -43.629 -18.622 37.269 1.00 11.30 422 VAL C CA 1
ATOM 11156 C C . VAL C 1 422 ? -44.246 -17.222 37.374 1.00 11.76 422 VAL C C 1
ATOM 11157 O O . VAL C 1 422 ? -44.489 -16.562 36.334 1.00 10.96 422 VAL C O 1
ATOM 11161 N N . LYS C 1 423 ? -44.511 -16.788 38.609 1.00 12.12 423 LYS C N 1
ATOM 11162 C CA . LYS C 1 423 ? -45.045 -15.442 38.867 1.00 13.37 423 LYS C CA 1
ATOM 11163 C C . LYS C 1 423 ? -44.065 -14.365 38.358 1.00 13.17 423 LYS C C 1
ATOM 11164 O O . LYS C 1 423 ? -44.476 -13.420 37.646 1.00 13.30 423 LYS C O 1
ATOM 11170 N N . ILE C 1 424 ? -42.782 -14.514 38.678 1.00 12.67 424 ILE C N 1
ATOM 11171 C CA . ILE C 1 424 ? -41.759 -13.580 38.199 1.00 12.22 424 ILE C CA 1
ATOM 11172 C C . ILE C 1 424 ? -41.629 -13.682 36.680 1.00 12.48 424 ILE C C 1
ATOM 11173 O O . ILE C 1 424 ? -41.525 -12.660 35.992 1.00 12.52 424 ILE C O 1
ATOM 11178 N N . GLY C 1 425 ? -41.662 -14.914 36.159 1.00 12.78 425 GLY C N 1
ATOM 11179 C CA . GLY C 1 425 ? -41.569 -15.119 34.725 1.00 11.68 425 GLY C CA 1
ATOM 11180 C C . GLY C 1 425 ? -42.675 -14.405 33.947 1.00 11.35 425 GLY C C 1
ATOM 11181 O O . GLY C 1 425 ? -42.424 -13.761 32.874 1.00 10.47 425 GLY C O 1
ATOM 11182 N N . ARG C 1 426 ? -43.888 -14.501 34.464 1.00 10.67 426 ARG C N 1
ATOM 11183 C CA . ARG C 1 426 ? -45.087 -13.968 33.771 1.00 11.45 426 ARG C CA 1
ATOM 11184 C C . ARG C 1 426 ? -45.003 -12.449 33.639 1.00 11.23 426 ARG C C 1
ATOM 11185 O O . ARG C 1 426 ? -45.386 -11.912 32.651 1.00 11.70 426 ARG C O 1
ATOM 11193 N N . VAL C 1 427 ? -44.405 -11.790 34.603 1.00 12.06 427 VAL C N 1
ATOM 11194 C CA . VAL C 1 427 ? -44.302 -10.348 34.580 1.00 11.95 427 VAL C CA 1
ATOM 11195 C C . VAL C 1 427 ? -43.142 -9.945 33.657 1.00 11.81 427 VAL C C 1
ATOM 11196 O O . VAL C 1 427 ? -43.236 -8.975 32.910 1.00 11.58 427 VAL C O 1
ATOM 11200 N N . ILE C 1 428 ? -42.042 -10.660 33.726 1.00 11.56 428 ILE C N 1
ATOM 11201 C CA . ILE C 1 428 ? -40.948 -10.372 32.816 1.00 11.29 428 ILE C CA 1
ATOM 11202 C C . ILE C 1 428 ? -41.429 -10.675 31.403 1.00 11.51 428 ILE C C 1
ATOM 11203 O O . ILE C 1 428 ? -41.140 -9.908 30.493 1.00 11.58 428 ILE C O 1
ATOM 11208 N N . ARG C 1 429 ? -42.191 -11.753 31.221 1.00 12.01 429 ARG C N 1
ATOM 11209 C CA . ARG C 1 429 ? -42.648 -12.062 29.863 1.00 13.28 429 ARG C CA 1
ATOM 11210 C C . ARG C 1 429 ? -43.555 -10.935 29.338 1.00 13.05 429 ARG C C 1
ATOM 11211 O O . ARG C 1 429 ? -43.299 -10.378 28.256 1.00 11.70 429 ARG C O 1
ATOM 11219 N N . ASP C 1 430 ? -44.578 -10.567 30.105 1.00 12.59 430 ASP C N 1
ATOM 11220 C CA . ASP C 1 430 ? -45.504 -9.538 29.659 1.00 13.38 430 ASP C CA 1
ATOM 11221 C C . ASP C 1 430 ? -44.774 -8.237 29.305 1.00 12.33 430 ASP C C 1
ATOM 11222 O O . ASP C 1 430 ? -44.969 -7.722 28.214 1.00 11.46 430 ASP C O 1
ATOM 11227 N N . LEU C 1 431 ? -43.912 -7.785 30.199 1.00 11.49 431 LEU C N 1
ATOM 11228 C CA . LEU C 1 431 ? -43.216 -6.498 30.090 1.00 11.70 431 LEU C CA 1
ATOM 11229 C C . LEU C 1 431 ? -42.218 -6.429 28.931 1.00 11.73 431 LEU C C 1
ATOM 11230 O O . LEU C 1 431 ? -42.048 -5.379 28.312 1.00 10.99 431 LEU C O 1
ATOM 11235 N N . PHE C 1 432 ? -41.494 -7.498 28.662 1.00 11.69 432 PHE C N 1
ATOM 11236 C CA . PHE C 1 432 ? -40.423 -7.329 27.719 1.00 11.52 432 PHE C CA 1
ATOM 11237 C C . PHE C 1 432 ? -40.474 -8.316 26.548 1.00 12.24 432 PHE C C 1
ATOM 11238 O O . PHE C 1 432 ? -39.705 -8.135 25.572 1.00 13.06 432 PHE C O 1
ATOM 11246 N N . LEU C 1 433 ? -41.350 -9.310 26.602 1.00 12.44 433 LEU C N 1
ATOM 11247 C CA . LEU C 1 433 ? -41.372 -10.319 25.564 1.00 13.62 433 LEU C CA 1
ATOM 11248 C C . LEU C 1 433 ? -42.766 -10.447 24.931 1.00 14.48 433 LEU C C 1
ATOM 11249 O O . LEU C 1 433 ? -42.998 -11.420 24.296 1.00 19.51 433 LEU C O 1
ATOM 11254 N N . THR C 1 434 ? -43.686 -9.519 25.078 1.00 14.42 434 THR C N 1
ATOM 11255 C CA . THR C 1 434 ? -44.910 -9.589 24.314 1.00 14.93 434 THR C CA 1
ATOM 11256 C C . THR C 1 434 ? -45.013 -8.330 23.437 1.00 15.31 434 THR C C 1
ATOM 11257 O O . THR C 1 434 ? -44.204 -7.401 23.610 1.00 14.96 434 THR C O 1
ATOM 11261 N N . ASP C 1 435 ? -46.034 -8.320 22.563 1.00 13.57 435 ASP C N 1
ATOM 11262 C CA . ASP C 1 435 ? -46.373 -7.210 21.715 1.00 13.72 435 ASP C CA 1
ATOM 11263 C C . ASP C 1 435 ? -46.684 -6.010 22.622 1.00 12.62 435 ASP C C 1
ATOM 11264 O O . ASP C 1 435 ? -46.232 -4.882 22.410 1.00 11.01 435 ASP C O 1
ATOM 11269 N N . TRP C 1 436 ? -47.551 -6.285 23.593 1.00 11.57 436 TRP C N 1
ATOM 11270 C CA . TRP C 1 436 ? -47.976 -5.339 24.556 1.00 11.29 436 TRP C CA 1
ATOM 11271 C C . TRP C 1 436 ? -46.747 -4.681 25.185 1.00 11.27 436 TRP C C 1
ATOM 11272 O O . TRP C 1 436 ? -46.657 -3.465 25.165 1.00 11.03 436 TRP C O 1
ATOM 11283 N N . GLY C 1 437 ? -45.816 -5.459 25.724 1.00 11.44 437 GLY C N 1
ATOM 11284 C CA . GLY C 1 437 ? -44.689 -4.881 26.444 1.00 12.24 437 GLY C CA 1
ATOM 11285 C C . GLY C 1 437 ? -43.778 -4.140 25.482 1.00 13.91 437 GLY C C 1
ATOM 11286 O O . GLY C 1 437 ? -43.153 -3.138 25.816 1.00 14.64 437 GLY C O 1
ATOM 11287 N N . SER C 1 438 ? -43.721 -4.663 24.261 1.00 15.26 438 SER C N 1
ATOM 11288 C CA . SER C 1 438 ? -42.876 -4.152 23.227 1.00 15.87 438 SER C CA 1
ATOM 11289 C C . SER C 1 438 ? -43.344 -2.777 22.781 1.00 15.52 438 SER C C 1
ATOM 11290 O O . SER C 1 438 ? -42.510 -1.963 22.401 1.00 15.46 438 SER C O 1
ATOM 11293 N N . ARG C 1 439 ? -44.656 -2.557 22.780 1.00 15.68 439 ARG C N 1
ATOM 11294 C CA . ARG C 1 439 ? -45.163 -1.213 22.515 1.00 17.09 439 ARG C CA 1
ATOM 11295 C C . ARG C 1 439 ? -44.628 -0.249 23.582 1.00 17.87 439 ARG C C 1
ATOM 11296 O O . ARG C 1 439 ? -44.251 0.831 23.249 1.00 16.76 439 ARG C O 1
ATOM 11304 N N . LEU C 1 440 ? -44.579 -0.671 24.840 1.00 20.55 440 LEU C N 1
ATOM 11305 C CA . LEU C 1 440 ? -44.124 0.202 25.960 1.00 22.81 440 LEU C CA 1
ATOM 11306 C C . LEU C 1 440 ? -42.632 0.468 25.798 1.00 23.28 440 LEU C C 1
ATOM 11307 O O . LEU C 1 440 ? -42.199 1.594 25.969 1.00 22.51 440 LEU C O 1
ATOM 11312 N N . PHE C 1 441 ? -41.897 -0.576 25.386 1.00 24.94 441 PHE C N 1
ATOM 11313 C CA . PHE C 1 441 ? -40.503 -0.464 24.961 1.00 25.81 441 PHE C CA 1
ATOM 11314 C C . PHE C 1 441 ? -40.350 0.601 23.865 1.00 22.98 441 PHE C C 1
ATOM 11315 O O . PHE C 1 441 ? -39.535 1.481 23.999 1.00 22.89 441 PHE C O 1
ATOM 11323 N N . VAL C 1 442 ? -41.094 0.515 22.780 1.00 22.51 442 VAL C N 1
ATOM 11324 C CA . VAL C 1 442 ? -40.897 1.458 21.623 1.00 22.03 442 VAL C CA 1
ATOM 11325 C C . VAL C 1 442 ? -41.369 2.849 22.013 1.00 19.80 442 VAL C C 1
ATOM 11326 O O . VAL C 1 442 ? -40.774 3.826 21.597 1.00 19.88 442 VAL C O 1
ATOM 11330 N N . PHE C 1 443 ? -42.470 2.912 22.748 1.00 17.64 443 PHE C N 1
ATOM 11331 C CA . PHE C 1 443 ? -43.081 4.169 23.078 1.00 18.12 443 PHE C CA 1
ATOM 11332 C C . PHE C 1 443 ? -42.158 5.020 23.967 1.00 19.42 443 PHE C C 1
ATOM 11333 O O . PHE C 1 443 ? -42.220 6.227 23.839 1.00 19.73 443 PHE C O 1
ATOM 11341 N N . GLU C 1 444 ? -41.336 4.422 24.846 1.00 20.51 444 GLU C N 1
ATOM 11342 C CA . GLU C 1 444 ? -40.375 5.169 25.662 1.00 23.80 444 GLU C CA 1
ATOM 11343 C C . GLU C 1 444 ? -39.783 6.311 24.851 1.00 23.27 444 GLU C C 1
ATOM 11344 O O . GLU C 1 444 ? -39.694 7.412 25.362 1.00 22.38 444 GLU C O 1
ATOM 11350 N N . ASN C 1 445 ? -39.349 5.996 23.633 1.00 25.65 445 ASN C N 1
ATOM 11351 C CA . ASN C 1 445 ? -38.695 6.943 22.726 1.00 28.64 445 ASN C CA 1
ATOM 11352 C C . ASN C 1 445 ? -39.685 7.963 22.154 1.00 28.81 445 ASN C C 1
ATOM 11353 O O . ASN C 1 445 ? -39.266 8.915 21.452 1.00 30.23 445 ASN C O 1
ATOM 11358 N N . PHE C 1 446 ? -40.972 7.792 22.394 1.00 27.20 446 PHE C N 1
ATOM 11359 C CA . PHE C 1 446 ? -41.929 8.796 21.938 1.00 31.90 446 PHE C CA 1
ATOM 11360 C C . PHE C 1 446 ? -42.591 9.521 23.118 1.00 27.12 446 PHE C C 1
ATOM 11361 O O . PHE C 1 446 ? -43.446 10.334 22.874 1.00 23.48 446 PHE C O 1
ATOM 11369 N N . ASN C 1 447 ? -42.240 9.201 24.361 1.00 25.56 447 ASN C N 1
ATOM 11370 C CA . ASN C 1 447 ? -42.894 9.790 25.549 1.00 25.63 447 ASN C CA 1
ATOM 11371 C C . ASN C 1 447 ? -42.186 11.104 25.877 1.00 26.51 447 ASN C C 1
ATOM 11372 O O . ASN C 1 447 ? -41.510 11.213 26.908 1.00 24.70 447 ASN C O 1
ATOM 11377 N N . GLY C 1 448 ? -42.333 12.066 24.967 1.00 26.84 448 GLY C N 1
ATOM 11378 C CA . GLY C 1 448 ? -41.505 13.252 24.948 1.00 29.27 448 GLY C CA 1
ATOM 11379 C C . GLY C 1 448 ? -40.465 13.189 23.837 1.00 31.88 448 GLY C C 1
ATOM 11380 O O . GLY C 1 448 ? -40.223 12.144 23.247 1.00 37.37 448 GLY C O 1
ATOM 11381 N N . THR C 1 449 ? -39.805 14.312 23.608 1.00 32.77 449 THR C N 1
ATOM 11382 C CA . THR C 1 449 ? -38.809 14.462 22.567 1.00 31.54 449 THR C CA 1
ATOM 11383 C C . THR C 1 449 ? -37.710 13.409 22.749 1.00 26.52 449 THR C C 1
ATOM 11384 O O . THR C 1 449 ? -37.293 13.138 23.846 1.00 25.35 449 THR C O 1
ATOM 11388 N N . PRO C 1 450 ? -37.242 12.801 21.660 1.00 24.02 450 PRO C N 1
ATOM 11389 C CA . PRO C 1 450 ? -36.410 11.607 21.825 1.00 23.70 450 PRO C CA 1
ATOM 11390 C C . PRO C 1 450 ? -34.951 11.994 22.105 1.00 22.79 450 PRO C C 1
ATOM 11391 O O . PRO C 1 450 ? -34.607 13.161 22.011 1.00 20.69 450 PRO C O 1
ATOM 11395 N N . LEU C 1 451 ? -34.126 11.014 22.423 1.00 23.29 451 LEU C N 1
ATOM 11396 C CA . LEU C 1 451 ? -32.727 11.266 22.759 1.00 27.35 451 LEU C CA 1
ATOM 11397 C C . LEU C 1 451 ? -32.114 12.303 21.790 1.00 29.13 451 LEU C C 1
ATOM 11398 O O . LEU C 1 451 ? -31.541 13.289 22.231 1.00 27.42 451 LEU C O 1
ATOM 11403 N N . GLN C 1 452 ? -32.265 12.087 20.480 1.00 32.06 452 GLN C N 1
ATOM 11404 C CA . GLN C 1 452 ? -31.698 12.945 19.392 1.00 33.77 452 GLN C CA 1
ATOM 11405 C C . GLN C 1 452 ? -32.153 14.401 19.572 1.00 30.89 452 GLN C C 1
ATOM 11406 O O . GLN C 1 452 ? -31.342 15.325 19.481 1.00 24.50 452 GLN C O 1
ATOM 11412 N N . GLY C 1 453 ? -33.435 14.585 19.862 1.00 27.65 453 GLY C N 1
ATOM 11413 C CA . GLY C 1 453 ? -34.003 15.921 20.052 1.00 28.77 453 GLY C CA 1
ATOM 11414 C C . GLY C 1 453 ? -33.507 16.646 21.307 1.00 27.54 453 GLY C C 1
ATOM 11415 O O . GLY C 1 453 ? -33.295 17.864 21.272 1.00 26.13 453 GLY C O 1
ATOM 11416 N N . ILE C 1 454 ? -33.334 15.938 22.425 1.00 25.43 454 ILE C N 1
ATOM 11417 C CA . ILE C 1 454 ? -32.877 16.582 23.627 1.00 23.48 454 ILE C CA 1
ATOM 11418 C C . ILE C 1 454 ? -31.484 17.151 23.365 1.00 24.73 454 ILE C C 1
ATOM 11419 O O . ILE C 1 454 ? -31.196 18.282 23.742 1.00 24.04 454 ILE C O 1
ATOM 11424 N N . ARG C 1 455 ? -30.631 16.350 22.742 1.00 27.11 455 ARG C N 1
ATOM 11425 C CA . ARG C 1 455 ? -29.252 16.761 22.496 1.00 28.15 455 ARG C CA 1
ATOM 11426 C C . ARG C 1 455 ? -29.205 17.902 21.486 1.00 27.64 455 ARG C C 1
ATOM 11427 O O . ARG C 1 455 ? -28.484 18.838 21.711 1.00 24.53 455 ARG C O 1
ATOM 11435 N N . MET C 1 456 ? -30.011 17.851 20.433 1.00 32.33 456 MET C N 1
ATOM 11436 C CA . MET C 1 456 ? -29.887 18.828 19.338 1.00 37.00 456 MET C CA 1
ATOM 11437 C C . MET C 1 456 ? -30.438 20.198 19.766 1.00 35.57 456 MET C C 1
ATOM 11438 O O . MET C 1 456 ? -29.757 21.198 19.550 1.00 29.03 456 MET C O 1
ATOM 11443 N N . LEU C 1 457 ? -31.606 20.282 20.409 1.00 37.11 457 LEU C N 1
ATOM 11444 C CA . LEU C 1 457 ? -32.125 21.655 20.726 1.00 42.36 457 LEU C CA 1
ATOM 11445 C C . LEU C 1 457 ? -31.386 22.270 21.934 1.00 39.01 457 LEU C C 1
ATOM 11446 O O . LEU C 1 457 ? -31.339 23.505 22.070 1.00 35.72 457 LEU C O 1
ATOM 11451 N N . THR C 1 458 ? -30.745 21.444 22.759 1.00 35.99 458 THR C N 1
ATOM 11452 C CA . THR C 1 458 ? -29.842 21.948 23.775 1.00 34.59 458 THR C CA 1
ATOM 11453 C C . THR C 1 458 ? -28.636 22.647 23.127 1.00 33.71 458 THR C C 1
ATOM 11454 O O . THR C 1 458 ? -28.308 23.776 23.488 1.00 35.26 458 THR C O 1
ATOM 11458 N N . MET C 1 459 ? -27.966 21.979 22.186 1.00 33.03 459 MET C N 1
ATOM 11459 C CA . MET C 1 459 ? -26.684 22.450 21.664 1.00 34.83 459 MET C CA 1
ATOM 11460 C C . MET C 1 459 ? -26.834 23.628 20.688 1.00 40.00 459 MET C C 1
ATOM 11461 O O . MET C 1 459 ? -25.839 24.304 20.416 1.00 41.39 459 MET C O 1
ATOM 11466 N N . GLN C 1 460 ? -28.027 23.902 20.156 1.00 46.11 460 GLN C N 1
ATOM 11467 C CA . GLN C 1 460 ? -28.190 25.084 19.281 1.00 51.12 460 GLN C CA 1
ATOM 11468 C C . GLN C 1 460 ? -28.376 26.352 20.139 1.00 50.19 460 GLN C C 1
ATOM 11469 O O . GLN C 1 460 ? -28.331 27.473 19.613 1.00 49.85 460 GLN C O 1
ATOM 11475 N N . ARG C 1 461 ? -28.547 26.185 21.456 1.00 49.04 461 ARG C N 1
ATOM 11476 C CA . ARG C 1 461 ? -28.697 27.315 22.373 1.00 48.63 461 ARG C CA 1
ATOM 11477 C C . ARG C 1 461 ? -27.320 27.915 22.667 1.00 47.33 461 ARG C C 1
ATOM 11478 O O . ARG C 1 461 ? -26.340 27.175 22.880 1.00 46.35 461 ARG C O 1
ATOM 11486 N N . ALA C 1 462 ? -27.289 29.250 22.733 1.00 46.13 462 ALA C N 1
ATOM 11487 C CA . ALA C 1 462 ? -26.041 30.033 22.807 1.00 47.07 462 ALA C CA 1
ATOM 11488 C C . ALA C 1 462 ? -25.305 29.777 24.130 1.00 42.99 462 ALA C C 1
ATOM 11489 O O . ALA C 1 462 ? -24.077 29.892 24.175 1.00 41.63 462 ALA C O 1
ATOM 11491 N N . GLU C 1 463 ? -26.040 29.416 25.184 1.00 35.48 463 GLU C N 1
ATOM 11492 C CA . GLU C 1 463 ? -25.452 29.295 26.503 1.00 36.06 463 GLU C CA 1
ATOM 11493 C C . GLU C 1 463 ? -24.673 27.970 26.653 1.00 35.10 463 GLU C C 1
ATOM 11494 O O . GLU C 1 463 ? -24.031 27.777 27.680 1.00 37.89 463 GLU C O 1
ATOM 11500 N N . PHE C 1 464 ? -24.692 27.065 25.673 1.00 30.78 464 PHE C N 1
ATOM 11501 C CA . PHE C 1 464 ? -23.839 25.874 25.729 1.00 27.83 464 PHE C CA 1
ATOM 11502 C C . PHE C 1 464 ? -22.592 26.083 24.860 1.00 31.76 464 PHE C C 1
ATOM 11503 O O . PHE C 1 464 ? -21.810 25.150 24.636 1.00 31.18 464 PHE C O 1
ATOM 11511 N N . SER C 1 465 ? -22.415 27.310 24.362 1.00 31.44 465 SER C N 1
ATOM 11512 C CA . SER C 1 465 ? -21.258 27.665 23.566 1.00 31.26 465 SER C CA 1
ATOM 11513 C C . SER C 1 465 ? -20.072 27.962 24.499 1.00 31.73 465 SER C C 1
ATOM 11514 O O . SER C 1 465 ? -20.180 27.815 25.729 1.00 28.04 465 SER C O 1
ATOM 11517 N N . GLY C 1 466 ? -18.956 28.410 23.916 1.00 33.00 466 GLY C N 1
ATOM 11518 C CA . GLY C 1 466 ? -17.745 28.703 24.675 1.00 33.70 466 GLY C CA 1
ATOM 11519 C C . GLY C 1 466 ? -17.873 29.986 25.483 1.00 34.77 466 GLY C C 1
ATOM 11520 O O . GLY C 1 466 ? -17.059 30.252 26.387 1.00 34.34 466 GLY C O 1
ATOM 11521 N N . SER C 1 467 ? -18.889 30.776 25.162 1.00 35.71 467 SER C N 1
ATOM 11522 C CA . SER C 1 467 ? -19.185 32.025 25.870 1.00 40.29 467 SER C CA 1
ATOM 11523 C C . SER C 1 467 ? -20.215 31.800 27.001 1.00 39.15 467 SER C C 1
ATOM 11524 O O . SER C 1 467 ? -20.565 32.745 27.728 1.00 39.73 467 SER C O 1
ATOM 11527 N N . GLY C 1 468 ? -20.733 30.576 27.127 1.00 33.52 468 GLY C N 1
ATOM 11528 C CA . GLY C 1 468 ? -21.587 30.193 28.245 1.00 32.68 468 GLY C CA 1
ATOM 11529 C C . GLY C 1 468 ? -20.793 29.500 29.337 1.00 29.11 468 GLY C C 1
ATOM 11530 O O . GLY C 1 468 ? -19.582 29.406 29.241 1.00 31.69 468 GLY C O 1
ATOM 11531 N N . PRO C 1 469 ? -21.468 28.997 30.378 1.00 29.45 469 PRO C N 1
ATOM 11532 C CA . PRO C 1 469 ? -20.745 28.507 31.578 1.00 28.13 469 PRO C CA 1
ATOM 11533 C C . PRO C 1 469 ? -19.908 27.235 31.356 1.00 26.62 469 PRO C C 1
ATOM 11534 O O . PRO C 1 469 ? -18.989 26.994 32.137 1.00 27.24 469 PRO C O 1
ATOM 11538 N N . TYR C 1 470 ? -20.165 26.450 30.299 1.00 26.44 470 TYR C N 1
ATOM 11539 C CA . TYR C 1 470 ? -19.246 25.373 29.981 1.00 26.23 470 TYR C CA 1
ATOM 11540 C C . TYR C 1 470 ? -17.918 25.946 29.490 1.00 26.24 470 TYR C C 1
ATOM 11541 O O . TYR C 1 470 ? -16.884 25.289 29.614 1.00 29.97 470 TYR C O 1
ATOM 11550 N N . GLY C 1 471 ? -17.912 27.157 28.983 1.00 23.71 471 GLY C N 1
ATOM 11551 C CA . GLY C 1 471 ? -16.659 27.689 28.507 1.00 25.49 471 GLY C CA 1
ATOM 11552 C C . GLY C 1 471 ? -15.679 28.041 29.621 1.00 25.69 471 GLY C C 1
ATOM 11553 O O . GLY C 1 471 ? -14.484 28.132 29.365 1.00 25.04 471 GLY C O 1
ATOM 11554 N N . LYS C 1 472 ? -16.175 28.246 30.841 1.00 28.19 472 LYS C N 1
ATOM 11555 C CA . LYS C 1 472 ? -15.458 29.026 31.850 1.00 28.12 472 LYS C CA 1
ATOM 11556 C C . LYS C 1 472 ? -14.220 28.274 32.358 1.00 23.46 472 LYS C C 1
ATOM 11557 O O . LYS C 1 472 ? -13.112 28.735 32.192 1.00 19.56 472 LYS C O 1
ATOM 11563 N N . LEU C 1 473 ? -14.407 27.126 32.985 1.00 21.54 473 LEU C N 1
ATOM 11564 C CA . LEU C 1 473 ? -13.259 26.378 33.485 1.00 21.76 473 LEU C CA 1
ATOM 11565 C C . LEU C 1 473 ? -12.266 26.062 32.346 1.00 20.24 473 LEU C C 1
ATOM 11566 O O . LEU C 1 473 ? -11.087 26.303 32.505 1.00 18.00 473 LEU C O 1
ATOM 11571 N N . ALA C 1 474 ? -12.736 25.550 31.202 1.00 19.17 474 ALA C N 1
ATOM 11572 C CA . ALA C 1 474 ? -11.846 25.250 30.070 1.00 20.15 474 ALA C CA 1
ATOM 11573 C C . ALA C 1 474 ? -10.955 26.446 29.713 1.00 20.97 474 ALA C C 1
ATOM 11574 O O . ALA C 1 474 ? -9.747 26.305 29.646 1.00 18.04 474 ALA C O 1
ATOM 11576 N N . ARG C 1 475 ? -11.581 27.594 29.462 1.00 23.17 475 ARG C N 1
ATOM 11577 C CA . ARG C 1 475 ? -10.877 28.833 29.070 1.00 24.57 475 ARG C CA 1
ATOM 11578 C C . ARG C 1 475 ? -9.811 29.224 30.115 1.00 23.26 475 ARG C C 1
ATOM 11579 O O . ARG C 1 475 ? -8.659 29.593 29.753 1.00 20.32 475 ARG C O 1
ATOM 11587 N N . GLN C 1 476 ? -10.150 29.133 31.389 1.00 22.52 476 GLN C N 1
ATOM 11588 C CA . GLN C 1 476 ? -9.208 29.510 32.466 1.00 25.60 476 GLN C CA 1
ATOM 11589 C C . GLN C 1 476 ? -8.002 28.555 32.471 1.00 22.34 476 GLN C C 1
ATOM 11590 O O . GLN C 1 476 ? -6.881 29.005 32.500 1.00 19.56 476 GLN C O 1
ATOM 11596 N N . VAL C 1 477 ? -8.249 27.250 32.424 1.00 19.79 477 VAL C N 1
ATOM 11597 C CA . VAL C 1 477 ? -7.183 26.240 32.431 1.00 18.62 477 VAL C CA 1
ATOM 11598 C C . VAL C 1 477 ? -6.352 26.346 31.142 1.00 17.84 477 VAL C C 1
ATOM 11599 O O . VAL C 1 477 ? -5.160 26.058 31.171 1.00 17.34 477 VAL C O 1
ATOM 11603 N N . CYS C 1 478 ? -6.951 26.798 30.036 1.00 17.29 478 CYS C N 1
ATOM 11604 C CA . CYS C 1 478 ? -6.205 26.948 28.773 1.00 17.91 478 CYS C CA 1
ATOM 11605 C C . CYS C 1 478 ? -5.505 28.325 28.673 1.00 18.28 478 CYS C C 1
ATOM 11606 O O . CYS C 1 478 ? -4.862 28.571 27.685 1.00 17.14 478 CYS C O 1
ATOM 11609 N N . GLY C 1 479 ? -5.615 29.210 29.673 1.00 18.83 479 GLY C N 1
ATOM 11610 C CA . GLY C 1 479 ? -5.112 30.578 29.604 1.00 20.49 479 GLY C CA 1
ATOM 11611 C C . GLY C 1 479 ? -5.653 31.372 28.421 1.00 22.70 479 GLY C C 1
ATOM 11612 O O . GLY C 1 479 ? -4.906 32.103 27.745 1.00 22.64 479 GLY C O 1
ATOM 11613 N N . ILE C 1 480 ? -6.944 31.250 28.150 1.00 26.77 480 ILE C N 1
ATOM 11614 C CA . ILE C 1 480 ? -7.544 31.931 27.005 1.00 29.06 480 ILE C CA 1
ATOM 11615 C C . ILE C 1 480 ? -8.333 33.120 27.566 1.00 36.80 480 ILE C C 1
ATOM 11616 O O . ILE C 1 480 ? -9.019 32.948 28.588 1.00 37.35 480 ILE C O 1
ATOM 11621 N N . ASP C 1 481 ? -8.228 34.297 26.917 1.00 47.54 481 ASP C N 1
ATOM 11622 C CA . ASP C 1 481 ? -8.968 35.533 27.312 1.00 54.59 481 ASP C CA 1
ATOM 11623 C C . ASP C 1 481 ? -8.691 35.829 28.792 1.00 59.85 481 ASP C C 1
ATOM 11624 O O . ASP C 1 481 ? -8.057 36.833 29.123 1.00 67.51 481 ASP C O 1
ATOM 11629 N N . ASP C 1 495 ? -36.367 36.891 36.771 1.00 62.82 495 ASP C N 1
ATOM 11630 C CA . ASP C 1 495 ? -36.832 38.259 36.478 1.00 67.45 495 ASP C CA 1
ATOM 11631 C C . ASP C 1 495 ? -37.449 38.344 35.067 1.00 63.53 495 ASP C C 1
ATOM 11632 O O . ASP C 1 495 ? -36.749 38.685 34.089 1.00 55.72 495 ASP C O 1
ATOM 11637 N N . TYR C 1 496 ? -38.770 38.121 34.970 1.00 57.82 496 TYR C N 1
ATOM 11638 C CA . TYR C 1 496 ? -39.459 37.964 33.661 1.00 57.99 496 TYR C CA 1
ATOM 11639 C C . TYR C 1 496 ? -39.867 39.319 33.050 1.00 61.64 496 TYR C C 1
ATOM 11640 O O . TYR C 1 496 ? -40.265 39.360 31.869 1.00 57.17 496 TYR C O 1
ATOM 11649 N N . ALA C 1 497 ? -39.753 40.414 33.818 1.00 66.04 497 ALA C N 1
ATOM 11650 C CA . ALA C 1 497 ? -40.059 41.777 33.317 1.00 67.04 497 ALA C CA 1
ATOM 11651 C C . ALA C 1 497 ? -38.984 42.241 32.325 1.00 62.89 497 ALA C C 1
ATOM 11652 O O . ALA C 1 497 ? -39.320 42.692 31.243 1.00 56.62 497 ALA C O 1
ATOM 11654 N N . LYS C 1 498 ? -37.706 42.114 32.690 1.00 68.76 498 LYS C N 1
ATOM 11655 C CA . LYS C 1 498 ? -36.571 42.527 31.815 1.00 73.09 498 LYS C CA 1
ATOM 11656 C C . LYS C 1 498 ? -36.544 41.704 30.514 1.00 68.50 498 LYS C C 1
ATOM 11657 O O . LYS C 1 498 ? -36.155 42.230 29.471 1.00 67.00 498 LYS C O 1
ATOM 11663 N N . ALA C 1 499 ? -36.962 40.435 30.572 1.00 63.44 499 ALA C N 1
ATOM 11664 C CA . ALA C 1 499 ? -36.720 39.466 29.493 1.00 61.17 499 ALA C CA 1
ATOM 11665 C C . ALA C 1 499 ? -37.701 39.673 28.328 1.00 60.74 499 ALA C C 1
ATOM 11666 O O . ALA C 1 499 ? -38.929 39.826 28.503 1.00 56.10 499 ALA C O 1
ATOM 11668 N N . LEU C 1 500 ? -37.132 39.637 27.125 1.00 59.93 500 LEU C N 1
ATOM 11669 C CA . LEU C 1 500 ? -37.882 39.883 25.902 1.00 59.94 500 LEU C CA 1
ATOM 11670 C C . LEU C 1 500 ? -38.686 38.619 25.563 1.00 61.71 500 LEU C C 1
ATOM 11671 O O . LEU C 1 500 ? -39.733 38.699 24.910 1.00 62.48 500 LEU C O 1
ATOM 11676 N N . ASP C 1 501 ? -38.207 37.466 26.044 1.00 51.96 501 ASP C N 1
ATOM 11677 C CA . ASP C 1 501 ? -38.856 36.185 25.815 1.00 46.42 501 ASP C CA 1
ATOM 11678 C C . ASP C 1 501 ? -38.945 35.423 27.149 1.00 42.34 501 ASP C C 1
ATOM 11679 O O . ASP C 1 501 ? -37.951 34.909 27.674 1.00 38.69 501 ASP C O 1
ATOM 11684 N N . ALA C 1 502 ? -40.154 35.352 27.688 1.00 40.50 502 ALA C N 1
ATOM 11685 C CA . ALA C 1 502 ? -40.423 34.635 28.946 1.00 37.33 502 ALA C CA 1
ATOM 11686 C C . ALA C 1 502 ? -40.104 33.141 28.785 1.00 35.34 502 ALA C C 1
ATOM 11687 O O . ALA C 1 502 ? -39.465 32.559 29.637 1.00 32.33 502 ALA C O 1
ATOM 11689 N N . ALA C 1 503 ? -40.490 32.530 27.670 1.00 36.34 503 ALA C N 1
ATOM 11690 C CA . ALA C 1 503 ? -40.275 31.078 27.475 1.00 35.15 503 ALA C CA 1
ATOM 11691 C C . ALA C 1 503 ? -38.792 30.772 27.207 1.00 33.37 503 ALA C C 1
ATOM 11692 O O . ALA C 1 503 ? -38.340 29.670 27.520 1.00 29.97 503 ALA C O 1
ATOM 11694 N N . ARG C 1 504 ? -38.064 31.709 26.588 1.00 34.33 504 ARG C N 1
ATOM 11695 C CA . ARG C 1 504 ? -36.584 31.635 26.455 1.00 34.47 504 ARG C CA 1
ATOM 11696 C C . ARG C 1 504 ? -35.939 31.839 27.836 1.00 33.96 504 ARG C C 1
ATOM 11697 O O . ARG C 1 504 ? -34.957 31.154 28.189 1.00 34.31 504 ARG C O 1
ATOM 11705 N N . HIS C 1 505 ? -36.480 32.761 28.618 1.00 31.32 505 HIS C N 1
ATOM 11706 C CA . HIS C 1 505 ? -35.891 33.065 29.924 1.00 34.18 505 HIS C CA 1
ATOM 11707 C C . HIS C 1 505 ? -35.860 31.806 30.818 1.00 32.19 505 HIS C C 1
ATOM 11708 O O . HIS C 1 505 ? -34.880 31.584 31.533 1.00 33.66 505 HIS C O 1
ATOM 11715 N N . GLN C 1 506 ? -36.900 30.970 30.789 1.00 29.10 506 GLN C N 1
ATOM 11716 C CA . GLN C 1 506 ? -36.957 29.804 31.691 1.00 28.39 506 GLN C CA 1
ATOM 11717 C C . GLN C 1 506 ? -35.727 28.906 31.476 1.00 27.92 506 GLN C C 1
ATOM 11718 O O . GLN C 1 506 ? -35.193 28.346 32.442 1.00 29.05 506 GLN C O 1
ATOM 11724 N N . GLU C 1 507 ? -35.289 28.784 30.220 1.00 28.38 507 GLU C N 1
ATOM 11725 C CA . GLU C 1 507 ? -34.166 27.919 29.828 1.00 30.15 507 GLU C CA 1
ATOM 11726 C C . GLU C 1 507 ? -32.879 28.481 30.428 1.00 31.87 507 GLU C C 1
ATOM 11727 O O . GLU C 1 507 ? -32.111 27.757 31.075 1.00 31.77 507 GLU C O 1
ATOM 11733 N N . GLU C 1 508 ? -32.696 29.779 30.228 1.00 31.72 508 GLU C N 1
ATOM 11734 C CA . GLU C 1 508 ? -31.531 30.467 30.698 1.00 36.10 508 GLU C CA 1
ATOM 11735 C C . GLU C 1 508 ? -31.445 30.345 32.228 1.00 36.77 508 GLU C C 1
ATOM 11736 O O . GLU C 1 508 ? -30.388 29.989 32.781 1.00 32.64 508 GLU C O 1
ATOM 11742 N N . VAL C 1 509 ? -32.562 30.635 32.898 1.00 36.31 509 VAL C N 1
ATOM 11743 C CA . VAL C 1 509 ? -32.661 30.512 34.368 1.00 36.17 509 VAL C CA 1
ATOM 11744 C C . VAL C 1 509 ? -32.332 29.073 34.781 1.00 37.38 509 VAL C C 1
ATOM 11745 O O . VAL C 1 509 ? -31.650 28.864 35.802 1.00 35.17 509 VAL C O 1
ATOM 11749 N N . ALA C 1 510 ? -32.863 28.092 34.028 1.00 38.07 510 ALA C N 1
ATOM 11750 C CA . ALA C 1 510 ? -32.637 26.665 34.347 1.00 38.11 510 ALA C CA 1
ATOM 11751 C C . ALA C 1 510 ? -31.137 26.365 34.326 1.00 35.26 510 ALA C C 1
ATOM 11752 O O . ALA C 1 510 ? -30.640 25.746 35.249 1.00 36.91 510 ALA C O 1
ATOM 11754 N N . LEU C 1 511 ? -30.423 26.822 33.304 1.00 35.55 511 LEU C N 1
ATOM 11755 C CA . LEU C 1 511 ? -28.986 26.531 33.210 1.00 36.33 511 LEU C CA 1
ATOM 11756 C C . LEU C 1 511 ? -28.244 27.238 34.347 1.00 35.62 511 LEU C C 1
ATOM 11757 O O . LEU C 1 511 ? -27.406 26.615 35.010 1.00 37.16 511 LEU C O 1
ATOM 11762 N N . ALA C 1 512 ? -28.545 28.512 34.573 1.00 36.46 512 ALA C N 1
ATOM 11763 C CA . ALA C 1 512 ? -27.852 29.277 35.644 1.00 38.37 512 ALA C CA 1
ATOM 11764 C C . ALA C 1 512 ? -27.993 28.541 36.992 1.00 36.88 512 ALA C C 1
ATOM 11765 O O . ALA C 1 512 ? -27.013 28.359 37.730 1.00 38.73 512 ALA C O 1
ATOM 11767 N N . GLY C 1 513 ? -29.200 28.095 37.300 1.00 36.08 513 GLY C N 1
ATOM 11768 C CA . GLY C 1 513 ? -29.460 27.330 38.531 1.00 39.33 513 GLY C CA 1
ATOM 11769 C C . GLY C 1 513 ? -28.725 25.997 38.584 1.00 36.78 513 GLY C C 1
ATOM 11770 O O . GLY C 1 513 ? -28.344 25.559 39.673 1.00 34.77 513 GLY C O 1
ATOM 11771 N N . ALA C 1 514 ? -28.542 25.342 37.432 1.00 37.91 514 ALA C N 1
ATOM 11772 C CA . ALA C 1 514 ? -27.815 24.061 37.369 1.00 40.09 514 ALA C CA 1
ATOM 11773 C C . ALA C 1 514 ? -26.307 24.309 37.494 1.00 43.75 514 ALA C C 1
ATOM 11774 O O . ALA C 1 514 ? -25.600 23.479 38.040 1.00 46.34 514 ALA C O 1
ATOM 11776 N N . MET C 1 515 ? -25.814 25.448 37.015 1.00 47.23 515 MET C N 1
ATOM 11777 C CA . MET C 1 515 ? -24.361 25.661 36.957 1.00 49.47 515 MET C CA 1
ATOM 11778 C C . MET C 1 515 ? -23.866 26.626 38.058 1.00 52.45 515 MET C C 1
ATOM 11779 O O . MET C 1 515 ? -22.766 27.167 37.929 1.00 62.69 515 MET C O 1
ATOM 11784 N N . ALA C 1 516 ? -24.612 26.836 39.151 1.00 55.14 516 ALA C N 1
ATOM 11785 C CA . ALA C 1 516 ? -24.092 27.593 40.340 1.00 57.43 516 ALA C CA 1
ATOM 11786 C C . ALA C 1 516 ? -24.768 27.099 41.628 1.00 55.96 516 ALA C C 1
ATOM 11787 O O . ALA C 1 516 ? -24.415 26.051 42.169 1.00 52.04 516 ALA C O 1
ATOM 11789 N N . MET D 1 1 ? -2.746 28.913 63.956 1.00 88.49 1 MET D N 1
ATOM 11790 C CA . MET D 1 1 ? -2.983 30.099 63.063 1.00 88.40 1 MET D CA 1
ATOM 11791 C C . MET D 1 1 ? -3.353 29.575 61.669 1.00 68.03 1 MET D C 1
ATOM 11792 O O . MET D 1 1 ? -3.896 28.458 61.584 1.00 65.29 1 MET D O 1
ATOM 11797 N N . ILE D 1 2 ? -3.109 30.353 60.604 1.00 52.16 2 ILE D N 1
ATOM 11798 C CA . ILE D 1 2 ? -3.329 29.838 59.232 1.00 46.98 2 ILE D CA 1
ATOM 11799 C C . ILE D 1 2 ? -1.978 29.733 58.497 1.00 37.52 2 ILE D C 1
ATOM 11800 O O . ILE D 1 2 ? -1.351 30.738 58.118 1.00 32.10 2 ILE D O 1
ATOM 11805 N N . ARG D 1 3 ? -1.574 28.481 58.279 1.00 31.26 3 ARG D N 1
ATOM 11806 C CA . ARG D 1 3 ? -0.256 28.118 57.773 1.00 29.15 3 ARG D CA 1
ATOM 11807 C C . ARG D 1 3 ? -0.067 28.782 56.414 1.00 28.17 3 ARG D C 1
ATOM 11808 O O . ARG D 1 3 ? -1.031 28.946 55.678 1.00 30.22 3 ARG D O 1
ATOM 11816 N N . THR D 1 4 ? 1.158 29.186 56.095 1.00 26.76 4 THR D N 1
ATOM 11817 C CA . THR D 1 4 ? 1.426 29.795 54.788 1.00 25.00 4 THR D CA 1
ATOM 11818 C C . THR D 1 4 ? 2.178 28.801 53.909 1.00 24.03 4 THR D C 1
ATOM 11819 O O . THR D 1 4 ? 2.691 27.804 54.412 1.00 23.69 4 THR D O 1
ATOM 11823 N N . GLY D 1 5 ? 2.239 29.112 52.621 1.00 25.06 5 GLY D N 1
ATOM 11824 C CA . GLY D 1 5 ? 2.975 28.314 51.643 1.00 28.49 5 GLY D CA 1
ATOM 11825 C C . GLY D 1 5 ? 4.455 28.208 51.980 1.00 29.70 5 GLY D C 1
ATOM 11826 O O . GLY D 1 5 ? 5.049 27.133 51.891 1.00 28.56 5 GLY D O 1
ATOM 11827 N N . THR D 1 6 ? 5.038 29.337 52.373 1.00 31.46 6 THR D N 1
ATOM 11828 C CA . THR D 1 6 ? 6.441 29.422 52.798 1.00 31.25 6 THR D CA 1
ATOM 11829 C C . THR D 1 6 ? 6.754 28.503 53.980 1.00 28.25 6 THR D C 1
ATOM 11830 O O . THR D 1 6 ? 7.754 27.797 53.942 1.00 29.02 6 THR D O 1
ATOM 11834 N N . GLN D 1 7 ? 5.947 28.549 55.032 1.00 29.14 7 GLN D N 1
ATOM 11835 C CA . GLN D 1 7 ? 6.196 27.698 56.212 1.00 31.29 7 GLN D CA 1
ATOM 11836 C C . GLN D 1 7 ? 6.148 26.241 55.774 1.00 29.86 7 GLN D C 1
ATOM 11837 O O . GLN D 1 7 ? 6.852 25.396 56.340 1.00 30.35 7 GLN D O 1
ATOM 11843 N N . TYR D 1 8 ? 5.270 25.967 54.802 1.00 27.58 8 TYR D N 1
ATOM 11844 C CA . TYR D 1 8 ? 5.053 24.599 54.359 1.00 26.64 8 TYR D CA 1
ATOM 11845 C C . TYR D 1 8 ? 6.366 24.075 53.775 1.00 23.89 8 TYR D C 1
ATOM 11846 O O . TYR D 1 8 ? 6.901 23.072 54.252 1.00 24.57 8 TYR D O 1
ATOM 11855 N N . LEU D 1 9 ? 6.878 24.803 52.803 1.00 23.03 9 LEU D N 1
ATOM 11856 C CA . LEU D 1 9 ? 8.053 24.385 52.047 1.00 25.51 9 LEU D CA 1
ATOM 11857 C C . LEU D 1 9 ? 9.197 24.119 53.034 1.00 27.26 9 LEU D C 1
ATOM 11858 O O . LEU D 1 9 ? 9.798 23.031 53.055 1.00 27.89 9 LEU D O 1
ATOM 11863 N N . GLU D 1 10 ? 9.442 25.100 53.901 1.00 29.93 10 GLU D N 1
ATOM 11864 C CA . GLU D 1 10 ? 10.515 25.037 54.900 1.00 29.84 10 GLU D CA 1
ATOM 11865 C C . GLU D 1 10 ? 10.406 23.722 55.685 1.00 29.38 10 GLU D C 1
ATOM 11866 O O . GLU D 1 10 ? 11.422 23.046 55.911 1.00 29.52 10 GLU D O 1
ATOM 11872 N N . SER D 1 11 ? 9.168 23.336 56.037 1.00 27.43 11 SER D N 1
ATOM 11873 C CA . SER D 1 11 ? 8.909 22.171 56.870 1.00 26.32 11 SER D CA 1
ATOM 11874 C C . SER D 1 11 ? 9.301 20.865 56.183 1.00 26.17 11 SER D C 1
ATOM 11875 O O . SER D 1 11 ? 9.433 19.857 56.882 1.00 23.82 11 SER D O 1
ATOM 11878 N N . LEU D 1 12 ? 9.381 20.856 54.842 1.00 25.76 12 LEU D N 1
ATOM 11879 C CA . LEU D 1 12 ? 9.713 19.622 54.078 1.00 26.31 12 LEU D CA 1
ATOM 11880 C C . LEU D 1 12 ? 11.188 19.250 54.274 1.00 25.56 12 LEU D C 1
ATOM 11881 O O . LEU D 1 12 ? 11.531 18.046 54.176 1.00 23.63 12 LEU D O 1
ATOM 11886 N N . ASN D 1 13 ? 12.035 20.249 54.557 1.00 23.66 13 ASN D N 1
ATOM 11887 C CA . ASN D 1 13 ? 13.455 19.988 54.763 1.00 25.71 13 ASN D CA 1
ATOM 11888 C C . ASN D 1 13 ? 13.676 19.460 56.189 1.00 24.69 13 ASN D C 1
ATOM 11889 O O . ASN D 1 13 ? 14.201 20.182 57.022 1.00 26.42 13 ASN D O 1
ATOM 11894 N N . ASP D 1 14 ? 13.283 18.217 56.466 1.00 23.91 14 ASP D N 1
ATOM 11895 C CA . ASP D 1 14 ? 13.298 17.668 57.840 1.00 24.62 14 ASP D CA 1
ATOM 11896 C C . ASP D 1 14 ? 13.995 16.298 57.874 1.00 24.82 14 ASP D C 1
ATOM 11897 O O . ASP D 1 14 ? 13.750 15.510 58.788 1.00 24.40 14 ASP D O 1
ATOM 11902 N N . GLY D 1 15 ? 14.806 15.979 56.862 1.00 24.70 15 GLY D N 1
ATOM 11903 C CA . GLY D 1 15 ? 15.552 14.704 56.866 1.00 25.44 15 GLY D CA 1
ATOM 11904 C C . GLY D 1 15 ? 14.696 13.460 56.638 1.00 25.15 15 GLY D C 1
ATOM 11905 O O . GLY D 1 15 ? 15.108 12.342 57.036 1.00 23.46 15 GLY D O 1
ATOM 11906 N N . ARG D 1 16 ? 13.537 13.608 55.981 1.00 24.83 16 ARG D N 1
ATOM 11907 C CA . ARG D 1 16 ? 12.723 12.428 55.586 1.00 26.18 16 ARG D CA 1
ATOM 11908 C C . ARG D 1 16 ? 13.442 11.617 54.485 1.00 27.60 16 ARG D C 1
ATOM 11909 O O . ARG D 1 16 ? 14.098 12.178 53.608 1.00 28.97 16 ARG D O 1
ATOM 11917 N N . ASN D 1 17 ? 13.288 10.292 54.539 1.00 27.82 17 ASN D N 1
ATOM 11918 C CA . ASN D 1 17 ? 13.956 9.343 53.617 1.00 28.25 17 ASN D CA 1
ATOM 11919 C C . ASN D 1 17 ? 13.027 9.081 52.412 1.00 26.17 17 ASN D C 1
ATOM 11920 O O . ASN D 1 17 ? 12.088 8.293 52.531 1.00 24.00 17 ASN D O 1
ATOM 11925 N N . VAL D 1 18 ? 13.289 9.707 51.259 1.00 24.59 18 VAL D N 1
ATOM 11926 C CA . VAL D 1 18 ? 12.411 9.587 50.081 1.00 25.68 18 VAL D CA 1
ATOM 11927 C C . VAL D 1 18 ? 13.183 9.134 48.823 1.00 25.22 18 VAL D C 1
ATOM 11928 O O . VAL D 1 18 ? 14.133 9.805 48.381 1.00 24.85 18 VAL D O 1
ATOM 11932 N N . TRP D 1 19 ? 12.746 8.010 48.241 1.00 23.34 19 TRP D N 1
ATOM 11933 C CA . TRP D 1 19 ? 13.042 7.671 46.852 1.00 24.68 19 TRP D CA 1
ATOM 11934 C C . TRP D 1 19 ? 11.958 8.217 45.895 1.00 23.31 19 TRP D C 1
ATOM 11935 O O . TRP D 1 19 ? 10.742 8.068 46.100 1.00 20.92 19 TRP D O 1
ATOM 11946 N N . VAL D 1 20 ? 12.442 8.830 44.826 1.00 23.26 20 VAL D N 1
ATOM 11947 C CA . VAL D 1 20 ? 11.674 9.106 43.620 1.00 22.29 20 VAL D CA 1
ATOM 11948 C C . VAL D 1 20 ? 12.423 8.490 42.430 1.00 22.69 20 VAL D C 1
ATOM 11949 O O . VAL D 1 20 ? 13.475 8.994 42.010 1.00 20.57 20 VAL D O 1
ATOM 11953 N N . GLY D 1 21 ? 11.828 7.440 41.862 1.00 24.11 21 GLY D N 1
ATOM 11954 C CA . GLY D 1 21 ? 12.530 6.551 40.961 1.00 24.93 21 GLY D CA 1
ATOM 11955 C C . GLY D 1 21 ? 13.811 6.038 41.590 1.00 24.72 21 GLY D C 1
ATOM 11956 O O . GLY D 1 21 ? 13.809 5.523 42.688 1.00 25.31 21 GLY D O 1
ATOM 11957 N N . ASN D 1 22 ? 14.909 6.217 40.879 1.00 26.62 22 ASN D N 1
ATOM 11958 C CA . ASN D 1 22 ? 16.227 5.780 41.324 1.00 27.99 22 ASN D CA 1
ATOM 11959 C C . ASN D 1 22 ? 16.844 6.806 42.286 1.00 30.67 22 ASN D C 1
ATOM 11960 O O . ASN D 1 22 ? 17.836 6.499 42.937 1.00 34.69 22 ASN D O 1
ATOM 11965 N N . GLU D 1 23 ? 16.303 8.024 42.357 1.00 29.93 23 GLU D N 1
ATOM 11966 C CA . GLU D 1 23 ? 16.990 9.102 43.039 1.00 30.28 23 GLU D CA 1
ATOM 11967 C C . GLU D 1 23 ? 16.605 9.158 44.522 1.00 31.91 23 GLU D C 1
ATOM 11968 O O . GLU D 1 23 ? 15.491 8.790 44.941 1.00 30.61 23 GLU D O 1
ATOM 11974 N N . LYS D 1 24 ? 17.570 9.646 45.303 1.00 33.88 24 LYS D N 1
ATOM 11975 C CA . LYS D 1 24 ? 17.368 9.994 46.703 1.00 34.05 24 LYS D CA 1
ATOM 11976 C C . LYS D 1 24 ? 17.100 11.501 46.782 1.00 30.20 24 LYS D C 1
ATOM 11977 O O . LYS D 1 24 ? 17.862 12.294 46.224 1.00 25.90 24 LYS D O 1
ATOM 11983 N N . ILE D 1 25 ? 16.016 11.908 47.440 1.00 27.19 25 ILE D N 1
ATOM 11984 C CA . ILE D 1 25 ? 15.676 13.346 47.482 1.00 26.51 25 ILE D CA 1
ATOM 11985 C C . ILE D 1 25 ? 16.251 13.999 48.749 1.00 26.07 25 ILE D C 1
ATOM 11986 O O . ILE D 1 25 ? 15.824 13.711 49.859 1.00 22.95 25 ILE D O 1
ATOM 11991 N N . ASP D 1 26 ? 17.176 14.927 48.540 1.00 26.79 26 ASP D N 1
ATOM 11992 C CA . ASP D 1 26 ? 17.825 15.620 49.635 1.00 29.01 26 ASP D CA 1
ATOM 11993 C C . ASP D 1 26 ? 16.774 16.499 50.317 1.00 29.38 26 ASP D C 1
ATOM 11994 O O . ASP D 1 26 ? 16.651 16.466 51.548 1.00 33.26 26 ASP D O 1
ATOM 11999 N N . ASN D 1 27 ? 15.995 17.226 49.499 1.00 26.62 27 ASN D N 1
ATOM 12000 C CA . ASN D 1 27 ? 14.974 18.135 49.982 1.00 24.62 27 ASN D CA 1
ATOM 12001 C C . ASN D 1 27 ? 13.786 18.189 48.989 1.00 21.24 27 ASN D C 1
ATOM 12002 O O . ASN D 1 27 ? 13.854 18.770 47.928 1.00 19.25 27 ASN D O 1
ATOM 12007 N N . VAL D 1 28 ? 12.647 17.663 49.420 1.00 20.27 28 VAL D N 1
ATOM 12008 C CA . VAL D 1 28 ? 11.428 17.628 48.622 1.00 19.95 28 VAL D CA 1
ATOM 12009 C C . VAL D 1 28 ? 11.031 19.033 48.149 1.00 20.21 28 VAL D C 1
ATOM 12010 O O . VAL D 1 28 ? 10.479 19.150 47.076 1.00 21.75 28 VAL D O 1
ATOM 12014 N N . ALA D 1 29 ? 11.360 20.112 48.851 1.00 20.57 29 ALA D N 1
ATOM 12015 C CA . ALA D 1 29 ? 10.874 21.455 48.419 1.00 20.32 29 ALA D CA 1
ATOM 12016 C C . ALA D 1 29 ? 11.654 22.011 47.227 1.00 19.07 29 ALA D C 1
ATOM 12017 O O . ALA D 1 29 ? 11.127 22.862 46.515 1.00 19.42 29 ALA D O 1
ATOM 12019 N N . THR D 1 30 ? 12.917 21.620 47.061 1.00 19.31 30 THR D N 1
ATOM 12020 C CA . THR D 1 30 ? 13.798 22.199 46.019 1.00 18.55 30 THR D CA 1
ATOM 12021 C C . THR D 1 30 ? 14.261 21.160 44.977 1.00 17.63 30 THR D C 1
ATOM 12022 O O . THR D 1 30 ? 14.897 21.538 44.005 1.00 16.30 30 THR D O 1
ATOM 12026 N N . HIS D 1 31 ? 14.054 19.875 45.196 1.00 18.16 31 HIS D N 1
ATOM 12027 C CA . HIS D 1 31 ? 14.561 18.852 44.243 1.00 20.78 31 HIS D CA 1
ATOM 12028 C C . HIS D 1 31 ? 13.795 18.968 42.926 1.00 19.81 31 HIS D C 1
ATOM 12029 O O . HIS D 1 31 ? 12.589 19.031 42.980 1.00 18.62 31 HIS D O 1
ATOM 12036 N N . PRO D 1 32 ? 14.504 18.976 41.766 1.00 21.34 32 PRO D N 1
ATOM 12037 C CA . PRO D 1 32 ? 13.915 19.202 40.424 1.00 21.69 32 PRO D CA 1
ATOM 12038 C C . PRO D 1 32 ? 12.720 18.293 40.086 1.00 19.72 32 PRO D C 1
ATOM 12039 O O . PRO D 1 32 ? 11.962 18.666 39.241 1.00 19.61 32 PRO D O 1
ATOM 12043 N N . LYS D 1 33 ? 12.568 17.167 40.765 1.00 19.13 33 LYS D N 1
ATOM 12044 C CA . LYS D 1 33 ? 11.586 16.142 40.436 1.00 21.45 33 LYS D CA 1
ATOM 12045 C C . LYS D 1 33 ? 10.356 16.262 41.333 1.00 21.73 33 LYS D C 1
ATOM 12046 O O . LYS D 1 33 ? 9.315 15.717 40.999 1.00 21.02 33 LYS D O 1
ATOM 12052 N N . THR D 1 34 ? 10.510 16.934 42.476 1.00 22.11 34 THR D N 1
ATOM 12053 C CA . THR D 1 34 ? 9.481 17.019 43.506 1.00 21.08 34 THR D CA 1
ATOM 12054 C C . THR D 1 34 ? 9.043 18.466 43.773 1.00 20.51 34 THR D C 1
ATOM 12055 O O . THR D 1 34 ? 8.029 18.636 44.380 1.00 20.72 34 THR D O 1
ATOM 12059 N N . ARG D 1 35 ? 9.766 19.484 43.325 1.00 20.07 35 ARG D N 1
ATOM 12060 C CA . ARG D 1 35 ? 9.577 20.846 43.831 1.00 19.81 35 ARG D CA 1
ATOM 12061 C C . ARG D 1 35 ? 8.324 21.508 43.233 1.00 19.38 35 ARG D C 1
ATOM 12062 O O . ARG D 1 35 ? 7.783 22.484 43.810 1.00 16.36 35 ARG D O 1
ATOM 12070 N N . ASP D 1 36 ? 7.886 21.070 42.052 1.00 17.67 36 ASP D N 1
ATOM 12071 C CA . ASP D 1 36 ? 6.747 21.747 41.433 1.00 16.83 36 ASP D CA 1
ATOM 12072 C C . ASP D 1 36 ? 5.468 21.384 42.205 1.00 16.30 36 ASP D C 1
ATOM 12073 O O . ASP D 1 36 ? 4.659 22.223 42.465 1.00 15.05 36 ASP D O 1
ATOM 12078 N N . TYR D 1 37 ? 5.317 20.127 42.566 1.00 17.41 37 TYR D N 1
ATOM 12079 C CA . TYR D 1 37 ? 4.152 19.673 43.282 1.00 18.29 37 TYR D CA 1
ATOM 12080 C C . TYR D 1 37 ? 4.174 20.190 44.723 1.00 18.63 37 TYR D C 1
ATOM 12081 O O . TYR D 1 37 ? 3.106 20.391 45.309 1.00 17.39 37 TYR D O 1
ATOM 12090 N N . ALA D 1 38 ? 5.374 20.270 45.313 1.00 18.46 38 ALA D N 1
ATOM 12091 C CA . ALA D 1 38 ? 5.571 20.904 46.633 1.00 18.25 38 ALA D CA 1
ATOM 12092 C C . ALA D 1 38 ? 4.979 22.316 46.586 1.00 18.68 38 ALA D C 1
ATOM 12093 O O . ALA D 1 38 ? 4.262 22.712 47.498 1.00 19.47 38 ALA D O 1
ATOM 12095 N N . GLN D 1 39 ? 5.301 23.046 45.516 1.00 18.20 39 GLN D N 1
ATOM 12096 C CA . GLN D 1 39 ? 4.830 24.385 45.314 1.00 20.27 39 GLN D CA 1
ATOM 12097 C C . GLN D 1 39 ? 3.293 24.417 45.160 1.00 20.60 39 GLN D C 1
ATOM 12098 O O . GLN D 1 39 ? 2.653 25.419 45.529 1.00 19.22 39 GLN D O 1
ATOM 12104 N N . ARG D 1 40 ? 2.700 23.350 44.632 1.00 18.73 40 ARG D N 1
ATOM 12105 C CA . ARG D 1 40 ? 1.232 23.281 44.494 1.00 18.47 40 ARG D CA 1
ATOM 12106 C C . ARG D 1 40 ? 0.581 23.137 45.877 1.00 18.33 40 ARG D C 1
ATOM 12107 O O . ARG D 1 40 ? -0.495 23.709 46.147 1.00 18.32 40 ARG D O 1
ATOM 12115 N N . HIS D 1 41 ? 1.210 22.357 46.742 1.00 18.06 41 HIS D N 1
ATOM 12116 C CA . HIS D 1 41 ? 0.771 22.303 48.112 1.00 19.16 41 HIS D CA 1
ATOM 12117 C C . HIS D 1 41 ? 0.954 23.684 48.763 1.00 20.48 41 HIS D C 1
ATOM 12118 O O . HIS D 1 41 ? 0.100 24.124 49.491 1.00 20.57 41 HIS D O 1
ATOM 12125 N N . ALA D 1 42 ? 2.039 24.389 48.461 1.00 24.03 42 ALA D N 1
ATOM 12126 C CA . ALA D 1 42 ? 2.245 25.740 48.988 1.00 23.22 42 ALA D CA 1
ATOM 12127 C C . ALA D 1 42 ? 1.119 26.654 48.502 1.00 24.26 42 ALA D C 1
ATOM 12128 O O . ALA D 1 42 ? 0.574 27.411 49.319 1.00 25.63 42 ALA D O 1
ATOM 12130 N N . ASP D 1 43 ? 0.806 26.597 47.195 1.00 22.00 43 ASP D N 1
ATOM 12131 C CA . ASP D 1 43 ? -0.298 27.367 46.630 1.00 20.97 43 ASP D CA 1
ATOM 12132 C C . ASP D 1 43 ? -1.575 27.088 47.437 1.00 19.42 43 ASP D C 1
ATOM 12133 O O . ASP D 1 43 ? -2.364 27.990 47.684 1.00 19.26 43 ASP D O 1
ATOM 12138 N N . PHE D 1 44 ? -1.773 25.845 47.831 1.00 19.15 44 PHE D N 1
ATOM 12139 C CA . PHE D 1 44 ? -2.992 25.452 48.568 1.00 21.18 44 PHE D CA 1
ATOM 12140 C C . PHE D 1 44 ? -3.087 26.186 49.919 1.00 21.93 44 PHE D C 1
ATOM 12141 O O . PHE D 1 44 ? -4.137 26.737 50.232 1.00 20.30 44 PHE D O 1
ATOM 12149 N N . TYR D 1 45 ? -2.008 26.186 50.721 1.00 22.90 45 TYR D N 1
ATOM 12150 C CA . TYR D 1 45 ? -1.973 26.990 51.987 1.00 21.24 45 TYR D CA 1
ATOM 12151 C C . TYR D 1 45 ? -2.234 28.462 51.655 1.00 21.09 45 TYR D C 1
ATOM 12152 O O . TYR D 1 45 ? -3.114 29.049 52.236 1.00 20.60 45 TYR D O 1
ATOM 12161 N N . ASP D 1 46 ? -1.527 29.022 50.685 1.00 21.87 46 ASP D N 1
ATOM 12162 C CA . ASP D 1 46 ? -1.594 30.468 50.391 1.00 23.40 46 ASP D CA 1
ATOM 12163 C C . ASP D 1 46 ? -3.009 30.865 49.915 1.00 26.58 46 ASP D C 1
ATOM 12164 O O . ASP D 1 46 ? -3.446 32.026 50.077 1.00 24.15 46 ASP D O 1
ATOM 12169 N N . LEU D 1 47 ? -3.718 29.920 49.292 1.00 26.68 47 LEU D N 1
ATOM 12170 C CA . LEU D 1 47 ? -5.115 30.125 48.891 1.00 28.76 47 LEU D CA 1
ATOM 12171 C C . LEU D 1 47 ? -5.931 30.688 50.069 1.00 29.94 47 LEU D C 1
ATOM 12172 O O . LEU D 1 47 ? -6.728 31.623 49.885 1.00 28.25 47 LEU D O 1
ATOM 12177 N N . HIS D 1 48 ? -5.716 30.138 51.266 1.00 28.84 48 HIS D N 1
ATOM 12178 C CA . HIS D 1 48 ? -6.481 30.508 52.453 1.00 29.98 48 HIS D CA 1
ATOM 12179 C C . HIS D 1 48 ? -6.079 31.899 52.991 1.00 32.71 48 HIS D C 1
ATOM 12180 O O . HIS D 1 48 ? -6.675 32.371 53.964 1.00 39.05 48 HIS D O 1
ATOM 12187 N N . HIS D 1 49 ? -5.095 32.554 52.378 1.00 32.93 49 HIS D N 1
ATOM 12188 C CA . HIS D 1 49 ? -4.707 33.911 52.722 1.00 36.41 49 HIS D CA 1
ATOM 12189 C C . HIS D 1 49 ? -5.132 34.879 51.617 1.00 40.15 49 HIS D C 1
ATOM 12190 O O . HIS D 1 49 ? -4.810 36.060 51.689 1.00 41.75 49 HIS D O 1
ATOM 12197 N N . ARG D 1 50 ? -5.817 34.408 50.586 1.00 40.08 50 ARG D N 1
ATOM 12198 C CA . ARG D 1 50 ? -6.172 35.345 49.517 1.00 42.88 50 ARG D CA 1
ATOM 12199 C C . ARG D 1 50 ? -7.470 36.064 49.932 1.00 42.79 50 ARG D C 1
ATOM 12200 O O . ARG D 1 50 ? -8.471 35.416 50.285 1.00 39.35 50 ARG D O 1
ATOM 12208 N N . PRO D 1 51 ? -7.433 37.414 49.951 1.00 45.97 51 PRO D N 1
ATOM 12209 C CA . PRO D 1 51 ? -8.522 38.237 50.507 1.00 46.71 51 PRO D CA 1
ATOM 12210 C C . PRO D 1 51 ? -9.869 38.009 49.796 1.00 44.95 51 PRO D C 1
ATOM 12211 O O . PRO D 1 51 ? -10.873 37.959 50.489 1.00 42.13 51 PRO D O 1
ATOM 12215 N N . ASP D 1 52 ? -9.890 37.824 48.464 1.00 44.71 52 ASP D N 1
ATOM 12216 C CA . ASP D 1 52 ? -11.161 37.591 47.716 1.00 44.97 52 ASP D CA 1
ATOM 12217 C C . ASP D 1 52 ? -11.734 36.193 48.002 1.00 43.84 52 ASP D C 1
ATOM 12218 O O . ASP D 1 52 ? -12.913 35.940 47.735 1.00 46.22 52 ASP D O 1
ATOM 12223 N N . LEU D 1 53 ? -10.931 35.291 48.554 1.00 40.67 53 LEU D N 1
ATOM 12224 C CA . LEU D 1 53 ? -11.355 33.911 48.746 1.00 37.39 53 LEU D CA 1
ATOM 12225 C C . LEU D 1 53 ? -11.709 33.642 50.214 1.00 38.57 53 LEU D C 1
ATOM 12226 O O . LEU D 1 53 ? -12.097 32.522 50.544 1.00 40.77 53 LEU D O 1
ATOM 12231 N N . GLN D 1 54 ? -11.595 34.649 51.085 1.00 40.77 54 GLN D N 1
ATOM 12232 C CA . GLN D 1 54 ? -11.647 34.456 52.548 1.00 41.79 54 GLN D CA 1
ATOM 12233 C C . GLN D 1 54 ? -13.023 33.933 52.994 1.00 35.73 54 GLN D C 1
ATOM 12234 O O . GLN D 1 54 ? -13.109 33.114 53.905 1.00 27.82 54 GLN D O 1
ATOM 12240 N N . ASP D 1 55 ? -14.105 34.380 52.381 1.00 39.37 55 ASP D N 1
ATOM 12241 C CA . ASP D 1 55 ? -15.442 33.922 52.828 1.00 45.53 55 ASP D CA 1
ATOM 12242 C C . ASP D 1 55 ? -15.586 32.421 52.510 1.00 44.47 55 ASP D C 1
ATOM 12243 O O . ASP D 1 55 ? -16.140 31.656 53.327 1.00 45.09 55 ASP D O 1
ATOM 12248 N N . VAL D 1 56 ? -15.018 31.988 51.372 1.00 39.19 56 VAL D N 1
ATOM 12249 C CA . VAL D 1 56 ? -15.130 30.611 50.868 1.00 36.67 56 VAL D CA 1
ATOM 12250 C C . VAL D 1 56 ? -14.102 29.684 51.538 1.00 34.37 56 VAL D C 1
ATOM 12251 O O . VAL D 1 56 ? -14.383 28.526 51.730 1.00 32.36 56 VAL D O 1
ATOM 12255 N N . MET D 1 57 ? -12.905 30.179 51.869 1.00 36.69 57 MET D N 1
ATOM 12256 C CA . MET D 1 57 ? -11.749 29.314 52.229 1.00 32.47 57 MET D CA 1
ATOM 12257 C C . MET D 1 57 ? -11.567 29.179 53.739 1.00 29.70 57 MET D C 1
ATOM 12258 O O . MET D 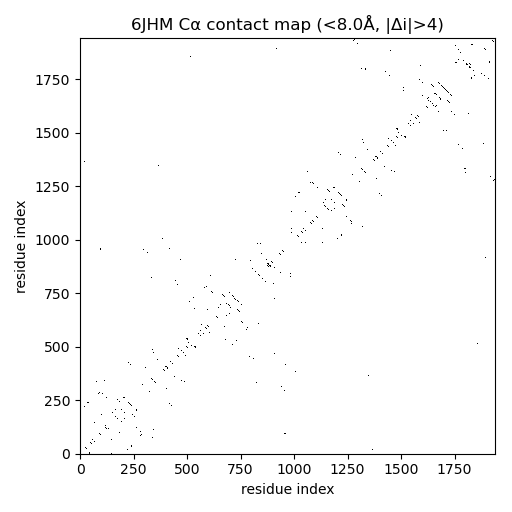1 57 ? -10.817 28.299 54.176 1.00 26.70 57 MET D O 1
ATOM 12263 N N . THR D 1 58 ? -12.260 30.004 54.518 1.00 29.87 58 THR D N 1
ATOM 12264 C CA . THR D 1 58 ? -12.022 30.066 55.986 1.00 30.67 58 THR D CA 1
ATOM 12265 C C . THR D 1 58 ? -13.349 30.264 56.752 1.00 30.08 58 THR D C 1
ATOM 12266 O O . THR D 1 58 ? -14.277 30.888 56.256 1.00 31.19 58 THR D O 1
ATOM 12270 N N . TYR D 1 59 ? -13.416 29.755 57.972 1.00 29.89 59 TYR D N 1
ATOM 12271 C CA . TYR D 1 59 ? -14.475 30.105 58.905 1.00 32.67 59 TYR D CA 1
ATOM 12272 C C . TYR D 1 59 ? -13.869 30.655 60.206 1.00 39.48 59 TYR D C 1
ATOM 12273 O O . TYR D 1 59 ? -12.684 30.435 60.532 1.00 38.07 59 TYR D O 1
ATOM 12282 N N . ILE D 1 60 ? -14.721 31.362 60.953 1.00 46.71 60 ILE D N 1
ATOM 12283 C CA . ILE D 1 60 ? -14.458 31.755 62.347 1.00 43.92 60 ILE D CA 1
ATOM 12284 C C . ILE D 1 60 ? -14.920 30.609 63.252 1.00 42.67 60 ILE D C 1
ATOM 12285 O O . ILE D 1 60 ? -16.069 30.182 63.135 1.00 40.73 60 ILE D O 1
ATOM 12290 N N . ASP D 1 61 ? -14.041 30.090 64.117 1.00 45.29 61 ASP D N 1
ATOM 12291 C CA . ASP D 1 61 ? -14.410 28.935 64.962 1.00 50.58 61 ASP D CA 1
ATOM 12292 C C . ASP D 1 61 ? -15.175 29.452 66.189 1.00 53.97 61 ASP D C 1
ATOM 12293 O O . ASP D 1 61 ? -15.410 30.654 66.311 1.00 51.55 61 ASP D O 1
ATOM 12298 N N . GLU D 1 62 ? -15.589 28.533 67.058 1.00 63.57 62 GLU D N 1
ATOM 12299 C CA . GLU D 1 62 ? -16.315 28.866 68.303 1.00 75.22 62 GLU D CA 1
ATOM 12300 C C . GLU D 1 62 ? -15.435 29.759 69.196 1.00 76.08 62 GLU D C 1
ATOM 12301 O O . GLU D 1 62 ? -15.943 30.662 69.869 1.00 79.67 62 GLU D O 1
ATOM 12307 N N . GLY D 1 63 ? -14.123 29.523 69.183 1.00 70.46 63 GLY D N 1
ATOM 12308 C CA . GLY D 1 63 ? -13.190 30.295 69.997 1.00 61.45 63 GLY D CA 1
ATOM 12309 C C . GLY D 1 63 ? -12.970 31.708 69.479 1.00 55.37 63 GLY D C 1
ATOM 12310 O O . GLY D 1 63 ? -12.556 32.557 70.239 1.00 58.10 63 GLY D O 1
ATOM 12311 N N . GLY D 1 64 ? -13.210 31.966 68.193 1.00 52.86 64 GLY D N 1
ATOM 12312 C CA . GLY D 1 64 ? -12.994 33.302 67.596 1.00 50.49 64 GLY D CA 1
ATOM 12313 C C . GLY D 1 64 ? -11.856 33.344 66.574 1.00 50.83 64 GLY D C 1
ATOM 12314 O O . GLY D 1 64 ? -11.636 34.408 65.952 1.00 44.80 64 GLY D O 1
ATOM 12315 N N . GLN D 1 65 ? -11.131 32.224 66.386 1.00 51.14 65 GLN D N 1
ATOM 12316 C CA . GLN D 1 65 ? -9.968 32.154 65.456 1.00 53.86 65 GLN D CA 1
ATOM 12317 C C . GLN D 1 65 ? -10.446 31.828 64.036 1.00 50.65 65 GLN D C 1
ATOM 12318 O O . GLN D 1 65 ? -11.304 30.967 63.841 1.00 47.70 65 GLN D O 1
ATOM 12324 N N . ARG D 1 66 ? -9.861 32.506 63.055 1.00 49.78 66 ARG D N 1
ATOM 12325 C CA . ARG D 1 66 ? -10.017 32.147 61.638 1.00 49.48 66 ARG D CA 1
ATOM 12326 C C . ARG D 1 66 ? -9.306 30.807 61.383 1.00 49.77 66 ARG D C 1
ATOM 12327 O O . ARG D 1 66 ? -8.116 30.671 61.680 1.00 50.71 66 ARG D O 1
ATOM 12335 N N . ARG D 1 67 ? -10.041 29.822 60.851 1.00 47.65 67 ARG D N 1
ATOM 12336 C CA . ARG D 1 67 ? -9.511 28.471 60.574 1.00 42.93 67 ARG D CA 1
ATOM 12337 C C . ARG D 1 67 ? -9.683 28.138 59.086 1.00 36.82 67 ARG D C 1
ATOM 12338 O O . ARG D 1 67 ? -10.615 28.624 58.412 1.00 35.09 67 ARG D O 1
ATOM 12346 N N . ALA D 1 68 ? -8.798 27.295 58.576 1.00 30.11 68 ALA D N 1
ATOM 12347 C CA . ALA D 1 68 ? -8.916 26.828 57.204 1.00 27.49 68 ALA D CA 1
ATOM 12348 C C . ALA D 1 68 ? -10.107 25.878 57.096 1.00 24.85 68 ALA D C 1
ATOM 12349 O O . ALA D 1 68 ? -10.322 25.006 57.969 1.00 24.22 68 ALA D O 1
ATOM 12351 N N . MET D 1 69 ? -10.818 25.998 55.986 1.00 23.86 69 MET D N 1
ATOM 12352 C CA . MET D 1 69 ? -12.097 25.299 55.811 1.00 23.24 69 MET D CA 1
ATOM 12353 C C . MET D 1 69 ? -11.895 23.781 55.768 1.00 22.64 69 MET D C 1
ATOM 12354 O O . MET D 1 69 ? -12.880 23.049 55.898 1.00 22.32 69 MET D O 1
ATOM 12359 N N . GLN D 1 70 ? -10.654 23.297 55.697 1.00 22.14 70 GLN D N 1
ATOM 12360 C CA . GLN D 1 70 ? -10.407 21.835 55.755 1.00 22.42 70 GLN D CA 1
ATOM 12361 C C . GLN D 1 70 ? -10.665 21.289 57.171 1.00 22.71 70 GLN D C 1
ATOM 12362 O O . GLN D 1 70 ? -10.822 20.071 57.357 1.00 22.75 70 GLN D O 1
ATOM 12368 N N . TRP D 1 71 ? -10.757 22.160 58.167 1.00 23.08 71 TRP D N 1
ATOM 12369 C CA . TRP D 1 71 ? -10.927 21.707 59.542 1.00 23.11 71 TRP D CA 1
ATOM 12370 C C . TRP D 1 71 ? -12.400 21.819 59.995 1.00 25.04 71 TRP D C 1
ATOM 12371 O O . TRP D 1 71 ? -12.760 21.200 60.989 1.00 26.95 71 TRP D O 1
ATOM 12382 N N . PHE D 1 72 ? -13.244 22.522 59.232 1.00 27.28 72 PHE D N 1
ATOM 12383 C CA . PHE D 1 72 ? -14.715 22.732 59.492 1.00 28.55 72 PHE D CA 1
ATOM 12384 C C . PHE D 1 72 ? -15.531 21.429 59.465 1.00 29.11 72 PHE D C 1
ATOM 12385 O O . PHE D 1 72 ? -15.517 20.680 58.475 1.00 31.07 72 PHE D O 1
ATOM 12393 N N . GLY D 1 73 ? -16.314 21.217 60.529 1.00 29.75 73 GLY D N 1
ATOM 12394 C CA . GLY D 1 73 ? -17.291 20.118 60.643 1.00 28.57 73 GLY D CA 1
ATOM 12395 C C . GLY D 1 73 ? -18.687 20.576 60.255 1.00 28.80 73 GLY D C 1
ATOM 12396 O O . GLY D 1 73 ? -19.171 21.574 60.759 1.00 30.88 73 GLY D O 1
ATOM 12397 N N . HIS D 1 74 ? -19.324 19.856 59.328 1.00 27.77 74 HIS D N 1
ATOM 12398 C CA . HIS D 1 74 ? -20.640 20.251 58.811 1.00 26.33 74 HIS D CA 1
ATOM 12399 C C . HIS D 1 74 ? -21.714 19.449 59.540 1.00 27.45 74 HIS D C 1
ATOM 12400 O O . HIS D 1 74 ? -21.690 18.201 59.531 1.00 28.79 74 HIS D O 1
ATOM 12407 N N . ARG D 1 75 ? -22.616 20.171 60.204 1.00 29.48 75 ARG D N 1
ATOM 12408 C CA . ARG D 1 75 ? -23.580 19.545 61.120 1.00 31.77 75 ARG D CA 1
ATOM 12409 C C . ARG D 1 75 ? -24.981 19.555 60.525 1.00 28.42 75 ARG D C 1
ATOM 12410 O O . ARG D 1 75 ? -25.900 18.961 61.109 1.00 28.41 75 ARG D O 1
ATOM 12418 N N . ASP D 1 76 ? -25.123 20.197 59.373 1.00 26.91 76 ASP D N 1
ATOM 12419 C CA . ASP D 1 76 ? -26.347 20.097 58.591 1.00 27.92 76 ASP D CA 1
ATOM 12420 C C . ASP D 1 76 ? -25.990 20.138 57.090 1.00 28.49 76 ASP D C 1
ATOM 12421 O O . ASP D 1 76 ? -24.814 20.058 56.712 1.00 28.75 76 ASP D O 1
ATOM 12426 N N . LYS D 1 77 ? -26.998 20.291 56.248 1.00 28.26 77 LYS D N 1
ATOM 12427 C CA . LYS D 1 77 ? -26.849 20.251 54.811 1.00 31.63 77 LYS D CA 1
ATOM 12428 C C . LYS D 1 77 ? -26.114 21.510 54.326 1.00 30.79 77 LYS D C 1
ATOM 12429 O O . LYS D 1 77 ? -25.170 21.413 53.508 1.00 26.10 77 LYS D O 1
ATOM 12435 N N . GLU D 1 78 ? -26.519 22.684 54.823 1.00 30.10 78 GLU D N 1
ATOM 12436 C CA . GLU D 1 78 ? -26.017 23.947 54.231 1.00 30.19 78 GLU D CA 1
ATOM 12437 C C . GLU D 1 78 ? -24.536 24.075 54.578 1.00 27.29 78 GLU D C 1
ATOM 12438 O O . GLU D 1 78 ? -23.771 24.693 53.833 1.00 25.15 78 GLU D O 1
ATOM 12444 N N . GLN D 1 79 ? -24.151 23.452 55.688 1.00 26.02 79 GLN D N 1
ATOM 12445 C CA . GLN D 1 79 ? -22.755 23.439 56.093 1.00 26.25 79 GLN D CA 1
ATOM 12446 C C . GLN D 1 79 ? -22.000 22.465 55.182 1.00 25.03 79 GLN D C 1
ATOM 12447 O O . GLN D 1 79 ? -20.892 22.760 54.709 1.00 23.32 79 GLN D O 1
ATOM 12453 N N . LEU D 1 80 ? -22.621 21.324 54.918 1.00 23.76 80 LEU D N 1
ATOM 12454 C CA . LEU D 1 80 ? -22.031 20.367 54.016 1.00 23.20 80 LEU D CA 1
ATOM 12455 C C . LEU D 1 80 ? -21.712 21.085 52.699 1.00 24.32 80 LEU D C 1
ATOM 12456 O O . LEU D 1 80 ? -20.587 20.934 52.183 1.00 21.40 80 LEU D O 1
ATOM 12461 N N . ARG D 1 81 ? -22.664 21.892 52.210 1.00 24.18 81 ARG D N 1
ATOM 12462 C CA . ARG D 1 81 ? -22.555 22.512 50.872 1.00 27.83 81 ARG D CA 1
ATOM 12463 C C . ARG D 1 81 ? -21.487 23.611 50.861 1.00 28.23 81 ARG D C 1
ATOM 12464 O O . ARG D 1 81 ? -20.840 23.836 49.830 1.00 27.99 81 ARG D O 1
ATOM 12472 N N . ARG D 1 82 ? -21.329 24.292 51.996 1.00 29.55 82 ARG D N 1
ATOM 12473 C CA . ARG D 1 82 ? -20.206 25.229 52.241 1.00 29.09 82 ARG D CA 1
ATOM 12474 C C . ARG D 1 82 ? -18.869 24.484 52.090 1.00 23.40 82 ARG D C 1
ATOM 12475 O O . ARG D 1 82 ? -17.963 24.940 51.401 1.00 18.32 82 ARG D O 1
ATOM 12483 N N . LYS D 1 83 ? -18.783 23.313 52.710 1.00 21.63 83 LYS D N 1
ATOM 12484 C CA . LYS D 1 83 ? -17.568 22.505 52.605 1.00 23.38 83 LYS D CA 1
ATOM 12485 C C . LYS D 1 83 ? -17.355 22.075 51.138 1.00 22.75 83 LYS D C 1
ATOM 12486 O O . LYS D 1 83 ? -16.264 22.268 50.605 1.00 23.87 83 LYS D O 1
ATOM 12492 N N . ARG D 1 84 ? -18.376 21.540 50.469 1.00 22.58 84 ARG D N 1
ATOM 12493 C CA . ARG D 1 84 ? -18.209 21.122 49.069 1.00 24.06 84 ARG D CA 1
ATOM 12494 C C . ARG D 1 84 ? -17.693 22.300 48.233 1.00 23.47 84 ARG D C 1
ATOM 12495 O O . ARG D 1 84 ? -16.770 22.155 47.417 1.00 19.76 84 ARG D O 1
ATOM 12503 N N . LYS D 1 85 ? -18.336 23.447 48.414 1.00 23.61 85 LYS D N 1
ATOM 12504 C CA . LYS D 1 85 ? -17.973 24.634 47.669 1.00 25.90 85 LYS D CA 1
ATOM 12505 C C . LYS D 1 85 ? -16.500 24.992 47.917 1.00 23.16 85 LYS D C 1
ATOM 12506 O O . LYS D 1 85 ? -15.804 25.424 46.997 1.00 22.18 85 LYS D O 1
ATOM 12512 N N . TYR D 1 86 ? -16.042 24.851 49.163 1.00 21.52 86 TYR D N 1
ATOM 12513 C CA . TYR D 1 86 ? -14.608 25.011 49.482 1.00 20.40 86 TYR D CA 1
ATOM 12514 C C . TYR D 1 86 ? -13.776 24.020 48.655 1.00 18.15 86 TYR D C 1
ATOM 12515 O O . TYR D 1 86 ? -12.894 24.437 47.934 1.00 17.26 86 TYR D O 1
ATOM 12524 N N . HIS D 1 87 ? -14.062 22.732 48.770 1.00 17.31 87 HIS D N 1
ATOM 12525 C CA . HIS D 1 87 ? -13.325 21.690 47.995 1.00 18.69 87 HIS D CA 1
ATOM 12526 C C . HIS D 1 87 ? -13.346 21.955 46.477 1.00 19.64 87 HIS D C 1
ATOM 12527 O O . HIS D 1 87 ? -12.345 21.794 45.775 1.00 19.76 87 HIS D O 1
ATOM 12534 N N . GLU D 1 88 ? -14.472 22.440 45.986 1.00 21.19 88 GLU D N 1
ATOM 12535 C CA . GLU D 1 88 ? -14.643 22.711 44.597 1.00 21.93 88 GLU D CA 1
ATOM 12536 C C . GLU D 1 88 ? -13.780 23.885 44.196 1.00 21.93 88 GLU D C 1
ATOM 12537 O O . GLU D 1 88 ? -13.127 23.853 43.141 1.00 22.89 88 GLU D O 1
ATOM 12543 N N . THR D 1 89 ? -13.831 24.923 45.016 1.00 20.75 89 THR D N 1
ATOM 12544 C CA . THR D 1 89 ? -13.043 26.113 44.746 1.00 21.31 89 THR D CA 1
ATOM 12545 C C . THR D 1 89 ? -11.534 25.773 44.738 1.00 19.59 89 THR D C 1
ATOM 12546 O O . THR D 1 89 ? -10.798 26.216 43.863 1.00 18.20 89 THR D O 1
ATOM 12550 N N . VAL D 1 90 ? -11.054 25.056 45.743 1.00 19.20 90 VAL D N 1
ATOM 12551 C CA . VAL D 1 90 ? -9.643 24.636 45.774 1.00 19.21 90 VAL D CA 1
ATOM 12552 C C . VAL D 1 90 ? -9.313 23.990 44.416 1.00 20.15 90 VAL D C 1
ATOM 12553 O O . VAL D 1 90 ? -8.394 24.437 43.697 1.00 19.45 90 VAL D O 1
ATOM 12557 N N . MET D 1 91 ? -10.092 22.980 44.016 1.00 20.48 91 MET D N 1
ATOM 12558 C CA . MET D 1 91 ? -9.660 22.170 42.867 1.00 23.04 91 MET D CA 1
ATOM 12559 C C . MET D 1 91 ? -9.810 22.974 41.564 1.00 21.95 91 MET D C 1
ATOM 12560 O O . MET D 1 91 ? -8.994 22.809 40.695 1.00 19.68 91 MET D O 1
ATOM 12565 N N . ARG D 1 92 ? -10.688 23.977 41.509 1.00 22.94 92 ARG D N 1
ATOM 12566 C CA . ARG D 1 92 ? -10.860 24.789 40.308 1.00 22.65 92 ARG D CA 1
ATOM 12567 C C . ARG D 1 92 ? -9.689 25.756 40.115 1.00 23.16 92 ARG D C 1
ATOM 12568 O O . ARG D 1 92 ? -9.301 26.042 38.979 1.00 23.63 92 ARG D O 1
ATOM 12576 N N . GLU D 1 93 ? -9.214 26.304 41.219 1.00 23.74 93 GLU D N 1
ATOM 12577 C CA . GLU D 1 93 ? -8.037 27.166 41.279 1.00 26.45 93 GLU D CA 1
ATOM 12578 C C . GLU D 1 93 ? -6.761 26.393 40.912 1.00 26.62 93 GLU D C 1
ATOM 12579 O O . GLU D 1 93 ? -5.897 26.958 40.272 1.00 28.90 93 GLU D O 1
ATOM 12585 N N . MET D 1 94 ? -6.641 25.132 41.343 1.00 25.46 94 MET D N 1
ATOM 12586 C CA . MET D 1 94 ? -5.391 24.347 41.208 1.00 24.92 94 MET D CA 1
ATOM 12587 C C . MET D 1 94 ? -5.465 23.404 39.990 1.00 23.41 94 MET D C 1
ATOM 12588 O O . MET D 1 94 ? -5.599 22.183 40.134 1.00 22.11 94 MET D O 1
ATOM 12593 N N . ALA D 1 95 ? -5.367 23.976 38.795 1.00 23.64 95 ALA D N 1
ATOM 12594 C CA . ALA D 1 95 ? -5.142 23.237 37.519 1.00 24.66 95 ALA D CA 1
ATOM 12595 C C . ALA D 1 95 ? -6.322 22.316 37.154 1.00 24.30 95 ALA D C 1
ATOM 12596 O O . ALA D 1 95 ? -6.131 21.201 36.663 1.00 22.64 95 ALA D O 1
ATOM 12598 N N . GLY D 1 96 ? -7.533 22.762 37.426 1.00 25.07 96 GLY D N 1
ATOM 12599 C CA . GLY D 1 96 ? -8.737 22.064 36.981 1.00 25.47 96 GLY D CA 1
ATOM 12600 C C . GLY D 1 96 ? -8.860 20.677 37.575 1.00 23.87 96 GLY D C 1
ATOM 12601 O O . GLY D 1 96 ? -9.027 19.729 36.846 1.00 26.47 96 GLY D O 1
ATOM 12602 N N . ALA D 1 97 ? -8.738 20.563 38.891 1.00 23.72 97 ALA D N 1
ATOM 12603 C CA . ALA D 1 97 ? -8.881 19.292 39.615 1.00 22.03 97 ALA D CA 1
ATOM 12604 C C . ALA D 1 97 ? -7.799 18.267 39.232 1.00 21.79 97 ALA D C 1
ATOM 12605 O O . ALA D 1 97 ? -8.021 17.069 39.377 1.00 23.22 97 ALA D O 1
ATOM 12607 N N . SER D 1 98 ? -6.614 18.712 38.836 1.00 21.70 98 SER D N 1
ATOM 12608 C CA . SER D 1 98 ? -5.536 17.798 38.422 1.00 23.66 98 SER D CA 1
ATOM 12609 C C . SER D 1 98 ? -4.794 17.201 39.622 1.00 23.31 98 SER D C 1
ATOM 12610 O O . SER D 1 98 ? -3.970 16.319 39.408 1.00 26.08 98 SER D O 1
ATOM 12613 N N . PHE D 1 99 ? -5.043 17.657 40.855 1.00 22.26 99 PHE D N 1
ATOM 12614 C CA . PHE D 1 99 ? -4.328 17.120 42.010 1.00 20.01 99 PHE D CA 1
ATOM 12615 C C . PHE D 1 99 ? -5.323 16.616 43.047 1.00 20.93 99 PHE D C 1
ATOM 12616 O O . PHE D 1 99 ? -5.831 17.390 43.852 1.00 22.50 99 PHE D O 1
ATOM 12624 N N . PRO D 1 100 ? -5.573 15.308 43.055 1.00 21.89 100 PRO D N 1
ATOM 12625 C CA . PRO D 1 100 ? -6.643 14.731 43.865 1.00 20.32 100 PRO D CA 1
ATOM 12626 C C . PRO D 1 100 ? -6.371 14.518 45.370 1.00 20.34 100 PRO D C 1
ATOM 12627 O O . PRO D 1 100 ? -7.308 14.159 46.100 1.00 19.86 100 PRO D O 1
ATOM 12631 N N . ARG D 1 101 ? -5.138 14.669 45.848 1.00 19.71 101 ARG D N 1
ATOM 12632 C CA . ARG D 1 101 ? -4.836 14.449 47.276 1.00 19.99 101 ARG D CA 1
ATOM 12633 C C . ARG D 1 101 ? -4.082 15.666 47.838 1.00 19.40 101 ARG D C 1
ATOM 12634 O O . ARG D 1 101 ? -3.037 15.590 48.489 1.00 18.89 101 ARG D O 1
ATOM 12642 N N . THR D 1 102 ? -4.684 16.818 47.590 1.00 18.71 102 THR D N 1
ATOM 12643 C CA . THR D 1 102 ? -4.377 18.032 48.310 1.00 17.03 102 THR D CA 1
ATOM 12644 C C . THR D 1 102 ? -4.771 17.856 49.784 1.00 15.80 102 THR D C 1
ATOM 12645 O O . THR D 1 102 ? -5.568 16.984 50.114 1.00 15.17 102 THR D O 1
ATOM 12649 N N . PRO D 1 103 ? -4.223 18.685 50.680 1.00 15.20 103 PRO D N 1
ATOM 12650 C CA . PRO D 1 103 ? -4.372 18.455 52.133 1.00 15.22 103 PRO D CA 1
ATOM 12651 C C . PRO D 1 103 ? -5.816 18.437 52.669 1.00 14.40 103 PRO D C 1
ATOM 12652 O O . PRO D 1 103 ? -6.123 17.614 53.546 1.00 12.26 103 PRO D O 1
ATOM 12656 N N . ASP D 1 104 ? -6.710 19.213 52.055 1.00 14.79 104 ASP D N 1
ATOM 12657 C CA . ASP D 1 104 ? -8.132 19.219 52.420 1.00 15.83 104 ASP D CA 1
ATOM 12658 C C . ASP D 1 104 ? -8.791 17.846 52.228 1.00 16.28 104 ASP D C 1
ATOM 12659 O O . ASP D 1 104 ? -9.703 17.483 52.949 1.00 16.89 104 ASP D O 1
ATOM 12664 N N . VAL D 1 105 ? -8.280 17.038 51.313 1.00 16.74 105 VAL D N 1
ATOM 12665 C CA . VAL D 1 105 ? -8.854 15.751 51.042 1.00 16.79 105 VAL D CA 1
ATOM 12666 C C . VAL D 1 105 ? -8.343 14.754 52.084 1.00 17.45 105 VAL D C 1
ATOM 12667 O O . VAL D 1 105 ? -9.132 14.034 52.719 1.00 17.09 105 VAL D O 1
ATOM 12671 N N . ASN D 1 106 ? -7.011 14.666 52.147 1.00 17.62 106 ASN D N 1
ATOM 12672 C CA . ASN D 1 106 ? -6.279 13.830 53.119 1.00 17.54 106 ASN D CA 1
ATOM 12673 C C . ASN D 1 106 ? -6.917 14.001 54.511 1.00 17.62 106 ASN D C 1
ATOM 12674 O O . ASN D 1 106 ? -7.358 13.043 55.132 1.00 19.17 106 ASN D O 1
ATOM 12679 N N . ASN D 1 107 ? -7.056 15.241 54.959 1.00 18.51 107 ASN D N 1
ATOM 12680 C CA . ASN D 1 107 ? -7.522 15.537 56.333 1.00 19.02 107 ASN D CA 1
ATOM 12681 C C . ASN D 1 107 ? -9.046 15.348 56.470 1.00 20.98 107 ASN D C 1
ATOM 12682 O O . ASN D 1 107 ? -9.525 15.190 57.616 1.00 21.13 107 ASN D O 1
ATOM 12687 N N . TYR D 1 108 ? -9.824 15.334 55.368 1.00 20.89 108 TYR D N 1
ATOM 12688 C CA . TYR D 1 108 ? -11.299 15.191 55.485 1.00 21.09 108 TYR D CA 1
ATOM 12689 C C . TYR D 1 108 ? -11.638 13.975 56.350 1.00 20.71 108 TYR D C 1
ATOM 12690 O O . TYR D 1 108 ? -12.571 13.910 57.139 1.00 20.63 108 TYR D O 1
ATOM 12699 N N . VAL D 1 109 ? -10.822 13.000 56.157 1.00 21.76 109 VAL D N 1
ATOM 12700 C CA . VAL D 1 109 ? -11.005 11.697 56.676 1.00 23.28 109 VAL D CA 1
ATOM 12701 C C . VAL D 1 109 ? -11.059 11.710 58.210 1.00 23.20 109 VAL D C 1
ATOM 12702 O O . VAL D 1 109 ? -11.713 10.861 58.801 1.00 23.50 109 VAL D O 1
ATOM 12706 N N . LEU D 1 110 ? -10.394 12.664 58.854 1.00 23.04 110 LEU D N 1
ATOM 12707 C CA . LEU D 1 110 ? -10.316 12.676 60.318 1.00 23.35 110 LEU D CA 1
ATOM 12708 C C . LEU D 1 110 ? -11.704 12.983 60.929 1.00 24.67 110 LEU D C 1
ATOM 12709 O O . LEU D 1 110 ? -11.912 12.701 62.094 1.00 25.18 110 LEU D O 1
ATOM 12714 N N . THR D 1 111 ? -12.678 13.485 60.162 1.00 24.19 111 THR D N 1
ATOM 12715 C CA . THR D 1 111 ? -14.040 13.714 60.679 1.00 26.43 111 THR D CA 1
ATOM 12716 C C . THR D 1 111 ? -14.546 12.489 61.445 1.00 27.30 111 THR D C 1
ATOM 12717 O O . THR D 1 111 ? -15.141 12.649 62.491 1.00 29.27 111 THR D O 1
ATOM 12721 N N . THR D 1 112 ? -14.315 11.283 60.932 1.00 27.75 112 THR D N 1
ATOM 12722 C CA . THR D 1 112 ? -14.904 10.064 61.528 1.00 29.45 112 THR D CA 1
ATOM 12723 C C . THR D 1 112 ? -14.444 9.848 62.984 1.00 31.36 112 THR D C 1
ATOM 12724 O O . THR D 1 112 ? -15.230 9.378 63.808 1.00 34.78 112 THR D O 1
ATOM 12728 N N . TYR D 1 113 ? -13.176 10.115 63.296 1.00 33.25 113 TYR D N 1
ATOM 12729 C CA . TYR D 1 113 ? -12.649 9.881 64.647 1.00 33.85 113 TYR D CA 1
ATOM 12730 C C . TYR D 1 113 ? -13.282 10.904 65.599 1.00 36.68 113 TYR D C 1
ATOM 12731 O O . TYR D 1 113 ? -13.727 10.552 66.686 1.00 38.98 113 TYR D O 1
ATOM 12740 N N . ILE D 1 114 ? -13.327 12.158 65.172 1.00 35.21 114 ILE D N 1
ATOM 12741 C CA . ILE D 1 114 ? -13.872 13.231 65.993 1.00 36.82 114 ILE D CA 1
ATOM 12742 C C . ILE D 1 114 ? -15.361 12.974 66.253 1.00 35.23 114 ILE D C 1
ATOM 12743 O O . ILE D 1 114 ? -15.859 13.192 67.337 1.00 34.91 114 ILE D O 1
ATOM 12748 N N . ASP D 1 115 ? -16.071 12.539 65.238 1.00 35.59 115 ASP D N 1
ATOM 12749 C CA . ASP D 1 115 ? -17.510 12.389 65.330 1.00 36.42 115 ASP D CA 1
ATOM 12750 C C . ASP D 1 115 ? -17.850 11.363 66.422 1.00 37.00 115 ASP D C 1
ATOM 12751 O O . ASP D 1 115 ? -18.829 11.532 67.136 1.00 39.43 115 ASP D O 1
ATOM 12756 N N . ASP D 1 116 ? -17.040 10.321 66.576 1.00 36.09 116 ASP D N 1
ATOM 12757 C CA . ASP D 1 116 ? -17.329 9.265 67.533 1.00 37.77 116 ASP D CA 1
ATOM 12758 C C . ASP D 1 116 ? -16.030 8.502 67.825 1.00 35.77 116 ASP D C 1
ATOM 12759 O O . ASP D 1 116 ? -15.780 7.424 67.246 1.00 35.18 116 ASP D O 1
ATOM 12764 N N . PRO D 1 117 ? -15.178 9.067 68.701 1.00 34.01 117 PRO D N 1
ATOM 12765 C CA . PRO D 1 117 ? -13.893 8.446 69.072 1.00 33.91 117 PRO D CA 1
ATOM 12766 C C . PRO D 1 117 ? -13.998 7.144 69.891 1.00 36.08 117 PRO D C 1
ATOM 12767 O O . PRO D 1 117 ? -13.247 6.184 69.632 1.00 36.90 117 PRO D O 1
ATOM 12771 N N . ALA D 1 118 ? -14.920 7.087 70.847 1.00 36.73 118 ALA D N 1
ATOM 12772 C CA . ALA D 1 118 ? -14.896 6.039 71.871 1.00 36.12 118 ALA D CA 1
ATOM 12773 C C . ALA D 1 118 ? -14.677 4.648 71.257 1.00 36.18 118 ALA D C 1
ATOM 12774 O O . ALA D 1 118 ? -13.802 3.927 71.700 1.00 38.85 118 ALA D O 1
ATOM 12776 N N . PRO D 1 119 ? -15.465 4.254 70.249 1.00 34.82 119 PRO D N 1
ATOM 12777 C CA . PRO D 1 119 ? -15.377 2.831 69.886 1.00 35.99 119 PRO D CA 1
ATOM 12778 C C . PRO D 1 119 ? -13.985 2.364 69.425 1.00 38.48 119 PRO D C 1
ATOM 12779 O O . PRO D 1 119 ? -13.704 1.162 69.474 1.00 39.18 119 PRO D O 1
ATOM 12783 N N . TRP D 1 120 ? -13.143 3.298 68.986 1.00 36.72 120 TRP D N 1
ATOM 12784 C CA . TRP D 1 120 ? -11.786 2.997 68.584 1.00 39.38 120 TRP D CA 1
ATOM 12785 C C . TRP D 1 120 ? -10.971 2.525 69.798 1.00 41.35 120 TRP D C 1
ATOM 12786 O O . TRP D 1 120 ? -10.125 1.622 69.680 1.00 38.90 120 TRP D O 1
ATOM 12797 N N . GLU D 1 121 ? -11.205 3.171 70.943 1.00 44.47 121 GLU D N 1
ATOM 12798 C CA . GLU D 1 121 ? -10.562 2.802 72.223 1.00 47.63 121 GLU D CA 1
ATOM 12799 C C . GLU D 1 121 ? -11.151 1.485 72.728 1.00 46.50 121 GLU D C 1
ATOM 12800 O O . GLU D 1 121 ? -10.427 0.509 72.920 1.00 46.40 121 GLU D O 1
ATOM 12806 N N . THR D 1 122 ? -12.471 1.481 72.909 1.00 45.37 122 THR D N 1
ATOM 12807 C CA . THR D 1 122 ? -13.140 0.404 73.644 1.00 46.86 122 THR D CA 1
ATOM 12808 C C . THR D 1 122 ? -13.023 -0.917 72.865 1.00 42.49 122 THR D C 1
ATOM 12809 O O . THR D 1 122 ? -13.137 -1.980 73.460 1.00 38.37 122 THR D O 1
ATOM 12813 N N . GLN D 1 123 ? -12.781 -0.872 71.559 1.00 41.20 123 GLN D N 1
ATOM 12814 C CA . GLN D 1 123 ? -12.796 -2.112 70.781 1.00 43.71 123 GLN D CA 1
ATOM 12815 C C . GLN D 1 123 ? -11.370 -2.655 70.635 1.00 43.28 123 GLN D C 1
ATOM 12816 O O . GLN D 1 123 ? -11.183 -3.770 70.099 1.00 40.49 123 GLN D O 1
ATOM 12822 N N . SER D 1 124 ? -10.388 -1.911 71.147 1.00 41.74 124 SER D N 1
ATOM 12823 C CA . SER D 1 124 ? -8.997 -2.363 71.102 1.00 45.39 124 SER D CA 1
ATOM 12824 C C . SER D 1 124 ? -8.854 -3.714 71.819 1.00 44.34 124 SER D C 1
ATOM 12825 O O . SER D 1 124 ? -9.380 -3.897 72.915 1.00 45.79 124 SER D O 1
ATOM 12828 N N . ILE D 1 125 ? -8.136 -4.642 71.198 1.00 41.28 125 ILE D N 1
ATOM 12829 C CA . ILE D 1 125 ? -7.757 -5.886 71.854 1.00 46.14 125 ILE D CA 1
ATOM 12830 C C . ILE D 1 125 ? -6.231 -5.904 72.008 1.00 46.60 125 ILE D C 1
ATOM 12831 O O . ILE D 1 125 ? -5.482 -5.734 71.031 1.00 45.82 125 ILE D O 1
ATOM 12836 N N . GLY D 1 126 ? -5.784 -6.084 73.250 1.00 47.87 126 GLY D N 1
ATOM 12837 C CA . GLY D 1 126 ? -4.381 -6.399 73.538 1.00 47.69 126 GLY D CA 1
ATOM 12838 C C . GLY D 1 126 ? -3.514 -5.165 73.712 1.00 45.26 126 GLY D C 1
ATOM 12839 O O . GLY D 1 126 ? -2.308 -5.259 73.495 1.00 47.97 126 GLY D O 1
ATOM 12840 N N . ASP D 1 127 ? -4.100 -4.028 74.113 1.00 44.89 127 ASP D N 1
ATOM 12841 C CA . ASP D 1 127 ? -3.323 -2.787 74.379 1.00 50.08 127 ASP D CA 1
ATOM 12842 C C . ASP D 1 127 ? -3.104 -2.580 75.884 1.00 56.40 127 ASP D C 1
ATOM 12843 O O . ASP D 1 127 ? -2.431 -1.612 76.273 1.00 57.98 127 ASP D O 1
ATOM 12848 N N . ASP D 1 128 ? -3.682 -3.466 76.709 1.00 60.46 128 ASP D N 1
ATOM 12849 C CA . ASP D 1 128 ? -3.671 -3.369 78.180 1.00 60.60 128 ASP D CA 1
ATOM 12850 C C . ASP D 1 128 ? -4.033 -1.938 78.620 1.00 58.38 128 ASP D C 1
ATOM 12851 O O . ASP D 1 128 ? -3.390 -1.379 79.520 1.00 54.24 128 ASP D O 1
ATOM 12856 N N . GLY D 1 129 ? -5.063 -1.356 77.980 1.00 52.07 129 GLY D N 1
ATOM 12857 C CA . GLY D 1 129 ? -5.698 -0.092 78.430 1.00 50.94 129 GLY D CA 1
ATOM 12858 C C . GLY D 1 129 ? -4.966 1.191 78.032 1.00 45.53 129 GLY D C 1
ATOM 12859 O O . GLY D 1 129 ? -5.405 2.283 78.406 1.00 39.99 129 GLY D O 1
ATOM 12860 N N . HIS D 1 130 ? -3.900 1.112 77.243 1.00 43.14 130 HIS D N 1
ATOM 12861 C CA . HIS D 1 130 ? -3.060 2.276 77.013 1.00 46.26 130 HIS D CA 1
ATOM 12862 C C . HIS D 1 130 ? -3.696 3.277 76.032 1.00 46.97 130 HIS D C 1
ATOM 12863 O O . HIS D 1 130 ? -3.386 4.474 76.100 1.00 45.69 130 HIS D O 1
ATOM 12870 N N . ILE D 1 131 ? -4.588 2.833 75.143 1.00 49.05 131 ILE D N 1
ATOM 12871 C CA . ILE D 1 131 ? -5.128 3.721 74.077 1.00 50.65 131 ILE D CA 1
ATOM 12872 C C . ILE D 1 131 ? -6.328 4.522 74.605 1.00 48.19 131 ILE D C 1
ATOM 12873 O O . ILE D 1 131 ? -7.280 3.953 75.173 1.00 44.73 131 ILE D O 1
ATOM 12878 N N . LYS D 1 132 ? -6.300 5.831 74.352 1.00 47.25 132 LYS D N 1
ATOM 12879 C CA . LYS D 1 132 ? -7.282 6.749 74.915 1.00 52.31 132 LYS D CA 1
ATOM 12880 C C . LYS D 1 132 ? -7.939 7.575 73.795 1.00 52.96 132 LYS D C 1
ATOM 12881 O O . LYS D 1 132 ? -7.264 8.321 73.079 1.00 48.24 132 LYS D O 1
ATOM 12887 N N . ALA D 1 133 ? -9.271 7.432 73.698 1.00 53.15 133 ALA D N 1
ATOM 12888 C CA . ALA D 1 133 ? -10.151 8.146 72.755 1.00 51.13 133 ALA D CA 1
ATOM 12889 C C . ALA D 1 133 ? -9.823 9.644 72.708 1.00 51.37 133 ALA D C 1
ATOM 12890 O O . ALA D 1 133 ? -9.615 10.211 71.625 1.00 55.70 133 ALA D O 1
ATOM 12892 N N . GLY D 1 134 ? -9.788 10.280 73.876 1.00 46.08 134 GLY D N 1
ATOM 12893 C CA . GLY D 1 134 ? -9.475 11.696 73.967 1.00 40.23 134 GLY D CA 1
ATOM 12894 C C . GLY D 1 134 ? -8.119 12.020 73.372 1.00 38.04 134 GLY D C 1
ATOM 12895 O O . GLY D 1 134 ? -7.894 13.128 72.891 1.00 40.92 134 GLY D O 1
ATOM 12896 N N . LYS D 1 135 ? -7.194 11.077 73.393 1.00 36.53 135 LYS D N 1
ATOM 12897 C CA . LYS D 1 135 ? -5.878 11.330 72.778 1.00 35.76 135 LYS D CA 1
ATOM 12898 C C . LYS D 1 135 ? -5.999 11.389 71.241 1.00 33.94 135 LYS D C 1
ATOM 12899 O O . LYS D 1 135 ? -5.349 12.212 70.600 1.00 30.29 135 LYS D O 1
ATOM 12905 N N . ILE D 1 136 ? -6.834 10.528 70.660 1.00 32.61 136 ILE D N 1
ATOM 12906 C CA . ILE D 1 136 ? -7.182 10.591 69.233 1.00 34.26 136 ILE D CA 1
ATOM 12907 C C . ILE D 1 136 ? -7.629 12.023 68.904 1.00 32.83 136 ILE D C 1
ATOM 12908 O O . ILE D 1 136 ? -7.109 12.659 67.974 1.00 29.27 136 ILE D O 1
ATOM 12913 N N . VAL D 1 137 ? -8.580 12.523 69.684 1.00 32.86 137 VAL D N 1
ATOM 12914 C CA . VAL D 1 137 ? -9.147 13.863 69.467 1.00 34.86 137 VAL D CA 1
ATOM 12915 C C . VAL D 1 137 ? -8.053 14.924 69.581 1.00 33.27 137 VAL D C 1
ATOM 12916 O O . VAL D 1 137 ? -8.071 15.885 68.830 1.00 34.88 137 VAL D O 1
ATOM 12920 N N . ASP D 1 138 ? -7.148 14.786 70.541 1.00 35.39 138 ASP D N 1
ATOM 12921 C CA . ASP D 1 138 ? -6.140 15.847 70.778 1.00 36.49 138 ASP D CA 1
ATOM 12922 C C . ASP D 1 138 ? -5.183 15.900 69.589 1.00 32.93 138 ASP D C 1
ATOM 12923 O O . ASP D 1 138 ? -4.775 16.989 69.186 1.00 29.54 138 ASP D O 1
ATOM 12928 N N . PHE D 1 139 ? -4.867 14.725 69.035 1.00 30.76 139 PHE D N 1
ATOM 12929 C CA . PHE D 1 139 ? -4.019 14.660 67.843 1.00 32.58 139 PHE D CA 1
ATOM 12930 C C . PHE D 1 139 ? -4.663 15.423 66.672 1.00 31.00 139 PHE D C 1
ATOM 12931 O O . PHE D 1 139 ? -4.021 16.289 66.069 1.00 26.22 139 PHE D O 1
ATOM 12939 N N . ILE D 1 140 ? -5.930 15.127 66.373 1.00 30.74 140 ILE D N 1
ATOM 12940 C CA . ILE D 1 140 ? -6.646 15.819 65.275 1.00 32.08 140 ILE D CA 1
ATOM 12941 C C . ILE D 1 140 ? -6.669 17.329 65.567 1.00 31.23 140 ILE D C 1
ATOM 12942 O O . ILE D 1 140 ? -6.506 18.148 64.666 1.00 29.00 140 ILE D O 1
ATOM 12947 N N . ARG D 1 141 ? -6.838 17.693 66.837 1.00 38.02 141 ARG D N 1
ATOM 12948 C CA . ARG D 1 141 ? -6.918 19.117 67.248 1.00 41.23 141 ARG D CA 1
ATOM 12949 C C . ARG D 1 141 ? -5.551 19.767 67.001 1.00 34.42 141 ARG D C 1
ATOM 12950 O O . ARG D 1 141 ? -5.441 20.895 66.507 1.00 28.59 141 ARG D O 1
ATOM 12958 N N . TYR D 1 142 ? -4.514 19.014 67.345 1.00 35.88 142 TYR D N 1
ATOM 12959 C CA . TYR D 1 142 ? -3.116 19.369 67.086 1.00 36.47 142 TYR D CA 1
ATOM 12960 C C . TYR D 1 142 ? -2.943 19.610 65.583 1.00 30.98 142 TYR D C 1
ATOM 12961 O O . TYR D 1 142 ? -2.527 20.696 65.158 1.00 26.81 142 TYR D O 1
ATOM 12970 N N . ALA D 1 143 ? -3.318 18.589 64.799 1.00 28.12 143 ALA D N 1
ATOM 12971 C CA . ALA D 1 143 ? -3.283 18.646 63.323 1.00 27.15 143 ALA D CA 1
ATOM 12972 C C . ALA D 1 143 ? -4.011 19.901 62.832 1.00 25.77 143 ALA D C 1
ATOM 12973 O O . ALA D 1 143 ? -3.491 20.610 61.965 1.00 22.50 143 ALA D O 1
ATOM 12975 N N . ARG D 1 144 ? -5.178 20.178 63.417 1.00 27.53 144 ARG D N 1
ATOM 12976 C CA . ARG D 1 144 ? -5.974 21.376 63.091 1.00 33.11 144 ARG D CA 1
ATOM 12977 C C . ARG D 1 144 ? -5.196 22.671 63.396 1.00 35.80 144 ARG D C 1
ATOM 12978 O O . ARG D 1 144 ? -5.081 23.586 62.549 1.00 33.91 144 ARG D O 1
ATOM 12986 N N . GLU D 1 145 ? -4.678 22.739 64.624 1.00 37.27 145 GLU D N 1
ATOM 12987 C CA . GLU D 1 145 ? -3.918 23.871 65.127 1.00 37.05 145 GLU D CA 1
ATOM 12988 C C . GLU D 1 145 ? -2.777 24.265 64.172 1.00 33.08 145 GLU D C 1
ATOM 12989 O O . GLU D 1 145 ? -2.490 25.457 63.988 1.00 28.29 145 GLU D O 1
ATOM 12995 N N . HIS D 1 146 ? -2.091 23.293 63.584 1.00 31.55 146 HIS D N 1
ATOM 12996 C CA . HIS D 1 146 ? -0.894 23.648 62.795 1.00 33.24 146 HIS D CA 1
ATOM 12997 C C . HIS D 1 146 ? -1.089 23.432 61.287 1.00 30.75 146 HIS D C 1
ATOM 12998 O O . HIS D 1 146 ? -0.149 23.712 60.528 1.00 28.84 146 HIS D O 1
ATOM 13005 N N . ASP D 1 147 ? -2.292 23.027 60.860 1.00 26.92 147 ASP D N 1
ATOM 13006 C CA . ASP D 1 147 ? -2.617 22.901 59.436 1.00 24.28 147 ASP D CA 1
ATOM 13007 C C . ASP D 1 147 ? -1.775 21.761 58.832 1.00 21.54 147 ASP D C 1
ATOM 13008 O O . ASP D 1 147 ? -1.177 21.879 57.746 1.00 16.97 147 ASP D O 1
ATOM 13013 N N . LEU D 1 148 ? -1.738 20.650 59.561 1.00 21.18 148 LEU D N 1
ATOM 13014 C CA . LEU D 1 148 ? -0.853 19.521 59.237 1.00 22.43 148 LEU D CA 1
ATOM 13015 C C . LEU D 1 148 ? -1.558 18.524 58.298 1.00 24.03 148 LEU D C 1
ATOM 13016 O O . LEU D 1 148 ? -2.704 18.091 58.534 1.00 23.68 148 LEU D O 1
ATOM 13021 N N . ASN D 1 149 ? -0.814 18.128 57.273 1.00 23.73 149 ASN D N 1
ATOM 13022 C CA . ASN D 1 149 ? -1.247 17.195 56.269 1.00 24.43 149 ASN D CA 1
ATOM 13023 C C . ASN D 1 149 ? -1.010 15.762 56.751 1.00 24.86 149 ASN D C 1
ATOM 13024 O O . ASN D 1 149 ? 0.118 15.277 56.714 1.00 26.68 149 ASN D O 1
ATOM 13029 N N . CYS D 1 150 ? -2.075 15.100 57.203 1.00 22.86 150 CYS D N 1
ATOM 13030 C CA . CYS D 1 150 ? -2.023 13.695 57.572 1.00 22.33 150 CYS D CA 1
ATOM 13031 C C . CYS D 1 150 ? -2.399 12.828 56.357 1.00 23.22 150 CYS D C 1
ATOM 13032 O O . CYS D 1 150 ? -3.582 12.733 55.959 1.00 20.87 150 CYS D O 1
ATOM 13035 N N . ALA D 1 151 ? -1.371 12.216 55.756 1.00 21.77 151 ALA D N 1
ATOM 13036 C CA . ALA D 1 151 ? -1.523 11.437 54.553 1.00 20.15 151 ALA D CA 1
ATOM 13037 C C . ALA D 1 151 ? -1.958 10.043 54.950 1.00 21.42 151 ALA D C 1
ATOM 13038 O O . ALA D 1 151 ? -1.231 9.380 55.683 1.00 20.83 151 ALA D O 1
ATOM 13040 N N . PRO D 1 152 ? -3.147 9.637 54.471 1.00 21.38 152 PRO D N 1
ATOM 13041 C CA . PRO D 1 152 ? -3.690 8.343 54.755 1.00 22.76 152 PRO D CA 1
ATOM 13042 C C . PRO D 1 152 ? -3.040 7.205 53.954 1.00 23.66 152 PRO D C 1
ATOM 13043 O O . PRO D 1 152 ? -2.881 7.321 52.738 1.00 24.14 152 PRO D O 1
ATOM 13047 N N . GLN D 1 153 ? -2.732 6.114 54.661 1.00 24.92 153 GLN D N 1
ATOM 13048 C CA . GLN D 1 153 ? -2.214 4.893 54.088 1.00 24.34 153 GLN D CA 1
ATOM 13049 C C . GLN D 1 153 ? -2.900 3.685 54.735 1.00 25.31 153 GLN D C 1
ATOM 13050 O O . GLN D 1 153 ? -2.420 3.183 55.753 1.00 28.41 153 GLN D O 1
ATOM 13056 N N . PHE D 1 154 ? -3.990 3.221 54.121 1.00 25.19 154 PHE D N 1
ATOM 13057 C CA . PHE D 1 154 ? -4.793 2.117 54.642 1.00 26.22 154 PHE D CA 1
ATOM 13058 C C . PHE D 1 154 ? -4.690 0.867 53.770 1.00 28.71 154 PHE D C 1
ATOM 13059 O O . PHE D 1 154 ? -4.476 -0.225 54.297 1.00 28.76 154 PHE D O 1
ATOM 13067 N N . VAL D 1 155 ? -4.914 1.016 52.465 1.00 32.60 155 VAL D N 1
ATOM 13068 C CA . VAL D 1 155 ? -5.112 -0.138 51.585 1.00 36.63 155 VAL D CA 1
ATOM 13069 C C . VAL D 1 155 ? -3.808 -0.948 51.549 1.00 38.43 155 VAL D C 1
ATOM 13070 O O . VAL D 1 155 ? -2.743 -0.347 51.647 1.00 36.34 155 VAL D O 1
ATOM 13074 N N . ASP D 1 156 ? -3.905 -2.291 51.475 1.00 41.64 156 ASP D N 1
ATOM 13075 C CA . ASP D 1 156 ? -2.721 -3.188 51.400 1.00 46.75 156 ASP D CA 1
ATOM 13076 C C . ASP D 1 156 ? -2.684 -3.872 50.030 1.00 46.95 156 ASP D C 1
ATOM 13077 O O . ASP D 1 156 ? -3.730 -4.280 49.528 1.00 45.00 156 ASP D O 1
ATOM 13082 N N . PRO D 1 171 ? 3.599 -9.603 54.945 1.00 57.85 171 PRO D N 1
ATOM 13083 C CA . PRO D 1 171 ? 4.257 -8.486 54.222 1.00 53.12 171 PRO D CA 1
ATOM 13084 C C . PRO D 1 171 ? 3.646 -7.106 54.532 1.00 47.53 171 PRO D C 1
ATOM 13085 O O . PRO D 1 171 ? 4.331 -6.100 54.396 1.00 43.08 171 PRO D O 1
ATOM 13089 N N . GLY D 1 172 ? 2.379 -7.054 54.943 1.00 46.40 172 GLY D N 1
ATOM 13090 C CA . GLY D 1 172 ? 1.781 -5.807 55.449 1.00 46.96 172 GLY D CA 1
ATOM 13091 C C . GLY D 1 172 ? 2.311 -5.450 56.832 1.00 44.76 172 GLY D C 1
ATOM 13092 O O . GLY D 1 172 ? 2.838 -6.307 57.539 1.00 46.96 172 GLY D O 1
ATOM 13093 N N . LEU D 1 173 ? 2.154 -4.187 57.214 1.00 42.82 173 LEU D N 1
ATOM 13094 C CA . LEU D 1 173 ? 2.569 -3.670 58.541 1.00 42.39 173 LEU D CA 1
ATOM 13095 C C . LEU D 1 173 ? 1.944 -4.515 59.657 1.00 41.04 173 LEU D C 1
ATOM 13096 O O . LEU D 1 173 ? 0.743 -4.770 59.631 1.00 40.52 173 LEU D O 1
ATOM 13101 N N . ARG D 1 174 ? 2.766 -4.951 60.613 1.00 42.06 174 ARG D N 1
ATOM 13102 C CA . ARG D 1 174 ? 2.274 -5.630 61.817 1.00 44.70 174 ARG D CA 1
ATOM 13103 C C . ARG D 1 174 ? 2.944 -5.057 63.078 1.00 42.88 174 ARG D C 1
ATOM 13104 O O . ARG D 1 174 ? 4.014 -4.447 63.019 1.00 40.11 174 ARG D O 1
ATOM 13112 N N . VAL D 1 175 ? 2.296 -5.267 64.221 1.00 39.69 175 VAL D N 1
ATOM 13113 C CA . VAL D 1 175 ? 2.857 -4.872 65.518 1.00 44.40 175 VAL D CA 1
ATOM 13114 C C . VAL D 1 175 ? 3.872 -5.941 65.973 1.00 46.83 175 VAL D C 1
ATOM 13115 O O . VAL D 1 175 ? 3.494 -7.093 66.190 1.00 50.77 175 VAL D O 1
ATOM 13119 N N . VAL D 1 176 ? 5.157 -5.605 66.102 1.00 48.28 176 VAL D N 1
ATOM 13120 C CA . VAL D 1 176 ? 6.149 -6.651 66.478 1.00 52.87 176 VAL D CA 1
ATOM 13121 C C . VAL D 1 176 ? 6.514 -6.546 67.972 1.00 56.82 176 VAL D C 1
ATOM 13122 O O . VAL D 1 176 ? 6.937 -7.548 68.553 1.00 55.21 176 VAL D O 1
ATOM 13126 N N . GLU D 1 177 ? 6.344 -5.381 68.603 1.00 56.90 177 GLU D N 1
ATOM 13127 C CA . GLU D 1 177 ? 6.715 -5.205 70.011 1.00 59.94 177 GLU D CA 1
ATOM 13128 C C . GLU D 1 177 ? 5.700 -4.270 70.689 1.00 60.95 177 GLU D C 1
ATOM 13129 O O . GLU D 1 177 ? 5.430 -3.169 70.181 1.00 58.10 177 GLU D O 1
ATOM 13135 N N . LYS D 1 178 ? 5.153 -4.716 71.831 1.00 58.16 178 LYS D N 1
ATOM 13136 C CA . LYS D 1 178 ? 4.340 -3.862 72.727 1.00 59.44 178 LYS D CA 1
ATOM 13137 C C . LYS D 1 178 ? 5.069 -3.662 74.064 1.00 65.30 178 LYS D C 1
ATOM 13138 O O . LYS D 1 178 ? 5.611 -4.619 74.623 1.00 65.01 178 LYS D O 1
ATOM 13144 N N . ASN D 1 179 ? 5.060 -2.430 74.586 1.00 67.20 179 ASN D N 1
ATOM 13145 C CA . ASN D 1 179 ? 5.574 -2.162 75.946 1.00 65.41 179 ASN D CA 1
ATOM 13146 C C . ASN D 1 179 ? 4.729 -1.041 76.580 1.00 66.70 179 ASN D C 1
ATOM 13147 O O . ASN D 1 179 ? 3.547 -0.942 76.266 1.00 56.73 179 ASN D O 1
ATOM 13152 N N . GLU D 1 180 ? 5.306 -0.235 77.487 1.00 70.62 180 GLU D N 1
ATOM 13153 C CA . GLU D 1 180 ? 4.535 0.714 78.327 1.00 71.25 180 GLU D CA 1
ATOM 13154 C C . GLU D 1 180 ? 4.644 2.148 77.782 1.00 65.17 180 GLU D C 1
ATOM 13155 O O . GLU D 1 180 ? 3.981 3.067 78.296 1.00 56.48 180 GLU D O 1
ATOM 13161 N N . LYS D 1 181 ? 5.491 2.343 76.772 1.00 61.20 181 LYS D N 1
ATOM 13162 C CA . LYS D 1 181 ? 5.649 3.644 76.102 1.00 67.66 181 LYS D CA 1
ATOM 13163 C C . LYS D 1 181 ? 4.862 3.649 74.781 1.00 63.42 181 LYS D C 1
ATOM 13164 O O . LYS D 1 181 ? 4.299 4.689 74.424 1.00 67.38 181 LYS D O 1
ATOM 13170 N N . GLY D 1 182 ? 4.819 2.525 74.055 1.00 54.32 182 GLY D N 1
ATOM 13171 C CA . GLY D 1 182 ? 4.085 2.492 72.792 1.00 51.10 182 GLY D CA 1
ATOM 13172 C C . GLY D 1 182 ? 4.128 1.148 72.075 1.00 46.27 182 GLY D C 1
ATOM 13173 O O . GLY D 1 182 ? 4.134 0.075 72.699 1.00 43.94 182 GLY D O 1
ATOM 13174 N N . ILE D 1 183 ? 4.105 1.213 70.742 1.00 40.24 183 ILE D N 1
ATOM 13175 C CA . ILE D 1 183 ? 4.174 0.010 69.911 1.00 39.88 183 ILE D CA 1
ATOM 13176 C C . ILE D 1 183 ? 5.329 0.169 68.925 1.00 37.97 183 ILE D C 1
ATOM 13177 O O . ILE D 1 183 ? 5.826 1.283 68.699 1.00 33.88 183 ILE D O 1
ATOM 13182 N N . VAL D 1 184 ? 5.722 -0.962 68.345 1.00 35.70 184 VAL D N 1
ATOM 13183 C CA . VAL D 1 184 ? 6.706 -0.983 67.309 1.00 34.66 184 VAL D CA 1
ATOM 13184 C C . VAL D 1 184 ? 6.109 -1.734 66.114 1.00 35.58 184 VAL D C 1
ATOM 13185 O O . VAL D 1 184 ? 5.570 -2.845 66.239 1.00 38.08 184 VAL D O 1
ATOM 13189 N N . VAL D 1 185 ? 6.222 -1.100 64.951 1.00 35.50 185 VAL D N 1
ATOM 13190 C CA . VAL D 1 185 ? 5.587 -1.588 63.746 1.00 33.51 185 VAL D CA 1
ATOM 13191 C C . VAL D 1 185 ? 6.688 -1.852 62.715 1.00 33.92 185 VAL D C 1
ATOM 13192 O O . VAL D 1 185 ? 7.678 -1.118 62.644 1.00 33.57 185 VAL D O 1
ATOM 13196 N N . ASN D 1 186 ? 6.480 -2.893 61.913 1.00 33.92 186 ASN D N 1
ATOM 13197 C CA . ASN D 1 186 ? 7.452 -3.328 60.929 1.00 34.16 186 ASN D CA 1
ATOM 13198 C C . ASN D 1 186 ? 6.691 -3.851 59.713 1.00 32.13 186 ASN D C 1
ATOM 13199 O O . ASN D 1 186 ? 5.817 -4.714 59.844 1.00 29.70 186 ASN D O 1
ATOM 13204 N N . GLY D 1 187 ? 7.015 -3.308 58.545 1.00 30.69 187 GLY D N 1
ATOM 13205 C CA . GLY D 1 187 ? 6.365 -3.740 57.323 1.00 28.92 187 GLY D CA 1
ATOM 13206 C C . GLY D 1 187 ? 6.126 -2.599 56.353 1.00 29.60 187 GLY D C 1
ATOM 13207 O O . GLY D 1 187 ? 6.744 -1.495 56.447 1.00 27.27 187 GLY D O 1
ATOM 13208 N N . VAL D 1 188 ? 5.206 -2.869 55.427 1.00 28.11 188 VAL D N 1
ATOM 13209 C CA . VAL D 1 188 ? 4.959 -1.950 54.333 1.00 29.22 188 VAL D CA 1
ATOM 13210 C C . VAL D 1 188 ? 3.498 -1.502 54.345 1.00 28.57 188 VAL D C 1
ATOM 13211 O O . VAL D 1 188 ? 2.608 -2.264 54.708 1.00 30.05 188 VAL D O 1
ATOM 13215 N N . LYS D 1 189 ? 3.302 -0.239 53.984 1.00 27.47 189 LYS D N 1
ATOM 13216 C CA . LYS D 1 189 ? 2.005 0.263 53.539 1.00 27.22 189 LYS D CA 1
ATOM 13217 C C . LYS D 1 189 ? 2.143 0.590 52.051 1.00 26.53 189 LYS D C 1
ATOM 13218 O O . LYS D 1 189 ? 2.735 1.577 51.676 1.00 25.06 189 LYS D O 1
ATOM 13224 N N . ALA D 1 190 ? 1.578 -0.297 51.241 1.00 27.95 190 ALA D N 1
ATOM 13225 C CA . ALA D 1 190 ? 1.879 -0.430 49.832 1.00 27.78 190 ALA D CA 1
ATOM 13226 C C . ALA D 1 190 ? 1.234 0.697 49.016 1.00 29.05 190 ALA D C 1
ATOM 13227 O O . ALA D 1 190 ? 1.687 1.016 47.913 1.00 29.39 190 ALA D O 1
ATOM 13229 N N . ILE D 1 191 ? 0.183 1.301 49.533 1.00 29.94 191 ILE D N 1
ATOM 13230 C CA . ILE D 1 191 ? -0.488 2.363 48.782 1.00 32.24 191 ILE D CA 1
ATOM 13231 C C . ILE D 1 191 ? -0.343 3.671 49.558 1.00 29.09 191 ILE D C 1
ATOM 13232 O O . ILE D 1 191 ? -0.641 3.745 50.749 1.00 30.69 191 ILE D O 1
ATOM 13237 N N . GLY D 1 192 ? 0.110 4.684 48.851 1.00 25.55 192 GLY D N 1
ATOM 13238 C CA . GLY D 1 192 ? 0.212 5.995 49.396 1.00 23.46 192 GLY D CA 1
ATOM 13239 C C . GLY D 1 192 ? 0.371 7.005 48.287 1.00 21.57 192 GLY D C 1
ATOM 13240 O O . GLY D 1 192 ? 1.135 6.771 47.343 1.00 22.75 192 GLY D O 1
ATOM 13241 N N . THR D 1 193 ? -0.337 8.112 48.414 1.00 19.06 193 THR D N 1
ATOM 13242 C CA . THR D 1 193 ? -0.312 9.139 47.417 1.00 19.31 193 THR D CA 1
ATOM 13243 C C . THR D 1 193 ? 0.071 10.476 48.058 1.00 18.62 193 THR D C 1
ATOM 13244 O O . THR D 1 193 ? -0.685 11.008 48.878 1.00 18.17 193 THR D O 1
ATOM 13248 N N . GLY D 1 194 ? 1.217 11.005 47.636 1.00 17.22 194 GLY D N 1
ATOM 13249 C CA . GLY D 1 194 ? 1.686 12.314 48.043 1.00 17.72 194 GLY D CA 1
ATOM 13250 C C . GLY D 1 194 ? 2.276 12.309 49.447 1.00 17.90 194 GLY D C 1
ATOM 13251 O O . GLY D 1 194 ? 2.374 13.352 50.080 1.00 17.86 194 GLY D O 1
ATOM 13252 N N . VAL D 1 195 ? 2.707 11.149 49.931 1.00 18.80 195 VAL D N 1
ATOM 13253 C CA . VAL D 1 195 ? 3.159 11.006 51.321 1.00 17.81 195 VAL D CA 1
ATOM 13254 C C . VAL D 1 195 ? 4.461 11.797 51.487 1.00 19.15 195 VAL D C 1
ATOM 13255 O O . VAL D 1 195 ? 4.744 12.333 52.553 1.00 19.88 195 VAL D O 1
ATOM 13259 N N . ALA D 1 196 ? 5.256 11.876 50.428 1.00 20.80 196 ALA D N 1
ATOM 13260 C CA . ALA D 1 196 ? 6.529 12.632 50.448 1.00 20.48 196 ALA D CA 1
ATOM 13261 C C . ALA D 1 196 ? 6.300 14.137 50.623 1.00 19.09 196 ALA D C 1
ATOM 13262 O O . ALA D 1 196 ? 7.252 14.887 50.744 1.00 20.85 196 ALA D O 1
ATOM 13264 N N . PHE D 1 197 ? 5.060 14.581 50.573 1.00 17.89 197 PHE D N 1
ATOM 13265 C CA . PHE D 1 197 ? 4.763 15.977 50.642 1.00 17.09 197 PHE D CA 1
ATOM 13266 C C . PHE D 1 197 ? 3.934 16.293 51.891 1.00 16.77 197 PHE D C 1
ATOM 13267 O O . PHE D 1 197 ? 3.569 17.447 52.083 1.00 17.48 197 PHE D O 1
ATOM 13275 N N . ALA D 1 198 ? 3.641 15.290 52.707 1.00 16.07 198 ALA D N 1
ATOM 13276 C CA . ALA D 1 198 ? 2.760 15.428 53.847 1.00 17.80 198 ALA D CA 1
ATOM 13277 C C . ALA D 1 198 ? 3.572 15.670 55.136 1.00 19.92 198 ALA D C 1
ATOM 13278 O O . ALA D 1 198 ? 4.826 15.633 55.135 1.00 20.43 198 ALA D O 1
ATOM 13280 N N . ASP D 1 199 ? 2.853 15.898 56.228 1.00 19.18 199 ASP D N 1
ATOM 13281 C CA . ASP D 1 199 ? 3.472 16.144 57.511 1.00 20.32 199 ASP D CA 1
ATOM 13282 C C . ASP D 1 199 ? 3.500 14.832 58.289 1.00 22.19 199 ASP D C 1
ATOM 13283 O O . ASP D 1 199 ? 4.542 14.416 58.773 1.00 26.37 199 ASP D O 1
ATOM 13288 N N . TRP D 1 200 ? 2.362 14.164 58.338 1.00 24.67 200 TRP D N 1
ATOM 13289 C CA . TRP D 1 200 ? 2.169 12.936 59.084 1.00 24.22 200 TRP D CA 1
ATOM 13290 C C . TRP D 1 200 ? 1.567 11.870 58.173 1.00 25.54 200 TRP D C 1
ATOM 13291 O O . TRP D 1 200 ? 0.884 12.189 57.178 1.00 24.45 200 TRP D O 1
ATOM 13302 N N . ILE D 1 201 ? 1.824 10.616 58.543 1.00 26.01 201 ILE D N 1
ATOM 13303 C CA . ILE D 1 201 ? 1.259 9.473 57.878 1.00 25.03 201 ILE D CA 1
ATOM 13304 C C . ILE D 1 201 ? 0.120 8.959 58.748 1.00 25.06 201 ILE D C 1
ATOM 13305 O O . ILE D 1 201 ? 0.302 8.782 59.919 1.00 25.08 201 ILE D O 1
ATOM 13310 N N . HIS D 1 202 ? -1.023 8.679 58.148 1.00 25.06 202 HIS D N 1
ATOM 13311 C CA . HIS D 1 202 ? -2.155 8.204 58.906 1.00 24.21 202 HIS D CA 1
ATOM 13312 C C . HIS D 1 202 ? -2.398 6.739 58.534 1.00 24.15 202 HIS D C 1
ATOM 13313 O O . HIS D 1 202 ? -2.858 6.431 57.441 1.00 24.98 202 HIS D O 1
ATOM 13320 N N . ILE D 1 203 ? -2.062 5.860 59.469 1.00 22.95 203 ILE D N 1
ATOM 13321 C CA . ILE D 1 203 ? -2.037 4.443 59.257 1.00 24.76 203 ILE D CA 1
ATOM 13322 C C . ILE D 1 203 ? -3.409 3.873 59.596 1.00 24.15 203 ILE D C 1
ATOM 13323 O O . ILE D 1 203 ? -3.994 4.178 60.637 1.00 26.23 203 ILE D O 1
ATOM 13328 N N . GLY D 1 204 ? -3.849 2.968 58.763 1.00 22.77 204 GLY D N 1
ATOM 13329 C CA . GLY D 1 204 ? -5.089 2.288 58.975 1.00 24.38 204 GLY D CA 1
ATOM 13330 C C . GLY D 1 204 ? -5.066 0.993 58.211 1.00 25.62 204 GLY D C 1
ATOM 13331 O O . GLY D 1 204 ? -4.029 0.653 57.622 1.00 27.30 204 GLY D O 1
ATOM 13332 N N . VAL D 1 205 ? -6.180 0.283 58.233 1.00 27.83 205 VAL D N 1
ATOM 13333 C CA . VAL D 1 205 ? -6.271 -0.968 57.525 1.00 28.37 205 VAL D CA 1
ATOM 13334 C C . VAL D 1 205 ? -7.746 -1.315 57.262 1.00 29.77 205 VAL D C 1
ATOM 13335 O O . VAL D 1 205 ? -8.628 -0.924 58.009 1.00 29.73 205 VAL D O 1
ATOM 13339 N N . PHE D 1 206 ? -8.003 -2.082 56.216 1.00 30.39 206 PHE D N 1
ATOM 13340 C CA . PHE D 1 206 ? -9.322 -2.660 56.004 1.00 31.52 206 PHE D CA 1
ATOM 13341 C C . PHE D 1 206 ? -9.277 -4.152 56.336 1.00 31.89 206 PHE D C 1
ATOM 13342 O O . PHE D 1 206 ? -8.352 -4.849 55.955 1.00 29.12 206 PHE D O 1
ATOM 13350 N N . PHE D 1 207 ? -10.291 -4.623 57.045 1.00 36.58 207 PHE D N 1
ATOM 13351 C CA . PHE D 1 207 ? -10.427 -6.043 57.317 1.00 40.82 207 PHE D CA 1
ATOM 13352 C C . PHE D 1 207 ? -10.431 -6.804 55.988 1.00 40.08 207 PHE D C 1
ATOM 13353 O O . PHE D 1 207 ? -11.050 -6.353 55.022 1.00 37.05 207 PHE D O 1
ATOM 13361 N N . ARG D 1 208 ? -9.692 -7.919 55.976 1.00 43.55 208 ARG D N 1
ATOM 13362 C CA . ARG D 1 208 ? -9.766 -8.989 54.955 1.00 47.85 208 ARG D CA 1
ATOM 13363 C C . ARG D 1 208 ? -9.977 -10.335 55.669 1.00 49.20 208 ARG D C 1
ATOM 13364 O O . ARG D 1 208 ? -9.515 -10.516 56.786 1.00 48.75 208 ARG D O 1
ATOM 13372 N N . PRO D 1 209 ? -10.649 -11.296 55.025 1.00 50.67 209 PRO D N 1
ATOM 13373 C CA . PRO D 1 209 ? -10.842 -12.610 55.645 1.00 55.04 209 PRO D CA 1
ATOM 13374 C C . PRO D 1 209 ? -9.589 -13.145 56.357 1.00 59.33 209 PRO D C 1
ATOM 13375 O O . PRO D 1 209 ? -8.511 -13.200 55.748 1.00 57.36 209 PRO D O 1
ATOM 13379 N N . GLY D 1 210 ? -9.741 -13.502 57.636 1.00 63.97 210 GLY D N 1
ATOM 13380 C CA . GLY D 1 210 ? -8.646 -14.086 58.432 1.00 67.11 210 GLY D CA 1
ATOM 13381 C C . GLY D 1 210 ? -7.434 -13.167 58.546 1.00 65.58 210 GLY D C 1
ATOM 13382 O O . GLY D 1 210 ? -6.304 -13.576 58.254 1.00 70.26 210 GLY D O 1
ATOM 13383 N N . ILE D 1 211 ? -7.669 -11.922 58.958 1.00 59.08 211 ILE D N 1
ATOM 13384 C CA . ILE D 1 211 ? -6.586 -10.995 59.287 1.00 51.09 211 ILE D CA 1
ATOM 13385 C C . ILE D 1 211 ? -6.249 -11.202 60.765 1.00 52.28 211 ILE D C 1
ATOM 13386 O O . ILE D 1 211 ? -7.148 -11.470 61.559 1.00 51.78 211 ILE D O 1
ATOM 13391 N N . PRO D 1 212 ? -4.955 -11.125 61.127 1.00 56.48 212 PRO D N 1
ATOM 13392 C CA . PRO D 1 212 ? -4.553 -11.195 62.555 1.00 58.81 212 PRO D CA 1
ATOM 13393 C C . PRO D 1 212 ? -4.648 -9.866 63.330 1.00 56.84 212 PRO D C 1
ATOM 13394 O O . PRO D 1 212 ? -4.577 -8.776 62.750 1.00 56.16 212 PRO D O 1
ATOM 13398 N N . GLY D 1 213 ? -4.775 -9.977 64.650 1.00 54.38 213 GLY D N 1
ATOM 13399 C CA . GLY D 1 213 ? -4.872 -8.819 65.531 1.00 55.13 213 GLY D CA 1
ATOM 13400 C C . GLY D 1 213 ? -3.642 -7.928 65.464 1.00 55.64 213 GLY D C 1
ATOM 13401 O O . GLY D 1 213 ? -3.724 -6.710 65.710 1.00 52.98 213 GLY D O 1
ATOM 13402 N N . ASP D 1 214 ? -2.496 -8.522 65.132 1.00 54.96 214 ASP D N 1
ATOM 13403 C CA . ASP D 1 214 ? -1.234 -7.779 65.108 1.00 52.37 214 ASP D CA 1
ATOM 13404 C C . ASP D 1 214 ? -1.113 -6.975 63.796 1.00 49.73 214 ASP D C 1
ATOM 13405 O O . ASP D 1 214 ? -0.209 -6.144 63.685 1.00 50.16 214 ASP D O 1
ATOM 13410 N N . GLN D 1 215 ? -2.007 -7.180 62.816 1.00 47.02 215 GLN D N 1
ATOM 13411 C CA . GLN D 1 215 ? -1.999 -6.368 61.564 1.00 45.08 215 GLN D CA 1
ATOM 13412 C C . GLN D 1 215 ? -3.154 -5.350 61.560 1.00 42.08 215 GLN D C 1
ATOM 13413 O O . GLN D 1 215 ? -3.286 -4.608 60.586 1.00 38.08 215 GLN D O 1
ATOM 13419 N N . VAL D 1 216 ? -3.971 -5.298 62.619 1.00 41.27 216 VAL D N 1
ATOM 13420 C CA . VAL D 1 216 ? -5.024 -4.269 62.762 1.00 40.70 216 VAL D CA 1
ATOM 13421 C C . VAL D 1 216 ? -4.471 -3.105 63.593 1.00 39.49 216 VAL D C 1
ATOM 13422 O O . VAL D 1 216 ? -4.220 -3.264 64.773 1.00 45.00 216 VAL D O 1
ATOM 13426 N N . ILE D 1 217 ? -4.290 -1.951 62.948 1.00 37.25 217 ILE D N 1
ATOM 13427 C CA . ILE D 1 217 ? -3.475 -0.840 63.446 1.00 31.81 217 ILE D CA 1
ATOM 13428 C C . ILE D 1 217 ? -4.030 0.467 62.877 1.00 30.93 217 ILE D C 1
ATOM 13429 O O . ILE D 1 217 ? -4.080 0.666 61.688 1.00 30.87 217 ILE D O 1
ATOM 13434 N N . PHE D 1 218 ? -4.374 1.387 63.735 1.00 31.18 218 PHE D N 1
ATOM 13435 C CA . PHE D 1 218 ? -4.608 2.722 63.299 1.00 28.43 218 PHE D CA 1
ATOM 13436 C C . PHE D 1 218 ? -3.726 3.611 64.163 1.00 25.22 218 PHE D C 1
ATOM 13437 O O . PHE D 1 218 ? -3.749 3.506 65.356 1.00 26.18 218 PHE D O 1
ATOM 13445 N N . ALA D 1 219 ? -2.941 4.447 63.536 1.00 25.32 219 ALA D N 1
ATOM 13446 C CA . ALA D 1 219 ? -2.104 5.358 64.270 1.00 26.75 219 ALA D CA 1
ATOM 13447 C C . ALA D 1 219 ? -1.730 6.492 63.338 1.00 26.63 219 ALA D C 1
ATOM 13448 O O . ALA D 1 219 ? -2.026 6.407 62.154 1.00 28.58 219 ALA D O 1
ATOM 13450 N N . ALA D 1 220 ? -1.076 7.502 63.889 1.00 28.03 220 ALA D N 1
ATOM 13451 C CA . ALA D 1 220 ? -0.451 8.575 63.094 1.00 28.00 220 ALA D CA 1
ATOM 13452 C C . ALA D 1 220 ? 1.036 8.650 63.444 1.00 28.01 220 ALA D C 1
ATOM 13453 O O . ALA D 1 220 ? 1.385 8.375 64.599 1.00 27.04 220 ALA D O 1
ATOM 13455 N N . THR D 1 221 ? 1.891 8.987 62.466 1.00 27.05 221 THR D N 1
ATOM 13456 C CA . THR D 1 221 ? 3.347 9.135 62.715 1.00 27.32 221 THR D CA 1
ATOM 13457 C C . THR D 1 221 ? 3.982 10.127 61.729 1.00 26.92 221 THR D C 1
ATOM 13458 O O . THR D 1 221 ? 3.645 10.171 60.528 1.00 26.89 221 THR D O 1
ATOM 13462 N N . PRO D 1 222 ? 4.939 10.912 62.217 1.00 24.98 222 PRO D N 1
ATOM 13463 C CA . PRO D 1 222 ? 5.564 11.877 61.318 1.00 24.97 222 PRO D CA 1
ATOM 13464 C C . PRO D 1 222 ? 6.180 11.202 60.084 1.00 24.89 222 PRO D C 1
ATOM 13465 O O . PRO D 1 222 ? 6.527 10.036 60.154 1.00 26.75 222 PRO D O 1
ATOM 13469 N N . VAL D 1 223 ? 6.315 11.954 58.988 1.00 25.59 223 VAL D N 1
ATOM 13470 C CA . VAL D 1 223 ? 6.869 11.423 57.746 1.00 26.78 223 VAL D CA 1
ATOM 13471 C C . VAL D 1 223 ? 8.367 11.147 57.960 1.00 28.34 223 VAL D C 1
ATOM 13472 O O . VAL D 1 223 ? 8.889 10.197 57.391 1.00 31.64 223 VAL D O 1
ATOM 13476 N N . ASN D 1 224 ? 9.049 11.949 58.786 1.00 29.06 224 ASN D N 1
ATOM 13477 C CA . ASN D 1 224 ? 10.487 11.765 59.006 1.00 29.89 224 ASN D CA 1
ATOM 13478 C C . ASN D 1 224 ? 10.755 10.911 60.257 1.00 31.55 224 ASN D C 1
ATOM 13479 O O . ASN D 1 224 ? 11.898 10.882 60.745 1.00 32.61 224 ASN D O 1
ATOM 13484 N N . THR D 1 225 ? 9.747 10.170 60.742 1.00 32.84 225 THR D N 1
ATOM 13485 C CA . THR D 1 225 ? 9.940 9.215 61.843 1.00 33.18 225 THR D CA 1
ATOM 13486 C C . THR D 1 225 ? 11.069 8.244 61.495 1.00 35.21 225 THR D C 1
ATOM 13487 O O . THR D 1 225 ? 11.028 7.614 60.425 1.00 36.26 225 THR D O 1
ATOM 13491 N N . PRO D 1 226 ? 12.067 8.108 62.389 1.00 37.09 226 PRO D N 1
ATOM 13492 C CA . PRO D 1 226 ? 13.140 7.142 62.137 1.00 36.93 226 PRO D CA 1
ATOM 13493 C C . PRO D 1 226 ? 12.577 5.751 61.788 1.00 34.27 226 PRO D C 1
ATOM 13494 O O . PRO D 1 226 ? 11.681 5.252 62.491 1.00 32.85 226 PRO D O 1
ATOM 13498 N N . GLY D 1 227 ? 13.101 5.158 60.702 1.00 31.44 227 GLY D N 1
ATOM 13499 C CA . GLY D 1 227 ? 12.665 3.847 60.213 1.00 30.55 227 GLY D CA 1
ATOM 13500 C C . GLY D 1 227 ? 11.684 3.940 59.040 1.00 29.54 227 GLY D C 1
ATOM 13501 O O . GLY D 1 227 ? 11.370 2.919 58.411 1.00 27.04 227 GLY D O 1
ATOM 13502 N N . VAL D 1 228 ? 11.218 5.151 58.726 1.00 29.24 228 VAL D N 1
ATOM 13503 C CA . VAL D 1 228 ? 10.235 5.362 57.672 1.00 28.12 228 VAL D CA 1
ATOM 13504 C C . VAL D 1 228 ? 10.963 5.714 56.381 1.00 27.76 228 VAL D C 1
ATOM 13505 O O . VAL D 1 228 ? 11.772 6.642 56.371 1.00 27.66 228 VAL D O 1
ATOM 13509 N N . THR D 1 229 ? 10.628 4.979 55.314 1.00 25.61 229 THR D N 1
ATOM 13510 C CA . THR D 1 229 ? 11.178 5.206 53.997 1.00 26.14 229 THR D CA 1
ATOM 13511 C C . THR D 1 229 ? 10.024 5.308 52.995 1.00 24.57 229 THR D C 1
ATOM 13512 O O . THR D 1 229 ? 9.193 4.432 52.909 1.00 26.88 229 THR D O 1
ATOM 13516 N N . ILE D 1 230 ? 9.960 6.419 52.292 1.00 22.43 230 ILE D N 1
ATOM 13517 C CA . ILE D 1 230 ? 8.914 6.674 51.332 1.00 22.28 230 ILE D CA 1
ATOM 13518 C C . ILE D 1 230 ? 9.479 6.282 49.967 1.00 22.62 230 ILE D C 1
ATOM 13519 O O . ILE D 1 230 ? 10.517 6.851 49.571 1.00 20.78 230 ILE D O 1
ATOM 13524 N N . VAL D 1 231 ? 8.828 5.360 49.260 1.00 21.18 231 VAL D N 1
ATOM 13525 C CA . VAL D 1 231 ? 9.402 4.869 48.022 1.00 22.51 231 VAL D CA 1
ATOM 13526 C C . VAL D 1 231 ? 8.412 5.105 46.884 1.00 21.60 231 VAL D C 1
ATOM 13527 O O . VAL D 1 231 ? 7.415 4.413 46.777 1.00 20.45 231 VAL D O 1
ATOM 13531 N N . CYS D 1 232 ? 8.757 6.077 46.048 1.00 23.35 232 CYS D N 1
ATOM 13532 C CA . CYS D 1 232 ? 7.863 6.647 45.055 1.00 23.44 232 CYS D CA 1
ATOM 13533 C C . CYS D 1 232 ? 8.337 6.317 43.641 1.00 22.60 232 CYS D C 1
ATOM 13534 O O . CYS D 1 232 ? 9.521 6.186 43.390 1.00 21.60 232 CYS D O 1
ATOM 13537 N N . ARG D 1 233 ? 7.356 6.185 42.746 1.00 21.87 233 ARG D N 1
ATOM 13538 C CA . ARG D 1 233 ? 7.566 6.028 41.313 1.00 21.09 233 ARG D CA 1
ATOM 13539 C C . ARG D 1 233 ? 8.290 7.257 40.761 1.00 21.55 233 ARG D C 1
ATOM 13540 O O . ARG D 1 233 ? 8.307 8.311 41.401 1.00 22.96 233 ARG D O 1
ATOM 13548 N N . GLU D 1 234 ? 8.832 7.133 39.547 1.00 21.92 234 GLU D N 1
ATOM 13549 C CA . GLU D 1 234 ? 9.571 8.227 38.908 1.00 21.98 234 GLU D CA 1
ATOM 13550 C C . GLU D 1 234 ? 8.622 9.415 38.712 1.00 20.84 234 GLU D C 1
ATOM 13551 O O . GLU D 1 234 ? 7.395 9.233 38.565 1.00 20.07 234 GLU D O 1
ATOM 13557 N N . SER D 1 235 ? 9.193 10.625 38.679 1.00 18.90 235 SER D N 1
ATOM 13558 C CA . SER D 1 235 ? 8.375 11.816 38.552 1.00 18.53 235 SER D CA 1
ATOM 13559 C C . SER D 1 235 ? 8.066 12.069 37.076 1.00 17.32 235 SER D C 1
ATOM 13560 O O . SER D 1 235 ? 8.904 11.895 36.244 1.00 18.17 235 SER D O 1
ATOM 13563 N N . LEU D 1 236 ? 6.832 12.457 36.805 1.00 16.85 236 LEU D N 1
ATOM 13564 C CA . LEU D 1 236 ? 6.341 12.625 35.455 1.00 16.95 236 LEU D CA 1
ATOM 13565 C C . LEU D 1 236 ? 6.232 14.106 3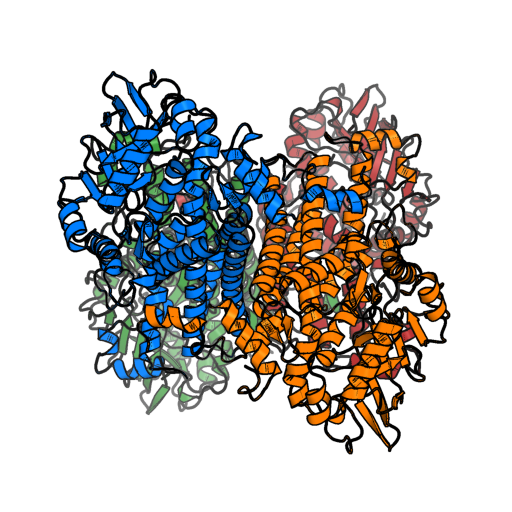5.108 1.00 16.26 236 LEU D C 1
ATOM 13566 O O . LEU D 1 236 ? 5.726 14.437 34.033 1.00 15.52 236 LEU D O 1
ATOM 13571 N N . VAL D 1 237 ? 6.742 14.961 35.993 1.00 16.85 237 VAL D N 1
ATOM 13572 C CA . VAL D 1 237 ? 6.692 16.397 35.809 1.00 17.91 237 VAL D CA 1
ATOM 13573 C C . VAL D 1 237 ? 7.422 16.705 34.514 1.00 18.97 237 VAL D C 1
ATOM 13574 O O . VAL D 1 237 ? 8.417 16.058 34.216 1.00 19.53 237 VAL D O 1
ATOM 13578 N N . LYS D 1 238 ? 6.913 17.684 33.776 1.00 19.87 238 LYS D N 1
ATOM 13579 C CA . LYS D 1 238 ? 7.533 18.095 32.520 1.00 21.04 238 LYS D CA 1
ATOM 13580 C C . LYS D 1 238 ? 8.390 19.344 32.766 1.00 22.58 238 LYS D C 1
ATOM 13581 O O . LYS D 1 238 ? 8.081 20.162 33.638 1.00 20.63 238 LYS D O 1
ATOM 13587 N N . ASP D 1 239 ? 9.399 19.503 31.914 1.00 24.22 239 ASP D N 1
ATOM 13588 C CA . ASP D 1 239 ? 10.443 20.470 32.118 1.00 28.76 239 ASP D CA 1
ATOM 13589 C C . ASP D 1 239 ? 9.970 21.866 31.708 1.00 26.98 239 ASP D C 1
ATOM 13590 O O . ASP D 1 239 ? 10.318 22.852 32.367 1.00 25.30 239 ASP D O 1
ATOM 13595 N N . ASP D 1 240 ? 9.191 21.921 30.623 1.00 25.07 240 ASP D N 1
ATOM 13596 C CA . ASP D 1 240 ? 8.910 23.151 29.890 1.00 25.65 240 ASP D CA 1
ATOM 13597 C C . ASP D 1 240 ? 7.430 23.548 30.072 1.00 26.76 240 ASP D C 1
ATOM 13598 O O . ASP D 1 240 ? 6.545 22.993 29.405 1.00 26.55 240 ASP D O 1
ATOM 13603 N N . LYS D 1 241 ? 7.159 24.547 30.914 1.00 27.62 241 LYS D N 1
ATOM 13604 C CA . LYS D 1 241 ? 5.771 24.899 31.292 1.00 29.87 241 LYS D CA 1
ATOM 13605 C C . LYS D 1 241 ? 5.018 25.540 30.123 1.00 25.24 241 LYS D C 1
ATOM 13606 O O . LYS D 1 241 ? 3.813 25.506 30.111 1.00 25.27 241 LYS D O 1
ATOM 13612 N N . VAL D 1 242 ? 5.699 26.101 29.143 1.00 22.28 242 VAL D N 1
ATOM 13613 C CA . VAL D 1 242 ? 5.004 26.688 27.988 1.00 22.29 242 VAL D CA 1
ATOM 13614 C C . VAL D 1 242 ? 4.386 25.574 27.112 1.00 19.02 242 VAL D C 1
ATOM 13615 O O . VAL D 1 242 ? 3.250 25.699 26.625 1.00 17.42 242 VAL D O 1
ATOM 13619 N N . GLU D 1 243 ? 5.169 24.540 26.839 1.00 16.61 243 GLU D N 1
ATOM 13620 C CA . GLU D 1 243 ? 4.719 23.408 26.020 1.00 17.76 243 GLU D CA 1
ATOM 13621 C C . GLU D 1 243 ? 3.711 22.570 26.829 1.00 16.87 243 GLU D C 1
ATOM 13622 O O . GLU D 1 243 ? 2.771 22.027 26.262 1.00 18.20 243 GLU D O 1
ATOM 13628 N N . HIS D 1 244 ? 3.932 22.478 28.139 1.00 16.80 244 HIS D N 1
ATOM 13629 C CA . HIS D 1 244 ? 3.136 21.691 29.049 1.00 16.41 244 HIS D CA 1
ATOM 13630 C C . HIS D 1 244 ? 2.720 22.514 30.279 1.00 16.60 244 HIS D C 1
ATOM 13631 O O . HIS D 1 244 ? 3.239 22.290 31.400 1.00 16.84 244 HIS D O 1
ATOM 13638 N N . PRO D 1 245 ? 1.685 23.359 30.115 1.00 16.15 245 PRO D N 1
ATOM 13639 C CA . PRO D 1 245 ? 1.186 24.256 31.133 1.00 15.53 245 PRO D CA 1
ATOM 13640 C C . PRO D 1 245 ? 0.636 23.542 32.357 1.00 15.79 245 PRO D C 1
ATOM 13641 O O . PRO D 1 245 ? 0.527 24.181 33.406 1.00 16.16 245 PRO D O 1
ATOM 13645 N N . LEU D 1 246 ? 0.233 22.283 32.213 1.00 15.16 246 LEU D N 1
ATOM 13646 C CA . LEU D 1 246 ? -0.311 21.595 33.348 1.00 13.77 246 LEU D CA 1
ATOM 13647 C C . LEU D 1 246 ? 0.700 20.593 33.894 1.00 14.49 246 LEU D C 1
ATOM 13648 O O . LEU D 1 246 ? 0.781 20.404 35.101 1.00 14.00 246 LEU D O 1
ATOM 13653 N N . ALA D 1 247 ? 1.450 19.930 33.033 1.00 15.46 247 ALA D N 1
ATOM 13654 C CA . ALA D 1 247 ? 2.232 18.811 33.520 1.00 16.34 247 ALA D CA 1
ATOM 13655 C C . ALA D 1 247 ? 3.564 19.314 34.067 1.00 16.44 247 ALA D C 1
ATOM 13656 O O . ALA D 1 247 ? 4.232 18.577 34.793 1.00 19.13 247 ALA D O 1
ATOM 13658 N N . ALA D 1 248 ? 3.943 20.542 33.733 1.00 17.00 248 ALA D N 1
ATOM 13659 C CA . ALA D 1 248 ? 5.076 21.204 34.384 1.00 16.73 248 ALA D CA 1
ATOM 13660 C C . ALA D 1 248 ? 4.742 21.618 35.828 1.00 17.81 248 ALA D C 1
ATOM 13661 O O . ALA D 1 248 ? 5.657 21.996 36.606 1.00 16.75 248 ALA D O 1
ATOM 13663 N N . GLN D 1 249 ? 3.462 21.562 36.207 1.00 17.85 249 GLN D N 1
ATOM 13664 C CA . GLN D 1 249 ? 3.052 22.135 37.478 1.00 18.18 249 GLN D CA 1
ATOM 13665 C C . GLN D 1 249 ? 3.348 21.159 38.617 1.00 17.52 249 GLN D C 1
ATOM 13666 O O . GLN D 1 249 ? 3.269 21.558 39.761 1.00 17.12 249 GLN D O 1
ATOM 13672 N N . GLY D 1 250 ? 3.645 19.894 38.318 1.00 18.75 250 GLY D N 1
ATOM 13673 C CA . GLY D 1 250 ? 4.148 18.964 39.348 1.00 18.97 250 GLY D CA 1
ATOM 13674 C C . GLY D 1 250 ? 3.408 17.644 39.360 1.00 19.39 250 GLY D C 1
ATOM 13675 O O . GLY D 1 250 ? 2.222 17.583 39.056 1.00 18.79 250 GLY D O 1
ATOM 13676 N N . ASP D 1 251 ? 4.108 16.586 39.755 1.00 18.88 251 ASP D N 1
ATOM 13677 C CA . ASP D 1 251 ? 3.535 15.242 39.767 1.00 18.15 251 ASP D CA 1
ATOM 13678 C C . ASP D 1 251 ? 3.273 14.845 41.227 1.00 19.68 251 ASP D C 1
ATOM 13679 O O . ASP D 1 251 ? 4.166 14.841 42.106 1.00 18.23 251 ASP D O 1
ATOM 13684 N N . GLU D 1 252 ? 2.021 14.522 41.473 1.00 19.14 252 GLU D N 1
ATOM 13685 C CA . GLU D 1 252 ? 1.592 14.024 42.721 1.00 21.17 252 GLU D CA 1
ATOM 13686 C C . GLU D 1 252 ? 2.033 12.560 42.811 1.00 21.00 252 GLU D C 1
ATOM 13687 O O . GLU D 1 252 ? 1.328 11.682 42.325 1.00 21.06 252 GLU D O 1
ATOM 13693 N N . LEU D 1 253 ? 3.162 12.303 43.468 1.00 21.43 253 LEU D N 1
ATOM 13694 C CA . LEU D 1 253 ? 3.811 10.991 43.375 1.00 21.66 253 LEU D CA 1
ATOM 13695 C C . LEU D 1 253 ? 2.949 9.952 44.090 1.00 22.97 253 LEU D C 1
ATOM 13696 O O . LEU D 1 253 ? 2.328 10.264 45.116 1.00 28.03 253 LEU D O 1
ATOM 13701 N N . ASP D 1 254 ? 2.895 8.741 43.549 1.00 21.63 254 ASP D N 1
ATOM 13702 C CA . ASP D 1 254 ? 2.344 7.620 44.263 1.00 21.24 254 ASP D CA 1
ATOM 13703 C C . ASP D 1 254 ? 3.520 6.731 44.682 1.00 22.43 254 ASP D C 1
ATOM 13704 O O . ASP D 1 254 ? 4.622 6.830 44.125 1.00 22.23 254 ASP D O 1
ATOM 13709 N N . GLY D 1 255 ? 3.314 5.876 45.671 1.00 24.42 255 GLY D N 1
ATOM 13710 C CA . GLY D 1 255 ? 4.402 5.037 46.112 1.00 26.53 255 GLY D CA 1
ATOM 13711 C C . GLY D 1 255 ? 4.023 4.190 47.303 1.00 28.66 255 GLY D C 1
ATOM 13712 O O . GLY D 1 255 ? 2.860 4.121 47.662 1.00 30.91 255 GLY D O 1
ATOM 13713 N N . MET D 1 256 ? 5.025 3.561 47.910 1.00 29.78 256 MET D N 1
ATOM 13714 C CA . MET D 1 256 ? 4.809 2.762 49.112 1.00 29.93 256 MET D CA 1
ATOM 13715 C C . MET D 1 256 ? 5.630 3.361 50.266 1.00 27.26 256 MET D C 1
ATOM 13716 O O . MET D 1 256 ? 6.505 4.188 50.060 1.00 25.10 256 MET D O 1
ATOM 13721 N N . THR D 1 257 ? 5.303 2.950 51.484 1.00 27.01 257 THR D N 1
ATOM 13722 C CA . THR D 1 257 ? 6.056 3.363 52.680 1.00 26.94 257 THR D CA 1
ATOM 13723 C C . THR D 1 257 ? 6.524 2.097 53.406 1.00 26.48 257 THR D C 1
ATOM 13724 O O . THR D 1 257 ? 5.744 1.201 53.662 1.00 26.14 257 THR D O 1
ATOM 13728 N N . VAL D 1 258 ? 7.812 2.043 53.693 1.00 27.85 258 VAL D N 1
ATOM 13729 C CA . VAL D 1 258 ? 8.408 0.961 54.442 1.00 28.54 258 VAL D CA 1
ATOM 13730 C C . VAL D 1 258 ? 8.608 1.443 55.886 1.00 29.33 258 VAL D C 1
ATOM 13731 O O . VAL D 1 258 ? 9.070 2.578 56.103 1.00 26.71 258 VAL D O 1
ATOM 13735 N N . PHE D 1 259 ? 8.241 0.591 56.857 1.00 29.63 259 PHE D N 1
ATOM 13736 C CA . PHE D 1 259 ? 8.435 0.889 58.282 1.00 32.00 259 PHE D CA 1
ATOM 13737 C C . PHE D 1 259 ? 9.409 -0.135 58.878 1.00 34.07 259 PHE D C 1
ATOM 13738 O O . PHE D 1 259 ? 9.058 -1.306 59.084 1.00 34.60 259 PHE D O 1
ATOM 13746 N N . GLU D 1 260 ? 10.621 0.319 59.154 1.00 36.45 260 GLU D N 1
ATOM 13747 C CA . GLU D 1 260 ? 11.646 -0.538 59.746 1.00 39.99 260 GLU D CA 1
ATOM 13748 C C . GLU D 1 260 ? 11.620 -0.375 61.272 1.00 35.30 260 GLU D C 1
ATOM 13749 O O . GLU D 1 260 ? 12.242 0.545 61.793 1.00 28.32 260 GLU D O 1
ATOM 13755 N N . ASN D 1 261 ? 10.886 -1.262 61.959 1.00 35.72 261 ASN D N 1
ATOM 13756 C CA . ASN D 1 261 ? 10.757 -1.258 63.452 1.00 36.82 261 ASN D CA 1
ATOM 13757 C C . ASN D 1 261 ? 10.549 0.176 63.942 1.00 35.80 261 ASN D C 1
ATOM 13758 O O . ASN D 1 261 ? 11.352 0.721 64.689 1.00 42.72 261 ASN D O 1
ATOM 13763 N N . VAL D 1 262 ? 9.476 0.785 63.489 1.00 36.00 262 VAL D N 1
ATOM 13764 C CA . VAL D 1 262 ? 9.223 2.193 63.769 1.00 35.33 262 VAL D CA 1
ATOM 13765 C C . VAL D 1 262 ? 8.474 2.313 65.107 1.00 35.17 262 VAL D C 1
ATOM 13766 O O . VAL D 1 262 ? 7.499 1.566 65.371 1.00 29.52 262 VAL D O 1
ATOM 13770 N N . PHE D 1 263 ? 8.900 3.278 65.925 1.00 35.96 263 PHE D N 1
ATOM 13771 C CA . PHE D 1 263 ? 8.264 3.490 67.225 1.00 38.31 263 PHE D CA 1
ATOM 13772 C C . PHE D 1 263 ? 7.195 4.594 67.177 1.00 38.17 263 PHE D C 1
ATOM 13773 O O . PHE D 1 263 ? 7.502 5.769 66.849 1.00 32.11 263 PHE D O 1
ATOM 13781 N N . ILE D 1 264 ? 5.985 4.197 67.621 1.00 35.25 264 ILE D N 1
ATOM 13782 C CA . ILE D 1 264 ? 4.827 5.087 67.795 1.00 36.31 264 ILE D CA 1
ATOM 13783 C C . ILE D 1 264 ? 4.369 5.056 69.258 1.00 36.25 264 ILE D C 1
ATOM 13784 O O . ILE D 1 264 ? 4.054 3.986 69.791 1.00 35.78 264 ILE D O 1
ATOM 13789 N N . PRO D 1 265 ? 4.235 6.229 69.880 1.00 34.95 265 PRO D N 1
ATOM 13790 C CA . PRO D 1 265 ? 3.711 6.230 71.246 1.00 38.30 265 PRO D CA 1
ATOM 13791 C C . PRO D 1 265 ? 2.210 5.897 71.297 1.00 40.73 265 PRO D C 1
ATOM 13792 O O . PRO D 1 265 ? 1.497 6.096 70.315 1.00 41.32 265 PRO D O 1
ATOM 13796 N N . TRP D 1 266 ? 1.740 5.425 72.453 1.00 41.94 266 TRP D N 1
ATOM 13797 C CA . TRP D 1 266 ? 0.309 5.079 72.660 1.00 40.10 266 TRP D CA 1
ATOM 13798 C C . TRP D 1 266 ? -0.611 6.282 72.416 1.00 39.26 266 TRP D C 1
ATOM 13799 O O . TRP D 1 266 ? -1.798 6.121 72.080 1.00 38.33 266 TRP D O 1
ATOM 13810 N N . SER D 1 267 ? -0.072 7.477 72.619 1.00 36.87 267 SER D N 1
ATOM 13811 C CA . SER D 1 267 ? -0.834 8.701 72.505 1.00 38.52 267 SER D CA 1
ATOM 13812 C C . SER D 1 267 ? -1.344 8.899 71.066 1.00 40.77 267 SER D C 1
ATOM 13813 O O . SER D 1 267 ? -2.424 9.495 70.851 1.00 37.60 267 SER D O 1
ATOM 13816 N N . HIS D 1 268 ? -0.525 8.419 70.111 1.00 40.35 268 HIS D N 1
ATOM 13817 C CA . HIS D 1 268 ? -0.706 8.582 68.672 1.00 37.54 268 HIS D CA 1
ATOM 13818 C C . HIS D 1 268 ? -1.099 7.242 68.046 1.00 36.72 268 HIS D C 1
ATOM 13819 O O . HIS D 1 268 ? -0.900 7.035 66.838 1.00 33.95 268 HIS D O 1
ATOM 13826 N N . VAL D 1 269 ? -1.639 6.345 68.872 1.00 35.05 269 VAL D N 1
ATOM 13827 C CA . VAL D 1 269 ? -2.251 5.100 68.414 1.00 33.58 269 VAL D CA 1
ATOM 13828 C C . VAL D 1 269 ? -3.750 5.211 68.672 1.00 32.61 269 VAL D C 1
ATOM 13829 O O . VAL D 1 269 ? -4.156 5.613 69.743 1.00 32.58 269 VAL D O 1
ATOM 13833 N N . PHE D 1 270 ? -4.548 4.842 67.683 1.00 31.97 270 PHE D N 1
ATOM 13834 C CA . PHE D 1 270 ? -5.977 5.048 67.746 1.00 32.94 270 PHE D CA 1
ATOM 13835 C C . PHE D 1 270 ? -6.700 3.732 68.059 1.00 32.54 270 PHE D C 1
ATOM 13836 O O . PHE D 1 270 ? -7.757 3.736 68.663 1.00 32.41 270 PHE D O 1
ATOM 13844 N N . HIS D 1 271 ? -6.153 2.612 67.612 1.00 32.67 271 HIS D N 1
ATOM 13845 C CA . HIS D 1 271 ? -6.798 1.349 67.829 1.00 32.41 271 HIS D CA 1
ATOM 13846 C C . HIS D 1 271 ? -5.906 0.231 67.318 1.00 32.60 271 HIS D C 1
ATOM 13847 O O . HIS D 1 271 ? -5.257 0.415 66.289 1.00 31.55 271 HIS D O 1
ATOM 13854 N N . ILE D 1 272 ? -5.957 -0.923 67.984 1.00 34.85 272 ILE D N 1
ATOM 13855 C CA . ILE D 1 272 ? -5.207 -2.099 67.531 1.00 37.04 272 ILE D CA 1
ATOM 13856 C C . ILE D 1 272 ? -6.042 -3.377 67.722 1.00 39.99 272 ILE D C 1
ATOM 13857 O O . ILE D 1 272 ? -7.036 -3.409 68.465 1.00 39.72 272 ILE D O 1
ATOM 13862 N N . GLY D 1 273 ? -5.677 -4.418 66.982 1.00 41.43 273 GLY D N 1
ATOM 13863 C CA . GLY D 1 273 ? -5.951 -5.780 67.401 1.00 43.51 273 GLY D CA 1
ATOM 13864 C C . GLY D 1 273 ? -7.316 -6.329 66.997 1.00 49.79 273 GLY D C 1
ATOM 13865 O O . GLY D 1 273 ? -7.498 -7.556 67.071 1.00 55.28 273 GLY D O 1
ATOM 13866 N N . ASN D 1 274 ? -8.286 -5.510 66.580 1.00 47.73 274 ASN D N 1
ATOM 13867 C CA . ASN D 1 274 ? -9.677 -6.018 66.483 1.00 45.14 274 ASN D CA 1
ATOM 13868 C C . ASN D 1 274 ? -10.148 -6.102 65.022 1.00 44.97 274 ASN D C 1
ATOM 13869 O O . ASN D 1 274 ? -10.610 -5.122 64.441 1.00 39.47 274 ASN D O 1
ATOM 13874 N N . PRO D 1 275 ? -10.073 -7.305 64.439 1.00 47.41 275 PRO D N 1
ATOM 13875 C CA . PRO D 1 275 ? -10.532 -7.546 63.075 1.00 50.22 275 PRO D CA 1
ATOM 13876 C C . PRO D 1 275 ? -11.953 -7.033 62.795 1.00 50.39 275 PRO D C 1
ATOM 13877 O O . PRO D 1 275 ? -12.193 -6.507 61.709 1.00 43.82 275 PRO D O 1
ATOM 13881 N N . ASN D 1 276 ? -12.849 -7.190 63.776 1.00 51.80 276 ASN D N 1
ATOM 13882 C CA . ASN D 1 276 ? -14.250 -6.799 63.655 1.00 51.57 276 ASN D CA 1
ATOM 13883 C C . ASN D 1 276 ? -14.347 -5.291 63.432 1.00 48.46 276 ASN D C 1
ATOM 13884 O O . ASN D 1 276 ? -15.146 -4.816 62.595 1.00 46.78 276 ASN D O 1
ATOM 13889 N N . HIS D 1 277 ? -13.572 -4.550 64.212 1.00 40.52 277 HIS D N 1
ATOM 13890 C CA . HIS D 1 277 ? -13.588 -3.113 64.077 1.00 39.57 277 HIS D CA 1
ATOM 13891 C C . HIS D 1 277 ? -13.187 -2.728 62.644 1.00 40.35 277 HIS D C 1
ATOM 13892 O O . HIS D 1 277 ? -13.741 -1.788 62.069 1.00 37.34 277 HIS D O 1
ATOM 13899 N N . ALA D 1 278 ? -12.285 -3.500 62.044 1.00 40.40 278 ALA D N 1
ATOM 13900 C CA . ALA D 1 278 ? -11.746 -3.157 60.728 1.00 43.81 278 ALA D CA 1
ATOM 13901 C C . ALA D 1 278 ? -12.728 -3.531 59.608 1.00 44.19 278 ALA D C 1
ATOM 13902 O O . ALA D 1 278 ? -12.398 -3.377 58.429 1.00 44.52 278 ALA D O 1
ATOM 13904 N N . LYS D 1 279 ? -13.918 -4.024 59.941 1.00 47.92 279 LYS D N 1
ATOM 13905 C CA . LYS D 1 279 ? -14.939 -4.235 58.922 1.00 51.12 279 LYS D CA 1
ATOM 13906 C C . LYS D 1 279 ? -15.568 -2.883 58.557 1.00 54.65 279 LYS D C 1
ATOM 13907 O O . LYS D 1 279 ? -15.482 -2.451 57.400 1.00 58.07 279 LYS D O 1
ATOM 13913 N N . LEU D 1 280 ? -16.124 -2.192 59.559 1.00 53.91 280 LEU D N 1
ATOM 13914 C CA . LEU D 1 280 ? -17.041 -1.069 59.332 1.00 53.86 280 LEU D CA 1
ATOM 13915 C C . LEU D 1 280 ? -16.326 0.286 59.439 1.00 45.15 280 LEU D C 1
ATOM 13916 O O . LEU D 1 280 ? -16.580 1.177 58.649 1.00 47.22 280 LEU D O 1
ATOM 13921 N N . TYR D 1 281 ? -15.457 0.447 60.417 1.00 38.43 281 TYR D N 1
ATOM 13922 C CA . TYR D 1 281 ? -15.048 1.776 60.868 1.00 36.13 281 TYR D CA 1
ATOM 13923 C C . TYR D 1 281 ? -14.059 2.421 59.892 1.00 32.95 281 TYR D C 1
ATOM 13924 O O . TYR D 1 281 ? -14.094 3.631 59.709 1.00 36.25 281 TYR D O 1
ATOM 13933 N N . PRO D 1 282 ? -13.176 1.642 59.277 1.00 30.77 282 PRO D N 1
ATOM 13934 C CA . PRO D 1 282 ? -12.313 2.181 58.237 1.00 30.90 282 PRO D CA 1
ATOM 13935 C C . PRO D 1 282 ? -13.104 2.681 57.017 1.00 32.98 282 PRO D C 1
ATOM 13936 O O . PRO D 1 282 ? -12.678 3.629 56.360 1.00 29.69 282 PRO D O 1
ATOM 13940 N N . GLN D 1 283 ? -14.225 2.030 56.708 1.00 33.93 283 GLN D N 1
ATOM 13941 C CA . GLN D 1 283 ? -15.061 2.449 55.586 1.00 37.86 283 GLN D CA 1
ATOM 13942 C C . GLN D 1 283 ? -15.704 3.804 55.897 1.00 37.68 283 GLN D C 1
ATOM 13943 O O . GLN D 1 283 ? -15.934 4.617 54.975 1.00 35.25 283 GLN D O 1
ATOM 13949 N N . ARG D 1 284 ? -15.990 4.020 57.191 1.00 36.01 284 ARG D N 1
ATOM 13950 C CA . ARG D 1 284 ? -16.539 5.278 57.686 1.00 36.30 284 ARG D CA 1
ATOM 13951 C C . ARG D 1 284 ? -15.468 6.374 57.591 1.00 31.98 284 ARG D C 1
ATOM 13952 O O . ARG D 1 284 ? -15.771 7.534 57.366 1.00 30.03 284 ARG D O 1
ATOM 13960 N N . VAL D 1 285 ? -14.214 6.006 57.768 1.00 30.21 285 VAL D N 1
ATOM 13961 C CA . VAL D 1 285 ? -13.088 6.938 57.524 1.00 28.85 285 VAL D CA 1
ATOM 13962 C C . VAL D 1 285 ? -13.026 7.267 56.023 1.00 27.71 285 VAL D C 1
ATOM 13963 O O . VAL D 1 285 ? -12.914 8.430 55.639 1.00 26.57 285 VAL D O 1
ATOM 13967 N N . PHE D 1 286 ? -13.076 6.259 55.161 1.00 26.93 286 PHE D N 1
ATOM 13968 C CA . PHE D 1 286 ? -12.809 6.519 53.717 1.00 29.29 286 PHE D CA 1
ATOM 13969 C C . PHE D 1 286 ? -14.036 7.155 53.035 1.00 27.57 286 PHE D C 1
ATOM 13970 O O . PHE D 1 286 ? -13.884 7.838 52.019 1.00 25.07 286 PHE D O 1
ATOM 13978 N N . ASP D 1 287 ? -15.228 7.015 53.629 1.00 25.48 287 ASP D N 1
ATOM 13979 C CA . ASP D 1 287 ? -16.447 7.644 53.084 1.00 23.91 287 ASP D CA 1
ATOM 13980 C C . ASP D 1 287 ? -16.190 9.094 52.644 1.00 23.60 287 ASP D C 1
ATOM 13981 O O . ASP D 1 287 ? -16.708 9.529 51.620 1.00 22.43 287 ASP D O 1
ATOM 13986 N N . TRP D 1 288 ? -15.428 9.851 53.450 1.00 23.60 288 TRP D N 1
ATOM 13987 C CA . TRP D 1 288 ? -15.186 11.265 53.219 1.00 23.74 288 TRP D CA 1
ATOM 13988 C C . TRP D 1 288 ? -14.349 11.435 51.953 1.00 24.43 288 TRP D C 1
ATOM 13989 O O . TRP D 1 288 ? -14.606 12.301 51.135 1.00 25.64 288 TRP D O 1
ATOM 14000 N N . LEU D 1 289 ? -13.402 10.538 51.778 1.00 23.62 289 LEU D N 1
ATOM 14001 C CA . LEU D 1 289 ? -12.572 10.521 50.603 1.00 24.16 289 LEU D CA 1
ATOM 14002 C C . LEU D 1 289 ? -13.391 10.245 49.341 1.00 21.20 289 LEU D C 1
ATOM 14003 O O . LEU D 1 289 ? -13.138 10.843 48.298 1.00 20.93 289 LEU D O 1
ATOM 14008 N N . HIS D 1 290 ? -14.352 9.342 49.439 1.00 21.39 290 HIS D N 1
ATOM 14009 C CA . HIS D 1 290 ? -15.278 9.000 48.317 1.00 20.06 290 HIS D CA 1
ATOM 14010 C C . HIS D 1 290 ? -16.221 10.180 48.007 1.00 19.99 290 HIS D C 1
ATOM 14011 O O . HIS D 1 290 ? -16.376 10.565 46.852 1.00 19.25 290 HIS D O 1
ATOM 14018 N N . TYR D 1 291 ? -16.905 10.736 49.011 1.00 18.98 291 TYR D N 1
ATOM 14019 C CA . TYR D 1 291 ? -17.714 11.915 48.727 1.00 17.90 291 TYR D CA 1
ATOM 14020 C C . TYR D 1 291 ? -16.870 12.967 47.991 1.00 17.47 291 TYR D C 1
ATOM 14021 O O . TYR D 1 291 ? -17.363 13.597 47.030 1.00 17.98 291 TYR D O 1
ATOM 14030 N N . HIS D 1 292 ? -15.630 13.190 48.435 1.00 16.41 292 HIS D N 1
ATOM 14031 C CA . HIS D 1 292 ? -14.728 14.221 47.798 1.00 16.50 292 HIS D CA 1
ATOM 14032 C C . HIS D 1 292 ? -14.424 13.807 46.354 1.00 15.85 292 HIS D C 1
ATOM 14033 O O . HIS D 1 292 ? -14.313 14.672 45.489 1.00 15.53 292 HIS D O 1
ATOM 14040 N N . ALA D 1 293 ? -14.264 12.488 46.147 1.00 15.17 293 ALA D N 1
ATOM 14041 C CA . ALA D 1 293 ? -14.025 11.855 44.815 1.00 15.07 293 ALA D CA 1
ATOM 14042 C C . ALA D 1 293 ? -15.078 12.303 43.779 1.00 15.87 293 ALA D C 1
ATOM 14043 O O . ALA D 1 293 ? -14.735 12.755 42.690 1.00 14.65 293 ALA D O 1
ATOM 14045 N N . LEU D 1 294 ? -16.351 12.252 44.146 1.00 15.89 294 LEU D N 1
ATOM 14046 C CA . LEU D 1 294 ? -17.418 12.684 43.249 1.00 17.33 294 LEU D CA 1
ATOM 14047 C C . LEU D 1 294 ? -17.357 14.204 43.021 1.00 16.87 294 LEU D C 1
ATOM 14048 O O . LEU D 1 294 ? -17.618 14.668 41.901 1.00 18.24 294 LEU D O 1
ATOM 14053 N N . ILE D 1 295 ? -17.017 15.001 44.036 1.00 16.22 295 ILE D N 1
ATOM 14054 C CA . ILE D 1 295 ? -16.948 16.432 43.795 1.00 15.31 295 ILE D CA 1
ATOM 14055 C C . ILE D 1 295 ? -15.989 16.648 42.626 1.00 16.56 295 ILE D C 1
ATOM 14056 O O . ILE D 1 295 ? -16.281 17.377 41.669 1.00 15.76 295 ILE D O 1
ATOM 14061 N N . ARG D 1 296 ? -14.846 15.992 42.753 1.00 17.29 296 ARG D N 1
ATOM 14062 C CA . ARG D 1 296 ? -13.726 16.110 41.823 1.00 19.38 296 ARG D CA 1
ATOM 14063 C C . ARG D 1 296 ? -14.103 15.591 40.423 1.00 20.01 296 ARG D C 1
ATOM 14064 O O . ARG D 1 296 ? -13.750 16.185 39.412 1.00 21.21 296 ARG D O 1
ATOM 14072 N N . GLN D 1 297 ? -14.785 14.439 40.386 1.00 19.63 297 GLN D N 1
ATOM 14073 C CA . GLN D 1 297 ? -15.217 13.794 39.168 1.00 18.17 297 GLN D CA 1
ATOM 14074 C C . GLN D 1 297 ? -16.188 14.719 38.440 1.00 17.71 297 GLN D C 1
ATOM 14075 O O . GLN D 1 297 ? -16.122 14.849 37.228 1.00 17.08 297 GLN D O 1
ATOM 14081 N N . MET D 1 298 ? -17.056 15.404 39.188 1.00 18.46 298 MET D N 1
ATOM 14082 C CA . MET D 1 298 ? -17.900 16.411 38.569 1.00 17.94 298 MET D CA 1
ATOM 14083 C C . MET D 1 298 ? -17.029 17.479 37.899 1.00 17.44 298 MET D C 1
ATOM 14084 O O . MET D 1 298 ? -17.336 17.926 36.790 1.00 16.78 298 MET D O 1
ATOM 14089 N N . VAL D 1 299 ? -15.979 17.929 38.567 1.00 15.98 299 VAL D N 1
ATOM 14090 C CA . VAL D 1 299 ? -15.222 19.041 38.009 1.00 17.03 299 VAL D CA 1
ATOM 14091 C C . VAL D 1 299 ? -14.413 18.534 36.814 1.00 16.98 299 VAL D C 1
ATOM 14092 O O . VAL D 1 299 ? -14.291 19.264 35.850 1.00 18.51 299 VAL D O 1
ATOM 14096 N N . ARG D 1 300 ? -13.911 17.300 36.849 1.00 17.98 300 ARG D N 1
ATOM 14097 C CA . ARG D 1 300 ? -13.199 16.737 35.669 1.00 17.91 300 ARG D CA 1
ATOM 14098 C C . ARG D 1 300 ? -14.172 16.656 34.477 1.00 17.53 300 ARG D C 1
ATOM 14099 O O . ARG D 1 300 ? -13.865 17.121 33.404 1.00 17.88 300 ARG D O 1
ATOM 14107 N N . ALA D 1 301 ? -15.377 16.147 34.704 1.00 18.87 301 ALA D N 1
ATOM 14108 C CA . ALA D 1 301 ? -16.444 16.048 33.680 1.00 18.36 301 ALA D CA 1
ATOM 14109 C C . ALA D 1 301 ? -16.738 17.411 33.066 1.00 17.97 301 ALA D C 1
ATOM 14110 O O . ALA D 1 301 ? -16.811 17.541 31.860 1.00 21.68 301 ALA D O 1
ATOM 14112 N N . GLU D 1 302 ? -16.875 18.417 33.897 1.00 17.33 302 GLU D N 1
ATOM 14113 C CA . GLU D 1 302 ? -17.096 19.802 33.435 1.00 17.28 302 GLU D CA 1
ATOM 14114 C C . GLU D 1 302 ? -15.919 20.267 32.569 1.00 16.80 302 GLU D C 1
ATOM 14115 O O . GLU D 1 302 ? -16.119 20.890 31.530 1.00 15.70 302 GLU D O 1
ATOM 14121 N N . LEU D 1 303 ? -14.692 19.938 32.992 1.00 15.08 303 LEU D N 1
ATOM 14122 C CA . LEU D 1 303 ? -13.518 20.379 32.240 1.00 14.05 303 LEU D CA 1
ATOM 14123 C C . LEU D 1 303 ? -13.478 19.718 30.852 1.00 13.69 303 LEU D C 1
ATOM 14124 O O . LEU D 1 303 ? -13.113 20.353 29.890 1.00 13.10 303 LEU D O 1
ATOM 14129 N N . VAL D 1 304 ? -13.773 18.417 30.793 1.00 13.55 304 VAL D N 1
ATOM 14130 C CA . VAL D 1 304 ? -13.735 17.682 29.591 1.00 13.05 304 VAL D CA 1
ATOM 14131 C C . VAL D 1 304 ? -14.798 18.255 28.636 1.00 13.07 304 VAL D C 1
ATOM 14132 O O . VAL D 1 304 ? -14.495 18.566 27.455 1.00 13.28 304 VAL D O 1
ATOM 14136 N N . ALA D 1 305 ? -16.022 18.466 29.134 1.00 12.13 305 ALA D N 1
ATOM 14137 C CA . ALA D 1 305 ? -17.084 18.993 28.289 1.00 11.07 305 ALA D CA 1
ATOM 14138 C C . ALA D 1 305 ? -16.663 20.356 27.734 1.00 10.82 305 ALA D C 1
ATOM 14139 O O . ALA D 1 305 ? -16.930 20.703 26.564 1.00 10.08 305 ALA D O 1
ATOM 14141 N N . GLY D 1 306 ? -16.037 21.149 28.590 1.00 10.54 306 GLY D N 1
ATOM 14142 C CA . GLY D 1 306 ? -15.673 22.518 28.203 1.00 10.71 306 GLY D CA 1
ATOM 14143 C C . GLY D 1 306 ? -14.605 22.524 27.125 1.00 10.77 306 GLY D C 1
ATOM 14144 O O . GLY D 1 306 ? -14.634 23.338 26.222 1.00 10.24 306 GLY D O 1
ATOM 14145 N N . LEU D 1 307 ? -13.686 21.558 27.204 1.00 11.51 307 LEU D N 1
ATOM 14146 C CA . LEU D 1 307 ? -12.608 21.451 26.205 1.00 11.80 307 LEU D CA 1
ATOM 14147 C C . LEU D 1 307 ? -13.203 20.956 24.885 1.00 12.88 307 LEU D C 1
ATOM 14148 O O . LEU D 1 307 ? -12.806 21.435 23.834 1.00 13.85 307 LEU D O 1
ATOM 14153 N N . ALA D 1 308 ? -14.204 20.073 24.926 1.00 13.43 308 ALA D N 1
ATOM 14154 C CA . ALA D 1 308 ? -14.841 19.621 23.671 1.00 13.75 308 ALA D CA 1
ATOM 14155 C C . ALA D 1 308 ? -15.539 20.795 22.962 1.00 15.83 308 ALA D C 1
ATOM 14156 O O . ALA D 1 308 ? -15.533 20.880 21.722 1.00 16.87 308 ALA D O 1
ATOM 14158 N N . VAL D 1 309 ? -16.199 21.658 23.738 1.00 17.24 309 VAL D N 1
ATOM 14159 C CA . VAL D 1 309 ? -16.831 22.863 23.224 1.00 18.01 309 VAL D CA 1
ATOM 14160 C C . VAL D 1 309 ? -15.727 23.785 22.705 1.00 20.78 309 VAL D C 1
ATOM 14161 O O . VAL D 1 309 ? -15.858 24.323 21.621 1.00 23.62 309 VAL D O 1
ATOM 14165 N N . LEU D 1 310 ? -14.671 24.032 23.491 1.00 20.31 310 LEU D N 1
ATOM 14166 C CA . LEU D 1 310 ? -13.687 24.993 23.011 1.00 20.02 310 LEU D CA 1
ATOM 14167 C C . LEU D 1 310 ? -13.092 24.465 21.708 1.00 18.09 310 LEU D C 1
ATOM 14168 O O . LEU D 1 310 ? -13.038 25.193 20.776 1.00 17.87 310 LEU D O 1
ATOM 14173 N N . ILE D 1 311 ? -12.684 23.202 21.664 1.00 18.41 311 ILE D N 1
ATOM 14174 C CA . ILE D 1 311 ? -11.943 22.667 20.502 1.00 18.98 311 ILE D CA 1
ATOM 14175 C C . ILE D 1 311 ? -12.874 22.494 19.300 1.00 18.16 311 ILE D C 1
ATOM 14176 O O . ILE D 1 311 ? -12.430 22.726 18.191 1.00 18.30 311 ILE D O 1
ATOM 14181 N N . THR D 1 312 ? -14.127 22.084 19.481 1.00 18.58 312 THR D N 1
ATOM 14182 C CA . THR D 1 312 ? -15.067 22.011 18.315 1.00 19.17 312 THR D CA 1
ATOM 14183 C C . THR D 1 312 ? -15.402 23.423 17.812 1.00 20.72 312 THR D C 1
ATOM 14184 O O . THR D 1 312 ? -15.573 23.626 16.605 1.00 20.37 312 THR D O 1
ATOM 14188 N N . GLU D 1 313 ? -15.496 24.389 18.718 1.00 21.11 313 GLU D N 1
ATOM 14189 C CA . GLU D 1 313 ? -15.753 25.774 18.304 1.00 23.47 313 GLU D CA 1
ATOM 14190 C C . GLU D 1 313 ? -14.529 26.383 17.611 1.00 23.06 313 GLU D C 1
ATOM 14191 O O . GLU D 1 313 ? -14.706 27.220 16.713 1.00 24.64 313 GLU D O 1
ATOM 14197 N N . HIS D 1 314 ? -13.308 26.029 18.018 1.00 21.71 314 HIS D N 1
ATOM 14198 C CA . HIS D 1 314 ? -12.158 26.667 17.375 1.00 22.89 314 HIS D CA 1
ATOM 14199 C C . HIS D 1 314 ? -11.957 26.078 15.983 1.00 23.16 314 HIS D C 1
ATOM 14200 O O . HIS D 1 314 ? -11.714 26.822 15.062 1.00 23.80 314 HIS D O 1
ATOM 14207 N N . ILE D 1 315 ? -12.054 24.756 15.858 1.00 25.51 315 ILE D N 1
ATOM 14208 C CA . ILE D 1 315 ? -11.941 24.097 14.547 1.00 26.34 315 ILE D CA 1
ATOM 14209 C C . ILE D 1 315 ? -13.147 24.518 13.700 1.00 26.38 315 ILE D C 1
ATOM 14210 O O . ILE D 1 315 ? -13.007 24.794 12.533 1.00 26.87 315 ILE D O 1
ATOM 14215 N N . GLY D 1 316 ? -14.331 24.569 14.294 1.00 27.53 316 GLY D N 1
ATOM 14216 C CA . GLY D 1 316 ? -15.533 24.930 13.544 1.00 29.14 316 GLY D CA 1
ATOM 14217 C C . GLY D 1 316 ? -16.389 23.737 13.152 1.00 28.80 316 GLY D C 1
ATOM 14218 O O . GLY D 1 316 ? -17.277 23.863 12.292 1.00 35.24 316 GLY D O 1
ATOM 14219 N N . THR D 1 317 ? -16.155 22.602 13.793 1.00 28.80 317 THR D N 1
ATOM 14220 C CA . THR D 1 317 ? -16.970 21.405 13.625 1.00 28.56 317 THR D CA 1
ATOM 14221 C C . THR D 1 317 ? -18.175 21.415 14.582 1.00 30.11 317 THR D C 1
ATOM 14222 O O . THR D 1 317 ? -18.925 20.424 14.660 1.00 31.75 317 THR D O 1
ATOM 14226 N N . ASN D 1 318 ? -18.392 22.492 15.320 1.00 29.94 318 ASN D N 1
ATOM 14227 C CA . ASN D 1 318 ? -19.396 22.426 16.385 1.00 30.91 318 ASN D CA 1
ATOM 14228 C C . ASN D 1 318 ? -20.801 22.512 15.800 1.00 32.41 318 ASN D C 1
ATOM 14229 O O . ASN D 1 318 ? -21.758 22.243 16.507 1.00 32.06 318 ASN D O 1
ATOM 14234 N N . LYS D 1 319 ? -20.913 22.863 14.517 1.00 37.88 319 LYS D N 1
ATOM 14235 C CA . LYS D 1 319 ? -22.217 23.050 13.870 1.00 36.66 319 LYS D CA 1
ATOM 14236 C C . LYS D 1 319 ? -22.692 21.728 13.252 1.00 32.85 319 LYS D C 1
ATOM 14237 O O . LYS D 1 319 ? -23.886 21.523 13.048 1.00 29.61 319 LYS D O 1
ATOM 14243 N N . ILE D 1 320 ? -21.764 20.802 13.030 1.00 29.48 320 ILE D N 1
ATOM 14244 C CA . ILE D 1 320 ? -22.086 19.494 12.471 1.00 29.12 320 ILE D CA 1
ATOM 14245 C C . ILE D 1 320 ? -22.951 18.685 13.463 1.00 27.41 320 ILE D C 1
ATOM 14246 O O . ILE D 1 320 ? -22.542 18.392 14.608 1.00 23.82 320 ILE D O 1
ATOM 14251 N N . PRO D 1 321 ? -24.175 18.328 13.050 1.00 27.20 321 PRO D N 1
ATOM 14252 C CA . PRO D 1 321 ? -25.108 17.688 14.010 1.00 26.03 321 PRO D CA 1
ATOM 14253 C C . PRO D 1 321 ? -24.495 16.465 14.713 1.00 25.30 321 PRO D C 1
ATOM 14254 O O . PRO D 1 321 ? -24.770 16.281 15.898 1.00 25.43 321 PRO D O 1
ATOM 14258 N N . ALA D 1 322 ? -23.657 15.683 14.015 1.00 23.00 322 ALA D N 1
ATOM 14259 C CA . ALA D 1 322 ? -23.006 14.489 14.609 1.00 24.14 322 ALA D CA 1
ATOM 14260 C C . ALA D 1 322 ? -22.063 14.865 15.767 1.00 22.49 322 ALA D C 1
ATOM 14261 O O . ALA D 1 322 ? -21.896 14.100 16.722 1.00 22.77 322 ALA D O 1
ATOM 14263 N N . VAL D 1 323 ? -21.426 16.023 15.669 1.00 21.03 323 VAL D N 1
ATOM 14264 C CA . VAL D 1 323 ? -20.538 16.500 16.706 1.00 19.13 323 VAL D CA 1
ATOM 14265 C C . VAL D 1 323 ? -21.356 17.107 17.858 1.00 19.45 323 VAL D C 1
ATOM 14266 O O . VAL D 1 323 ? -21.050 16.871 19.041 1.00 18.46 323 VAL D O 1
ATOM 14270 N N . GLN D 1 324 ? -22.392 17.865 17.526 1.00 19.58 324 GLN D N 1
ATOM 14271 C CA . GLN D 1 324 ? -23.329 18.343 18.536 1.00 20.75 324 GLN D CA 1
ATOM 14272 C C . GLN D 1 324 ? -23.745 17.198 19.467 1.00 18.63 324 GLN D C 1
ATOM 14273 O O . GLN D 1 324 ? -23.635 17.306 20.672 1.00 18.01 324 GLN D O 1
ATOM 14279 N N . THR D 1 325 ? -24.199 16.091 18.931 1.00 18.68 325 THR D N 1
ATOM 14280 C CA . THR D 1 325 ? -24.724 15.051 19.792 1.00 19.41 325 THR D CA 1
ATOM 14281 C C . THR D 1 325 ? -23.581 14.414 20.596 1.00 19.51 325 THR D C 1
ATOM 14282 O O . THR D 1 325 ? -23.790 13.887 21.706 1.00 17.61 325 THR D O 1
ATOM 14286 N N . ARG D 1 326 ? -22.379 14.427 20.039 1.00 19.21 326 ARG D N 1
ATOM 14287 C CA . ARG D 1 326 ? -21.261 13.887 20.780 1.00 20.20 326 ARG D CA 1
ATOM 14288 C C . ARG D 1 326 ? -20.902 14.836 21.917 1.00 19.81 326 ARG D C 1
ATOM 14289 O O . ARG D 1 326 ? -20.643 14.381 23.009 1.00 21.02 326 ARG D O 1
ATOM 14297 N N . VAL D 1 327 ? -20.916 16.136 21.670 1.00 19.08 327 VAL D N 1
ATOM 14298 C CA . VAL D 1 327 ? -20.547 17.065 22.700 1.00 18.84 327 VAL D CA 1
ATOM 14299 C C . VAL D 1 327 ? -21.658 17.079 23.764 1.00 19.25 327 VAL D C 1
ATOM 14300 O O . VAL D 1 327 ? -21.347 17.225 24.958 1.00 17.51 327 VAL D O 1
ATOM 14304 N N . ALA D 1 328 ? -22.936 16.946 23.359 1.00 19.26 328 ALA D N 1
ATOM 14305 C CA . ALA D 1 328 ? -24.087 17.015 24.328 1.00 18.58 328 ALA D CA 1
ATOM 14306 C C . ALA D 1 328 ? -23.944 15.910 25.375 1.00 18.63 328 ALA D C 1
ATOM 14307 O O . ALA D 1 328 ? -24.324 16.049 26.539 1.00 16.60 328 ALA D O 1
ATOM 14309 N N . LYS D 1 329 ? -23.415 14.799 24.906 1.00 18.86 329 LYS D N 1
ATOM 14310 C CA . LYS D 1 329 ? -23.222 13.633 25.706 1.00 20.64 329 LYS D CA 1
ATOM 14311 C C . LYS D 1 329 ? -22.169 13.895 26.801 1.00 18.79 329 LYS D C 1
ATOM 14312 O O . LYS D 1 329 ? -22.286 13.416 27.943 1.00 15.41 329 LYS D O 1
ATOM 14318 N N . LEU D 1 330 ? -21.109 14.611 26.424 1.00 17.60 330 LEU D N 1
ATOM 14319 C CA . LEU D 1 330 ? -20.114 15.024 27.397 1.00 16.35 330 LEU D CA 1
ATOM 14320 C C . LEU D 1 330 ? -20.805 15.924 28.427 1.00 14.92 330 LEU D C 1
ATOM 14321 O O . LEU D 1 330 ? -20.639 15.703 29.624 1.00 14.73 330 LEU D O 1
ATOM 14326 N N . ILE D 1 331 ? -21.586 16.907 27.964 1.00 14.21 331 ILE D N 1
ATOM 14327 C CA . ILE D 1 331 ? -22.322 17.847 28.873 1.00 14.31 331 ILE D CA 1
ATOM 14328 C C . ILE D 1 331 ? -23.251 17.038 29.791 1.00 14.67 331 ILE D C 1
ATOM 14329 O O . ILE D 1 331 ? -23.287 17.213 30.998 1.00 14.07 331 ILE D O 1
ATOM 14334 N N . GLY D 1 332 ? -23.920 16.047 29.230 1.00 16.51 332 GLY D N 1
ATOM 14335 C CA . GLY D 1 332 ? -24.839 15.250 30.000 1.00 17.10 332 GLY D CA 1
ATOM 14336 C C . GLY D 1 332 ? -24.149 14.472 31.100 1.00 16.29 332 GLY D C 1
ATOM 14337 O O . GLY D 1 332 ? -24.740 14.265 32.156 1.00 19.54 332 GLY D O 1
ATOM 14338 N N . PHE D 1 333 ? -22.949 14.003 30.835 1.00 15.24 333 PHE D N 1
ATOM 14339 C CA . PHE D 1 333 ? -22.176 13.237 31.789 1.00 14.92 333 PHE D CA 1
ATOM 14340 C C . PHE D 1 333 ? -21.835 14.116 32.986 1.00 15.54 333 PHE D C 1
ATOM 14341 O O . PHE D 1 333 ? -21.891 13.637 34.115 1.00 15.47 333 PHE D O 1
ATOM 14349 N N . HIS D 1 334 ? -21.480 15.385 32.723 1.00 15.72 334 HIS D N 1
ATOM 14350 C CA . HIS D 1 334 ? -21.220 16.345 33.789 1.00 16.14 334 HIS D CA 1
ATOM 14351 C C . HIS D 1 334 ? -22.486 16.550 34.635 1.00 15.72 334 HIS D C 1
ATOM 14352 O O . HIS D 1 334 ? -22.435 16.536 35.868 1.00 14.53 334 HIS D O 1
ATOM 14359 N N . GLN D 1 335 ? -23.611 16.691 33.965 1.00 16.41 335 GLN D N 1
ATOM 14360 C CA . GLN D 1 335 ? -24.886 16.885 34.624 1.00 16.67 335 GLN D CA 1
ATOM 14361 C C . GLN D 1 335 ? -25.250 15.644 35.443 1.00 16.39 335 GLN D C 1
ATOM 14362 O O . GLN D 1 335 ? -25.808 15.773 36.523 1.00 16.91 335 GLN D O 1
ATOM 14368 N N . ALA D 1 336 ? -24.854 14.461 34.997 1.00 15.96 336 ALA D N 1
ATOM 14369 C CA . ALA D 1 336 ? -25.087 13.253 35.765 1.00 15.30 336 ALA D CA 1
ATOM 14370 C C . ALA D 1 336 ? -24.215 13.235 37.028 1.00 16.08 336 ALA D C 1
ATOM 14371 O O . ALA D 1 336 ? -24.663 12.740 38.046 1.00 15.20 336 ALA D O 1
ATOM 14373 N N . MET D 1 337 ? -22.961 13.707 36.946 1.00 16.55 337 MET D N 1
ATOM 14374 C CA . MET D 1 337 ? -22.111 13.797 38.123 1.00 16.39 337 MET D CA 1
ATOM 14375 C C . MET D 1 337 ? -22.748 14.783 39.115 1.00 16.87 337 MET D C 1
ATOM 14376 O O . MET D 1 337 ? -22.811 14.496 40.313 1.00 17.70 337 MET D O 1
ATOM 14381 N N . LEU D 1 338 ? -23.269 15.902 38.614 1.00 15.73 338 LEU D N 1
ATOM 14382 C CA . LEU D 1 338 ? -23.858 16.923 39.449 1.00 15.96 338 LEU D CA 1
ATOM 14383 C C . LEU D 1 338 ? -25.152 16.413 40.091 1.00 16.03 338 LEU D C 1
ATOM 14384 O O . LEU D 1 338 ? -25.354 16.594 41.264 1.00 14.66 338 LEU D O 1
ATOM 14389 N N . ALA D 1 339 ? -25.971 15.691 39.342 1.00 16.15 339 ALA D N 1
ATOM 14390 C CA . ALA D 1 339 ? -27.200 15.132 39.876 1.00 15.17 339 ALA D CA 1
ATOM 14391 C C . ALA D 1 339 ? -26.897 14.199 41.056 1.00 15.79 339 ALA D C 1
ATOM 14392 O O . ALA D 1 339 ? -27.627 14.240 42.108 1.00 12.96 339 ALA D O 1
ATOM 14394 N N . HIS D 1 340 ? -25.891 13.307 40.871 1.00 15.32 340 HIS D N 1
ATOM 14395 C CA . HIS D 1 340 ? -25.526 12.397 41.966 1.00 15.38 340 HIS D CA 1
ATOM 14396 C C . HIS D 1 340 ? -25.053 13.205 43.183 1.00 15.24 340 HIS D C 1
ATOM 14397 O O . HIS D 1 340 ? -25.512 12.966 44.274 1.00 14.20 340 HIS D O 1
ATOM 14404 N N . LEU D 1 341 ? -24.171 14.176 42.968 1.00 15.86 341 LEU D N 1
ATOM 14405 C CA . LEU D 1 341 ? -23.564 14.917 44.083 1.00 17.55 341 LEU D CA 1
ATOM 14406 C C . LEU D 1 341 ? -24.666 15.651 44.861 1.00 17.61 341 LEU D C 1
ATOM 14407 O O . LEU D 1 341 ? -24.793 15.500 46.064 1.00 18.17 341 LEU D O 1
ATOM 14412 N N . ILE D 1 342 ? -25.506 16.363 44.144 1.00 17.78 342 ILE D N 1
ATOM 14413 C CA . ILE D 1 342 ? -26.603 17.100 44.739 1.00 18.92 342 ILE D CA 1
ATOM 14414 C C . ILE D 1 342 ? -27.612 16.153 45.405 1.00 19.89 342 ILE D C 1
ATOM 14415 O O . ILE D 1 342 ? -28.027 16.398 46.520 1.00 21.46 342 ILE D O 1
ATOM 14420 N N . ALA D 1 343 ? -27.997 15.055 44.797 1.00 20.33 343 ALA D N 1
ATOM 14421 C CA . ALA D 1 343 ? -28.968 14.229 45.487 1.00 19.78 343 ALA D CA 1
ATOM 14422 C C . ALA D 1 343 ? -28.327 13.572 46.718 1.00 20.67 343 ALA D C 1
ATOM 14423 O O . ALA D 1 343 ? -29.036 13.211 47.669 1.00 19.61 343 ALA D O 1
ATOM 14425 N N . SER D 1 344 ? -27.012 13.353 46.686 1.00 21.49 344 SER D N 1
ATOM 14426 C CA . SER D 1 344 ? -26.336 12.748 47.823 1.00 20.85 344 SER D CA 1
ATOM 14427 C C . SER D 1 344 ? -26.412 13.702 49.022 1.00 19.47 344 SER D C 1
ATOM 14428 O O . SER D 1 344 ? -26.715 13.268 50.134 1.00 16.90 344 SER D O 1
ATOM 14431 N N . GLU D 1 345 ? -26.220 14.998 48.771 1.00 19.20 345 GLU D N 1
ATOM 14432 C CA . GLU D 1 345 ? -26.240 16.014 49.850 1.00 20.61 345 GLU D CA 1
ATOM 14433 C C . GLU D 1 345 ? -27.656 16.167 50.408 1.00 24.78 345 GLU D C 1
ATOM 14434 O O . GLU D 1 345 ? -27.850 16.294 51.630 1.00 24.32 345 GLU D O 1
ATOM 14440 N N . GLU D 1 346 ? -28.617 16.152 49.485 1.00 26.85 346 GLU D N 1
ATOM 14441 C CA . GLU D 1 346 ? -30.038 16.322 49.788 1.00 30.10 346 GLU D CA 1
ATOM 14442 C C . GLU D 1 346 ? -30.561 15.178 50.665 1.00 27.79 346 GLU D C 1
ATOM 14443 O O . GLU D 1 346 ? -31.374 15.413 51.569 1.00 26.67 346 GLU D O 1
ATOM 14449 N N . LEU D 1 347 ? -30.105 13.951 50.404 1.00 25.58 347 LEU D N 1
ATOM 14450 C CA . LEU D 1 347 ? -30.652 12.781 51.066 1.00 24.84 347 LEU D CA 1
ATOM 14451 C C . LEU D 1 347 ? -29.638 12.200 52.062 1.00 23.55 347 LEU D C 1
ATOM 14452 O O . LEU D 1 347 ? -29.539 10.981 52.221 1.00 21.00 347 LEU D O 1
ATOM 14457 N N . GLY D 1 348 ? -28.896 13.084 52.725 1.00 23.71 348 GLY D N 1
ATOM 14458 C CA . GLY D 1 348 ? -27.955 12.698 53.753 1.00 25.41 348 GLY D CA 1
ATOM 14459 C C . GLY D 1 348 ? -28.630 12.563 55.110 1.00 27.92 348 GLY D C 1
ATOM 14460 O O . GLY D 1 348 ? -29.864 12.658 55.221 1.00 28.50 348 GLY D O 1
ATOM 14461 N N . PHE D 1 349 ? -27.808 12.360 56.137 1.00 28.41 349 PHE D N 1
ATOM 14462 C CA . PHE D 1 349 ? -28.253 11.871 57.440 1.00 30.16 349 PHE D CA 1
ATOM 14463 C C . PHE D 1 349 ? -27.230 12.273 58.505 1.00 31.82 349 PHE D C 1
ATOM 14464 O O . PHE D 1 349 ? -26.061 12.570 58.182 1.00 33.03 349 PHE D O 1
ATOM 14472 N N . HIS D 1 350 ? -27.657 12.305 59.764 1.00 33.18 350 HIS D N 1
ATOM 14473 C CA . HIS D 1 350 ? -26.740 12.662 60.839 1.00 34.29 350 HIS D CA 1
ATOM 14474 C C . HIS D 1 350 ? -26.013 11.398 61.313 1.00 35.49 350 HIS D C 1
ATOM 14475 O O . HIS D 1 350 ? -26.617 10.329 61.396 1.00 35.49 350 HIS D O 1
ATOM 14482 N N . THR D 1 351 ? -24.713 11.529 61.575 1.00 37.84 351 THR D N 1
ATOM 14483 C CA . THR D 1 351 ? -23.898 10.466 62.213 1.00 42.45 351 THR D CA 1
ATOM 14484 C C . THR D 1 351 ? -24.103 10.522 63.738 1.00 46.01 351 THR D C 1
ATOM 14485 O O . THR D 1 351 ? -24.704 11.477 64.240 1.00 46.49 351 THR D O 1
ATOM 14489 N N . PRO D 1 352 ? -23.584 9.514 64.490 1.00 49.71 352 PRO D N 1
ATOM 14490 C CA . PRO D 1 352 ? -23.658 9.454 65.973 1.00 46.89 352 PRO D CA 1
ATOM 14491 C C . PRO D 1 352 ? -23.363 10.768 66.718 1.00 43.33 352 PRO D C 1
ATOM 14492 O O . PRO D 1 352 ? -24.124 11.169 67.607 1.00 40.33 352 PRO D O 1
ATOM 14496 N N . GLY D 1 353 ? -22.284 11.439 66.343 1.00 38.48 353 GLY D N 1
ATOM 14497 C CA . GLY D 1 353 ? -21.913 12.704 66.977 1.00 36.99 353 GLY D CA 1
ATOM 14498 C C . GLY D 1 353 ? -22.612 13.898 66.352 1.00 37.90 353 GLY D C 1
ATOM 14499 O O . GLY D 1 353 ? -22.287 15.035 66.687 1.00 37.34 353 GLY D O 1
ATOM 14500 N N . GLY D 1 354 ? -23.551 13.654 65.432 1.00 37.87 354 GLY D N 1
ATOM 14501 C CA . GLY D 1 354 ? -24.431 14.701 64.918 1.00 35.79 354 GLY D CA 1
ATOM 14502 C C . GLY D 1 354 ? -23.811 15.519 63.797 1.00 36.18 354 GLY D C 1
ATOM 14503 O O . GLY D 1 354 ? -24.248 16.650 63.547 1.00 35.87 354 GLY D O 1
ATOM 14504 N N . HIS D 1 355 ? -22.800 14.974 63.118 1.00 36.73 355 HIS D N 1
ATOM 14505 C CA . HIS D 1 355 ? -22.326 15.572 61.859 1.00 36.65 355 HIS D CA 1
ATOM 14506 C C . HIS D 1 355 ? -23.325 15.193 60.763 1.00 33.09 355 HIS D C 1
ATOM 14507 O O . HIS D 1 355 ? -23.988 14.143 60.870 1.00 30.23 355 HIS D O 1
ATOM 14514 N N . TYR D 1 356 ? -23.425 16.011 59.723 1.00 30.00 356 TYR D N 1
ATOM 14515 C CA . TYR D 1 356 ? -24.298 15.650 58.605 1.00 29.27 356 TYR D CA 1
ATOM 14516 C C . TYR D 1 356 ? -23.451 15.007 57.503 1.00 27.68 356 TYR D C 1
ATOM 14517 O O . TYR D 1 356 ? -22.560 15.644 56.975 1.00 26.87 356 TYR D O 1
ATOM 14526 N N . LYS D 1 357 ? -23.772 13.757 57.151 1.00 27.55 357 LYS D N 1
ATOM 14527 C CA . LYS D 1 357 ? -23.026 13.009 56.144 1.00 26.54 357 LYS D CA 1
ATOM 14528 C C . LYS D 1 357 ? -23.896 12.841 54.890 1.00 25.97 357 LYS D C 1
ATOM 14529 O O . LYS D 1 357 ? -25.025 12.408 55.015 1.00 23.97 357 LYS D O 1
ATOM 14535 N N . PRO D 1 358 ? -23.346 13.138 53.687 1.00 24.72 358 PRO D N 1
ATOM 14536 C CA . PRO D 1 358 ? -24.002 12.905 52.405 1.00 25.00 358 PRO D CA 1
ATOM 14537 C C . PRO D 1 358 ? -24.319 11.417 52.222 1.00 24.36 358 PRO D C 1
ATOM 14538 O O . PRO D 1 358 ? -23.704 10.584 52.874 1.00 22.15 358 PRO D O 1
ATOM 14542 N N . ASN D 1 359 ? -25.284 11.127 51.354 1.00 24.88 359 ASN D N 1
ATOM 14543 C CA . ASN D 1 359 ? -25.852 9.803 51.262 1.00 24.46 359 ASN D CA 1
ATOM 14544 C C . ASN D 1 359 ? -24.852 8.885 50.562 1.00 26.02 359 ASN D C 1
ATOM 14545 O O . ASN D 1 359 ? -24.654 8.978 49.355 1.00 23.63 359 ASN D O 1
ATOM 14550 N N . ILE D 1 360 ? -24.291 7.976 51.357 1.00 29.65 360 ILE D N 1
ATOM 14551 C CA . ILE D 1 360 ? -23.220 7.050 50.962 1.00 31.25 360 ILE D CA 1
ATOM 14552 C C . ILE D 1 360 ? -23.603 6.319 49.679 1.00 30.89 360 ILE D C 1
ATOM 14553 O O . ILE D 1 360 ? -22.796 6.103 48.788 1.00 28.96 360 ILE D O 1
ATOM 14558 N N . LEU D 1 361 ? -24.844 5.885 49.628 1.00 34.59 361 LEU D N 1
ATOM 14559 C CA . LEU D 1 361 ? -25.222 5.021 48.544 1.00 35.81 361 LEU D CA 1
ATOM 14560 C C . LEU D 1 361 ? -25.173 5.769 47.206 1.00 29.93 361 LEU D C 1
ATOM 14561 O O . LEU D 1 361 ? -24.693 5.222 46.230 1.00 32.22 361 LEU D O 1
ATOM 14566 N N . ILE D 1 362 ? -25.683 6.999 47.189 1.00 26.71 362 ILE D N 1
ATOM 14567 C CA . ILE D 1 362 ? -25.884 7.801 45.973 1.00 25.08 362 ILE D CA 1
ATOM 14568 C C . ILE D 1 362 ? -24.544 8.359 45.486 1.00 24.44 362 ILE D C 1
ATOM 14569 O O . ILE D 1 362 ? -24.273 8.286 44.283 1.00 22.57 362 ILE D O 1
ATOM 14574 N N . TYR D 1 363 ? -23.721 8.920 46.376 1.00 23.30 363 TYR D N 1
ATOM 14575 C CA . TYR D 1 363 ? -22.422 9.432 45.925 1.00 23.34 363 TYR D CA 1
ATOM 14576 C C . TYR D 1 363 ? -21.549 8.266 45.429 1.00 21.61 363 TYR D C 1
ATOM 14577 O O . TYR D 1 363 ? -20.821 8.425 44.469 1.00 20.03 363 TYR D O 1
ATOM 14586 N N . ASP D 1 364 ? -21.655 7.080 46.006 1.00 21.06 364 ASP D N 1
ATOM 14587 C CA . ASP D 1 364 ? -20.822 5.967 45.503 1.00 22.23 364 ASP D CA 1
ATOM 14588 C C . ASP D 1 364 ? -21.355 5.439 44.150 1.00 22.05 364 ASP D C 1
ATOM 14589 O O . ASP D 1 364 ? -20.558 5.062 43.285 1.00 20.47 364 ASP D O 1
ATOM 14594 N N . PHE D 1 365 ? -22.668 5.402 43.925 1.00 21.80 365 PHE D N 1
ATOM 14595 C CA . PHE D 1 365 ? -23.168 5.005 42.586 1.00 20.76 365 PHE D CA 1
ATOM 14596 C C . PHE D 1 365 ? -22.712 6.054 41.580 1.00 18.88 365 PHE D C 1
ATOM 14597 O O . PHE D 1 365 ? -22.340 5.740 40.472 1.00 18.30 365 PHE D O 1
ATOM 14605 N N . GLY D 1 366 ? -22.662 7.287 42.033 1.00 18.58 366 GLY D N 1
ATOM 14606 C CA . GLY D 1 366 ? -22.047 8.376 41.267 1.00 18.66 366 GLY D CA 1
ATOM 14607 C C . GLY D 1 366 ? -20.610 8.090 40.877 1.00 18.31 366 GLY D C 1
ATOM 14608 O O . GLY D 1 366 ? -20.245 8.288 39.735 1.00 18.47 366 GLY D O 1
ATOM 14609 N N . ARG D 1 367 ? -19.797 7.647 41.827 1.00 19.10 367 ARG D N 1
ATOM 14610 C CA . ARG D 1 367 ? -18.429 7.242 41.534 1.00 19.51 367 ARG D CA 1
ATOM 14611 C C . ARG D 1 367 ? -18.425 6.096 40.515 1.00 18.55 367 ARG D C 1
ATOM 14612 O O . ARG D 1 367 ? -17.622 6.090 39.612 1.00 17.16 367 ARG D O 1
ATOM 14620 N N . ALA D 1 368 ? -19.342 5.151 40.670 1.00 19.39 368 ALA D N 1
ATOM 14621 C CA . ALA D 1 368 ? -19.412 3.953 39.811 1.00 19.94 368 ALA D CA 1
ATOM 14622 C C . ALA D 1 368 ? -19.607 4.334 38.336 1.00 19.50 368 ALA D C 1
ATOM 14623 O O . ALA D 1 368 ? -18.994 3.744 37.429 1.00 19.99 368 ALA D O 1
ATOM 14625 N N . LEU D 1 369 ? -20.425 5.357 38.128 1.00 18.30 369 LEU D N 1
ATOM 14626 C CA . LEU D 1 369 ? -20.845 5.802 36.834 1.00 19.28 369 LEU D CA 1
ATOM 14627 C C . LEU D 1 369 ? -19.679 6.489 36.115 1.00 19.24 369 LEU D C 1
ATOM 14628 O O . LEU D 1 369 ? -19.491 6.312 34.919 1.00 18.63 369 LEU D O 1
ATOM 14633 N N . TYR D 1 370 ? -18.961 7.337 36.846 1.00 19.50 370 TYR D N 1
ATOM 14634 C CA . TYR D 1 370 ? -17.774 7.995 36.323 1.00 18.77 370 TYR D CA 1
ATOM 14635 C C . TYR D 1 370 ? -16.770 6.918 35.902 1.00 19.35 370 TYR D C 1
ATOM 14636 O O . TYR D 1 370 ? -16.346 6.902 34.743 1.00 19.39 370 TYR D O 1
ATOM 14645 N N . LEU D 1 371 ? -16.436 6.009 36.811 1.00 20.05 371 LEU D N 1
ATOM 14646 C CA . LEU D 1 371 ? -15.350 5.062 36.567 1.00 23.31 371 LEU D CA 1
ATOM 14647 C C . LEU D 1 371 ? -15.749 4.093 35.444 1.00 23.76 371 LEU D C 1
ATOM 14648 O O . LEU D 1 371 ? -14.909 3.491 34.837 1.00 23.12 371 LEU D O 1
ATOM 14653 N N . GLU D 1 372 ? -17.043 3.937 35.194 1.00 26.01 372 GLU D N 1
ATOM 14654 C CA . GLU D 1 372 ? -17.518 3.086 34.131 1.00 26.93 372 GLU D CA 1
ATOM 14655 C C . GLU D 1 372 ? -17.492 3.807 32.780 1.00 26.78 372 GLU D C 1
ATOM 14656 O O . GLU D 1 372 ? -17.402 3.140 31.773 1.00 27.89 372 GLU D O 1
ATOM 14662 N N . ASN D 1 373 ? -17.617 5.134 32.746 1.00 25.70 373 ASN D N 1
ATOM 14663 C CA . ASN D 1 373 ? -17.775 5.861 31.495 1.00 26.23 373 ASN D CA 1
ATOM 14664 C C . ASN D 1 373 ? -16.649 6.874 31.239 1.00 25.93 373 ASN D C 1
ATOM 14665 O O . ASN D 1 373 ? -16.587 7.351 30.130 1.00 25.25 373 ASN D O 1
ATOM 14670 N N . PHE D 1 374 ? -15.791 7.233 32.206 1.00 27.24 374 PHE D N 1
ATOM 14671 C CA . PHE D 1 374 ? -14.882 8.381 32.029 1.00 28.97 374 PHE D CA 1
ATOM 14672 C C . PHE D 1 374 ? -14.017 8.149 30.792 1.00 25.24 374 PHE D C 1
ATOM 14673 O O . PHE D 1 374 ? -13.830 9.044 29.928 1.00 19.90 374 PHE D O 1
ATOM 14681 N N . SER D 1 375 ? -13.551 6.917 30.716 1.00 24.31 375 SER D N 1
ATOM 14682 C CA . SER D 1 375 ? -12.598 6.514 29.715 1.00 26.10 375 SER D CA 1
ATOM 14683 C C . SER D 1 375 ? -13.210 6.639 28.309 1.00 25.10 375 SER D C 1
ATOM 14684 O O . SER D 1 375 ? -12.531 7.091 27.373 1.00 23.00 375 SER D O 1
ATOM 14687 N N . GLN D 1 376 ? -14.487 6.316 28.127 1.00 23.81 376 GLN D N 1
ATOM 14688 C CA . GLN D 1 376 ? -15.025 6.574 26.784 1.00 25.77 376 GLN D CA 1
ATOM 14689 C C . GLN D 1 376 ? -15.254 8.086 26.587 1.00 22.74 376 GLN D C 1
ATOM 14690 O O . GLN D 1 376 ? -15.154 8.551 25.459 1.00 25.56 376 GLN D O 1
ATOM 14696 N N . MET D 1 377 ? -15.490 8.864 27.640 1.00 19.67 377 MET D N 1
ATOM 14697 C CA . MET D 1 377 ? -15.780 10.290 27.488 1.00 19.16 377 MET D CA 1
ATOM 14698 C C . MET D 1 377 ? -14.513 11.034 27.051 1.00 18.84 377 MET D C 1
ATOM 14699 O O . MET D 1 377 ? -14.565 11.951 26.255 1.00 17.72 377 MET D O 1
ATOM 14704 N N . ILE D 1 378 ? -13.382 10.594 27.575 1.00 21.14 378 ILE D N 1
ATOM 14705 C CA . ILE D 1 378 ? -12.091 11.131 27.239 1.00 21.79 378 ILE D CA 1
ATOM 14706 C C . ILE D 1 378 ? -11.798 10.768 25.786 1.00 21.97 378 ILE D C 1
ATOM 14707 O O . ILE D 1 378 ? -11.531 11.661 25.001 1.00 20.32 378 ILE D O 1
ATOM 14712 N N . TYR D 1 379 ? -11.887 9.490 25.417 1.00 24.48 379 TYR D N 1
ATOM 14713 C CA . TYR D 1 379 ? -11.733 9.112 23.997 1.00 24.43 379 TYR D CA 1
ATOM 14714 C C . TYR D 1 379 ? -12.564 10.052 23.112 1.00 21.99 379 TYR D C 1
ATOM 14715 O O . TYR D 1 379 ? -12.094 10.506 22.078 1.00 20.59 379 TYR D O 1
ATOM 14724 N N . GLU D 1 380 ? -13.785 10.355 23.517 1.00 20.37 380 GLU D N 1
ATOM 14725 C CA . GLU D 1 380 ? -14.609 11.236 22.726 1.00 21.14 380 GLU D CA 1
ATOM 14726 C C . GLU D 1 380 ? -13.971 12.629 22.559 1.00 19.99 380 GLU D C 1
ATOM 14727 O O . GLU D 1 380 ? -14.014 13.183 21.462 1.00 19.78 380 GLU D O 1
ATOM 14733 N N . LEU D 1 381 ? -13.447 13.246 23.621 1.00 18.91 381 LEU D N 1
ATOM 14734 C CA . LEU D 1 381 ? -12.778 14.572 23.489 1.00 19.71 381 LEU D CA 1
ATOM 14735 C C . LEU D 1 381 ? -11.549 14.477 22.564 1.00 19.65 381 LEU D C 1
ATOM 14736 O O . LEU D 1 381 ? -11.335 15.332 21.675 1.00 18.58 381 LEU D O 1
ATOM 14741 N N . VAL D 1 382 ? -10.752 13.437 22.785 1.00 19.35 382 VAL D N 1
ATOM 14742 C CA . VAL D 1 382 ? -9.540 13.187 22.013 1.00 19.61 382 VAL D CA 1
ATOM 14743 C C . VAL D 1 382 ? -9.895 13.036 20.523 1.00 19.14 382 VAL D C 1
ATOM 14744 O O . VAL D 1 382 ? -9.288 13.677 19.679 1.00 16.37 382 VAL D O 1
ATOM 14748 N N . ASP D 1 383 ? -10.935 12.272 20.210 1.00 20.32 383 ASP D N 1
ATOM 14749 C CA . ASP D 1 383 ? -11.266 11.999 18.823 1.00 20.46 383 ASP D CA 1
ATOM 14750 C C . ASP D 1 383 ? -11.836 13.264 18.160 1.00 20.55 383 ASP D C 1
ATOM 14751 O O . ASP D 1 383 ? -11.469 13.576 17.026 1.00 20.14 383 ASP D O 1
ATOM 14756 N N . LEU D 1 384 ? -12.726 13.974 18.857 1.00 20.31 384 LEU D N 1
ATOM 14757 C CA . LEU D 1 384 ? -13.263 15.295 18.433 1.00 20.95 384 LEU D CA 1
ATOM 14758 C C . LEU D 1 384 ? -12.146 16.308 18.206 1.00 21.98 384 LEU D C 1
ATOM 14759 O O . LEU D 1 384 ? -12.299 17.224 17.428 1.00 22.33 384 LEU D O 1
ATOM 14764 N N . SER D 1 385 ? -11.065 16.215 18.957 1.00 24.62 385 SER D N 1
ATOM 14765 C CA . SER D 1 385 ? -10.033 17.226 18.834 1.00 28.33 385 SER D CA 1
ATOM 14766 C C . SER D 1 385 ? -9.166 16.942 17.597 1.00 30.31 385 SER D C 1
ATOM 14767 O O . SER D 1 385 ? -8.354 17.798 17.177 1.00 30.73 385 SER D O 1
ATOM 14770 N N . GLY D 1 386 ? -9.335 15.748 17.018 1.00 29.98 386 GLY D N 1
ATOM 14771 C CA . GLY D 1 386 ? -8.681 15.369 15.766 1.00 29.21 386 GLY D CA 1
ATOM 14772 C C . GLY D 1 386 ? -7.166 15.357 15.879 1.00 30.50 386 GLY D C 1
ATOM 14773 O O . GLY D 1 386 ? -6.615 14.688 16.734 1.00 30.63 386 GLY D O 1
ATOM 14774 N N . ARG D 1 387 ? -6.508 16.128 15.012 1.00 32.74 387 ARG D N 1
ATOM 14775 C CA . ARG D 1 387 ? -5.050 16.154 14.916 1.00 32.90 387 ARG D CA 1
ATOM 14776 C C . ARG D 1 387 ? -4.495 17.165 15.925 1.00 29.81 387 ARG D C 1
ATOM 14777 O O . ARG D 1 387 ? -3.338 17.169 16.160 1.00 25.78 387 ARG D O 1
ATOM 14785 N N . SER D 1 388 ? -5.351 17.945 16.574 1.00 32.02 388 SER D N 1
ATOM 14786 C CA . SER D 1 388 ? -4.950 19.145 17.300 1.00 33.93 388 SER D CA 1
ATOM 14787 C C . SER D 1 388 ? -4.402 18.810 18.690 1.00 37.40 388 SER D C 1
ATOM 14788 O O . SER D 1 388 ? -4.073 19.733 19.459 1.00 35.13 388 SER D O 1
ATOM 14791 N N . ALA D 1 389 ? -4.286 17.520 18.991 1.00 39.02 389 ALA D N 1
ATOM 14792 C CA . ALA D 1 389 ? -3.846 17.056 20.294 1.00 47.74 389 ALA D CA 1
ATOM 14793 C C . ALA D 1 389 ? -2.400 16.529 20.227 1.00 49.95 389 ALA D C 1
ATOM 14794 O O . ALA D 1 389 ? -1.601 16.729 21.152 1.00 41.71 389 ALA D O 1
ATOM 14796 N N . LEU D 1 390 ? -2.074 15.792 19.170 1.00 52.13 390 LEU D N 1
ATOM 14797 C CA . LEU D 1 390 ? -0.718 15.292 19.036 1.00 56.86 390 LEU D CA 1
ATOM 14798 C C . LEU D 1 390 ? 0.097 16.309 18.219 1.00 54.25 390 LEU D C 1
ATOM 14799 O O . LEU D 1 390 ? 1.118 16.821 18.735 1.00 51.21 390 LEU D O 1
ATOM 14804 N N . ILE D 1 391 ? -0.379 16.649 17.003 1.00 42.66 391 ILE D N 1
ATOM 14805 C CA . ILE D 1 391 ? 0.397 17.440 16.041 1.00 40.11 391 ILE D CA 1
ATOM 14806 C C . ILE D 1 391 ? -0.038 18.898 16.134 1.00 33.87 391 ILE D C 1
ATOM 14807 O O . ILE D 1 391 ? -0.983 19.276 15.457 1.00 37.95 391 ILE D O 1
ATOM 14812 N N . PHE D 1 392 ? 0.673 19.695 16.921 1.00 30.00 392 PHE D N 1
ATOM 14813 C CA . PHE D 1 392 ? 0.581 21.168 16.820 1.00 26.91 392 PHE D CA 1
ATOM 14814 C C . PHE D 1 392 ? 1.968 21.790 17.052 1.00 23.53 392 PHE D C 1
ATOM 14815 O O . PHE D 1 392 ? 2.880 21.177 17.594 1.00 23.74 392 PHE D O 1
ATOM 14823 N N . ALA D 1 393 ? 2.078 23.040 16.657 1.00 22.22 393 ALA D N 1
ATOM 14824 C CA . ALA D 1 393 ? 3.321 23.779 16.687 1.00 20.42 393 ALA D CA 1
ATOM 14825 C C . ALA D 1 393 ? 3.885 23.854 18.107 1.00 17.76 393 ALA D C 1
ATOM 14826 O O . ALA D 1 393 ? 3.156 24.151 19.019 1.00 16.38 393 ALA D O 1
ATOM 14828 N N . SER D 1 394 ? 5.183 23.649 18.269 1.00 16.51 394 SER D N 1
ATOM 14829 C CA . SER D 1 394 ? 5.839 24.090 19.489 1.00 17.55 394 SER D CA 1
ATOM 14830 C C . SER D 1 394 ? 5.913 25.631 19.460 1.00 17.86 394 SER D C 1
ATOM 14831 O O . SER D 1 394 ? 5.663 26.240 18.413 1.00 17.08 394 SER D O 1
ATOM 14834 N N . GLU D 1 395 ? 6.256 26.278 20.568 1.00 19.22 395 GLU D N 1
ATOM 14835 C CA . GLU D 1 395 ? 6.167 27.771 20.617 1.00 21.57 395 GLU D CA 1
ATOM 14836 C C . GLU D 1 395 ? 7.186 28.412 19.659 1.00 21.03 395 GLU D C 1
ATOM 14837 O O . GLU D 1 395 ? 6.825 29.364 18.917 1.00 19.33 395 GLU D O 1
ATOM 14843 N N . ASP D 1 396 ? 8.424 27.914 19.663 1.00 19.91 396 ASP D N 1
ATOM 14844 C CA . ASP D 1 396 ? 9.439 28.474 18.765 1.00 22.68 396 ASP D CA 1
ATOM 14845 C C . ASP D 1 396 ? 9.043 28.270 17.298 1.00 22.24 396 ASP D C 1
ATOM 14846 O O . ASP D 1 396 ? 9.237 29.163 16.506 1.00 26.72 396 ASP D O 1
ATOM 14851 N N . GLN D 1 397 ? 8.531 27.097 16.944 1.00 21.60 397 GLN D N 1
ATOM 14852 C CA . GLN D 1 397 ? 8.020 26.840 15.589 1.00 20.80 397 GLN D CA 1
ATOM 14853 C C . GLN D 1 397 ? 6.986 27.913 15.248 1.00 20.02 397 GLN D C 1
ATOM 14854 O O . GLN D 1 397 ? 6.963 28.494 14.164 1.00 20.35 397 GLN D O 1
ATOM 14860 N N . TRP D 1 398 ? 6.106 28.150 16.184 1.00 20.19 398 TRP D N 1
ATOM 14861 C CA . TRP D 1 398 ? 4.996 29.042 15.930 1.00 21.73 398 TRP D CA 1
ATOM 14862 C C . TRP D 1 398 ? 5.501 30.444 15.574 1.00 22.47 398 TRP D C 1
ATOM 14863 O O . TRP D 1 398 ? 4.911 31.109 14.756 1.00 21.36 398 TRP D O 1
ATOM 14874 N N . ASN D 1 399 ? 6.570 30.895 16.228 1.00 26.14 399 ASN D N 1
ATOM 14875 C CA . ASN D 1 399 ? 6.966 32.301 16.159 1.00 28.64 399 ASN D CA 1
ATOM 14876 C C . ASN D 1 399 ? 8.090 32.465 15.134 1.00 29.83 399 ASN D C 1
ATOM 14877 O O . ASN D 1 399 ? 8.597 33.561 14.943 1.00 32.16 399 ASN D O 1
ATOM 14882 N N . ASP D 1 400 ? 8.473 31.382 14.484 1.00 30.37 400 ASP D N 1
ATOM 14883 C CA . ASP D 1 400 ? 9.501 31.443 13.477 1.00 31.94 400 ASP D CA 1
ATOM 14884 C C . ASP D 1 400 ? 8.971 32.237 12.279 1.00 31.69 400 ASP D C 1
ATOM 14885 O O . ASP D 1 400 ? 7.831 32.067 11.872 1.00 32.33 400 ASP D O 1
ATOM 14890 N N . ASP D 1 401 ? 9.818 33.094 11.716 1.00 34.01 401 ASP D N 1
ATOM 14891 C CA . ASP D 1 401 ? 9.385 34.074 10.718 1.00 36.51 401 ASP D CA 1
ATOM 14892 C C . ASP D 1 401 ? 8.937 33.359 9.439 1.00 36.12 401 ASP D C 1
ATOM 14893 O O . ASP D 1 401 ? 8.026 33.819 8.722 1.00 36.10 401 ASP D O 1
ATOM 14898 N N . LYS D 1 402 ? 9.549 32.219 9.164 1.00 37.36 402 LYS D N 1
ATOM 14899 C CA . LYS D 1 402 ? 9.140 31.421 8.020 1.00 38.99 402 LYS D CA 1
ATOM 14900 C C . LYS D 1 402 ? 7.862 30.635 8.360 1.00 34.83 402 LYS D C 1
ATOM 14901 O O . LYS D 1 402 ? 6.959 30.587 7.541 1.00 36.02 402 LYS D O 1
ATOM 14907 N N . LEU D 1 403 ? 7.741 30.059 9.556 1.00 28.96 403 LEU D N 1
ATOM 14908 C CA . LEU D 1 403 ? 6.630 29.105 9.805 1.00 26.57 403 LEU D CA 1
ATOM 14909 C C . LEU D 1 403 ? 5.373 29.805 10.334 1.00 25.21 403 LEU D C 1
ATOM 14910 O O . LEU D 1 403 ? 4.280 29.270 10.212 1.00 23.08 403 LEU D O 1
ATOM 14915 N N . ASN D 1 404 ? 5.503 31.016 10.864 1.00 25.98 404 ASN D N 1
ATOM 14916 C CA . ASN D 1 404 ? 4.389 31.671 11.546 1.00 22.81 404 ASN D CA 1
ATOM 14917 C C . ASN D 1 404 ? 3.157 31.785 10.634 1.00 20.89 404 ASN D C 1
ATOM 14918 O O . ASN D 1 404 ? 2.022 31.501 11.059 1.00 20.36 404 ASN D O 1
ATOM 14923 N N . GLY D 1 405 ? 3.362 32.210 9.402 1.00 19.74 405 GLY D N 1
ATOM 14924 C CA . GLY D 1 405 ? 2.251 32.497 8.494 1.00 19.45 405 GLY D CA 1
ATOM 14925 C C . GLY D 1 405 ? 1.492 31.242 8.073 1.00 20.19 405 GLY D C 1
ATOM 14926 O O . GLY D 1 405 ? 0.238 31.295 7.883 1.00 18.28 405 GLY D O 1
ATOM 14927 N N . TRP D 1 406 ? 2.214 30.102 7.931 1.00 19.68 406 TRP D N 1
ATOM 14928 C CA . TRP D 1 406 ? 1.550 28.820 7.621 1.00 17.71 406 TRP D CA 1
ATOM 14929 C C . TRP D 1 406 ? 0.767 28.351 8.858 1.00 17.67 406 TRP D C 1
ATOM 14930 O O . TRP D 1 406 ? -0.419 28.025 8.786 1.00 17.66 406 TRP D O 1
ATOM 14941 N N . PHE D 1 407 ? 1.393 28.372 10.013 1.00 17.60 407 PHE D N 1
ATOM 14942 C CA . PHE D 1 407 ? 0.689 27.963 11.211 1.00 19.01 407 PHE D CA 1
ATOM 14943 C C . PHE D 1 407 ? -0.584 28.788 11.449 1.00 20.95 407 PHE D C 1
ATOM 14944 O O . PHE D 1 407 ? -1.652 28.225 11.732 1.00 18.05 407 PHE D O 1
ATOM 14952 N N . GLU D 1 408 ? -0.491 30.103 11.295 1.00 25.19 408 GLU D N 1
ATOM 14953 C CA . GLU D 1 408 ? -1.670 30.972 11.497 1.00 29.44 408 GLU D CA 1
ATOM 14954 C C . GLU D 1 408 ? -2.785 30.592 10.518 1.00 28.64 408 GLU D C 1
ATOM 14955 O O . GLU D 1 408 ? -3.934 30.526 10.904 1.00 28.45 408 GLU D O 1
ATOM 14961 N N . ARG D 1 409 ? -2.430 30.307 9.272 1.00 31.14 409 ARG D N 1
ATOM 14962 C CA . ARG D 1 409 ? -3.411 29.988 8.251 1.00 30.93 409 ARG D CA 1
ATOM 14963 C C . ARG D 1 409 ? -4.057 28.627 8.529 1.00 30.36 409 ARG D C 1
ATOM 14964 O O . ARG D 1 409 ? -5.218 28.428 8.166 1.00 30.76 409 ARG D O 1
ATOM 14972 N N . MET D 1 410 ? -3.314 27.696 9.134 1.00 28.12 410 MET D N 1
ATOM 14973 C CA . MET D 1 410 ? -3.834 26.329 9.395 1.00 30.27 410 MET D CA 1
ATOM 14974 C C . MET D 1 410 ? -4.710 26.286 10.655 1.00 29.87 410 MET D C 1
ATOM 14975 O O . MET D 1 410 ? -5.549 25.415 10.794 1.00 28.03 410 MET D O 1
ATOM 14980 N N . ASN D 1 411 ? -4.505 27.218 11.573 1.00 30.43 411 ASN D N 1
ATOM 14981 C CA . ASN D 1 411 ? -5.209 27.207 12.825 1.00 31.08 411 ASN D CA 1
ATOM 14982 C C . ASN D 1 411 ? -6.310 28.285 12.834 1.00 34.70 411 ASN D C 1
ATOM 14983 O O . ASN D 1 411 ? -6.912 28.541 13.867 1.00 34.74 411 ASN D O 1
ATOM 14988 N N . ASN D 1 412 ? -6.585 28.898 11.692 1.00 38.34 412 ASN D N 1
ATOM 14989 C CA . ASN D 1 412 ? -7.628 29.904 11.566 1.00 42.36 412 ASN D CA 1
ATOM 14990 C C . ASN D 1 412 ? -9.000 29.232 11.649 1.00 43.06 412 ASN D C 1
ATOM 14991 O O . ASN D 1 412 ? -9.173 28.125 11.193 1.00 47.59 412 ASN D O 1
ATOM 14996 N N . GLY D 1 413 ? -9.974 29.927 12.210 1.00 47.41 413 GLY D N 1
ATOM 14997 C CA . GLY D 1 413 ? -11.367 29.490 12.184 1.00 48.05 413 GLY D CA 1
ATOM 14998 C C . GLY D 1 413 ? -12.279 30.592 12.699 1.00 51.50 413 GLY D C 1
ATOM 14999 O O . GLY D 1 413 ? -11.810 31.684 12.980 1.00 45.17 413 GLY D O 1
ATOM 15000 N N . PRO D 1 414 ? -13.582 30.306 12.860 1.00 58.51 414 PRO D N 1
ATOM 15001 C CA . PRO D 1 414 ? -14.570 31.341 13.188 1.00 61.45 414 PRO D CA 1
ATOM 15002 C C . PRO D 1 414 ? -14.162 32.201 14.398 1.00 68.79 414 PRO D C 1
ATOM 15003 O O . PRO D 1 414 ? -13.944 33.418 14.248 1.00 71.02 414 PRO D O 1
ATOM 15007 N N . VAL D 1 415 ? -14.028 31.563 15.564 1.00 69.53 415 VAL D N 1
ATOM 15008 C CA . VAL D 1 415 ? -13.820 32.277 16.828 1.00 72.01 415 VAL D CA 1
ATOM 15009 C C . VAL D 1 415 ? -12.324 32.587 16.998 1.00 75.65 415 VAL D C 1
ATOM 15010 O O . VAL D 1 415 ? -11.466 32.006 16.327 1.00 76.66 415 VAL D O 1
ATOM 15014 N N . GLY D 1 416 ? -12.052 33.565 17.863 1.00 81.45 416 GLY D N 1
ATOM 15015 C CA . GLY D 1 416 ? -10.747 33.778 18.522 1.00 79.11 416 GLY D CA 1
ATOM 15016 C C . GLY D 1 416 ? -9.569 33.979 17.576 1.00 78.02 416 GLY D C 1
ATOM 15017 O O . GLY D 1 416 ? -9.704 34.398 16.410 1.00 80.32 416 GLY D O 1
ATOM 15018 N N . ARG D 1 417 ? -8.398 33.670 18.134 1.00 65.61 417 ARG D N 1
ATOM 15019 C CA . ARG D 1 417 ? -7.109 33.843 17.499 1.00 54.29 417 ARG D CA 1
ATOM 15020 C C . ARG D 1 417 ? -6.519 32.448 17.225 1.00 41.97 417 ARG D C 1
ATOM 15021 O O . ARG D 1 417 ? -6.695 31.533 18.035 1.00 37.21 417 ARG D O 1
ATOM 15029 N N . PRO D 1 418 ? -5.813 32.266 16.086 1.00 32.34 418 PRO D N 1
ATOM 15030 C CA . PRO D 1 418 ? -5.322 30.925 15.730 1.00 28.26 418 PRO D CA 1
ATOM 15031 C C . PRO D 1 418 ? -4.476 30.214 16.806 1.00 24.78 418 PRO D C 1
ATOM 15032 O O . PRO D 1 418 ? -4.569 28.999 16.921 1.00 22.53 418 PRO D O 1
ATOM 15036 N N . HIS D 1 419 ? -3.665 30.955 17.562 1.00 21.53 419 HIS D N 1
ATOM 15037 C CA . HIS D 1 419 ? -2.841 30.403 18.647 1.00 20.68 419 HIS D CA 1
ATOM 15038 C C . HIS D 1 419 ? -3.694 29.722 19.728 1.00 19.35 419 HIS D C 1
ATOM 15039 O O . HIS D 1 419 ? -3.197 28.808 20.370 1.00 18.14 419 HIS D O 1
ATOM 15046 N N . ASP D 1 420 ? -4.939 30.142 19.933 1.00 18.46 420 ASP D N 1
ATOM 15047 C CA . ASP D 1 420 ? -5.803 29.494 20.931 1.00 19.24 420 ASP D CA 1
ATOM 15048 C C . ASP D 1 420 ? -5.906 27.983 20.662 1.00 18.20 420 ASP D C 1
ATOM 15049 O O . ASP D 1 420 ? -6.003 27.195 21.618 1.00 17.29 420 ASP D O 1
ATOM 15054 N N . ARG D 1 421 ? -5.868 27.561 19.403 1.00 17.13 421 ARG D N 1
ATOM 15055 C CA . ARG D 1 421 ? -5.889 26.127 19.121 1.00 18.80 421 ARG D CA 1
ATOM 15056 C C . ARG D 1 421 ? -4.737 25.447 19.869 1.00 17.28 421 ARG D C 1
ATOM 15057 O O . ARG D 1 421 ? -4.922 24.469 20.542 1.00 19.80 421 ARG D O 1
ATOM 15065 N N . VAL D 1 422 ? -3.545 25.976 19.753 1.00 16.74 422 VAL D N 1
ATOM 15066 C CA . VAL D 1 422 ? -2.382 25.397 20.426 1.00 15.71 422 VAL D CA 1
ATOM 15067 C C . VAL D 1 422 ? -2.619 25.475 21.944 1.00 16.72 422 VAL D C 1
ATOM 15068 O O . VAL D 1 422 ? -2.410 24.492 22.690 1.00 16.06 422 VAL D O 1
ATOM 15072 N N . LYS D 1 423 ? -3.085 26.633 22.432 1.00 16.52 423 LYS D N 1
ATOM 15073 C CA . LYS D 1 423 ? -3.438 26.703 23.844 1.00 16.42 423 LYS D CA 1
ATOM 15074 C C . LYS D 1 423 ? -4.324 25.509 24.230 1.00 15.35 423 LYS D C 1
ATOM 15075 O O . LYS D 1 423 ? -4.039 24.847 25.242 1.00 16.17 423 LYS D O 1
ATOM 15081 N N . ILE D 1 424 ? -5.383 25.215 23.457 1.00 14.01 424 ILE D N 1
ATOM 15082 C CA . ILE D 1 424 ? -6.369 24.181 23.857 1.00 13.43 424 ILE D CA 1
ATOM 15083 C C . ILE D 1 424 ? -5.737 22.802 23.711 1.00 12.88 424 ILE D C 1
ATOM 15084 O O . ILE D 1 424 ? -5.834 21.964 24.597 1.00 11.24 424 ILE D O 1
ATOM 15089 N N . GLY D 1 425 ? -5.070 22.619 22.579 1.00 13.55 425 GLY D N 1
ATOM 15090 C CA . GLY D 1 425 ? -4.263 21.451 22.317 1.00 13.61 425 GLY D CA 1
ATOM 15091 C C . GLY D 1 425 ? -3.301 21.128 23.446 1.00 13.38 425 GLY D C 1
ATOM 15092 O O . GLY D 1 425 ? -3.241 19.972 23.857 1.00 14.03 425 GLY D O 1
ATOM 15093 N N . ARG D 1 426 ? -2.582 22.095 23.995 1.00 13.20 426 ARG D N 1
ATOM 15094 C CA . ARG D 1 426 ? -1.604 21.749 25.043 1.00 13.61 426 ARG D CA 1
ATOM 15095 C C . ARG D 1 426 ? -2.307 21.197 26.283 1.00 13.09 426 ARG D C 1
ATOM 15096 O O . ARG D 1 426 ? -1.756 20.348 26.985 1.00 13.55 426 ARG D O 1
ATOM 15104 N N . VAL D 1 427 ? -3.503 21.698 26.576 1.00 12.92 427 VAL D N 1
ATOM 15105 C CA . VAL D 1 427 ? -4.191 21.281 27.754 1.00 12.58 427 VAL D CA 1
ATOM 15106 C C . VAL D 1 427 ? -4.726 19.875 27.509 1.00 13.45 427 VAL D C 1
ATOM 15107 O O . VAL D 1 427 ? -4.616 19.034 28.393 1.00 15.11 427 VAL D O 1
ATOM 15111 N N . ILE D 1 428 ? -5.267 19.620 26.308 1.00 13.30 428 ILE D N 1
ATOM 15112 C CA . ILE D 1 428 ? -5.798 18.294 26.020 1.00 12.62 428 ILE D CA 1
ATOM 15113 C C . ILE D 1 428 ? -4.642 17.293 26.069 1.00 13.33 428 ILE D C 1
ATOM 15114 O O . ILE D 1 428 ? -4.792 16.175 26.607 1.00 12.85 428 ILE D O 1
ATOM 15119 N N . ARG D 1 429 ? -3.496 17.681 25.482 1.00 13.84 429 ARG D N 1
ATOM 15120 C CA . ARG D 1 429 ? -2.354 16.782 25.416 1.00 13.73 429 ARG D CA 1
ATOM 15121 C C . ARG D 1 429 ? -1.922 16.428 26.838 1.00 13.83 429 ARG D C 1
ATOM 15122 O O . ARG D 1 429 ? -1.816 15.263 27.195 1.00 13.40 429 ARG D O 1
ATOM 15130 N N . ASP D 1 430 ? -1.707 17.462 27.653 1.00 14.20 430 ASP D N 1
ATOM 15131 C CA . ASP D 1 430 ? -1.199 17.273 29.002 1.00 13.21 430 ASP D CA 1
ATOM 15132 C C . ASP D 1 430 ? -2.172 16.403 29.793 1.00 12.65 430 ASP D C 1
ATOM 15133 O O . ASP D 1 430 ? -1.741 15.481 30.475 1.00 12.46 430 ASP D O 1
ATOM 15138 N N . LEU D 1 431 ? -3.466 16.675 29.695 1.00 12.24 431 LEU D N 1
ATOM 15139 C CA . LEU D 1 431 ? -4.423 15.953 30.536 1.00 12.48 431 LEU D CA 1
ATOM 15140 C C . LEU D 1 431 ? -4.568 14.481 30.130 1.00 12.19 431 LEU D C 1
ATOM 15141 O O . LEU D 1 431 ? -4.843 13.646 30.996 1.00 11.05 431 LEU D O 1
ATOM 15146 N N . PHE D 1 432 ? -4.496 14.180 28.821 1.00 12.40 432 PHE D N 1
ATOM 15147 C CA . PHE D 1 432 ? -4.915 12.868 28.353 1.00 13.14 432 PHE D CA 1
ATOM 15148 C C . PHE D 1 432 ? -3.861 12.165 27.499 1.00 13.73 432 PHE D C 1
ATOM 15149 O O . PHE D 1 432 ? -4.069 11.016 27.158 1.00 13.66 432 PHE D O 1
ATOM 15157 N N . LEU D 1 433 ? -2.741 12.790 27.162 1.00 14.23 433 LEU D N 1
ATOM 15158 C CA . LEU D 1 433 ? -1.831 12.123 26.263 1.00 15.27 433 LEU D CA 1
ATOM 15159 C C . LEU D 1 433 ? -0.418 12.158 26.836 1.00 15.73 433 LEU D C 1
ATOM 15160 O O . LEU D 1 433 ? 0.525 12.020 26.083 1.00 17.59 433 LEU D O 1
ATOM 15165 N N . THR D 1 434 ? -0.262 12.418 28.133 1.00 16.27 434 THR D N 1
ATOM 15166 C CA . THR D 1 434 ? 1.053 12.349 28.754 1.00 15.16 434 THR D CA 1
ATOM 15167 C C . THR D 1 434 ? 0.987 11.328 29.866 1.00 15.74 434 THR D C 1
ATOM 15168 O O . THR D 1 434 ? -0.120 11.042 30.348 1.00 15.36 434 THR D O 1
ATOM 15172 N N . ASP D 1 435 ? 2.175 10.802 30.213 1.00 16.49 435 ASP D N 1
ATOM 15173 C CA . ASP D 1 435 ? 2.386 10.007 31.394 1.00 16.96 435 ASP D CA 1
ATOM 15174 C C . ASP D 1 435 ? 1.666 10.685 32.572 1.00 16.12 435 ASP D C 1
ATOM 15175 O O . ASP D 1 435 ? 0.971 10.050 33.365 1.00 16.55 435 ASP D O 1
ATOM 15180 N N . TRP D 1 436 ? 1.952 11.975 32.701 1.00 14.57 436 TRP D N 1
ATOM 15181 C CA . TRP D 1 436 ? 1.470 12.799 33.773 1.00 15.58 436 TRP D CA 1
ATOM 15182 C C . TRP D 1 436 ? -0.061 12.722 33.821 1.00 14.90 436 TRP D C 1
ATOM 15183 O O . TRP D 1 436 ? -0.640 12.379 34.857 1.00 14.66 436 TRP D O 1
ATOM 15194 N N . GLY D 1 437 ? -0.690 13.003 32.694 1.00 14.72 437 GLY D N 1
ATOM 15195 C CA . GLY D 1 437 ? -2.137 12.946 32.593 1.00 15.78 437 GLY D CA 1
ATOM 15196 C C . GLY D 1 437 ? -2.656 11.530 32.784 1.00 16.33 437 GLY D C 1
ATOM 15197 O O . GLY D 1 437 ? -3.588 11.328 33.487 1.00 16.92 437 GLY D O 1
ATOM 15198 N N . SER D 1 438 ? -2.004 10.552 32.192 1.00 18.35 438 SER D N 1
ATOM 15199 C CA . SER D 1 438 ? -2.379 9.123 32.306 1.00 18.65 438 SER D CA 1
ATOM 15200 C C . SER D 1 438 ? -2.417 8.637 33.754 1.00 18.40 438 SER D C 1
ATOM 15201 O O . SER D 1 438 ? -3.171 7.718 34.082 1.00 18.00 438 SER D O 1
ATOM 15204 N N . ARG D 1 439 ? -1.507 9.141 34.581 1.00 18.90 439 ARG D N 1
ATOM 15205 C CA . ARG D 1 439 ? -1.513 8.769 35.958 1.00 19.99 439 ARG D CA 1
ATOM 15206 C C . ARG D 1 439 ? -2.838 9.192 36.612 1.00 21.93 439 ARG D C 1
ATOM 15207 O O . ARG D 1 439 ? -3.422 8.414 37.359 1.00 18.59 439 ARG D O 1
ATOM 15215 N N . LEU D 1 440 ? -3.306 10.412 36.355 1.00 27.82 440 LEU D N 1
ATOM 15216 C CA . LEU D 1 440 ? -4.576 10.878 36.972 1.00 35.27 440 LEU D CA 1
ATOM 15217 C C . LEU D 1 440 ? -5.694 9.934 36.527 1.00 39.12 440 LEU D C 1
ATOM 15218 O O . LEU D 1 440 ? -6.584 9.639 37.289 1.00 45.42 440 LEU D O 1
ATOM 15223 N N . PHE D 1 441 ? -5.583 9.455 35.291 1.00 47.81 441 PHE D N 1
ATOM 15224 C CA . PHE D 1 441 ? -6.492 8.466 34.652 1.00 54.99 441 PHE D CA 1
ATOM 15225 C C . PHE D 1 441 ? -6.574 7.202 35.528 1.00 45.23 441 PHE D C 1
ATOM 15226 O O . PHE D 1 441 ? -7.636 6.890 36.075 1.00 39.12 441 PHE D O 1
ATOM 15234 N N . VAL D 1 442 ? -5.428 6.537 35.690 1.00 39.11 442 VAL D N 1
ATOM 15235 C CA . VAL D 1 442 ? -5.250 5.307 36.516 1.00 36.09 442 VAL D CA 1
ATOM 15236 C C . VAL D 1 442 ? -5.589 5.566 37.992 1.00 33.16 442 VAL D C 1
ATOM 15237 O O . VAL D 1 442 ? -5.993 4.655 38.721 1.00 30.57 442 VAL D O 1
ATOM 15241 N N . PHE D 1 443 ? -5.354 6.778 38.467 1.00 32.41 443 PHE D N 1
ATOM 15242 C CA . PHE D 1 443 ? -5.563 7.051 39.878 1.00 32.21 443 PHE D CA 1
ATOM 15243 C C . PHE D 1 443 ? -7.055 6.955 40.216 1.00 31.53 443 PHE D C 1
ATOM 15244 O O . PHE D 1 443 ? -7.367 6.508 41.298 1.00 31.24 443 PHE D O 1
ATOM 15252 N N . GLU D 1 444 ? -7.953 7.312 39.292 1.00 35.44 444 GLU D N 1
ATOM 15253 C CA . GLU D 1 444 ? -9.415 7.365 39.577 1.00 38.26 444 GLU D CA 1
ATOM 15254 C C . GLU D 1 444 ? -9.900 5.977 40.009 1.00 35.38 444 GLU D C 1
ATOM 15255 O O . GLU D 1 444 ? -10.771 5.856 40.866 1.00 30.04 444 GLU D O 1
ATOM 15261 N N . ASN D 1 445 ? -9.298 4.933 39.458 1.00 39.33 445 ASN D N 1
ATOM 15262 C CA . ASN D 1 445 ? -9.622 3.550 39.859 1.00 44.01 445 ASN D CA 1
ATOM 15263 C C . ASN D 1 445 ? -9.091 3.226 41.264 1.00 50.23 445 ASN D C 1
ATOM 15264 O O . ASN D 1 445 ? -9.438 2.165 41.817 1.00 50.94 445 ASN D O 1
ATOM 15269 N N . PHE D 1 446 ? -8.272 4.126 41.836 1.00 58.01 446 PHE D N 1
ATOM 15270 C CA . PHE D 1 446 ? -7.699 3.974 43.178 1.00 67.82 446 PHE D CA 1
ATOM 15271 C C . PHE D 1 446 ? -7.931 5.235 44.039 1.00 68.50 446 PHE D C 1
ATOM 15272 O O . PHE D 1 446 ? -7.217 5.446 45.031 1.00 67.95 446 PHE D O 1
ATOM 15280 N N . ASN D 1 447 ? -8.926 6.066 43.702 1.00 66.30 447 ASN D N 1
ATOM 15281 C CA . ASN D 1 447 ? -9.319 7.201 44.563 1.00 66.66 447 ASN D CA 1
ATOM 15282 C C . ASN D 1 447 ? -10.394 6.708 45.544 1.00 66.55 447 ASN D C 1
ATOM 15283 O O . ASN D 1 447 ? -11.514 7.235 45.585 1.00 59.84 447 ASN D O 1
ATOM 15288 N N . GLY D 1 448 ? -10.017 5.713 46.353 1.00 66.36 448 GLY D N 1
ATOM 15289 C CA . GLY D 1 448 ? -10.958 4.913 47.125 1.00 65.99 448 GLY D CA 1
ATOM 15290 C C . GLY D 1 448 ? -11.196 3.552 46.484 1.00 71.47 448 GLY D C 1
ATOM 15291 O O . GLY D 1 448 ? -10.323 2.999 45.785 1.00 73.09 448 GLY D O 1
ATOM 15292 N N . THR D 1 449 ? -12.392 3.012 46.714 1.00 71.24 449 THR D N 1
ATOM 15293 C CA . THR D 1 449 ? -12.712 1.635 46.333 1.00 74.82 449 THR D CA 1
ATOM 15294 C C . THR D 1 449 ? -13.046 1.608 44.826 1.00 72.17 449 THR D C 1
ATOM 15295 O O . THR D 1 449 ? -13.740 2.511 44.334 1.00 58.71 449 THR D O 1
ATOM 15299 N N . PRO D 1 450 ? -12.511 0.600 44.077 1.00 72.38 450 PRO D N 1
ATOM 15300 C CA . PRO D 1 450 ? -12.699 0.483 42.604 1.00 74.24 450 PRO D CA 1
ATOM 15301 C C . PRO D 1 450 ? -14.140 0.124 42.179 1.00 75.80 450 PRO D C 1
ATOM 15302 O O . PRO D 1 450 ? -14.958 -0.272 43.030 1.00 70.25 450 PRO D O 1
ATOM 15306 N N . LEU D 1 451 ? -14.436 0.250 40.872 1.00 73.40 451 LEU D N 1
ATOM 15307 C CA . LEU D 1 451 ? -15.813 0.123 40.315 1.00 69.81 451 LEU D CA 1
ATOM 15308 C C . LEU D 1 451 ? -16.456 -1.205 40.743 1.00 75.71 451 LEU D C 1
ATOM 15309 O O . LEU D 1 451 ? -17.626 -1.216 41.146 1.00 74.78 451 LEU D O 1
ATOM 15314 N N . GLN D 1 452 ? -15.703 -2.308 40.652 1.00 81.12 452 GLN D N 1
ATOM 15315 C CA . GLN D 1 452 ? -16.225 -3.651 40.977 1.00 80.75 452 GLN D CA 1
ATOM 15316 C C . GLN D 1 452 ? -16.482 -3.762 42.490 1.00 73.58 452 GLN D C 1
ATOM 15317 O O . GLN D 1 452 ? -17.372 -4.502 42.902 1.00 69.66 452 GLN D O 1
ATOM 15323 N N . GLY D 1 453 ? -15.724 -3.030 43.310 1.00 69.56 453 GLY D N 1
ATOM 15324 C CA . GLY D 1 453 ? -15.885 -3.068 44.770 1.00 65.56 453 GLY D CA 1
ATOM 15325 C C . GLY D 1 453 ? -17.162 -2.377 45.230 1.00 65.46 453 GLY D C 1
ATOM 15326 O O . GLY D 1 453 ? -17.786 -2.799 46.206 1.00 63.82 453 GLY D O 1
ATOM 15327 N N . ILE D 1 454 ? -17.549 -1.310 44.523 1.00 60.23 454 ILE D N 1
ATOM 15328 C CA . ILE D 1 454 ? -18.742 -0.521 44.852 1.00 53.02 454 ILE D CA 1
ATOM 15329 C C . ILE D 1 454 ? -19.986 -1.402 44.694 1.00 52.48 454 ILE D C 1
ATOM 15330 O O . ILE D 1 454 ? -20.872 -1.470 45.550 1.00 55.11 454 ILE D O 1
ATOM 15335 N N . ARG D 1 455 ? -20.019 -2.076 43.566 1.00 51.67 455 ARG D N 1
ATOM 15336 C CA . ARG D 1 455 ? -21.058 -3.021 43.263 1.00 53.62 455 ARG D CA 1
ATOM 15337 C C . ARG D 1 455 ? -21.027 -4.156 44.312 1.00 53.68 455 ARG D C 1
ATOM 15338 O O . ARG D 1 455 ? -22.036 -4.449 44.920 1.00 46.00 455 ARG D O 1
ATOM 15346 N N . MET D 1 456 ? -19.865 -4.752 44.578 1.00 60.13 456 MET D N 1
ATOM 15347 C CA . MET D 1 456 ? -19.773 -5.965 45.417 1.00 66.78 456 MET D CA 1
ATOM 15348 C C . MET D 1 456 ? -20.114 -5.663 46.891 1.00 75.44 456 MET D C 1
ATOM 15349 O O . MET D 1 456 ? -20.755 -6.504 47.537 1.00 81.49 456 MET D O 1
ATOM 15354 N N . LEU D 1 457 ? -19.695 -4.514 47.442 1.00 74.84 457 LEU D N 1
ATOM 15355 C CA . LEU D 1 457 ? -19.891 -4.234 48.888 1.00 79.21 457 LEU D CA 1
ATOM 15356 C C . LEU D 1 457 ? -21.332 -3.769 49.142 1.00 78.38 457 LEU D C 1
ATOM 15357 O O . LEU D 1 457 ? -21.869 -3.922 50.251 1.00 76.30 457 LEU D O 1
ATOM 15362 N N . THR D 1 458 ? -21.931 -3.183 48.114 1.00 73.22 458 THR D N 1
ATOM 15363 C CA . THR D 1 458 ? -23.337 -2.843 48.122 1.00 75.98 458 THR D CA 1
ATOM 15364 C C . THR D 1 458 ? -24.182 -4.125 48.161 1.00 79.69 458 THR D C 1
ATOM 15365 O O . THR D 1 458 ? -25.115 -4.221 48.967 1.00 76.14 458 THR D O 1
ATOM 15369 N N . MET D 1 459 ? -23.840 -5.099 47.304 1.00 82.27 459 MET D N 1
ATOM 15370 C CA . MET D 1 459 ? -24.700 -6.277 47.022 1.00 83.29 459 MET D CA 1
ATOM 15371 C C . MET D 1 459 ? -24.582 -7.337 48.126 1.00 87.13 459 MET D C 1
ATOM 15372 O O . MET D 1 459 ? -25.451 -8.210 48.201 1.00 82.87 459 MET D O 1
ATOM 15377 N N . GLN D 1 460 ? -23.531 -7.284 48.954 1.00 96.20 460 GLN D N 1
ATOM 15378 C CA . GLN D 1 460 ? -23.343 -8.277 50.034 1.00 104.25 460 GLN D CA 1
ATOM 15379 C C . GLN D 1 460 ? -24.185 -7.900 51.266 1.00 100.20 460 GLN D C 1
ATOM 15380 O O . GLN D 1 460 ? -24.231 -8.671 52.232 1.00 95.66 460 GLN D O 1
ATOM 15386 N N . ARG D 1 461 ? -24.836 -6.730 51.236 1.00 92.55 461 ARG D N 1
ATOM 15387 C CA . ARG D 1 461 ? -25.738 -6.278 52.307 1.00 87.02 461 ARG D CA 1
ATOM 15388 C C . ARG D 1 461 ? -27.174 -6.692 51.948 1.00 81.90 461 ARG D C 1
ATOM 15389 O O . ARG D 1 461 ? -27.531 -6.689 50.766 1.00 78.90 461 ARG D O 1
ATOM 15397 N N . ALA D 1 462 ? -27.994 -7.035 52.950 1.00 73.27 462 ALA D N 1
ATOM 15398 C CA . ALA D 1 462 ? -29.294 -7.698 52.688 1.00 70.37 462 ALA D CA 1
ATOM 15399 C C . ALA D 1 462 ? -30.421 -6.674 52.425 1.00 65.40 462 ALA D C 1
ATOM 15400 O O . ALA D 1 462 ? -31.544 -7.067 52.099 1.00 56.43 462 ALA D O 1
ATOM 15402 N N . GLU D 1 463 ? -30.150 -5.368 52.515 1.00 61.99 463 GLU D N 1
ATOM 15403 C CA . GLU D 1 463 ? -31.167 -4.352 52.184 1.00 60.48 463 GLU D CA 1
ATOM 15404 C C . GLU D 1 463 ? -31.208 -4.093 50.666 1.00 56.86 463 GLU D C 1
ATOM 15405 O O . GLU D 1 463 ? -31.945 -3.218 50.229 1.00 54.73 463 GLU D O 1
ATOM 15411 N N . PHE D 1 464 ? -30.410 -4.817 49.873 1.00 53.14 464 PHE D N 1
ATOM 15412 C CA . PHE D 1 464 ? -30.558 -4.840 48.408 1.00 51.37 464 PHE D CA 1
ATOM 15413 C C . PHE D 1 464 ? -31.017 -6.224 47.945 1.00 50.08 464 PHE D C 1
ATOM 15414 O O . PHE D 1 464 ? -30.859 -6.568 46.773 1.00 55.23 464 PHE D O 1
ATOM 15422 N N . SER D 1 465 ? -31.556 -7.002 48.877 1.00 44.41 465 SER D N 1
ATOM 15423 C CA . SER D 1 465 ? -32.118 -8.304 48.584 1.00 43.42 465 SER D CA 1
ATOM 15424 C C . SER D 1 465 ? -33.625 -8.134 48.325 1.00 38.53 465 SER D C 1
ATOM 15425 O O . SER D 1 465 ? -34.140 -7.021 48.388 1.00 33.88 465 SER D O 1
ATOM 15428 N N . GLY D 1 466 ? -34.322 -9.240 48.075 1.00 38.78 466 GLY D N 1
ATOM 15429 C CA . GLY D 1 466 ? -35.736 -9.231 47.674 1.00 43.91 466 GLY D CA 1
ATOM 15430 C C . GLY D 1 466 ? -36.676 -8.864 48.813 1.00 47.15 466 GLY D C 1
ATOM 15431 O O . GLY D 1 466 ? -37.823 -8.472 48.577 1.00 47.05 466 GLY D O 1
ATOM 15432 N N . SER D 1 467 ? -36.194 -9.038 50.041 1.00 48.15 467 SER D N 1
ATOM 15433 C CA . SER D 1 467 ? -36.864 -8.578 51.236 1.00 49.97 467 SER D CA 1
ATOM 15434 C C . SER D 1 467 ? -36.654 -7.059 51.418 1.00 50.04 467 SER D C 1
ATOM 15435 O O . SER D 1 467 ? -37.457 -6.409 52.077 1.00 50.60 467 SER D O 1
ATOM 15438 N N . GLY D 1 468 ? -35.598 -6.486 50.831 1.00 43.21 468 GLY D N 1
ATOM 15439 C CA . GLY D 1 468 ? -35.363 -5.042 50.872 1.00 40.22 468 GLY D CA 1
ATOM 15440 C C . GLY D 1 468 ? -36.368 -4.222 50.060 1.00 42.46 468 GLY D C 1
ATOM 15441 O O . GLY D 1 468 ? -37.410 -4.734 49.563 1.00 36.61 468 GLY D O 1
ATOM 15442 N N . PRO D 1 469 ? -36.104 -2.896 49.957 1.00 44.47 469 PRO D N 1
ATOM 15443 C CA . PRO D 1 469 ? -36.968 -1.934 49.239 1.00 42.44 469 PRO D CA 1
ATOM 15444 C C . PRO D 1 469 ? -37.010 -2.152 47.716 1.00 42.97 469 PRO D C 1
ATOM 15445 O O . PRO D 1 469 ? -38.033 -1.833 47.090 1.00 42.91 469 PRO D O 1
ATOM 15449 N N . TYR D 1 470 ? -35.932 -2.676 47.118 1.00 36.27 470 TYR D N 1
ATOM 15450 C CA . TYR D 1 470 ? -35.958 -2.975 45.685 1.00 36.41 470 TYR D CA 1
ATOM 15451 C C . TYR D 1 470 ? -36.931 -4.117 45.377 1.00 31.80 470 TYR D C 1
ATOM 15452 O O . TYR D 1 470 ? -37.418 -4.222 44.252 1.00 32.25 470 TYR D O 1
ATOM 15461 N N . GLY D 1 471 ? -37.201 -4.966 46.351 1.00 28.42 471 GLY D N 1
ATOM 15462 C CA . GLY D 1 471 ? -38.131 -6.061 46.153 1.00 26.69 471 GLY D CA 1
ATOM 15463 C C . GLY D 1 471 ? -39.578 -5.609 46.122 1.00 24.48 471 GLY D C 1
ATOM 15464 O O . GLY D 1 471 ? -40.407 -6.254 45.518 1.00 24.52 471 GLY D O 1
ATOM 15465 N N . LYS D 1 472 ? -39.899 -4.504 46.764 1.00 25.37 472 LYS D N 1
ATOM 15466 C CA . LYS D 1 472 ? -41.287 -4.233 47.090 1.00 24.71 472 LYS D CA 1
ATOM 15467 C C . LYS D 1 472 ? -42.098 -4.005 45.810 1.00 21.61 472 LYS D C 1
ATOM 15468 O O . LYS D 1 472 ? -43.041 -4.726 45.554 1.00 20.43 472 LYS D O 1
ATOM 15474 N N . LEU D 1 473 ? -41.755 -3.051 44.964 1.00 19.46 473 LEU D N 1
ATOM 15475 C CA . LEU D 1 473 ? -42.582 -2.874 43.778 1.00 17.92 473 LEU D CA 1
ATOM 15476 C C . LEU D 1 473 ? -42.656 -4.176 42.949 1.00 19.15 473 LEU D C 1
ATOM 15477 O O . LEU D 1 473 ? -43.738 -4.588 42.526 1.00 18.42 473 LEU D O 1
ATOM 15482 N N . ALA D 1 474 ? -41.508 -4.807 42.683 1.00 19.17 474 ALA D N 1
ATOM 15483 C CA . ALA D 1 474 ? -41.457 -6.081 41.948 1.00 18.31 474 ALA D CA 1
ATOM 15484 C C . ALA D 1 474 ? -42.382 -7.126 42.588 1.00 20.01 474 ALA D C 1
ATOM 15485 O O . ALA D 1 474 ? -43.179 -7.739 41.857 1.00 16.82 474 ALA D O 1
ATOM 15487 N N . ARG D 1 475 ? -42.331 -7.298 43.927 1.00 22.50 475 ARG D N 1
ATOM 15488 C CA . ARG D 1 475 ? -43.222 -8.297 44.594 1.00 24.93 475 ARG D CA 1
ATOM 15489 C C . ARG D 1 475 ? -44.712 -7.954 44.364 1.00 23.03 475 ARG D C 1
ATOM 15490 O O . ARG D 1 475 ? -45.500 -8.849 44.021 1.00 21.36 475 ARG D O 1
ATOM 15498 N N . GLN D 1 476 ? -45.109 -6.693 44.462 1.00 22.67 476 GLN D N 1
ATOM 15499 C CA . GLN D 1 476 ? -46.542 -6.305 44.262 1.00 23.18 476 GLN D CA 1
ATOM 15500 C C . GLN D 1 476 ? -46.920 -6.589 42.801 1.00 19.84 476 GLN D C 1
ATOM 15501 O O . GLN D 1 476 ? -47.930 -7.213 42.495 1.00 17.38 476 GLN D O 1
ATOM 15507 N N . VAL D 1 477 ? -46.089 -6.165 41.857 1.00 18.64 477 VAL D N 1
ATOM 15508 C CA . VAL D 1 477 ? -46.451 -6.400 40.464 1.00 17.60 477 VAL D CA 1
ATOM 15509 C C . VAL D 1 477 ? -46.520 -7.922 40.195 1.00 16.80 477 VAL D C 1
ATOM 15510 O O . VAL D 1 477 ? -47.319 -8.386 39.397 1.00 15.54 477 VAL D O 1
ATOM 15514 N N . CYS D 1 478 ? -45.725 -8.710 40.886 1.00 16.35 478 CYS D N 1
ATOM 15515 C CA . CYS D 1 478 ? -45.696 -10.162 40.624 1.00 18.82 478 CYS D CA 1
ATOM 15516 C C . CYS D 1 478 ? -46.791 -10.938 41.381 1.00 20.96 478 CYS D C 1
ATOM 15517 O O . CYS D 1 478 ? -46.998 -12.118 41.082 1.00 24.17 478 CYS D O 1
ATOM 15520 N N . GLY D 1 479 ? -47.502 -10.323 42.340 1.00 22.48 479 GLY D N 1
ATOM 15521 C CA . GLY D 1 479 ? -48.508 -11.055 43.120 1.00 22.73 479 GLY D CA 1
ATOM 15522 C C . GLY D 1 479 ? -47.866 -11.973 44.145 1.00 24.11 479 GLY D C 1
ATOM 15523 O O . GLY D 1 479 ? -48.440 -13.001 44.520 1.00 22.61 479 GLY D O 1
ATOM 15524 N N . ILE D 1 480 ? -46.677 -11.594 44.615 1.00 25.67 480 ILE D N 1
ATOM 15525 C CA . ILE D 1 480 ? -45.929 -12.430 45.539 1.00 28.60 480 ILE D CA 1
ATOM 15526 C C . ILE D 1 480 ? -46.197 -11.972 46.974 1.00 35.28 480 ILE D C 1
ATOM 15527 O O . ILE D 1 480 ? -45.854 -10.835 47.327 1.00 32.11 480 ILE D O 1
ATOM 15532 N N . ASP D 1 481 ? -46.793 -12.881 47.762 1.00 46.22 481 ASP D N 1
ATOM 15533 C CA . ASP D 1 481 ? -46.916 -12.786 49.242 1.00 54.98 481 ASP D CA 1
ATOM 15534 C C . ASP D 1 481 ? -47.011 -11.315 49.677 1.00 59.68 481 ASP D C 1
ATOM 15535 O O . ASP D 1 481 ? -47.499 -10.992 50.763 1.00 60.07 481 ASP D O 1
#

B-factor: mean 24.32, std 14.41, range [2.0, 120.0]

Secondary structure (DSSP, 8-state):
----HHHHHHHT-S---EEETTEE-S-TTT-TTTHHHHHHHHHHHHHTT-GGGHHHHEEE-TTS-EEEGGGPPP-SHHHHHHHHHHHHHHHHHTTTT--TT-HHHHTGGGHHHHH--HHHHHT--SSTT---HHHHHHHHHHHHHTT--EEEE-----TT--B-EEEEE-SSEEEEEEEEEEEESGGG-SEEEE-----TT--GGG-EEEEEETT-TTEEEEEPPP---S-TTT-TTTTS----EEEEEEEEEEEEGGGEEEES-TTHHHHHHHHHHHHHHHHHHHHHHHHHHHHHHHHHHHHHHHTGGGSHHHHHHHHHHHHHHHHHHHHHHHHHHT-EE-TTS-EE--HHHHHHHHHHHHHHHHHHHHHHHHHHTHHHH----HHHHH-TTHHHHHHHHT--SSS-TTHHHHHHHHHHHHHHSHHHHHHHHHTTTSSS-HHHHHHHHHTSGGGSTTSTHHHHHHHHTT----TT-S-HHHHHHHHHHHHHT-/-PPPHHHHHHHH-S--EEEETTEEES-TTT-TTTHHHHHHHHHHHHHTT-GGGHHHHEEE-TTS-EEEGGG----SHHHHHHHHHHHHHHHHHTTTT--TT-HHHHHHTTHHHHHS-HHHHHT--S-TT---HHHHHHHHHHHHHHT--EEEE------B-EEEEE-SSEEEEEEEEEEEESGGG-SEEEE-----TT--GGG-EEEEEETT-TTEEEEEPPP---S-TTT-TTGGG----EEEEEEEEEEEEGGGEEEES-TTHHHHHHHHHHHHHHHHHHHHHHHHHHHHHHHHHHHHHHHT-TTSHHHHHHHHHHHHHHHHHHHHHHHHHHT-EE-TTS-EE--HHHHHHHHHHHHHHHHHHHHHHHHHTTTTTTS---HHHHHSTTTHHHHHHHT--SSS-THHHHHHHHHHHHHHSSHHHHHHHHHTTTSSS-HHHHHHHHHTSGGGSTTSTHHHHHHHHHT---TTT-S-HHHHHHHHHHHHHT-/-PPPHHHHHHHH-S--EEEETTEE-S-TTT-TTTHHHHHHHHHHHHHTT-TTTHHHHEEE-TTS-EEEGGG----SHHHHHHHHHHHHHHHHHTTTT--TT-HHHHHHTTHHHHHS-HHHHHT--SSTT---HHHHHHHHHHHHHTT--EEEE----B-EEEEE-SSEEEEEEEEEEEESGGG-SEEEE-----TT--GGG-EEEEEETT-TTEEEEEPPP---S-TTT-TTGGG----EEEEEEEEEEEEGGGEEEES-TTHHHHHHHHHHHHHHHHHHHHHHHHHHHHHHHHHHHHHHHTGGGSHHHHHHHHHHHHHHHHHHHHHHHHHHT-EE-TTS-EE--HHHHHHHHHHHHHHHHHHHHHHHHHTGGGTT----HHHHHSTTTHHHHHHHT--SSS-THHHHHHHHHHHHHHHSHHHHHHHHHGGGSSS-HHHHHHHHHTSGGGSTTSTHHHHHHHHTT---TTT-S-HHHHHHHHHHHHH--/----HHHHHHHH-S--EEEETTEE-S-TTT-TTTHHHHHHHHHHHHHTT-GGGHHHHEEE-TTS-EEETTSPPP-SHHHHHHHHHHHHHHHHHTTTT--TT-HHHHHHTTHHHHHS-HHHHHT--SSTT---HHHHHHHHHHHHHHT--EEEE----B-EEEEE-SSEEEEEEEEEEEESGGG-SEEEE-----TT--GGG-EEEEEETT-TTEEEEEPPP---S-TTT-TTGGG----EEEEEEEEEEEEGGGEEEES-TTHHHHHHHHHHHHHHHHHHHHHHHHHHHHHHHHHHHHHHHT-TTSHHHHHHHHHHHHHHHHHHHHHHHHHHT-EE-TTS-EE--HHHHHHHHHHHHHHHHHHHHHHHHHHTTTTTS---HHHHH-TTTHHHHHHHS--SSS-THHHHHHHHHHHHHHSSHHHHHHHHHHTTSSS-HHHHHHHHHTSGGGSTTSHHHHHHHHHHT--

Organism: Ralstonia pickettii (NCBI:txid329)

InterPro domains:
  IPR004925 HpaB/PvcC/4-BUDH [PTHR36117] (2-466)
  IPR009100 Acyl-CoA dehydrogenase/oxidase, N-terminal and middle domain superfamily [SSF56645] (1-270)
  IPR024674 HpaB/PvcC/4-BUDH N-terminal [PF11794] (4-270)
  IPR024719 HpaB/PvcC/4-BUDH C-terminal [PF03241] (286-465)
  IPR036250 Acyl-CoA dehydrogenase-like, C-terminal [SSF47203] (262-480)
  IPR046373 Acyl-CoA oxidase/dehydrogenase, middle domain superfamily [G3DSA:2.40.110.10] (149-273)

Solvent-accessible surface area: 63200 Å² total; per-residue (Å²): 201,15,21,47,1,90,100,0,40,124,42,1,93,53,64,15,58,1,25,3,3,57,77,99,10,116,23,1,17,80,24,74,78,3,115,41,1,0,67,35,1,1,53,0,3,62,20,5,73,94,120,101,20,70,132,36,0,4,24,95,14,180,50,53,94,96,25,2,1,5,31,23,32,1,123,48,41,110,50,0,53,112,1,26,115,0,0,22,17,2,9,64,79,12,11,0,1,0,6,0,16,4,0,1,0,1,4,2,0,2,19,11,0,78,14,35,32,48,24,0,51,93,79,15,100,39,12,123,50,54,1,109,14,44,79,0,38,50,8,5,125,100,0,61,90,91,4,21,0,0,0,8,0,3,53,30,130,153,179,135,26,27,8,7,44,15,77,92,110,60,131,160,0,0,11,0,40,1,4,3,11,29,5,3,3,6,1,0,0,16,29,0,2,1,0,4,41,66,74,125,64,10,36,28,59,4,0,3,0,0,1,4,44,0,59,17,116,31,5,20,2,5,5,10,44,12,20,28,43,156,58,153,72,8,7,41,5,0,10,52,0,3,2,2,7,6,7,1,2,0,71,105,0,90,0,51,16,36,41,0,1,0,4,11,14,35,101,10,0,85,30,23,0,26,7,0,14,2,2,0,3,0,1,0,0,0,1,4,6,0,5,2,9,1,9,0,0,0,0,5,7,0,1,20,4,55,32,36,38,127,87,74,40,20,7,20,66,3,0,60,1,0,14,13,3,1,3,0,9,0,1,0,9,0,0,0,31,38,18,17,93,5,50,30,21,10,19,2,0,0,7,5,1,0,24,10,0,2,5,36,5,2,55,33,2,9,67,26,11,32,27,0,10,47,16,0,24,61,9,1,16,14,23,2,9,44,74,3,2,92,41,149,142,5,40,43,31,11,47,138,30,17,98,29,102,56,70,120,22,15,15,28,1,46,3,0,15,0,1,26,0,0,14,16,0,5,3,0,7,4,4,40,7,8,3,17,60,4,6,27,60,39,96,18,11,24,50,59,6,18,119,33,73,18,3,33,9,108,16,40,0,0,130,2,0,73,91,18,8,55,26,172,113,44,103,181,36,193,63,19,1,57,30,10,6,73,43,0,10,58,31,5,42,126,206,11,21,43,0,90,96,0,45,125,42,1,89,52,68,13,54,0,20,4,3,60,70,102,7,121,26,1,15,85,25,82,87,1,116,40,1,0,62,37,1,1,44,0,2,63,18,6,66,86,116,102,20,74,128,30,0,3,27,92,38,190,60,46,88,98,33,2,0,6,29,21,33,2,121,49,44,119,61,0,52,105,2,24,114,0,0,23,23,2,10,56,71,13,12,0,2,3,9,1,15,6,0,1,0,1,5,2,0,3,23,12,0,55,16,31,29,46,25,0,52,96,84,18,95,37,14,130,50,47,1,102,16,44,97,0,32,54,5,4,111,104,0,73,87,96,7,20,0,0,0,7,1,3,61,31,99,95,22,12,6,60,21,77,95,111,67,139,164,0,0,18,0,37,1,3,6,0,28,5,5,4,7,0,0,0,15,31,0,1,0,0,4,34,72,90,122,74,9,50,30,63,12,0,3,0,0,2,4,44,0,57,15,118,33,4,3,3,5,4,10,44,16,25,24,38,150,56,153,72,9,7,41,4,0,9,49,0,3,3,1,6,5,8,1,0,0,62,105,0,83,0,52,16,34,47,1,0,0,6,12,14,41,99,8,1,99,37,23,0,32,7,0,9,3,2,0,4,0,4,0,0,0,1,1,6,0,13,2,10,1,12,0,0,0,0,5,16,0,2,24,4,55,37,36,33,134,86,71,38,15,20,24,57,5,2,62,1,0,15,16,3,1,5,0,11,0,1,0,8,0,0,0,30,35,19,17,96,6,46,32,23,11,16,2,0,0,6,3,0,1,18,9,0,1,3,34,7,2,68,43,4,9,63,28,21,21,19,0,11,47,15,0,25,96,16,0,10,43,24,3,7,46,71,3,2,97,41,144,142,3,41,40,32,11,43,127,58,21,99,16,103,76,53,131,12,15,24,29,1,49,3,0,14,0,0,17,0,2,20,8,0,8,11,2,12,13,4,44,4,5,4,16,59,2,10,26,64,35,88,17,4,20,49,63,7,25,95,29,78,23,4,28,1,103,11,47,0,0,141,3,0,63,100,19,11,57,24,166,127,57,99,173,31,185,74,22,1,60,31,10,5,70,42,0,5,61,27,3,46,116,208,12,25,30,0,89,102,0,44,132,41,1,87,54,65,15,63,1,24,0,2,53,76,94,10,113,25,2,15,79,19,76,56,1,119,42,1,0,61,39,1,1,44,0,1,61,14,2,58,95,111,102,21,51,132,46,0,5,31,96,32,185,56,51,104,97,30,2,1,6,31,19,37,2,123,67,54,141,58,0,56,109,2,32,122,0,1,16,22,2,10,58,69,11,12,0,1,1,7,1,16,6,0,1,1,1,3,3,0,3,25,11,0,54,18,32,31,46,24,0,52,87,78,16,97,36,12,125,42,53,0,107,15,46,97,0,28,73,6,4,121,105,0,53,103,92,7,21,0,0,0,7,1,3,67,80,69,12,7,86,16,75,85,108,59,129,163,0,0,18,0,38,2,5,4,16,34,4,4,4,6,0,0,0,18,31,0,1,0,0,4,33,68,91,122,74,7,54,28,60,14,0,3,0,0,1,4,45,1,58,16,116,32,5,18,3,4,4,10,41,17,27,32,45,149,53,152,68,8,8,38,4,0,10,52,0,2,1,2,1,5,4,1,3,0,68,96,0,86,0,53,18,33,44,1,0,0,4,11,18,41,88,5,0,96,38,23,0,25,6,0,11,2,3,1,5,0,5,0,0,0,2,4,5,0,3,3,20,1,11,0,0,0,0,4,13,0,2,26,8,54,33,37,33,132,87,74,34,18,16,31,64,3,0,64,2,0,13,16,15,14,2,0,35,0,1,0,6,0,0,0,30,38,20,16,93,5,46,29,23,10,17,2,0,0,6,4,0,0,19,8,0,1,5,36,5,4,62,35,2,13,94,30,10,28,34,0,11,52,16,0,23,74,11,0,20,33,24,2,8,43,70,3,10,93,39,130,133,4,43,49,44,12,68,92,52,19,78,20,106,69,55,140,21,32,8,27,2,38,3,0,17,0,0,19,0,0,17,13,0,9,3,0,7,5,2,38,5,5,3,16,60,3,11,25,61,38,91,17,6,20,36,53,5,26,120,27,74,23,3,31,7,107,12,45,1,0,143,3,0,59,98,15,9,58,23,169,109,51,99,172,31,190,57,20,1,55,34,9,5,76,43,1,5,64,31,3,41,126,151,26,18,40,0,85,93,0,45,123,42,2,92,52,71,17,65,1,23,4,5,54,77,106,9,119,24,2,18,84,24,75,75,1,118,43,1,0,66,36,1,1,50,0,4,61,13,7,81,96,115,104,18,73,127,36,0,4,28,94,27,191,68,52,92,92,18,3,1,8,28,18,33,1,123,53,44,116,58,0,48,104,1,29,114,0,0,27,27,2,8,62,71,12,11,0,1,0,5,0,15,5,0,1,0,1,4,3,0,4,25,14,0,59,18,42,30,48,25,0,54,89,80,18,102,42,14,138,54,62,2,114,15,41,84,0,45,48,6,5,124,98,0,60,64,94,3,21,0,0,0,8,1,2,52,61,75,14,6,79,14,78,88,109,64,136,160,0,0,17,0,38,1,4,4,19,30,4,6,2,6,0,0,0,18,27,0,1,1,0,4,44,61,90,120,76,11,56,30,58,13,0,3,0,0,1,3,46,1,57,13,119,30,6,16,2,5,4,10,43,12,22,21,45,155,58,154,73,8,6,40,4,0,10,50,1,3,2,1,2,4,8,1,2,0,68,95,0,91,1,49,16,36,46,0,0,0,3,7,12,36,102,7,1,98,118,61,0,47,85,0,11,3,3,0,4,0,2,0,0,0,0,2,6,0,5,4,11,1,12,0,0,0,0,4,15,0,2,25,3,53,28,39,34,138,89,77,25,16,17,26,57,4,0,57,3,0,14,17,2,0,2,0,11,0,1,0,8,0,0,0,27,70,20,88,108,20,119,28,21,14,17,5,0,36,31,36,6,1,15,8,0,3,2,33,6,3,64,48,2,12,66,24,15,25,26,0,9,44,14,0,21,46,12,0,16,22,20,2,7,44,73,2,3,86,38,148,65,0,38,42,23,12,51,118,10,16,100,25,108,65,65,120,18,15,20,26,0,49,3,0,14,0,0,18,0,1,19,14,0,6,3,0,8,1,3,42,7,9,4,13,59,4,13,30,56,31,105,16,3,18,52,51,6,20,136,76,78,87,11,27,4,102,11,93,12,0,136,2,0,66,94,17,11,56,25,146

Foldseek 3Di:
DQDALVNLQVLLQPQFFEAAAPDTDNGLCDDQLRNLVSVLLNVLSVVCVPPVCVQLFWDQDPVRDIFGCLLPFAQALVSVVSSLSNLLVSCVVQLLNLQLQHQSLQLNLLVLLVQPQVCQQVQFDDQPSLADSVLSVVVNVVCRVNVFRAWEQAEDPPVPDQAWFFPDHDPWFTWIFGKRWKTWQLSSGQKYFYAYAFDPPDFQRRGWTFIDGSRFPQKHWYWYHRQADDDCQLAVNSVSTFGTMGMIGGDRTTDTSSGTRHTGHSVCRHQSVVSSCLSLLLSLLSSLLSNLVVLLVLLVVLCQQVVVCPVVVSVVLSVVSVVLSVLSVVLNVQQSVLWDAANSSGTHGQSLSSLVSLLSCLVCVVVSLVSSVVSNPCLQPDDDDPCQCPPPVNVVVQQVVQGDDDDGSCVSNVSSSSSNNLPPGPRNVVSVVCSQVSPPGNVRSVVVVCVDPLNPLVHDVVPVVCVVVVHDPQPPDDDSSVVSNVSSVVSVRD/DFDALVVLQVLLQPQQFEAAPPDTDNGLCDPLQRNLVLVLLNVLRCCCVDVVCVQLQWDQDPVRDIFGLLLPFAQALVSVVSSLSSLLVSCCVRLQLLQLPHLSLQLLLLVLCLLPQPCQQVQFDPQVSLADSVLSNVVNVVCRVHVFRAWEQADDPVFAKFFPDDDQFFTWIFGKRWKTWQLSSGFKYFYAYAADPPDFQRRGWTFMDGSRQPQKHWYWYHGQADCDCQLAVNSVSGFTTMGMIGGHRGTGGSSGTRHTGHNVCNHFSVVSSCLSLLLSLLSSLLSVLVVLLVLLVVLCVQVVVCPPVVSVVLSVVSVVLSVLSVVLSVQQSVLWDAANSSGTGGQSLSSLVSLLSCLVCVVVSLVSSCVSNPCLQPDADDPCQCPDPVNVVVQQVVQGDDDDGSCVSNVSNSSSCNLPPGPRNVVSNVCSCVSPDHSVRSVPVLCVDPQVDCPHPVVVVVCVVVVHDPVVPPPDRSVVSNVSSVVSVSD/DQDALVVLQVLLQPQFFEAAAPDTDNGLCDDVQRNLVSVLLNVLRVQCVDPVCVVLQWDQDPVRDIFGLLLPFAQALVSVVSSLSNLLVSCVVQLQLLALQHQSLQLNLLVLCLLPQPCLQPQFDDQVSLADSVLSNVVNVVCRVHVFRAWEQEEDCAWFFDDHDNFFTWIFGKRWKTWQLSSGFKYFYAYAADPPDFQRRGWTFIGGSRFPQKHWYWYHRQADCDCQLAVNSVSTFGIMGMIGGHRTTDGSSGTRHTGHSVCNHQSVVSSCLRLLLSLLSSLLSVLVVLLVLLVVLCVQVVVCVVVVSVVLSVVSVVLSVLSVVLNVQQSVLWDAASSSGTGGQSLSSLVSLLSSLVCVVVSLVSSCVSNPCLQPDDDDPCQCPPPVNVVVQQVVQGDDDDGSCVSSVSNSSSCNQPPGPRNVCVVVCSQVSDPGSVVSVVVVVVDPQVDLPHPVVPVVCVVVVHDPCPPDPDSSVVSNVSSVVSVRD/DQDALVNLQVLLQPQFFEDAANDTDNGQCPPLQRNLVSSLLNVLSNCCVDPVCVVLQWDQDPVGDIFGLLLDFAQALVNVVSSLSSLLVSCCVRLLLLAQQRQSLQLNLLNLLVLPQVVQQVQFDDQVNLADSVLSVVVNVVCRVHVFRAWEQAEDCAKFFDDHDNFFTWIFHKRWKTWLLSSGFKYWYAYAFDPPDFQRRGWTFIGGSRQPQKHWYWYHGQADDDCQLAVNSVSTFGTIGMIGGHRTTDGSSGTRHTGHSVCNHPSVCSSCLSLLLSLLSSLLSVLVVLLVLLVVLCVQVVVCPPVVSVVLSVVSVVLSVLSVVLSVVQSVPWDADNSSGTGGNSLSSLVSLLSCLVCVVVNLVSSVVSNPPLQPDDDDPCQCPDPVNVVVQQVVQGDDDDGSCVSSVSNSSSNNLPVGPRNVVSVVCSCVSPDHNVRSVVVVVVDCLPPLVHPVVVVVCVVVVHD

Nearest PDB structures (foldseek):
  6jhm-assembly1_B  TM=1.002E+00  e=4.284E-83  Ralstonia pickettii DTP0602
  6jhm-assembly1_A  TM=1.001E+00  e=5.125E-77  Ralstonia pickettii DTP0602
  6jhm-assembly1_D  TM=9.995E-01  e=2.372E-74  Ralstonia pickettii DTP0602
  7e8q-assembly1_C  TM=9.936E-01  e=8.304E-72  Ralstonia pickettii
  4g5e-assembly1_A  TM=9.967E-01  e=3.750E-68  Cupriavidus pinatubonensis JMP134

CATH classification: 1.20.140.10

Sequence (1941 aa):
MIRTGTQYLESLNDGRNVWVGNEKIDNVATHPKTRDYAQRHADFYDLHHRPDLQDVMTYIDEGGQRRAMQWFGHRDKEQLRRKRKYHETVMREMAGASFPRTPDVNNYVLTTYIDDPAPWETQSIGDDGHIKAGKIVDFIRYAREHDLNCAPQFVDPQERSPGLRVVEKNEKGIVVNGVKAIGTGVAFADWIHIGVFFRPGIPGDQVIFAATPVNTPGVTIVCRESLVKDDKVEHPLAAQGDELDGMTVFENVFIPWSHVFHIGNPNHAKLYPQRVFDWLHYHALIRQMVRAELVAGLAVLITEHIGTNKIPAVQTRVAKLIGFHQAMLAHLIASEELGFHTPGGHYKPNILIYDFGRALYLENFSQMIYELVDLSGRSALIFASEDQWNDDKLNGWFERMNNGPVGRPHDRVKIGRVIRDLFLTDWGSRLFVFENFNGTPLQGIRMLTMQRAEFSGSGPYGKLARQVCGIDDYAKALDAARHQEEVALAGAMAMIRTGTQYLESLNDGRNVWVGNEKIDNVATHPKTRDYAQRHADFYDLHHRPDLQDVMTYIDEGGQRRAMQWFGHRDKEQLRRKRKYHETVMREMAGASFPRTPDVNNYVLTTYIDDPAPWETQSIGDDGHIKAGKIVDFIRYAREHDLNCAPQFVDPSPGLRVVEKNEKGIVVNGVKAIGTGVAFADWIHIGVFFRPGIPGDQVIFAATPVNTPGVTIVCRESLVKDDKVEHPLAAQGDELDGMTVFENVFIPWSHVFHIGNPNHAKLYPQRVFDWLHYHALIRQMVRAELVAGLAVLITEHIGTNKIPAVQTRVAKLIGFHQAMLAHLIASEELGFHTPGGHYKPNILIYDFGRALYLENFSQMIYELVDLSGRSALIFASEDQWNDDKLNGWFERMNNGPVGRPHDRVKIGRVIRDLFLTDWGSRLFVFENFNGTPLQGIRMLTMQRAEFSGSGPYGKLARQVCGIDDYAKALDAARHQEEVALAGAMAMIRTGTQYLESLNDGRNVWVGNEKIDNVATHPKTRDYAQRHADFYDLHHRPDLQDVMTYIDEGGQRRAMQWFGHRDKEQLRRKRKYHETVMREMAGASFPRTPDVNNYVLTTYIDDPAPWETQSIGDDGHIKAGKIVDFIRYAREHDLNCAPQFVDPGLRVVEKNEKGIVVNGVKAIGTGVAFADWIHIGVFFRPGIPGDQVIFAATPVNTPGVTIVCRESLVKDDKVEHPLAAQGDELDGMTVFENVFIPWSHVFHIGNPNHAKLYPQRVFDWLHYHALIRQMVRAELVAGLAVLITEHIGTNKIPAVQTRVAKLIGFHQAMLAHLIASEELGFHTPGGHYKPNILIYDFGRALYLENFSQMIYELVDLSGRSALIFASEDQWNDDKLNGWFERMNNGPVGRPHDRVKIGRVIRDLFLTDWGSRLFVFENFNGTPLQGIRMLTMQRAEFSGSGPYGKLARQVCGIDDYAKALDAARHQEEVALAGAMAMIRTGTQYLESLNDGRNVWVGNEKIDNVATHPKTRDYAQRHADFYDLHHRPDLQDVMTYIDEGGQRRAMQWFGHRDKEQLRRKRKYHETVMREMAGASFPRTPDVNNYVLTTYIDDPAPWETQSIGDDGHIKAGKIVDFIRYAREHDLNCAPQFVDPGLRVVEKNEKGIVVNGVKAIGTGVAFADWIHIGVFFRPGIPGDQVIFAATPVNTPGVTIVCRESLVKDDKVEHPLAAQGDELDGMTVFENVFIPWSHVFHIGNPNHAKLYPQRVFDWLHYHALIRQMVRAELVAGLAVLITEHIGTNKIPAVQTRVAKLIGFHQAMLAHLIASEELGFHTPGGHYKPNILIYDFGRALYLENFSQMIYELVDLSGRSALIFASEDQWNDDKLNGWFERMNNGPVGRPHDRVKIGRVIRDLFLTDWGSRLFVFENFNGTPLQGIRMLTMQRAEFSGSGPYGKLARQVCGID